Protein 2OA4 (pdb70)

Organism: Ruegeria pomeroyi (strain ATCC 700808 / DSM 15171 / DSS-3) (NCBI:txid246200)

Foldseek 3Di:
DVDDPCPPCVLFDQDPVGDTEDPVLQDQQDDDDPDLVNLLNNLCCALVRPHHVVVCCVRNVVDVVSNVVNQCVCQVPNPVVCRRPSVVVSVVVPPDPDPPD

Radius of gyration: 14.02 Å; Cα contacts (8 Å, |Δi|>4): 76; chains: 1; bounding box: 46×40×24 Å

InterPro domains:
  IPR009534 Protein of unknown function DUF1153 [NF051866] (3-91)
  IPR009534 Protein of unknown function DUF1153 [PF06627] (6-91)
  IPR010921 Trp repressor/replication initiator [SSF48295] (2-92)
  IPR036388 Winged helix-like DNA-binding domain superfamily [G3DSA:1.10.10.10] (11-93)

Secondary structure (DSSP, 8-state):
---SS--SSS-EEEPSSS-EEETTSS--S--S---HHHHHHHHIIIIIII--HHHHHHTT-SSHHHHHHHHHHHH---SSSS--HHHHHHHHTTS------

CATH classification: 1.10.10.10

Structure (mmCIF, N/CA/C/O backbone):
data_2OA4
#
_entry.id   2OA4
#
loop_
_atom_site.group_PDB
_atom_site.id
_atom_site.type_symbol
_atom_site.label_atom_id
_atom_site.label_alt_id
_atom_site.label_comp_id
_atom_site.label_asym_id
_atom_site.label_entity_id
_atom_site.label_seq_id
_atom_site.pdbx_PDB_ins_code
_atom_site.Cartn_x
_atom_site.Cartn_y
_atom_site.Cartn_z
_atom_site.occupancy
_atom_site.B_iso_or_equiv
_atom_site.auth_seq_id
_atom_site.auth_comp_id
_atom_site.auth_asym_id
_atom_site.auth_atom_id
_atom_site.pdbx_PDB_model_num
ATOM 1 N N . MET A 1 1 ? 8.633 22.879 4.381 1.00 0.00 1 MET A N 1
ATOM 2 C CA . MET A 1 1 ? 8.899 21.492 4.816 1.00 0.00 1 MET A CA 1
ATOM 3 C C . MET A 1 1 ? 9.333 20.643 3.629 1.00 0.00 1 MET A C 1
ATOM 4 O O . MET A 1 1 ? 8.509 20.220 2.818 1.00 0.00 1 MET A O 1
ATOM 20 N N . MET A 1 2 ? 10.632 20.411 3.519 1.00 0.00 2 MET A N 1
ATOM 21 C CA . MET A 1 2 ? 11.177 19.636 2.416 1.00 0.00 2 MET A CA 1
ATOM 22 C C . MET A 1 2 ? 11.456 18.202 2.854 1.00 0.00 2 MET A C 1
ATOM 23 O O . MET A 1 2 ? 11.761 17.942 4.021 1.00 0.00 2 MET A O 1
ATOM 37 N N . PHE A 1 3 ? 11.339 17.278 1.915 1.00 0.00 3 PHE A N 1
ATOM 38 C CA . PHE A 1 3 ? 11.570 15.869 2.188 1.00 0.00 3 PHE A CA 1
ATOM 39 C C . PHE A 1 3 ? 12.895 15.426 1.581 1.00 0.00 3 PHE A C 1
ATOM 40 O O . PHE A 1 3 ? 13.513 16.167 0.813 1.00 0.00 3 PHE A O 1
ATOM 57 N N . LEU A 1 4 ? 13.333 14.225 1.929 1.00 0.00 4 LEU A N 1
ATOM 58 C CA . LEU A 1 4 ? 14.571 13.678 1.387 1.00 0.00 4 LEU A CA 1
ATOM 59 C C . LEU A 1 4 ? 14.336 13.124 -0.011 1.00 0.00 4 LEU A C 1
ATOM 60 O O . LEU A 1 4 ? 15.252 13.072 -0.835 1.00 0.00 4 LEU A O 1
ATOM 76 N N . ARG A 1 5 ? 13.102 12.715 -0.272 1.00 0.00 5 ARG A N 1
ATOM 77 C CA . ARG A 1 5 ? 12.717 12.225 -1.584 1.00 0.00 5 ARG A CA 1
ATOM 78 C C . ARG A 1 5 ? 12.219 13.378 -2.443 1.00 0.00 5 ARG A C 1
ATOM 79 O O . ARG A 1 5 ? 11.141 13.924 -2.205 1.00 0.00 5 ARG A O 1
ATOM 100 N N . LYS A 1 6 ? 13.019 13.759 -3.422 1.00 0.00 6 LYS A N 1
ATOM 101 C CA . LYS A 1 6 ? 12.664 14.848 -4.314 1.00 0.00 6 LYS A CA 1
ATOM 102 C C . LYS A 1 6 ? 11.754 14.335 -5.422 1.00 0.00 6 LYS A C 1
ATOM 103 O O . LYS A 1 6 ? 12.212 13.991 -6.514 1.00 0.00 6 LYS A O 1
ATOM 122 N N . VAL A 1 7 ? 10.467 14.242 -5.121 1.00 0.00 7 VAL A N 1
ATOM 123 C CA . VAL A 1 7 ? 9.496 13.750 -6.081 1.00 0.00 7 VAL A CA 1
ATOM 124 C C . VAL A 1 7 ? 8.396 14.764 -6.336 1.00 0.00 7 VAL A C 1
ATOM 125 O O . VAL A 1 7 ? 7.749 15.251 -5.411 1.00 0.00 7 VAL A O 1
ATOM 138 N N . GLU A 1 8 ? 8.220 15.085 -7.602 1.00 0.00 8 GLU A N 1
ATOM 139 C CA . GLU A 1 8 ? 7.149 15.954 -8.053 1.00 0.00 8 GLU A CA 1
ATOM 140 C C . GLU A 1 8 ? 7.074 15.872 -9.567 1.00 0.00 8 GLU A C 1
ATOM 141 O O . GLU A 1 8 ? 6.016 15.638 -10.143 1.00 0.00 8 GLU A O 1
ATOM 153 N N . GLY A 1 9 ? 8.237 16.033 -10.190 1.00 0.00 9 GLY A N 1
ATOM 154 C CA . GLY A 1 9 ? 8.359 15.887 -11.631 1.00 0.00 9 GLY A CA 1
ATOM 155 C C . GLY A 1 9 ? 7.938 14.513 -12.138 1.00 0.00 9 GLY A C 1
ATOM 156 O O . GLY A 1 9 ? 7.137 14.434 -13.067 1.00 0.00 9 GLY A O 1
ATOM 160 N N . PRO A 1 10 ? 8.486 13.408 -11.571 1.00 0.00 10 PRO A N 1
ATOM 161 C CA . PRO A 1 10 ? 8.078 12.043 -11.932 1.00 0.00 10 PRO A CA 1
ATOM 162 C C . PRO A 1 10 ? 6.564 11.875 -11.979 1.00 0.00 10 PRO A C 1
ATOM 163 O O . PRO A 1 10 ? 6.033 11.247 -12.899 1.00 0.00 10 PRO A O 1
ATOM 174 N N . ARG A 1 11 ? 5.891 12.423 -10.963 1.00 0.00 11 ARG A N 1
ATOM 175 C CA . ARG A 1 11 ? 4.425 12.425 -10.868 1.00 0.00 11 ARG A CA 1
ATOM 176 C C . ARG A 1 11 ? 3.854 11.041 -10.546 1.00 0.00 11 ARG A C 1
ATOM 177 O O . ARG A 1 11 ? 2.827 10.926 -9.872 1.00 0.00 11 ARG A O 1
ATOM 198 N N . SER A 1 12 ? 4.519 10.001 -11.016 1.00 0.00 12 SER A N 1
ATOM 199 C CA . SER A 1 12 ? 4.054 8.642 -10.820 1.00 0.00 12 SER A CA 1
ATOM 200 C C . SER A 1 12 ? 5.162 7.745 -10.281 1.00 0.00 12 SER A C 1
ATOM 201 O O . SER A 1 12 ? 6.334 7.910 -10.626 1.00 0.00 12 SER A O 1
ATOM 209 N N . VAL A 1 13 ? 4.778 6.799 -9.434 1.00 0.00 13 VAL A N 1
ATOM 210 C CA . VAL A 1 13 ? 5.706 5.824 -8.880 1.00 0.00 13 VAL A CA 1
ATOM 211 C C . VAL A 1 13 ? 5.550 4.491 -9.594 1.00 0.00 13 VAL A C 1
ATOM 212 O O . VAL A 1 13 ? 4.476 4.185 -10.108 1.00 0.00 13 VAL A O 1
ATOM 225 N N . THR A 1 14 ? 6.616 3.707 -9.641 1.00 0.00 14 THR A N 1
ATOM 226 C CA . THR A 1 14 ? 6.523 2.365 -10.186 1.00 0.00 14 THR A CA 1
ATOM 227 C C . THR A 1 14 ? 6.516 1.352 -9.060 1.00 0.00 14 THR A C 1
ATOM 228 O O . THR A 1 14 ? 7.383 1.374 -8.189 1.00 0.00 14 THR A O 1
ATOM 239 N N . LEU A 1 15 ? 5.523 0.486 -9.073 1.00 0.00 15 LEU A N 1
ATOM 240 C CA . LEU A 1 15 ? 5.444 -0.592 -8.110 1.00 0.00 15 LEU A CA 1
ATOM 241 C C . LEU A 1 15 ? 6.483 -1.653 -8.463 1.00 0.00 15 LEU A C 1
ATOM 242 O O . LEU A 1 15 ? 6.937 -1.698 -9.605 1.00 0.00 15 LEU A O 1
ATOM 258 N N . PRO A 1 16 ? 6.865 -2.524 -7.505 1.00 0.00 16 PRO A N 1
ATOM 259 C CA . PRO A 1 16 ? 7.925 -3.524 -7.717 1.00 0.00 16 PRO A CA 1
ATOM 260 C C . PRO A 1 16 ? 7.722 -4.342 -8.989 1.00 0.00 16 PRO A C 1
ATOM 261 O O . PRO A 1 16 ? 8.682 -4.814 -9.600 1.00 0.00 16 PRO A O 1
ATOM 272 N N . ASP A 1 17 ? 6.467 -4.494 -9.377 1.00 0.00 17 ASP A N 1
ATOM 273 C CA . ASP A 1 17 ? 6.108 -5.241 -10.573 1.00 0.00 17 ASP A CA 1
ATOM 274 C C . ASP A 1 17 ? 4.773 -4.749 -11.108 1.00 0.00 17 ASP A C 1
ATOM 275 O O . ASP A 1 17 ? 4.101 -5.443 -11.874 1.00 0.00 17 ASP A O 1
ATOM 284 N N . GLY A 1 18 ? 4.407 -3.528 -10.738 1.00 0.00 18 GLY A N 1
ATOM 285 C CA . GLY A 1 18 ? 3.063 -3.066 -11.015 1.00 0.00 18 GLY A CA 1
ATOM 286 C C . GLY A 1 18 ? 2.993 -1.764 -11.773 1.00 0.00 18 GLY A C 1
ATOM 287 O O . GLY A 1 18 ? 2.084 -0.971 -11.544 1.00 0.00 18 GLY A O 1
ATOM 291 N N . SER A 1 19 ? 3.945 -1.548 -12.673 1.00 0.00 19 SER A N 1
ATOM 292 C CA . SER A 1 19 ? 3.911 -0.387 -13.565 1.00 0.00 19 SER A CA 1
ATOM 293 C C . SER A 1 19 ? 3.900 0.925 -12.763 1.00 0.00 19 SER A C 1
ATOM 294 O O . SER A 1 19 ? 4.253 0.947 -11.579 1.00 0.00 19 SER A O 1
ATOM 302 N N . ILE A 1 20 ? 3.507 2.008 -13.417 1.00 0.00 20 ILE A N 1
ATOM 303 C CA . ILE A 1 20 ? 3.461 3.317 -12.786 1.00 0.00 20 ILE A CA 1
ATOM 304 C C . ILE A 1 20 ? 2.034 3.699 -12.404 1.00 0.00 20 ILE A C 1
ATOM 305 O O . ILE A 1 20 ? 1.085 3.422 -13.139 1.00 0.00 20 ILE A O 1
ATOM 321 N N . MET A 1 21 ? 1.891 4.324 -11.245 1.00 0.00 21 MET A N 1
ATOM 322 C CA . MET A 1 21 ? 0.612 4.871 -10.820 1.00 0.00 21 MET A CA 1
ATOM 323 C C . MET A 1 21 ? 0.846 6.234 -10.182 1.00 0.00 21 MET A C 1
ATOM 324 O O . MET A 1 21 ? 1.904 6.475 -9.593 1.00 0.00 21 MET A O 1
ATOM 338 N N . THR A 1 22 ? -0.120 7.127 -10.313 1.00 0.00 22 THR A N 1
ATOM 339 C CA . THR A 1 22 ? 0.034 8.491 -9.837 1.00 0.00 22 THR A CA 1
ATOM 340 C C . THR A 1 22 ? -0.611 8.686 -8.471 1.00 0.00 22 THR A C 1
ATOM 341 O O . THR A 1 22 ? -1.219 7.772 -7.916 1.00 0.00 22 THR A O 1
ATOM 352 N N . ARG A 1 23 ? -0.485 9.899 -7.949 1.00 0.00 23 ARG A N 1
ATOM 353 C CA . ARG A 1 23 ? -1.061 10.258 -6.660 1.00 0.00 23 ARG A CA 1
ATOM 354 C C . ARG A 1 23 ? -2.546 10.593 -6.794 1.00 0.00 23 ARG A C 1
ATOM 355 O O . ARG A 1 23 ? -3.200 10.960 -5.818 1.00 0.00 23 ARG A O 1
ATOM 376 N N . ALA A 1 24 ? -3.074 10.455 -8.001 1.00 0.00 24 ALA A N 1
ATOM 377 C CA . ALA A 1 24 ? -4.454 10.824 -8.274 1.00 0.00 24 ALA A CA 1
ATOM 378 C C . ALA A 1 24 ? -5.380 9.613 -8.253 1.00 0.00 24 ALA A C 1
ATOM 379 O O . ALA A 1 24 ? -6.583 9.752 -8.029 1.00 0.00 24 ALA A O 1
ATOM 386 N N . ASP A 1 25 ? -4.824 8.427 -8.478 1.00 0.00 25 ASP A N 1
ATOM 387 C CA . ASP A 1 25 ? -5.632 7.207 -8.556 1.00 0.00 25 ASP A CA 1
ATOM 388 C C . ASP A 1 25 ? -5.731 6.524 -7.192 1.00 0.00 25 ASP A C 1
ATOM 389 O O . ASP A 1 25 ? -6.252 5.419 -7.065 1.00 0.00 25 ASP A O 1
ATOM 398 N N . LEU A 1 26 ? -5.242 7.203 -6.168 1.00 0.00 26 LEU A N 1
ATOM 399 C CA . LEU A 1 26 ? -5.295 6.681 -4.811 1.00 0.00 26 LEU A CA 1
ATOM 400 C C . LEU A 1 26 ? -6.716 6.759 -4.257 1.00 0.00 26 LEU A C 1
ATOM 401 O O . LEU A 1 26 ? -7.316 7.833 -4.238 1.00 0.00 26 LEU A O 1
ATOM 417 N N . PRO A 1 27 ? -7.281 5.616 -3.826 1.00 0.00 27 PRO A N 1
ATOM 418 C CA . PRO A 1 27 ? -8.576 5.584 -3.142 1.00 0.00 27 PRO A CA 1
ATOM 419 C C . PRO A 1 27 ? -8.534 6.401 -1.856 1.00 0.00 27 PRO A C 1
ATOM 420 O O . PRO A 1 27 ? -7.858 6.022 -0.899 1.00 0.00 27 PRO A O 1
ATOM 431 N N . PRO A 1 28 ? -9.253 7.534 -1.816 1.00 0.00 28 PRO A N 1
ATOM 432 C CA . PRO A 1 28 ? -9.223 8.468 -0.684 1.00 0.00 28 PRO A CA 1
ATOM 433 C C . PRO A 1 28 ? -10.015 7.960 0.520 1.00 0.00 28 PRO A C 1
ATOM 434 O O . PRO A 1 28 ? -10.838 8.689 1.075 1.00 0.00 28 PRO A O 1
ATOM 445 N N . ALA A 1 29 ? -9.756 6.708 0.909 1.00 0.00 29 ALA A N 1
ATOM 446 C CA . ALA A 1 29 ? -10.419 6.050 2.041 1.00 0.00 29 ALA A CA 1
ATOM 447 C C . ALA A 1 29 ? -11.877 5.712 1.726 1.00 0.00 29 ALA A C 1
ATOM 448 O O . ALA A 1 29 ? -12.342 4.608 2.010 1.00 0.00 29 ALA A O 1
ATOM 455 N N . ASN A 1 30 ? -12.593 6.666 1.150 1.00 0.00 30 ASN A N 1
ATOM 456 C CA . ASN A 1 30 ? -13.984 6.460 0.775 1.00 0.00 30 ASN A CA 1
ATOM 457 C C . ASN A 1 30 ? -14.078 5.517 -0.416 1.00 0.00 30 ASN A C 1
ATOM 458 O O . ASN A 1 30 ? -14.435 4.349 -0.260 1.00 0.00 30 ASN A O 1
ATOM 469 N N . THR A 1 31 ? -13.727 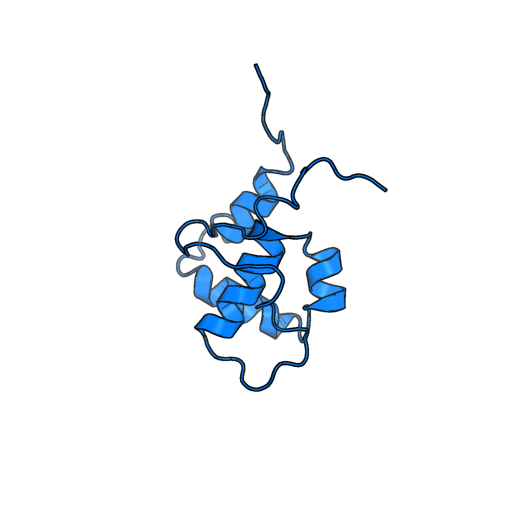6.024 -1.605 1.00 0.00 31 THR A N 1
ATOM 470 C CA . THR A 1 31 ? -13.800 5.237 -2.836 1.00 0.00 31 THR A CA 1
ATOM 471 C C . THR A 1 31 ? -15.252 4.793 -3.082 1.00 0.00 31 THR A C 1
ATOM 472 O O . THR A 1 31 ? -16.173 5.273 -2.413 1.00 0.00 31 THR A O 1
ATOM 483 N N . ARG A 1 32 ? -15.478 3.917 -4.048 1.00 0.00 32 ARG A N 1
ATOM 484 C CA . ARG A 1 32 ? -16.806 3.361 -4.260 1.00 0.00 32 ARG A CA 1
ATOM 485 C C . ARG A 1 32 ? -16.771 1.854 -4.059 1.00 0.00 32 ARG A C 1
ATOM 486 O O . ARG A 1 32 ? -17.233 1.340 -3.041 1.00 0.00 32 ARG A O 1
ATOM 507 N N . ARG A 1 33 ? -16.198 1.153 -5.025 1.00 0.00 33 ARG A N 1
ATOM 508 C CA . ARG A 1 33 ? -16.047 -0.287 -4.930 1.00 0.00 33 ARG A CA 1
ATOM 509 C C . ARG A 1 33 ? -14.583 -0.670 -4.798 1.00 0.00 33 ARG A C 1
ATOM 510 O O . ARG A 1 33 ? -13.756 -0.333 -5.647 1.00 0.00 33 ARG A O 1
ATOM 531 N N . TRP A 1 34 ? -14.277 -1.362 -3.719 1.00 0.00 34 TRP A N 1
ATOM 532 C CA . TRP A 1 34 ? -12.931 -1.842 -3.469 1.00 0.00 34 TRP A CA 1
ATOM 533 C C . TRP A 1 34 ? -12.709 -3.176 -4.170 1.00 0.00 34 TRP A C 1
ATOM 534 O O . TRP A 1 34 ? -13.052 -4.226 -3.634 1.00 0.00 34 TRP A O 1
ATOM 555 N N . VAL A 1 35 ? -12.169 -3.134 -5.374 1.00 0.00 35 VAL A N 1
ATOM 556 C CA . VAL A 1 35 ? -11.832 -4.367 -6.080 1.00 0.00 35 VAL A CA 1
ATOM 557 C C . VAL A 1 35 ? -10.397 -4.766 -5.753 1.00 0.00 35 VAL A C 1
ATOM 558 O O . VAL A 1 35 ? -9.659 -3.973 -5.175 1.00 0.00 35 VAL A O 1
ATOM 571 N N . ALA A 1 36 ? -10.014 -5.991 -6.106 1.00 0.00 36 ALA A N 1
ATOM 572 C CA . ALA A 1 36 ? -8.674 -6.500 -5.806 1.00 0.00 36 ALA A CA 1
ATOM 573 C C . ALA A 1 36 ? -7.591 -5.513 -6.237 1.00 0.00 36 ALA A C 1
ATOM 574 O O . ALA A 1 36 ? -6.793 -5.064 -5.414 1.00 0.00 36 ALA A O 1
ATOM 581 N N . SER A 1 37 ? -7.590 -5.155 -7.516 1.00 0.00 37 SER A N 1
ATOM 582 C CA . SER A 1 37 ? -6.621 -4.204 -8.049 1.00 0.00 37 SER A CA 1
ATOM 583 C C . SER A 1 37 ? -6.687 -2.876 -7.292 1.00 0.00 37 SER A C 1
ATOM 584 O O . SER A 1 37 ? -5.668 -2.227 -7.075 1.00 0.00 37 SER A O 1
ATOM 592 N N . ARG A 1 38 ? -7.885 -2.500 -6.864 1.00 0.00 38 ARG A N 1
ATOM 593 C CA . ARG A 1 38 ? -8.089 -1.243 -6.156 1.00 0.00 38 ARG A CA 1
ATOM 594 C C . ARG A 1 38 ? -7.440 -1.301 -4.777 1.00 0.00 38 ARG A C 1
ATOM 595 O O . ARG A 1 38 ? -6.781 -0.352 -4.355 1.00 0.00 38 ARG A O 1
ATOM 616 N N . LYS A 1 39 ? -7.626 -2.425 -4.095 1.00 0.00 39 LYS A N 1
ATOM 617 C CA . LYS A 1 39 ? -7.079 -2.628 -2.755 1.00 0.00 39 LYS A CA 1
ATOM 618 C C . LYS A 1 39 ? -5.558 -2.733 -2.798 1.00 0.00 39 LYS A C 1
ATOM 619 O O . LYS A 1 39 ? -4.844 -2.046 -2.053 1.00 0.00 39 LYS A O 1
ATOM 638 N N . ILE A 1 40 ? -5.076 -3.596 -3.685 1.00 0.00 40 ILE A N 1
ATOM 639 C CA . ILE A 1 40 ? -3.646 -3.814 -3.865 1.00 0.00 40 ILE A CA 1
ATOM 640 C C . ILE A 1 40 ? -2.946 -2.509 -4.247 1.00 0.00 40 ILE A C 1
ATOM 641 O O . ILE A 1 40 ? -1.811 -2.256 -3.836 1.00 0.00 40 ILE A O 1
ATOM 657 N N . ALA A 1 41 ? -3.643 -1.671 -5.007 1.00 0.00 41 ALA A N 1
ATOM 658 C CA . ALA A 1 41 ? -3.110 -0.377 -5.408 1.00 0.00 41 ALA A CA 1
ATOM 659 C C . ALA A 1 41 ? -2.897 0.536 -4.206 1.00 0.00 41 ALA A C 1
ATOM 660 O O . ALA A 1 41 ? -1.984 1.357 -4.204 1.00 0.00 41 ALA A O 1
ATOM 667 N N . VAL A 1 42 ? -3.736 0.393 -3.182 1.00 0.00 42 VAL A N 1
ATOM 668 C CA . VAL A 1 42 ? -3.608 1.219 -1.988 1.00 0.00 42 VAL A CA 1
ATOM 669 C C . VAL A 1 42 ? -2.323 0.877 -1.256 1.00 0.00 42 VAL A C 1
ATOM 670 O O . VAL A 1 42 ? -1.456 1.732 -1.087 1.00 0.00 42 VAL A O 1
ATOM 683 N N . VAL A 1 43 ? -2.191 -0.384 -0.852 1.00 0.00 43 VAL A N 1
ATOM 684 C CA . VAL A 1 43 ? -1.024 -0.817 -0.081 1.00 0.00 43 VAL A CA 1
ATOM 685 C C . VAL A 1 43 ? 0.280 -0.585 -0.837 1.00 0.00 43 VAL A C 1
ATOM 686 O O . VAL A 1 43 ? 1.259 -0.111 -0.262 1.00 0.00 43 VAL A O 1
ATOM 699 N N . ARG A 1 44 ? 0.294 -0.895 -2.124 1.00 0.00 44 ARG A N 1
ATOM 700 C CA . ARG A 1 44 ? 1.489 -0.683 -2.931 1.00 0.00 44 ARG A CA 1
ATOM 701 C C . ARG A 1 44 ? 1.733 0.808 -3.146 1.00 0.00 44 ARG A C 1
ATOM 702 O O . ARG A 1 44 ? 2.872 1.268 -3.142 1.00 0.00 44 ARG A O 1
ATOM 723 N N . GLY A 1 45 ? 0.653 1.560 -3.314 1.00 0.00 45 GLY A N 1
ATOM 724 C CA . GLY A 1 45 ? 0.767 2.980 -3.564 1.00 0.00 45 GLY A CA 1
ATOM 725 C C . GLY A 1 45 ? 1.262 3.751 -2.358 1.00 0.00 45 GLY A C 1
ATOM 726 O O . GLY A 1 45 ? 2.216 4.519 -2.457 1.00 0.00 45 GLY A O 1
ATOM 730 N N . VAL A 1 46 ? 0.633 3.535 -1.211 1.00 0.00 46 VAL A N 1
ATOM 731 C CA . VAL A 1 46 ? 0.983 4.285 -0.013 1.00 0.00 46 VAL A CA 1
ATOM 732 C C . VAL A 1 46 ? 2.360 3.891 0.519 1.00 0.00 46 VAL A C 1
ATOM 733 O O . VAL A 1 46 ? 3.201 4.758 0.749 1.00 0.00 46 VAL A O 1
ATOM 746 N N . ILE A 1 47 ? 2.594 2.591 0.663 1.00 0.00 47 ILE A N 1
ATOM 747 C CA . ILE A 1 47 ? 3.801 2.078 1.310 1.00 0.00 47 ILE A CA 1
ATOM 748 C C . ILE A 1 47 ? 5.034 2.245 0.427 1.00 0.00 47 ILE A C 1
ATOM 749 O O . ILE A 1 47 ? 6.091 2.674 0.891 1.00 0.00 47 ILE A O 1
ATOM 765 N N . TYR A 1 48 ? 4.896 1.917 -0.847 1.00 0.00 48 TYR A N 1
ATOM 766 C CA . TYR A 1 48 ? 6.038 1.901 -1.748 1.00 0.00 48 TYR A CA 1
ATOM 767 C C . TYR A 1 48 ? 6.210 3.252 -2.431 1.00 0.00 48 TYR A C 1
ATOM 768 O O . TYR A 1 48 ? 7.313 3.625 -2.830 1.00 0.00 48 TYR A O 1
ATOM 786 N N . GLY A 1 49 ? 5.109 3.978 -2.568 1.00 0.00 49 GLY A N 1
ATOM 787 C CA . GLY A 1 49 ? 5.129 5.196 -3.340 1.00 0.00 49 GLY A CA 1
ATOM 788 C C . GLY A 1 49 ? 5.204 6.462 -2.506 1.00 0.00 49 GLY A C 1
ATOM 789 O O . GLY A 1 49 ? 6.085 7.295 -2.726 1.00 0.00 49 GLY A O 1
ATOM 793 N N . LEU A 1 50 ? 4.296 6.620 -1.550 1.00 0.00 50 LEU A N 1
ATOM 794 C CA . LEU A 1 50 ? 4.098 7.923 -0.927 1.00 0.00 50 LEU A CA 1
ATOM 795 C C . LEU A 1 50 ? 4.669 8.027 0.486 1.00 0.00 50 LEU A C 1
ATOM 796 O O . LEU A 1 50 ? 5.730 8.619 0.686 1.00 0.00 50 LEU A O 1
ATOM 812 N N . ILE A 1 51 ? 3.981 7.448 1.462 1.00 0.00 51 ILE A N 1
ATOM 813 C CA . ILE A 1 51 ? 4.257 7.760 2.860 1.00 0.00 51 ILE A CA 1
ATOM 814 C C . ILE A 1 51 ? 4.400 6.506 3.713 1.00 0.00 51 ILE A C 1
ATOM 815 O O . ILE A 1 51 ? 4.414 5.388 3.207 1.00 0.00 51 ILE A O 1
ATOM 831 N N . THR A 1 52 ? 4.504 6.715 5.017 1.00 0.00 52 THR A N 1
ATOM 832 C CA . THR A 1 52 ? 4.622 5.620 5.961 1.00 0.00 52 THR A CA 1
ATOM 833 C C . THR A 1 52 ? 3.242 5.107 6.354 1.00 0.00 52 THR A C 1
ATOM 834 O O . THR A 1 52 ? 2.222 5.724 6.033 1.00 0.00 52 THR A O 1
ATOM 845 N N . LEU A 1 53 ? 3.210 3.992 7.069 1.00 0.00 53 LEU A N 1
ATOM 846 C CA . LEU A 1 53 ? 1.951 3.378 7.468 1.00 0.00 53 LEU A CA 1
ATOM 847 C C . LEU A 1 53 ? 1.266 4.198 8.564 1.00 0.00 53 LEU A C 1
ATOM 848 O O . LEU A 1 53 ? 0.099 3.979 8.877 1.00 0.00 53 LEU A O 1
ATOM 864 N N . ALA A 1 54 ? 1.991 5.143 9.139 1.00 0.00 54 ALA A N 1
ATOM 865 C CA . ALA A 1 54 ? 1.405 6.050 10.116 1.00 0.00 54 ALA A CA 1
ATOM 866 C C . ALA A 1 54 ? 0.351 6.924 9.444 1.00 0.00 54 ALA A C 1
ATOM 867 O O . ALA A 1 54 ? -0.794 6.998 9.890 1.00 0.00 54 ALA A O 1
ATOM 874 N N . GLU A 1 55 ? 0.741 7.561 8.347 1.00 0.00 55 GLU A N 1
ATOM 875 C CA . GLU A 1 55 ? -0.175 8.392 7.578 1.00 0.00 55 GLU A CA 1
ATOM 876 C C . GLU A 1 55 ? -1.155 7.525 6.795 1.00 0.00 55 GLU A C 1
ATOM 877 O O . GLU A 1 55 ? -2.344 7.831 6.708 1.00 0.00 55 GLU A O 1
ATOM 889 N N . ALA A 1 56 ? -0.652 6.426 6.251 1.00 0.00 56 ALA A N 1
ATOM 890 C CA . ALA A 1 56 ? -1.471 5.514 5.463 1.00 0.00 56 ALA A CA 1
ATOM 891 C C . ALA A 1 56 ? -2.529 4.832 6.312 1.00 0.00 56 ALA A C 1
ATOM 892 O O . ALA A 1 56 ? -3.494 4.310 5.783 1.00 0.00 56 ALA A O 1
ATOM 899 N N . LYS A 1 57 ? -2.350 4.832 7.624 1.00 0.00 57 LYS A N 1
ATOM 900 C CA . LYS A 1 57 ? -3.353 4.266 8.512 1.00 0.00 57 LYS A CA 1
ATOM 901 C C . LYS A 1 57 ? -4.367 5.334 8.923 1.00 0.00 57 LYS A C 1
ATOM 902 O O . LYS A 1 57 ? -5.564 5.064 9.009 1.00 0.00 57 LYS A O 1
ATOM 921 N N . GLN A 1 58 ? -3.891 6.548 9.153 1.00 0.00 58 GLN A N 1
ATOM 922 C CA . GLN A 1 58 ? -4.773 7.645 9.537 1.00 0.00 58 GLN A CA 1
ATOM 923 C C . GLN A 1 58 ? -5.631 8.097 8.361 1.00 0.00 58 GLN A C 1
ATOM 924 O O . GLN A 1 58 ? -6.790 8.470 8.537 1.00 0.00 58 GLN A O 1
ATOM 938 N N . THR A 1 59 ? -5.056 8.075 7.167 1.00 0.00 59 THR A N 1
ATOM 939 C CA . THR A 1 59 ? -5.792 8.441 5.970 1.00 0.00 59 THR A CA 1
ATOM 940 C C . THR A 1 59 ? -6.430 7.213 5.316 1.00 0.00 59 THR A C 1
ATOM 941 O O . THR A 1 59 ? -7.645 7.148 5.159 1.00 0.00 59 THR A O 1
ATOM 952 N N . TYR A 1 60 ? -5.612 6.222 4.968 1.00 0.00 60 TYR A N 1
ATOM 953 C CA . TYR A 1 60 ? -6.092 5.091 4.178 1.00 0.00 60 TYR A CA 1
ATOM 954 C C . TYR A 1 60 ? -6.258 3.833 5.030 1.00 0.00 60 TYR A C 1
ATOM 955 O O . TYR A 1 60 ? -6.390 2.736 4.495 1.00 0.00 60 TYR A O 1
ATOM 973 N N . GLY A 1 61 ? -6.263 3.998 6.350 1.00 0.00 61 GLY A N 1
ATOM 974 C CA . GLY A 1 61 ? -6.230 2.849 7.240 1.00 0.00 61 GLY A CA 1
ATOM 975 C C . GLY A 1 61 ? -7.534 2.089 7.306 1.00 0.00 61 GLY A C 1
ATOM 976 O O . GLY A 1 61 ? -7.537 0.927 7.701 1.00 0.00 61 GLY A O 1
ATOM 980 N N . LEU A 1 62 ? -8.630 2.749 6.907 1.00 0.00 62 LEU A N 1
ATOM 981 C CA . LEU A 1 62 ? -9.982 2.164 6.915 1.00 0.00 62 LEU A CA 1
ATOM 982 C C . LEU A 1 62 ? -10.204 1.247 8.120 1.00 0.00 62 LEU A C 1
ATOM 983 O O . LEU A 1 62 ? -10.422 1.724 9.237 1.00 0.00 62 LEU A O 1
ATOM 999 N N . SER A 1 63 ? -10.149 -0.059 7.897 1.00 0.00 63 SER A N 1
ATOM 1000 C CA . SER A 1 63 ? -10.156 -1.013 8.986 1.00 0.00 63 SER A CA 1
ATOM 1001 C C . SER A 1 63 ? -8.802 -1.716 9.032 1.00 0.00 63 SER A C 1
ATOM 1002 O O . SER A 1 63 ? -8.286 -2.135 7.996 1.00 0.00 63 SER A O 1
ATOM 1010 N N . ASP A 1 64 ? -8.223 -1.833 10.222 1.00 0.00 64 ASP A N 1
ATOM 1011 C CA . ASP A 1 64 ? -6.861 -2.350 10.356 1.00 0.00 64 ASP A CA 1
ATOM 1012 C C . ASP A 1 64 ? -6.754 -3.777 9.824 1.00 0.00 64 ASP A C 1
ATOM 1013 O O . ASP A 1 64 ? -5.783 -4.120 9.152 1.00 0.00 64 ASP A O 1
ATOM 1022 N N . GLU A 1 65 ? -7.763 -4.593 10.094 1.00 0.00 65 GLU A N 1
ATOM 1023 C CA . GLU A 1 65 ? -7.768 -5.968 9.621 1.00 0.00 65 GLU A CA 1
ATOM 1024 C C . GLU A 1 65 ? -7.966 -5.986 8.110 1.00 0.00 65 GLU A C 1
ATOM 1025 O O . GLU A 1 65 ? -7.413 -6.830 7.409 1.00 0.00 65 GLU A O 1
ATOM 1037 N N . GLU A 1 66 ? -8.739 -5.025 7.621 1.00 0.00 66 GLU A N 1
ATOM 1038 C CA . GLU A 1 66 ? -8.991 -4.880 6.194 1.00 0.00 66 GLU A CA 1
ATOM 1039 C C . GLU A 1 66 ? -7.682 -4.608 5.460 1.00 0.00 66 GLU A C 1
ATOM 1040 O O . GLU A 1 66 ? -7.366 -5.258 4.461 1.00 0.00 66 GLU A O 1
ATOM 1052 N N . PHE A 1 67 ? -6.921 -3.658 5.987 1.00 0.00 67 PHE A N 1
ATOM 1053 C CA . PHE A 1 67 ? -5.628 -3.296 5.428 1.00 0.00 67 PHE A CA 1
ATOM 1054 C C . PHE A 1 67 ? -4.693 -4.503 5.448 1.00 0.00 67 PHE A C 1
ATOM 1055 O O . PHE A 1 67 ? -3.969 -4.763 4.483 1.00 0.00 67 PHE A O 1
ATOM 1072 N N . ASN A 1 68 ? -4.733 -5.250 6.549 1.00 0.00 68 ASN A N 1
ATOM 1073 C CA . ASN A 1 68 ? -3.919 -6.456 6.698 1.00 0.00 68 ASN A CA 1
ATOM 1074 C C . ASN A 1 68 ? -4.282 -7.495 5.648 1.00 0.00 68 ASN A C 1
ATOM 1075 O O . ASN A 1 68 ? -3.409 -8.175 5.107 1.00 0.00 68 ASN A O 1
ATOM 1086 N N . SER A 1 69 ? -5.572 -7.613 5.355 1.00 0.00 69 SER A N 1
ATOM 1087 C CA . SER A 1 69 ? -6.052 -8.595 4.394 1.00 0.00 69 SER A CA 1
ATOM 1088 C C . SER A 1 69 ? -5.507 -8.320 2.992 1.00 0.00 69 SER A C 1
ATOM 1089 O O . SER A 1 69 ? -5.325 -9.247 2.197 1.00 0.00 69 SER A O 1
ATOM 1097 N N . TRP A 1 70 ? -5.234 -7.055 2.693 1.00 0.00 70 TRP A N 1
ATOM 1098 C CA . TRP A 1 70 ? -4.650 -6.692 1.412 1.00 0.00 70 TRP A CA 1
ATOM 1099 C C . TRP A 1 70 ? -3.212 -7.180 1.350 1.00 0.00 70 TRP A C 1
ATOM 1100 O O . TRP A 1 70 ? -2.792 -7.809 0.378 1.00 0.00 70 TRP A O 1
ATOM 1121 N N . VAL A 1 71 ? -2.468 -6.907 2.416 1.00 0.00 71 VAL A N 1
ATOM 1122 C CA . VAL A 1 71 ? -1.076 -7.325 2.507 1.00 0.00 71 VAL A CA 1
ATOM 1123 C C . VAL A 1 71 ? -0.973 -8.846 2.519 1.00 0.00 71 VAL A C 1
ATOM 1124 O O . VAL A 1 71 ? -0.077 -9.420 1.907 1.00 0.00 71 VAL A O 1
ATOM 1137 N N . SER A 1 72 ? -1.909 -9.491 3.206 1.00 0.00 72 SER A N 1
ATOM 1138 C CA . SER A 1 72 ? -1.939 -10.946 3.291 1.00 0.00 72 SER A CA 1
ATOM 1139 C C . SER A 1 72 ? -2.124 -11.567 1.908 1.00 0.00 72 SER A C 1
ATOM 1140 O O . SER A 1 72 ? -1.549 -12.615 1.609 1.00 0.00 72 SER A O 1
ATOM 1148 N N . ALA A 1 73 ? -2.909 -10.906 1.062 1.00 0.00 73 ALA A N 1
ATOM 1149 C CA . ALA A 1 73 ? -3.143 -11.384 -0.294 1.00 0.00 73 ALA A CA 1
ATOM 1150 C C . ALA A 1 73 ? -1.890 -11.203 -1.140 1.00 0.00 73 ALA A C 1
ATOM 1151 O O . ALA A 1 73 ? -1.620 -11.981 -2.057 1.00 0.00 73 ALA A O 1
ATOM 1158 N N . LEU A 1 74 ? -1.121 -10.176 -0.809 1.00 0.00 74 LEU A N 1
ATOM 1159 C CA . LEU A 1 74 ? 0.124 -9.877 -1.504 1.00 0.00 74 LEU A CA 1
ATOM 1160 C C . LEU A 1 74 ? 1.283 -10.697 -0.950 1.00 0.00 74 LEU A C 1
ATOM 1161 O O . LEU A 1 74 ? 2.363 -10.737 -1.539 1.00 0.00 74 LEU A O 1
ATOM 1177 N N . ALA A 1 75 ? 1.054 -11.341 0.182 1.00 0.00 75 ALA A N 1
ATOM 1178 C CA . ALA A 1 75 ? 2.092 -12.115 0.841 1.00 0.00 75 ALA A CA 1
ATOM 1179 C C . ALA A 1 75 ? 2.296 -13.453 0.150 1.00 0.00 75 ALA A C 1
ATOM 1180 O O . ALA A 1 75 ? 3.408 -13.763 -0.280 1.00 0.00 75 ALA A O 1
ATOM 1187 N N . GLU A 1 76 ? 1.213 -14.232 0.048 1.00 0.00 76 GLU A N 1
ATOM 1188 C CA . GLU A 1 76 ? 1.239 -15.584 -0.530 1.00 0.00 76 GLU A CA 1
ATOM 1189 C C . GLU A 1 76 ? 2.034 -16.541 0.358 1.00 0.00 76 GLU A C 1
ATOM 1190 O O . GLU A 1 76 ? 1.503 -17.534 0.859 1.00 0.00 76 GLU A O 1
ATOM 1202 N N . HIS A 1 77 ? 3.307 -16.238 0.541 1.00 0.00 77 HIS A N 1
ATOM 1203 C CA . HIS A 1 77 ? 4.189 -17.039 1.369 1.00 0.00 77 HIS A CA 1
ATOM 1204 C C . HIS A 1 77 ? 4.376 -16.373 2.729 1.00 0.00 77 HIS A C 1
ATOM 1205 O O . HIS A 1 77 ? 4.970 -15.299 2.834 1.00 0.00 77 HIS A O 1
ATOM 1220 N N . GLY A 1 78 ? 3.855 -17.005 3.766 1.00 0.00 78 GLY A N 1
ATOM 1221 C CA . GLY A 1 78 ? 3.883 -16.402 5.080 1.00 0.00 78 GLY A CA 1
ATOM 1222 C C . GLY A 1 78 ? 4.613 -17.244 6.100 1.00 0.00 78 GLY A C 1
ATOM 1223 O O . GLY A 1 78 ? 4.062 -17.563 7.153 1.00 0.00 78 GLY A O 1
ATOM 1227 N N . LYS A 1 79 ? 5.850 -17.614 5.797 1.00 0.00 79 LYS A N 1
ATOM 1228 C CA . LYS A 1 79 ? 6.673 -18.345 6.751 1.00 0.00 79 LYS A CA 1
ATOM 1229 C C . LYS A 1 79 ? 7.425 -17.360 7.631 1.00 0.00 79 LYS A C 1
ATOM 1230 O O . LYS A 1 79 ? 7.432 -17.471 8.856 1.00 0.00 79 LYS A O 1
ATOM 1249 N N . ASP A 1 80 ? 8.051 -16.391 6.986 1.00 0.00 80 ASP A N 1
ATOM 1250 C CA . ASP A 1 80 ? 8.816 -15.368 7.684 1.00 0.00 80 ASP A CA 1
ATOM 1251 C C . ASP A 1 80 ? 7.910 -14.217 8.086 1.00 0.00 80 ASP A C 1
ATOM 1252 O O . ASP A 1 80 ? 8.112 -13.584 9.122 1.00 0.00 80 ASP A O 1
ATOM 1261 N N . ALA A 1 81 ? 6.927 -13.936 7.220 1.00 0.00 81 ALA A N 1
ATOM 1262 C CA . ALA A 1 81 ? 5.979 -12.825 7.399 1.00 0.00 81 ALA A CA 1
ATOM 1263 C C . ALA A 1 81 ? 6.660 -11.462 7.240 1.00 0.00 81 ALA A C 1
ATOM 1264 O O . ALA A 1 81 ? 5.999 -10.433 7.118 1.00 0.00 81 ALA A O 1
ATOM 1271 N N . LEU A 1 82 ? 7.983 -11.468 7.241 1.00 0.00 82 LEU A N 1
ATOM 1272 C CA . LEU A 1 82 ? 8.761 -10.260 7.022 1.00 0.00 82 LEU A CA 1
ATOM 1273 C C . LEU A 1 82 ? 9.345 -10.270 5.612 1.00 0.00 82 LEU A C 1
ATOM 1274 O O . LEU A 1 82 ? 9.870 -9.271 5.133 1.00 0.00 82 LEU A O 1
ATOM 1290 N N . LYS A 1 83 ? 9.222 -11.413 4.940 1.00 0.00 83 LYS A N 1
ATOM 1291 C CA . LYS A 1 83 ? 9.768 -11.582 3.598 1.00 0.00 83 LYS A CA 1
ATOM 1292 C C . LYS A 1 83 ? 8.759 -11.109 2.548 1.00 0.00 83 LYS A C 1
ATOM 1293 O O . LYS A 1 83 ? 8.958 -11.283 1.344 1.00 0.00 83 LYS A O 1
ATOM 1312 N N . VAL A 1 84 ? 7.671 -10.510 3.016 1.00 0.00 84 VAL A N 1
ATOM 1313 C CA . VAL A 1 84 ? 6.669 -9.944 2.126 1.00 0.00 84 VAL A CA 1
ATOM 1314 C C . VAL A 1 84 ? 7.243 -8.707 1.441 1.00 0.00 84 VAL A C 1
ATOM 1315 O O . VAL A 1 84 ? 7.675 -7.780 2.115 1.00 0.00 84 VAL A O 1
ATOM 1328 N N . THR A 1 85 ? 7.240 -8.709 0.111 1.00 0.00 85 THR A N 1
ATOM 1329 C CA . THR A 1 85 ? 7.940 -7.700 -0.693 1.00 0.00 85 THR A CA 1
ATOM 1330 C C . THR A 1 85 ? 7.738 -6.262 -0.191 1.00 0.00 85 THR A C 1
ATOM 1331 O O . THR A 1 85 ? 8.708 -5.551 0.080 1.00 0.00 85 THR A O 1
ATOM 1342 N N . ALA A 1 86 ? 6.484 -5.844 -0.048 1.00 0.00 86 ALA A N 1
ATOM 1343 C CA . ALA A 1 86 ? 6.175 -4.465 0.335 1.00 0.00 86 ALA A CA 1
ATOM 1344 C C . ALA A 1 86 ? 6.608 -4.164 1.772 1.00 0.00 86 ALA A C 1
ATOM 1345 O O . ALA A 1 86 ? 6.981 -3.039 2.099 1.00 0.00 86 ALA A O 1
ATOM 1352 N N . LEU A 1 87 ? 6.603 -5.186 2.608 1.00 0.00 87 LEU A N 1
ATOM 1353 C CA . LEU A 1 87 ? 6.839 -5.008 4.032 1.00 0.00 87 LEU A CA 1
ATOM 1354 C C . LEU A 1 87 ? 8.329 -5.114 4.309 1.00 0.00 87 LEU A C 1
ATOM 1355 O O . LEU A 1 87 ? 8.881 -4.356 5.101 1.00 0.00 87 LEU A O 1
ATOM 1371 N N . LYS A 1 88 ? 8.970 -6.049 3.621 1.00 0.00 88 LYS A N 1
ATOM 1372 C CA . LYS A 1 88 ? 10.402 -6.255 3.737 1.00 0.00 88 LYS A CA 1
ATOM 1373 C C . LYS A 1 88 ? 11.141 -4.995 3.324 1.00 0.00 88 LYS A C 1
ATOM 1374 O O . LYS A 1 88 ? 12.127 -4.612 3.945 1.00 0.00 88 LYS A O 1
ATOM 1393 N N . LYS A 1 89 ? 10.641 -4.335 2.287 1.00 0.00 89 LYS A N 1
ATOM 1394 C CA . LYS A 1 89 ? 11.264 -3.107 1.813 1.00 0.00 89 LYS A CA 1
ATOM 1395 C C . LYS A 1 89 ? 11.008 -1.966 2.787 1.00 0.00 89 LYS A C 1
ATOM 1396 O O . LYS A 1 89 ? 11.911 -1.195 3.099 1.00 0.00 89 LYS A O 1
ATOM 1415 N N . TYR A 1 90 ? 9.783 -1.886 3.293 1.00 0.00 90 TYR A N 1
ATOM 1416 C CA . TYR A 1 90 ? 9.416 -0.852 4.258 1.00 0.00 90 TYR A CA 1
ATOM 1417 C C . TYR A 1 90 ? 10.104 -1.085 5.601 1.00 0.00 90 TYR A C 1
ATOM 1418 O O . TYR A 1 90 ? 10.148 -0.199 6.448 1.00 0.00 90 TYR A O 1
ATOM 1436 N N . ARG A 1 91 ? 10.642 -2.276 5.800 1.00 0.00 91 ARG A N 1
ATOM 1437 C CA . ARG A 1 91 ? 11.319 -2.594 7.045 1.00 0.00 91 ARG A CA 1
ATOM 1438 C C . ARG A 1 91 ? 12.833 -2.484 6.886 1.00 0.00 91 ARG A C 1
ATOM 1439 O O . ARG A 1 91 ? 13.511 -1.906 7.737 1.00 0.00 91 ARG A O 1
ATOM 1460 N N . GLN A 1 92 ? 13.355 -3.025 5.794 1.00 0.00 92 GLN A N 1
ATOM 1461 C CA . GLN A 1 92 ? 14.796 -3.048 5.554 1.00 0.00 92 GLN A CA 1
ATOM 1462 C C . GLN A 1 92 ? 15.331 -1.651 5.246 1.00 0.00 92 GLN A C 1
ATOM 1463 O O . GLN A 1 92 ? 16.432 -1.298 5.663 1.00 0.00 92 GLN A O 1
ATOM 1477 N N . LEU A 1 93 ? 14.533 -0.859 4.533 1.00 0.00 93 LEU A N 1
ATOM 1478 C CA . LEU A 1 93 ? 14.955 0.469 4.082 1.00 0.00 93 LEU A CA 1
ATOM 1479 C C . LEU A 1 93 ? 15.322 1.377 5.259 1.00 0.00 93 LEU A C 1
ATOM 1480 O O . LEU A 1 93 ? 16.138 2.290 5.120 1.00 0.00 93 LEU A O 1
ATOM 1496 N N . LEU A 1 94 ? 14.717 1.127 6.413 1.00 0.00 94 LEU A N 1
ATOM 1497 C CA . LEU A 1 94 ? 14.971 1.938 7.600 1.00 0.00 94 LEU A CA 1
ATOM 1498 C C . LEU A 1 94 ? 16.384 1.712 8.138 1.00 0.00 94 LEU A C 1
ATOM 1499 O O . LEU A 1 94 ? 16.952 2.581 8.806 1.00 0.00 94 LEU A O 1
ATOM 1515 N N . GLU A 1 95 ? 16.960 0.559 7.827 1.00 0.00 95 GLU A N 1
ATOM 1516 C CA . GLU A 1 95 ? 18.315 0.240 8.251 1.00 0.00 95 GLU A CA 1
ATOM 1517 C C . GLU A 1 95 ? 19.297 0.482 7.110 1.00 0.00 95 GLU A C 1
ATOM 1518 O O . GLU A 1 95 ? 19.613 -0.434 6.353 1.00 0.00 95 GLU A O 1
ATOM 1530 N N . HIS A 1 96 ? 19.767 1.727 7.007 1.00 0.00 96 HIS A N 1
ATOM 1531 C CA . HIS A 1 96 ? 20.658 2.162 5.925 1.00 0.00 96 HIS A CA 1
ATOM 1532 C C . HIS A 1 96 ? 19.921 2.190 4.592 1.00 0.00 96 HIS A C 1
ATOM 1533 O O . HIS A 1 96 ? 19.686 1.154 3.978 1.00 0.00 96 HIS A O 1
ATOM 1548 N N . HIS A 1 97 ? 19.560 3.391 4.153 1.00 0.00 97 HIS A N 1
ATOM 1549 C CA . HIS A 1 97 ? 18.848 3.557 2.890 1.00 0.00 97 HIS A CA 1
ATOM 1550 C C . HIS A 1 97 ? 19.738 3.116 1.738 1.00 0.00 97 HIS A C 1
ATOM 1551 O O . HIS A 1 97 ? 19.469 2.118 1.072 1.00 0.00 97 HIS A O 1
ATOM 1566 N N . HIS A 1 98 ? 20.800 3.878 1.518 1.00 0.00 98 HIS A N 1
ATOM 1567 C CA . HIS A 1 98 ? 21.813 3.574 0.509 1.00 0.00 98 HIS A CA 1
ATOM 1568 C C . HIS A 1 98 ? 23.069 4.368 0.828 1.00 0.00 98 HIS A C 1
ATOM 1569 O O . HIS A 1 98 ? 23.253 4.812 1.962 1.00 0.00 98 HIS A O 1
ATOM 1584 N N . HIS A 1 99 ? 23.936 4.536 -0.157 1.00 0.00 99 HIS A N 1
ATOM 1585 C CA . HIS A 1 99 ? 25.072 5.433 -0.019 1.00 0.00 99 HIS A CA 1
ATOM 1586 C C . HIS A 1 99 ? 25.519 5.919 -1.392 1.00 0.00 99 HIS A C 1
ATOM 1587 O O . HIS A 1 99 ? 26.083 5.161 -2.185 1.00 0.00 99 HIS A O 1
ATOM 1602 N N . HIS A 1 100 ? 25.247 7.184 -1.662 1.00 0.00 100 HIS A N 1
ATOM 1603 C CA . HIS A 1 100 ? 25.543 7.789 -2.952 1.00 0.00 100 HIS A CA 1
ATOM 1604 C C . HIS A 1 100 ? 27.040 8.040 -3.103 1.00 0.00 100 HIS A C 1
ATOM 1605 O O . HIS A 1 100 ? 27.659 8.707 -2.274 1.00 0.00 100 HIS A O 1
ATOM 1620 N N . HIS A 1 101 ? 27.608 7.488 -4.161 1.00 0.00 101 HIS A N 1
ATOM 1621 C CA . HIS A 1 101 ? 29.018 7.656 -4.466 1.00 0.00 101 HIS A CA 1
ATOM 1622 C C . HIS A 1 101 ? 29.186 7.955 -5.949 1.00 0.00 101 HIS A C 1
ATOM 1623 O O . HIS A 1 101 ? 28.555 7.254 -6.770 1.00 0.00 101 HIS A O 1
ATOM 1639 N N . MET A 1 1 ? 4.295 10.867 -28.276 1.00 0.00 1 MET A N 2
ATOM 1640 C CA . MET A 1 1 ? 3.564 11.467 -27.136 1.00 0.00 1 MET A CA 2
ATOM 1641 C C . MET A 1 1 ? 4.019 12.905 -26.918 1.00 0.00 1 MET A C 2
ATOM 1642 O O . MET A 1 1 ? 5.209 13.166 -26.734 1.00 0.00 1 MET A O 2
ATOM 1658 N N . MET A 1 2 ? 3.073 13.833 -26.942 1.00 0.00 2 MET A N 2
ATOM 1659 C CA . MET A 1 2 ? 3.382 15.244 -26.769 1.00 0.00 2 MET A CA 2
ATOM 1660 C C . MET A 1 2 ? 3.382 15.602 -25.290 1.00 0.00 2 MET A C 2
ATOM 1661 O O . MET A 1 2 ? 2.606 15.053 -24.506 1.00 0.00 2 MET A O 2
ATOM 1675 N N . PHE A 1 3 ? 4.256 16.521 -24.910 1.00 0.00 3 PHE A N 2
ATOM 1676 C CA . PHE A 1 3 ? 4.411 16.888 -23.511 1.00 0.00 3 PHE A CA 2
ATOM 1677 C C . PHE A 1 3 ? 3.898 18.298 -23.242 1.00 0.00 3 PHE A C 2
ATOM 1678 O O . PHE A 1 3 ? 4.338 18.962 -22.306 1.00 0.00 3 PHE A O 2
ATOM 1695 N N . LEU A 1 4 ? 2.947 18.745 -24.055 1.00 0.00 4 LEU A N 2
ATOM 1696 C CA . LEU A 1 4 ? 2.265 20.008 -23.800 1.00 0.00 4 LEU A CA 2
ATOM 1697 C C . LEU A 1 4 ? 1.179 19.776 -22.752 1.00 0.00 4 LEU A C 2
ATOM 1698 O O . LEU A 1 4 ? -0.014 19.798 -23.050 1.00 0.00 4 LEU A O 2
ATOM 1714 N N . ARG A 1 5 ? 1.626 19.513 -21.533 1.00 0.00 5 ARG A N 2
ATOM 1715 C CA . ARG A 1 5 ? 0.765 19.079 -20.442 1.00 0.00 5 ARG A CA 2
ATOM 1716 C C . ARG A 1 5 ? 1.595 19.034 -19.163 1.00 0.00 5 ARG A C 2
ATOM 1717 O O . ARG A 1 5 ? 2.807 18.818 -19.230 1.00 0.00 5 ARG A O 2
ATOM 1738 N N . LYS A 1 6 ? 0.974 19.258 -18.010 1.00 0.00 6 LYS A N 2
ATOM 1739 C CA . LYS A 1 6 ? 1.726 19.303 -16.762 1.00 0.00 6 LYS A CA 2
ATOM 1740 C C . LYS A 1 6 ? 2.136 17.897 -16.310 1.00 0.00 6 LYS A C 2
ATOM 1741 O O . LYS A 1 6 ? 1.400 17.199 -15.611 1.00 0.00 6 LYS A O 2
ATOM 1760 N N . VAL A 1 7 ? 3.308 17.471 -16.757 1.00 0.00 7 VAL A N 2
ATOM 1761 C CA . VAL A 1 7 ? 3.855 16.179 -16.364 1.00 0.00 7 VAL A CA 2
ATOM 1762 C C . VAL A 1 7 ? 5.054 16.400 -15.445 1.00 0.00 7 VAL A C 2
ATOM 1763 O O . VAL A 1 7 ? 5.919 15.541 -15.291 1.00 0.00 7 VAL A O 2
ATOM 1776 N N . GLU A 1 8 ? 5.076 17.564 -14.816 1.00 0.00 8 GLU A N 2
ATOM 1777 C CA . GLU A 1 8 ? 6.159 17.930 -13.917 1.00 0.00 8 GLU A CA 2
ATOM 1778 C C . GLU A 1 8 ? 5.895 17.369 -12.526 1.00 0.00 8 GLU A C 2
ATOM 1779 O O . GLU A 1 8 ? 5.228 18.009 -11.709 1.00 0.00 8 GLU A O 2
ATOM 1791 N N . GLY A 1 9 ? 6.399 16.165 -12.279 1.00 0.00 9 GLY A N 2
ATOM 1792 C CA . GLY A 1 9 ? 6.181 15.502 -11.004 1.00 0.00 9 GLY A CA 2
ATOM 1793 C C . GLY A 1 9 ? 4.707 15.323 -10.681 1.00 0.00 9 GLY A C 2
ATOM 1794 O O . GLY A 1 9 ? 4.207 15.913 -9.721 1.00 0.00 9 GLY A O 2
ATOM 1798 N N . PRO A 1 10 ? 3.976 14.507 -11.464 1.00 0.00 10 PRO A N 2
ATOM 1799 C CA . PRO A 1 10 ? 2.540 14.307 -11.281 1.00 0.00 10 PRO A CA 2
ATOM 1800 C C . PRO A 1 10 ? 2.219 13.296 -10.183 1.00 0.00 10 PRO A C 2
ATOM 1801 O O . PRO A 1 10 ? 1.061 12.918 -10.005 1.00 0.00 10 PRO A O 2
ATOM 1812 N N . ARG A 1 11 ? 3.251 12.864 -9.455 1.00 0.00 11 ARG A N 2
ATOM 1813 C CA . ARG A 1 11 ? 3.105 11.868 -8.391 1.00 0.00 11 ARG A CA 2
ATOM 1814 C C . ARG A 1 11 ? 2.733 10.506 -8.962 1.00 0.00 11 ARG A C 2
ATOM 1815 O O . ARG A 1 11 ? 1.956 9.750 -8.373 1.00 0.00 11 ARG A O 2
ATOM 1836 N N . SER A 1 12 ? 3.312 10.207 -10.113 1.00 0.00 12 SER A N 2
ATOM 1837 C CA . SER A 1 12 ? 3.204 8.895 -10.715 1.00 0.00 12 SER A CA 2
ATOM 1838 C C . SER A 1 12 ? 4.389 8.041 -10.270 1.00 0.00 12 SER A C 2
ATOM 1839 O O . SER A 1 12 ? 5.526 8.286 -10.679 1.00 0.00 12 SER A O 2
ATOM 1847 N N . VAL A 1 13 ? 4.131 7.057 -9.421 1.00 0.00 13 VAL A N 2
ATOM 1848 C CA . VAL A 1 13 ? 5.202 6.267 -8.828 1.00 0.00 13 VAL A CA 2
ATOM 1849 C C . VAL A 1 13 ? 5.491 5.014 -9.644 1.00 0.00 13 VAL A C 2
ATOM 1850 O O . VAL A 1 13 ? 4.597 4.444 -10.272 1.00 0.00 13 VAL A O 2
ATOM 1863 N N . THR A 1 14 ? 6.747 4.600 -9.636 1.00 0.00 14 THR A N 2
ATOM 1864 C CA . THR A 1 14 ? 7.162 3.401 -10.334 1.00 0.00 14 THR A CA 2
ATOM 1865 C C . THR A 1 14 ? 7.251 2.234 -9.359 1.00 0.00 14 THR A C 2
ATOM 1866 O O . THR A 1 14 ? 8.053 2.256 -8.424 1.00 0.00 14 THR A O 2
ATOM 1877 N N . LEU A 1 15 ? 6.408 1.238 -9.567 1.00 0.00 15 LEU A N 2
ATOM 1878 C CA . LEU A 1 15 ? 6.368 0.066 -8.708 1.00 0.00 15 LEU A CA 2
ATOM 1879 C C . LEU A 1 15 ? 7.445 -0.936 -9.122 1.00 0.00 15 LEU A C 2
ATOM 1880 O O . LEU A 1 15 ? 7.936 -0.888 -10.251 1.00 0.00 15 LEU A O 2
ATOM 1896 N N . PRO A 1 16 ? 7.814 -1.874 -8.226 1.00 0.00 16 PRO A N 2
ATOM 1897 C CA . PRO A 1 16 ? 8.905 -2.828 -8.479 1.00 0.00 16 PRO A CA 2
ATOM 1898 C C . PRO A 1 16 ? 8.554 -3.859 -9.545 1.00 0.00 16 PRO A C 2
ATOM 1899 O O . PRO A 1 16 ? 9.382 -4.689 -9.922 1.00 0.00 16 PRO A O 2
ATOM 1910 N N . ASP A 1 17 ? 7.324 -3.801 -10.028 1.00 0.00 17 ASP A N 2
ATOM 1911 C CA . ASP A 1 17 ? 6.861 -4.707 -11.067 1.00 0.00 17 ASP A CA 2
ATOM 1912 C C . ASP A 1 17 ? 6.775 -3.992 -12.411 1.00 0.00 17 ASP A C 2
ATOM 1913 O O . ASP A 1 17 ? 6.381 -4.582 -13.418 1.00 0.00 17 ASP A O 2
ATOM 1922 N N . GLY A 1 18 ? 7.150 -2.718 -12.420 1.00 0.00 18 GLY A N 2
ATOM 1923 C CA . GLY A 1 18 ? 7.201 -1.971 -13.659 1.00 0.00 18 GLY A CA 2
ATOM 1924 C C . GLY A 1 18 ? 6.019 -1.043 -13.841 1.00 0.00 18 GLY A C 2
ATOM 1925 O O . GLY A 1 18 ? 6.015 -0.210 -14.749 1.00 0.00 18 GLY A O 2
ATOM 1929 N N . SER A 1 19 ? 5.017 -1.178 -12.988 1.00 0.00 19 SER A N 2
ATOM 1930 C CA . SER A 1 19 ? 3.814 -0.373 -13.102 1.00 0.00 19 SER A CA 2
ATOM 1931 C C . SER A 1 19 ? 4.047 1.056 -12.623 1.00 0.00 19 SER A C 2
ATOM 1932 O O . SER A 1 19 ? 4.578 1.279 -11.535 1.00 0.00 19 SER A O 2
ATOM 1940 N N . ILE A 1 20 ? 3.668 2.020 -13.448 1.00 0.00 20 ILE A N 2
ATOM 1941 C CA . ILE A 1 20 ? 3.694 3.416 -13.045 1.00 0.00 20 ILE A CA 2
ATOM 1942 C C . ILE A 1 20 ? 2.288 3.874 -12.687 1.00 0.00 20 ILE A C 2
ATOM 1943 O O . ILE A 1 20 ? 1.444 4.073 -13.560 1.00 0.00 20 ILE A O 2
ATOM 1959 N N . MET A 1 21 ? 2.036 4.016 -11.398 1.00 0.00 21 MET A N 2
ATOM 1960 C CA . MET A 1 21 ? 0.701 4.332 -10.921 1.00 0.00 21 MET A CA 2
ATOM 1961 C C . MET A 1 21 ? 0.681 5.707 -10.276 1.00 0.00 21 MET A C 2
ATOM 1962 O O . MET A 1 21 ? 1.503 6.015 -9.414 1.00 0.00 21 MET A O 2
ATOM 1976 N N . THR A 1 22 ? -0.250 6.532 -10.706 1.00 0.00 22 THR A N 2
ATOM 1977 C CA . THR A 1 22 ? -0.385 7.876 -10.178 1.00 0.00 22 THR A CA 2
ATOM 1978 C C . THR A 1 22 ? -1.387 7.885 -9.023 1.00 0.00 22 THR A C 2
ATOM 1979 O O . THR A 1 22 ? -2.106 6.905 -8.820 1.00 0.00 22 THR A O 2
ATOM 1990 N N . ARG A 1 23 ? -1.448 8.988 -8.272 1.00 0.00 23 ARG A N 2
ATOM 1991 C CA . ARG A 1 23 ? -2.394 9.105 -7.163 1.00 0.00 23 ARG A CA 2
ATOM 1992 C C . ARG A 1 23 ? -3.843 9.080 -7.663 1.00 0.00 23 ARG A C 2
ATOM 1993 O O . ARG A 1 23 ? -4.780 9.049 -6.870 1.00 0.00 23 ARG A O 2
ATOM 2014 N N . ALA A 1 24 ? -4.021 9.087 -8.979 1.00 0.00 24 ALA A N 2
ATOM 2015 C CA . ALA A 1 24 ? -5.344 8.968 -9.575 1.00 0.00 24 ALA A CA 2
ATOM 2016 C C . ALA A 1 24 ? -5.927 7.581 -9.308 1.00 0.00 24 ALA A C 2
ATOM 2017 O O . ALA A 1 24 ? -7.140 7.376 -9.389 1.00 0.00 24 ALA A O 2
ATOM 2024 N N . ASP A 1 25 ? -5.049 6.631 -8.999 1.00 0.00 25 ASP A N 2
ATOM 2025 C CA . ASP A 1 25 ? -5.468 5.278 -8.647 1.00 0.00 25 ASP A CA 2
ATOM 2026 C C . ASP A 1 25 ? -5.478 5.091 -7.138 1.00 0.00 25 ASP A C 2
ATOM 2027 O O . ASP A 1 25 ? -5.896 4.049 -6.630 1.00 0.00 25 ASP A O 2
ATOM 2036 N N . LEU A 1 26 ? -5.019 6.113 -6.429 1.00 0.00 26 LEU A N 2
ATOM 2037 C CA . LEU A 1 26 ? -4.993 6.093 -4.975 1.00 0.00 26 LEU A CA 2
ATOM 2038 C C . LEU A 1 26 ? -6.337 6.538 -4.421 1.00 0.00 26 LEU A C 2
ATOM 2039 O O . LEU A 1 26 ? -6.746 7.684 -4.610 1.00 0.00 26 LEU A O 2
ATOM 2055 N N . PRO A 1 27 ? -7.046 5.625 -3.745 1.00 0.00 27 PRO A N 2
ATOM 2056 C CA . PRO A 1 27 ? -8.342 5.915 -3.130 1.00 0.00 27 PRO A CA 2
ATOM 2057 C C . PRO A 1 27 ? -8.203 6.856 -1.937 1.00 0.00 27 PRO A C 2
ATOM 2058 O O . PRO A 1 27 ? -7.657 6.473 -0.906 1.00 0.00 27 PRO A O 2
ATOM 2069 N N . PRO A 1 28 ? -8.687 8.103 -2.069 1.00 0.00 28 PRO A N 2
ATOM 2070 C CA . PRO A 1 28 ? -8.604 9.096 -0.992 1.00 0.00 28 PRO A CA 2
ATOM 2071 C C . PRO A 1 28 ? -9.375 8.644 0.242 1.00 0.00 28 PRO A C 2
ATOM 2072 O O . PRO A 1 28 ? -8.879 8.718 1.366 1.00 0.00 28 PRO A O 2
ATOM 2083 N N . ALA A 1 29 ? -10.594 8.178 0.007 1.00 0.00 29 ALA A N 2
ATOM 2084 C CA . ALA A 1 29 ? -11.444 7.624 1.050 1.00 0.00 29 ALA A CA 2
ATOM 2085 C C . ALA A 1 29 ? -12.662 6.978 0.410 1.00 0.00 29 ALA A C 2
ATOM 2086 O O . ALA A 1 29 ? -13.049 5.861 0.750 1.00 0.00 29 ALA A O 2
ATOM 2093 N N . ASN A 1 30 ? -13.249 7.690 -0.542 1.00 0.00 30 ASN A N 2
ATOM 2094 C CA . ASN A 1 30 ? -14.415 7.204 -1.259 1.00 0.00 30 ASN A CA 2
ATOM 2095 C C . ASN A 1 30 ? -14.086 7.025 -2.731 1.00 0.00 30 ASN A C 2
ATOM 2096 O O . ASN A 1 30 ? -14.369 7.889 -3.558 1.00 0.00 30 ASN A O 2
ATOM 2107 N N . THR A 1 31 ? -13.428 5.922 -3.038 1.00 0.00 31 THR A N 2
ATOM 2108 C CA . THR A 1 31 ? -13.129 5.573 -4.419 1.00 0.00 31 THR A CA 2
ATOM 2109 C C . THR A 1 31 ? -14.338 4.880 -5.047 1.00 0.00 31 THR A C 2
ATOM 2110 O O . THR A 1 31 ? -15.354 4.672 -4.381 1.00 0.00 31 THR A O 2
ATOM 2121 N N . ARG A 1 32 ? -14.231 4.517 -6.317 1.00 0.00 32 ARG A N 2
ATOM 2122 C CA . ARG A 1 32 ? -15.329 3.864 -7.012 1.00 0.00 32 ARG A CA 2
ATOM 2123 C C . ARG A 1 32 ? -15.347 2.370 -6.707 1.00 0.00 32 ARG A C 2
ATOM 2124 O O . ARG A 1 32 ? -14.933 1.555 -7.535 1.00 0.00 32 ARG A O 2
ATOM 2145 N N . ARG A 1 33 ? -15.815 2.043 -5.501 1.00 0.00 33 ARG A N 2
ATOM 2146 C CA . ARG A 1 33 ? -15.914 0.668 -5.010 1.00 0.00 33 ARG A CA 2
ATOM 2147 C C . ARG A 1 33 ? -14.536 0.059 -4.741 1.00 0.00 33 ARG A C 2
ATOM 2148 O O . ARG A 1 33 ? -13.609 0.176 -5.547 1.00 0.00 33 ARG A O 2
ATOM 2169 N N . TRP A 1 34 ? -14.414 -0.599 -3.600 1.00 0.00 34 TRP A N 2
ATOM 2170 C CA . TRP A 1 34 ? -13.165 -1.228 -3.210 1.00 0.00 34 TRP A CA 2
ATOM 2171 C C . TRP A 1 34 ? -13.017 -2.594 -3.864 1.00 0.00 34 TRP A C 2
ATOM 2172 O O . TRP A 1 34 ? -13.256 -3.626 -3.237 1.00 0.00 34 TRP A O 2
ATOM 2193 N N . VAL A 1 35 ? -12.645 -2.594 -5.134 1.00 0.00 35 VAL A N 2
ATOM 2194 C CA . VAL A 1 35 ? -12.387 -3.835 -5.850 1.00 0.00 35 VAL A CA 2
ATOM 2195 C C . VAL A 1 35 ? -10.959 -4.305 -5.590 1.00 0.00 35 VAL A C 2
ATOM 2196 O O . VAL A 1 35 ? -10.191 -3.618 -4.910 1.00 0.00 35 VAL A O 2
ATOM 2209 N N . ALA A 1 36 ? -10.606 -5.461 -6.141 1.00 0.00 36 ALA A N 2
ATOM 2210 C CA . ALA A 1 36 ? -9.285 -6.048 -5.928 1.00 0.00 36 ALA A CA 2
ATOM 2211 C C . ALA A 1 36 ? -8.176 -5.093 -6.359 1.00 0.00 36 ALA A C 2
ATOM 2212 O O . ALA A 1 36 ? -7.205 -4.882 -5.629 1.00 0.00 36 ALA A O 2
ATOM 2219 N N . SER A 1 37 ? -8.339 -4.501 -7.537 1.00 0.00 37 SER A N 2
ATOM 2220 C CA . SER A 1 37 ? -7.356 -3.566 -8.071 1.00 0.00 37 SER A CA 2
ATOM 2221 C C . SER A 1 37 ? -7.194 -2.345 -7.166 1.00 0.00 37 SER A C 2
ATOM 2222 O O . SER A 1 37 ? -6.118 -1.766 -7.088 1.00 0.00 37 SER A O 2
ATOM 2230 N N . ARG A 1 38 ? -8.261 -1.961 -6.471 1.00 0.00 38 ARG A N 2
ATOM 2231 C CA . ARG A 1 38 ? -8.207 -0.799 -5.591 1.00 0.00 38 ARG A CA 2
ATOM 2232 C C . ARG A 1 38 ? -7.455 -1.124 -4.308 1.00 0.00 38 ARG A C 2
ATOM 2233 O O . ARG A 1 38 ? -6.614 -0.348 -3.873 1.00 0.00 38 ARG A O 2
ATOM 2254 N N . LYS A 1 39 ? -7.753 -2.280 -3.721 1.00 0.00 39 LYS A N 2
ATOM 2255 C CA . LYS A 1 39 ? -7.099 -2.714 -2.486 1.00 0.00 39 LYS A CA 2
ATOM 2256 C C . LYS A 1 39 ? -5.578 -2.740 -2.645 1.00 0.00 39 LYS A C 2
ATOM 2257 O O . LYS A 1 39 ? -4.841 -2.090 -1.890 1.00 0.00 39 LYS A O 2
ATOM 2276 N N . ILE A 1 40 ? -5.114 -3.473 -3.650 1.00 0.00 40 ILE A N 2
ATOM 2277 C CA . ILE A 1 40 ? -3.688 -3.608 -3.898 1.00 0.00 40 ILE A CA 2
ATOM 2278 C C . ILE A 1 40 ? -3.085 -2.267 -4.320 1.00 0.00 40 ILE A C 2
ATOM 2279 O O . ILE A 1 40 ? -1.913 -1.993 -4.054 1.00 0.00 40 ILE A O 2
ATOM 2295 N N . ALA A 1 41 ? -3.896 -1.426 -4.959 1.00 0.00 41 ALA A N 2
ATOM 2296 C CA . ALA A 1 41 ? -3.451 -0.095 -5.360 1.00 0.00 41 ALA A CA 2
ATOM 2297 C C . ALA A 1 41 ? -3.108 0.754 -4.144 1.00 0.00 41 ALA A C 2
ATOM 2298 O O . ALA A 1 41 ? -2.127 1.497 -4.162 1.00 0.00 41 ALA A O 2
ATOM 2305 N N . VAL A 1 42 ? -3.907 0.635 -3.085 1.00 0.00 42 VAL A N 2
ATOM 2306 C CA . VAL A 1 42 ? -3.663 1.404 -1.873 1.00 0.00 42 VAL A CA 2
ATOM 2307 C C . VAL A 1 42 ? -2.322 1.017 -1.270 1.00 0.00 42 VAL A C 2
ATOM 2308 O O . VAL A 1 42 ? -1.443 1.862 -1.121 1.00 0.00 42 VAL A O 2
ATOM 2321 N N . VAL A 1 43 ? -2.157 -0.268 -0.957 1.00 0.00 43 VAL A N 2
ATOM 2322 C CA . VAL A 1 43 ? -0.930 -0.736 -0.308 1.00 0.00 43 VAL A CA 2
ATOM 2323 C C . VAL A 1 43 ? 0.314 -0.484 -1.166 1.00 0.00 43 VAL A C 2
ATOM 2324 O O . VAL A 1 43 ? 1.364 -0.119 -0.640 1.00 0.00 43 VAL A O 2
ATOM 2337 N N . ARG A 1 44 ? 0.194 -0.662 -2.478 1.00 0.00 44 ARG A N 2
ATOM 2338 C CA . ARG A 1 44 ? 1.290 -0.348 -3.395 1.00 0.00 44 ARG A CA 2
ATOM 2339 C C . ARG A 1 44 ? 1.604 1.142 -3.372 1.00 0.00 44 ARG A C 2
ATOM 2340 O O . ARG A 1 44 ? 2.753 1.543 -3.187 1.00 0.00 44 ARG A O 2
ATOM 2361 N N . GLY A 1 45 ? 0.569 1.950 -3.557 1.00 0.00 45 GLY A N 2
ATOM 2362 C CA . GLY A 1 45 ? 0.744 3.382 -3.646 1.00 0.00 45 GLY A CA 2
ATOM 2363 C C . GLY A 1 45 ? 1.334 3.983 -2.389 1.00 0.00 45 GLY A C 2
ATOM 2364 O O . GLY A 1 45 ? 2.317 4.718 -2.456 1.00 0.00 45 GLY A O 2
ATOM 2368 N N . VAL A 1 46 ? 0.751 3.667 -1.239 1.00 0.00 46 VAL A N 2
ATOM 2369 C CA . VAL A 1 46 ? 1.216 4.243 0.016 1.00 0.00 46 VAL A CA 2
ATOM 2370 C C . VAL A 1 46 ? 2.623 3.754 0.369 1.00 0.00 46 VAL A C 2
ATOM 2371 O O . VAL A 1 46 ? 3.570 4.537 0.354 1.00 0.00 46 VAL A O 2
ATOM 2384 N N . ILE A 1 47 ? 2.758 2.451 0.608 1.00 0.00 47 ILE A N 2
ATOM 2385 C CA . ILE A 1 47 ? 3.970 1.875 1.182 1.00 0.00 47 ILE A CA 2
ATOM 2386 C C . ILE A 1 47 ? 5.183 2.088 0.286 1.00 0.00 47 ILE A C 2
ATOM 2387 O O . ILE A 1 47 ? 6.262 2.450 0.758 1.00 0.00 47 ILE A O 2
ATOM 2403 N N . TYR A 1 48 ? 5.002 1.883 -1.004 1.00 0.00 48 TYR A N 2
ATOM 2404 C CA . TYR A 1 48 ? 6.124 1.918 -1.920 1.00 0.00 48 TYR A CA 2
ATOM 2405 C C . TYR A 1 48 ? 6.377 3.328 -2.438 1.00 0.00 48 TYR A C 2
ATOM 2406 O O . TYR A 1 48 ? 7.525 3.760 -2.554 1.00 0.00 48 TYR A O 2
ATOM 2424 N N . GLY A 1 49 ? 5.306 4.046 -2.733 1.00 0.00 49 GLY A N 2
ATOM 2425 C CA . GLY A 1 49 ? 5.443 5.312 -3.420 1.00 0.00 49 GLY A CA 2
ATOM 2426 C C . GLY A 1 49 ? 5.336 6.532 -2.523 1.00 0.00 49 GLY A C 2
ATOM 2427 O O . GLY A 1 49 ? 6.214 7.396 -2.536 1.00 0.00 49 GLY A O 2
ATOM 2431 N N . LEU A 1 50 ? 4.269 6.612 -1.743 1.00 0.00 50 LEU A N 2
ATOM 2432 C CA . LEU A 1 50 ? 3.918 7.860 -1.079 1.00 0.00 50 LEU A CA 2
ATOM 2433 C C . LEU A 1 50 ? 4.465 7.952 0.344 1.00 0.00 50 LEU A C 2
ATOM 2434 O O . LEU A 1 50 ? 5.451 8.653 0.587 1.00 0.00 50 LEU A O 2
ATOM 2450 N N . ILE A 1 51 ? 3.849 7.235 1.277 1.00 0.00 51 ILE A N 2
ATOM 2451 C CA . ILE A 1 51 ? 4.139 7.431 2.694 1.00 0.00 51 ILE A CA 2
ATOM 2452 C C . ILE A 1 51 ? 4.167 6.120 3.477 1.00 0.00 51 ILE A C 2
ATOM 2453 O O . ILE A 1 51 ? 3.746 5.078 2.986 1.00 0.00 51 ILE A O 2
ATOM 2469 N N . THR A 1 52 ? 4.662 6.189 4.705 1.00 0.00 52 THR A N 2
ATOM 2470 C CA . THR A 1 52 ? 4.738 5.020 5.567 1.00 0.00 52 THR A CA 2
ATOM 2471 C C . THR A 1 52 ? 3.351 4.593 6.037 1.00 0.00 52 THR A C 2
ATOM 2472 O O . THR A 1 52 ? 2.362 5.316 5.866 1.00 0.00 52 THR A O 2
ATOM 2483 N N . LEU A 1 53 ? 3.297 3.419 6.643 1.00 0.00 53 LEU A N 2
ATOM 2484 C CA . LEU A 1 53 ? 2.057 2.860 7.143 1.00 0.00 53 LEU A CA 2
ATOM 2485 C C . LEU A 1 53 ? 1.445 3.759 8.207 1.00 0.00 53 LEU A C 2
ATOM 2486 O O . LEU A 1 53 ? 0.233 3.780 8.375 1.00 0.00 53 LEU A O 2
ATOM 2502 N N . ALA A 1 54 ? 2.284 4.498 8.919 1.00 0.00 54 ALA A N 2
ATOM 2503 C CA . ALA A 1 54 ? 1.800 5.440 9.917 1.00 0.00 54 ALA A CA 2
ATOM 2504 C C . ALA A 1 54 ? 0.837 6.441 9.283 1.00 0.00 54 ALA A C 2
ATOM 2505 O O . ALA A 1 54 ? -0.260 6.678 9.792 1.00 0.00 54 ALA A O 2
ATOM 2512 N N . GLU A 1 55 ? 1.243 7.001 8.152 1.00 0.00 55 GLU A N 2
ATOM 2513 C CA . GLU A 1 55 ? 0.430 7.977 7.437 1.00 0.00 55 GLU A CA 2
ATOM 2514 C C . GLU A 1 55 ? -0.757 7.290 6.766 1.00 0.00 55 GLU A C 2
ATOM 2515 O O . GLU A 1 55 ? -1.890 7.784 6.810 1.00 0.00 55 GLU A O 2
ATOM 2527 N N . ALA A 1 56 ? -0.482 6.151 6.137 1.00 0.00 56 ALA A N 2
ATOM 2528 C CA . ALA A 1 56 ? -1.521 5.325 5.531 1.00 0.00 56 ALA A CA 2
ATOM 2529 C C . ALA A 1 56 ? -2.591 4.958 6.544 1.00 0.00 56 ALA A C 2
ATOM 2530 O O . ALA A 1 56 ? -3.757 5.148 6.280 1.00 0.00 56 ALA A O 2
ATOM 2537 N N . LYS A 1 57 ? -2.194 4.464 7.704 1.00 0.00 57 LYS A N 2
ATOM 2538 C CA . LYS A 1 57 ? -3.149 4.066 8.735 1.00 0.00 57 LYS A CA 2
ATOM 2539 C C . LYS A 1 57 ? -4.078 5.233 9.088 1.00 0.00 57 LYS A C 2
ATOM 2540 O O . LYS A 1 57 ? -5.299 5.075 9.123 1.00 0.00 57 LYS A O 2
ATOM 2559 N N . GLN A 1 58 ? -3.493 6.408 9.305 1.00 0.00 58 GLN A N 2
ATOM 2560 C CA . GLN A 1 58 ? -4.253 7.600 9.688 1.00 0.00 58 GLN A CA 2
ATOM 2561 C C . GLN A 1 58 ? -5.281 7.996 8.626 1.00 0.00 58 GLN A C 2
ATOM 2562 O O . GLN A 1 58 ? -6.410 8.358 8.952 1.00 0.00 58 GLN A O 2
ATOM 2576 N N . THR A 1 59 ? -4.888 7.936 7.360 1.00 0.00 59 THR A N 2
ATOM 2577 C CA . THR A 1 59 ? -5.749 8.405 6.281 1.00 0.00 59 THR A CA 2
ATOM 2578 C C . THR A 1 59 ? -6.464 7.254 5.576 1.00 0.00 59 THR A C 2
ATOM 2579 O O . THR A 1 59 ? -7.687 7.248 5.451 1.00 0.00 59 THR A O 2
ATOM 2590 N N . TYR A 1 60 ? -5.688 6.281 5.135 1.00 0.00 60 TYR A N 2
ATOM 2591 C CA . TYR A 1 60 ? -6.194 5.189 4.321 1.00 0.00 60 TYR A CA 2
ATOM 2592 C C . TYR A 1 60 ? -6.298 3.902 5.134 1.00 0.00 60 TYR A C 2
ATOM 2593 O O . TYR A 1 60 ? -6.415 2.818 4.573 1.00 0.00 60 TYR A O 2
ATOM 2611 N N . GLY A 1 61 ? -6.241 4.027 6.458 1.00 0.00 61 GLY A N 2
ATOM 2612 C CA . GLY A 1 61 ? -6.244 2.860 7.314 1.00 0.00 61 GLY A CA 2
ATOM 2613 C C . GLY A 1 61 ? -7.587 2.174 7.380 1.00 0.00 61 GLY A C 2
ATOM 2614 O O . GLY A 1 61 ? -7.647 0.989 7.686 1.00 0.00 61 GLY A O 2
ATOM 2618 N N . LEU A 1 62 ? -8.653 2.931 7.091 1.00 0.00 62 LEU A N 2
ATOM 2619 C CA . LEU A 1 62 ? -10.037 2.426 7.103 1.00 0.00 62 LEU A CA 2
ATOM 2620 C C . LEU A 1 62 ? -10.298 1.559 8.332 1.00 0.00 62 LEU A C 2
ATOM 2621 O O . LEU A 1 62 ? -10.575 2.069 9.418 1.00 0.00 62 LEU A O 2
ATOM 2637 N N . SER A 1 63 ? -10.210 0.252 8.152 1.00 0.00 63 SER A N 2
ATOM 2638 C CA . SER A 1 63 ? -10.150 -0.667 9.265 1.00 0.00 63 SER A CA 2
ATOM 2639 C C . SER A 1 63 ? -8.796 -1.349 9.203 1.00 0.00 63 SER A C 2
ATOM 2640 O O . SER A 1 63 ? -8.415 -1.859 8.150 1.00 0.00 63 SER A O 2
ATOM 2648 N N . ASP A 1 64 ? -8.060 -1.319 10.305 1.00 0.00 64 ASP A N 2
ATOM 2649 C CA . ASP A 1 64 ? -6.696 -1.844 10.327 1.00 0.00 64 ASP A CA 2
ATOM 2650 C C . ASP A 1 64 ? -6.655 -3.273 9.787 1.00 0.00 64 ASP A C 2
ATOM 2651 O O . ASP A 1 64 ? -5.772 -3.624 9.011 1.00 0.00 64 ASP A O 2
ATOM 2660 N N . GLU A 1 65 ? -7.651 -4.073 10.162 1.00 0.00 65 GLU A N 2
ATOM 2661 C CA . GLU A 1 65 ? -7.749 -5.456 9.699 1.00 0.00 65 GLU A CA 2
ATOM 2662 C C . GLU A 1 65 ? -7.981 -5.520 8.191 1.00 0.00 65 GLU A C 2
ATOM 2663 O O . GLU A 1 65 ? -7.462 -6.407 7.512 1.00 0.00 65 GLU A O 2
ATOM 2675 N N . GLU A 1 66 ? -8.753 -4.570 7.672 1.00 0.00 66 GLU A N 2
ATOM 2676 C CA . GLU A 1 66 ? -8.995 -4.465 6.234 1.00 0.00 66 GLU A CA 2
ATOM 2677 C C . GLU A 1 66 ? -7.671 -4.234 5.512 1.00 0.00 66 GLU A C 2
ATOM 2678 O O . GLU A 1 66 ? -7.314 -4.967 4.593 1.00 0.00 66 GLU A O 2
ATOM 2690 N N . PHE A 1 67 ? -6.931 -3.234 5.977 1.00 0.00 67 PHE A N 2
ATOM 2691 C CA . PHE A 1 67 ? -5.656 -2.864 5.375 1.00 0.00 67 PHE A CA 2
ATOM 2692 C C . PHE A 1 67 ? -4.654 -4.019 5.493 1.00 0.00 67 PHE A C 2
ATOM 2693 O O . PHE A 1 67 ? -3.979 -4.375 4.523 1.00 0.00 67 PHE A O 2
ATOM 2710 N N . ASN A 1 68 ? -4.579 -4.609 6.689 1.00 0.00 68 ASN A N 2
ATOM 2711 C CA . ASN A 1 68 ? -3.697 -5.754 6.945 1.00 0.00 68 ASN A CA 2
ATOM 2712 C C . ASN A 1 68 ? -4.014 -6.897 6.000 1.00 0.00 68 ASN A C 2
ATOM 2713 O O . ASN A 1 68 ? -3.114 -7.598 5.539 1.00 0.00 68 ASN A O 2
ATOM 2724 N N . SER A 1 69 ? -5.291 -7.074 5.709 1.00 0.00 69 SER A N 2
ATOM 2725 C CA . SER A 1 69 ? -5.736 -8.166 4.869 1.00 0.00 69 SER A CA 2
ATOM 2726 C C . SER A 1 69 ? -5.154 -8.048 3.461 1.00 0.00 69 SER A C 2
ATOM 2727 O O . SER A 1 69 ? -4.805 -9.057 2.850 1.00 0.00 69 SER A O 2
ATOM 2735 N N . TRP A 1 70 ? -5.018 -6.820 2.961 1.00 0.00 70 TRP A N 2
ATOM 2736 C CA . TRP A 1 70 ? -4.493 -6.608 1.620 1.00 0.00 70 TRP A CA 2
ATOM 2737 C C . TRP A 1 70 ? -3.039 -7.043 1.564 1.00 0.00 70 TRP A C 2
ATOM 2738 O O . TRP A 1 70 ? -2.627 -7.773 0.663 1.00 0.00 70 TRP A O 2
ATOM 2759 N N . VAL A 1 71 ? -2.273 -6.612 2.557 1.00 0.00 71 VAL A N 2
ATOM 2760 C CA . VAL A 1 71 ? -0.867 -6.970 2.643 1.00 0.00 71 VAL A CA 2
ATOM 2761 C C . VAL A 1 71 ? -0.724 -8.467 2.875 1.00 0.00 71 VAL A C 2
ATOM 2762 O O . VAL A 1 71 ? 0.111 -9.120 2.264 1.00 0.00 71 VAL A O 2
ATOM 2775 N N . SER A 1 72 ? -1.563 -9.002 3.753 1.00 0.00 72 SER A N 2
ATOM 2776 C CA . SER A 1 72 ? -1.530 -10.418 4.095 1.00 0.00 72 SER A CA 2
ATOM 2777 C C . SER A 1 72 ? -1.830 -11.295 2.880 1.00 0.00 72 SER A C 2
ATOM 2778 O O . SER A 1 72 ? -1.246 -12.369 2.723 1.00 0.00 72 SER A O 2
ATOM 2786 N N . ALA A 1 73 ? -2.723 -10.824 2.013 1.00 0.00 73 ALA A N 2
ATOM 2787 C CA . ALA A 1 73 ? -3.064 -11.553 0.795 1.00 0.00 73 ALA A CA 2
ATOM 2788 C C . ALA A 1 73 ? -1.897 -11.523 -0.181 1.00 0.00 73 ALA A C 2
ATOM 2789 O O . ALA A 1 73 ? -1.645 -12.489 -0.902 1.00 0.00 73 ALA A O 2
ATOM 2796 N N . LEU A 1 74 ? -1.175 -10.412 -0.177 1.00 0.00 74 LEU A N 2
ATOM 2797 C CA . LEU A 1 74 ? -0.005 -10.238 -1.027 1.00 0.00 74 LEU A CA 2
ATOM 2798 C C . LEU A 1 74 ? 1.191 -10.992 -0.452 1.00 0.00 74 LEU A C 2
ATOM 2799 O O . LEU A 1 74 ? 2.080 -11.432 -1.180 1.00 0.00 74 LEU A O 2
ATOM 2815 N N . ALA A 1 75 ? 1.185 -11.152 0.861 1.00 0.00 75 ALA A N 2
ATOM 2816 C CA . ALA A 1 75 ? 2.288 -11.770 1.583 1.00 0.00 75 ALA A CA 2
ATOM 2817 C C . ALA A 1 75 ? 2.173 -13.284 1.622 1.00 0.00 75 ALA A C 2
ATOM 2818 O O . ALA A 1 75 ? 2.919 -13.945 2.346 1.00 0.00 75 ALA A O 2
ATOM 2825 N N . GLU A 1 76 ? 1.215 -13.825 0.875 1.00 0.00 76 GLU A N 2
ATOM 2826 C CA . GLU A 1 76 ? 0.971 -15.262 0.850 1.00 0.00 76 GLU A CA 2
ATOM 2827 C C . GLU A 1 76 ? 0.576 -15.719 2.250 1.00 0.00 76 GLU A C 2
ATOM 2828 O O . GLU A 1 76 ? 1.274 -16.506 2.889 1.00 0.00 76 GLU A O 2
ATOM 2840 N N . HIS A 1 77 ? -0.504 -15.115 2.737 1.00 0.00 77 HIS A N 2
ATOM 2841 C CA . HIS A 1 77 ? -1.126 -15.424 4.036 1.00 0.00 77 HIS A CA 2
ATOM 2842 C C . HIS A 1 77 ? -0.156 -15.232 5.207 1.00 0.00 77 HIS A C 2
ATOM 2843 O O . HIS A 1 77 ? -0.416 -15.692 6.317 1.00 0.00 77 HIS A O 2
ATOM 2858 N N . GLY A 1 78 ? 0.939 -14.518 4.963 1.00 0.00 78 GLY A N 2
ATOM 2859 C CA . GLY A 1 78 ? 1.888 -14.228 6.022 1.00 0.00 78 GLY A CA 2
ATOM 2860 C C . GLY A 1 78 ? 3.078 -15.164 6.008 1.00 0.00 78 GLY A C 2
ATOM 2861 O O . GLY A 1 78 ? 3.875 -15.181 6.945 1.00 0.00 78 GLY A O 2
ATOM 2865 N N . LYS A 1 79 ? 3.197 -15.949 4.950 1.00 0.00 79 LYS A N 2
ATOM 2866 C CA . LYS A 1 79 ? 4.309 -16.876 4.814 1.00 0.00 79 LYS A CA 2
ATOM 2867 C C . LYS A 1 79 ? 5.456 -16.227 4.044 1.00 0.00 79 LYS A C 2
ATOM 2868 O O . LYS A 1 79 ? 6.615 -16.301 4.452 1.00 0.00 79 LYS A O 2
ATOM 2887 N N . ASP A 1 80 ? 5.122 -15.574 2.944 1.00 0.00 80 ASP A N 2
ATOM 2888 C CA . ASP A 1 80 ? 6.127 -15.018 2.044 1.00 0.00 80 ASP A CA 2
ATOM 2889 C C . ASP A 1 80 ? 6.269 -13.521 2.258 1.00 0.00 80 ASP A C 2
ATOM 2890 O O . ASP A 1 80 ? 6.715 -12.789 1.373 1.00 0.00 80 ASP A O 2
ATOM 2899 N N . ALA A 1 81 ? 5.918 -13.077 3.459 1.00 0.00 81 ALA A N 2
ATOM 2900 C CA . ALA A 1 81 ? 6.028 -11.671 3.827 1.00 0.00 81 ALA A CA 2
ATOM 2901 C C . ALA A 1 81 ? 7.490 -11.235 3.864 1.00 0.00 81 ALA A C 2
ATOM 2902 O O . ALA A 1 81 ? 7.799 -10.055 4.015 1.00 0.00 81 ALA A O 2
ATOM 2909 N N . LEU A 1 82 ? 8.384 -12.200 3.707 1.00 0.00 82 LEU A N 2
ATOM 2910 C CA . LEU A 1 82 ? 9.812 -11.928 3.722 1.00 0.00 82 LEU A CA 2
ATOM 2911 C C . LEU A 1 82 ? 10.360 -11.853 2.303 1.00 0.00 82 LEU A C 2
ATOM 2912 O O . LEU A 1 82 ? 11.556 -11.647 2.091 1.00 0.00 82 LEU A O 2
ATOM 2928 N N . LYS A 1 83 ? 9.473 -12.021 1.335 1.00 0.00 83 LYS A N 2
ATOM 2929 C CA . LYS A 1 83 ? 9.860 -11.984 -0.063 1.00 0.00 83 LYS A CA 2
ATOM 2930 C C . LYS A 1 83 ? 9.220 -10.780 -0.745 1.00 0.00 83 LYS A C 2
ATOM 2931 O O . LYS A 1 83 ? 9.819 -10.166 -1.625 1.00 0.00 83 LYS A O 2
ATOM 2950 N N . VAL A 1 84 ? 8.004 -10.442 -0.324 1.00 0.00 84 VAL A N 2
ATOM 2951 C CA . VAL A 1 84 ? 7.285 -9.296 -0.874 1.00 0.00 84 VAL A CA 2
ATOM 2952 C C . VAL A 1 84 ? 8.078 -8.011 -0.658 1.00 0.00 84 VAL A C 2
ATOM 2953 O O . VAL A 1 84 ? 8.273 -7.584 0.477 1.00 0.00 84 VAL A O 2
ATOM 2966 N N . THR A 1 85 ? 8.523 -7.404 -1.752 1.00 0.00 85 THR A N 2
ATOM 2967 C CA . THR A 1 85 ? 9.393 -6.234 -1.701 1.00 0.00 85 THR A CA 2
ATOM 2968 C C . THR A 1 85 ? 8.792 -5.095 -0.870 1.00 0.00 85 THR A C 2
ATOM 2969 O O . THR A 1 85 ? 9.492 -4.475 -0.071 1.00 0.00 85 THR A O 2
ATOM 2980 N N . ALA A 1 86 ? 7.501 -4.834 -1.049 1.00 0.00 86 ALA A N 2
ATOM 2981 C CA . ALA A 1 86 ? 6.827 -3.757 -0.318 1.00 0.00 86 ALA A CA 2
ATOM 2982 C C . ALA A 1 86 ? 6.911 -3.967 1.195 1.00 0.00 86 ALA A C 2
ATOM 2983 O O . ALA A 1 86 ? 7.134 -3.025 1.958 1.00 0.00 86 ALA A O 2
ATOM 2990 N N . LEU A 1 87 ? 6.775 -5.212 1.618 1.00 0.00 87 LEU A N 2
ATOM 2991 C CA . LEU A 1 87 ? 6.712 -5.531 3.035 1.00 0.00 87 LEU A CA 2
ATOM 2992 C C . LEU A 1 87 ? 8.125 -5.705 3.572 1.00 0.00 87 LEU A C 2
ATOM 2993 O O . LEU A 1 87 ? 8.453 -5.231 4.660 1.00 0.00 87 LEU A O 2
ATOM 3009 N N . LYS A 1 88 ? 8.957 -6.369 2.784 1.00 0.00 88 LYS A N 2
ATOM 3010 C CA . LYS A 1 88 ? 10.356 -6.562 3.124 1.00 0.00 88 LYS A CA 2
ATOM 3011 C C . LYS A 1 88 ? 11.043 -5.212 3.292 1.00 0.00 88 LYS A C 2
ATOM 3012 O O . LYS A 1 88 ? 11.898 -5.043 4.162 1.00 0.00 88 LYS A O 2
ATOM 3031 N N . LYS A 1 89 ? 10.645 -4.247 2.466 1.00 0.00 89 LYS A N 2
ATOM 3032 C CA . LYS A 1 89 ? 11.181 -2.896 2.570 1.00 0.00 89 LYS A CA 2
ATOM 3033 C C . LYS A 1 89 ? 10.777 -2.290 3.891 1.00 0.00 89 LYS A C 2
ATOM 3034 O O . LYS A 1 89 ? 11.618 -1.814 4.634 1.00 0.00 89 LYS A O 2
ATOM 3053 N N . TYR A 1 90 ? 9.484 -2.329 4.182 1.00 0.00 90 TYR A N 2
ATOM 3054 C CA . TYR A 1 90 ? 8.960 -1.757 5.410 1.00 0.00 90 TYR A CA 2
ATOM 3055 C C . TYR A 1 90 ? 9.625 -2.396 6.630 1.00 0.00 90 TYR A C 2
ATOM 3056 O O . TYR A 1 90 ? 10.062 -1.704 7.545 1.00 0.00 90 TYR A O 2
ATOM 3074 N N . ARG A 1 91 ? 9.732 -3.716 6.620 1.00 0.00 91 ARG A N 2
ATOM 3075 C CA . ARG A 1 91 ? 10.287 -4.443 7.753 1.00 0.00 91 ARG A CA 2
ATOM 3076 C C . ARG A 1 91 ? 11.775 -4.135 7.933 1.00 0.00 91 ARG A C 2
ATOM 3077 O O . ARG A 1 91 ? 12.245 -3.953 9.055 1.00 0.00 91 ARG A O 2
ATOM 3098 N N . GLN A 1 92 ? 12.512 -4.071 6.832 1.00 0.00 92 GLN A N 2
ATOM 3099 C CA . GLN A 1 92 ? 13.941 -3.785 6.888 1.00 0.00 92 GLN A CA 2
ATOM 3100 C C . GLN A 1 92 ? 14.183 -2.292 7.107 1.00 0.00 92 GLN A C 2
ATOM 3101 O O . GLN A 1 92 ? 15.194 -1.891 7.683 1.00 0.00 92 GLN A O 2
ATOM 3115 N N . LEU A 1 93 ? 13.243 -1.479 6.654 1.00 0.00 93 LEU A N 2
ATOM 3116 C CA . LEU A 1 93 ? 13.323 -0.037 6.825 1.00 0.00 93 LEU A CA 2
ATOM 3117 C C . LEU A 1 93 ? 13.282 0.332 8.310 1.00 0.00 93 LEU A C 2
ATOM 3118 O O . LEU A 1 93 ? 13.944 1.276 8.746 1.00 0.00 93 LEU A O 2
ATOM 3134 N N . LEU A 1 94 ? 12.522 -0.431 9.090 1.00 0.00 94 LEU A N 2
ATOM 3135 C CA . LEU A 1 94 ? 12.485 -0.240 10.538 1.00 0.00 94 LEU A CA 2
ATOM 3136 C C . LEU A 1 94 ? 13.558 -1.087 11.220 1.00 0.00 94 LEU A C 2
ATOM 3137 O O . LEU A 1 94 ? 13.959 -0.796 12.349 1.00 0.00 94 LEU A O 2
ATOM 3153 N N . GLU A 1 95 ? 14.009 -2.127 10.511 1.00 0.00 95 GLU A N 2
ATOM 3154 C CA . GLU A 1 95 ? 15.025 -3.064 11.002 1.00 0.00 95 GLU A CA 2
ATOM 3155 C C . GLU A 1 95 ? 14.436 -4.002 12.064 1.00 0.00 95 GLU A C 2
ATOM 3156 O O . GLU A 1 95 ? 13.470 -3.665 12.748 1.00 0.00 95 GLU A O 2
ATOM 3168 N N . HIS A 1 96 ? 15.020 -5.191 12.180 1.00 0.00 96 HIS A N 2
ATOM 3169 C CA . HIS A 1 96 ? 14.528 -6.210 13.107 1.00 0.00 96 HIS A CA 2
ATOM 3170 C C . HIS A 1 96 ? 14.903 -5.855 14.538 1.00 0.00 96 HIS A C 2
ATOM 3171 O O . HIS A 1 96 ? 14.167 -6.147 15.477 1.00 0.00 96 HIS A O 2
ATOM 3186 N N . HIS A 1 97 ? 16.059 -5.233 14.697 1.00 0.00 97 HIS A N 2
ATOM 3187 C CA . HIS A 1 97 ? 16.543 -4.848 16.013 1.00 0.00 97 HIS A CA 2
ATOM 3188 C C . HIS A 1 97 ? 16.353 -3.351 16.196 1.00 0.00 97 HIS A C 2
ATOM 3189 O O . HIS A 1 97 ? 17.197 -2.555 15.787 1.00 0.00 97 HIS A O 2
ATOM 3204 N N . HIS A 1 98 ? 15.236 -2.970 16.788 1.00 0.00 98 HIS A N 2
ATOM 3205 C CA . HIS A 1 98 ? 14.862 -1.565 16.850 1.00 0.00 98 HIS A CA 2
ATOM 3206 C C . HIS A 1 98 ? 15.255 -0.934 18.186 1.00 0.00 98 HIS A C 2
ATOM 3207 O O . HIS A 1 98 ? 15.490 0.271 18.257 1.00 0.00 98 HIS A O 2
ATOM 3222 N N . HIS A 1 99 ? 15.311 -1.737 19.244 1.00 0.00 99 HIS A N 2
ATOM 3223 C CA . HIS A 1 99 ? 15.670 -1.216 20.566 1.00 0.00 99 HIS A CA 2
ATOM 3224 C C . HIS A 1 99 ? 16.435 -2.232 21.409 1.00 0.00 99 HIS A C 2
ATOM 3225 O O . HIS A 1 99 ? 16.557 -2.063 22.623 1.00 0.00 99 HIS A O 2
ATOM 3240 N N . HIS A 1 100 ? 16.980 -3.266 20.783 1.00 0.00 100 HIS A N 2
ATOM 3241 C CA . HIS A 1 100 ? 17.722 -4.274 21.532 1.00 0.00 100 HIS A CA 2
ATOM 3242 C C . HIS A 1 100 ? 18.630 -5.082 20.622 1.00 0.00 100 HIS A C 2
ATOM 3243 O O . HIS A 1 100 ? 18.345 -5.262 19.435 1.00 0.00 100 HIS A O 2
ATOM 3258 N N . HIS A 1 101 ? 19.725 -5.559 21.193 1.00 0.00 101 HIS A N 2
ATOM 3259 C CA . HIS A 1 101 ? 20.592 -6.505 20.511 1.00 0.00 101 HIS A CA 2
ATOM 3260 C C . HIS A 1 101 ? 19.860 -7.824 20.355 1.00 0.00 101 HIS A C 2
ATOM 3261 O O . HIS A 1 101 ? 19.139 -8.209 21.297 1.00 0.00 101 HIS A O 2
ATOM 3277 N N . MET A 1 1 ? 12.231 6.004 -24.213 1.00 0.00 1 MET A N 3
ATOM 3278 C CA . MET A 1 1 ? 12.336 7.012 -23.136 1.00 0.00 1 MET A CA 3
ATOM 3279 C C . MET A 1 1 ? 12.207 6.352 -21.770 1.00 0.00 1 MET A C 3
ATOM 3280 O O . MET A 1 1 ? 11.237 5.642 -21.500 1.00 0.00 1 MET A O 3
ATOM 3296 N N . MET A 1 2 ? 13.197 6.571 -20.917 1.00 0.00 2 MET A N 3
ATOM 3297 C CA . MET A 1 2 ? 13.173 6.034 -19.564 1.00 0.00 2 MET A CA 3
ATOM 3298 C C . MET A 1 2 ? 14.026 6.893 -18.639 1.00 0.00 2 MET A C 3
ATOM 3299 O O . MET A 1 2 ? 15.241 6.991 -18.811 1.00 0.00 2 MET A O 3
ATOM 3313 N N . PHE A 1 3 ? 13.382 7.519 -17.667 1.00 0.00 3 PHE A N 3
ATOM 3314 C CA . PHE A 1 3 ? 14.080 8.360 -16.707 1.00 0.00 3 PHE A CA 3
ATOM 3315 C C . PHE A 1 3 ? 14.430 7.558 -15.460 1.00 0.00 3 PHE A C 3
ATOM 3316 O O . PHE A 1 3 ? 13.662 7.508 -14.502 1.00 0.00 3 PHE A O 3
ATOM 3333 N N . LEU A 1 4 ? 15.579 6.898 -15.503 1.00 0.00 4 LEU A N 3
ATOM 3334 C CA . LEU A 1 4 ? 16.027 6.062 -14.399 1.00 0.00 4 LEU A CA 3
ATOM 3335 C C . LEU A 1 4 ? 17.176 6.733 -13.659 1.00 0.00 4 LEU A C 3
ATOM 3336 O O . LEU A 1 4 ? 17.154 6.859 -12.436 1.00 0.00 4 LEU A O 3
ATOM 3352 N N . ARG A 1 5 ? 18.170 7.179 -14.418 1.00 0.00 5 ARG A N 3
ATOM 3353 C CA . ARG A 1 5 ? 19.358 7.808 -13.844 1.00 0.00 5 ARG A CA 3
ATOM 3354 C C . ARG A 1 5 ? 19.090 9.276 -13.527 1.00 0.00 5 ARG A C 3
ATOM 3355 O O . ARG A 1 5 ? 19.964 9.991 -13.036 1.00 0.00 5 ARG A O 3
ATOM 3376 N N . LYS A 1 6 ? 17.870 9.709 -13.811 1.00 0.00 6 LYS A N 3
ATOM 3377 C CA . LYS A 1 6 ? 17.430 11.061 -13.518 1.00 0.00 6 LYS A CA 3
ATOM 3378 C C . LYS A 1 6 ? 15.912 11.099 -13.564 1.00 0.00 6 LYS A C 3
ATOM 3379 O O . LYS A 1 6 ? 15.318 11.055 -14.637 1.00 0.00 6 LYS A O 3
ATOM 3398 N N . VAL A 1 7 ? 15.291 11.156 -12.403 1.00 0.00 7 VAL A N 3
ATOM 3399 C CA . VAL A 1 7 ? 13.842 11.099 -12.313 1.00 0.00 7 VAL A CA 3
ATOM 3400 C C . VAL A 1 7 ? 13.302 12.399 -11.703 1.00 0.00 7 VAL A C 3
ATOM 3401 O O . VAL A 1 7 ? 12.320 12.419 -10.957 1.00 0.00 7 VAL A O 3
ATOM 3414 N N . GLU A 1 8 ? 13.939 13.501 -12.081 1.00 0.00 8 GLU A N 3
ATOM 3415 C CA . GLU A 1 8 ? 13.602 14.818 -11.548 1.00 0.00 8 GLU A CA 3
ATOM 3416 C C . GLU A 1 8 ? 12.407 15.422 -12.292 1.00 0.00 8 GLU A C 3
ATOM 3417 O O . GLU A 1 8 ? 12.037 16.575 -12.067 1.00 0.00 8 GLU A O 3
ATOM 3429 N N . GLY A 1 9 ? 11.819 14.644 -13.189 1.00 0.00 9 GLY A N 3
ATOM 3430 C CA . GLY A 1 9 ? 10.699 15.125 -13.976 1.00 0.00 9 GLY A CA 3
ATOM 3431 C C . GLY A 1 9 ? 9.366 14.508 -13.570 1.00 0.00 9 GLY A C 3
ATOM 3432 O O . GLY A 1 9 ? 8.454 15.225 -13.155 1.00 0.00 9 GLY A O 3
ATOM 3436 N N . PRO A 1 10 ? 9.213 13.176 -13.689 1.00 0.00 10 PRO A N 3
ATOM 3437 C CA . PRO A 1 10 ? 7.951 12.498 -13.396 1.00 0.00 10 PRO A CA 3
ATOM 3438 C C . PRO A 1 10 ? 7.662 12.401 -11.899 1.00 0.00 10 PRO A C 3
ATOM 3439 O O . PRO A 1 10 ? 8.534 12.040 -11.106 1.00 0.00 10 PRO A O 3
ATOM 3450 N N . ARG A 1 11 ? 6.436 12.736 -11.518 1.00 0.00 11 ARG A N 3
ATOM 3451 C CA . ARG A 1 11 ? 5.987 12.546 -10.145 1.00 0.00 11 ARG A CA 3
ATOM 3452 C C . ARG A 1 11 ? 5.073 11.329 -10.065 1.00 0.00 11 ARG A C 3
ATOM 3453 O O . ARG A 1 11 ? 3.847 11.464 -10.047 1.00 0.00 11 ARG A O 3
ATOM 3474 N N . SER A 1 12 ? 5.672 10.148 -10.070 1.00 0.00 12 SER A N 3
ATOM 3475 C CA . SER A 1 12 ? 4.924 8.903 -9.993 1.00 0.00 12 SER A CA 3
ATOM 3476 C C . SER A 1 12 ? 5.836 7.757 -9.580 1.00 0.00 12 SER A C 3
ATOM 3477 O O . SER A 1 12 ? 7.056 7.826 -9.751 1.00 0.00 12 SER A O 3
ATOM 3485 N N . VAL A 1 13 ? 5.242 6.712 -9.028 1.00 0.00 13 VAL A N 3
ATOM 3486 C CA . VAL A 1 13 ? 5.987 5.534 -8.620 1.00 0.00 13 VAL A CA 3
ATOM 3487 C C . VAL A 1 13 ? 5.611 4.341 -9.485 1.00 0.00 13 VAL A C 3
ATOM 3488 O O . VAL A 1 13 ? 4.451 3.933 -9.524 1.00 0.00 13 VAL A O 3
ATOM 3501 N N . THR A 1 14 ? 6.578 3.798 -10.199 1.00 0.00 14 THR A N 3
ATOM 3502 C CA . THR A 1 14 ? 6.330 2.614 -10.993 1.00 0.00 14 THR A CA 3
ATOM 3503 C C . THR A 1 14 ? 6.306 1.381 -10.110 1.00 0.00 14 THR A C 3
ATOM 3504 O O . THR A 1 14 ? 7.312 1.027 -9.493 1.00 0.00 14 THR A O 3
ATOM 3515 N N . LEU A 1 15 ? 5.150 0.744 -10.041 1.00 0.00 15 LEU A N 3
ATOM 3516 C CA . LEU A 1 15 ? 5.016 -0.505 -9.318 1.00 0.00 15 LEU A CA 3
ATOM 3517 C C . LEU A 1 15 ? 5.836 -1.571 -10.037 1.00 0.00 15 LEU A C 3
ATOM 3518 O O . LEU A 1 15 ? 6.050 -1.457 -11.244 1.00 0.00 15 LEU A O 3
ATOM 3534 N N . PRO A 1 16 ? 6.292 -2.617 -9.323 1.00 0.00 16 PRO A N 3
ATOM 3535 C CA . PRO A 1 16 ? 7.136 -3.679 -9.894 1.00 0.00 16 PRO A CA 3
ATOM 3536 C C . PRO A 1 16 ? 6.606 -4.196 -11.232 1.00 0.00 16 PRO A C 3
ATOM 3537 O O . PRO A 1 16 ? 7.376 -4.605 -12.102 1.00 0.00 16 PRO A O 3
ATOM 3548 N N . ASP A 1 17 ? 5.291 -4.157 -11.390 1.00 0.00 17 ASP A N 3
ATOM 3549 C CA . ASP A 1 17 ? 4.651 -4.579 -12.625 1.00 0.00 17 ASP A CA 3
ATOM 3550 C C . ASP A 1 17 ? 3.467 -3.679 -12.946 1.00 0.00 17 ASP A C 3
ATOM 3551 O O . ASP A 1 17 ? 2.689 -3.967 -13.851 1.00 0.00 17 ASP A O 3
ATOM 3560 N N . GLY A 1 18 ? 3.355 -2.563 -12.236 1.00 0.00 18 GLY A N 3
ATOM 3561 C CA . GLY A 1 18 ? 2.118 -1.817 -12.270 1.00 0.00 18 GLY A CA 3
ATOM 3562 C C . GLY A 1 18 ? 2.244 -0.434 -12.856 1.00 0.00 18 GLY A C 3
ATOM 3563 O O . GLY A 1 18 ? 1.434 0.440 -12.545 1.00 0.00 18 GLY A O 3
ATOM 3567 N N . SER A 1 19 ? 3.249 -0.235 -13.701 1.00 0.00 19 SER A N 3
ATOM 3568 C CA . SER A 1 19 ? 3.399 1.018 -14.431 1.00 0.00 19 SER A CA 3
ATOM 3569 C C . SER A 1 19 ? 3.613 2.199 -13.484 1.00 0.00 19 SER A C 3
ATOM 3570 O O . SER A 1 19 ? 3.784 2.021 -12.277 1.00 0.00 19 SER A O 3
ATOM 3578 N N . ILE A 1 20 ? 3.608 3.403 -14.040 1.00 0.00 20 ILE A N 3
ATOM 3579 C CA . ILE A 1 20 ? 3.759 4.612 -13.247 1.00 0.00 20 ILE A CA 3
ATOM 3580 C C . ILE A 1 20 ? 2.458 4.947 -12.524 1.00 0.00 20 ILE A C 3
ATOM 3581 O O . ILE A 1 20 ? 1.473 5.373 -13.136 1.00 0.00 20 ILE A O 3
ATOM 3597 N N . MET A 1 21 ? 2.444 4.723 -11.224 1.00 0.00 21 MET A N 3
ATOM 3598 C CA . MET A 1 21 ? 1.277 5.027 -10.419 1.00 0.00 21 MET A CA 3
ATOM 3599 C C . MET A 1 21 ? 1.437 6.395 -9.778 1.00 0.00 21 MET A C 3
ATOM 3600 O O . MET A 1 21 ? 2.426 6.664 -9.094 1.00 0.00 21 MET A O 3
ATOM 3614 N N . THR A 1 22 ? 0.476 7.264 -10.018 1.00 0.00 22 THR A N 3
ATOM 3615 C CA . THR A 1 22 ? 0.519 8.604 -9.477 1.00 0.00 22 THR A CA 3
ATOM 3616 C C . THR A 1 22 ? -0.422 8.687 -8.278 1.00 0.00 22 THR A C 3
ATOM 3617 O O . THR A 1 22 ? -1.311 7.849 -8.128 1.00 0.00 22 THR A O 3
ATOM 3628 N N . ARG A 1 23 ? -0.237 9.684 -7.421 1.00 0.00 23 ARG A N 3
ATOM 3629 C CA . ARG A 1 23 ? -1.071 9.812 -6.230 1.00 0.00 23 ARG A CA 3
ATOM 3630 C C . ARG A 1 23 ? -2.484 10.261 -6.605 1.00 0.00 23 ARG A C 3
ATOM 3631 O O . ARG A 1 23 ? -3.373 10.322 -5.761 1.00 0.00 23 ARG A O 3
ATOM 3652 N N . ALA A 1 24 ? -2.681 10.564 -7.884 1.00 0.00 24 ALA A N 3
ATOM 3653 C CA . ALA A 1 24 ? -4.004 10.884 -8.404 1.00 0.00 24 ALA A CA 3
ATOM 3654 C C . ALA A 1 24 ? -4.787 9.601 -8.671 1.00 0.00 24 ALA A C 3
ATOM 3655 O O . ALA A 1 24 ? -6.005 9.627 -8.864 1.00 0.00 24 ALA A O 3
ATOM 3662 N N . ASP A 1 25 ? -4.070 8.477 -8.674 1.00 0.00 25 ASP A N 3
ATOM 3663 C CA . ASP A 1 25 ? -4.679 7.164 -8.863 1.00 0.00 25 ASP A CA 3
ATOM 3664 C C . ASP A 1 25 ? -5.124 6.593 -7.521 1.00 0.00 25 ASP A C 3
ATOM 3665 O O . ASP A 1 25 ? -5.676 5.496 -7.450 1.00 0.00 25 ASP A O 3
ATOM 3674 N N . LEU A 1 26 ? -4.874 7.346 -6.457 1.00 0.00 26 LEU A N 3
ATOM 3675 C CA . LEU A 1 26 ? -5.156 6.879 -5.107 1.00 0.00 26 LEU A CA 3
ATOM 3676 C C . LEU A 1 26 ? -6.624 7.063 -4.741 1.00 0.00 26 LEU A C 3
ATOM 3677 O O . LEU A 1 26 ? -7.191 8.144 -4.916 1.00 0.00 26 LEU A O 3
ATOM 3693 N N . PRO A 1 27 ? -7.249 5.981 -4.248 1.00 0.00 27 PRO A N 3
ATOM 3694 C CA . PRO A 1 27 ? -8.602 6.008 -3.668 1.00 0.00 27 PRO A CA 3
ATOM 3695 C C . PRO A 1 27 ? -8.772 7.127 -2.640 1.00 0.00 27 PRO A C 3
ATOM 3696 O O . PRO A 1 27 ? -8.013 7.218 -1.673 1.00 0.00 27 PRO A O 3
ATOM 3707 N N . PRO A 1 28 ? -9.782 7.988 -2.837 1.00 0.00 28 PRO A N 3
ATOM 3708 C CA . PRO A 1 28 ? -10.028 9.160 -1.981 1.00 0.00 28 PRO A CA 3
ATOM 3709 C C . PRO A 1 28 ? -10.654 8.801 -0.634 1.00 0.00 28 PRO A C 3
ATOM 3710 O O . PRO A 1 28 ? -11.537 9.515 -0.155 1.00 0.00 28 PRO A O 3
ATOM 3721 N N . ALA A 1 29 ? -10.172 7.713 -0.031 1.00 0.00 29 ALA A N 3
ATOM 3722 C CA . ALA A 1 29 ? -10.700 7.194 1.236 1.00 0.00 29 ALA A CA 3
ATOM 3723 C C . ALA A 1 29 ? -12.101 6.610 1.053 1.00 0.00 29 ALA A C 3
ATOM 3724 O O . ALA A 1 29 ? -12.319 5.421 1.280 1.00 0.00 29 ALA A O 3
ATOM 3731 N N . ASN A 1 30 ? -13.043 7.439 0.619 1.00 0.00 30 ASN A N 3
ATOM 3732 C CA . ASN A 1 30 ? -14.413 6.990 0.387 1.00 0.00 30 ASN A CA 3
ATOM 3733 C C . ASN A 1 30 ? -14.592 6.611 -1.072 1.00 0.00 30 ASN A C 3
ATOM 3734 O O . ASN A 1 30 ? -15.546 7.029 -1.729 1.00 0.00 30 ASN A O 3
ATOM 3745 N N . THR A 1 31 ? -13.649 5.825 -1.562 1.00 0.00 31 THR A N 3
ATOM 3746 C CA . THR A 1 31 ? -13.670 5.310 -2.924 1.00 0.00 31 THR A CA 3
ATOM 3747 C C . THR A 1 31 ? -15.014 4.651 -3.239 1.00 0.00 31 THR A C 3
ATOM 3748 O O . THR A 1 31 ? -15.505 3.837 -2.458 1.00 0.00 31 THR A O 3
ATOM 3759 N N . ARG A 1 32 ? -15.606 4.994 -4.373 1.00 0.00 32 ARG A N 3
ATOM 3760 C CA . ARG A 1 32 ? -16.883 4.399 -4.756 1.00 0.00 32 ARG A CA 3
ATOM 3761 C C . ARG A 1 32 ? -16.674 3.059 -5.451 1.00 0.00 32 ARG A C 3
ATOM 3762 O O . ARG A 1 32 ? -17.620 2.302 -5.663 1.00 0.00 32 ARG A O 3
ATOM 3783 N N . ARG A 1 33 ? -15.428 2.767 -5.807 1.00 0.00 33 ARG A N 3
ATOM 3784 C CA . ARG A 1 33 ? -15.093 1.487 -6.417 1.00 0.00 33 ARG A CA 3
ATOM 3785 C C . ARG A 1 33 ? -13.970 0.808 -5.644 1.00 0.00 33 ARG A C 3
ATOM 3786 O O . ARG A 1 33 ? -12.795 0.971 -5.971 1.00 0.00 33 ARG A O 3
ATOM 3807 N N . TRP A 1 34 ? -14.324 0.073 -4.601 1.00 0.00 34 TRP A N 3
ATOM 3808 C CA . TRP A 1 34 ? -13.340 -0.692 -3.853 1.00 0.00 34 TRP A CA 3
ATOM 3809 C C . TRP A 1 34 ? -13.175 -2.081 -4.449 1.00 0.00 34 TRP A C 3
ATOM 3810 O O . TRP A 1 34 ? -13.547 -3.082 -3.836 1.00 0.00 34 TRP A O 3
ATOM 3831 N N . VAL A 1 35 ? -12.641 -2.135 -5.659 1.00 0.00 35 VAL A N 3
ATOM 3832 C CA . VAL A 1 35 ? -12.342 -3.409 -6.288 1.00 0.00 35 VAL A CA 3
ATOM 3833 C C . VAL A 1 35 ? -11.028 -3.945 -5.737 1.00 0.00 35 VAL A C 3
ATOM 3834 O O . VAL A 1 35 ? -10.223 -3.178 -5.196 1.00 0.00 35 VAL A O 3
ATOM 3847 N N . ALA A 1 36 ? -10.818 -5.247 -5.861 1.00 0.00 36 ALA A N 3
ATOM 3848 C CA . ALA A 1 36 ? -9.630 -5.893 -5.314 1.00 0.00 36 ALA A CA 3
ATOM 3849 C C . ALA A 1 36 ? -8.363 -5.236 -5.840 1.00 0.00 36 ALA A C 3
ATOM 3850 O O . ALA A 1 36 ? -7.485 -4.863 -5.066 1.00 0.00 36 ALA A O 3
ATOM 3857 N N . SER A 1 37 ? -8.300 -5.062 -7.153 1.00 0.00 37 SER A N 3
ATOM 3858 C CA . SER A 1 37 ? -7.139 -4.458 -7.798 1.00 0.00 37 SER A CA 3
ATOM 3859 C C . SER A 1 37 ? -6.866 -3.048 -7.265 1.00 0.00 37 SER A C 3
ATOM 3860 O O . SER A 1 37 ? -5.720 -2.595 -7.244 1.00 0.00 37 SER A O 3
ATOM 3868 N N . ARG A 1 38 ? -7.910 -2.363 -6.808 1.00 0.00 38 ARG A N 3
ATOM 3869 C CA . ARG A 1 38 ? -7.769 -0.987 -6.352 1.00 0.00 38 ARG A CA 3
ATOM 3870 C C . ARG A 1 38 ? -7.247 -0.930 -4.923 1.00 0.00 38 ARG A C 3
ATOM 3871 O O . ARG A 1 38 ? -6.348 -0.149 -4.631 1.00 0.00 38 ARG A O 3
ATOM 3892 N N . LYS A 1 39 ? -7.787 -1.756 -4.029 1.00 0.00 39 LYS A N 3
ATOM 3893 C CA . LYS A 1 39 ? -7.273 -1.789 -2.666 1.00 0.00 39 LYS A CA 3
ATOM 3894 C C . LYS A 1 39 ? -5.861 -2.376 -2.630 1.00 0.00 39 LYS A C 3
ATOM 3895 O O . LYS A 1 39 ? -5.027 -1.950 -1.829 1.00 0.00 39 LYS A O 3
ATOM 3914 N N . ILE A 1 40 ? -5.586 -3.326 -3.522 1.00 0.00 40 ILE A N 3
ATOM 3915 C CA . ILE A 1 40 ? -4.233 -3.841 -3.700 1.00 0.00 40 ILE A CA 3
ATOM 3916 C C . ILE A 1 40 ? -3.303 -2.722 -4.181 1.00 0.00 40 ILE A C 3
ATOM 3917 O O . ILE A 1 40 ? -2.133 -2.656 -3.795 1.00 0.00 40 ILE A O 3
ATOM 3933 N N . ALA A 1 41 ? -3.836 -1.833 -5.010 1.00 0.00 41 ALA A N 3
ATOM 3934 C CA . ALA A 1 41 ? -3.077 -0.688 -5.495 1.00 0.00 41 ALA A CA 3
ATOM 3935 C C . ALA A 1 41 ? -2.799 0.296 -4.366 1.00 0.00 41 ALA A C 3
ATOM 3936 O O . ALA A 1 41 ? -1.776 0.972 -4.369 1.00 0.00 41 ALA A O 3
ATOM 3943 N N . VAL A 1 42 ? -3.706 0.365 -3.394 1.00 0.00 42 VAL A N 3
ATOM 3944 C CA . VAL A 1 42 ? -3.522 1.253 -2.249 1.00 0.00 42 VAL A CA 3
ATOM 3945 C C . VAL A 1 42 ? -2.268 0.868 -1.479 1.00 0.00 42 VAL A C 3
ATOM 3946 O O . VAL A 1 42 ? -1.384 1.696 -1.270 1.00 0.00 42 VAL A O 3
ATOM 3959 N N . VAL A 1 43 ? -2.187 -0.398 -1.081 1.00 0.00 43 VAL A N 3
ATOM 3960 C CA . VAL A 1 43 ? -1.019 -0.896 -0.353 1.00 0.00 43 VAL A CA 3
ATOM 3961 C C . VAL A 1 43 ? 0.253 -0.743 -1.182 1.00 0.00 43 VAL A C 3
ATOM 3962 O O . VAL A 1 43 ? 1.297 -0.357 -0.657 1.00 0.00 43 VAL A O 3
ATOM 3975 N N . ARG A 1 44 ? 0.159 -1.036 -2.475 1.00 0.00 44 ARG A N 3
ATOM 3976 C CA . ARG A 1 44 ? 1.296 -0.875 -3.376 1.00 0.00 44 ARG A CA 3
ATOM 3977 C C . ARG A 1 44 ? 1.719 0.591 -3.452 1.00 0.00 44 ARG A C 3
ATOM 3978 O O . ARG A 1 44 ? 2.900 0.911 -3.330 1.00 0.00 44 ARG A O 3
ATOM 3999 N N . GLY A 1 45 ? 0.742 1.469 -3.635 1.00 0.00 45 GLY A N 3
ATOM 4000 C CA . GLY A 1 45 ? 1.018 2.883 -3.796 1.00 0.00 45 GLY A CA 3
ATOM 4001 C C . GLY A 1 45 ? 1.586 3.528 -2.549 1.00 0.00 45 GLY A C 3
ATOM 4002 O O . GLY A 1 45 ? 2.462 4.386 -2.636 1.00 0.00 45 GLY A O 3
ATOM 4006 N N . VAL A 1 46 ? 1.099 3.130 -1.383 1.00 0.00 46 VAL A N 3
ATOM 4007 C CA . VAL A 1 46 ? 1.582 3.725 -0.145 1.00 0.00 46 VAL A CA 3
ATOM 4008 C C . VAL A 1 46 ? 2.935 3.138 0.267 1.00 0.00 46 VAL A C 3
ATOM 4009 O O . VAL A 1 46 ? 3.926 3.863 0.324 1.00 0.00 46 VAL A O 3
ATOM 4022 N N . ILE A 1 47 ? 2.977 1.822 0.474 1.00 0.00 47 ILE A N 3
ATOM 4023 C CA . ILE A 1 47 ? 4.150 1.148 1.033 1.00 0.00 47 ILE A CA 3
ATOM 4024 C C . ILE A 1 47 ? 5.352 1.228 0.096 1.00 0.00 47 ILE A C 3
ATOM 4025 O O . ILE A 1 47 ? 6.458 1.566 0.512 1.00 0.00 47 ILE A O 3
ATOM 4041 N N . TYR A 1 48 ? 5.127 0.920 -1.172 1.00 0.00 48 TYR A N 3
ATOM 4042 C CA . TYR A 1 48 ? 6.203 0.895 -2.150 1.00 0.00 48 TYR A CA 3
ATOM 4043 C C . TYR A 1 48 ? 6.442 2.287 -2.708 1.00 0.00 48 TYR A C 3
ATOM 4044 O O . TYR A 1 48 ? 7.543 2.608 -3.165 1.00 0.00 48 TYR A O 3
ATOM 4062 N N . GLY A 1 49 ? 5.409 3.110 -2.658 1.00 0.00 49 GLY A N 3
ATOM 4063 C CA . GLY A 1 49 ? 5.446 4.372 -3.350 1.00 0.00 49 GLY A CA 3
ATOM 4064 C C . GLY A 1 49 ? 5.736 5.575 -2.475 1.00 0.00 49 GLY A C 3
ATOM 4065 O O . GLY A 1 49 ? 6.845 6.112 -2.503 1.00 0.00 49 GLY A O 3
ATOM 4069 N N . LEU A 1 50 ? 4.745 6.008 -1.701 1.00 0.00 50 LEU A N 3
ATOM 4070 C CA . LEU A 1 50 ? 4.780 7.350 -1.131 1.00 0.00 50 LEU A CA 3
ATOM 4071 C C . LEU A 1 50 ? 5.085 7.379 0.363 1.00 0.00 50 LEU A C 3
ATOM 4072 O O . LEU A 1 50 ? 6.206 7.695 0.768 1.00 0.00 50 LEU A O 3
ATOM 4088 N N . ILE A 1 51 ? 4.094 7.052 1.184 1.00 0.00 51 ILE A N 3
ATOM 4089 C CA . ILE A 1 51 ? 4.180 7.334 2.610 1.00 0.00 51 ILE A CA 3
ATOM 4090 C C . ILE A 1 51 ? 4.084 6.072 3.456 1.00 0.00 51 ILE A C 3
ATOM 4091 O O . ILE A 1 51 ? 3.822 4.982 2.949 1.00 0.00 51 ILE A O 3
ATOM 4107 N N . THR A 1 52 ? 4.282 6.240 4.753 1.00 0.00 52 THR A N 3
ATOM 4108 C CA . THR A 1 52 ? 4.263 5.128 5.681 1.00 0.00 52 THR A CA 3
ATOM 4109 C C . THR A 1 52 ? 2.833 4.720 6.032 1.00 0.00 52 THR A C 3
ATOM 4110 O O . THR A 1 52 ? 1.870 5.415 5.689 1.00 0.00 52 THR A O 3
ATOM 4121 N N . LEU A 1 53 ? 2.706 3.602 6.734 1.00 0.00 53 LEU A N 3
ATOM 4122 C CA . LEU A 1 53 ? 1.404 3.074 7.121 1.00 0.00 53 LEU A CA 3
ATOM 4123 C C . LEU A 1 53 ? 0.689 4.019 8.084 1.00 0.00 53 LEU A C 3
ATOM 4124 O O . LEU A 1 53 ? -0.535 4.035 8.146 1.00 0.00 53 LEU A O 3
ATOM 4140 N N . ALA A 1 54 ? 1.457 4.809 8.823 1.00 0.00 54 ALA A N 3
ATOM 4141 C CA . ALA A 1 54 ? 0.885 5.745 9.783 1.00 0.00 54 ALA A CA 3
ATOM 4142 C C . ALA A 1 54 ? -0.081 6.708 9.097 1.00 0.00 54 ALA A C 3
ATOM 4143 O O . ALA A 1 54 ? -1.245 6.817 9.483 1.00 0.00 54 ALA A O 3
ATOM 4150 N N . GLU A 1 55 ? 0.398 7.373 8.055 1.00 0.00 55 GLU A N 3
ATOM 4151 C CA . GLU A 1 55 ? -0.414 8.334 7.317 1.00 0.00 55 GLU A CA 3
ATOM 4152 C C . GLU A 1 55 ? -1.587 7.616 6.648 1.00 0.00 55 GLU A C 3
ATOM 4153 O O . GLU A 1 55 ? -2.734 8.062 6.709 1.00 0.00 55 GLU A O 3
ATOM 4165 N N . ALA A 1 56 ? -1.292 6.470 6.050 1.00 0.00 56 ALA A N 3
ATOM 4166 C CA . ALA A 1 56 ? -2.301 5.684 5.349 1.00 0.00 56 ALA A CA 3
ATOM 4167 C C . ALA A 1 56 ? -3.291 5.045 6.316 1.00 0.00 56 ALA A C 3
ATOM 4168 O O . ALA A 1 56 ? -4.302 4.506 5.892 1.00 0.00 56 ALA A O 3
ATOM 4175 N N . LYS A 1 57 ? -3.007 5.109 7.609 1.00 0.00 57 LYS A N 3
ATOM 4176 C CA . LYS A 1 57 ? -3.922 4.572 8.607 1.00 0.00 57 LYS A CA 3
ATOM 4177 C C . LYS A 1 57 ? -4.836 5.670 9.133 1.00 0.00 57 LYS A C 3
ATOM 4178 O O . LYS A 1 57 ? -6.045 5.481 9.252 1.00 0.00 57 LYS A O 3
ATOM 4197 N N . GLN A 1 58 ? -4.265 6.827 9.432 1.00 0.00 58 GLN A N 3
ATOM 4198 C CA . GLN A 1 58 ? -5.054 7.952 9.911 1.00 0.00 58 GLN A CA 3
ATOM 4199 C C . GLN A 1 58 ? -5.982 8.470 8.819 1.00 0.00 58 GLN A C 3
ATOM 4200 O O . GLN A 1 58 ? -7.067 8.970 9.104 1.00 0.00 58 GLN A O 3
ATOM 4214 N N . THR A 1 59 ? -5.562 8.341 7.570 1.00 0.00 59 THR A N 3
ATOM 4215 C CA . THR A 1 59 ? -6.383 8.779 6.456 1.00 0.00 59 THR A CA 3
ATOM 4216 C C . THR A 1 59 ? -7.116 7.609 5.786 1.00 0.00 59 THR A C 3
ATOM 4217 O O . THR A 1 59 ? -8.339 7.628 5.665 1.00 0.00 59 THR A O 3
ATOM 4228 N N . TYR A 1 60 ? -6.376 6.583 5.371 1.00 0.00 60 TYR A N 3
ATOM 4229 C CA . TYR A 1 60 ? -6.959 5.492 4.587 1.00 0.00 60 TYR A CA 3
ATOM 4230 C C . TYR A 1 60 ? -7.120 4.225 5.417 1.00 0.00 60 TYR A C 3
ATOM 4231 O O . TYR A 1 60 ? -7.287 3.147 4.862 1.00 0.00 60 TYR A O 3
ATOM 4249 N N . GLY A 1 61 ? -7.064 4.367 6.739 1.00 0.00 61 GLY A N 3
ATOM 4250 C CA . GLY A 1 61 ? -6.988 3.218 7.634 1.00 0.00 61 GLY A CA 3
ATOM 4251 C C . GLY A 1 61 ? -8.086 2.188 7.456 1.00 0.00 61 GLY A C 3
ATOM 4252 O O . GLY A 1 61 ? -7.848 1.007 7.704 1.00 0.00 61 GLY A O 3
ATOM 4256 N N . LEU A 1 62 ? -9.270 2.629 7.017 1.00 0.00 62 LEU A N 3
ATOM 4257 C CA . LEU A 1 62 ? -10.460 1.765 6.879 1.00 0.00 62 LEU A CA 3
ATOM 4258 C C . LEU A 1 62 ? -10.731 1.012 8.184 1.00 0.00 62 LEU A C 3
ATOM 4259 O O . LEU A 1 62 ? -11.450 1.484 9.066 1.00 0.00 62 LEU A O 3
ATOM 4275 N N . SER A 1 63 ? -10.152 -0.175 8.273 1.00 0.00 63 SER A N 3
ATOM 4276 C CA . SER A 1 63 ? -10.113 -0.955 9.488 1.00 0.00 63 SER A CA 3
ATOM 4277 C C . SER A 1 63 ? -8.815 -1.748 9.480 1.00 0.00 63 SER A C 3
ATOM 4278 O O . SER A 1 63 ? -8.355 -2.163 8.412 1.00 0.00 63 SER A O 3
ATOM 4286 N N . ASP A 1 64 ? -8.212 -1.932 10.645 1.00 0.00 64 ASP A N 3
ATOM 4287 C CA . ASP A 1 64 ? -6.919 -2.603 10.736 1.00 0.00 64 ASP A CA 3
ATOM 4288 C C . ASP A 1 64 ? -6.953 -3.973 10.068 1.00 0.00 64 ASP A C 3
ATOM 4289 O O . ASP A 1 64 ? -6.084 -4.291 9.259 1.00 0.00 64 ASP A O 3
ATOM 4298 N N . GLU A 1 65 ? -7.974 -4.766 10.378 1.00 0.00 65 GLU A N 3
ATOM 4299 C CA . GLU A 1 65 ? -8.090 -6.108 9.819 1.00 0.00 65 GLU A CA 3
ATOM 4300 C C . GLU A 1 65 ? -8.240 -6.063 8.296 1.00 0.00 65 GLU A C 3
ATOM 4301 O O . GLU A 1 65 ? -7.718 -6.927 7.585 1.00 0.00 65 GLU A O 3
ATOM 4313 N N . GLU A 1 66 ? -8.947 -5.048 7.801 1.00 0.00 66 GLU A N 3
ATOM 4314 C CA . GLU A 1 66 ? -9.105 -4.846 6.363 1.00 0.00 66 GLU A CA 3
ATOM 4315 C C . GLU A 1 66 ? -7.733 -4.694 5.715 1.00 0.00 66 GLU A C 3
ATOM 4316 O O . GLU A 1 66 ? -7.374 -5.448 4.810 1.00 0.00 66 GLU A O 3
ATOM 4328 N N . PHE A 1 67 ? -6.956 -3.746 6.228 1.00 0.00 67 PHE A N 3
ATOM 4329 C CA . PHE A 1 67 ? -5.637 -3.451 5.684 1.00 0.00 67 PHE A CA 3
ATOM 4330 C C . PHE A 1 67 ? -4.720 -4.669 5.809 1.00 0.00 67 PHE A C 3
ATOM 4331 O O . PHE A 1 67 ? -3.937 -4.963 4.904 1.00 0.00 67 PHE A O 3
ATOM 4348 N N . ASN A 1 68 ? -4.833 -5.379 6.932 1.00 0.00 68 ASN A N 3
ATOM 4349 C CA . ASN A 1 68 ? -4.043 -6.592 7.160 1.00 0.00 68 ASN A CA 3
ATOM 4350 C C . ASN A 1 68 ? -4.296 -7.614 6.065 1.00 0.00 68 ASN A C 3
ATOM 4351 O O . ASN A 1 68 ? -3.371 -8.272 5.587 1.00 0.00 68 ASN A O 3
ATOM 4362 N N . SER A 1 69 ? -5.558 -7.740 5.674 1.00 0.00 69 SER A N 3
ATOM 4363 C CA . SER A 1 69 ? -5.960 -8.713 4.669 1.00 0.00 69 SER A CA 3
ATOM 4364 C C . SER A 1 69 ? -5.278 -8.433 3.332 1.00 0.00 69 SER A C 3
ATOM 4365 O O . SER A 1 69 ? -4.927 -9.359 2.599 1.00 0.00 69 SER A O 3
ATOM 4373 N N . TRP A 1 70 ? -5.071 -7.154 3.031 1.00 0.00 70 TRP A N 3
ATOM 4374 C CA . TRP A 1 70 ? -4.422 -6.755 1.787 1.00 0.00 70 TRP A CA 3
ATOM 4375 C C . TRP A 1 70 ? -2.982 -7.248 1.772 1.00 0.00 70 TRP A C 3
ATOM 4376 O O . TRP A 1 70 ? -2.563 -7.956 0.855 1.00 0.00 70 TRP A O 3
ATOM 4397 N N . VAL A 1 71 ? -2.239 -6.881 2.808 1.00 0.00 71 VAL A N 3
ATOM 4398 C CA . VAL A 1 71 ? -0.829 -7.232 2.906 1.00 0.00 71 VAL A CA 3
ATOM 4399 C C . VAL A 1 71 ? -0.650 -8.743 3.019 1.00 0.00 71 VAL A C 3
ATOM 4400 O O . VAL A 1 71 ? 0.290 -9.305 2.464 1.00 0.00 71 VAL A O 3
ATOM 4413 N N . SER A 1 72 ? -1.563 -9.398 3.724 1.00 0.00 72 SER A N 3
ATOM 4414 C CA . SER A 1 72 ? -1.488 -10.839 3.911 1.00 0.00 72 SER A CA 3
ATOM 4415 C C . SER A 1 72 ? -1.624 -11.565 2.572 1.00 0.00 72 SER A C 3
ATOM 4416 O O . SER A 1 72 ? -0.992 -12.601 2.346 1.00 0.00 72 SER A O 3
ATOM 4424 N N . ALA A 1 73 ? -2.431 -11.007 1.675 1.00 0.00 73 ALA A N 3
ATOM 4425 C CA . ALA A 1 73 ? -2.636 -11.606 0.365 1.00 0.00 73 ALA A CA 3
ATOM 4426 C C . ALA A 1 73 ? -1.463 -11.288 -0.550 1.00 0.00 73 ALA A C 3
ATOM 4427 O O . ALA A 1 73 ? -1.076 -12.098 -1.394 1.00 0.00 73 ALA A O 3
ATOM 4434 N N . LEU A 1 74 ? -0.885 -10.111 -0.356 1.00 0.00 74 LEU A N 3
ATOM 4435 C CA . LEU A 1 74 ? 0.238 -9.652 -1.162 1.00 0.00 74 LEU A CA 3
ATOM 4436 C C . LEU A 1 74 ? 1.539 -10.297 -0.701 1.00 0.00 74 LEU A C 3
ATOM 4437 O O . LEU A 1 74 ? 2.525 -10.344 -1.442 1.00 0.00 74 LEU A O 3
ATOM 4453 N N . ALA A 1 75 ? 1.533 -10.803 0.521 1.00 0.00 75 ALA A N 3
ATOM 4454 C CA . ALA A 1 75 ? 2.669 -11.539 1.049 1.00 0.00 75 ALA A CA 3
ATOM 4455 C C . ALA A 1 75 ? 2.704 -12.947 0.469 1.00 0.00 75 ALA A C 3
ATOM 4456 O O . ALA A 1 75 ? 3.694 -13.667 0.619 1.00 0.00 75 ALA A O 3
ATOM 4463 N N . GLU A 1 76 ? 1.604 -13.316 -0.192 1.00 0.00 76 GLU A N 3
ATOM 4464 C CA . GLU A 1 76 ? 1.431 -14.630 -0.808 1.00 0.00 76 GLU A CA 3
ATOM 4465 C C . GLU A 1 76 ? 1.302 -15.706 0.265 1.00 0.00 76 GLU A C 3
ATOM 4466 O O . GLU A 1 76 ? 0.232 -16.289 0.441 1.00 0.00 76 GLU A O 3
ATOM 4478 N N . HIS A 1 77 ? 2.374 -15.949 0.999 1.00 0.00 77 HIS A N 3
ATOM 4479 C CA . HIS A 1 77 ? 2.331 -16.893 2.109 1.00 0.00 77 HIS A CA 3
ATOM 4480 C C . HIS A 1 77 ? 1.908 -16.191 3.392 1.00 0.00 77 HIS A C 3
ATOM 4481 O O . HIS A 1 77 ? 1.059 -16.686 4.133 1.00 0.00 77 HIS A O 3
ATOM 4496 N N . GLY A 1 78 ? 2.489 -15.026 3.637 1.00 0.00 78 GLY A N 3
ATOM 4497 C CA . GLY A 1 78 ? 2.223 -14.309 4.867 1.00 0.00 78 GLY A CA 3
ATOM 4498 C C . GLY A 1 78 ? 2.864 -14.997 6.050 1.00 0.00 78 GLY A C 3
ATOM 4499 O O . GLY A 1 78 ? 3.972 -15.519 5.924 1.00 0.00 78 GLY A O 3
ATOM 4503 N N . LYS A 1 79 ? 2.162 -14.992 7.187 1.00 0.00 79 LYS A N 3
ATOM 4504 C CA . LYS A 1 79 ? 2.586 -15.690 8.409 1.00 0.00 79 LYS A CA 3
ATOM 4505 C C . LYS A 1 79 ? 3.812 -15.028 9.031 1.00 0.00 79 LYS A C 3
ATOM 4506 O O . LYS A 1 79 ? 3.754 -14.470 10.127 1.00 0.00 79 LYS A O 3
ATOM 4525 N N . ASP A 1 80 ? 4.909 -15.095 8.306 1.00 0.00 80 ASP A N 3
ATOM 4526 C CA . ASP A 1 80 ? 6.188 -14.560 8.749 1.00 0.00 80 ASP A CA 3
ATOM 4527 C C . ASP A 1 80 ? 6.287 -13.078 8.424 1.00 0.00 80 ASP A C 3
ATOM 4528 O O . ASP A 1 80 ? 6.539 -12.257 9.307 1.00 0.00 80 ASP A O 3
ATOM 4537 N N . ALA A 1 81 ? 6.105 -12.764 7.141 1.00 0.00 81 ALA A N 3
ATOM 4538 C CA . ALA A 1 81 ? 6.056 -11.385 6.647 1.00 0.00 81 ALA A CA 3
ATOM 4539 C C . ALA A 1 81 ? 7.405 -10.664 6.748 1.00 0.00 81 ALA A C 3
ATOM 4540 O O . ALA A 1 81 ? 7.516 -9.509 6.356 1.00 0.00 81 ALA A O 3
ATOM 4547 N N . LEU A 1 82 ? 8.433 -11.345 7.232 1.00 0.00 82 LEU A N 3
ATOM 4548 C CA . LEU A 1 82 ? 9.737 -10.717 7.403 1.00 0.00 82 LEU A CA 3
ATOM 4549 C C . LEU A 1 82 ? 10.564 -10.852 6.130 1.00 0.00 82 LEU A C 3
ATOM 4550 O O . LEU A 1 82 ? 11.329 -9.958 5.773 1.00 0.00 82 LEU A O 3
ATOM 4566 N N . LYS A 1 83 ? 10.405 -11.975 5.442 1.00 0.00 83 LYS A N 3
ATOM 4567 C CA . LYS A 1 83 ? 11.144 -12.214 4.209 1.00 0.00 83 LYS A CA 3
ATOM 4568 C C . LYS A 1 83 ? 10.332 -11.786 2.990 1.00 0.00 83 LYS A C 3
ATOM 4569 O O . LYS A 1 83 ? 10.754 -11.985 1.850 1.00 0.00 83 LYS A O 3
ATOM 4588 N N . VAL A 1 84 ? 9.178 -11.180 3.236 1.00 0.00 84 VAL A N 3
ATOM 4589 C CA . VAL A 1 84 ? 8.319 -10.695 2.164 1.00 0.00 84 VAL A CA 3
ATOM 4590 C C . VAL A 1 84 ? 8.805 -9.332 1.691 1.00 0.00 84 VAL A C 3
ATOM 4591 O O . VAL A 1 84 ? 8.927 -8.413 2.493 1.00 0.00 84 VAL A O 3
ATOM 4604 N N . THR A 1 85 ? 9.064 -9.210 0.393 1.00 0.00 85 THR A N 3
ATOM 4605 C CA . THR A 1 85 ? 9.679 -8.012 -0.181 1.00 0.00 85 THR A CA 3
ATOM 4606 C C . THR A 1 85 ? 8.952 -6.723 0.223 1.00 0.00 85 THR A C 3
ATOM 4607 O O . THR A 1 85 ? 9.590 -5.764 0.646 1.00 0.00 85 THR A O 3
ATOM 4618 N N . ALA A 1 86 ? 7.625 -6.707 0.104 1.00 0.00 86 ALA A N 3
ATOM 4619 C CA . ALA A 1 86 ? 6.835 -5.517 0.447 1.00 0.00 86 ALA A CA 3
ATOM 4620 C C . ALA A 1 86 ? 7.106 -5.035 1.876 1.00 0.00 86 ALA A C 3
ATOM 4621 O O . ALA A 1 86 ? 7.252 -3.836 2.125 1.00 0.00 86 ALA A O 3
ATOM 4628 N N . LEU A 1 87 ? 7.225 -5.975 2.798 1.00 0.00 87 LEU A N 3
ATOM 4629 C CA . LEU A 1 87 ? 7.347 -5.650 4.212 1.00 0.00 87 LEU A CA 3
ATOM 4630 C C . LEU A 1 87 ? 8.818 -5.483 4.554 1.00 0.00 87 LEU A C 3
ATOM 4631 O O . LEU A 1 87 ? 9.201 -4.597 5.323 1.00 0.00 87 LEU A O 3
ATOM 4647 N N . LYS A 1 88 ? 9.636 -6.336 3.957 1.00 0.00 88 LYS A N 3
ATOM 4648 C CA . LYS A 1 88 ? 11.075 -6.240 4.084 1.00 0.00 88 LYS A CA 3
ATOM 4649 C C . LYS A 1 88 ? 11.537 -4.856 3.665 1.00 0.00 88 LYS A C 3
ATOM 4650 O O . LYS A 1 88 ? 12.315 -4.225 4.367 1.00 0.00 88 LYS A O 3
ATOM 4669 N N . LYS A 1 89 ? 11.023 -4.374 2.536 1.00 0.00 89 LYS A N 3
ATOM 4670 C CA . LYS A 1 89 ? 11.424 -3.066 2.027 1.00 0.00 89 LYS A CA 3
ATOM 4671 C C . LYS A 1 89 ? 10.946 -1.962 2.948 1.00 0.00 89 LYS A C 3
ATOM 4672 O O . LYS A 1 89 ? 11.683 -1.014 3.209 1.00 0.00 89 LYS A O 3
ATOM 4691 N N . TYR A 1 90 ? 9.720 -2.091 3.439 1.00 0.00 90 TYR A N 3
ATOM 4692 C CA . TYR A 1 90 ? 9.171 -1.123 4.379 1.00 0.00 90 TYR A CA 3
ATOM 4693 C C . TYR A 1 90 ? 10.064 -1.013 5.614 1.00 0.00 90 TYR A C 3
ATOM 4694 O O . TYR A 1 90 ? 10.485 0.077 5.995 1.00 0.00 90 TYR A O 3
ATOM 4712 N N . ARG A 1 91 ? 10.374 -2.152 6.218 1.00 0.00 91 ARG A N 3
ATOM 4713 C CA . ARG A 1 91 ? 11.185 -2.181 7.428 1.00 0.00 91 ARG A CA 3
ATOM 4714 C C . ARG A 1 91 ? 12.632 -1.785 7.132 1.00 0.00 91 ARG A C 3
ATOM 4715 O O . ARG A 1 91 ? 13.231 -0.991 7.858 1.00 0.00 91 ARG A O 3
ATOM 4736 N N . GLN A 1 92 ? 13.184 -2.345 6.061 1.00 0.00 92 GLN A N 3
ATOM 4737 C CA . GLN A 1 92 ? 14.572 -2.100 5.686 1.00 0.00 92 GLN A CA 3
ATOM 4738 C C . GLN A 1 92 ? 14.792 -0.636 5.312 1.00 0.00 92 GLN A C 3
ATOM 4739 O O . GLN A 1 92 ? 15.883 -0.106 5.485 1.00 0.00 92 GLN A O 3
ATOM 4753 N N . LEU A 1 93 ? 13.755 0.014 4.806 1.00 0.00 93 LEU A N 3
ATOM 4754 C CA . LEU A 1 93 ? 13.852 1.422 4.439 1.00 0.00 93 LEU A CA 3
ATOM 4755 C C . LEU A 1 93 ? 13.920 2.303 5.687 1.00 0.00 93 LEU A C 3
ATOM 4756 O O . LEU A 1 93 ? 14.687 3.268 5.732 1.00 0.00 93 LEU A O 3
ATOM 4772 N N . LEU A 1 94 ? 13.131 1.958 6.700 1.00 0.00 94 LEU A N 3
ATOM 4773 C CA . LEU A 1 94 ? 13.134 2.700 7.960 1.00 0.00 94 LEU A CA 3
ATOM 4774 C C . LEU A 1 94 ? 14.427 2.452 8.730 1.00 0.00 94 LEU A C 3
ATOM 4775 O O . LEU A 1 94 ? 15.015 3.382 9.286 1.00 0.00 94 LEU A O 3
ATOM 4791 N N . GLU A 1 95 ? 14.865 1.196 8.766 1.00 0.00 95 GLU A N 3
ATOM 4792 C CA . GLU A 1 95 ? 16.127 0.846 9.406 1.00 0.00 95 GLU A CA 3
ATOM 4793 C C . GLU A 1 95 ? 17.280 1.454 8.612 1.00 0.00 95 GLU A C 3
ATOM 4794 O O . GLU A 1 95 ? 18.073 2.238 9.138 1.00 0.00 95 GLU A O 3
ATOM 4806 N N . HIS A 1 96 ? 17.357 1.065 7.341 1.00 0.00 96 HIS A N 3
ATOM 4807 C CA . HIS A 1 96 ? 18.265 1.661 6.357 1.00 0.00 96 HIS A CA 3
ATOM 4808 C C . HIS A 1 96 ? 19.732 1.318 6.629 1.00 0.00 96 HIS A C 3
ATOM 4809 O O . HIS A 1 96 ? 20.602 1.611 5.815 1.00 0.00 96 HIS A O 3
ATOM 4824 N N . HIS A 1 97 ? 20.004 0.698 7.768 1.00 0.00 97 HIS A N 3
ATOM 4825 C CA . HIS A 1 97 ? 21.363 0.324 8.132 1.00 0.00 97 HIS A CA 3
ATOM 4826 C C . HIS A 1 97 ? 21.386 -1.017 8.852 1.00 0.00 97 HIS A C 3
ATOM 4827 O O . HIS A 1 97 ? 20.772 -1.174 9.906 1.00 0.00 97 HIS A O 3
ATOM 4842 N N . HIS A 1 98 ? 22.095 -1.980 8.275 1.00 0.00 98 HIS A N 3
ATOM 4843 C CA . HIS A 1 98 ? 22.322 -3.261 8.934 1.00 0.00 98 HIS A CA 3
ATOM 4844 C C . HIS A 1 98 ? 23.538 -3.150 9.846 1.00 0.00 98 HIS A C 3
ATOM 4845 O O . HIS A 1 98 ? 23.983 -4.136 10.438 1.00 0.00 98 HIS A O 3
ATOM 4860 N N . HIS A 1 99 ? 24.080 -1.932 9.906 1.00 0.00 99 HIS A N 3
ATOM 4861 C CA . HIS A 1 99 ? 25.157 -1.553 10.820 1.00 0.00 99 HIS A CA 3
ATOM 4862 C C . HIS A 1 99 ? 26.520 -2.054 10.339 1.00 0.00 99 HIS A C 3
ATOM 4863 O O . HIS A 1 99 ? 27.476 -1.283 10.283 1.00 0.00 99 HIS A O 3
ATOM 4878 N N . HIS A 1 100 ? 26.608 -3.333 10.005 1.00 0.00 100 HIS A N 3
ATOM 4879 C CA . HIS A 1 100 ? 27.861 -3.912 9.524 1.00 0.00 100 HIS A CA 3
ATOM 4880 C C . HIS A 1 100 ? 27.599 -5.264 8.857 1.00 0.00 100 HIS A C 3
ATOM 4881 O O . HIS A 1 100 ? 28.428 -6.171 8.905 1.00 0.00 100 HIS A O 3
ATOM 4896 N N . HIS A 1 101 ? 26.451 -5.384 8.210 1.00 0.00 101 HIS A N 3
ATOM 4897 C CA . HIS A 1 101 ? 26.079 -6.627 7.552 1.00 0.00 101 HIS A CA 3
ATOM 4898 C C . HIS A 1 101 ? 25.467 -6.323 6.188 1.00 0.00 101 HIS A C 3
ATOM 4899 O O . HIS A 1 101 ? 26.228 -6.009 5.253 1.00 0.00 101 HIS A O 3
ATOM 4915 N N . MET A 1 1 ? 21.641 17.923 -18.678 1.00 0.00 1 MET A N 4
ATOM 4916 C CA . MET A 1 1 ? 20.630 17.092 -17.992 1.00 0.00 1 MET A CA 4
ATOM 4917 C C . MET A 1 1 ? 21.317 16.041 -17.130 1.00 0.00 1 MET A C 4
ATOM 4918 O O . MET A 1 1 ? 22.281 15.407 -17.559 1.00 0.00 1 MET A O 4
ATOM 4934 N N . MET A 1 2 ? 20.832 15.868 -15.907 1.00 0.00 2 MET A N 4
ATOM 4935 C CA . MET A 1 2 ? 21.465 14.951 -14.966 1.00 0.00 2 MET A CA 4
ATOM 4936 C C . MET A 1 2 ? 20.845 13.555 -15.050 1.00 0.00 2 MET A C 4
ATOM 4937 O O . MET A 1 2 ? 21.412 12.655 -15.671 1.00 0.00 2 MET A O 4
ATOM 4951 N N . PHE A 1 3 ? 19.671 13.388 -14.446 1.00 0.00 3 PHE A N 4
ATOM 4952 C CA . PHE A 1 3 ? 19.040 12.073 -14.346 1.00 0.00 3 PHE A CA 4
ATOM 4953 C C . PHE A 1 3 ? 18.118 11.784 -15.528 1.00 0.00 3 PHE A C 4
ATOM 4954 O O . PHE A 1 3 ? 17.668 10.653 -15.696 1.00 0.00 3 PHE A O 4
ATOM 4971 N N . LEU A 1 4 ? 17.832 12.814 -16.333 1.00 0.00 4 LEU A N 4
ATOM 4972 C CA . LEU A 1 4 ? 16.876 12.701 -17.446 1.00 0.00 4 LEU A CA 4
ATOM 4973 C C . LEU A 1 4 ? 15.462 12.470 -16.912 1.00 0.00 4 LEU A C 4
ATOM 4974 O O . LEU A 1 4 ? 14.555 12.078 -17.647 1.00 0.00 4 LEU A O 4
ATOM 4990 N N . ARG A 1 5 ? 15.298 12.738 -15.626 1.00 0.00 5 ARG A N 4
ATOM 4991 C CA . ARG A 1 5 ? 14.032 12.568 -14.927 1.00 0.00 5 ARG A CA 4
ATOM 4992 C C . ARG A 1 5 ? 14.148 13.226 -13.560 1.00 0.00 5 ARG A C 4
ATOM 4993 O O . ARG A 1 5 ? 15.032 12.877 -12.778 1.00 0.00 5 ARG A O 4
ATOM 5014 N N . LYS A 1 6 ? 13.274 14.182 -13.274 1.00 0.00 6 LYS A N 4
ATOM 5015 C CA . LYS A 1 6 ? 13.405 14.973 -12.058 1.00 0.00 6 LYS A CA 4
ATOM 5016 C C . LYS A 1 6 ? 12.884 14.240 -10.833 1.00 0.00 6 LYS A C 4
ATOM 5017 O O . LYS A 1 6 ? 11.684 13.992 -10.701 1.00 0.00 6 LYS A O 4
ATOM 5036 N N . VAL A 1 7 ? 13.796 13.916 -9.934 1.00 0.00 7 VAL A N 4
ATOM 5037 C CA . VAL A 1 7 ? 13.437 13.315 -8.666 1.00 0.00 7 VAL A CA 4
ATOM 5038 C C . VAL A 1 7 ? 13.335 14.408 -7.609 1.00 0.00 7 VAL A C 4
ATOM 5039 O O . VAL A 1 7 ? 14.183 14.526 -6.719 1.00 0.00 7 VAL A O 4
ATOM 5052 N N . GLU A 1 8 ? 12.323 15.247 -7.759 1.00 0.00 8 GLU A N 4
ATOM 5053 C CA . GLU A 1 8 ? 12.048 16.307 -6.798 1.00 0.00 8 GLU A CA 4
ATOM 5054 C C . GLU A 1 8 ? 10.687 16.070 -6.176 1.00 0.00 8 GLU A C 4
ATOM 5055 O O . GLU A 1 8 ? 10.575 15.738 -4.996 1.00 0.00 8 GLU A O 4
ATOM 5067 N N . GLY A 1 9 ? 9.659 16.226 -6.990 1.00 0.00 9 GLY A N 4
ATOM 5068 C CA . GLY A 1 9 ? 8.313 15.920 -6.561 1.00 0.00 9 GLY A CA 4
ATOM 5069 C C . GLY A 1 9 ? 7.623 14.983 -7.530 1.00 0.00 9 GLY A C 4
ATOM 5070 O O . GLY A 1 9 ? 6.796 15.426 -8.331 1.00 0.00 9 GLY A O 4
ATOM 5074 N N . PRO A 1 10 ? 7.970 13.682 -7.502 1.00 0.00 10 PRO A N 4
ATOM 5075 C CA . PRO A 1 10 ? 7.367 12.682 -8.387 1.00 0.00 10 PRO A CA 4
ATOM 5076 C C . PRO A 1 10 ? 5.865 12.578 -8.177 1.00 0.00 10 PRO A C 4
ATOM 5077 O O . PRO A 1 10 ? 5.398 12.272 -7.079 1.00 0.00 10 PRO A O 4
ATOM 5088 N N . ARG A 1 11 ? 5.114 12.844 -9.232 1.00 0.00 11 ARG A N 4
ATOM 5089 C CA . ARG A 1 11 ? 3.663 12.823 -9.163 1.00 0.00 11 ARG A CA 4
ATOM 5090 C C . ARG A 1 11 ? 3.168 11.406 -9.424 1.00 0.00 11 ARG A C 4
ATOM 5091 O O . ARG A 1 11 ? 2.079 11.024 -9.002 1.00 0.00 11 ARG A O 4
ATOM 5112 N N . SER A 1 12 ? 3.993 10.628 -10.106 1.00 0.00 12 SER A N 4
ATOM 5113 C CA . SER A 1 12 ? 3.650 9.259 -10.429 1.00 0.00 12 SER A CA 4
ATOM 5114 C C . SER A 1 12 ? 4.837 8.336 -10.182 1.00 0.00 12 SER A C 4
ATOM 5115 O O . SER A 1 12 ? 5.993 8.723 -10.369 1.00 0.00 12 SER A O 4
ATOM 5123 N N . VAL A 1 13 ? 4.538 7.128 -9.744 1.00 0.00 13 VAL A N 4
ATOM 5124 C CA . VAL A 1 13 ? 5.545 6.099 -9.563 1.00 0.00 13 VAL A CA 4
ATOM 5125 C C . VAL A 1 13 ? 5.266 4.942 -10.507 1.00 0.00 13 VAL A C 4
ATOM 5126 O O . VAL A 1 13 ? 4.109 4.564 -10.709 1.00 0.00 13 VAL A O 4
ATOM 5139 N N . THR A 1 14 ? 6.308 4.394 -11.103 1.00 0.00 14 THR A N 4
ATOM 5140 C CA . THR A 1 14 ? 6.147 3.242 -11.969 1.00 0.00 14 THR A CA 4
ATOM 5141 C C . THR A 1 14 ? 6.369 1.966 -11.179 1.00 0.00 14 THR A C 4
ATOM 5142 O O . THR A 1 14 ? 7.492 1.653 -10.788 1.00 0.00 14 THR A O 4
ATOM 5153 N N . LEU A 1 15 ? 5.291 1.250 -10.919 1.00 0.00 15 LEU A N 4
ATOM 5154 C CA . LEU A 1 15 ? 5.382 -0.001 -10.195 1.00 0.00 15 LEU A CA 4
ATOM 5155 C C . LEU A 1 15 ? 6.061 -1.048 -11.074 1.00 0.00 15 LEU A C 4
ATOM 5156 O O . LEU A 1 15 ? 5.794 -1.112 -12.275 1.00 0.00 15 LEU A O 4
ATOM 5172 N N . PRO A 1 16 ? 6.945 -1.881 -10.492 1.00 0.00 16 PRO A N 4
ATOM 5173 C CA . PRO A 1 16 ? 7.610 -2.984 -11.214 1.00 0.00 16 PRO A CA 4
ATOM 5174 C C . PRO A 1 16 ? 6.597 -3.980 -11.767 1.00 0.00 16 PRO A C 4
ATOM 5175 O O . PRO A 1 16 ? 6.939 -4.908 -12.503 1.00 0.00 16 PRO A O 4
ATOM 5186 N N . ASP A 1 17 ? 5.349 -3.762 -11.395 1.00 0.00 17 ASP A N 4
ATOM 5187 C CA . ASP A 1 17 ? 4.229 -4.545 -11.877 1.00 0.00 17 ASP A CA 4
ATOM 5188 C C . ASP A 1 17 ? 3.956 -4.209 -13.341 1.00 0.00 17 ASP A C 4
ATOM 5189 O O . ASP A 1 17 ? 3.425 -5.025 -14.093 1.00 0.00 17 ASP A O 4
ATOM 5198 N N . GLY A 1 18 ? 4.360 -3.005 -13.738 1.00 0.00 18 GLY A N 4
ATOM 5199 C CA . GLY A 1 18 ? 4.136 -2.544 -15.093 1.00 0.00 18 GLY A CA 4
ATOM 5200 C C . GLY A 1 18 ? 2.940 -1.623 -15.179 1.00 0.00 18 GLY A C 4
ATOM 5201 O O . GLY A 1 18 ? 2.067 -1.801 -16.030 1.00 0.00 18 GLY A O 4
ATOM 5205 N N . SER A 1 19 ? 2.897 -0.644 -14.289 1.00 0.00 19 SER A N 4
ATOM 5206 C CA . SER A 1 19 ? 1.800 0.309 -14.247 1.00 0.00 19 SER A CA 4
ATOM 5207 C C . SER A 1 19 ? 2.241 1.574 -13.520 1.00 0.00 19 SER A C 4
ATOM 5208 O O . SER A 1 19 ? 2.912 1.506 -12.484 1.00 0.00 19 SER A O 4
ATOM 5216 N N . ILE A 1 20 ? 1.899 2.724 -14.079 1.00 0.00 20 ILE A N 4
ATOM 5217 C CA . ILE A 1 20 ? 2.206 3.991 -13.434 1.00 0.00 20 ILE A CA 4
ATOM 5218 C C . ILE A 1 20 ? 1.053 4.429 -12.540 1.00 0.00 20 ILE A C 4
ATOM 5219 O O . ILE A 1 20 ? -0.103 4.478 -12.964 1.00 0.00 20 ILE A O 4
ATOM 5235 N N . MET A 1 21 ? 1.371 4.732 -11.295 1.00 0.00 21 MET A N 4
ATOM 5236 C CA . MET A 1 21 ? 0.364 5.130 -10.327 1.00 0.00 21 MET A CA 4
ATOM 5237 C C . MET A 1 21 ? 0.684 6.496 -9.752 1.00 0.00 21 MET A C 4
ATOM 5238 O O . MET A 1 21 ? 1.847 6.834 -9.547 1.00 0.00 21 MET A O 4
ATOM 5252 N N . THR A 1 22 ? -0.345 7.286 -9.525 1.00 0.00 22 THR A N 4
ATOM 5253 C CA . THR A 1 22 ? -0.189 8.566 -8.859 1.00 0.00 22 THR A CA 4
ATOM 5254 C C . THR A 1 22 ? -0.913 8.525 -7.523 1.00 0.00 22 THR A C 4
ATOM 5255 O O . THR A 1 22 ? -1.640 7.572 -7.241 1.00 0.00 22 THR A O 4
ATOM 5266 N N . ARG A 1 23 ? -0.728 9.549 -6.705 1.00 0.00 23 ARG A N 4
ATOM 5267 C CA . ARG A 1 23 ? -1.450 9.635 -5.445 1.00 0.00 23 ARG A CA 4
ATOM 5268 C C . ARG A 1 23 ? -2.928 9.880 -5.735 1.00 0.00 23 ARG A C 4
ATOM 5269 O O . ARG A 1 23 ? -3.803 9.418 -5.008 1.00 0.00 23 ARG A O 4
ATOM 5290 N N . ALA A 1 24 ? -3.192 10.579 -6.835 1.00 0.00 24 ALA A N 4
ATOM 5291 C CA . ALA A 1 24 ? -4.555 10.884 -7.248 1.00 0.00 24 ALA A CA 4
ATOM 5292 C C . ALA A 1 24 ? -5.262 9.633 -7.761 1.00 0.00 24 ALA A C 4
ATOM 5293 O O . ALA A 1 24 ? -6.489 9.548 -7.736 1.00 0.00 24 ALA A O 4
ATOM 5300 N N . ASP A 1 25 ? -4.483 8.667 -8.242 1.00 0.00 25 ASP A N 4
ATOM 5301 C CA . ASP A 1 25 ? -5.039 7.391 -8.687 1.00 0.00 25 ASP A CA 4
ATOM 5302 C C . ASP A 1 25 ? -5.383 6.518 -7.493 1.00 0.00 25 ASP A C 4
ATOM 5303 O O . ASP A 1 25 ? -6.216 5.616 -7.591 1.00 0.00 25 ASP A O 4
ATOM 5312 N N . LEU A 1 26 ? -4.727 6.790 -6.377 1.00 0.00 26 LEU A N 4
ATOM 5313 C CA . LEU A 1 26 ? -4.971 6.050 -5.152 1.00 0.00 26 LEU A CA 4
ATOM 5314 C C . LEU A 1 26 ? -6.340 6.394 -4.586 1.00 0.00 26 LEU A C 4
ATOM 5315 O O . LEU A 1 26 ? -6.705 7.569 -4.501 1.00 0.00 26 LEU A O 4
ATOM 5331 N N . PRO A 1 27 ? -7.114 5.355 -4.226 1.00 0.00 27 PRO A N 4
ATOM 5332 C CA . PRO A 1 27 ? -8.429 5.485 -3.587 1.00 0.00 27 PRO A CA 4
ATOM 5333 C C . PRO A 1 27 ? -8.497 6.622 -2.569 1.00 0.00 27 PRO A C 4
ATOM 5334 O O . PRO A 1 27 ? -7.773 6.627 -1.572 1.00 0.00 27 PRO A O 4
ATOM 5345 N N . PRO A 1 28 ? -9.382 7.598 -2.815 1.00 0.00 28 PRO A N 4
ATOM 5346 C CA . PRO A 1 28 ? -9.524 8.792 -1.970 1.00 0.00 28 PRO A CA 4
ATOM 5347 C C . PRO A 1 28 ? -10.268 8.512 -0.664 1.00 0.00 28 PRO A C 4
ATOM 5348 O O . PRO A 1 28 ? -11.180 9.254 -0.292 1.00 0.00 28 PRO A O 4
ATOM 5359 N N . ALA A 1 29 ? -9.860 7.439 0.018 1.00 0.00 29 ALA A N 4
ATOM 5360 C CA . ALA A 1 29 ? -10.461 7.000 1.283 1.00 0.00 29 ALA A CA 4
ATOM 5361 C C . ALA A 1 29 ? -11.858 6.424 1.075 1.00 0.00 29 ALA A C 4
ATOM 5362 O O . ALA A 1 29 ? -12.153 5.317 1.528 1.00 0.00 29 ALA A O 4
ATOM 5369 N N . ASN A 1 30 ? -12.708 7.175 0.388 1.00 0.00 30 ASN A N 4
ATOM 5370 C CA . ASN A 1 30 ? -14.057 6.723 0.069 1.00 0.00 30 ASN A CA 4
ATOM 5371 C C . ASN A 1 30 ? -14.000 5.519 -0.859 1.00 0.00 30 ASN A C 4
ATOM 5372 O O . ASN A 1 30 ? -14.163 4.382 -0.420 1.00 0.00 30 ASN A O 4
ATOM 5383 N N . THR A 1 31 ? -13.731 5.791 -2.137 1.00 0.00 31 THR A N 4
ATOM 5384 C CA . THR A 1 31 ? -13.604 4.756 -3.167 1.00 0.00 31 THR A CA 4
ATOM 5385 C C . THR A 1 31 ? -14.928 4.021 -3.409 1.00 0.00 31 THR A C 4
ATOM 5386 O O . THR A 1 31 ? -15.599 3.588 -2.472 1.00 0.00 31 THR A O 4
ATOM 5397 N N . ARG A 1 32 ? -15.296 3.866 -4.667 1.00 0.00 32 ARG A N 4
ATOM 5398 C CA . ARG A 1 32 ? -16.567 3.247 -5.004 1.00 0.00 32 ARG A CA 4
ATOM 5399 C C . ARG A 1 32 ? -16.450 1.728 -5.078 1.00 0.00 32 ARG A C 4
ATOM 5400 O O . ARG A 1 32 ? -15.802 1.184 -5.974 1.00 0.00 32 ARG A O 4
ATOM 5421 N N . ARG A 1 33 ? -17.048 1.070 -4.083 1.00 0.00 33 ARG A N 4
ATOM 5422 C CA . ARG A 1 33 ? -17.195 -0.393 -4.031 1.00 0.00 33 ARG A CA 4
ATOM 5423 C C . ARG A 1 33 ? -15.898 -1.108 -3.639 1.00 0.00 33 ARG A C 4
ATOM 5424 O O . ARG A 1 33 ? -15.947 -2.129 -2.950 1.00 0.00 33 ARG A O 4
ATOM 5445 N N . TRP A 1 34 ? -14.756 -0.577 -4.080 1.00 0.00 34 TRP A N 4
ATOM 5446 C CA . TRP A 1 34 ? -13.444 -1.175 -3.801 1.00 0.00 34 TRP A CA 4
ATOM 5447 C C . TRP A 1 34 ? -13.259 -2.500 -4.533 1.00 0.00 34 TRP A C 4
ATOM 5448 O O . TRP A 1 34 ? -13.751 -3.539 -4.097 1.00 0.00 34 TRP A O 4
ATOM 5469 N N . VAL A 1 35 ? -12.543 -2.466 -5.645 1.00 0.00 35 VAL A N 4
ATOM 5470 C CA . VAL A 1 35 ? -12.198 -3.695 -6.345 1.00 0.00 35 VAL A CA 4
ATOM 5471 C C . VAL A 1 35 ? -10.861 -4.219 -5.830 1.00 0.00 35 VAL A C 4
ATOM 5472 O O . VAL A 1 35 ? -10.039 -3.443 -5.340 1.00 0.00 35 VAL A O 4
ATOM 5485 N N . ALA A 1 36 ? -10.646 -5.527 -5.944 1.00 0.00 36 ALA A N 4
ATOM 5486 C CA . ALA A 1 36 ? -9.460 -6.170 -5.380 1.00 0.00 36 ALA A CA 4
ATOM 5487 C C . ALA A 1 36 ? -8.185 -5.609 -5.995 1.00 0.00 36 ALA A C 4
ATOM 5488 O O . ALA A 1 36 ? -7.197 -5.377 -5.296 1.00 0.00 36 ALA A O 4
ATOM 5495 N N . SER A 1 37 ? -8.229 -5.378 -7.301 1.00 0.00 37 SER A N 4
ATOM 5496 C CA . SER A 1 37 ? -7.099 -4.807 -8.026 1.00 0.00 37 SER A CA 4
ATOM 5497 C C . SER A 1 37 ? -6.713 -3.443 -7.445 1.00 0.00 37 SER A C 4
ATOM 5498 O O . SER A 1 37 ? -5.534 -3.086 -7.379 1.00 0.00 37 SER A O 4
ATOM 5506 N N . ARG A 1 38 ? -7.716 -2.704 -6.990 1.00 0.00 38 ARG A N 4
ATOM 5507 C CA . ARG A 1 38 ? -7.507 -1.358 -6.486 1.00 0.00 38 ARG A CA 4
ATOM 5508 C C . ARG A 1 38 ? -6.990 -1.394 -5.051 1.00 0.00 38 ARG A C 4
ATOM 5509 O O . ARG A 1 38 ? -6.245 -0.514 -4.637 1.00 0.00 38 ARG A O 4
ATOM 5530 N N . LYS A 1 39 ? -7.376 -2.426 -4.307 1.00 0.00 39 LYS A N 4
ATOM 5531 C CA . LYS A 1 39 ? -6.887 -2.621 -2.941 1.00 0.00 39 LYS A CA 4
ATOM 5532 C C . LYS A 1 39 ? -5.378 -2.881 -2.963 1.00 0.00 39 LYS A C 4
ATOM 5533 O O . LYS A 1 39 ? -4.607 -2.268 -2.212 1.00 0.00 39 LYS A O 4
ATOM 5552 N N . ILE A 1 40 ? -4.969 -3.773 -3.858 1.00 0.00 40 ILE A N 4
ATOM 5553 C CA . ILE A 1 40 ? -3.560 -4.081 -4.069 1.00 0.00 40 ILE A CA 4
ATOM 5554 C C . ILE A 1 40 ? -2.809 -2.843 -4.561 1.00 0.00 40 ILE A C 4
ATOM 5555 O O . ILE A 1 40 ? -1.626 -2.648 -4.266 1.00 0.00 40 ILE A O 4
ATOM 5571 N N . ALA A 1 41 ? -3.508 -2.001 -5.310 1.00 0.00 41 ALA A N 4
ATOM 5572 C CA . ALA A 1 41 ? -2.931 -0.764 -5.810 1.00 0.00 41 ALA A CA 4
ATOM 5573 C C . ALA A 1 41 ? -2.653 0.214 -4.673 1.00 0.00 41 ALA A C 4
ATOM 5574 O O . ALA A 1 41 ? -1.695 0.982 -4.735 1.00 0.00 41 ALA A O 4
ATOM 5581 N N . VAL A 1 42 ? -3.481 0.177 -3.632 1.00 0.00 42 VAL A N 4
ATOM 5582 C CA . VAL A 1 42 ? -3.311 1.078 -2.496 1.00 0.00 42 VAL A CA 4
ATOM 5583 C C . VAL A 1 42 ? -2.039 0.752 -1.734 1.00 0.00 42 VAL A C 4
ATOM 5584 O O . VAL A 1 42 ? -1.182 1.615 -1.556 1.00 0.00 42 VAL A O 4
ATOM 5597 N N . VAL A 1 43 ? -1.911 -0.497 -1.293 1.00 0.00 43 VAL A N 4
ATOM 5598 C CA . VAL A 1 43 ? -0.745 -0.902 -0.505 1.00 0.00 43 VAL A CA 4
ATOM 5599 C C . VAL A 1 43 ? 0.563 -0.671 -1.260 1.00 0.00 43 VAL A C 4
ATOM 5600 O O . VAL A 1 43 ? 1.536 -0.193 -0.682 1.00 0.00 43 VAL A O 4
ATOM 5613 N N . ARG A 1 44 ? 0.580 -0.981 -2.548 1.00 0.00 44 ARG A N 4
ATOM 5614 C CA . ARG A 1 44 ? 1.770 -0.753 -3.362 1.00 0.00 44 ARG A CA 4
ATOM 5615 C C . ARG A 1 44 ? 1.984 0.739 -3.598 1.00 0.00 44 ARG A C 4
ATOM 5616 O O . ARG A 1 44 ? 3.115 1.210 -3.655 1.00 0.00 44 ARG A O 4
ATOM 5637 N N . GLY A 1 45 ? 0.890 1.482 -3.706 1.00 0.00 45 GLY A N 4
ATOM 5638 C CA . GLY A 1 45 ? 0.981 2.911 -3.929 1.00 0.00 45 GLY A CA 4
ATOM 5639 C C . GLY A 1 45 ? 1.486 3.666 -2.712 1.00 0.00 45 GLY A C 4
ATOM 5640 O O . GLY A 1 45 ? 2.385 4.497 -2.821 1.00 0.00 45 GLY A O 4
ATOM 5644 N N . VAL A 1 46 ? 0.914 3.377 -1.549 1.00 0.00 46 VAL A N 4
ATOM 5645 C CA . VAL A 1 46 ? 1.280 4.091 -0.330 1.00 0.00 46 VAL A CA 4
ATOM 5646 C C . VAL A 1 46 ? 2.664 3.679 0.176 1.00 0.00 46 VAL A C 4
ATOM 5647 O O . VAL A 1 46 ? 3.515 4.534 0.402 1.00 0.00 46 VAL A O 4
ATOM 5660 N N . ILE A 1 47 ? 2.892 2.374 0.303 1.00 0.00 47 ILE A N 4
ATOM 5661 C CA . ILE A 1 47 ? 4.108 1.854 0.927 1.00 0.00 47 ILE A CA 4
ATOM 5662 C C . ILE A 1 47 ? 5.331 2.044 0.033 1.00 0.00 47 ILE A C 4
ATOM 5663 O O . ILE A 1 47 ? 6.410 2.402 0.506 1.00 0.00 47 ILE A O 4
ATOM 5679 N N . TYR A 1 48 ? 5.162 1.816 -1.262 1.00 0.00 48 TYR A N 4
ATOM 5680 C CA . TYR A 1 48 ? 6.279 1.891 -2.191 1.00 0.00 48 TYR A CA 4
ATOM 5681 C C . TYR A 1 48 ? 6.453 3.310 -2.727 1.00 0.00 48 TYR A C 4
ATOM 5682 O O . TYR A 1 48 ? 7.557 3.713 -3.100 1.00 0.00 48 TYR A O 4
ATOM 5700 N N . GLY A 1 49 ? 5.363 4.067 -2.757 1.00 0.00 49 GLY A N 4
ATOM 5701 C CA . GLY A 1 49 ? 5.392 5.367 -3.391 1.00 0.00 49 GLY A CA 4
ATOM 5702 C C . GLY A 1 49 ? 5.501 6.539 -2.428 1.00 0.00 49 GLY A C 4
ATOM 5703 O O . GLY A 1 49 ? 6.429 7.344 -2.529 1.00 0.00 49 GLY A O 4
ATOM 5707 N N . LEU A 1 50 ? 4.560 6.648 -1.498 1.00 0.00 50 LEU A N 4
ATOM 5708 C CA . LEU A 1 50 ? 4.384 7.891 -0.753 1.00 0.00 50 LEU A CA 4
ATOM 5709 C C . LEU A 1 50 ? 4.885 7.828 0.694 1.00 0.00 50 LEU A C 4
ATOM 5710 O O . LEU A 1 50 ? 5.940 8.381 1.014 1.00 0.00 50 LEU A O 4
ATOM 5726 N N . ILE A 1 51 ? 4.130 7.169 1.566 1.00 0.00 51 ILE A N 4
ATOM 5727 C CA . ILE A 1 51 ? 4.327 7.324 3.007 1.00 0.00 51 ILE A CA 4
ATOM 5728 C C . ILE A 1 51 ? 4.308 5.988 3.740 1.00 0.00 51 ILE A C 4
ATOM 5729 O O . ILE A 1 51 ? 4.238 4.928 3.125 1.00 0.00 51 ILE A O 4
ATOM 5745 N N . THR A 1 52 ? 4.356 6.052 5.068 1.00 0.00 52 THR A N 4
ATOM 5746 C CA . THR A 1 52 ? 4.309 4.855 5.892 1.00 0.00 52 THR A CA 4
ATOM 5747 C C . THR A 1 52 ? 2.864 4.510 6.239 1.00 0.00 52 THR A C 4
ATOM 5748 O O . THR A 1 52 ? 1.939 5.249 5.888 1.00 0.00 52 THR A O 4
ATOM 5759 N N . LEU A 1 53 ? 2.666 3.406 6.954 1.00 0.00 53 LEU A N 4
ATOM 5760 C CA . LEU A 1 53 ? 1.328 2.977 7.328 1.00 0.00 53 LEU A CA 4
ATOM 5761 C C . LEU A 1 53 ? 0.736 3.909 8.380 1.00 0.00 53 LEU A C 4
ATOM 5762 O O . LEU A 1 53 ? -0.474 3.963 8.554 1.00 0.00 53 LEU A O 4
ATOM 5778 N N . ALA A 1 54 ? 1.586 4.655 9.069 1.00 0.00 54 ALA A N 4
ATOM 5779 C CA . ALA A 1 54 ? 1.111 5.591 10.074 1.00 0.00 54 ALA A CA 4
ATOM 5780 C C . ALA A 1 54 ? 0.267 6.681 9.416 1.00 0.00 54 ALA A C 4
ATOM 5781 O O . ALA A 1 54 ? -0.865 6.944 9.834 1.00 0.00 54 ALA A O 4
ATOM 5788 N N . GLU A 1 55 ? 0.810 7.287 8.363 1.00 0.00 55 GLU A N 4
ATOM 5789 C CA . GLU A 1 55 ? 0.090 8.307 7.607 1.00 0.00 55 GLU A CA 4
ATOM 5790 C C . GLU A 1 55 ? -1.044 7.669 6.814 1.00 0.00 55 GLU A C 4
ATOM 5791 O O . GLU A 1 55 ? -2.145 8.220 6.718 1.00 0.00 55 GLU A O 4
ATOM 5803 N N . ALA A 1 56 ? -0.769 6.488 6.269 1.00 0.00 56 ALA A N 4
ATOM 5804 C CA . ALA A 1 56 ? -1.748 5.750 5.479 1.00 0.00 56 ALA A CA 4
ATOM 5805 C C . ALA A 1 56 ? -2.844 5.169 6.358 1.00 0.00 56 ALA A C 4
ATOM 5806 O O . ALA A 1 56 ? -3.802 4.620 5.854 1.00 0.00 56 ALA A O 4
ATOM 5813 N N . LYS A 1 57 ? -2.697 5.283 7.665 1.00 0.00 57 LYS A N 4
ATOM 5814 C CA . LYS A 1 57 ? -3.751 4.872 8.578 1.00 0.00 57 LYS A CA 4
ATOM 5815 C C . LYS A 1 57 ? -4.634 6.068 8.896 1.00 0.00 57 LYS A C 4
ATOM 5816 O O . LYS A 1 57 ? -5.861 5.961 8.938 1.00 0.00 57 LYS A O 4
ATOM 5835 N N . GLN A 1 58 ? -3.995 7.214 9.094 1.00 0.00 58 GLN A N 4
ATOM 5836 C CA . GLN A 1 58 ? -4.702 8.464 9.330 1.00 0.00 58 GLN A CA 4
ATOM 5837 C C . GLN A 1 58 ? -5.627 8.770 8.158 1.00 0.00 58 GLN A C 4
ATOM 5838 O O . GLN A 1 58 ? -6.787 9.142 8.339 1.00 0.00 58 GLN A O 4
ATOM 5852 N N . THR A 1 59 ? -5.105 8.587 6.955 1.00 0.00 59 THR A N 4
ATOM 5853 C CA . THR A 1 59 ? -5.840 8.914 5.750 1.00 0.00 59 THR A CA 4
ATOM 5854 C C . THR A 1 59 ? -6.533 7.684 5.151 1.00 0.00 59 THR A C 4
ATOM 5855 O O . THR A 1 59 ? -7.740 7.697 4.916 1.00 0.00 59 THR A O 4
ATOM 5866 N N . TYR A 1 60 ? -5.772 6.622 4.918 1.00 0.00 60 TYR A N 4
ATOM 5867 C CA . TYR A 1 60 ? -6.280 5.463 4.192 1.00 0.00 60 TYR A CA 4
ATOM 5868 C C . TYR A 1 60 ? -6.522 4.277 5.122 1.00 0.00 60 TYR A C 4
ATOM 5869 O O . TYR A 1 60 ? -6.633 3.150 4.662 1.00 0.00 60 TYR A O 4
ATOM 5887 N N . GLY A 1 61 ? -6.578 4.544 6.428 1.00 0.00 61 GLY A N 4
ATOM 5888 C CA . GLY A 1 61 ? -6.614 3.477 7.419 1.00 0.00 61 GLY A CA 4
ATOM 5889 C C . GLY A 1 61 ? -7.744 2.484 7.236 1.00 0.00 61 GLY A C 4
ATOM 5890 O O . GLY A 1 61 ? -7.544 1.291 7.453 1.00 0.00 61 GLY A O 4
ATOM 5894 N N . LEU A 1 62 ? -8.914 2.980 6.825 1.00 0.00 62 LEU A N 4
ATOM 5895 C CA . LEU A 1 62 ? -10.138 2.165 6.707 1.00 0.00 62 LEU A CA 4
ATOM 5896 C C . LEU A 1 62 ? -10.391 1.374 7.991 1.00 0.00 62 LEU A C 4
ATOM 5897 O O . LEU A 1 62 ? -11.024 1.856 8.933 1.00 0.00 62 LEU A O 4
ATOM 5913 N N . SER A 1 63 ? -9.878 0.155 8.002 1.00 0.00 63 SER A N 4
ATOM 5914 C CA . SER A 1 63 ? -9.932 -0.718 9.155 1.00 0.00 63 SER A CA 4
ATOM 5915 C C . SER A 1 63 ? -8.626 -1.499 9.220 1.00 0.00 63 SER A C 4
ATOM 5916 O O . SER A 1 63 ? -8.040 -1.808 8.182 1.00 0.00 63 SER A O 4
ATOM 5924 N N . ASP A 1 64 ? -8.164 -1.812 10.423 1.00 0.00 64 ASP A N 4
ATOM 5925 C CA . ASP A 1 64 ? -6.865 -2.456 10.582 1.00 0.00 64 ASP A CA 4
ATOM 5926 C C . ASP A 1 64 ? -6.841 -3.805 9.877 1.00 0.00 64 ASP A C 4
ATOM 5927 O O . ASP A 1 64 ? -5.924 -4.098 9.109 1.00 0.00 64 ASP A O 4
ATOM 5936 N N . GLU A 1 65 ? -7.869 -4.606 10.123 1.00 0.00 65 GLU A N 4
ATOM 5937 C CA . GLU A 1 65 ? -8.003 -5.915 9.493 1.00 0.00 65 GLU A CA 4
ATOM 5938 C C . GLU A 1 65 ? -8.040 -5.779 7.969 1.00 0.00 65 GLU A C 4
ATOM 5939 O O . GLU A 1 65 ? -7.456 -6.589 7.249 1.00 0.00 65 GLU A O 4
ATOM 5951 N N . GLU A 1 66 ? -8.706 -4.728 7.497 1.00 0.00 66 GLU A N 4
ATOM 5952 C CA . GLU A 1 66 ? -8.835 -4.459 6.068 1.00 0.00 66 GLU A CA 4
ATOM 5953 C C . GLU A 1 66 ? -7.462 -4.292 5.418 1.00 0.00 66 GLU A C 4
ATOM 5954 O O . GLU A 1 66 ? -7.078 -5.081 4.561 1.00 0.00 66 GLU A O 4
ATOM 5966 N N . PHE A 1 67 ? -6.721 -3.285 5.864 1.00 0.00 67 PHE A N 4
ATOM 5967 C CA . PHE A 1 67 ? -5.445 -2.931 5.250 1.00 0.00 67 PHE A CA 4
ATOM 5968 C C . PHE A 1 67 ? -4.461 -4.099 5.326 1.00 0.00 67 PHE A C 4
ATOM 5969 O O . PHE A 1 67 ? -3.761 -4.402 4.357 1.00 0.00 67 PHE A O 4
ATOM 5986 N N . ASN A 1 68 ? -4.422 -4.766 6.477 1.00 0.00 68 ASN A N 4
ATOM 5987 C CA . ASN A 1 68 ? -3.510 -5.892 6.675 1.00 0.00 68 ASN A CA 4
ATOM 5988 C C . ASN A 1 68 ? -3.872 -7.053 5.760 1.00 0.00 68 ASN A C 4
ATOM 5989 O O . ASN A 1 68 ? -2.998 -7.807 5.326 1.00 0.00 68 ASN A O 4
ATOM 6000 N N . SER A 1 69 ? -5.156 -7.179 5.449 1.00 0.00 69 SER A N 4
ATOM 6001 C CA . SER A 1 69 ? -5.631 -8.246 4.579 1.00 0.00 69 SER A CA 4
ATOM 6002 C C . SER A 1 69 ? -5.027 -8.115 3.181 1.00 0.00 69 SER A C 4
ATOM 6003 O O . SER A 1 69 ? -4.764 -9.120 2.520 1.00 0.00 69 SER A O 4
ATOM 6011 N N . TRP A 1 70 ? -4.787 -6.882 2.744 1.00 0.00 70 TRP A N 4
ATOM 6012 C CA . TRP A 1 70 ? -4.248 -6.643 1.410 1.00 0.00 70 TRP A CA 4
ATOM 6013 C C . TRP A 1 70 ? -2.810 -7.139 1.333 1.00 0.00 70 TRP A C 4
ATOM 6014 O O . TRP A 1 70 ? -2.439 -7.878 0.419 1.00 0.00 70 TRP A O 4
ATOM 6035 N N . VAL A 1 71 ? -2.010 -6.742 2.313 1.00 0.00 71 VAL A N 4
ATOM 6036 C CA . VAL A 1 71 ? -0.612 -7.144 2.370 1.00 0.00 71 VAL A CA 4
ATOM 6037 C C . VAL A 1 71 ? -0.497 -8.653 2.556 1.00 0.00 71 VAL A C 4
ATOM 6038 O O . VAL A 1 71 ? 0.365 -9.300 1.965 1.00 0.00 71 VAL A O 4
ATOM 6051 N N . SER A 1 72 ? -1.390 -9.209 3.367 1.00 0.00 72 SER A N 4
ATOM 6052 C CA . SER A 1 72 ? -1.390 -10.637 3.648 1.00 0.00 72 SER A CA 4
ATOM 6053 C C . SER A 1 72 ? -1.635 -11.443 2.376 1.00 0.00 72 SER A C 4
ATOM 6054 O O . SER A 1 72 ? -1.086 -12.532 2.207 1.00 0.00 72 SER A O 4
ATOM 6062 N N . ALA A 1 73 ? -2.448 -10.901 1.476 1.00 0.00 73 ALA A N 4
ATOM 6063 C CA . ALA A 1 73 ? -2.738 -11.571 0.216 1.00 0.00 73 ALA A CA 4
ATOM 6064 C C . ALA A 1 73 ? -1.533 -11.494 -0.712 1.00 0.00 73 ALA A C 4
ATOM 6065 O O . ALA A 1 73 ? -1.260 -12.416 -1.479 1.00 0.00 73 ALA A O 4
ATOM 6072 N N . LEU A 1 74 ? -0.800 -10.394 -0.605 1.00 0.00 74 LEU A N 4
ATOM 6073 C CA . LEU A 1 74 ? 0.390 -10.168 -1.413 1.00 0.00 74 LEU A CA 4
ATOM 6074 C C . LEU A 1 74 ? 1.578 -10.933 -0.845 1.00 0.00 74 LEU A C 4
ATOM 6075 O O . LEU A 1 74 ? 2.628 -11.045 -1.479 1.00 0.00 74 LEU A O 4
ATOM 6091 N N . ALA A 1 75 ? 1.392 -11.462 0.356 1.00 0.00 75 ALA A N 4
ATOM 6092 C CA . ALA A 1 75 ? 2.418 -12.241 1.027 1.00 0.00 75 ALA A CA 4
ATOM 6093 C C . ALA A 1 75 ? 2.185 -13.734 0.821 1.00 0.00 75 ALA A C 4
ATOM 6094 O O . ALA A 1 75 ? 2.863 -14.561 1.441 1.00 0.00 75 ALA A O 4
ATOM 6101 N N . GLU A 1 76 ? 1.209 -14.066 -0.030 1.00 0.00 76 GLU A N 4
ATOM 6102 C CA . GLU A 1 76 ? 0.813 -15.453 -0.281 1.00 0.00 76 GLU A CA 4
ATOM 6103 C C . GLU A 1 76 ? 0.109 -16.021 0.951 1.00 0.00 76 GLU A C 4
ATOM 6104 O O . GLU A 1 76 ? -1.119 -16.026 1.025 1.00 0.00 76 GLU A O 4
ATOM 6116 N N . HIS A 1 77 ? 0.887 -16.471 1.925 1.00 0.00 77 HIS A N 4
ATOM 6117 C CA . HIS A 1 77 ? 0.331 -16.970 3.178 1.00 0.00 77 HIS A CA 4
ATOM 6118 C C . HIS A 1 77 ? 1.112 -16.413 4.362 1.00 0.00 77 HIS A C 4
ATOM 6119 O O . HIS A 1 77 ? 0.766 -16.664 5.514 1.00 0.00 77 HIS A O 4
ATOM 6134 N N . GLY A 1 78 ? 2.159 -15.646 4.071 1.00 0.00 78 GLY A N 4
ATOM 6135 C CA . GLY A 1 78 ? 3.024 -15.130 5.113 1.00 0.00 78 GLY A CA 4
ATOM 6136 C C . GLY A 1 78 ? 3.892 -16.211 5.723 1.00 0.00 78 GLY A C 4
ATOM 6137 O O . GLY A 1 78 ? 5.057 -16.359 5.347 1.00 0.00 78 GLY A O 4
ATOM 6141 N N . LYS A 1 79 ? 3.305 -16.953 6.664 1.00 0.00 79 LYS A N 4
ATOM 6142 C CA . LYS A 1 79 ? 3.938 -18.088 7.341 1.00 0.00 79 LYS A CA 4
ATOM 6143 C C . LYS A 1 79 ? 5.051 -17.632 8.277 1.00 0.00 79 LYS A C 4
ATOM 6144 O O . LYS A 1 79 ? 4.940 -17.747 9.500 1.00 0.00 79 LYS A O 4
ATOM 6163 N N . ASP A 1 80 ? 6.103 -17.097 7.693 1.00 0.00 80 ASP A N 4
ATOM 6164 C CA . ASP A 1 80 ? 7.295 -16.718 8.443 1.00 0.00 80 ASP A CA 4
ATOM 6165 C C . ASP A 1 80 ? 7.311 -15.228 8.743 1.00 0.00 80 ASP A C 4
ATOM 6166 O O . ASP A 1 80 ? 7.763 -14.817 9.815 1.00 0.00 80 ASP A O 4
ATOM 6175 N N . ALA A 1 81 ? 6.819 -14.429 7.792 1.00 0.00 81 ALA A N 4
ATOM 6176 C CA . ALA A 1 81 ? 6.800 -12.970 7.915 1.00 0.00 81 ALA A CA 4
ATOM 6177 C C . ALA A 1 81 ? 8.221 -12.407 7.968 1.00 0.00 81 ALA A C 4
ATOM 6178 O O . ALA A 1 81 ? 8.442 -11.278 8.409 1.00 0.00 81 ALA A O 4
ATOM 6185 N N . LEU A 1 82 ? 9.179 -13.194 7.494 1.00 0.00 82 LEU A N 4
ATOM 6186 C CA . LEU A 1 82 ? 10.580 -12.800 7.502 1.00 0.00 82 LEU A CA 4
ATOM 6187 C C . LEU A 1 82 ? 11.058 -12.499 6.089 1.00 0.00 82 LEU A C 4
ATOM 6188 O O . LEU A 1 82 ? 11.913 -11.638 5.879 1.00 0.00 82 LEU A O 4
ATOM 6204 N N . LYS A 1 83 ? 10.510 -13.223 5.121 1.00 0.00 83 LYS A N 4
ATOM 6205 C CA . LYS A 1 83 ? 10.898 -13.051 3.727 1.00 0.00 83 LYS A CA 4
ATOM 6206 C C . LYS A 1 83 ? 9.834 -12.278 2.952 1.00 0.00 83 LYS A C 4
ATOM 6207 O O . LYS A 1 83 ? 9.931 -12.120 1.737 1.00 0.00 83 LYS A O 4
ATOM 6226 N N . VAL A 1 84 ? 8.822 -11.796 3.665 1.00 0.00 84 VAL A N 4
ATOM 6227 C CA . VAL A 1 84 ? 7.735 -11.045 3.041 1.00 0.00 84 VAL A CA 4
ATOM 6228 C C . VAL A 1 84 ? 8.250 -9.714 2.506 1.00 0.00 84 VAL A C 4
ATOM 6229 O O . VAL A 1 84 ? 8.519 -8.797 3.279 1.00 0.00 84 VAL A O 4
ATOM 6242 N N . THR A 1 85 ? 8.383 -9.632 1.185 1.00 0.00 85 THR A N 4
ATOM 6243 C CA . THR A 1 85 ? 8.968 -8.478 0.506 1.00 0.00 85 THR A CA 4
ATOM 6244 C C . THR A 1 85 ? 8.440 -7.143 1.039 1.00 0.00 85 THR A C 4
ATOM 6245 O O . THR A 1 85 ? 9.209 -6.327 1.546 1.00 0.00 85 THR A O 4
ATOM 6256 N N . ALA A 1 86 ? 7.130 -6.941 0.947 1.00 0.00 86 ALA A N 4
ATOM 6257 C CA . ALA A 1 86 ? 6.511 -5.666 1.314 1.00 0.00 86 ALA A CA 4
ATOM 6258 C C . ALA A 1 86 ? 6.804 -5.274 2.764 1.00 0.00 86 ALA A C 4
ATOM 6259 O O . ALA A 1 86 ? 6.971 -4.096 3.075 1.00 0.00 86 ALA A O 4
ATOM 6266 N N . LEU A 1 87 ? 6.906 -6.265 3.637 1.00 0.00 87 LEU A N 4
ATOM 6267 C CA . LEU A 1 87 ? 7.059 -6.008 5.062 1.00 0.00 87 LEU A CA 4
ATOM 6268 C C . LEU A 1 87 ? 8.537 -5.905 5.402 1.00 0.00 87 LEU A C 4
ATOM 6269 O O . LEU A 1 87 ? 8.958 -5.023 6.152 1.00 0.00 87 LEU A O 4
ATOM 6285 N N . LYS A 1 88 ? 9.318 -6.803 4.823 1.00 0.00 88 LYS A N 4
ATOM 6286 C CA . LYS A 1 88 ? 10.754 -6.822 5.026 1.00 0.00 88 LYS A CA 4
ATOM 6287 C C . LYS A 1 88 ? 11.360 -5.513 4.548 1.00 0.00 88 LYS A C 4
ATOM 6288 O O . LYS A 1 88 ? 12.265 -4.975 5.176 1.00 0.00 88 LYS A O 4
ATOM 6307 N N . LYS A 1 89 ? 10.833 -4.991 3.445 1.00 0.00 89 LYS A N 4
ATOM 6308 C CA . LYS A 1 89 ? 11.312 -3.723 2.909 1.00 0.00 89 LYS A CA 4
ATOM 6309 C C . LYS A 1 89 ? 10.815 -2.564 3.760 1.00 0.00 89 LYS A C 4
ATOM 6310 O O . LYS A 1 89 ? 11.548 -1.613 4.000 1.00 0.00 89 LYS A O 4
ATOM 6329 N N . TYR A 1 90 ? 9.577 -2.660 4.233 1.00 0.00 90 TYR A N 4
ATOM 6330 C CA . TYR A 1 90 ? 9.003 -1.638 5.102 1.00 0.00 90 TYR A CA 4
ATOM 6331 C C . TYR A 1 90 ? 9.801 -1.521 6.397 1.00 0.00 90 TYR A C 4
ATOM 6332 O O . TYR A 1 90 ? 9.898 -0.449 6.985 1.00 0.00 90 TYR A O 4
ATOM 6350 N N . ARG A 1 91 ? 10.376 -2.629 6.834 1.00 0.00 91 ARG A N 4
ATOM 6351 C CA . ARG A 1 91 ? 11.142 -2.643 8.066 1.00 0.00 91 ARG A CA 4
ATOM 6352 C C . ARG A 1 91 ? 12.611 -2.318 7.801 1.00 0.00 91 ARG A C 4
ATOM 6353 O O . ARG A 1 91 ? 13.231 -1.575 8.557 1.00 0.00 91 ARG A O 4
ATOM 6374 N N . GLN A 1 92 ? 13.161 -2.861 6.715 1.00 0.00 92 GLN A N 4
ATOM 6375 C CA . GLN A 1 92 ? 14.558 -2.615 6.356 1.00 0.00 92 GLN A CA 4
ATOM 6376 C C . GLN A 1 92 ? 14.770 -1.173 5.887 1.00 0.00 92 GLN A C 4
ATOM 6377 O O . GLN A 1 92 ? 15.867 -0.630 5.997 1.00 0.00 92 GLN A O 4
ATOM 6391 N N . LEU A 1 93 ? 13.718 -0.557 5.362 1.00 0.00 93 LEU A N 4
ATOM 6392 C CA . LEU A 1 93 ? 13.786 0.841 4.940 1.00 0.00 93 LEU A CA 4
ATOM 6393 C C . LEU A 1 93 ? 13.822 1.761 6.160 1.00 0.00 93 LEU A C 4
ATOM 6394 O O . LEU A 1 93 ? 14.181 2.936 6.067 1.00 0.00 93 LEU A O 4
ATOM 6410 N N . LEU A 1 94 ? 13.450 1.209 7.306 1.00 0.00 94 LEU A N 4
ATOM 6411 C CA . LEU A 1 94 ? 13.501 1.933 8.570 1.00 0.00 94 LEU A CA 4
ATOM 6412 C C . LEU A 1 94 ? 14.682 1.438 9.402 1.00 0.00 94 LEU A C 4
ATOM 6413 O O . LEU A 1 94 ? 14.592 1.318 10.627 1.00 0.00 94 LEU A O 4
ATOM 6429 N N . GLU A 1 95 ? 15.788 1.160 8.718 1.00 0.00 95 GLU A N 4
ATOM 6430 C CA . GLU A 1 95 ? 17.005 0.669 9.354 1.00 0.00 95 GLU A CA 4
ATOM 6431 C C . GLU A 1 95 ? 17.544 1.639 10.399 1.00 0.00 95 GLU A C 4
ATOM 6432 O O . GLU A 1 95 ? 17.235 2.833 10.388 1.00 0.00 95 GLU A O 4
ATOM 6444 N N . HIS A 1 96 ? 18.379 1.120 11.289 1.00 0.00 96 HIS A N 4
ATOM 6445 C CA . HIS A 1 96 ? 18.935 1.930 12.360 1.00 0.00 96 HIS A CA 4
ATOM 6446 C C . HIS A 1 96 ? 20.367 2.345 12.032 1.00 0.00 96 HIS A C 4
ATOM 6447 O O . HIS A 1 96 ? 20.952 3.182 12.716 1.00 0.00 96 HIS A O 4
ATOM 6462 N N . HIS A 1 97 ? 20.942 1.746 10.999 1.00 0.00 97 HIS A N 4
ATOM 6463 C CA . HIS A 1 97 ? 22.193 2.255 10.456 1.00 0.00 97 HIS A CA 4
ATOM 6464 C C . HIS A 1 97 ? 21.882 3.145 9.260 1.00 0.00 97 HIS A C 4
ATOM 6465 O O . HIS A 1 97 ? 21.863 2.709 8.112 1.00 0.00 97 HIS A O 4
ATOM 6480 N N . HIS A 1 98 ? 21.603 4.406 9.558 1.00 0.00 98 HIS A N 4
ATOM 6481 C CA . HIS A 1 98 ? 21.061 5.337 8.578 1.00 0.00 98 HIS A CA 4
ATOM 6482 C C . HIS A 1 98 ? 22.125 5.788 7.575 1.00 0.00 98 HIS A C 4
ATOM 6483 O O . HIS A 1 98 ? 21.816 6.445 6.581 1.00 0.00 98 HIS A O 4
ATOM 6498 N N . HIS A 1 99 ? 23.372 5.422 7.828 1.00 0.00 99 HIS A N 4
ATOM 6499 C CA . HIS A 1 99 ? 24.476 5.822 6.967 1.00 0.00 99 HIS A CA 4
ATOM 6500 C C . HIS A 1 99 ? 25.038 4.596 6.243 1.00 0.00 99 HIS A C 4
ATOM 6501 O O . HIS A 1 99 ? 26.219 4.552 5.899 1.00 0.00 99 HIS A O 4
ATOM 6516 N N . HIS A 1 100 ? 24.161 3.615 6.007 1.00 0.00 100 HIS A N 4
ATOM 6517 C CA . HIS A 1 100 ? 24.532 2.326 5.401 1.00 0.00 100 HIS A CA 4
ATOM 6518 C C . HIS A 1 100 ? 25.354 1.490 6.370 1.00 0.00 100 HIS A C 4
ATOM 6519 O O . HIS A 1 100 ? 24.900 0.453 6.850 1.00 0.00 100 HIS A O 4
ATOM 6534 N N . HIS A 1 101 ? 26.554 1.952 6.661 1.00 0.00 101 HIS A N 4
ATOM 6535 C CA . HIS A 1 101 ? 27.449 1.251 7.558 1.00 0.00 101 HIS A CA 4
ATOM 6536 C C . HIS A 1 101 ? 28.166 2.256 8.449 1.00 0.00 101 HIS A C 4
ATOM 6537 O O . HIS A 1 101 ? 29.248 2.741 8.060 1.00 0.00 101 HIS A O 4
ATOM 6553 N N . MET A 1 1 ? 19.644 18.360 -13.514 1.00 0.00 1 MET A N 5
ATOM 6554 C CA . MET A 1 1 ? 20.813 18.485 -12.616 1.00 0.00 1 MET A CA 5
ATOM 6555 C C . MET A 1 1 ? 21.247 17.102 -12.146 1.00 0.00 1 MET A C 5
ATOM 6556 O O . MET A 1 1 ? 20.503 16.136 -12.300 1.00 0.00 1 MET A O 5
ATOM 6572 N N . MET A 1 2 ? 22.454 17.007 -11.595 1.00 0.00 2 MET A N 5
ATOM 6573 C CA . MET A 1 2 ? 22.989 15.737 -11.112 1.00 0.00 2 MET A CA 5
ATOM 6574 C C . MET A 1 2 ? 22.110 15.149 -10.010 1.00 0.00 2 MET A C 5
ATOM 6575 O O . MET A 1 2 ? 22.143 15.606 -8.868 1.00 0.00 2 MET A O 5
ATOM 6589 N N . PHE A 1 3 ? 21.311 14.155 -10.364 1.00 0.00 3 PHE A N 5
ATOM 6590 C CA . PHE A 1 3 ? 20.500 13.442 -9.389 1.00 0.00 3 PHE A CA 5
ATOM 6591 C C . PHE A 1 3 ? 21.085 12.063 -9.144 1.00 0.00 3 PHE A C 5
ATOM 6592 O O . PHE A 1 3 ? 22.092 11.691 -9.744 1.00 0.00 3 PHE A O 5
ATOM 6609 N N . LEU A 1 4 ? 20.446 11.302 -8.272 1.00 0.00 4 LEU A N 5
ATOM 6610 C CA . LEU A 1 4 ? 20.847 9.927 -8.017 1.00 0.00 4 LEU A CA 5
ATOM 6611 C C . LEU A 1 4 ? 20.007 8.997 -8.892 1.00 0.00 4 LEU A C 5
ATOM 6612 O O . LEU A 1 4 ? 19.483 9.424 -9.922 1.00 0.00 4 LEU A O 5
ATOM 6628 N N . ARG A 1 5 ? 19.873 7.737 -8.492 1.00 0.00 5 ARG A N 5
ATOM 6629 C CA . ARG A 1 5 ? 18.991 6.799 -9.188 1.00 0.00 5 ARG A CA 5
ATOM 6630 C C . ARG A 1 5 ? 17.540 7.008 -8.757 1.00 0.00 5 ARG A C 5
ATOM 6631 O O . ARG A 1 5 ? 16.708 6.109 -8.861 1.00 0.00 5 ARG A O 5
ATOM 6652 N N . LYS A 1 6 ? 17.248 8.211 -8.284 1.00 0.00 6 LYS A N 5
ATOM 6653 C CA . LYS A 1 6 ? 15.914 8.579 -7.842 1.00 0.00 6 LYS A CA 5
ATOM 6654 C C . LYS A 1 6 ? 15.623 10.012 -8.257 1.00 0.00 6 LYS A C 5
ATOM 6655 O O . LYS A 1 6 ? 16.482 10.884 -8.126 1.00 0.00 6 LYS A O 5
ATOM 6674 N N . VAL A 1 7 ? 14.421 10.250 -8.764 1.00 0.00 7 VAL A N 5
ATOM 6675 C CA . VAL A 1 7 ? 14.008 11.591 -9.152 1.00 0.00 7 VAL A CA 5
ATOM 6676 C C . VAL A 1 7 ? 13.876 12.474 -7.914 1.00 0.00 7 VAL A C 5
ATOM 6677 O O . VAL A 1 7 ? 13.680 11.966 -6.809 1.00 0.00 7 VAL A O 5
ATOM 6690 N N . GLU A 1 8 ? 14.007 13.784 -8.099 1.00 0.00 8 GLU A N 5
ATOM 6691 C CA . GLU A 1 8 ? 13.942 14.732 -6.993 1.00 0.00 8 GLU A CA 5
ATOM 6692 C C . GLU A 1 8 ? 12.615 14.627 -6.236 1.00 0.00 8 GLU A C 5
ATOM 6693 O O . GLU A 1 8 ? 12.589 14.677 -5.006 1.00 0.00 8 GLU A O 5
ATOM 6705 N N . GLY A 1 9 ? 11.527 14.465 -6.968 1.00 0.00 9 GLY A N 5
ATOM 6706 C CA . GLY A 1 9 ? 10.237 14.271 -6.340 1.00 0.00 9 GLY A CA 5
ATOM 6707 C C . GLY A 1 9 ? 9.243 13.596 -7.263 1.00 0.00 9 GLY A C 5
ATOM 6708 O O . GLY A 1 9 ? 8.273 14.226 -7.679 1.00 0.00 9 GLY A O 5
ATOM 6712 N N . PRO A 1 10 ? 9.471 12.313 -7.621 1.00 0.00 10 PRO A N 5
ATOM 6713 C CA . PRO A 1 10 ? 8.556 11.540 -8.466 1.00 0.00 10 PRO A CA 5
ATOM 6714 C C . PRO A 1 10 ? 7.100 11.659 -8.024 1.00 0.00 10 PRO A C 5
ATOM 6715 O O . PRO A 1 10 ? 6.714 11.194 -6.952 1.00 0.00 10 PRO A O 5
ATOM 6726 N N . ARG A 1 11 ? 6.302 12.294 -8.869 1.00 0.00 11 ARG A N 5
ATOM 6727 C CA . ARG A 1 11 ? 4.884 12.475 -8.597 1.00 0.00 11 ARG A CA 5
ATOM 6728 C C . ARG A 1 11 ? 4.088 11.330 -9.210 1.00 0.00 11 ARG A C 5
ATOM 6729 O O . ARG A 1 11 ? 2.863 11.258 -9.077 1.00 0.00 11 ARG A O 5
ATOM 6750 N N . SER A 1 12 ? 4.805 10.440 -9.879 1.00 0.00 12 SER A N 5
ATOM 6751 C CA . SER A 1 12 ? 4.228 9.233 -10.430 1.00 0.00 12 SER A CA 5
ATOM 6752 C C . SER A 1 12 ? 5.203 8.083 -10.226 1.00 0.00 12 SER A C 5
ATOM 6753 O O . SER A 1 12 ? 6.410 8.235 -10.430 1.00 0.00 12 SER A O 5
ATOM 6761 N N . VAL A 1 13 ? 4.678 6.947 -9.811 1.00 0.00 13 VAL A N 5
ATOM 6762 C CA . VAL A 1 13 ? 5.499 5.793 -9.495 1.00 0.00 13 VAL A CA 5
ATOM 6763 C C . VAL A 1 13 ? 5.371 4.721 -10.569 1.00 0.00 13 VAL A C 5
ATOM 6764 O O . VAL A 1 13 ? 4.276 4.436 -11.056 1.00 0.00 13 VAL A O 5
ATOM 6777 N N . THR A 1 14 ? 6.500 4.150 -10.949 1.00 0.00 14 THR A N 5
ATOM 6778 C CA . THR A 1 14 ? 6.515 3.060 -11.905 1.00 0.00 14 THR A CA 5
ATOM 6779 C C . THR A 1 14 ? 6.659 1.733 -11.172 1.00 0.00 14 THR A C 5
ATOM 6780 O O . THR A 1 14 ? 7.705 1.442 -10.593 1.00 0.00 14 THR A O 5
ATOM 6791 N N . LEU A 1 15 ? 5.599 0.947 -11.172 1.00 0.00 15 LEU A N 5
ATOM 6792 C CA . LEU A 1 15 ? 5.613 -0.348 -10.518 1.00 0.00 15 LEU A CA 5
ATOM 6793 C C . LEU A 1 15 ? 6.261 -1.388 -11.431 1.00 0.00 15 LEU A C 5
ATOM 6794 O O . LEU A 1 15 ? 6.120 -1.314 -12.654 1.00 0.00 15 LEU A O 5
ATOM 6810 N N . PRO A 1 16 ? 6.965 -2.377 -10.847 1.00 0.00 16 PRO A N 5
ATOM 6811 C CA . PRO A 1 16 ? 7.735 -3.384 -11.607 1.00 0.00 16 PRO A CA 5
ATOM 6812 C C . PRO A 1 16 ? 6.867 -4.265 -12.511 1.00 0.00 16 PRO A C 5
ATOM 6813 O O . PRO A 1 16 ? 7.378 -5.098 -13.262 1.00 0.00 16 PRO A O 5
ATOM 6824 N N . ASP A 1 17 ? 5.560 -4.068 -12.444 1.00 0.00 17 ASP A N 5
ATOM 6825 C CA . ASP A 1 17 ? 4.624 -4.810 -13.278 1.00 0.00 17 ASP A CA 5
ATOM 6826 C C . ASP A 1 17 ? 4.426 -4.091 -14.602 1.00 0.00 17 ASP A C 5
ATOM 6827 O O . ASP A 1 17 ? 3.688 -4.556 -15.469 1.00 0.00 17 ASP A O 5
ATOM 6836 N N . GLY A 1 18 ? 5.088 -2.949 -14.751 1.00 0.00 18 GLY A N 5
ATOM 6837 C CA . GLY A 1 18 ? 4.924 -2.151 -15.946 1.00 0.00 18 GLY A CA 5
ATOM 6838 C C . GLY A 1 18 ? 3.697 -1.276 -15.850 1.00 0.00 18 GLY A C 5
ATOM 6839 O O . GLY A 1 18 ? 2.966 -1.100 -16.824 1.00 0.00 18 GLY A O 5
ATOM 6843 N N . SER A 1 19 ? 3.472 -0.729 -14.666 1.00 0.00 19 SER A N 5
ATOM 6844 C CA . SER A 1 19 ? 2.278 0.050 -14.400 1.00 0.00 19 SER A CA 5
ATOM 6845 C C . SER A 1 19 ? 2.655 1.352 -13.704 1.00 0.00 19 SER A C 5
ATOM 6846 O O . SER A 1 19 ? 3.372 1.340 -12.703 1.00 0.00 19 SER A O 5
ATOM 6854 N N . ILE A 1 20 ? 2.187 2.469 -14.238 1.00 0.00 20 ILE A N 5
ATOM 6855 C CA . ILE A 1 20 ? 2.504 3.772 -13.672 1.00 0.00 20 ILE A CA 5
ATOM 6856 C C . ILE A 1 20 ? 1.293 4.374 -12.970 1.00 0.00 20 ILE A C 5
ATOM 6857 O O . ILE A 1 20 ? 0.208 4.476 -13.544 1.00 0.00 20 ILE A O 5
ATOM 6873 N N . MET A 1 21 ? 1.488 4.756 -11.721 1.00 0.00 21 MET A N 5
ATOM 6874 C CA . MET A 1 21 ? 0.427 5.345 -10.921 1.00 0.00 21 MET A CA 5
ATOM 6875 C C . MET A 1 21 ? 0.839 6.734 -10.467 1.00 0.00 21 MET A C 5
ATOM 6876 O O . MET A 1 21 ? 2.012 6.982 -10.195 1.00 0.00 21 MET A O 5
ATOM 6890 N N . THR A 1 22 ? -0.112 7.644 -10.410 1.00 0.00 22 THR A N 5
ATOM 6891 C CA . THR A 1 22 ? 0.164 8.997 -9.966 1.00 0.00 22 THR A CA 5
ATOM 6892 C C . THR A 1 22 ? -0.288 9.183 -8.524 1.00 0.00 22 THR A C 5
ATOM 6893 O O . THR A 1 22 ? -0.856 8.273 -7.917 1.00 0.00 22 THR A O 5
ATOM 6904 N N . ARG A 1 23 ? -0.052 10.369 -7.979 1.00 0.00 23 ARG A N 5
ATOM 6905 C CA . ARG A 1 23 ? -0.419 10.664 -6.599 1.00 0.00 23 ARG A CA 5
ATOM 6906 C C . ARG A 1 23 ? -1.938 10.845 -6.464 1.00 0.00 23 ARG A C 5
ATOM 6907 O O . ARG A 1 23 ? -2.456 11.057 -5.368 1.00 0.00 23 ARG A O 5
ATOM 6928 N N . ALA A 1 24 ? -2.646 10.749 -7.587 1.00 0.00 24 ALA A N 5
ATOM 6929 C CA . ALA A 1 24 ? -4.096 10.884 -7.592 1.00 0.00 24 ALA A CA 5
ATOM 6930 C C . ALA A 1 24 ? -4.774 9.540 -7.850 1.00 0.00 24 ALA A C 5
ATOM 6931 O O . ALA A 1 24 ? -6.001 9.448 -7.888 1.00 0.00 24 ALA A O 5
ATOM 6938 N N . ASP A 1 25 ? -3.972 8.491 -8.015 1.00 0.00 25 ASP A N 5
ATOM 6939 C CA . ASP A 1 25 ? -4.504 7.161 -8.317 1.00 0.00 25 ASP A CA 5
ATOM 6940 C C . ASP A 1 25 ? -4.845 6.395 -7.047 1.00 0.00 25 ASP A C 5
ATOM 6941 O O . ASP A 1 25 ? -5.299 5.249 -7.104 1.00 0.00 25 ASP A O 5
ATOM 6950 N N . LEU A 1 26 ? -4.626 7.023 -5.903 1.00 0.00 26 LEU A N 5
ATOM 6951 C CA . LEU A 1 26 ? -4.949 6.407 -4.626 1.00 0.00 26 LEU A CA 5
ATOM 6952 C C . LEU A 1 26 ? -6.420 6.615 -4.307 1.00 0.00 26 LEU A C 5
ATOM 6953 O O . LEU A 1 26 ? -6.943 7.712 -4.486 1.00 0.00 26 LEU A O 5
ATOM 6969 N N . PRO A 1 27 ? -7.111 5.551 -3.868 1.00 0.00 27 PRO A N 5
ATOM 6970 C CA . PRO A 1 27 ? -8.509 5.634 -3.421 1.00 0.00 27 PRO A CA 5
ATOM 6971 C C . PRO A 1 27 ? -8.717 6.736 -2.382 1.00 0.00 27 PRO A C 5
ATOM 6972 O O . PRO A 1 27 ? -8.220 6.640 -1.262 1.00 0.00 27 PRO A O 5
ATOM 6983 N N . PRO A 1 28 ? -9.444 7.803 -2.755 1.00 0.00 28 PRO A N 5
ATOM 6984 C CA . PRO A 1 28 ? -9.656 8.970 -1.889 1.00 0.00 28 PRO A CA 5
ATOM 6985 C C . PRO A 1 28 ? -10.374 8.619 -0.594 1.00 0.00 28 PRO A C 5
ATOM 6986 O O . PRO A 1 28 ? -9.948 9.014 0.492 1.00 0.00 28 PRO A O 5
ATOM 6997 N N . ALA A 1 29 ? -11.467 7.879 -0.727 1.00 0.00 29 ALA A N 5
ATOM 6998 C CA . ALA A 1 29 ? -12.290 7.488 0.409 1.00 0.00 29 ALA A CA 5
ATOM 6999 C C . ALA A 1 29 ? -13.350 6.503 -0.038 1.00 0.00 29 ALA A C 5
ATOM 7000 O O . ALA A 1 29 ? -13.429 5.372 0.444 1.00 0.00 29 ALA A O 5
ATOM 7007 N N . ASN A 1 30 ? -14.166 6.951 -0.982 1.00 0.00 30 ASN A N 5
ATOM 7008 C CA . ASN A 1 30 ? -15.265 6.150 -1.485 1.00 0.00 30 ASN A CA 5
ATOM 7009 C C . ASN A 1 30 ? -14.751 5.205 -2.557 1.00 0.00 30 ASN A C 5
ATOM 7010 O O . ASN A 1 30 ? -15.068 4.018 -2.543 1.00 0.00 30 ASN A O 5
ATOM 7021 N N . THR A 1 31 ? -13.947 5.750 -3.468 1.00 0.00 31 THR A N 5
ATOM 7022 C CA . THR A 1 31 ? -13.388 4.988 -4.581 1.00 0.00 31 THR A CA 5
ATOM 7023 C C . THR A 1 31 ? -14.474 4.610 -5.586 1.00 0.00 31 THR A C 5
ATOM 7024 O O . THR A 1 31 ? -15.449 3.936 -5.248 1.00 0.00 31 THR A O 5
ATOM 7035 N N . ARG A 1 32 ? -14.296 5.055 -6.825 1.00 0.00 32 ARG A N 5
ATOM 7036 C CA . ARG A 1 32 ? -15.291 4.859 -7.870 1.00 0.00 32 ARG A CA 5
ATOM 7037 C C . ARG A 1 32 ? -15.630 3.380 -8.055 1.00 0.00 32 ARG A C 5
ATOM 7038 O O . ARG A 1 32 ? -16.782 3.028 -8.311 1.00 0.00 32 ARG A O 5
ATOM 7059 N N . ARG A 1 33 ? -14.628 2.518 -7.911 1.00 0.00 33 ARG A N 5
ATOM 7060 C CA . ARG A 1 33 ? -14.853 1.080 -7.940 1.00 0.00 33 ARG A CA 5
ATOM 7061 C C . ARG A 1 33 ? -13.726 0.340 -7.224 1.00 0.00 33 ARG A C 5
ATOM 7062 O O . ARG A 1 33 ? -12.566 0.401 -7.633 1.00 0.00 33 ARG A O 5
ATOM 7083 N N . TRP A 1 34 ? -14.067 -0.326 -6.127 1.00 0.00 34 TRP A N 5
ATOM 7084 C CA . TRP A 1 34 ? -13.105 -1.154 -5.411 1.00 0.00 34 TRP A CA 5
ATOM 7085 C C . TRP A 1 34 ? -12.922 -2.492 -6.112 1.00 0.00 34 TRP A C 5
ATOM 7086 O O . TRP A 1 34 ? -13.870 -3.274 -6.236 1.00 0.00 34 TRP A O 5
ATOM 7107 N N . VAL A 1 35 ? -11.717 -2.746 -6.585 1.00 0.00 35 VAL A N 5
ATOM 7108 C CA . VAL A 1 35 ? -11.351 -4.076 -7.048 1.00 0.00 35 VAL A CA 5
ATOM 7109 C C . VAL A 1 35 ? -10.177 -4.582 -6.218 1.00 0.00 35 VAL A C 5
ATOM 7110 O O . VAL A 1 35 ? -9.636 -3.838 -5.395 1.00 0.00 35 VAL A O 5
ATOM 7123 N N . ALA A 1 36 ? -9.785 -5.832 -6.415 1.00 0.00 36 ALA A N 5
ATOM 7124 C CA . ALA A 1 36 ? -8.695 -6.412 -5.635 1.00 0.00 36 ALA A CA 5
ATOM 7125 C C . ALA A 1 36 ? -7.390 -5.671 -5.900 1.00 0.00 36 ALA A C 5
ATOM 7126 O O . ALA A 1 36 ? -6.640 -5.362 -4.974 1.00 0.00 36 ALA A O 5
ATOM 7133 N N . SER A 1 37 ? -7.149 -5.358 -7.166 1.00 0.00 37 SER A N 5
ATOM 7134 C CA . SER A 1 37 ? -5.957 -4.624 -7.563 1.00 0.00 37 SER A CA 5
ATOM 7135 C C . SER A 1 37 ? -6.003 -3.201 -7.004 1.00 0.00 37 SER A C 5
ATOM 7136 O O . SER A 1 37 ? -4.971 -2.574 -6.795 1.00 0.00 37 SER A O 5
ATOM 7144 N N . ARG A 1 38 ? -7.209 -2.714 -6.731 1.00 0.00 38 ARG A N 5
ATOM 7145 C CA . ARG A 1 38 ? -7.398 -1.368 -6.211 1.00 0.00 38 ARG A CA 5
ATOM 7146 C C . ARG A 1 38 ? -6.951 -1.300 -4.756 1.00 0.00 38 ARG A C 5
ATOM 7147 O O . ARG A 1 38 ? -6.328 -0.328 -4.339 1.00 0.00 38 ARG A O 5
ATOM 7168 N N . LYS A 1 39 ? -7.274 -2.339 -3.992 1.00 0.00 39 LYS A N 5
ATOM 7169 C CA . LYS A 1 39 ? -6.811 -2.446 -2.613 1.00 0.00 39 LYS A CA 5
ATOM 7170 C C . LYS A 1 39 ? -5.289 -2.609 -2.570 1.00 0.00 39 LYS A C 5
ATOM 7171 O O . LYS A 1 39 ? -4.595 -1.945 -1.789 1.00 0.00 39 LYS A O 5
ATOM 7190 N N . ILE A 1 40 ? -4.776 -3.481 -3.433 1.00 0.00 40 ILE A N 5
ATOM 7191 C CA . ILE A 1 40 ? -3.338 -3.685 -3.559 1.00 0.00 40 ILE A CA 5
ATOM 7192 C C . ILE A 1 40 ? -2.652 -2.379 -3.965 1.00 0.00 40 ILE A C 5
ATOM 7193 O O . ILE A 1 40 ? -1.541 -2.082 -3.524 1.00 0.00 40 ILE A O 5
ATOM 7209 N N . ALA A 1 41 ? -3.334 -1.599 -4.795 1.00 0.00 41 ALA A N 5
ATOM 7210 C CA . ALA A 1 41 ? -2.825 -0.304 -5.233 1.00 0.00 41 ALA A CA 5
ATOM 7211 C C . ALA A 1 41 ? -2.675 0.658 -4.060 1.00 0.00 41 ALA A C 5
ATOM 7212 O O . ALA A 1 41 ? -1.796 1.517 -4.066 1.00 0.00 41 ALA A O 5
ATOM 7219 N N . VAL A 1 42 ? -3.529 0.510 -3.048 1.00 0.00 42 VAL A N 5
ATOM 7220 C CA . VAL A 1 42 ? -3.451 1.358 -1.866 1.00 0.00 42 VAL A CA 5
ATOM 7221 C C . VAL A 1 42 ? -2.155 1.083 -1.115 1.00 0.00 42 VAL A C 5
ATOM 7222 O O . VAL A 1 42 ? -1.367 1.996 -0.873 1.00 0.00 42 VAL A O 5
ATOM 7235 N N . VAL A 1 43 ? -1.928 -0.182 -0.763 1.00 0.00 43 VAL A N 5
ATOM 7236 C CA . VAL A 1 43 ? -0.707 -0.558 -0.048 1.00 0.00 43 VAL A CA 5
ATOM 7237 C C . VAL A 1 43 ? 0.540 -0.287 -0.887 1.00 0.00 43 VAL A C 5
ATOM 7238 O O . VAL A 1 43 ? 1.578 0.106 -0.354 1.00 0.00 43 VAL A O 5
ATOM 7251 N N . ARG A 1 44 ? 0.436 -0.481 -2.197 1.00 0.00 44 ARG A N 5
ATOM 7252 C CA . ARG A 1 44 ? 1.549 -0.192 -3.098 1.00 0.00 44 ARG A CA 5
ATOM 7253 C C . ARG A 1 44 ? 1.844 1.300 -3.143 1.00 0.00 44 ARG A C 5
ATOM 7254 O O . ARG A 1 44 ? 2.992 1.721 -2.996 1.00 0.00 44 ARG A O 5
ATOM 7275 N N . GLY A 1 45 ? 0.799 2.092 -3.335 1.00 0.00 45 GLY A N 5
ATOM 7276 C CA . GLY A 1 45 ? 0.961 3.521 -3.513 1.00 0.00 45 GLY A CA 5
ATOM 7277 C C . GLY A 1 45 ? 1.459 4.233 -2.271 1.00 0.00 45 GLY A C 5
ATOM 7278 O O . GLY A 1 45 ? 2.140 5.252 -2.367 1.00 0.00 45 GLY A O 5
ATOM 7282 N N . VAL A 1 46 ? 1.119 3.717 -1.099 1.00 0.00 46 VAL A N 5
ATOM 7283 C CA . VAL A 1 46 ? 1.563 4.343 0.135 1.00 0.00 46 VAL A CA 5
ATOM 7284 C C . VAL A 1 46 ? 2.969 3.879 0.518 1.00 0.00 46 VAL A C 5
ATOM 7285 O O . VAL A 1 46 ? 3.883 4.694 0.603 1.00 0.00 46 VAL A O 5
ATOM 7298 N N . ILE A 1 47 ? 3.144 2.569 0.679 1.00 0.00 47 ILE A N 5
ATOM 7299 C CA . ILE A 1 47 ? 4.388 1.999 1.189 1.00 0.00 47 ILE A CA 5
ATOM 7300 C C . ILE A 1 47 ? 5.549 2.193 0.212 1.00 0.00 47 ILE A C 5
ATOM 7301 O O . ILE A 1 47 ? 6.635 2.623 0.597 1.00 0.00 47 ILE A O 5
ATOM 7317 N N . TYR A 1 48 ? 5.310 1.873 -1.049 1.00 0.00 48 TYR A N 5
ATOM 7318 C CA . TYR A 1 48 ? 6.351 1.945 -2.062 1.00 0.00 48 TYR A CA 5
ATOM 7319 C C . TYR A 1 48 ? 6.353 3.321 -2.718 1.00 0.00 48 TYR A C 5
ATOM 7320 O O . TYR A 1 48 ? 7.322 3.710 -3.370 1.00 0.00 48 TYR A O 5
ATOM 7338 N N . GLY A 1 49 ? 5.268 4.059 -2.529 1.00 0.00 49 GLY A N 5
ATOM 7339 C CA . GLY A 1 49 ? 5.117 5.321 -3.215 1.00 0.00 49 GLY A CA 5
ATOM 7340 C C . GLY A 1 49 ? 5.409 6.543 -2.361 1.00 0.00 49 GLY A C 5
ATOM 7341 O O . GLY A 1 49 ? 6.456 7.174 -2.502 1.00 0.00 49 GLY A O 5
ATOM 7345 N N . LEU A 1 50 ? 4.478 6.880 -1.475 1.00 0.00 50 LEU A N 5
ATOM 7346 C CA . LEU A 1 50 ? 4.465 8.205 -0.871 1.00 0.00 50 LEU A CA 5
ATOM 7347 C C . LEU A 1 50 ? 4.896 8.228 0.598 1.00 0.00 50 LEU A C 5
ATOM 7348 O O . LEU A 1 50 ? 6.020 8.623 0.916 1.00 0.00 50 LEU A O 5
ATOM 7364 N N . ILE A 1 51 ? 4.003 7.802 1.486 1.00 0.00 51 ILE A N 5
ATOM 7365 C CA . ILE A 1 51 ? 4.170 8.066 2.916 1.00 0.00 51 ILE A CA 5
ATOM 7366 C C . ILE A 1 51 ? 4.265 6.784 3.733 1.00 0.00 51 ILE A C 5
ATOM 7367 O O . ILE A 1 51 ? 4.285 5.685 3.188 1.00 0.00 51 ILE A O 5
ATOM 7383 N N . THR A 1 52 ? 4.308 6.944 5.048 1.00 0.00 52 THR A N 5
ATOM 7384 C CA . THR A 1 52 ? 4.449 5.819 5.953 1.00 0.00 52 THR A CA 5
ATOM 7385 C C . THR A 1 52 ? 3.090 5.209 6.289 1.00 0.00 52 THR A C 5
ATOM 7386 O O . THR A 1 52 ? 2.042 5.765 5.944 1.00 0.00 52 THR A O 5
ATOM 7397 N N . LEU A 1 53 ? 3.116 4.071 6.976 1.00 0.00 53 LEU A N 5
ATOM 7398 C CA . LEU A 1 53 ? 1.898 3.365 7.350 1.00 0.00 53 LEU A CA 5
ATOM 7399 C C . LEU A 1 53 ? 1.051 4.190 8.319 1.00 0.00 53 LEU A C 5
ATOM 7400 O O . LEU A 1 53 ? -0.154 3.987 8.423 1.00 0.00 53 LEU A O 5
ATOM 7416 N N . ALA A 1 54 ? 1.684 5.127 9.016 1.00 0.00 54 ALA A N 5
ATOM 7417 C CA . ALA A 1 54 ? 0.986 5.973 9.980 1.00 0.00 54 ALA A CA 5
ATOM 7418 C C . ALA A 1 54 ? -0.145 6.746 9.307 1.00 0.00 54 ALA A C 5
ATOM 7419 O O . ALA A 1 54 ? -1.312 6.613 9.680 1.00 0.00 54 ALA A O 5
ATOM 7426 N N . GLU A 1 55 ? 0.203 7.530 8.298 1.00 0.00 55 GLU A N 5
ATOM 7427 C CA . GLU A 1 55 ? -0.774 8.341 7.582 1.00 0.00 55 GLU A CA 5
ATOM 7428 C C . GLU A 1 55 ? -1.724 7.453 6.784 1.00 0.00 55 GLU A C 5
ATOM 7429 O O . GLU A 1 55 ? -2.926 7.715 6.706 1.00 0.00 55 GLU A O 5
ATOM 7441 N N . ALA A 1 56 ? -1.177 6.391 6.211 1.00 0.00 56 ALA A N 5
ATOM 7442 C CA . ALA A 1 56 ? -1.961 5.454 5.417 1.00 0.00 56 ALA A CA 5
ATOM 7443 C C . ALA A 1 56 ? -2.983 4.728 6.270 1.00 0.00 56 ALA A C 5
ATOM 7444 O O . ALA A 1 56 ? -4.022 4.337 5.776 1.00 0.00 56 ALA A O 5
ATOM 7451 N N . LYS A 1 57 ? -2.697 4.552 7.550 1.00 0.00 57 LYS A N 5
ATOM 7452 C CA . LYS A 1 57 ? -3.649 3.911 8.444 1.00 0.00 57 LYS A CA 5
ATOM 7453 C C . LYS A 1 57 ? -4.671 4.926 8.942 1.00 0.00 57 LYS A C 5
ATOM 7454 O O . LYS A 1 57 ? -5.869 4.646 8.996 1.00 0.00 57 LYS A O 5
ATOM 7473 N N . GLN A 1 58 ? -4.205 6.119 9.277 1.00 0.00 58 GLN A N 5
ATOM 7474 C CA . GLN A 1 58 ? -5.086 7.161 9.786 1.00 0.00 58 GLN A CA 5
ATOM 7475 C C . GLN A 1 58 ? -6.071 7.632 8.720 1.00 0.00 58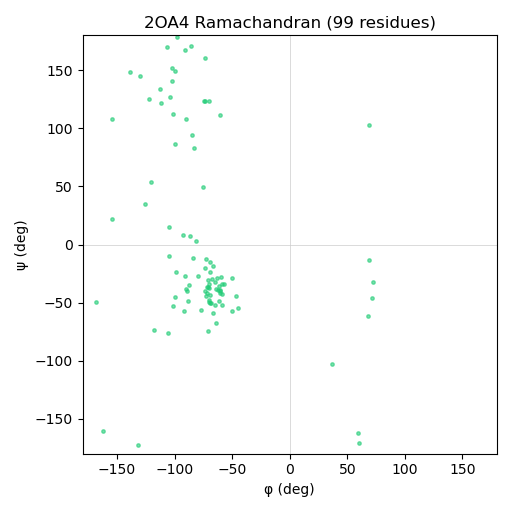 GLN A C 5
ATOM 7476 O O . GLN A 1 58 ? -7.234 7.901 9.020 1.00 0.00 58 GLN A O 5
ATOM 7490 N N . THR A 1 59 ? -5.617 7.724 7.480 1.00 0.00 59 THR A N 5
ATOM 7491 C CA . THR A 1 59 ? -6.489 8.156 6.398 1.00 0.00 59 THR A CA 5
ATOM 7492 C C . THR A 1 59 ? -7.060 6.968 5.623 1.00 0.00 59 THR A C 5
ATOM 7493 O O . THR A 1 59 ? -8.276 6.802 5.543 1.00 0.00 59 THR A O 5
ATOM 7504 N N . TYR A 1 60 ? -6.187 6.124 5.081 1.00 0.00 60 TYR A N 5
ATOM 7505 C CA . TYR A 1 60 ? -6.631 5.036 4.212 1.00 0.00 60 TYR A CA 5
ATOM 7506 C C . TYR A 1 60 ? -6.720 3.715 4.973 1.00 0.00 60 TYR A C 5
ATOM 7507 O O . TYR A 1 60 ? -6.810 2.652 4.367 1.00 0.00 60 TYR A O 5
ATOM 7525 N N . GLY A 1 61 ? -6.699 3.787 6.300 1.00 0.00 61 GLY A N 5
ATOM 7526 C CA . GLY A 1 61 ? -6.630 2.583 7.104 1.00 0.00 61 GLY A CA 5
ATOM 7527 C C . GLY A 1 61 ? -7.939 1.839 7.189 1.00 0.00 61 GLY A C 5
ATOM 7528 O O . GLY A 1 61 ? -7.958 0.711 7.671 1.00 0.00 61 GLY A O 5
ATOM 7532 N N . LEU A 1 62 ? -9.023 2.475 6.720 1.00 0.00 62 LEU A N 5
ATOM 7533 C CA . LEU A 1 62 ? -10.371 1.879 6.700 1.00 0.00 62 LEU A CA 5
ATOM 7534 C C . LEU A 1 62 ? -10.672 1.116 7.994 1.00 0.00 62 LEU A C 5
ATOM 7535 O O . LEU A 1 62 ? -11.068 1.713 8.997 1.00 0.00 62 LEU A O 5
ATOM 7551 N N . SER A 1 63 ? -10.486 -0.196 7.969 1.00 0.00 63 SER A N 5
ATOM 7552 C CA . SER A 1 63 ? -10.515 -0.992 9.178 1.00 0.00 63 SER A CA 5
ATOM 7553 C C . SER A 1 63 ? -9.173 -1.700 9.330 1.00 0.00 63 SER A C 5
ATOM 7554 O O . SER A 1 63 ? -8.568 -2.107 8.333 1.00 0.00 63 SER A O 5
ATOM 7562 N N . ASP A 1 64 ? -8.702 -1.834 10.564 1.00 0.00 64 ASP A N 5
ATOM 7563 C CA . ASP A 1 64 ? -7.359 -2.354 10.830 1.00 0.00 64 ASP A CA 5
ATOM 7564 C C . ASP A 1 64 ? -7.170 -3.738 10.211 1.00 0.00 64 ASP A C 5
ATOM 7565 O O . ASP A 1 64 ? -6.103 -4.053 9.678 1.00 0.00 64 ASP A O 5
ATOM 7574 N N . GLU A 1 65 ? -8.220 -4.547 10.246 1.00 0.00 65 GLU A N 5
ATOM 7575 C CA . GLU A 1 65 ? -8.158 -5.892 9.691 1.00 0.00 65 GLU A CA 5
ATOM 7576 C C . GLU A 1 65 ? -8.155 -5.870 8.166 1.00 0.00 65 GLU A C 5
ATOM 7577 O O . GLU A 1 65 ? -7.502 -6.697 7.535 1.00 0.00 65 GLU A O 5
ATOM 7589 N N . GLU A 1 66 ? -8.871 -4.919 7.575 1.00 0.00 66 GLU A N 5
ATOM 7590 C CA . GLU A 1 66 ? -8.932 -4.799 6.118 1.00 0.00 66 GLU A CA 5
ATOM 7591 C C . GLU A 1 66 ? -7.554 -4.467 5.555 1.00 0.00 66 GLU A C 5
ATOM 7592 O O . GLU A 1 66 ? -7.100 -5.086 4.596 1.00 0.00 66 GLU A O 5
ATOM 7604 N N . PHE A 1 67 ? -6.883 -3.502 6.173 1.00 0.00 67 PHE A N 5
ATOM 7605 C CA . PHE A 1 67 ? -5.564 -3.087 5.719 1.00 0.00 67 PHE A CA 5
ATOM 7606 C C . PHE A 1 67 ? -4.574 -4.246 5.854 1.00 0.00 67 PHE A C 5
ATOM 7607 O O . PHE A 1 67 ? -3.760 -4.492 4.962 1.00 0.00 67 PHE A O 5
ATOM 7624 N N . ASN A 1 68 ? -4.663 -4.970 6.968 1.00 0.00 68 ASN A N 5
ATOM 7625 C CA . ASN A 1 68 ? -3.809 -6.132 7.201 1.00 0.00 68 ASN A CA 5
ATOM 7626 C C . ASN A 1 68 ? -4.168 -7.270 6.260 1.00 0.00 68 ASN A C 5
ATOM 7627 O O . ASN A 1 68 ? -3.318 -8.096 5.927 1.00 0.00 68 ASN A O 5
ATOM 7638 N N . SER A 1 69 ? -5.419 -7.304 5.827 1.00 0.00 69 SER A N 5
ATOM 7639 C CA . SER A 1 69 ? -5.889 -8.325 4.904 1.00 0.00 69 SER A CA 5
ATOM 7640 C C . SER A 1 69 ? -5.128 -8.238 3.586 1.00 0.00 69 SER A C 5
ATOM 7641 O O . SER A 1 69 ? -4.742 -9.259 3.013 1.00 0.00 69 SER A O 5
ATOM 7649 N N . TRP A 1 70 ? -4.875 -7.013 3.124 1.00 0.00 70 TRP A N 5
ATOM 7650 C CA . TRP A 1 70 ? -4.161 -6.808 1.871 1.00 0.00 70 TRP A CA 5
ATOM 7651 C C . TRP A 1 70 ? -2.752 -7.368 1.979 1.00 0.00 70 TRP A C 5
ATOM 7652 O O . TRP A 1 70 ? -2.326 -8.168 1.151 1.00 0.00 70 TRP A O 5
ATOM 7673 N N . VAL A 1 71 ? -2.045 -6.955 3.025 1.00 0.00 71 VAL A N 5
ATOM 7674 C CA . VAL A 1 71 ? -0.678 -7.403 3.257 1.00 0.00 71 VAL A CA 5
ATOM 7675 C C . VAL A 1 71 ? -0.634 -8.916 3.471 1.00 0.00 71 VAL A C 5
ATOM 7676 O O . VAL A 1 71 ? 0.286 -9.590 3.015 1.00 0.00 71 VAL A O 5
ATOM 7689 N N . SER A 1 72 ? -1.647 -9.443 4.150 1.00 0.00 72 SER A N 5
ATOM 7690 C CA . SER A 1 72 ? -1.750 -10.877 4.393 1.00 0.00 72 SER A CA 5
ATOM 7691 C C . SER A 1 72 ? -1.946 -11.646 3.087 1.00 0.00 72 SER A C 5
ATOM 7692 O O . SER A 1 72 ? -1.411 -12.743 2.911 1.00 0.00 72 SER A O 5
ATOM 7700 N N . ALA A 1 73 ? -2.700 -11.063 2.164 1.00 0.00 73 ALA A N 5
ATOM 7701 C CA . ALA A 1 73 ? -2.930 -11.682 0.865 1.00 0.00 73 ALA A CA 5
ATOM 7702 C C . ALA A 1 73 ? -1.700 -11.530 -0.020 1.00 0.00 73 ALA A C 5
ATOM 7703 O O . ALA A 1 73 ? -1.409 -12.384 -0.853 1.00 0.00 73 ALA A O 5
ATOM 7710 N N . LEU A 1 74 ? -0.969 -10.441 0.190 1.00 0.00 74 LEU A N 5
ATOM 7711 C CA . LEU A 1 74 ? 0.246 -10.165 -0.570 1.00 0.00 74 LEU A CA 5
ATOM 7712 C C . LEU A 1 74 ? 1.421 -10.953 -0.006 1.00 0.00 74 LEU A C 5
ATOM 7713 O O . LEU A 1 74 ? 2.511 -10.975 -0.582 1.00 0.00 74 LEU A O 5
ATOM 7729 N N . ALA A 1 75 ? 1.193 -11.576 1.141 1.00 0.00 75 ALA A N 5
ATOM 7730 C CA . ALA A 1 75 ? 2.167 -12.469 1.739 1.00 0.00 75 ALA A CA 5
ATOM 7731 C C . ALA A 1 75 ? 1.817 -13.915 1.423 1.00 0.00 75 ALA A C 5
ATOM 7732 O O . ALA A 1 75 ? 2.625 -14.821 1.641 1.00 0.00 75 ALA A O 5
ATOM 7739 N N . GLU A 1 76 ? 0.595 -14.106 0.920 1.00 0.00 76 GLU A N 5
ATOM 7740 C CA . GLU A 1 76 ? 0.030 -15.424 0.619 1.00 0.00 76 GLU A CA 5
ATOM 7741 C C . GLU A 1 76 ? -0.208 -16.232 1.896 1.00 0.00 76 GLU A C 5
ATOM 7742 O O . GLU A 1 76 ? -1.329 -16.648 2.175 1.00 0.00 76 GLU A O 5
ATOM 7754 N N . HIS A 1 77 ? 0.845 -16.443 2.669 1.00 0.00 77 HIS A N 5
ATOM 7755 C CA . HIS A 1 77 ? 0.752 -17.235 3.889 1.00 0.00 77 HIS A CA 5
ATOM 7756 C C . HIS A 1 77 ? 0.239 -16.376 5.034 1.00 0.00 77 HIS A C 5
ATOM 7757 O O . HIS A 1 77 ? -0.774 -16.685 5.662 1.00 0.00 77 HIS A O 5
ATOM 7772 N N . GLY A 1 78 ? 0.954 -15.289 5.304 1.00 0.00 78 GLY A N 5
ATOM 7773 C CA . GLY A 1 78 ? 0.609 -14.432 6.424 1.00 0.00 78 GLY A CA 5
ATOM 7774 C C . GLY A 1 78 ? 1.036 -15.041 7.745 1.00 0.00 78 GLY A C 5
ATOM 7775 O O . GLY A 1 78 ? 0.656 -14.567 8.816 1.00 0.00 78 GLY A O 5
ATOM 7779 N N . LYS A 1 79 ? 1.827 -16.104 7.662 1.00 0.00 79 LYS A N 5
ATOM 7780 C CA . LYS A 1 79 ? 2.297 -16.812 8.843 1.00 0.00 79 LYS A CA 5
ATOM 7781 C C . LYS A 1 79 ? 3.808 -16.694 8.967 1.00 0.00 79 LYS A C 5
ATOM 7782 O O . LYS A 1 79 ? 4.339 -16.543 10.066 1.00 0.00 79 LYS A O 5
ATOM 7801 N N . ASP A 1 80 ? 4.496 -16.767 7.835 1.00 0.00 80 ASP A N 5
ATOM 7802 C CA . ASP A 1 80 ? 5.954 -16.713 7.824 1.00 0.00 80 ASP A CA 5
ATOM 7803 C C . ASP A 1 80 ? 6.445 -15.326 8.216 1.00 0.00 80 ASP A C 5
ATOM 7804 O O . ASP A 1 80 ? 7.335 -15.194 9.059 1.00 0.00 80 ASP A O 5
ATOM 7813 N N . ALA A 1 81 ? 5.855 -14.300 7.597 1.00 0.00 81 ALA A N 5
ATOM 7814 C CA . ALA A 1 81 ? 6.212 -12.908 7.857 1.00 0.00 81 ALA A CA 5
ATOM 7815 C C . ALA A 1 81 ? 7.695 -12.657 7.588 1.00 0.00 81 ALA A C 5
ATOM 7816 O O . ALA A 1 81 ? 8.266 -11.673 8.061 1.00 0.00 81 ALA A O 5
ATOM 7823 N N . LEU A 1 82 ? 8.301 -13.528 6.791 1.00 0.00 82 LEU A N 5
ATOM 7824 C CA . LEU A 1 82 ? 9.736 -13.492 6.576 1.00 0.00 82 LEU A CA 5
ATOM 7825 C C . LEU A 1 82 ? 10.065 -13.083 5.148 1.00 0.00 82 LEU A C 5
ATOM 7826 O O . LEU A 1 82 ? 10.985 -12.298 4.915 1.00 0.00 82 LEU A O 5
ATOM 7842 N N . LYS A 1 83 ? 9.312 -13.598 4.192 1.00 0.00 83 LYS A N 5
ATOM 7843 C CA . LYS A 1 83 ? 9.583 -13.303 2.793 1.00 0.00 83 LYS A CA 5
ATOM 7844 C C . LYS A 1 83 ? 8.492 -12.402 2.214 1.00 0.00 83 LYS A C 5
ATOM 7845 O O . LYS A 1 83 ? 8.261 -12.364 1.004 1.00 0.00 83 LYS A O 5
ATOM 7864 N N . VAL A 1 84 ? 7.832 -11.657 3.084 1.00 0.00 84 VAL A N 5
ATOM 7865 C CA . VAL A 1 84 ? 6.857 -10.675 2.643 1.00 0.00 84 VAL A CA 5
ATOM 7866 C C . VAL A 1 84 ? 7.585 -9.456 2.095 1.00 0.00 84 VAL A C 5
ATOM 7867 O O . VAL A 1 84 ? 8.020 -8.598 2.860 1.00 0.00 84 VAL A O 5
ATOM 7880 N N . THR A 1 85 ? 7.730 -9.404 0.780 1.00 0.00 85 THR A N 5
ATOM 7881 C CA . THR A 1 85 ? 8.509 -8.366 0.119 1.00 0.00 85 THR A CA 5
ATOM 7882 C C . THR A 1 85 ? 8.047 -6.965 0.513 1.00 0.00 85 THR A C 5
ATOM 7883 O O . THR A 1 85 ? 8.860 -6.129 0.893 1.00 0.00 85 THR A O 5
ATOM 7894 N N . ALA A 1 86 ? 6.744 -6.723 0.443 1.00 0.00 86 ALA A N 5
ATOM 7895 C CA . ALA A 1 86 ? 6.194 -5.398 0.722 1.00 0.00 86 ALA A CA 5
ATOM 7896 C C . ALA A 1 86 ? 6.523 -4.935 2.144 1.00 0.00 86 ALA A C 5
ATOM 7897 O O . ALA A 1 86 ? 6.844 -3.769 2.373 1.00 0.00 86 ALA A O 5
ATOM 7904 N N . LEU A 1 87 ? 6.487 -5.866 3.087 1.00 0.00 87 LEU A N 5
ATOM 7905 C CA . LEU A 1 87 ? 6.652 -5.525 4.494 1.00 0.00 87 LEU A CA 5
ATOM 7906 C C . LEU A 1 87 ? 8.133 -5.503 4.844 1.00 0.00 87 LEU A C 5
ATOM 7907 O O . LEU A 1 87 ? 8.613 -4.572 5.488 1.00 0.00 87 LEU A O 5
ATOM 7923 N N . LYS A 1 88 ? 8.850 -6.524 4.395 1.00 0.00 88 LYS A N 5
ATOM 7924 C CA . LYS A 1 88 ? 10.281 -6.617 4.635 1.00 0.00 88 LYS A CA 5
ATOM 7925 C C . LYS A 1 88 ? 11.014 -5.470 3.953 1.00 0.00 88 LYS A C 5
ATOM 7926 O O . LYS A 1 88 ? 12.017 -4.973 4.467 1.00 0.00 88 LYS A O 5
ATOM 7945 N N . LYS A 1 89 ? 10.502 -5.025 2.809 1.00 0.00 89 LYS A N 5
ATOM 7946 C CA . LYS A 1 89 ? 11.107 -3.894 2.128 1.00 0.00 89 LYS A CA 5
ATOM 7947 C C . LYS A 1 89 ? 10.898 -2.644 2.955 1.00 0.00 89 LYS A C 5
ATOM 7948 O O . LYS A 1 89 ? 11.848 -1.923 3.217 1.00 0.00 89 LYS A O 5
ATOM 7967 N N . TYR A 1 90 ? 9.656 -2.410 3.360 1.00 0.00 90 TYR A N 5
ATOM 7968 C CA . TYR A 1 90 ? 9.314 -1.266 4.203 1.00 0.00 90 TYR A CA 5
ATOM 7969 C C . TYR A 1 90 ? 10.176 -1.255 5.461 1.00 0.00 90 TYR A C 5
ATOM 7970 O O . TYR A 1 90 ? 10.830 -0.262 5.771 1.00 0.00 90 TYR A O 5
ATOM 7988 N N . ARG A 1 91 ? 10.193 -2.383 6.153 1.00 0.00 91 ARG A N 5
ATOM 7989 C CA . ARG A 1 91 ? 10.932 -2.521 7.401 1.00 0.00 91 ARG A CA 5
ATOM 7990 C C . ARG A 1 91 ? 12.428 -2.273 7.197 1.00 0.00 91 ARG A C 5
ATOM 7991 O O . ARG A 1 91 ? 13.028 -1.457 7.895 1.00 0.00 91 ARG A O 5
ATOM 8012 N N . GLN A 1 92 ? 13.018 -2.954 6.221 1.00 0.00 92 GLN A N 5
ATOM 8013 C CA . GLN A 1 92 ? 14.462 -2.892 6.008 1.00 0.00 92 GLN A CA 5
ATOM 8014 C C . GLN A 1 92 ? 14.856 -1.697 5.133 1.00 0.00 92 GLN A C 5
ATOM 8015 O O . GLN A 1 92 ? 16.031 -1.492 4.833 1.00 0.00 92 GLN A O 5
ATOM 8029 N N . LEU A 1 93 ? 13.879 -0.912 4.714 1.00 0.00 93 LEU A N 5
ATOM 8030 C CA . LEU A 1 93 ? 14.165 0.327 4.002 1.00 0.00 93 LEU A CA 5
ATOM 8031 C C . LEU A 1 93 ? 14.220 1.477 5.000 1.00 0.00 93 LEU A C 5
ATOM 8032 O O . LEU A 1 93 ? 14.899 2.481 4.782 1.00 0.00 93 LEU A O 5
ATOM 8048 N N . LEU A 1 94 ? 13.502 1.306 6.106 1.00 0.00 94 LEU A N 5
ATOM 8049 C CA . LEU A 1 94 ? 13.529 2.265 7.199 1.00 0.00 94 LEU A CA 5
ATOM 8050 C C . LEU A 1 94 ? 14.790 2.062 8.032 1.00 0.00 94 LEU A C 5
ATOM 8051 O O . LEU A 1 94 ? 15.308 3.001 8.639 1.00 0.00 94 LEU A O 5
ATOM 8067 N N . GLU A 1 95 ? 15.268 0.822 8.057 1.00 0.00 95 GLU A N 5
ATOM 8068 C CA . GLU A 1 95 ? 16.511 0.488 8.738 1.00 0.00 95 GLU A CA 5
ATOM 8069 C C . GLU A 1 95 ? 17.689 0.641 7.782 1.00 0.00 95 GLU A C 5
ATOM 8070 O O . GLU A 1 95 ? 17.894 -0.179 6.883 1.00 0.00 95 GLU A O 5
ATOM 8082 N N . HIS A 1 96 ? 18.457 1.699 7.974 1.00 0.00 96 HIS A N 5
ATOM 8083 C CA . HIS A 1 96 ? 19.536 2.033 7.058 1.00 0.00 96 HIS A CA 5
ATOM 8084 C C . HIS A 1 96 ? 20.814 1.304 7.433 1.00 0.00 96 HIS A C 5
ATOM 8085 O O . HIS A 1 96 ? 21.559 1.737 8.311 1.00 0.00 96 HIS A O 5
ATOM 8100 N N . HIS A 1 97 ? 21.056 0.189 6.768 1.00 0.00 97 HIS A N 5
ATOM 8101 C CA . HIS A 1 97 ? 22.243 -0.606 7.028 1.00 0.00 97 HIS A CA 5
ATOM 8102 C C . HIS A 1 97 ? 23.400 -0.155 6.140 1.00 0.00 97 HIS A C 5
ATOM 8103 O O . HIS A 1 97 ? 23.233 0.046 4.937 1.00 0.00 97 HIS A O 5
ATOM 8118 N N . HIS A 1 98 ? 24.564 0.041 6.745 1.00 0.00 98 HIS A N 5
ATOM 8119 C CA . HIS A 1 98 ? 25.773 0.360 5.993 1.00 0.00 98 HIS A CA 5
ATOM 8120 C C . HIS A 1 98 ? 26.805 -0.743 6.154 1.00 0.00 98 HIS A C 5
ATOM 8121 O O . HIS A 1 98 ? 27.991 -0.542 5.895 1.00 0.00 98 HIS A O 5
ATOM 8136 N N . HIS A 1 99 ? 26.340 -1.903 6.592 1.00 0.00 99 HIS A N 5
ATOM 8137 C CA . HIS A 1 99 ? 27.175 -3.095 6.649 1.00 0.00 99 HIS A CA 5
ATOM 8138 C C . HIS A 1 99 ? 27.603 -3.463 5.230 1.00 0.00 99 HIS A C 5
ATOM 8139 O O . HIS A 1 99 ? 28.785 -3.661 4.948 1.00 0.00 99 HIS A O 5
ATOM 8154 N N . HIS A 1 100 ? 26.613 -3.512 4.351 1.00 0.00 100 HIS A N 5
ATOM 8155 C CA . HIS A 1 100 ? 26.800 -3.763 2.928 1.00 0.00 100 HIS A CA 5
ATOM 8156 C C . HIS A 1 100 ? 25.445 -3.568 2.262 1.00 0.00 100 HIS A C 5
ATOM 8157 O O . HIS A 1 100 ? 24.432 -3.772 2.915 1.00 0.00 100 HIS A O 5
ATOM 8172 N N . HIS A 1 101 ? 25.421 -3.143 1.003 1.00 0.00 101 HIS A N 5
ATOM 8173 C CA . HIS A 1 101 ? 24.154 -2.958 0.295 1.00 0.00 101 HIS A CA 5
ATOM 8174 C C . HIS A 1 101 ? 23.330 -4.244 0.324 1.00 0.00 101 HIS A C 5
ATOM 8175 O O . HIS A 1 101 ? 23.695 -5.202 -0.389 1.00 0.00 101 HIS A O 5
ATOM 8191 N N . MET A 1 1 ? 21.976 6.632 -7.963 1.00 0.00 1 MET A N 6
ATOM 8192 C CA . MET A 1 1 ? 21.586 7.266 -9.246 1.00 0.00 1 MET A CA 6
ATOM 8193 C C . MET A 1 1 ? 21.896 8.759 -9.233 1.00 0.00 1 MET A C 6
ATOM 8194 O O . MET A 1 1 ? 21.482 9.486 -10.135 1.00 0.00 1 MET A O 6
ATOM 8210 N N . MET A 1 2 ? 22.635 9.204 -8.214 1.00 0.00 2 MET A N 6
ATOM 8211 C CA . MET A 1 2 ? 22.949 10.621 -8.027 1.00 0.00 2 MET A CA 6
ATOM 8212 C C . MET A 1 2 ? 21.680 11.443 -7.881 1.00 0.00 2 MET A C 6
ATOM 8213 O O . MET A 1 2 ? 21.188 12.028 -8.846 1.00 0.00 2 MET A O 6
ATOM 8227 N N . PHE A 1 3 ? 21.141 11.472 -6.675 1.00 0.00 3 PHE A N 6
ATOM 8228 C CA . PHE A 1 3 ? 19.905 12.189 -6.425 1.00 0.00 3 PHE A CA 6
ATOM 8229 C C . PHE A 1 3 ? 20.162 13.462 -5.628 1.00 0.00 3 PHE A C 6
ATOM 8230 O O . PHE A 1 3 ? 20.580 13.421 -4.469 1.00 0.00 3 PHE A O 6
ATOM 8247 N N . LEU A 1 4 ? 19.945 14.593 -6.277 1.00 0.00 4 LEU A N 6
ATOM 8248 C CA . LEU A 1 4 ? 20.044 15.885 -5.619 1.00 0.00 4 LEU A CA 6
ATOM 8249 C C . LEU A 1 4 ? 18.657 16.306 -5.168 1.00 0.00 4 LEU A C 6
ATOM 8250 O O . LEU A 1 4 ? 18.493 17.111 -4.252 1.00 0.00 4 LEU A O 6
ATOM 8266 N N . ARG A 1 5 ? 17.663 15.746 -5.837 1.00 0.00 5 ARG A N 6
ATOM 8267 C CA . ARG A 1 5 ? 16.275 15.919 -5.456 1.00 0.00 5 ARG A CA 6
ATOM 8268 C C . ARG A 1 5 ? 15.870 14.805 -4.500 1.00 0.00 5 ARG A C 6
ATOM 8269 O O . ARG A 1 5 ? 16.722 14.046 -4.033 1.00 0.00 5 ARG A O 6
ATOM 8290 N N . LYS A 1 6 ? 14.586 14.696 -4.208 1.00 0.00 6 LYS A N 6
ATOM 8291 C CA . LYS A 1 6 ? 14.128 13.691 -3.266 1.00 0.00 6 LYS A CA 6
ATOM 8292 C C . LYS A 1 6 ? 13.406 12.547 -3.969 1.00 0.00 6 LYS A C 6
ATOM 8293 O O . LYS A 1 6 ? 12.295 12.700 -4.478 1.00 0.00 6 LYS A O 6
ATOM 8312 N N . VAL A 1 7 ? 14.060 11.397 -4.000 1.00 0.00 7 VAL A N 6
ATOM 8313 C CA . VAL A 1 7 ? 13.463 10.192 -4.553 1.00 0.00 7 VAL A CA 6
ATOM 8314 C C . VAL A 1 7 ? 13.006 9.309 -3.405 1.00 0.00 7 VAL A C 6
ATOM 8315 O O . VAL A 1 7 ? 12.562 8.174 -3.581 1.00 0.00 7 VAL A O 6
ATOM 8328 N N . GLU A 1 8 ? 13.099 9.875 -2.220 1.00 0.00 8 GLU A N 6
ATOM 8329 C CA . GLU A 1 8 ? 12.744 9.177 -1.003 1.00 0.00 8 GLU A CA 6
ATOM 8330 C C . GLU A 1 8 ? 11.258 9.372 -0.728 1.00 0.00 8 GLU A C 6
ATOM 8331 O O . GLU A 1 8 ? 10.857 10.308 -0.029 1.00 0.00 8 GLU A O 6
ATOM 8343 N N . GLY A 1 9 ? 10.446 8.505 -1.313 1.00 0.00 9 GLY A N 6
ATOM 8344 C CA . GLY A 1 9 ? 9.007 8.654 -1.226 1.00 0.00 9 GLY A CA 6
ATOM 8345 C C . GLY A 1 9 ? 8.507 9.812 -2.076 1.00 0.00 9 GLY A C 6
ATOM 8346 O O . GLY A 1 9 ? 8.033 10.817 -1.539 1.00 0.00 9 GLY A O 6
ATOM 8350 N N . PRO A 1 10 ? 8.617 9.707 -3.413 1.00 0.00 10 PRO A N 6
ATOM 8351 C CA . PRO A 1 10 ? 8.176 10.761 -4.330 1.00 0.00 10 PRO A CA 6
ATOM 8352 C C . PRO A 1 10 ? 6.660 10.769 -4.521 1.00 0.00 10 PRO A C 6
ATOM 8353 O O . PRO A 1 10 ? 5.910 10.334 -3.648 1.00 0.00 10 PRO A O 6
ATOM 8364 N N . ARG A 1 11 ? 6.202 11.302 -5.649 1.00 0.00 11 ARG A N 6
ATOM 8365 C CA . ARG A 1 11 ? 4.777 11.328 -5.946 1.00 0.00 11 ARG A CA 6
ATOM 8366 C C . ARG A 1 11 ? 4.389 10.138 -6.800 1.00 0.00 11 ARG A C 6
ATOM 8367 O O . ARG A 1 11 ? 3.406 9.456 -6.524 1.00 0.00 11 ARG A O 6
ATOM 8388 N N . SER A 1 12 ? 5.161 9.894 -7.844 1.00 0.00 12 SER A N 6
ATOM 8389 C CA . SER A 1 12 ? 4.950 8.729 -8.682 1.00 0.00 12 SER A CA 6
ATOM 8390 C C . SER A 1 12 ? 6.119 7.769 -8.547 1.00 0.00 12 SER A C 6
ATOM 8391 O O . SER A 1 12 ? 7.277 8.186 -8.489 1.00 0.00 12 SER A O 6
ATOM 8399 N N . VAL A 1 13 ? 5.803 6.489 -8.509 1.00 0.00 13 VAL A N 6
ATOM 8400 C CA . VAL A 1 13 ? 6.801 5.446 -8.344 1.00 0.00 13 VAL A CA 6
ATOM 8401 C C . VAL A 1 13 ? 6.615 4.359 -9.388 1.00 0.00 13 VAL A C 6
ATOM 8402 O O . VAL A 1 13 ? 5.500 4.130 -9.860 1.00 0.00 13 VAL A O 6
ATOM 8415 N N . THR A 1 14 ? 7.702 3.712 -9.769 1.00 0.00 14 THR A N 6
ATOM 8416 C CA . THR A 1 14 ? 7.615 2.558 -10.639 1.00 0.00 14 THR A CA 6
ATOM 8417 C C . THR A 1 14 ? 7.646 1.288 -9.808 1.00 0.00 14 THR A C 6
ATOM 8418 O O . THR A 1 14 ? 8.693 0.893 -9.294 1.00 0.00 14 THR A O 6
ATOM 8429 N N . LEU A 1 15 ? 6.487 0.678 -9.648 1.00 0.00 15 LEU A N 6
ATOM 8430 C CA . LEU A 1 15 ? 6.370 -0.559 -8.902 1.00 0.00 15 LEU A CA 6
ATOM 8431 C C . LEU A 1 15 ? 7.110 -1.667 -9.642 1.00 0.00 15 LEU A C 6
ATOM 8432 O O . LEU A 1 15 ? 7.062 -1.725 -10.873 1.00 0.00 15 LEU A O 6
ATOM 8448 N N . PRO A 1 16 ? 7.798 -2.563 -8.912 1.00 0.00 16 PRO A N 6
ATOM 8449 C CA . PRO A 1 16 ? 8.531 -3.693 -9.509 1.00 0.00 16 PRO A CA 6
ATOM 8450 C C . PRO A 1 16 ? 7.596 -4.653 -10.237 1.00 0.00 16 PRO A C 6
ATOM 8451 O O . PRO A 1 16 ? 8.034 -5.598 -10.893 1.00 0.00 16 PRO A O 6
ATOM 8462 N N . ASP A 1 17 ? 6.305 -4.388 -10.104 1.00 0.00 17 ASP A N 6
ATOM 8463 C CA . ASP A 1 17 ? 5.269 -5.158 -10.776 1.00 0.00 17 ASP A CA 6
ATOM 8464 C C . ASP A 1 17 ? 5.166 -4.733 -12.236 1.00 0.00 17 ASP A C 6
ATOM 8465 O O . ASP A 1 17 ? 4.678 -5.479 -13.085 1.00 0.00 17 ASP A O 6
ATOM 8474 N N . GLY A 1 18 ? 5.667 -3.536 -12.524 1.00 0.00 18 GLY A N 6
ATOM 8475 C CA . GLY A 1 18 ? 5.610 -2.997 -13.868 1.00 0.00 18 GLY A CA 6
ATOM 8476 C C . GLY A 1 18 ? 4.509 -1.969 -14.018 1.00 0.00 18 GLY A C 6
ATOM 8477 O O . GLY A 1 18 ? 3.821 -1.924 -15.038 1.00 0.00 18 GLY A O 6
ATOM 8481 N N . SER A 1 19 ? 4.347 -1.141 -13.002 1.00 0.00 19 SER A N 6
ATOM 8482 C CA . SER A 1 19 ? 3.285 -0.154 -12.988 1.00 0.00 19 SER A CA 6
ATOM 8483 C C . SER A 1 19 ? 3.790 1.169 -12.426 1.00 0.00 19 SER A C 6
ATOM 8484 O O . SER A 1 19 ? 4.473 1.197 -11.401 1.00 0.00 19 SER A O 6
ATOM 8492 N N . ILE A 1 20 ? 3.474 2.259 -13.110 1.00 0.00 20 ILE A N 6
ATOM 8493 C CA . ILE A 1 20 ? 3.795 3.580 -12.602 1.00 0.00 20 ILE A CA 6
ATOM 8494 C C . ILE A 1 20 ? 2.616 4.118 -11.804 1.00 0.00 20 ILE A C 6
ATOM 8495 O O . ILE A 1 20 ? 1.547 4.391 -12.349 1.00 0.00 20 ILE A O 6
ATOM 8511 N N . MET A 1 21 ? 2.811 4.251 -10.506 1.00 0.00 21 MET A N 6
ATOM 8512 C CA . MET A 1 21 ? 1.723 4.595 -9.611 1.00 0.00 21 MET A CA 6
ATOM 8513 C C . MET A 1 21 ? 1.824 6.058 -9.224 1.00 0.00 21 MET A C 6
ATOM 8514 O O . MET A 1 21 ? 2.906 6.538 -8.881 1.00 0.00 21 MET A O 6
ATOM 8528 N N . THR A 1 22 ? 0.717 6.769 -9.313 1.00 0.00 22 THR A N 6
ATOM 8529 C CA . THR A 1 22 ? 0.698 8.179 -8.977 1.00 0.00 22 THR A CA 6
ATOM 8530 C C . THR A 1 22 ? -0.307 8.443 -7.863 1.00 0.00 22 THR A C 6
ATOM 8531 O O . THR A 1 22 ? -1.037 7.542 -7.445 1.00 0.00 22 THR A O 6
ATOM 8542 N N . ARG A 1 23 ? -0.349 9.682 -7.399 1.00 0.00 23 ARG A N 6
ATOM 8543 C CA . ARG A 1 23 ? -1.278 10.090 -6.352 1.00 0.00 23 ARG A CA 6
ATOM 8544 C C . ARG A 1 23 ? -2.714 10.040 -6.882 1.00 0.00 23 ARG A C 6
ATOM 8545 O O . ARG A 1 23 ? -3.672 9.899 -6.120 1.00 0.00 23 ARG A O 6
ATOM 8566 N N . ALA A 1 24 ? -2.848 10.128 -8.200 1.00 0.00 24 ALA A N 6
ATOM 8567 C CA . ALA A 1 24 ? -4.157 10.181 -8.843 1.00 0.00 24 ALA A CA 6
ATOM 8568 C C . ALA A 1 24 ? -4.746 8.786 -9.044 1.00 0.00 24 ALA A C 6
ATOM 8569 O O . ALA A 1 24 ? -5.905 8.645 -9.428 1.00 0.00 24 ALA A O 6
ATOM 8576 N N . ASP A 1 25 ? -3.951 7.759 -8.783 1.00 0.00 25 ASP A N 6
ATOM 8577 C CA . ASP A 1 25 ? -4.413 6.386 -8.956 1.00 0.00 25 ASP A CA 6
ATOM 8578 C C . ASP A 1 25 ? -4.898 5.815 -7.634 1.00 0.00 25 ASP A C 6
ATOM 8579 O O . ASP A 1 25 ? -5.304 4.657 -7.553 1.00 0.00 25 ASP A O 6
ATOM 8588 N N . LEU A 1 26 ? -4.844 6.633 -6.597 1.00 0.00 26 LEU A N 6
ATOM 8589 C CA . LEU A 1 26 ? -5.199 6.191 -5.260 1.00 0.00 26 LEU A CA 6
ATOM 8590 C C . LEU A 1 26 ? -6.615 6.622 -4.892 1.00 0.00 26 LEU A C 6
ATOM 8591 O O . LEU A 1 26 ? -7.015 7.754 -5.160 1.00 0.00 26 LEU A O 6
ATOM 8607 N N . PRO A 1 27 ? -7.397 5.703 -4.303 1.00 0.00 27 PRO A N 6
ATOM 8608 C CA . PRO A 1 27 ? -8.707 6.017 -3.720 1.00 0.00 27 PRO A CA 6
ATOM 8609 C C . PRO A 1 27 ? -8.550 6.959 -2.525 1.00 0.00 27 PRO A C 6
ATOM 8610 O O . PRO A 1 27 ? -8.054 6.545 -1.477 1.00 0.00 27 PRO A O 6
ATOM 8621 N N . PRO A 1 28 ? -8.950 8.240 -2.669 1.00 0.00 28 PRO A N 6
ATOM 8622 C CA . PRO A 1 28 ? -8.772 9.257 -1.620 1.00 0.00 28 PRO A CA 6
ATOM 8623 C C . PRO A 1 28 ? -9.732 9.060 -0.452 1.00 0.00 28 PRO A C 6
ATOM 8624 O O . PRO A 1 28 ? -10.563 9.924 -0.163 1.00 0.00 28 PRO A O 6
ATOM 8635 N N . ALA A 1 29 ? -9.611 7.904 0.199 1.00 0.00 29 ALA A N 6
ATOM 8636 C CA . ALA A 1 29 ? -10.485 7.506 1.300 1.00 0.00 29 ALA A CA 6
ATOM 8637 C C . ALA A 1 29 ? -11.915 7.303 0.816 1.00 0.00 29 ALA A C 6
ATOM 8638 O O . ALA A 1 29 ? -12.831 7.115 1.613 1.00 0.00 29 ALA A O 6
ATOM 8645 N N . ASN A 1 30 ? -12.091 7.321 -0.499 1.00 0.00 30 ASN A N 6
ATOM 8646 C CA . ASN A 1 30 ? -13.384 7.103 -1.105 1.00 0.00 30 ASN A CA 6
ATOM 8647 C C . ASN A 1 30 ? -13.216 6.845 -2.594 1.00 0.00 30 ASN A C 6
ATOM 8648 O O . ASN A 1 30 ? -12.717 7.677 -3.352 1.00 0.00 30 ASN A O 6
ATOM 8659 N N . THR A 1 31 ? -13.540 5.642 -2.971 1.00 0.00 31 THR A N 6
ATOM 8660 C CA . THR A 1 31 ? -13.679 5.280 -4.369 1.00 0.00 31 THR A CA 6
ATOM 8661 C C . THR A 1 31 ? -15.118 4.828 -4.608 1.00 0.00 31 THR A C 6
ATOM 8662 O O . THR A 1 31 ? -15.818 4.469 -3.659 1.00 0.00 31 THR A O 6
ATOM 8673 N N . ARG A 1 32 ? -15.562 4.856 -5.857 1.00 0.00 32 ARG A N 6
ATOM 8674 C CA . ARG A 1 32 ? -16.939 4.496 -6.182 1.00 0.00 32 ARG A CA 6
ATOM 8675 C C . ARG A 1 32 ? -17.197 3.008 -5.964 1.00 0.00 32 ARG A C 6
ATOM 8676 O O . ARG A 1 32 ? -18.337 2.601 -5.741 1.00 0.00 32 ARG A O 6
ATOM 8697 N N . ARG A 1 33 ? -16.142 2.205 -6.028 1.00 0.00 33 ARG A N 6
ATOM 8698 C CA . ARG A 1 33 ? -16.251 0.777 -5.759 1.00 0.00 33 ARG A CA 6
ATOM 8699 C C . ARG A 1 33 ? -14.891 0.180 -5.433 1.00 0.00 33 ARG A C 6
ATOM 8700 O O . ARG A 1 33 ? -13.899 0.446 -6.114 1.00 0.00 33 ARG A O 6
ATOM 8721 N N . TRP A 1 34 ? -14.853 -0.624 -4.384 1.00 0.00 34 TRP A N 6
ATOM 8722 C CA . TRP A 1 34 ? -13.611 -1.229 -3.927 1.00 0.00 34 TRP A CA 6
ATOM 8723 C C . TRP A 1 34 ? -13.375 -2.577 -4.595 1.00 0.00 34 TRP A C 6
ATOM 8724 O O . TRP A 1 34 ? -13.654 -3.626 -4.011 1.00 0.00 34 TRP A O 6
ATOM 8745 N N . VAL A 1 35 ? -12.876 -2.553 -5.819 1.00 0.00 35 VAL A N 6
ATOM 8746 C CA . VAL A 1 35 ? -12.537 -3.787 -6.519 1.00 0.00 35 VAL A CA 6
ATOM 8747 C C . VAL A 1 35 ? -11.202 -4.322 -6.012 1.00 0.00 35 VAL A C 6
ATOM 8748 O O . VAL A 1 35 ? -10.381 -3.553 -5.506 1.00 0.00 35 VAL A O 6
ATOM 8761 N N . ALA A 1 36 ? -10.984 -5.628 -6.152 1.00 0.00 36 ALA A N 6
ATOM 8762 C CA . ALA A 1 36 ? -9.796 -6.283 -5.598 1.00 0.00 36 ALA A CA 6
ATOM 8763 C C . ALA A 1 36 ? -8.509 -5.602 -6.061 1.00 0.00 36 ALA A C 6
ATOM 8764 O O . ALA A 1 36 ? -7.612 -5.341 -5.257 1.00 0.00 36 ALA A O 6
ATOM 8771 N N . SER A 1 37 ? -8.438 -5.304 -7.350 1.00 0.00 37 SER A N 6
ATOM 8772 C CA . SER A 1 37 ? -7.278 -4.645 -7.933 1.00 0.00 37 SER A CA 6
ATOM 8773 C C . SER A 1 37 ? -7.026 -3.290 -7.272 1.00 0.00 37 SER A C 6
ATOM 8774 O O . SER A 1 37 ? -5.884 -2.926 -6.989 1.00 0.00 37 SER A O 6
ATOM 8782 N N . ARG A 1 38 ? -8.098 -2.565 -6.984 1.00 0.00 38 ARG A N 6
ATOM 8783 C CA . ARG A 1 38 ? -7.976 -1.221 -6.438 1.00 0.00 38 ARG A CA 6
ATOM 8784 C C . ARG A 1 38 ? -7.581 -1.277 -4.969 1.00 0.00 38 ARG A C 6
ATOM 8785 O O . ARG A 1 38 ? -6.969 -0.347 -4.458 1.00 0.00 38 ARG A O 6
ATOM 8806 N N . LYS A 1 39 ? -7.922 -2.376 -4.298 1.00 0.00 39 LYS A N 6
ATOM 8807 C CA . LYS A 1 39 ? -7.501 -2.585 -2.913 1.00 0.00 39 LYS A CA 6
ATOM 8808 C C . LYS A 1 39 ? -5.982 -2.716 -2.878 1.00 0.00 39 LYS A C 6
ATOM 8809 O O . LYS A 1 39 ? -5.292 -2.017 -2.124 1.00 0.00 39 LYS A O 6
ATOM 8828 N N . ILE A 1 40 ? -5.476 -3.602 -3.735 1.00 0.00 40 ILE A N 6
ATOM 8829 C CA . ILE A 1 40 ? -4.044 -3.846 -3.860 1.00 0.00 40 ILE A CA 6
ATOM 8830 C C . ILE A 1 40 ? -3.316 -2.575 -4.290 1.00 0.00 40 ILE A C 6
ATOM 8831 O O . ILE A 1 40 ? -2.200 -2.298 -3.839 1.00 0.00 40 ILE A O 6
ATOM 8847 N N . ALA A 1 41 ? -3.962 -1.805 -5.162 1.00 0.00 41 ALA A N 6
ATOM 8848 C CA . ALA A 1 41 ? -3.405 -0.547 -5.635 1.00 0.00 41 ALA A CA 6
ATOM 8849 C C . ALA A 1 41 ? -3.178 0.428 -4.486 1.00 0.00 41 ALA A C 6
ATOM 8850 O O . ALA A 1 41 ? -2.187 1.158 -4.480 1.00 0.00 41 ALA A O 6
ATOM 8857 N N . VAL A 1 42 ? -4.087 0.434 -3.508 1.00 0.00 42 VAL A N 6
ATOM 8858 C CA . VAL A 1 42 ? -3.941 1.315 -2.356 1.00 0.00 42 VAL A CA 6
ATOM 8859 C C . VAL A 1 42 ? -2.680 0.958 -1.588 1.00 0.00 42 VAL A C 6
ATOM 8860 O O . VAL A 1 42 ? -1.816 1.804 -1.380 1.00 0.00 42 VAL A O 6
ATOM 8873 N N . VAL A 1 43 ? -2.562 -0.312 -1.200 1.00 0.00 43 VAL A N 6
ATOM 8874 C CA . VAL A 1 43 ? -1.419 -0.763 -0.398 1.00 0.00 43 VAL A CA 6
ATOM 8875 C C . VAL A 1 43 ? -0.093 -0.502 -1.109 1.00 0.00 43 VAL A C 6
ATOM 8876 O O . VAL A 1 43 ? 0.811 0.103 -0.538 1.00 0.00 43 VAL A O 6
ATOM 8889 N N . ARG A 1 44 ? 0.019 -0.952 -2.356 1.00 0.00 44 ARG A N 6
ATOM 8890 C CA . ARG A 1 44 ? 1.251 -0.769 -3.121 1.00 0.00 44 ARG A CA 6
ATOM 8891 C C . ARG A 1 44 ? 1.543 0.712 -3.337 1.00 0.00 44 ARG A C 6
ATOM 8892 O O . ARG A 1 44 ? 2.696 1.138 -3.277 1.00 0.00 44 ARG A O 6
ATOM 8913 N N . GLY A 1 45 ? 0.495 1.492 -3.559 1.00 0.00 45 GLY A N 6
ATOM 8914 C CA . GLY A 1 45 ? 0.656 2.908 -3.809 1.00 0.00 45 GLY A CA 6
ATOM 8915 C C . GLY A 1 45 ? 1.084 3.684 -2.574 1.00 0.00 45 GLY A C 6
ATOM 8916 O O . GLY A 1 45 ? 1.961 4.540 -2.650 1.00 0.00 45 GLY A O 6
ATOM 8920 N N . VAL A 1 46 ? 0.473 3.390 -1.432 1.00 0.00 46 VAL A N 6
ATOM 8921 C CA . VAL A 1 46 ? 0.789 4.121 -0.210 1.00 0.00 46 VAL A CA 6
ATOM 8922 C C . VAL A 1 46 ? 2.092 3.637 0.420 1.00 0.00 46 VAL A C 6
ATOM 8923 O O . VAL A 1 46 ? 2.945 4.448 0.761 1.00 0.00 46 VAL A O 6
ATOM 8936 N N . ILE A 1 47 ? 2.253 2.320 0.527 1.00 0.00 47 ILE A N 6
ATOM 8937 C CA . ILE A 1 47 ? 3.395 1.726 1.216 1.00 0.00 47 ILE A CA 6
ATOM 8938 C C . ILE A 1 47 ? 4.677 1.876 0.407 1.00 0.00 47 ILE A C 6
ATOM 8939 O O . ILE A 1 47 ? 5.677 2.398 0.897 1.00 0.00 47 ILE A O 6
ATOM 8955 N N . TYR A 1 48 ? 4.637 1.427 -0.836 1.00 0.00 48 TYR A N 6
ATOM 8956 C CA . TYR A 1 48 ? 5.832 1.386 -1.663 1.00 0.00 48 TYR A CA 6
ATOM 8957 C C . TYR A 1 48 ? 6.025 2.713 -2.390 1.00 0.00 48 TYR A C 6
ATOM 8958 O O . TYR A 1 48 ? 7.116 3.019 -2.871 1.00 0.00 48 TYR A O 6
ATOM 8976 N N . GLY A 1 49 ? 4.961 3.499 -2.457 1.00 0.00 49 GLY A N 6
ATOM 8977 C CA . GLY A 1 49 ? 4.999 4.721 -3.227 1.00 0.00 49 GLY A CA 6
ATOM 8978 C C . GLY A 1 49 ? 5.198 5.973 -2.393 1.00 0.00 49 GLY A C 6
ATOM 8979 O O . GLY A 1 49 ? 6.137 6.735 -2.625 1.00 0.00 49 GLY A O 6
ATOM 8983 N N . LEU A 1 50 ? 4.325 6.192 -1.421 1.00 0.00 50 LEU A N 6
ATOM 8984 C CA . LEU A 1 50 ? 4.280 7.475 -0.738 1.00 0.00 50 LEU A CA 6
ATOM 8985 C C . LEU A 1 50 ? 4.918 7.433 0.647 1.00 0.00 50 LEU A C 6
ATOM 8986 O O . LEU A 1 50 ? 5.997 7.988 0.856 1.00 0.00 50 LEU A O 6
ATOM 9002 N N . ILE A 1 51 ? 4.257 6.771 1.584 1.00 0.00 51 ILE A N 6
ATOM 9003 C CA . ILE A 1 51 ? 4.613 6.902 2.994 1.00 0.00 51 ILE A CA 6
ATOM 9004 C C . ILE A 1 51 ? 4.481 5.589 3.762 1.00 0.00 51 ILE A C 6
ATOM 9005 O O . ILE A 1 51 ? 4.238 4.533 3.185 1.00 0.00 51 ILE A O 6
ATOM 9021 N N . THR A 1 52 ? 4.636 5.682 5.073 1.00 0.00 52 THR A N 6
ATOM 9022 C CA . THR A 1 52 ? 4.509 4.539 5.955 1.00 0.00 52 THR A CA 6
ATOM 9023 C C . THR A 1 52 ? 3.042 4.173 6.170 1.00 0.00 52 THR A C 6
ATOM 9024 O O . THR A 1 52 ? 2.154 5.013 6.002 1.00 0.00 52 THR A O 6
ATOM 9035 N N . LEU A 1 53 ? 2.798 2.924 6.556 1.00 0.00 53 LEU A N 6
ATOM 9036 C CA . LEU A 1 53 ? 1.440 2.426 6.749 1.00 0.00 53 LEU A CA 6
ATOM 9037 C C . LEU A 1 53 ? 0.689 3.257 7.784 1.00 0.00 53 LEU A C 6
ATOM 9038 O O . LEU A 1 53 ? -0.523 3.385 7.706 1.00 0.00 53 LEU A O 6
ATOM 9054 N N . ALA A 1 54 ? 1.414 3.828 8.739 1.00 0.00 54 ALA A N 6
ATOM 9055 C CA . ALA A 1 54 ? 0.796 4.657 9.769 1.00 0.00 54 ALA A CA 6
ATOM 9056 C C . ALA A 1 54 ? 0.008 5.811 9.154 1.00 0.00 54 ALA A C 6
ATOM 9057 O O . ALA A 1 54 ? -1.147 6.039 9.508 1.00 0.00 54 ALA A O 6
ATOM 9064 N N . GLU A 1 55 ? 0.628 6.517 8.215 1.00 0.00 55 GLU A N 6
ATOM 9065 C CA . GLU A 1 55 ? -0.001 7.671 7.579 1.00 0.00 55 GLU A CA 6
ATOM 9066 C C . GLU A 1 55 ? -1.202 7.241 6.736 1.00 0.00 55 GLU A C 6
ATOM 9067 O O . GLU A 1 55 ? -2.279 7.836 6.816 1.00 0.00 55 GLU A O 6
ATOM 9079 N N . ALA A 1 56 ? -1.012 6.197 5.937 1.00 0.00 56 ALA A N 6
ATOM 9080 C CA . ALA A 1 56 ? -2.093 5.625 5.131 1.00 0.00 56 ALA A CA 6
ATOM 9081 C C . ALA A 1 56 ? -3.113 4.898 5.992 1.00 0.00 56 ALA A C 6
ATOM 9082 O O . ALA A 1 56 ? -4.158 4.515 5.501 1.00 0.00 56 ALA A O 6
ATOM 9089 N N . LYS A 1 57 ? -2.811 4.704 7.263 1.00 0.00 57 LYS A N 6
ATOM 9090 C CA . LYS A 1 57 ? -3.770 4.116 8.182 1.00 0.00 57 LYS A CA 6
ATOM 9091 C C . LYS A 1 57 ? -4.625 5.219 8.791 1.00 0.00 57 LYS A C 6
ATOM 9092 O O . LYS A 1 57 ? -5.838 5.080 8.925 1.00 0.00 57 LYS A O 6
ATOM 9111 N N . GLN A 1 58 ? -3.982 6.332 9.126 1.00 0.00 58 GLN A N 6
ATOM 9112 C CA . GLN A 1 58 ? -4.692 7.498 9.635 1.00 0.00 58 GLN A CA 6
ATOM 9113 C C . GLN A 1 58 ? -5.572 8.098 8.544 1.00 0.00 58 GLN A C 6
ATOM 9114 O O . GLN A 1 58 ? -6.593 8.726 8.823 1.00 0.00 58 GLN A O 6
ATOM 9128 N N . THR A 1 59 ? -5.166 7.898 7.299 1.00 0.00 59 THR A N 6
ATOM 9129 C CA . THR A 1 59 ? -5.898 8.435 6.162 1.00 0.00 59 THR A CA 6
ATOM 9130 C C . THR A 1 59 ? -6.775 7.372 5.498 1.00 0.00 59 THR A C 6
ATOM 9131 O O . THR A 1 59 ? -7.998 7.504 5.455 1.00 0.00 59 THR A O 6
ATOM 9142 N N . TYR A 1 60 ? -6.148 6.320 4.976 1.00 0.00 60 TYR A N 6
ATOM 9143 C CA . TYR A 1 60 ? -6.871 5.311 4.209 1.00 0.00 60 TYR A CA 6
ATOM 9144 C C . TYR A 1 60 ? -7.047 4.019 5.001 1.00 0.00 60 TYR A C 6
ATOM 9145 O O . TYR A 1 60 ? -7.388 2.988 4.429 1.00 0.00 60 TYR A O 6
ATOM 9163 N N . GLY A 1 61 ? -6.827 4.086 6.307 1.00 0.00 61 GLY A N 6
ATOM 9164 C CA . GLY A 1 61 ? -6.693 2.885 7.115 1.00 0.00 61 GLY A CA 6
ATOM 9165 C C . GLY A 1 61 ? -7.928 2.015 7.172 1.00 0.00 61 GLY A C 6
ATOM 9166 O O . GLY A 1 61 ? -7.815 0.826 7.460 1.00 0.00 61 GLY A O 6
ATOM 9170 N N . LEU A 1 62 ? -9.098 2.597 6.894 1.00 0.00 62 LEU A N 6
ATOM 9171 C CA . LEU A 1 62 ? -10.377 1.884 6.996 1.00 0.00 62 LEU A CA 6
ATOM 9172 C C . LEU A 1 62 ? -10.518 1.299 8.400 1.00 0.00 62 LEU A C 6
ATOM 9173 O O . LEU A 1 62 ? -10.902 1.991 9.341 1.00 0.00 62 LEU A O 6
ATOM 9189 N N . SER A 1 63 ? -10.175 0.028 8.528 1.00 0.00 63 SER A N 6
ATOM 9190 C CA . SER A 1 63 ? -9.982 -0.601 9.818 1.00 0.00 63 SER A CA 6
ATOM 9191 C C . SER A 1 63 ? -8.637 -1.310 9.795 1.00 0.00 63 SER A C 6
ATOM 9192 O O . SER A 1 63 ? -8.266 -1.868 8.763 1.00 0.00 63 SER A O 6
ATOM 9200 N N . ASP A 1 64 ? -7.909 -1.272 10.907 1.00 0.00 64 ASP A N 6
ATOM 9201 C CA . ASP A 1 64 ? -6.564 -1.851 10.967 1.00 0.00 64 ASP A CA 6
ATOM 9202 C C . ASP A 1 64 ? -6.556 -3.268 10.413 1.00 0.00 64 ASP A C 6
ATOM 9203 O O . ASP A 1 64 ? -5.748 -3.594 9.544 1.00 0.00 64 ASP A O 6
ATOM 9212 N N . GLU A 1 65 ? -7.488 -4.085 10.891 1.00 0.00 65 GLU A N 6
ATOM 9213 C CA . GLU A 1 65 ? -7.597 -5.475 10.459 1.00 0.00 65 GLU A CA 6
ATOM 9214 C C . GLU A 1 65 ? -7.810 -5.564 8.951 1.00 0.00 65 GLU A C 6
ATOM 9215 O O . GLU A 1 65 ? -7.247 -6.427 8.285 1.00 0.00 65 GLU A O 6
ATOM 9227 N N . GLU A 1 66 ? -8.616 -4.656 8.418 1.00 0.00 66 GLU A N 6
ATOM 9228 C CA . GLU A 1 66 ? -8.958 -4.679 7.004 1.00 0.00 66 GLU A CA 6
ATOM 9229 C C . GLU A 1 66 ? -7.749 -4.316 6.151 1.00 0.00 66 GLU A C 6
ATOM 9230 O O . GLU A 1 66 ? -7.407 -5.033 5.209 1.00 0.00 66 GLU A O 6
ATOM 9242 N N . PHE A 1 67 ? -7.088 -3.220 6.503 1.00 0.00 67 PHE A N 6
ATOM 9243 C CA . PHE A 1 67 ? -5.951 -2.738 5.734 1.00 0.00 67 PHE A CA 6
ATOM 9244 C C . PHE A 1 67 ? -4.797 -3.732 5.821 1.00 0.00 67 PHE A C 6
ATOM 9245 O O . PHE A 1 67 ? -4.138 -4.028 4.821 1.00 0.00 67 PHE A O 6
ATOM 9262 N N . ASN A 1 68 ? -4.563 -4.275 7.014 1.00 0.00 68 ASN A N 6
ATOM 9263 C CA . ASN A 1 68 ? -3.461 -5.211 7.207 1.00 0.00 68 ASN A CA 6
ATOM 9264 C C . ASN A 1 68 ? -3.765 -6.547 6.531 1.00 0.00 68 ASN A C 6
ATOM 9265 O O . ASN A 1 68 ? -2.861 -7.338 6.267 1.00 0.00 68 ASN A O 6
ATOM 9276 N N . SER A 1 69 ? -5.044 -6.788 6.240 1.00 0.00 69 SER A N 6
ATOM 9277 C CA . SER A 1 69 ? -5.445 -7.978 5.498 1.00 0.00 69 SER A CA 6
ATOM 9278 C C . SER A 1 69 ? -4.994 -7.887 4.045 1.00 0.00 69 SER A C 6
ATOM 9279 O O . SER A 1 69 ? -4.727 -8.908 3.406 1.00 0.00 69 SER A O 6
ATOM 9287 N N . TRP A 1 70 ? -4.904 -6.666 3.525 1.00 0.00 70 TRP A N 6
ATOM 9288 C CA . TRP A 1 70 ? -4.372 -6.461 2.185 1.00 0.00 70 TRP A CA 6
ATOM 9289 C C . TRP A 1 70 ? -2.899 -6.835 2.171 1.00 0.00 70 TRP A C 6
ATOM 9290 O O . TRP A 1 70 ? -2.431 -7.548 1.286 1.00 0.00 70 TRP A O 6
ATOM 9311 N N . VAL A 1 71 ? -2.184 -6.360 3.184 1.00 0.00 71 VAL A N 6
ATOM 9312 C CA . VAL A 1 71 ? -0.766 -6.657 3.337 1.00 0.00 71 VAL A CA 6
ATOM 9313 C C . VAL A 1 71 ? -0.567 -8.143 3.613 1.00 0.00 71 VAL A C 6
ATOM 9314 O O . VAL A 1 71 ? 0.442 -8.722 3.234 1.00 0.00 71 VAL A O 6
ATOM 9327 N N . SER A 1 72 ? -1.543 -8.753 4.271 1.00 0.00 72 SER A N 6
ATOM 9328 C CA . SER A 1 72 ? -1.503 -10.181 4.559 1.00 0.00 72 SER A CA 6
ATOM 9329 C C . SER A 1 72 ? -1.615 -10.993 3.267 1.00 0.00 72 SER A C 6
ATOM 9330 O O . SER A 1 72 ? -1.013 -12.059 3.134 1.00 0.00 72 SER A O 6
ATOM 9338 N N . ALA A 1 73 ? -2.374 -10.477 2.306 1.00 0.00 73 ALA A N 6
ATOM 9339 C CA . ALA A 1 73 ? -2.531 -11.142 1.018 1.00 0.00 73 ALA A CA 6
ATOM 9340 C C . ALA A 1 73 ? -1.327 -10.857 0.126 1.00 0.00 73 ALA A C 6
ATOM 9341 O O . ALA A 1 73 ? -0.956 -11.666 -0.726 1.00 0.00 73 ALA A O 6
ATOM 9348 N N . LEU A 1 74 ? -0.716 -9.703 0.343 1.00 0.00 74 LEU A N 6
ATOM 9349 C CA . LEU A 1 74 ? 0.456 -9.289 -0.418 1.00 0.00 74 LEU A CA 6
ATOM 9350 C C . LEU A 1 74 ? 1.735 -9.749 0.265 1.00 0.00 74 LEU A C 6
ATOM 9351 O O . LEU A 1 74 ? 2.835 -9.522 -0.234 1.00 0.00 74 LEU A O 6
ATOM 9367 N N . ALA A 1 75 ? 1.571 -10.377 1.422 1.00 0.00 75 ALA A N 6
ATOM 9368 C CA . ALA A 1 75 ? 2.689 -10.924 2.175 1.00 0.00 75 ALA A CA 6
ATOM 9369 C C . ALA A 1 75 ? 3.432 -11.938 1.339 1.00 0.00 75 ALA A C 6
ATOM 9370 O O . ALA A 1 75 ? 4.661 -11.922 1.264 1.00 0.00 75 ALA A O 6
ATOM 9377 N N . GLU A 1 76 ? 2.658 -12.834 0.733 1.00 0.00 76 GLU A N 6
ATOM 9378 C CA . GLU A 1 76 ? 3.186 -13.888 -0.120 1.00 0.00 76 GLU A CA 6
ATOM 9379 C C . GLU A 1 76 ? 4.230 -14.727 0.621 1.00 0.00 76 GLU A C 6
ATOM 9380 O O . GLU A 1 76 ? 5.069 -15.393 0.014 1.00 0.00 76 GLU A O 6
ATOM 9392 N N . HIS A 1 77 ? 4.128 -14.728 1.955 1.00 0.00 77 HIS A N 6
ATOM 9393 C CA . HIS A 1 77 ? 4.967 -15.578 2.793 1.00 0.00 77 HIS A CA 6
ATOM 9394 C C . HIS A 1 77 ? 4.554 -17.021 2.589 1.00 0.00 77 HIS A C 6
ATOM 9395 O O . HIS A 1 77 ? 5.330 -17.950 2.807 1.00 0.00 77 HIS A O 6
ATOM 9410 N N . GLY A 1 78 ? 3.313 -17.186 2.153 1.00 0.00 78 GLY A N 6
ATOM 9411 C CA . GLY A 1 78 ? 2.787 -18.496 1.852 1.00 0.00 78 GLY A CA 6
ATOM 9412 C C . GLY A 1 78 ? 3.416 -19.097 0.605 1.00 0.00 78 GLY A C 6
ATOM 9413 O O . GLY A 1 78 ? 3.262 -20.288 0.331 1.00 0.00 78 GLY A O 6
ATOM 9417 N N . LYS A 1 79 ? 4.119 -18.267 -0.159 1.00 0.00 79 LYS A N 6
ATOM 9418 C CA . LYS A 1 79 ? 4.800 -18.719 -1.364 1.00 0.00 79 LYS A CA 6
ATOM 9419 C C . LYS A 1 79 ? 6.266 -19.000 -1.070 1.00 0.00 79 LYS A C 6
ATOM 9420 O O . LYS A 1 79 ? 6.693 -20.153 -0.997 1.00 0.00 79 LYS A O 6
ATOM 9439 N N . ASP A 1 80 ? 7.023 -17.927 -0.898 1.00 0.00 80 ASP A N 6
ATOM 9440 C CA . ASP A 1 80 ? 8.460 -18.014 -0.669 1.00 0.00 80 ASP A CA 6
ATOM 9441 C C . ASP A 1 80 ? 8.884 -17.134 0.506 1.00 0.00 80 ASP A C 6
ATOM 9442 O O . ASP A 1 80 ? 9.860 -17.440 1.195 1.00 0.00 80 ASP A O 6
ATOM 9451 N N . ALA A 1 81 ? 8.153 -16.033 0.706 1.00 0.00 81 ALA A N 6
ATOM 9452 C CA . ALA A 1 81 ? 8.336 -15.136 1.856 1.00 0.00 81 ALA A CA 6
ATOM 9453 C C . ALA A 1 81 ? 9.584 -14.267 1.719 1.00 0.00 81 ALA A C 6
ATOM 9454 O O . ALA A 1 81 ? 9.871 -13.445 2.588 1.00 0.00 81 ALA A O 6
ATOM 9461 N N . LEU A 1 82 ? 10.307 -14.429 0.624 1.00 0.00 82 LEU A N 6
ATOM 9462 C CA . LEU A 1 82 ? 11.526 -13.667 0.393 1.00 0.00 82 LEU A CA 6
ATOM 9463 C C . LEU A 1 82 ? 11.372 -12.810 -0.850 1.00 0.00 82 LEU A C 6
ATOM 9464 O O . LEU A 1 82 ? 10.534 -13.103 -1.698 1.00 0.00 82 LEU A O 6
ATOM 9480 N N . LYS A 1 83 ? 12.157 -11.738 -0.937 1.00 0.00 83 LYS A N 6
ATOM 9481 C CA . LYS A 1 83 ? 12.176 -10.863 -2.117 1.00 0.00 83 LYS A CA 6
ATOM 9482 C C . LYS A 1 83 ? 10.859 -10.084 -2.287 1.00 0.00 83 LYS A C 6
ATOM 9483 O O . LYS A 1 83 ? 10.748 -9.235 -3.173 1.00 0.00 83 LYS A O 6
ATOM 9502 N N . VAL A 1 84 ? 9.878 -10.356 -1.431 1.00 0.00 84 VAL A N 6
ATOM 9503 C CA . VAL A 1 84 ? 8.600 -9.653 -1.482 1.00 0.00 84 VAL A CA 6
ATOM 9504 C C . VAL A 1 84 ? 8.821 -8.156 -1.315 1.00 0.00 84 VAL A C 6
ATOM 9505 O O . VAL A 1 84 ? 9.115 -7.680 -0.217 1.00 0.00 84 VAL A O 6
ATOM 9518 N N . THR A 1 85 ? 8.680 -7.432 -2.417 1.00 0.00 85 THR A N 6
ATOM 9519 C CA . THR A 1 85 ? 9.031 -6.020 -2.487 1.00 0.00 85 THR A CA 6
ATOM 9520 C C . THR A 1 85 ? 8.326 -5.181 -1.420 1.00 0.00 85 THR A C 6
ATOM 9521 O O . THR A 1 85 ? 8.979 -4.615 -0.546 1.00 0.00 85 THR A O 6
ATOM 9532 N N . ALA A 1 86 ? 7.002 -5.120 -1.486 1.00 0.00 86 ALA A N 6
ATOM 9533 C CA . ALA A 1 86 ? 6.212 -4.295 -0.570 1.00 0.00 86 ALA A CA 6
ATOM 9534 C C . ALA A 1 86 ? 6.518 -4.605 0.893 1.00 0.00 86 ALA A C 6
ATOM 9535 O O . ALA A 1 86 ? 6.539 -3.706 1.737 1.00 0.00 86 ALA A O 6
ATOM 9542 N N . LEU A 1 87 ? 6.795 -5.865 1.186 1.00 0.00 87 LEU A N 6
ATOM 9543 C CA . LEU A 1 87 ? 6.968 -6.298 2.561 1.00 0.00 87 LEU A CA 6
ATOM 9544 C C . LEU A 1 87 ? 8.390 -6.011 3.015 1.00 0.00 87 LEU A C 6
ATOM 9545 O O . LEU A 1 87 ? 8.610 -5.369 4.043 1.00 0.00 87 LEU A O 6
ATOM 9561 N N . LYS A 1 88 ? 9.351 -6.465 2.229 1.00 0.00 88 LYS A N 6
ATOM 9562 C CA . LYS A 1 88 ? 10.751 -6.294 2.563 1.00 0.00 88 LYS A CA 6
ATOM 9563 C C . LYS A 1 88 ? 11.108 -4.817 2.591 1.00 0.00 88 LYS A C 6
ATOM 9564 O O . LYS A 1 88 ? 11.890 -4.383 3.427 1.00 0.00 88 LYS A O 6
ATOM 9583 N N . LYS A 1 89 ? 10.509 -4.045 1.692 1.00 0.00 89 LYS A N 6
ATOM 9584 C CA . LYS A 1 89 ? 10.794 -2.616 1.613 1.00 0.00 89 LYS A CA 6
ATOM 9585 C C . LYS A 1 89 ? 10.159 -1.862 2.767 1.00 0.00 89 LYS A C 6
ATOM 9586 O O . LYS A 1 89 ? 10.741 -0.908 3.271 1.00 0.00 89 LYS A O 6
ATOM 9605 N N . TYR A 1 90 ? 8.980 -2.294 3.203 1.00 0.00 90 TYR A N 6
ATOM 9606 C CA . TYR A 1 90 ? 8.333 -1.645 4.332 1.00 0.00 90 TYR A CA 6
ATOM 9607 C C . TYR A 1 90 ? 9.135 -1.883 5.602 1.00 0.00 90 TYR A C 6
ATOM 9608 O O . TYR A 1 90 ? 9.239 -1.001 6.445 1.00 0.00 90 TYR A O 6
ATOM 9626 N N . ARG A 1 91 ? 9.714 -3.071 5.731 1.00 0.00 91 ARG A N 6
ATOM 9627 C CA . ARG A 1 91 ? 10.526 -3.387 6.900 1.00 0.00 91 ARG A CA 6
ATOM 9628 C C . ARG A 1 91 ? 11.929 -2.809 6.746 1.00 0.00 91 ARG A C 6
ATOM 9629 O O . ARG A 1 91 ? 12.573 -2.451 7.732 1.00 0.00 91 ARG A O 6
ATOM 9650 N N . GLN A 1 92 ? 12.393 -2.721 5.505 1.00 0.00 92 GLN A N 6
ATOM 9651 C CA . GLN A 1 92 ? 13.691 -2.127 5.203 1.00 0.00 92 GLN A CA 6
ATOM 9652 C C . GLN A 1 92 ? 13.663 -0.632 5.495 1.00 0.00 92 GLN A C 6
ATOM 9653 O O . GLN A 1 92 ? 14.666 -0.046 5.894 1.00 0.00 92 GLN A O 6
ATOM 9667 N N . LEU A 1 93 ? 12.505 -0.029 5.268 1.00 0.00 93 LEU A N 6
ATOM 9668 C CA . LEU A 1 93 ? 12.304 1.388 5.530 1.00 0.00 93 LEU A CA 6
ATOM 9669 C C . LEU A 1 93 ? 11.797 1.603 6.956 1.00 0.00 93 LEU A C 6
ATOM 9670 O O . LEU A 1 93 ? 11.873 2.709 7.497 1.00 0.00 93 LEU A O 6
ATOM 9686 N N . LEU A 1 94 ? 11.278 0.535 7.557 1.00 0.00 94 LEU A N 6
ATOM 9687 C CA . LEU A 1 94 ? 10.813 0.577 8.939 1.00 0.00 94 LEU A CA 6
ATOM 9688 C C . LEU A 1 94 ? 11.993 0.886 9.845 1.00 0.00 94 LEU A C 6
ATOM 9689 O O . LEU A 1 94 ? 11.885 1.659 10.799 1.00 0.00 94 LEU A O 6
ATOM 9705 N N . GLU A 1 95 ? 13.117 0.262 9.529 1.00 0.00 95 GLU A N 6
ATOM 9706 C CA . GLU A 1 95 ? 14.389 0.640 10.104 1.00 0.00 95 GLU A CA 6
ATOM 9707 C C . GLU A 1 95 ? 14.977 1.721 9.211 1.00 0.00 95 GLU A C 6
ATOM 9708 O O . GLU A 1 95 ? 14.783 1.691 8.000 1.00 0.00 95 GLU A O 6
ATOM 9720 N N . HIS A 1 96 ? 15.679 2.677 9.778 1.00 0.00 96 HIS A N 6
ATOM 9721 C CA . HIS A 1 96 ? 16.125 3.818 8.991 1.00 0.00 96 HIS A CA 6
ATOM 9722 C C . HIS A 1 96 ? 17.369 3.491 8.178 1.00 0.00 96 HIS A C 6
ATOM 9723 O O . HIS A 1 96 ? 18.483 3.871 8.530 1.00 0.00 96 HIS A O 6
ATOM 9738 N N . HIS A 1 97 ? 17.159 2.741 7.101 1.00 0.00 97 HIS A N 6
ATOM 9739 C CA . HIS A 1 97 ? 18.202 2.437 6.130 1.00 0.00 97 HIS A CA 6
ATOM 9740 C C . HIS A 1 97 ? 17.644 2.566 4.720 1.00 0.00 97 HIS A C 6
ATOM 9741 O O . HIS A 1 97 ? 17.186 1.590 4.128 1.00 0.00 97 HIS A O 6
ATOM 9756 N N . HIS A 1 98 ? 17.679 3.776 4.183 1.00 0.00 98 HIS A N 6
ATOM 9757 C CA . HIS A 1 98 ? 17.100 4.040 2.870 1.00 0.00 98 HIS A CA 6
ATOM 9758 C C . HIS A 1 98 ? 18.177 3.960 1.788 1.00 0.00 98 HIS A C 6
ATOM 9759 O O . HIS A 1 98 ? 18.206 4.754 0.848 1.00 0.00 98 HIS A O 6
ATOM 9774 N N . HIS A 1 99 ? 19.047 2.964 1.918 1.00 0.00 99 HIS A N 6
ATOM 9775 C CA . HIS A 1 99 ? 20.152 2.779 0.993 1.00 0.00 99 HIS A CA 6
ATOM 9776 C C . HIS A 1 99 ? 19.675 2.107 -0.294 1.00 0.00 99 HIS A C 6
ATOM 9777 O O . HIS A 1 99 ? 19.788 0.893 -0.457 1.00 0.00 99 HIS A O 6
ATOM 9792 N N . HIS A 1 100 ? 19.115 2.903 -1.189 1.00 0.00 100 HIS A N 6
ATOM 9793 C CA . HIS A 1 100 ? 18.715 2.411 -2.500 1.00 0.00 100 HIS A CA 6
ATOM 9794 C C . HIS A 1 100 ? 19.811 2.695 -3.513 1.00 0.00 100 HIS A C 6
ATOM 9795 O O . HIS A 1 100 ? 20.809 3.336 -3.189 1.00 0.00 100 HIS A O 6
ATOM 9810 N N . HIS A 1 101 ? 19.626 2.217 -4.730 1.00 0.00 101 HIS A N 6
ATOM 9811 C CA . HIS A 1 101 ? 20.595 2.453 -5.786 1.00 0.00 101 HIS A CA 6
ATOM 9812 C C . HIS A 1 101 ? 20.241 3.733 -6.534 1.00 0.00 101 HIS A C 6
ATOM 9813 O O . HIS A 1 101 ? 19.072 4.165 -6.436 1.00 0.00 101 HIS A O 6
ATOM 9829 N N . MET A 1 1 ? 10.036 18.909 -4.345 1.00 0.00 1 MET A N 7
ATOM 9830 C CA . MET A 1 1 ? 11.426 19.416 -4.296 1.00 0.00 1 MET A CA 7
ATOM 9831 C C . MET A 1 1 ? 12.075 18.961 -2.993 1.00 0.00 1 MET A C 7
ATOM 9832 O O . MET A 1 1 ? 11.388 18.410 -2.132 1.00 0.00 1 MET A O 7
ATOM 9848 N N . MET A 1 2 ? 13.385 19.191 -2.858 1.00 0.00 2 MET A N 7
ATOM 9849 C CA . MET A 1 2 ? 14.150 18.778 -1.677 1.00 0.00 2 MET A CA 7
ATOM 9850 C C . MET A 1 2 ? 14.327 17.263 -1.654 1.00 0.00 2 MET A C 7
ATOM 9851 O O . MET A 1 2 ? 13.415 16.521 -1.296 1.00 0.00 2 MET A O 7
ATOM 9865 N N . PHE A 1 3 ? 15.506 16.807 -2.054 1.00 0.00 3 PHE A N 7
ATOM 9866 C CA . PHE A 1 3 ? 15.787 15.383 -2.125 1.00 0.00 3 PHE A CA 7
ATOM 9867 C C . PHE A 1 3 ? 17.171 15.068 -1.579 1.00 0.00 3 PHE A C 7
ATOM 9868 O O . PHE A 1 3 ? 18.151 15.734 -1.907 1.00 0.00 3 PHE A O 7
ATOM 9885 N N . LEU A 1 4 ? 17.238 14.056 -0.725 1.00 0.00 4 LEU A N 7
ATOM 9886 C CA . LEU A 1 4 ? 18.505 13.603 -0.171 1.00 0.00 4 LEU A CA 7
ATOM 9887 C C . LEU A 1 4 ? 18.934 12.301 -0.838 1.00 0.00 4 LEU A C 7
ATOM 9888 O O . LEU A 1 4 ? 19.893 11.658 -0.411 1.00 0.00 4 LEU A O 7
ATOM 9904 N N . ARG A 1 5 ? 18.216 11.917 -1.886 1.00 0.00 5 ARG A N 7
ATOM 9905 C CA . ARG A 1 5 ? 18.539 10.706 -2.626 1.00 0.00 5 ARG A CA 7
ATOM 9906 C C . ARG A 1 5 ? 18.072 10.810 -4.080 1.00 0.00 5 ARG A C 7
ATOM 9907 O O . ARG A 1 5 ? 18.892 10.843 -4.995 1.00 0.00 5 ARG A O 7
ATOM 9928 N N . LYS A 1 6 ? 16.761 10.889 -4.286 1.00 0.00 6 LYS A N 7
ATOM 9929 C CA . LYS A 1 6 ? 16.188 10.996 -5.623 1.00 0.00 6 LYS A CA 7
ATOM 9930 C C . LYS A 1 6 ? 14.680 11.161 -5.505 1.00 0.00 6 LYS A C 7
ATOM 9931 O O . LYS A 1 6 ? 13.953 10.179 -5.376 1.00 0.00 6 LYS A O 7
ATOM 9950 N N . VAL A 1 7 ? 14.224 12.402 -5.508 1.00 0.00 7 VAL A N 7
ATOM 9951 C CA . VAL A 1 7 ? 12.802 12.690 -5.405 1.00 0.00 7 VAL A CA 7
ATOM 9952 C C . VAL A 1 7 ? 12.526 14.174 -5.674 1.00 0.00 7 VAL A C 7
ATOM 9953 O O . VAL A 1 7 ? 12.543 15.015 -4.774 1.00 0.00 7 VAL A O 7
ATOM 9966 N N . GLU A 1 8 ? 12.316 14.488 -6.943 1.00 0.00 8 GLU A N 7
ATOM 9967 C CA . GLU A 1 8 ? 12.023 15.851 -7.369 1.00 0.00 8 GLU A CA 7
ATOM 9968 C C . GLU A 1 8 ? 10.575 16.194 -7.035 1.00 0.00 8 GLU A C 7
ATOM 9969 O O . GLU A 1 8 ? 10.225 17.351 -6.801 1.00 0.00 8 GLU A O 7
ATOM 9981 N N . GLY A 1 9 ? 9.746 15.163 -7.020 1.00 0.00 9 GLY A N 7
ATOM 9982 C CA . GLY A 1 9 ? 8.332 15.321 -6.744 1.00 0.00 9 GLY A CA 7
ATOM 9983 C C . GLY A 1 9 ? 7.497 14.465 -7.674 1.00 0.00 9 GLY A C 7
ATOM 9984 O O . GLY A 1 9 ? 6.701 14.987 -8.450 1.00 0.00 9 GLY A O 7
ATOM 9988 N N . PRO A 1 10 ? 7.658 13.132 -7.616 1.00 0.00 10 PRO A N 7
ATOM 9989 C CA . PRO A 1 10 ? 7.004 12.226 -8.554 1.00 0.00 10 PRO A CA 7
ATOM 9990 C C . PRO A 1 10 ? 5.526 12.027 -8.249 1.00 0.00 10 PRO A C 7
ATOM 9991 O O . PRO A 1 10 ? 5.159 11.454 -7.223 1.00 0.00 10 PRO A O 7
ATOM 10002 N N . ARG A 1 11 ? 4.680 12.526 -9.137 1.00 0.00 11 ARG A N 7
ATOM 10003 C CA . ARG A 1 11 ? 3.245 12.307 -9.023 1.00 0.00 11 ARG A CA 7
ATOM 10004 C C . ARG A 1 11 ? 2.931 10.850 -9.322 1.00 0.00 11 ARG A C 7
ATOM 10005 O O . ARG A 1 11 ? 2.024 10.258 -8.734 1.00 0.00 11 ARG A O 7
ATOM 10026 N N . SER A 1 12 ? 3.692 10.285 -10.244 1.00 0.00 12 SER A N 7
ATOM 10027 C CA . SER A 1 12 ? 3.569 8.886 -10.593 1.00 0.00 12 SER A CA 7
ATOM 10028 C C . SER A 1 12 ? 4.810 8.117 -10.148 1.00 0.00 12 SER A C 7
ATOM 10029 O O . SER A 1 12 ? 5.936 8.451 -10.522 1.00 0.00 12 SER A O 7
ATOM 10037 N N . VAL A 1 13 ? 4.598 7.092 -9.338 1.00 0.00 13 VAL A N 7
ATOM 10038 C CA . VAL A 1 13 ? 5.688 6.287 -8.814 1.00 0.00 13 VAL A CA 7
ATOM 10039 C C . VAL A 1 13 ? 5.878 5.034 -9.655 1.00 0.00 13 VAL A C 7
ATOM 10040 O O . VAL A 1 13 ? 4.944 4.559 -10.297 1.00 0.00 13 VAL A O 7
ATOM 10053 N N . THR A 1 14 ? 7.088 4.507 -9.657 1.00 0.00 14 THR A N 7
ATOM 10054 C CA . THR A 1 14 ? 7.390 3.308 -10.416 1.00 0.00 14 THR A CA 7
ATOM 10055 C C . THR A 1 14 ? 7.455 2.094 -9.496 1.00 0.00 14 THR A C 7
ATOM 10056 O O . THR A 1 14 ? 8.383 1.957 -8.690 1.00 0.00 14 THR A O 7
ATOM 10067 N N . LEU A 1 15 ? 6.453 1.232 -9.606 1.00 0.00 15 LEU A N 7
ATOM 10068 C CA . LEU A 1 15 ? 6.386 0.021 -8.803 1.00 0.00 15 LEU A CA 7
ATOM 10069 C C . LEU A 1 15 ? 7.424 -0.988 -9.288 1.00 0.00 15 LEU A C 7
ATOM 10070 O O . LEU A 1 15 ? 7.908 -0.885 -10.417 1.00 0.00 15 LEU A O 7
ATOM 10086 N N . PRO A 1 16 ? 7.770 -1.986 -8.450 1.00 0.00 16 PRO A N 7
ATOM 10087 C CA . PRO A 1 16 ? 8.773 -3.013 -8.790 1.00 0.00 16 PRO A CA 7
ATOM 10088 C C . PRO A 1 16 ? 8.325 -3.940 -9.926 1.00 0.00 16 PRO A C 7
ATOM 10089 O O . PRO A 1 16 ? 8.944 -4.974 -10.174 1.00 0.00 16 PRO A O 7
ATOM 10100 N N . ASP A 1 17 ? 7.243 -3.576 -10.601 1.00 0.00 17 ASP A N 7
ATOM 10101 C CA . ASP A 1 17 ? 6.788 -4.305 -11.777 1.00 0.00 17 ASP A CA 7
ATOM 10102 C C . ASP A 1 17 ? 7.244 -3.577 -13.033 1.00 0.00 17 ASP A C 7
ATOM 10103 O O . ASP A 1 17 ? 7.089 -4.071 -14.152 1.00 0.00 17 ASP A O 7
ATOM 10112 N N . GLY A 1 18 ? 7.797 -2.387 -12.838 1.00 0.00 18 GLY A N 7
ATOM 10113 C CA . GLY A 1 18 ? 8.164 -1.546 -13.957 1.00 0.00 18 GLY A CA 7
ATOM 10114 C C . GLY A 1 18 ? 6.980 -0.734 -14.443 1.00 0.00 18 GLY A C 7
ATOM 10115 O O . GLY A 1 18 ? 6.996 -0.180 -15.544 1.00 0.00 18 GLY A O 7
ATOM 10119 N N . SER A 1 19 ? 5.949 -0.674 -13.611 1.00 0.00 19 SER A N 7
ATOM 10120 C CA . SER A 1 19 ? 4.718 0.017 -13.947 1.00 0.00 19 SER A CA 7
ATOM 10121 C C . SER A 1 19 ? 4.629 1.349 -13.213 1.00 0.00 19 SER A C 7
ATOM 10122 O O . SER A 1 19 ? 5.177 1.506 -12.119 1.00 0.00 19 SER A O 7
ATOM 10130 N N . ILE A 1 20 ? 3.950 2.305 -13.821 1.00 0.00 20 ILE A N 7
ATOM 10131 C CA . ILE A 1 20 ? 3.771 3.613 -13.213 1.00 0.00 20 ILE A CA 7
ATOM 10132 C C . ILE A 1 20 ? 2.395 3.735 -12.571 1.00 0.00 20 ILE A C 7
ATOM 10133 O O . ILE A 1 20 ? 1.374 3.406 -13.181 1.00 0.00 20 ILE A O 7
ATOM 10149 N N . MET A 1 21 ? 2.384 4.179 -11.328 1.00 0.00 21 MET A N 7
ATOM 10150 C CA . MET A 1 21 ? 1.147 4.444 -10.613 1.00 0.00 21 MET A CA 7
ATOM 10151 C C . MET A 1 21 ? 1.156 5.862 -10.072 1.00 0.00 21 MET A C 7
ATOM 10152 O O . MET A 1 21 ? 2.027 6.232 -9.292 1.00 0.00 21 MET A O 7
ATOM 10166 N N . THR A 1 22 ? 0.201 6.655 -10.504 1.00 0.00 22 THR A N 7
ATOM 10167 C CA . THR A 1 22 ? 0.109 8.029 -10.066 1.00 0.00 22 THR A CA 7
ATOM 10168 C C . THR A 1 22 ? -0.752 8.105 -8.815 1.00 0.00 22 THR A C 7
ATOM 10169 O O . THR A 1 22 ? -1.604 7.243 -8.591 1.00 0.00 22 THR A O 7
ATOM 10180 N N . ARG A 1 23 ? -0.544 9.131 -8.003 1.00 0.00 23 ARG A N 7
ATOM 10181 C CA . ARG A 1 23 ? -1.320 9.294 -6.780 1.00 0.00 23 ARG A CA 7
ATOM 10182 C C . ARG A 1 23 ? -2.771 9.648 -7.109 1.00 0.00 23 ARG A C 7
ATOM 10183 O O . ARG A 1 23 ? -3.632 9.664 -6.236 1.00 0.00 23 ARG A O 7
ATOM 10204 N N . ALA A 1 24 ? -3.028 9.911 -8.386 1.00 0.00 24 ALA A N 7
ATOM 10205 C CA . ALA A 1 24 ? -4.372 10.194 -8.862 1.00 0.00 24 ALA A CA 7
ATOM 10206 C C . ALA A 1 24 ? -5.082 8.908 -9.275 1.00 0.00 24 ALA A C 7
ATOM 10207 O O . ALA A 1 24 ? -6.287 8.908 -9.528 1.00 0.00 24 ALA A O 7
ATOM 10214 N N . ASP A 1 25 ? -4.329 7.809 -9.347 1.00 0.00 25 ASP A N 7
ATOM 10215 C CA . ASP A 1 25 ? -4.898 6.509 -9.693 1.00 0.00 25 ASP A CA 7
ATOM 10216 C C . ASP A 1 25 ? -5.389 5.812 -8.437 1.00 0.00 25 ASP A C 7
ATOM 10217 O O . ASP A 1 25 ? -6.130 4.827 -8.498 1.00 0.00 25 ASP A O 7
ATOM 10226 N N . LEU A 1 26 ? -4.975 6.343 -7.299 1.00 0.00 26 LEU A N 7
ATOM 10227 C CA . LEU A 1 26 ? -5.277 5.749 -6.009 1.00 0.00 26 LEU A CA 7
ATOM 10228 C C . LEU A 1 26 ? -6.631 6.209 -5.487 1.00 0.00 26 LEU A C 7
ATOM 10229 O O . LEU A 1 26 ? -7.079 7.314 -5.797 1.00 0.00 26 LEU A O 7
ATOM 10245 N N . PRO A 1 27 ? -7.316 5.332 -4.734 1.00 0.00 27 PRO A N 7
ATOM 10246 C CA . PRO A 1 27 ? -8.480 5.707 -3.918 1.00 0.00 27 PRO A CA 7
ATOM 10247 C C . PRO A 1 27 ? -8.191 6.961 -3.091 1.00 0.00 27 PRO A C 7
ATOM 10248 O O . PRO A 1 27 ? -7.387 6.915 -2.161 1.00 0.00 27 PRO A O 7
ATOM 10259 N N . PRO A 1 28 ? -8.819 8.100 -3.430 1.00 0.00 28 PRO A N 7
ATOM 10260 C CA . PRO A 1 28 ? -8.531 9.388 -2.781 1.00 0.00 28 PRO A CA 7
ATOM 10261 C C . PRO A 1 28 ? -8.770 9.347 -1.276 1.00 0.00 28 PRO A C 7
ATOM 10262 O O . PRO A 1 28 ? -8.028 9.944 -0.494 1.00 0.00 28 PRO A O 7
ATOM 10273 N N . ALA A 1 29 ? -9.821 8.639 -0.895 1.00 0.00 29 ALA A N 7
ATOM 10274 C CA . ALA A 1 29 ? -10.182 8.439 0.500 1.00 0.00 29 ALA A CA 7
ATOM 10275 C C . ALA A 1 29 ? -11.384 7.524 0.573 1.00 0.00 29 ALA A C 7
ATOM 10276 O O . ALA A 1 29 ? -11.430 6.581 1.366 1.00 0.00 29 ALA A O 7
ATOM 10283 N N . ASN A 1 30 ? -12.351 7.801 -0.283 1.00 0.00 30 ASN A N 7
ATOM 10284 C CA . ASN A 1 30 ? -13.574 7.033 -0.320 1.00 0.00 30 ASN A CA 7
ATOM 10285 C C . ASN A 1 30 ? -13.871 6.587 -1.738 1.00 0.00 30 ASN A C 7
ATOM 10286 O O . ASN A 1 30 ? -14.527 7.294 -2.504 1.00 0.00 30 ASN A O 7
ATOM 10297 N N . THR A 1 31 ? -13.319 5.448 -2.105 1.00 0.00 31 THR A N 7
ATOM 10298 C CA . THR A 1 31 ? -13.692 4.793 -3.343 1.00 0.00 31 THR A CA 7
ATOM 10299 C C . THR A 1 31 ? -15.140 4.323 -3.214 1.00 0.00 31 THR A C 7
ATOM 10300 O O . THR A 1 31 ? -15.470 3.624 -2.257 1.00 0.00 31 THR A O 7
ATOM 10311 N N . ARG A 1 32 ? -16.009 4.707 -4.140 1.00 0.00 32 ARG A N 7
ATOM 10312 C CA . ARG A 1 32 ? -17.426 4.385 -4.000 1.00 0.00 32 ARG A CA 7
ATOM 10313 C C . ARG A 1 32 ? -17.668 2.904 -4.271 1.00 0.00 32 ARG A C 7
ATOM 10314 O O . ARG A 1 32 ? -18.630 2.321 -3.769 1.00 0.00 32 ARG A O 7
ATOM 10335 N N . ARG A 1 33 ? -16.785 2.311 -5.063 1.00 0.00 33 ARG A N 7
ATOM 10336 C CA . ARG A 1 33 ? -16.833 0.884 -5.341 1.00 0.00 33 ARG A CA 7
ATOM 10337 C C . ARG A 1 33 ? -15.432 0.287 -5.245 1.00 0.00 33 ARG A C 7
ATOM 10338 O O . ARG A 1 33 ? -14.584 0.520 -6.111 1.00 0.00 33 ARG A O 7
ATOM 10359 N N . TRP A 1 34 ? -15.189 -0.458 -4.182 1.00 0.00 34 TRP A N 7
ATOM 10360 C CA . TRP A 1 34 ? -13.884 -1.058 -3.950 1.00 0.00 34 TRP A CA 7
ATOM 10361 C C . TRP A 1 34 ? -13.778 -2.421 -4.625 1.00 0.00 34 TRP A C 7
ATOM 10362 O O . TRP A 1 34 ? -14.678 -3.253 -4.521 1.00 0.00 34 TRP A O 7
ATOM 10383 N N . VAL A 1 35 ? -12.679 -2.637 -5.328 1.00 0.00 35 VAL A N 7
ATOM 10384 C CA . VAL A 1 35 ? -12.350 -3.956 -5.851 1.00 0.00 35 VAL A CA 7
ATOM 10385 C C . VAL A 1 35 ? -11.017 -4.396 -5.257 1.00 0.00 35 VAL A C 7
ATOM 10386 O O . VAL A 1 35 ? -10.232 -3.552 -4.813 1.00 0.00 35 VAL A O 7
ATOM 10399 N N . ALA A 1 36 ? -10.768 -5.702 -5.226 1.00 0.00 36 ALA A N 7
ATOM 10400 C CA . ALA A 1 36 ? -9.555 -6.240 -4.608 1.00 0.00 36 ALA A CA 7
ATOM 10401 C C . ALA A 1 36 ? -8.294 -5.637 -5.220 1.00 0.00 36 ALA A C 7
ATOM 10402 O O . ALA A 1 36 ? -7.385 -5.226 -4.498 1.00 0.00 36 ALA A O 7
ATOM 10409 N N . SER A 1 37 ? -8.255 -5.562 -6.546 1.00 0.00 37 SER A N 7
ATOM 10410 C CA . SER A 1 37 ? -7.102 -5.005 -7.253 1.00 0.00 37 SER A CA 7
ATOM 10411 C C . SER A 1 37 ? -6.837 -3.555 -6.840 1.00 0.00 37 SER A C 7
ATOM 10412 O O . SER A 1 37 ? -5.689 -3.109 -6.800 1.00 0.00 37 SER A O 7
ATOM 10420 N N . ARG A 1 38 ? -7.898 -2.830 -6.507 1.00 0.00 38 ARG A N 7
ATOM 10421 C CA . ARG A 1 38 ? -7.777 -1.422 -6.151 1.00 0.00 38 ARG A CA 7
ATOM 10422 C C . ARG A 1 38 ? -7.254 -1.280 -4.733 1.00 0.00 38 ARG A C 7
ATOM 10423 O O . ARG A 1 38 ? -6.586 -0.304 -4.409 1.00 0.00 38 ARG A O 7
ATOM 10444 N N . LYS A 1 39 ? -7.545 -2.268 -3.893 1.00 0.00 39 LYS A N 7
ATOM 10445 C CA . LYS A 1 39 ? -7.052 -2.276 -2.521 1.00 0.00 39 LYS A CA 7
ATOM 10446 C C . LYS A 1 39 ? -5.571 -2.627 -2.506 1.00 0.00 39 LYS A C 7
ATOM 10447 O O . LYS A 1 39 ? -4.784 -2.042 -1.755 1.00 0.00 39 LYS A O 7
ATOM 10466 N N . ILE A 1 40 ? -5.200 -3.573 -3.361 1.00 0.00 40 ILE A N 7
ATOM 10467 C CA . ILE A 1 40 ? -3.802 -3.917 -3.574 1.00 0.00 40 ILE A CA 7
ATOM 10468 C C . ILE A 1 40 ? -3.025 -2.690 -4.040 1.00 0.00 40 ILE A C 7
ATOM 10469 O O . ILE A 1 40 ? -1.884 -2.466 -3.632 1.00 0.00 40 ILE A O 7
ATOM 10485 N N . ALA A 1 41 ? -3.665 -1.889 -4.885 1.00 0.00 41 ALA A N 7
ATOM 10486 C CA . ALA A 1 41 ? -3.072 -0.655 -5.372 1.00 0.00 41 ALA A CA 7
ATOM 10487 C C . ALA A 1 41 ? -2.831 0.323 -4.230 1.00 0.00 41 ALA A C 7
ATOM 10488 O O . ALA A 1 41 ? -1.833 1.036 -4.226 1.00 0.00 41 ALA A O 7
ATOM 10495 N N . VAL A 1 42 ? -3.739 0.344 -3.254 1.00 0.00 42 VAL A N 7
ATOM 10496 C CA . VAL A 1 42 ? -3.623 1.271 -2.132 1.00 0.00 42 VAL A CA 7
ATOM 10497 C C . VAL A 1 42 ? -2.341 1.017 -1.346 1.00 0.00 42 VAL A C 7
ATOM 10498 O O . VAL A 1 42 ? -1.516 1.912 -1.203 1.00 0.00 42 VAL A O 7
ATOM 10511 N N . VAL A 1 43 ? -2.164 -0.214 -0.865 1.00 0.00 43 VAL A N 7
ATOM 10512 C CA . VAL A 1 43 ? -0.992 -0.544 -0.049 1.00 0.00 43 VAL A CA 7
ATOM 10513 C C . VAL A 1 43 ? 0.318 -0.323 -0.804 1.00 0.00 43 VAL A C 7
ATOM 10514 O O . VAL A 1 43 ? 1.283 0.183 -0.238 1.00 0.00 43 VAL A O 7
ATOM 10527 N N . ARG A 1 44 ? 0.352 -0.684 -2.079 1.00 0.00 44 ARG A N 7
ATOM 10528 C CA . ARG A 1 44 ? 1.560 -0.498 -2.873 1.00 0.00 44 ARG A CA 7
ATOM 10529 C C . ARG A 1 44 ? 1.773 0.985 -3.175 1.00 0.00 44 ARG A C 7
ATOM 10530 O O . ARG A 1 44 ? 2.901 1.472 -3.158 1.00 0.00 44 ARG A O 7
ATOM 10551 N N . GLY A 1 45 ? 0.680 1.696 -3.423 1.00 0.00 45 GLY A N 7
ATOM 10552 C CA . GLY A 1 45 ? 0.756 3.117 -3.701 1.00 0.00 45 GLY A CA 7
ATOM 10553 C C . GLY A 1 45 ? 1.217 3.919 -2.496 1.00 0.00 45 GLY A C 7
ATOM 10554 O O . GLY A 1 45 ? 2.126 4.743 -2.602 1.00 0.00 45 GLY A O 7
ATOM 10558 N N . VAL A 1 46 ? 0.600 3.671 -1.340 1.00 0.00 46 VAL A N 7
ATOM 10559 C CA . VAL A 1 46 ? 0.932 4.423 -0.132 1.00 0.00 46 VAL A CA 7
ATOM 10560 C C . VAL A 1 46 ? 2.337 4.090 0.372 1.00 0.00 46 VAL A C 7
ATOM 10561 O O . VAL A 1 46 ? 3.179 4.976 0.478 1.00 0.00 46 VAL A O 7
ATOM 10574 N N . ILE A 1 47 ? 2.588 2.810 0.626 1.00 0.00 47 ILE A N 7
ATOM 10575 C CA . ILE A 1 47 ? 3.805 2.365 1.296 1.00 0.00 47 ILE A CA 7
ATOM 10576 C C . ILE A 1 47 ? 5.036 2.535 0.412 1.00 0.00 47 ILE A C 7
ATOM 10577 O O . ILE A 1 47 ? 6.078 3.013 0.865 1.00 0.00 47 ILE A O 7
ATOM 10593 N N . TYR A 1 48 ? 4.915 2.155 -0.850 1.00 0.00 48 TYR A N 7
ATOM 10594 C CA . TYR A 1 48 ? 6.056 2.167 -1.749 1.00 0.00 48 TYR A CA 7
ATOM 10595 C C . TYR A 1 48 ? 6.248 3.542 -2.373 1.00 0.00 48 TYR A C 7
ATOM 10596 O O . TYR A 1 48 ? 7.369 3.945 -2.690 1.00 0.00 48 TYR A O 7
ATOM 10614 N N . GLY A 1 49 ? 5.153 4.266 -2.544 1.00 0.00 49 GLY A N 7
ATOM 10615 C CA . GLY A 1 49 ? 5.209 5.510 -3.274 1.00 0.00 49 GLY A CA 7
ATOM 10616 C C . GLY A 1 49 ? 5.243 6.746 -2.399 1.00 0.00 49 GLY A C 7
ATOM 10617 O O . GLY A 1 49 ? 6.202 7.516 -2.444 1.00 0.00 49 GLY A O 7
ATOM 10621 N N . LEU A 1 50 ? 4.206 6.938 -1.596 1.00 0.00 50 LEU A N 7
ATOM 10622 C CA . LEU A 1 50 ? 3.990 8.222 -0.948 1.00 0.00 50 LEU A CA 7
ATOM 10623 C C . LEU A 1 50 ? 4.522 8.263 0.480 1.00 0.00 50 LEU A C 7
ATOM 10624 O O . LEU A 1 50 ? 5.592 8.820 0.735 1.00 0.00 50 LEU A O 7
ATOM 10640 N N . ILE A 1 51 ? 3.804 7.647 1.406 1.00 0.00 51 ILE A N 7
ATOM 10641 C CA . ILE A 1 51 ? 4.058 7.875 2.823 1.00 0.00 51 ILE A CA 7
ATOM 10642 C C . ILE A 1 51 ? 4.195 6.575 3.603 1.00 0.00 51 ILE A C 7
ATOM 10643 O O . ILE A 1 51 ? 3.945 5.489 3.081 1.00 0.00 51 ILE A O 7
ATOM 10659 N N . THR A 1 52 ? 4.591 6.701 4.862 1.00 0.00 52 THR A N 7
ATOM 10660 C CA . THR A 1 52 ? 4.695 5.561 5.752 1.00 0.00 52 THR A CA 7
ATOM 10661 C C . THR A 1 52 ? 3.320 5.018 6.092 1.00 0.00 52 THR A C 7
ATOM 10662 O O . THR A 1 52 ? 2.297 5.681 5.888 1.00 0.00 52 THR A O 7
ATOM 10673 N N . LEU A 1 53 ? 3.310 3.819 6.631 1.00 0.00 53 LEU A N 7
ATOM 10674 C CA . LEU A 1 53 ? 2.081 3.167 7.019 1.00 0.00 53 LEU A CA 7
ATOM 10675 C C . LEU A 1 53 ? 1.347 3.978 8.078 1.00 0.00 53 LEU A C 7
ATOM 10676 O O . LEU A 1 53 ? 0.126 4.007 8.098 1.00 0.00 53 LEU A O 7
ATOM 10692 N N . ALA A 1 54 ? 2.095 4.649 8.942 1.00 0.00 54 ALA A N 7
ATOM 10693 C CA . ALA A 1 54 ? 1.492 5.463 9.991 1.00 0.00 54 ALA A CA 7
ATOM 10694 C C . ALA A 1 54 ? 0.553 6.509 9.395 1.00 0.00 54 ALA A C 7
ATOM 10695 O O . ALA A 1 54 ? -0.580 6.676 9.852 1.00 0.00 54 ALA A O 7
ATOM 10702 N N . GLU A 1 55 ? 1.014 7.178 8.346 1.00 0.00 55 GLU A N 7
ATOM 10703 C CA . GLU A 1 55 ? 0.236 8.239 7.717 1.00 0.00 55 GLU A CA 7
ATOM 10704 C C . GLU A 1 55 ? -0.879 7.652 6.850 1.00 0.00 55 GLU A C 7
ATOM 10705 O O . GLU A 1 55 ? -1.998 8.168 6.826 1.00 0.00 55 GLU A O 7
ATOM 10717 N N . ALA A 1 56 ? -0.580 6.546 6.174 1.00 0.00 56 ALA A N 7
ATOM 10718 C CA . ALA A 1 56 ? -1.574 5.839 5.363 1.00 0.00 56 ALA A CA 7
ATOM 10719 C C . ALA A 1 56 ? -2.559 5.092 6.245 1.00 0.00 56 ALA A C 7
ATOM 10720 O O . ALA A 1 56 ? -3.556 4.584 5.767 1.00 0.00 56 ALA A O 7
ATOM 10727 N N . LYS A 1 57 ? -2.272 5.022 7.532 1.00 0.00 57 LYS A N 7
ATOM 10728 C CA . LYS A 1 57 ? -3.194 4.428 8.482 1.00 0.00 57 LYS A CA 7
ATOM 10729 C C . LYS A 1 57 ? -4.142 5.494 9.012 1.00 0.00 57 LYS A C 7
ATOM 10730 O O . LYS A 1 57 ? -5.327 5.238 9.224 1.00 0.00 57 LYS A O 7
ATOM 10749 N N . GLN A 1 58 ? -3.624 6.703 9.195 1.00 0.00 58 GLN A N 7
ATOM 10750 C CA . GLN A 1 58 ? -4.445 7.818 9.649 1.00 0.00 58 GLN A CA 7
ATOM 10751 C C . GLN A 1 58 ? -5.486 8.163 8.592 1.00 0.00 58 GLN A C 7
ATOM 10752 O O . GLN A 1 58 ? -6.654 8.403 8.900 1.00 0.00 58 GLN A O 7
ATOM 10766 N N . THR A 1 59 ? -5.050 8.177 7.342 1.00 0.00 59 THR A N 7
ATOM 10767 C CA . THR A 1 59 ? -5.920 8.522 6.236 1.00 0.00 59 THR A CA 7
ATOM 10768 C C . THR A 1 59 ? -6.578 7.278 5.632 1.00 0.00 59 THR A C 7
ATOM 10769 O O . THR A 1 59 ? -7.802 7.197 5.542 1.00 0.00 59 THR A O 7
ATOM 10780 N N . TYR A 1 60 ? -5.767 6.302 5.248 1.00 0.00 60 TYR A N 7
ATOM 10781 C CA . TYR A 1 60 ? -6.265 5.150 4.501 1.00 0.00 60 TYR A CA 7
ATOM 10782 C C . TYR A 1 60 ? -6.345 3.890 5.365 1.00 0.00 60 TYR A C 7
ATOM 10783 O O . TYR A 1 60 ? -6.444 2.788 4.837 1.00 0.00 60 TYR A O 7
ATOM 10801 N N . GLY A 1 61 ? -6.298 4.054 6.686 1.00 0.00 61 GLY A N 7
ATOM 10802 C CA . GLY A 1 61 ? -6.237 2.904 7.579 1.00 0.00 61 GLY A CA 7
ATOM 10803 C C . GLY A 1 61 ? -7.488 2.039 7.566 1.00 0.00 61 GLY A C 7
ATOM 10804 O O . GLY A 1 61 ? -7.418 0.867 7.938 1.00 0.00 61 GLY A O 7
ATOM 10808 N N . LEU A 1 62 ? -8.616 2.617 7.126 1.00 0.00 62 LEU A N 7
ATOM 10809 C CA . LEU A 1 62 ? -9.923 1.933 7.099 1.00 0.00 62 LEU A CA 7
ATOM 10810 C C . LEU A 1 62 ? -10.188 1.188 8.407 1.00 0.00 62 LEU A C 7
ATOM 10811 O O . LEU A 1 62 ? -10.649 1.775 9.389 1.00 0.00 62 LEU A O 7
ATOM 10827 N N . SER A 1 63 ? -9.893 -0.106 8.415 1.00 0.00 63 SER A N 7
ATOM 10828 C CA . SER A 1 63 ? -9.960 -0.902 9.623 1.00 0.00 63 SER A CA 7
ATOM 10829 C C . SER A 1 63 ? -8.786 -1.876 9.656 1.00 0.00 63 SER A C 7
ATOM 10830 O O . SER A 1 63 ? -8.370 -2.376 8.611 1.00 0.00 63 SER A O 7
ATOM 10838 N N . ASP A 1 64 ? -8.258 -2.129 10.852 1.00 0.00 64 ASP A N 7
ATOM 10839 C CA . ASP A 1 64 ? -7.094 -3.001 11.029 1.00 0.00 64 ASP A CA 7
ATOM 10840 C C . ASP A 1 64 ? -7.266 -4.324 10.288 1.00 0.00 64 ASP A C 7
ATOM 10841 O O . ASP A 1 64 ? -6.380 -4.754 9.545 1.00 0.00 64 ASP A O 7
ATOM 10850 N N . GLU A 1 65 ? -8.422 -4.944 10.478 1.00 0.00 65 GLU A N 7
ATOM 10851 C CA . GLU A 1 65 ? -8.746 -6.208 9.824 1.00 0.00 65 GLU A CA 7
ATOM 10852 C C . GLU A 1 65 ? -8.551 -6.127 8.312 1.00 0.00 65 GLU A C 7
ATOM 10853 O O . GLU A 1 65 ? -7.913 -6.998 7.716 1.00 0.00 65 GLU A O 7
ATOM 10865 N N . GLU A 1 66 ? -9.074 -5.070 7.708 1.00 0.00 66 GLU A N 7
ATOM 10866 C CA . GLU A 1 66 ? -9.032 -4.936 6.262 1.00 0.00 66 GLU A CA 7
ATOM 10867 C C . GLU A 1 66 ? -7.615 -4.674 5.768 1.00 0.00 66 GLU A C 7
ATOM 10868 O O . GLU A 1 66 ? -7.173 -5.281 4.797 1.00 0.00 66 GLU A O 7
ATOM 10880 N N . PHE A 1 67 ? -6.905 -3.774 6.440 1.00 0.00 67 PHE A N 7
ATOM 10881 C CA . PHE A 1 67 ? -5.580 -3.371 5.985 1.00 0.00 67 PHE A CA 7
ATOM 10882 C C . PHE A 1 67 ? -4.616 -4.560 6.008 1.00 0.00 67 PHE A C 7
ATOM 10883 O O . PHE A 1 67 ? -3.841 -4.762 5.073 1.00 0.00 67 PHE A O 7
ATOM 10900 N N . ASN A 1 68 ? -4.677 -5.356 7.073 1.00 0.00 68 ASN A N 7
ATOM 10901 C CA . ASN A 1 68 ? -3.844 -6.553 7.177 1.00 0.00 68 ASN A CA 7
ATOM 10902 C C . ASN A 1 68 ? -4.245 -7.572 6.123 1.00 0.00 68 ASN A C 7
ATOM 10903 O O . ASN A 1 68 ? -3.404 -8.307 5.611 1.00 0.00 68 ASN A O 7
ATOM 10914 N N . SER A 1 69 ? -5.530 -7.589 5.796 1.00 0.00 69 SER A N 7
ATOM 10915 C CA . SER A 1 69 ? -6.065 -8.524 4.819 1.00 0.00 69 SER A CA 7
ATOM 10916 C C . SER A 1 69 ? -5.399 -8.328 3.456 1.00 0.00 69 SER A C 7
ATOM 10917 O O . SER A 1 69 ? -5.066 -9.302 2.777 1.00 0.00 69 SER A O 7
ATOM 10925 N N . TRP A 1 70 ? -5.171 -7.066 3.075 1.00 0.00 70 TRP A N 7
ATOM 10926 C CA . TRP A 1 70 ? -4.548 -6.761 1.791 1.00 0.00 70 TRP A CA 7
ATOM 10927 C C . TRP A 1 70 ? -3.126 -7.308 1.754 1.00 0.00 70 TRP A C 7
ATOM 10928 O O . TRP A 1 70 ? -2.744 -8.024 0.830 1.00 0.00 70 TRP A O 7
ATOM 10949 N N . VAL A 1 71 ? -2.354 -6.968 2.785 1.00 0.00 71 VAL A N 7
ATOM 10950 C CA . VAL A 1 71 ? -0.953 -7.357 2.866 1.00 0.00 71 VAL A CA 7
ATOM 10951 C C . VAL A 1 71 ? -0.810 -8.873 2.930 1.00 0.00 71 VAL A C 7
ATOM 10952 O O . VAL A 1 71 ? 0.042 -9.453 2.258 1.00 0.00 71 VAL A O 7
ATOM 10965 N N . SER A 1 72 ? -1.655 -9.509 3.730 1.00 0.00 72 SER A N 7
ATOM 10966 C CA . SER A 1 72 ? -1.631 -10.957 3.882 1.00 0.00 72 SER A CA 7
ATOM 10967 C C . SER A 1 72 ? -2.019 -11.655 2.578 1.00 0.00 72 SER A C 7
ATOM 10968 O O . SER A 1 72 ? -1.536 -12.750 2.283 1.00 0.00 72 SER A O 7
ATOM 10976 N N . ALA A 1 73 ? -2.867 -11.005 1.786 1.00 0.00 73 ALA A N 7
ATOM 10977 C CA . ALA A 1 73 ? -3.261 -11.541 0.490 1.00 0.00 73 ALA A CA 7
ATOM 10978 C C . ALA A 1 73 ? -2.126 -11.369 -0.509 1.00 0.00 73 ALA A C 7
ATOM 10979 O O . ALA A 1 73 ? -1.958 -12.169 -1.433 1.00 0.00 73 ALA A O 7
ATOM 10986 N N . LEU A 1 74 ? -1.349 -10.316 -0.310 1.00 0.00 74 LEU A N 7
ATOM 10987 C CA . LEU A 1 74 ? -0.189 -10.039 -1.142 1.00 0.00 74 LEU A CA 7
ATOM 10988 C C . LEU A 1 74 ? 0.992 -10.902 -0.727 1.00 0.00 74 LEU A C 7
ATOM 10989 O O . LEU A 1 74 ? 1.925 -11.105 -1.498 1.00 0.00 74 LEU A O 7
ATOM 11005 N N . ALA A 1 75 ? 0.929 -11.414 0.495 1.00 0.00 75 ALA A N 7
ATOM 11006 C CA . ALA A 1 75 ? 2.000 -12.228 1.049 1.00 0.00 75 ALA A CA 7
ATOM 11007 C C . ALA A 1 75 ? 2.005 -13.623 0.451 1.00 0.00 75 ALA A C 7
ATOM 11008 O O . ALA A 1 75 ? 2.940 -14.390 0.685 1.00 0.00 75 ALA A O 7
ATOM 11015 N N . GLU A 1 76 ? 0.945 -13.946 -0.299 1.00 0.00 76 GLU A N 7
ATOM 11016 C CA . GLU A 1 76 ? 0.791 -15.252 -0.952 1.00 0.00 76 GLU A CA 7
ATOM 11017 C C . GLU A 1 76 ? 0.417 -16.318 0.080 1.00 0.00 76 GLU A C 7
ATOM 11018 O O . GLU A 1 76 ? -0.397 -17.203 -0.184 1.00 0.00 76 GLU A O 7
ATOM 11030 N N . HIS A 1 77 ? 1.017 -16.218 1.256 1.00 0.00 77 HIS A N 7
ATOM 11031 C CA . HIS A 1 77 ? 0.644 -17.039 2.395 1.00 0.00 77 HIS A CA 7
ATOM 11032 C C . HIS A 1 77 ? 0.425 -16.124 3.592 1.00 0.00 77 HIS A C 7
ATOM 11033 O O . HIS A 1 77 ? 1.329 -15.380 3.977 1.00 0.00 77 HIS A O 7
ATOM 11048 N N . GLY A 1 78 ? -0.766 -16.175 4.175 1.00 0.00 78 GLY A N 7
ATOM 11049 C CA . GLY A 1 78 ? -1.109 -15.259 5.249 1.00 0.00 78 GLY A CA 7
ATOM 11050 C C . GLY A 1 78 ? -0.499 -15.652 6.582 1.00 0.00 78 GLY A C 7
ATOM 11051 O O . GLY A 1 78 ? -1.213 -15.828 7.573 1.00 0.00 78 GLY A O 7
ATOM 11055 N N . LYS A 1 79 ? 0.820 -15.795 6.604 1.00 0.00 79 LYS A N 7
ATOM 11056 C CA . LYS A 1 79 ? 1.548 -16.129 7.822 1.00 0.00 79 LYS A CA 7
ATOM 11057 C C . LYS A 1 79 ? 2.854 -15.344 7.885 1.00 0.00 79 LYS A C 7
ATOM 11058 O O . LYS A 1 79 ? 3.147 -14.679 8.877 1.00 0.00 79 LYS A O 7
ATOM 11077 N N . ASP A 1 80 ? 3.621 -15.418 6.806 1.00 0.00 80 ASP A N 7
ATOM 11078 C CA . ASP A 1 80 ? 4.951 -14.823 6.757 1.00 0.00 80 ASP A CA 7
ATOM 11079 C C . ASP A 1 80 ? 4.884 -13.318 6.553 1.00 0.00 80 ASP A C 7
ATOM 11080 O O . ASP A 1 80 ? 5.369 -12.551 7.386 1.00 0.00 80 ASP A O 7
ATOM 11089 N N . ALA A 1 81 ? 4.316 -12.917 5.417 1.00 0.00 81 ALA A N 7
ATOM 11090 C CA . ALA A 1 81 ? 4.166 -11.504 5.046 1.00 0.00 81 ALA A CA 7
ATOM 11091 C C . ALA A 1 81 ? 5.506 -10.844 4.707 1.00 0.00 81 ALA A C 7
ATOM 11092 O O . ALA A 1 81 ? 5.538 -9.735 4.184 1.00 0.00 81 ALA A O 7
ATOM 11099 N N . LEU A 1 82 ? 6.606 -11.534 4.980 1.00 0.00 82 LEU A N 7
ATOM 11100 C CA . LEU A 1 82 ? 7.935 -11.004 4.689 1.00 0.00 82 LEU A CA 7
ATOM 11101 C C . LEU A 1 82 ? 8.230 -11.104 3.195 1.00 0.00 82 LEU A C 7
ATOM 11102 O O . LEU A 1 82 ? 9.166 -10.490 2.684 1.00 0.00 82 LEU A O 7
ATOM 11118 N N . LYS A 1 83 ? 7.410 -11.877 2.502 1.00 0.00 83 LYS A N 7
ATOM 11119 C CA . LYS A 1 83 ? 7.558 -12.087 1.067 1.00 0.00 83 LYS A CA 7
ATOM 11120 C C . LYS A 1 83 ? 7.044 -10.872 0.286 1.00 0.00 83 LYS A C 7
ATOM 11121 O O . LYS A 1 83 ? 7.411 -10.658 -0.870 1.00 0.00 83 LYS A O 7
ATOM 11140 N N . VAL A 1 84 ? 6.212 -10.068 0.938 1.00 0.00 84 VAL A N 7
ATOM 11141 C CA . VAL A 1 84 ? 5.649 -8.881 0.309 1.00 0.00 84 VAL A CA 7
ATOM 11142 C C . VAL A 1 84 ? 6.737 -7.841 0.080 1.00 0.00 84 VAL A C 7
ATOM 11143 O O . VAL A 1 84 ? 7.360 -7.376 1.028 1.00 0.00 84 VAL A O 7
ATOM 11156 N N . THR A 1 85 ? 6.953 -7.475 -1.176 1.00 0.00 85 THR A N 7
ATOM 11157 C CA . THR A 1 85 ? 7.999 -6.521 -1.536 1.00 0.00 85 THR A CA 7
ATOM 11158 C C . THR A 1 85 ? 7.879 -5.213 -0.743 1.00 0.00 85 THR A C 7
ATOM 11159 O O . THR A 1 85 ? 8.880 -4.637 -0.318 1.00 0.00 85 THR A O 7
ATOM 11170 N N . ALA A 1 86 ? 6.646 -4.768 -0.520 1.00 0.00 86 ALA A N 7
ATOM 11171 C CA . ALA A 1 86 ? 6.395 -3.516 0.188 1.00 0.00 86 ALA A CA 7
ATOM 11172 C C . ALA A 1 86 ? 6.591 -3.673 1.695 1.00 0.00 86 ALA A C 7
ATOM 11173 O O . ALA A 1 86 ? 6.948 -2.723 2.389 1.00 0.00 86 ALA A O 7
ATOM 11180 N N . LEU A 1 87 ? 6.390 -4.884 2.191 1.00 0.00 87 LEU A N 7
ATOM 11181 C CA . LEU A 1 87 ? 6.468 -5.147 3.622 1.00 0.00 87 LEU A CA 7
ATOM 11182 C C . LEU A 1 87 ? 7.911 -5.469 3.983 1.00 0.00 87 LEU A C 7
ATOM 11183 O O . LEU A 1 87 ? 8.428 -5.029 5.012 1.00 0.00 87 LEU A O 7
ATOM 11199 N N . LYS A 1 88 ? 8.554 -6.225 3.106 1.00 0.00 88 LYS A N 7
ATOM 11200 C CA . LYS A 1 88 ? 9.960 -6.550 3.244 1.00 0.00 88 LYS A CA 7
ATOM 11201 C C . LYS A 1 88 ? 10.787 -5.271 3.235 1.00 0.00 88 LYS A C 7
ATOM 11202 O O . LYS A 1 88 ? 11.750 -5.135 3.990 1.00 0.00 88 LYS A O 7
ATOM 11221 N N . LYS A 1 89 ? 10.385 -4.320 2.396 1.00 0.00 89 LYS A N 7
ATOM 11222 C CA . LYS A 1 89 ? 11.046 -3.023 2.356 1.00 0.00 89 LYS A CA 7
ATOM 11223 C C . LYS A 1 89 ? 10.721 -2.213 3.598 1.00 0.00 89 LYS A C 7
ATOM 11224 O O . LYS A 1 89 ? 11.562 -1.477 4.095 1.00 0.00 89 LYS A O 7
ATOM 11243 N N . TYR A 1 90 ? 9.509 -2.367 4.110 1.00 0.00 90 TYR A N 7
ATOM 11244 C CA . TYR A 1 90 ? 9.093 -1.657 5.313 1.00 0.00 90 TYR A CA 7
ATOM 11245 C C . TYR A 1 90 ? 9.889 -2.150 6.525 1.00 0.00 90 TYR A C 7
ATOM 11246 O O . TYR A 1 90 ? 9.915 -1.508 7.570 1.00 0.00 90 TYR A O 7
ATOM 11264 N N . ARG A 1 91 ? 10.525 -3.305 6.377 1.00 0.00 91 ARG A N 7
ATOM 11265 C CA . ARG A 1 91 ? 11.453 -3.801 7.385 1.00 0.00 91 ARG A CA 7
ATOM 11266 C C . ARG A 1 91 ? 12.891 -3.409 7.037 1.00 0.00 91 ARG A C 7
ATOM 11267 O O . ARG A 1 91 ? 13.621 -2.875 7.874 1.00 0.00 91 ARG A O 7
ATOM 11288 N N . GLN A 1 92 ? 13.281 -3.674 5.793 1.00 0.00 92 GLN A N 7
ATOM 11289 C CA . GLN A 1 92 ? 14.646 -3.429 5.323 1.00 0.00 92 GLN A CA 7
ATOM 11290 C C . GLN A 1 92 ? 15.016 -1.939 5.336 1.00 0.00 92 GLN A C 7
ATOM 11291 O O . GLN A 1 92 ? 16.172 -1.582 5.577 1.00 0.00 92 GLN A O 7
ATOM 11305 N N . LEU A 1 93 ? 14.041 -1.076 5.072 1.00 0.00 93 LEU A N 7
ATOM 11306 C CA . LEU A 1 93 ? 14.284 0.366 5.010 1.00 0.00 93 LEU A CA 7
ATOM 11307 C C . LEU A 1 93 ? 14.711 0.911 6.372 1.00 0.00 93 LEU A C 7
ATOM 11308 O O . LEU A 1 93 ? 15.487 1.867 6.456 1.00 0.00 93 LEU A O 7
ATOM 11324 N N . LEU A 1 94 ? 14.218 0.285 7.434 1.00 0.00 94 LEU A N 7
ATOM 11325 C CA . LEU A 1 94 ? 14.530 0.709 8.793 1.00 0.00 94 LEU A CA 7
ATOM 11326 C C . LEU A 1 94 ? 15.873 0.139 9.233 1.00 0.00 94 LEU A C 7
ATOM 11327 O O . LEU A 1 94 ? 15.966 -0.635 10.191 1.00 0.00 94 LEU A O 7
ATOM 11343 N N . GLU A 1 95 ? 16.906 0.522 8.506 1.00 0.00 95 GLU A N 7
ATOM 11344 C CA . GLU A 1 95 ? 18.258 0.072 8.780 1.00 0.00 95 GLU A CA 7
ATOM 11345 C C . GLU A 1 95 ? 18.987 1.124 9.616 1.00 0.00 95 GLU A C 7
ATOM 11346 O O . GLU A 1 95 ? 19.039 2.295 9.242 1.00 0.00 95 GLU A O 7
ATOM 11358 N N . HIS A 1 96 ? 19.531 0.703 10.749 1.00 0.00 96 HIS A N 7
ATOM 11359 C CA . HIS A 1 96 ? 20.274 1.600 11.626 1.00 0.00 96 HIS A CA 7
ATOM 11360 C C . HIS A 1 96 ? 21.736 1.617 11.209 1.00 0.00 96 HIS A C 7
ATOM 11361 O O . HIS A 1 96 ? 22.471 0.657 11.443 1.00 0.00 96 HIS A O 7
ATOM 11376 N N . HIS A 1 97 ? 22.154 2.717 10.601 1.00 0.00 97 HIS A N 7
ATOM 11377 C CA . HIS A 1 97 ? 23.439 2.772 9.918 1.00 0.00 97 HIS A CA 7
ATOM 11378 C C . HIS A 1 97 ? 24.577 3.077 10.882 1.00 0.00 97 HIS A C 7
ATOM 11379 O O . HIS A 1 97 ? 24.961 4.232 11.067 1.00 0.00 97 HIS A O 7
ATOM 11394 N N . HIS A 1 98 ? 25.111 2.034 11.503 1.00 0.00 98 HIS A N 7
ATOM 11395 C CA . HIS A 1 98 ? 26.261 2.180 12.385 1.00 0.00 98 HIS A CA 7
ATOM 11396 C C . HIS A 1 98 ? 27.524 2.410 11.567 1.00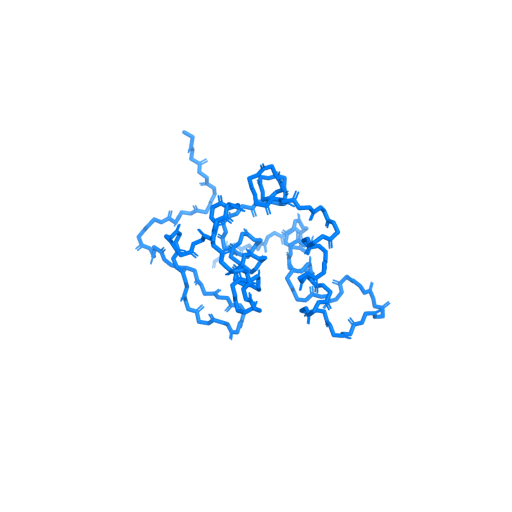 0.00 98 HIS A C 7
ATOM 11397 O O . HIS A 1 98 ? 27.741 1.754 10.548 1.00 0.00 98 HIS A O 7
ATOM 11412 N N . HIS A 1 99 ? 28.344 3.358 12.000 1.00 0.00 99 HIS A N 7
ATOM 11413 C CA . HIS A 1 99 ? 29.567 3.701 11.279 1.00 0.00 99 HIS A CA 7
ATOM 11414 C C . HIS A 1 99 ? 30.763 3.735 12.221 1.00 0.00 99 HIS A C 7
ATOM 11415 O O . HIS A 1 99 ? 31.661 2.900 12.123 1.00 0.00 99 HIS A O 7
ATOM 11430 N N . HIS A 1 100 ? 30.764 4.694 13.136 1.00 0.00 100 HIS A N 7
ATOM 11431 C CA . HIS A 1 100 ? 31.867 4.845 14.080 1.00 0.00 100 HIS A CA 7
ATOM 11432 C C . HIS A 1 100 ? 31.829 3.733 15.117 1.00 0.00 100 HIS A C 7
ATOM 11433 O O . HIS A 1 100 ? 32.861 3.345 15.664 1.00 0.00 100 HIS A O 7
ATOM 11448 N N . HIS A 1 101 ? 30.634 3.229 15.387 1.00 0.00 101 HIS A N 7
ATOM 11449 C CA . HIS A 1 101 ? 30.454 2.127 16.310 1.00 0.00 101 HIS A CA 7
ATOM 11450 C C . HIS A 1 101 ? 29.039 1.591 16.165 1.00 0.00 101 HIS A C 7
ATOM 11451 O O . HIS A 1 101 ? 28.758 0.485 16.672 1.00 0.00 101 HIS A O 7
ATOM 11467 N N . MET A 1 1 ? 18.841 10.032 -17.226 1.00 0.00 1 MET A N 8
ATOM 11468 C CA . MET A 1 1 ? 19.623 11.139 -16.631 1.00 0.00 1 MET A CA 8
ATOM 11469 C C . MET A 1 1 ? 19.233 11.325 -15.175 1.00 0.00 1 MET A C 8
ATOM 11470 O O . MET A 1 1 ? 18.095 11.698 -14.882 1.00 0.00 1 MET A O 8
ATOM 11486 N N . MET A 1 2 ? 20.184 11.053 -14.273 1.00 0.00 2 MET A N 8
ATOM 11487 C CA . MET A 1 2 ? 19.966 11.100 -12.817 1.00 0.00 2 MET A CA 8
ATOM 11488 C C . MET A 1 2 ? 19.034 9.981 -12.360 1.00 0.00 2 MET A C 8
ATOM 11489 O O . MET A 1 2 ? 19.418 9.127 -11.559 1.00 0.00 2 MET A O 8
ATOM 11503 N N . PHE A 1 3 ? 17.811 9.995 -12.862 1.00 0.00 3 PHE A N 8
ATOM 11504 C CA . PHE A 1 3 ? 16.851 8.946 -12.572 1.00 0.00 3 PHE A CA 8
ATOM 11505 C C . PHE A 1 3 ? 17.025 7.803 -13.564 1.00 0.00 3 PHE A C 8
ATOM 11506 O O . PHE A 1 3 ? 17.506 8.013 -14.679 1.00 0.00 3 PHE A O 8
ATOM 11523 N N . LEU A 1 4 ? 16.628 6.602 -13.159 1.00 0.00 4 LEU A N 8
ATOM 11524 C CA . LEU A 1 4 ? 16.822 5.411 -13.981 1.00 0.00 4 LEU A CA 8
ATOM 11525 C C . LEU A 1 4 ? 15.943 5.444 -15.229 1.00 0.00 4 LEU A C 8
ATOM 11526 O O . LEU A 1 4 ? 16.249 4.797 -16.230 1.00 0.00 4 LEU A O 8
ATOM 11542 N N . ARG A 1 5 ? 14.852 6.196 -15.168 1.00 0.00 5 ARG A N 8
ATOM 11543 C CA . ARG A 1 5 ? 13.970 6.336 -16.317 1.00 0.00 5 ARG A CA 8
ATOM 11544 C C . ARG A 1 5 ? 13.648 7.806 -16.554 1.00 0.00 5 ARG A C 8
ATOM 11545 O O . ARG A 1 5 ? 14.199 8.426 -17.461 1.00 0.00 5 ARG A O 8
ATOM 11566 N N . LYS A 1 6 ? 12.776 8.370 -15.728 1.00 0.00 6 LYS A N 8
ATOM 11567 C CA . LYS A 1 6 ? 12.463 9.788 -15.822 1.00 0.00 6 LYS A CA 8
ATOM 11568 C C . LYS A 1 6 ? 11.869 10.306 -14.514 1.00 0.00 6 LYS A C 8
ATOM 11569 O O . LYS A 1 6 ? 12.608 10.720 -13.629 1.00 0.00 6 LYS A O 8
ATOM 11588 N N . VAL A 1 7 ? 10.538 10.233 -14.385 1.00 0.00 7 VAL A N 8
ATOM 11589 C CA . VAL A 1 7 ? 9.824 10.823 -13.241 1.00 0.00 7 VAL A CA 8
ATOM 11590 C C . VAL A 1 7 ? 10.311 12.255 -13.007 1.00 0.00 7 VAL A C 8
ATOM 11591 O O . VAL A 1 7 ? 10.751 12.624 -11.920 1.00 0.00 7 VAL A O 8
ATOM 11604 N N . GLU A 1 8 ? 10.242 13.049 -14.066 1.00 0.00 8 GLU A N 8
ATOM 11605 C CA . GLU A 1 8 ? 10.761 14.409 -14.060 1.00 0.00 8 GLU A CA 8
ATOM 11606 C C . GLU A 1 8 ? 9.671 15.398 -13.663 1.00 0.00 8 GLU A C 8
ATOM 11607 O O . GLU A 1 8 ? 9.813 16.149 -12.698 1.00 0.00 8 GLU A O 8
ATOM 11619 N N . GLY A 1 9 ? 8.585 15.392 -14.419 1.00 0.00 9 GLY A N 8
ATOM 11620 C CA . GLY A 1 9 ? 7.457 16.248 -14.108 1.00 0.00 9 GLY A CA 8
ATOM 11621 C C . GLY A 1 9 ? 6.509 15.599 -13.114 1.00 0.00 9 GLY A C 8
ATOM 11622 O O . GLY A 1 9 ? 6.353 16.088 -11.996 1.00 0.00 9 GLY A O 8
ATOM 11626 N N . PRO A 1 10 ? 5.860 14.484 -13.496 1.00 0.00 10 PRO A N 8
ATOM 11627 C CA . PRO A 1 10 ? 4.941 13.757 -12.622 1.00 0.00 10 PRO A CA 8
ATOM 11628 C C . PRO A 1 10 ? 5.675 12.888 -11.614 1.00 0.00 10 PRO A C 8
ATOM 11629 O O . PRO A 1 10 ? 6.523 12.074 -11.988 1.00 0.00 10 PRO A O 8
ATOM 11640 N N . ARG A 1 11 ? 5.357 13.058 -10.339 1.00 0.00 11 ARG A N 8
ATOM 11641 C CA . ARG A 1 11 ? 5.898 12.181 -9.322 1.00 0.00 11 ARG A CA 8
ATOM 11642 C C . ARG A 1 11 ? 5.055 10.918 -9.245 1.00 0.00 11 ARG A C 8
ATOM 11643 O O . ARG A 1 11 ? 4.114 10.818 -8.454 1.00 0.00 11 ARG A O 8
ATOM 11664 N N . SER A 1 12 ? 5.382 9.980 -10.104 1.00 0.00 12 SER A N 8
ATOM 11665 C CA . SER A 1 12 ? 4.679 8.715 -10.179 1.00 0.00 12 SER A CA 8
ATOM 11666 C C . SER A 1 12 ? 5.648 7.566 -9.935 1.00 0.00 12 SER A C 8
ATOM 11667 O O . SER A 1 12 ? 6.809 7.628 -10.343 1.00 0.00 12 SER A O 8
ATOM 11675 N N . VAL A 1 13 ? 5.178 6.527 -9.268 1.00 0.00 13 VAL A N 8
ATOM 11676 C CA . VAL A 1 13 ? 6.023 5.386 -8.952 1.00 0.00 13 VAL A CA 8
ATOM 11677 C C . VAL A 1 13 ? 5.688 4.195 -9.841 1.00 0.00 13 VAL A C 8
ATOM 11678 O O . VAL A 1 13 ? 4.520 3.837 -10.012 1.00 0.00 13 VAL A O 8
ATOM 11691 N N . THR A 1 14 ? 6.716 3.597 -10.426 1.00 0.00 14 THR A N 8
ATOM 11692 C CA . THR A 1 14 ? 6.533 2.441 -11.290 1.00 0.00 14 THR A CA 8
ATOM 11693 C C . THR A 1 14 ? 6.667 1.153 -10.488 1.00 0.00 14 THR A C 8
ATOM 11694 O O . THR A 1 14 ? 7.752 0.812 -10.007 1.00 0.00 14 THR A O 8
ATOM 11705 N N . LEU A 1 15 ? 5.559 0.451 -10.335 1.00 0.00 15 LEU A N 8
ATOM 11706 C CA . LEU A 1 15 ? 5.545 -0.789 -9.578 1.00 0.00 15 LEU A CA 8
ATOM 11707 C C . LEU A 1 15 ? 5.976 -1.950 -10.469 1.00 0.00 15 LEU A C 8
ATOM 11708 O O . LEU A 1 15 ? 5.847 -1.873 -11.691 1.00 0.00 15 LEU A O 8
ATOM 11724 N N . PRO A 1 16 ? 6.481 -3.048 -9.873 1.00 0.00 16 PRO A N 8
ATOM 11725 C CA . PRO A 1 16 ? 6.905 -4.243 -10.624 1.00 0.00 16 PRO A CA 8
ATOM 11726 C C . PRO A 1 16 ? 5.742 -4.919 -11.354 1.00 0.00 16 PRO A C 8
ATOM 11727 O O . PRO A 1 16 ? 5.931 -5.878 -12.101 1.00 0.00 16 PRO A O 8
ATOM 11738 N N . ASP A 1 17 ? 4.541 -4.402 -11.137 1.00 0.00 17 ASP A N 8
ATOM 11739 C CA . ASP A 1 17 ? 3.344 -4.916 -11.794 1.00 0.00 17 ASP A CA 8
ATOM 11740 C C . ASP A 1 17 ? 3.235 -4.347 -13.204 1.00 0.00 17 ASP A C 8
ATOM 11741 O O . ASP A 1 17 ? 2.563 -4.911 -14.067 1.00 0.00 17 ASP A O 8
ATOM 11750 N N . GLY A 1 18 ? 3.925 -3.239 -13.437 1.00 0.00 18 GLY A N 8
ATOM 11751 C CA . GLY A 1 18 ? 3.841 -2.561 -14.717 1.00 0.00 18 GLY A CA 8
ATOM 11752 C C . GLY A 1 18 ? 2.938 -1.353 -14.632 1.00 0.00 18 GLY A C 8
ATOM 11753 O O . GLY A 1 18 ? 3.027 -0.428 -15.443 1.00 0.00 18 GLY A O 8
ATOM 11757 N N . SER A 1 19 ? 2.067 -1.364 -13.636 1.00 0.00 19 SER A N 8
ATOM 11758 C CA . SER A 1 19 ? 1.165 -0.259 -13.393 1.00 0.00 19 SER A CA 8
ATOM 11759 C C . SER A 1 19 ? 1.885 0.857 -12.641 1.00 0.00 19 SER A C 8
ATOM 11760 O O . SER A 1 19 ? 2.617 0.604 -11.681 1.00 0.00 19 SER A O 8
ATOM 11768 N N . ILE A 1 20 ? 1.694 2.085 -13.094 1.00 0.00 20 ILE A N 8
ATOM 11769 C CA . ILE A 1 20 ? 2.286 3.237 -12.436 1.00 0.00 20 ILE A CA 8
ATOM 11770 C C . ILE A 1 20 ? 1.286 3.866 -11.475 1.00 0.00 20 ILE A C 8
ATOM 11771 O O . ILE A 1 20 ? 0.114 4.050 -11.814 1.00 0.00 20 ILE A O 8
ATOM 11787 N N . MET A 1 21 ? 1.741 4.174 -10.273 1.00 0.00 21 MET A N 8
ATOM 11788 C CA . MET A 1 21 ? 0.873 4.754 -9.264 1.00 0.00 21 MET A CA 8
ATOM 11789 C C . MET A 1 21 ? 1.175 6.228 -9.070 1.00 0.00 21 MET A C 8
ATOM 11790 O O . MET A 1 21 ? 2.337 6.636 -8.998 1.00 0.00 21 MET A O 8
ATOM 11804 N N . THR A 1 22 ? 0.119 7.011 -9.002 1.00 0.00 22 THR A N 8
ATOM 11805 C CA . THR A 1 22 ? 0.224 8.439 -8.785 1.00 0.00 22 THR A CA 8
ATOM 11806 C C . THR A 1 22 ? -0.683 8.829 -7.623 1.00 0.00 22 THR A C 8
ATOM 11807 O O . THR A 1 22 ? -1.578 8.063 -7.254 1.00 0.00 22 THR A O 8
ATOM 11818 N N . ARG A 1 23 ? -0.470 10.008 -7.050 1.00 0.00 23 ARG A N 8
ATOM 11819 C CA . ARG A 1 23 ? -1.300 10.482 -5.943 1.00 0.00 23 ARG A CA 8
ATOM 11820 C C . ARG A 1 23 ? -2.743 10.714 -6.404 1.00 0.00 23 ARG A C 8
ATOM 11821 O O . ARG A 1 23 ? -3.655 10.886 -5.596 1.00 0.00 23 ARG A O 8
ATOM 11842 N N . ALA A 1 24 ? -2.944 10.698 -7.716 1.00 0.00 24 ALA A N 8
ATOM 11843 C CA . ALA A 1 24 ? -4.272 10.866 -8.293 1.00 0.00 24 ALA A CA 8
ATOM 11844 C C . ALA A 1 24 ? -4.941 9.512 -8.555 1.00 0.00 24 ALA A C 8
ATOM 11845 O O . ALA A 1 24 ? -6.133 9.446 -8.864 1.00 0.00 24 ALA A O 8
ATOM 11852 N N . ASP A 1 25 ? -4.172 8.436 -8.424 1.00 0.00 25 ASP A N 8
ATOM 11853 C CA . ASP A 1 25 ? -4.684 7.089 -8.684 1.00 0.00 25 ASP A CA 8
ATOM 11854 C C . ASP A 1 25 ? -5.165 6.431 -7.402 1.00 0.00 25 ASP A C 8
ATOM 11855 O O . ASP A 1 25 ? -5.815 5.387 -7.430 1.00 0.00 25 ASP A O 8
ATOM 11864 N N . LEU A 1 26 ? -4.839 7.050 -6.281 1.00 0.00 26 LEU A N 8
ATOM 11865 C CA . LEU A 1 26 ? -5.194 6.515 -4.976 1.00 0.00 26 LEU A CA 8
ATOM 11866 C C . LEU A 1 26 ? -6.700 6.580 -4.752 1.00 0.00 26 LEU A C 8
ATOM 11867 O O . LEU A 1 26 ? -7.349 7.548 -5.155 1.00 0.00 26 LEU A O 8
ATOM 11883 N N . PRO A 1 27 ? -7.284 5.535 -4.143 1.00 0.00 27 PRO A N 8
ATOM 11884 C CA . PRO A 1 27 ? -8.679 5.561 -3.697 1.00 0.00 27 PRO A CA 8
ATOM 11885 C C . PRO A 1 27 ? -8.898 6.603 -2.597 1.00 0.00 27 PRO A C 8
ATOM 11886 O O . PRO A 1 27 ? -8.339 6.487 -1.505 1.00 0.00 27 PRO A O 8
ATOM 11897 N N . PRO A 1 28 ? -9.704 7.641 -2.874 1.00 0.00 28 PRO A N 8
ATOM 11898 C CA . PRO A 1 28 ? -9.967 8.728 -1.925 1.00 0.00 28 PRO A CA 8
ATOM 11899 C C . PRO A 1 28 ? -10.891 8.291 -0.792 1.00 0.00 28 PRO A C 8
ATOM 11900 O O . PRO A 1 28 ? -12.017 8.781 -0.676 1.00 0.00 28 PRO A O 8
ATOM 11911 N N . ALA A 1 29 ? -10.407 7.346 0.016 1.00 0.00 29 ALA A N 8
ATOM 11912 C CA . ALA A 1 29 ? -11.131 6.817 1.177 1.00 0.00 29 ALA A CA 8
ATOM 11913 C C . ALA A 1 29 ? -12.317 5.945 0.761 1.00 0.00 29 ALA A C 8
ATOM 11914 O O . ALA A 1 29 ? -12.432 4.801 1.192 1.00 0.00 29 ALA A O 8
ATOM 11921 N N . ASN A 1 30 ? -13.194 6.486 -0.071 1.00 0.00 30 ASN A N 8
ATOM 11922 C CA . ASN A 1 30 ? -14.364 5.751 -0.527 1.00 0.00 30 ASN A CA 8
ATOM 11923 C C . ASN A 1 30 ? -14.137 5.134 -1.909 1.00 0.00 30 ASN A C 8
ATOM 11924 O O . ASN A 1 30 ? -14.543 4.003 -2.144 1.00 0.00 30 ASN A O 8
ATOM 11935 N N . THR A 1 31 ? -13.522 5.903 -2.816 1.00 0.00 31 THR A N 8
ATOM 11936 C CA . THR A 1 31 ? -13.171 5.458 -4.181 1.00 0.00 31 THR A CA 8
ATOM 11937 C C . THR A 1 31 ? -14.407 5.081 -5.015 1.00 0.00 31 THR A C 8
ATOM 11938 O O . THR A 1 31 ? -14.291 4.749 -6.197 1.00 0.00 31 THR A O 8
ATOM 11949 N N . ARG A 1 32 ? -15.581 5.162 -4.385 1.00 0.00 32 ARG A N 8
ATOM 11950 C CA . ARG A 1 32 ? -16.882 4.920 -5.019 1.00 0.00 32 ARG A CA 8
ATOM 11951 C C . ARG A 1 32 ? -17.128 3.431 -5.301 1.00 0.00 32 ARG A C 8
ATOM 11952 O O . ARG A 1 32 ? -18.266 2.962 -5.217 1.00 0.00 32 ARG A O 8
ATOM 11973 N N . ARG A 1 33 ? -16.075 2.693 -5.634 1.00 0.00 33 ARG A N 8
ATOM 11974 C CA . ARG A 1 33 ? -16.177 1.249 -5.818 1.00 0.00 33 ARG A CA 8
ATOM 11975 C C . ARG A 1 33 ? -14.835 0.573 -5.562 1.00 0.00 33 ARG A C 8
ATOM 11976 O O . ARG A 1 33 ? -13.874 0.770 -6.309 1.00 0.00 33 ARG A O 8
ATOM 11997 N N . TRP A 1 34 ? -14.779 -0.222 -4.505 1.00 0.00 34 TRP A N 8
ATOM 11998 C CA . TRP A 1 34 ? -13.570 -0.955 -4.153 1.00 0.00 34 TRP A CA 8
ATOM 11999 C C . TRP A 1 34 ? -13.510 -2.285 -4.894 1.00 0.00 34 TRP A C 8
ATOM 12000 O O . TRP A 1 34 ? -14.453 -3.076 -4.853 1.00 0.00 34 TRP A O 8
ATOM 12021 N N . VAL A 1 35 ? -12.406 -2.510 -5.584 1.00 0.00 35 VAL A N 8
ATOM 12022 C CA . VAL A 1 35 ? -12.117 -3.808 -6.174 1.00 0.00 35 VAL A CA 8
ATOM 12023 C C . VAL A 1 35 ? -10.786 -4.313 -5.626 1.00 0.00 35 VAL A C 8
ATOM 12024 O O . VAL A 1 35 ? -10.090 -3.573 -4.923 1.00 0.00 35 VAL A O 8
ATOM 12037 N N . ALA A 1 36 ? -10.433 -5.554 -5.934 1.00 0.00 36 ALA A N 8
ATOM 12038 C CA . ALA A 1 36 ? -9.210 -6.151 -5.406 1.00 0.00 36 ALA A CA 8
ATOM 12039 C C . ALA A 1 36 ? -7.982 -5.320 -5.767 1.00 0.00 36 ALA A C 8
ATOM 12040 O O . ALA A 1 36 ? -7.165 -4.999 -4.901 1.00 0.00 36 ALA A O 8
ATOM 12047 N N . SER A 1 37 ? -7.870 -4.946 -7.037 1.00 0.00 37 SER A N 8
ATOM 12048 C CA . SER A 1 37 ? -6.721 -4.180 -7.505 1.00 0.00 37 SER A CA 8
ATOM 12049 C C . SER A 1 37 ? -6.676 -2.790 -6.872 1.00 0.00 37 SER A C 8
ATOM 12050 O O . SER A 1 37 ? -5.599 -2.229 -6.684 1.00 0.00 37 SER A O 8
ATOM 12058 N N . ARG A 1 38 ? -7.845 -2.245 -6.531 1.00 0.00 38 ARG A N 8
ATOM 12059 C CA . ARG A 1 38 ? -7.915 -0.964 -5.831 1.00 0.00 38 ARG A CA 8
ATOM 12060 C C . ARG A 1 38 ? -7.220 -1.069 -4.486 1.00 0.00 38 ARG A C 8
ATOM 12061 O O . ARG A 1 38 ? -6.449 -0.194 -4.110 1.00 0.00 38 ARG A O 8
ATOM 12082 N N . LYS A 1 39 ? -7.484 -2.162 -3.783 1.00 0.00 39 LYS A N 8
ATOM 12083 C CA . LYS A 1 39 ? -6.913 -2.389 -2.464 1.00 0.00 39 LYS A CA 8
ATOM 12084 C C . LYS A 1 39 ? -5.400 -2.595 -2.549 1.00 0.00 39 LYS A C 8
ATOM 12085 O O . LYS A 1 39 ? -4.628 -1.969 -1.813 1.00 0.00 39 LYS A O 8
ATOM 12104 N N . ILE A 1 40 ? -4.985 -3.456 -3.471 1.00 0.00 40 ILE A N 8
ATOM 12105 C CA . ILE A 1 40 ? -3.571 -3.733 -3.694 1.00 0.00 40 ILE A CA 8
ATOM 12106 C C . ILE A 1 40 ? -2.836 -2.467 -4.149 1.00 0.00 40 ILE A C 8
ATOM 12107 O O . ILE A 1 40 ? -1.637 -2.295 -3.900 1.00 0.00 40 ILE A O 8
ATOM 12123 N N . ALA A 1 41 ? -3.567 -1.575 -4.802 1.00 0.00 41 ALA A N 8
ATOM 12124 C CA . ALA A 1 41 ? -3.011 -0.303 -5.239 1.00 0.00 41 ALA A CA 8
ATOM 12125 C C . ALA A 1 41 ? -2.761 0.625 -4.055 1.00 0.00 41 ALA A C 8
ATOM 12126 O O . ALA A 1 41 ? -1.854 1.451 -4.093 1.00 0.00 41 ALA A O 8
ATOM 12133 N N . VAL A 1 42 ? -3.558 0.480 -3.001 1.00 0.00 42 VAL A N 8
ATOM 12134 C CA . VAL A 1 42 ? -3.412 1.333 -1.824 1.00 0.00 42 VAL A CA 8
ATOM 12135 C C . VAL A 1 42 ? -2.123 0.994 -1.088 1.00 0.00 42 VAL A C 8
ATOM 12136 O O . VAL A 1 42 ? -1.308 1.877 -0.824 1.00 0.00 42 VAL A O 8
ATOM 12149 N N . VAL A 1 43 ? -1.937 -0.291 -0.777 1.00 0.00 43 VAL A N 8
ATOM 12150 C CA . VAL A 1 43 ? -0.732 -0.738 -0.070 1.00 0.00 43 VAL A CA 8
ATOM 12151 C C . VAL A 1 43 ? 0.538 -0.339 -0.818 1.00 0.00 43 VAL A C 8
ATOM 12152 O O . VAL A 1 43 ? 1.417 0.311 -0.258 1.00 0.00 43 VAL A O 8
ATOM 12165 N N . ARG A 1 44 ? 0.625 -0.712 -2.090 1.00 0.00 44 ARG A N 8
ATOM 12166 C CA . ARG A 1 44 ? 1.807 -0.407 -2.891 1.00 0.00 44 ARG A CA 8
ATOM 12167 C C . ARG A 1 44 ? 1.940 1.094 -3.119 1.00 0.00 44 ARG A C 8
ATOM 12168 O O . ARG A 1 44 ? 3.046 1.616 -3.228 1.00 0.00 44 ARG A O 8
ATOM 12189 N N . GLY A 1 45 ? 0.810 1.784 -3.179 1.00 0.00 45 GLY A N 8
ATOM 12190 C CA . GLY A 1 45 ? 0.825 3.216 -3.397 1.00 0.00 45 GLY A CA 8
ATOM 12191 C C . GLY A 1 45 ? 1.442 3.975 -2.237 1.00 0.00 45 GLY A C 8
ATOM 12192 O O . GLY A 1 45 ? 2.248 4.880 -2.442 1.00 0.00 45 GLY A O 8
ATOM 12196 N N . VAL A 1 46 ? 1.074 3.603 -1.018 1.00 0.00 46 VAL A N 8
ATOM 12197 C CA . VAL A 1 46 ? 1.580 4.292 0.161 1.00 0.00 46 VAL A CA 8
ATOM 12198 C C . VAL A 1 46 ? 2.979 3.806 0.542 1.00 0.00 46 VAL A C 8
ATOM 12199 O O . VAL A 1 46 ? 3.880 4.616 0.739 1.00 0.00 46 VAL A O 8
ATOM 12212 N N . ILE A 1 47 ? 3.161 2.489 0.588 1.00 0.00 47 ILE A N 8
ATOM 12213 C CA . ILE A 1 47 ? 4.400 1.885 1.072 1.00 0.00 47 ILE A CA 8
ATOM 12214 C C . ILE A 1 47 ? 5.576 2.153 0.132 1.00 0.00 47 ILE A C 8
ATOM 12215 O O . ILE A 1 47 ? 6.704 2.367 0.576 1.00 0.00 47 ILE A O 8
ATOM 12231 N N . TYR A 1 48 ? 5.312 2.143 -1.166 1.00 0.00 48 TYR A N 8
ATOM 12232 C CA . TYR A 1 48 ? 6.371 2.318 -2.152 1.00 0.00 48 TYR A CA 8
ATOM 12233 C C . TYR A 1 48 ? 6.502 3.784 -2.553 1.00 0.00 48 TYR A C 8
ATOM 12234 O O . TYR A 1 48 ? 7.594 4.261 -2.850 1.00 0.00 48 TYR A O 8
ATOM 12252 N N . GLY A 1 49 ? 5.383 4.493 -2.549 1.00 0.00 49 GLY A N 8
ATOM 12253 C CA . GLY A 1 49 ? 5.364 5.831 -3.099 1.00 0.00 49 GLY A CA 8
ATOM 12254 C C . GLY A 1 49 ? 5.412 6.947 -2.070 1.00 0.00 49 GLY A C 8
ATOM 12255 O O . GLY A 1 49 ? 6.294 7.807 -2.126 1.00 0.00 49 GLY A O 8
ATOM 12259 N N . LEU A 1 50 ? 4.472 6.947 -1.129 1.00 0.00 50 LEU A N 8
ATOM 12260 C CA . LEU A 1 50 ? 4.233 8.139 -0.320 1.00 0.00 50 LEU A CA 8
ATOM 12261 C C . LEU A 1 50 ? 4.763 8.049 1.110 1.00 0.00 50 LEU A C 8
ATOM 12262 O O . LEU A 1 50 ? 5.794 8.637 1.429 1.00 0.00 50 LEU A O 8
ATOM 12278 N N . ILE A 1 51 ? 4.058 7.320 1.968 1.00 0.00 51 ILE A N 8
ATOM 12279 C CA . ILE A 1 51 ? 4.284 7.424 3.410 1.00 0.00 51 ILE A CA 8
ATOM 12280 C C . ILE A 1 51 ? 4.143 6.087 4.129 1.00 0.00 51 ILE A C 8
ATOM 12281 O O . ILE A 1 51 ? 3.920 5.052 3.508 1.00 0.00 51 ILE A O 8
ATOM 12297 N N . THR A 1 52 ? 4.252 6.133 5.452 1.00 0.00 52 THR A N 8
ATOM 12298 C CA . THR A 1 52 ? 4.180 4.936 6.272 1.00 0.00 52 THR A CA 8
ATOM 12299 C C . THR A 1 52 ? 2.731 4.551 6.563 1.00 0.00 52 THR A C 8
ATOM 12300 O O . THR A 1 52 ? 1.796 5.257 6.171 1.00 0.00 52 THR A O 8
ATOM 12311 N N . LEU A 1 53 ? 2.552 3.442 7.272 1.00 0.00 53 LEU A N 8
ATOM 12312 C CA . LEU A 1 53 ? 1.230 2.929 7.594 1.00 0.00 53 LEU A CA 8
ATOM 12313 C C . LEU A 1 53 ? 0.431 3.922 8.438 1.00 0.00 53 LEU A C 8
ATOM 12314 O O . LEU A 1 53 ? -0.794 3.968 8.356 1.00 0.00 53 LEU A O 8
ATOM 12330 N N . ALA A 1 54 ? 1.127 4.720 9.237 1.00 0.00 54 ALA A N 8
ATOM 12331 C CA . ALA A 1 54 ? 0.470 5.673 10.126 1.00 0.00 54 ALA A CA 8
ATOM 12332 C C . ALA A 1 54 ? -0.370 6.677 9.343 1.00 0.00 54 ALA A C 8
ATOM 12333 O O . ALA A 1 54 ? -1.572 6.811 9.577 1.00 0.00 54 ALA A O 8
ATOM 12340 N N . GLU A 1 55 ? 0.265 7.360 8.400 1.00 0.00 55 GLU A N 8
ATOM 12341 C CA . GLU A 1 55 ? -0.409 8.366 7.592 1.00 0.00 55 GLU A CA 8
ATOM 12342 C C . GLU A 1 55 ? -1.483 7.710 6.720 1.00 0.00 55 GLU A C 8
ATOM 12343 O O . GLU A 1 55 ? -2.598 8.222 6.588 1.00 0.00 55 GLU A O 8
ATOM 12355 N N . ALA A 1 56 ? -1.136 6.563 6.144 1.00 0.00 56 ALA A N 8
ATOM 12356 C CA . ALA A 1 56 ? -2.071 5.779 5.339 1.00 0.00 56 ALA A CA 8
ATOM 12357 C C . ALA A 1 56 ? -3.278 5.338 6.142 1.00 0.00 56 ALA A C 8
ATOM 12358 O O . ALA A 1 56 ? -4.332 5.147 5.577 1.00 0.00 56 ALA A O 8
ATOM 12365 N N . LYS A 1 57 ? -3.145 5.180 7.447 1.00 0.00 57 LYS A N 8
ATOM 12366 C CA . LYS A 1 57 ? -4.300 4.806 8.248 1.00 0.00 57 LYS A CA 8
ATOM 12367 C C . LYS A 1 57 ? -5.137 6.025 8.619 1.00 0.00 57 LYS A C 8
ATOM 12368 O O . LYS A 1 57 ? -6.361 5.943 8.699 1.00 0.00 57 LYS A O 8
ATOM 12387 N N . GLN A 1 58 ? -4.486 7.160 8.810 1.00 0.00 58 GLN A N 8
ATOM 12388 C CA . GLN A 1 58 ? -5.200 8.393 9.115 1.00 0.00 58 GLN A CA 8
ATOM 12389 C C . GLN A 1 58 ? -6.069 8.822 7.936 1.00 0.00 58 GLN A C 8
ATOM 12390 O O . GLN A 1 58 ? -7.198 9.277 8.116 1.00 0.00 58 GLN A O 8
ATOM 12404 N N . THR A 1 59 ? -5.546 8.663 6.728 1.00 0.00 59 THR A N 8
ATOM 12405 C CA . THR A 1 59 ? -6.283 9.042 5.534 1.00 0.00 59 THR A CA 8
ATOM 12406 C C . THR A 1 59 ? -6.993 7.839 4.904 1.00 0.00 59 THR A C 8
ATOM 12407 O O . THR A 1 59 ? -8.205 7.865 4.686 1.00 0.00 59 THR A O 8
ATOM 12418 N N . TYR A 1 60 ? -6.235 6.782 4.638 1.00 0.00 60 TYR A N 8
ATOM 12419 C CA . TYR A 1 60 ? -6.734 5.635 3.884 1.00 0.00 60 TYR A CA 8
ATOM 12420 C C . TYR A 1 60 ? -6.983 4.434 4.797 1.00 0.00 60 TYR A C 8
ATOM 12421 O O . TYR A 1 60 ? -7.104 3.309 4.324 1.00 0.00 60 TYR A O 8
ATOM 12439 N N . GLY A 1 61 ? -7.054 4.690 6.101 1.00 0.00 61 GLY A N 8
ATOM 12440 C CA . GLY A 1 61 ? -6.996 3.626 7.086 1.00 0.00 61 GLY A CA 8
ATOM 12441 C C . GLY A 1 61 ? -8.109 2.609 7.025 1.00 0.00 61 GLY A C 8
ATOM 12442 O O . GLY A 1 61 ? -7.910 1.495 7.498 1.00 0.00 61 GLY A O 8
ATOM 12446 N N . LEU A 1 62 ? -9.263 2.995 6.463 1.00 0.00 62 LEU A N 8
ATOM 12447 C CA . LEU A 1 62 ? -10.467 2.139 6.407 1.00 0.00 62 LEU A CA 8
ATOM 12448 C C . LEU A 1 62 ? -10.577 1.206 7.619 1.00 0.00 62 LEU A C 8
ATOM 12449 O O . LEU A 1 62 ? -11.070 1.605 8.677 1.00 0.00 62 LEU A O 8
ATOM 12465 N N . SER A 1 63 ? -10.105 -0.024 7.466 1.00 0.00 63 SER A N 8
ATOM 12466 C CA . SER A 1 63 ? -9.994 -0.950 8.576 1.00 0.00 63 SER A CA 8
ATOM 12467 C C . SER A 1 63 ? -8.569 -1.497 8.633 1.00 0.00 63 SER A C 8
ATOM 12468 O O . SER A 1 63 ? -8.021 -1.904 7.610 1.00 0.00 63 SER A O 8
ATOM 12476 N N . ASP A 1 64 ? -7.962 -1.480 9.816 1.00 0.00 64 ASP A N 8
ATOM 12477 C CA . ASP A 1 64 ? -6.604 -2.008 9.989 1.00 0.00 64 ASP A CA 8
ATOM 12478 C C . ASP A 1 64 ? -6.560 -3.474 9.578 1.00 0.00 64 ASP A C 8
ATOM 12479 O O . ASP A 1 64 ? -5.638 -3.915 8.893 1.00 0.00 64 ASP A O 8
ATOM 12488 N N . GLU A 1 65 ? -7.591 -4.212 9.987 1.00 0.00 65 GLU A N 8
ATOM 12489 C CA . GLU A 1 65 ? -7.768 -5.606 9.592 1.00 0.00 65 GLU A CA 8
ATOM 12490 C C . GLU A 1 65 ? -7.716 -5.735 8.067 1.00 0.00 65 GLU A C 8
ATOM 12491 O O . GLU A 1 65 ? -7.062 -6.629 7.522 1.00 0.00 65 GLU A O 8
ATOM 12503 N N . GLU A 1 66 ? -8.405 -4.817 7.394 1.00 0.00 66 GLU A N 8
ATOM 12504 C CA . GLU A 1 66 ? -8.474 -4.795 5.937 1.00 0.00 66 GLU A CA 8
ATOM 12505 C C . GLU A 1 66 ? -7.082 -4.601 5.340 1.00 0.00 66 GLU A C 8
ATOM 12506 O O . GLU A 1 66 ? -6.647 -5.376 4.492 1.00 0.00 66 GLU A O 8
ATOM 12518 N N . PHE A 1 67 ? -6.378 -3.579 5.818 1.00 0.00 67 PHE A N 8
ATOM 12519 C CA . PHE A 1 67 ? -5.052 -3.246 5.302 1.00 0.00 67 PHE A CA 8
ATOM 12520 C C . PHE A 1 67 ? -4.100 -4.437 5.444 1.00 0.00 67 PHE A C 8
ATOM 12521 O O . PHE A 1 67 ? -3.364 -4.774 4.510 1.00 0.00 67 PHE A O 8
ATOM 12538 N N . ASN A 1 68 ? -4.131 -5.080 6.611 1.00 0.00 68 ASN A N 8
ATOM 12539 C CA . ASN A 1 68 ? -3.274 -6.238 6.879 1.00 0.00 68 ASN A CA 8
ATOM 12540 C C . ASN A 1 68 ? -3.643 -7.406 5.980 1.00 0.00 68 ASN A C 8
ATOM 12541 O O . ASN A 1 68 ? -2.790 -8.223 5.631 1.00 0.00 68 ASN A O 8
ATOM 12552 N N . SER A 1 69 ? -4.909 -7.479 5.597 1.00 0.00 69 SER A N 8
ATOM 12553 C CA . SER A 1 69 ? -5.376 -8.529 4.706 1.00 0.00 69 SER A CA 8
ATOM 12554 C C . SER A 1 69 ? -4.727 -8.395 3.331 1.00 0.00 69 SER A C 8
ATOM 12555 O O . SER A 1 69 ? -4.379 -9.395 2.704 1.00 0.00 69 SER A O 8
ATOM 12563 N N . TRP A 1 70 ? -4.536 -7.157 2.883 1.00 0.00 70 TRP A N 8
ATOM 12564 C CA . TRP A 1 70 ? -3.927 -6.901 1.584 1.00 0.00 70 TRP A CA 8
ATOM 12565 C C . TRP A 1 70 ? -2.491 -7.396 1.579 1.00 0.00 70 TRP A C 8
ATOM 12566 O O . TRP A 1 70 ? -2.084 -8.146 0.695 1.00 0.00 70 TRP A O 8
ATOM 12587 N N . VAL A 1 71 ? -1.735 -6.979 2.587 1.00 0.00 71 VAL A N 8
ATOM 12588 C CA . VAL A 1 71 ? -0.342 -7.386 2.724 1.00 0.00 71 VAL A CA 8
ATOM 12589 C C . VAL A 1 71 ? -0.242 -8.902 2.846 1.00 0.00 71 VAL A C 8
ATOM 12590 O O . VAL A 1 71 ? 0.649 -9.527 2.273 1.00 0.00 71 VAL A O 8
ATOM 12603 N N . SER A 1 72 ? -1.181 -9.485 3.579 1.00 0.00 72 SER A N 8
ATOM 12604 C CA . SER A 1 72 ? -1.233 -10.928 3.765 1.00 0.00 72 SER A CA 8
ATOM 12605 C C . SER A 1 72 ? -1.464 -11.653 2.436 1.00 0.00 72 SER A C 8
ATOM 12606 O O . SER A 1 72 ? -0.898 -12.718 2.194 1.00 0.00 72 SER A O 8
ATOM 12614 N N . ALA A 1 73 ? -2.280 -11.064 1.569 1.00 0.00 73 ALA A N 8
ATOM 12615 C CA . ALA A 1 73 ? -2.536 -11.642 0.258 1.00 0.00 73 ALA A CA 8
ATOM 12616 C C . ALA A 1 73 ? -1.347 -11.412 -0.669 1.00 0.00 73 ALA A C 8
ATOM 12617 O O . ALA A 1 73 ? -1.069 -12.213 -1.561 1.00 0.00 73 ALA A O 8
ATOM 12624 N N . LEU A 1 74 ? -0.637 -10.318 -0.434 1.00 0.00 74 LEU A N 8
ATOM 12625 C CA . LEU A 1 74 ? 0.529 -9.968 -1.234 1.00 0.00 74 LEU A CA 8
ATOM 12626 C C . LEU A 1 74 ? 1.759 -10.728 -0.757 1.00 0.00 74 LEU A C 8
ATOM 12627 O O . LEU A 1 74 ? 2.824 -10.666 -1.374 1.00 0.00 74 LEU A O 8
ATOM 12643 N N . ALA A 1 75 ? 1.600 -11.444 0.349 1.00 0.00 75 ALA A N 8
ATOM 12644 C CA . ALA A 1 75 ? 2.639 -12.339 0.838 1.00 0.00 75 ALA A CA 8
ATOM 12645 C C . ALA A 1 75 ? 2.666 -13.614 0.003 1.00 0.00 75 ALA A C 8
ATOM 12646 O O . ALA A 1 75 ? 3.564 -14.447 0.154 1.00 0.00 75 ALA A O 8
ATOM 12653 N N . GLU A 1 76 ? 1.653 -13.751 -0.864 1.00 0.00 76 GLU A N 8
ATOM 12654 C CA . GLU A 1 76 ? 1.535 -14.859 -1.814 1.00 0.00 76 GLU A CA 8
ATOM 12655 C C . GLU A 1 76 ? 1.135 -16.157 -1.113 1.00 0.00 76 GLU A C 8
ATOM 12656 O O . GLU A 1 76 ? 0.099 -16.748 -1.421 1.00 0.00 76 GLU A O 8
ATOM 12668 N N . HIS A 1 77 ? 1.951 -16.581 -0.163 1.00 0.00 77 HIS A N 8
ATOM 12669 C CA . HIS A 1 77 ? 1.730 -17.834 0.545 1.00 0.00 77 HIS A CA 8
ATOM 12670 C C . HIS A 1 77 ? 2.377 -17.787 1.924 1.00 0.00 77 HIS A C 8
ATOM 12671 O O . HIS A 1 77 ? 3.539 -17.396 2.062 1.00 0.00 77 HIS A O 8
ATOM 12686 N N . GLY A 1 78 ? 1.617 -18.171 2.943 1.00 0.00 78 GLY A N 8
ATOM 12687 C CA . GLY A 1 78 ? 2.146 -18.208 4.290 1.00 0.00 78 GLY A CA 8
ATOM 12688 C C . GLY A 1 78 ? 3.172 -19.310 4.460 1.00 0.00 78 GLY A C 8
ATOM 12689 O O . GLY A 1 78 ? 2.926 -20.454 4.071 1.00 0.00 78 GLY A O 8
ATOM 12693 N N . LYS A 1 79 ? 4.318 -18.969 5.037 1.00 0.00 79 LYS A N 8
ATOM 12694 C CA . LYS A 1 79 ? 5.430 -19.906 5.157 1.00 0.00 79 LYS A CA 8
ATOM 12695 C C . LYS A 1 79 ? 6.610 -19.247 5.856 1.00 0.00 79 LYS A C 8
ATOM 12696 O O . LYS A 1 79 ? 7.262 -19.855 6.703 1.00 0.00 79 LYS A O 8
ATOM 12715 N N . ASP A 1 80 ? 6.867 -17.998 5.498 1.00 0.00 80 ASP A N 8
ATOM 12716 C CA . ASP A 1 80 ? 8.050 -17.293 5.972 1.00 0.00 80 ASP A CA 8
ATOM 12717 C C . ASP A 1 80 ? 7.679 -15.910 6.498 1.00 0.00 80 ASP A C 8
ATOM 12718 O O . ASP A 1 80 ? 7.970 -15.577 7.648 1.00 0.00 80 ASP A O 8
ATOM 12727 N N . ALA A 1 81 ? 7.063 -15.109 5.621 1.00 0.00 81 ALA A N 8
ATOM 12728 C CA . ALA A 1 81 ? 6.530 -13.782 5.964 1.00 0.00 81 ALA A CA 8
ATOM 12729 C C . ALA A 1 81 ? 7.625 -12.719 6.081 1.00 0.00 81 ALA A C 8
ATOM 12730 O O . ALA A 1 81 ? 7.345 -11.521 6.005 1.00 0.00 81 ALA A O 8
ATOM 12737 N N . LEU A 1 82 ? 8.865 -13.145 6.245 1.00 0.00 82 LEU A N 8
ATOM 12738 C CA . LEU A 1 82 ? 9.975 -12.211 6.372 1.00 0.00 82 LEU A CA 8
ATOM 12739 C C . LEU A 1 82 ? 10.567 -11.897 5.006 1.00 0.00 82 LEU A C 8
ATOM 12740 O O . LEU A 1 82 ? 11.013 -10.780 4.750 1.00 0.00 82 LEU A O 8
ATOM 12756 N N . LYS A 1 83 ? 10.554 -12.893 4.134 1.00 0.00 83 LYS A N 8
ATOM 12757 C CA . LYS A 1 83 ? 11.074 -12.741 2.782 1.00 0.00 83 LYS A CA 8
ATOM 12758 C C . LYS A 1 83 ? 10.034 -12.126 1.850 1.00 0.00 83 LYS A C 8
ATOM 12759 O O . LYS A 1 83 ? 10.227 -12.085 0.636 1.00 0.00 83 LYS A O 8
ATOM 12778 N N . VAL A 1 84 ? 8.933 -11.650 2.414 1.00 0.00 84 VAL A N 8
ATOM 12779 C CA . VAL A 1 84 ? 7.931 -10.943 1.630 1.00 0.00 84 VAL A CA 8
ATOM 12780 C C . VAL A 1 84 ? 8.502 -9.611 1.165 1.00 0.00 84 VAL A C 8
ATOM 12781 O O . VAL A 1 84 ? 8.834 -8.757 1.986 1.00 0.00 84 VAL A O 8
ATOM 12794 N N . THR A 1 85 ? 8.612 -9.445 -0.149 1.00 0.00 85 THR A N 8
ATOM 12795 C CA . THR A 1 85 ? 9.285 -8.290 -0.730 1.00 0.00 85 THR A CA 8
ATOM 12796 C C . THR A 1 85 ? 8.713 -6.968 -0.211 1.00 0.00 85 THR A C 8
ATOM 12797 O O . THR A 1 85 ? 9.459 -6.067 0.166 1.00 0.00 85 THR A O 8
ATOM 12808 N N . ALA A 1 86 ? 7.393 -6.867 -0.164 1.00 0.00 86 ALA A N 8
ATOM 12809 C CA . ALA A 1 86 ? 6.736 -5.634 0.252 1.00 0.00 86 ALA A CA 8
ATOM 12810 C C . ALA A 1 86 ? 6.884 -5.386 1.753 1.00 0.00 86 ALA A C 8
ATOM 12811 O O . ALA A 1 86 ? 6.980 -4.244 2.197 1.00 0.00 86 ALA A O 8
ATOM 12818 N N . LEU A 1 87 ? 6.940 -6.464 2.526 1.00 0.00 87 LEU A N 8
ATOM 12819 C CA . LEU A 1 87 ? 6.952 -6.360 3.983 1.00 0.00 87 LEU A CA 8
ATOM 12820 C C . LEU A 1 87 ? 8.373 -6.093 4.456 1.00 0.00 87 LEU A C 8
ATOM 12821 O O . LEU A 1 87 ? 8.614 -5.197 5.272 1.00 0.00 87 LEU A O 8
ATOM 12837 N N . LYS A 1 88 ? 9.309 -6.867 3.924 1.00 0.00 88 LYS A N 8
ATOM 12838 C CA . LYS A 1 88 ? 10.715 -6.680 4.234 1.00 0.00 88 LYS A CA 8
ATOM 12839 C C . LYS A 1 88 ? 11.149 -5.279 3.853 1.00 0.00 88 LYS A C 8
ATOM 12840 O O . LYS A 1 88 ? 11.893 -4.631 4.584 1.00 0.00 88 LYS A O 8
ATOM 12859 N N . LYS A 1 89 ? 10.657 -4.805 2.710 1.00 0.00 89 LYS A N 8
ATOM 12860 C CA . LYS A 1 89 ? 11.040 -3.492 2.216 1.00 0.00 89 LYS A CA 8
ATOM 12861 C C . LYS A 1 89 ? 10.583 -2.414 3.178 1.00 0.00 89 LYS A C 8
ATOM 12862 O O . LYS A 1 89 ? 11.354 -1.535 3.529 1.00 0.00 89 LYS A O 8
ATOM 12881 N N . TYR A 1 90 ? 9.332 -2.497 3.616 1.00 0.00 90 TYR A N 8
ATOM 12882 C CA . TYR A 1 90 ? 8.786 -1.516 4.547 1.00 0.00 90 TYR A CA 8
ATOM 12883 C C . TYR A 1 90 ? 9.648 -1.435 5.807 1.00 0.00 90 TYR A C 8
ATOM 12884 O O . TYR A 1 90 ? 9.970 -0.349 6.279 1.00 0.00 90 TYR A O 8
ATOM 12902 N N . ARG A 1 91 ? 10.047 -2.588 6.330 1.00 0.00 91 ARG A N 8
ATOM 12903 C CA . ARG A 1 91 ? 10.851 -2.632 7.548 1.00 0.00 91 ARG A CA 8
ATOM 12904 C C . ARG A 1 91 ? 12.292 -2.187 7.286 1.00 0.00 91 ARG A C 8
ATOM 12905 O O . ARG A 1 91 ? 12.868 -1.429 8.066 1.00 0.00 91 ARG A O 8
ATOM 12926 N N . GLN A 1 92 ? 12.869 -2.664 6.188 1.00 0.00 92 GLN A N 8
ATOM 12927 C CA . GLN A 1 92 ? 14.267 -2.384 5.871 1.00 0.00 92 GLN A CA 8
ATOM 12928 C C . GLN A 1 92 ? 14.445 -0.938 5.408 1.00 0.00 92 GLN A C 8
ATOM 12929 O O . GLN A 1 92 ? 15.475 -0.317 5.662 1.00 0.00 92 GLN A O 8
ATOM 12943 N N . LEU A 1 93 ? 13.428 -0.405 4.740 1.00 0.00 93 LEU A N 8
ATOM 12944 C CA . LEU A 1 93 ? 13.468 0.962 4.234 1.00 0.00 93 LEU A CA 8
ATOM 12945 C C . LEU A 1 93 ? 13.415 1.964 5.387 1.00 0.00 93 LEU A C 8
ATOM 12946 O O . LEU A 1 93 ? 14.000 3.047 5.314 1.00 0.00 93 LEU A O 8
ATOM 12962 N N . LEU A 1 94 ? 12.723 1.590 6.457 1.00 0.00 94 LEU A N 8
ATOM 12963 C CA . LEU A 1 94 ? 12.627 2.433 7.644 1.00 0.00 94 LEU A CA 8
ATOM 12964 C C . LEU A 1 94 ? 13.840 2.230 8.542 1.00 0.00 94 LEU A C 8
ATOM 12965 O O . LEU A 1 94 ? 14.055 2.975 9.498 1.00 0.00 94 LEU A O 8
ATOM 12981 N N . GLU A 1 95 ? 14.626 1.214 8.230 1.00 0.00 95 GLU A N 8
ATOM 12982 C CA . GLU A 1 95 ? 15.785 0.868 9.030 1.00 0.00 95 GLU A CA 8
ATOM 12983 C C . GLU A 1 95 ? 16.985 1.718 8.639 1.00 0.00 95 GLU A C 8
ATOM 12984 O O . GLU A 1 95 ? 17.396 1.743 7.478 1.00 0.00 95 GLU A O 8
ATOM 12996 N N . HIS A 1 96 ? 17.533 2.428 9.611 1.00 0.00 96 HIS A N 8
ATOM 12997 C CA . HIS A 1 96 ? 18.766 3.170 9.411 1.00 0.00 96 HIS A CA 8
ATOM 12998 C C . HIS A 1 96 ? 19.937 2.201 9.557 1.00 0.00 96 HIS A C 8
ATOM 12999 O O . HIS A 1 96 ? 20.727 2.284 10.494 1.00 0.00 96 HIS A O 8
ATOM 13014 N N . HIS A 1 97 ? 20.014 1.265 8.615 1.00 0.00 97 HIS A N 8
ATOM 13015 C CA . HIS A 1 97 ? 20.909 0.116 8.720 1.00 0.00 97 HIS A CA 8
ATOM 13016 C C . HIS A 1 97 ? 22.378 0.524 8.622 1.00 0.00 97 HIS A C 8
ATOM 13017 O O . HIS A 1 97 ? 23.245 -0.169 9.153 1.00 0.00 97 HIS A O 8
ATOM 13032 N N . HIS A 1 98 ? 22.643 1.650 7.954 1.00 0.00 98 HIS A N 8
ATOM 13033 C CA . HIS A 1 98 ? 24.007 2.161 7.764 1.00 0.00 98 HIS A CA 8
ATOM 13034 C C . HIS A 1 98 ? 24.793 1.288 6.779 1.00 0.00 98 HIS A C 8
ATOM 13035 O O . HIS A 1 98 ? 24.911 0.076 6.954 1.00 0.00 98 HIS A O 8
ATOM 13050 N N . HIS A 1 99 ? 25.318 1.919 5.736 1.00 0.00 99 HIS A N 8
ATOM 13051 C CA . HIS A 1 99 ? 26.110 1.214 4.727 1.00 0.00 99 HIS A CA 8
ATOM 13052 C C . HIS A 1 99 ? 27.565 1.107 5.164 1.00 0.00 99 HIS A C 8
ATOM 13053 O O . HIS A 1 99 ? 28.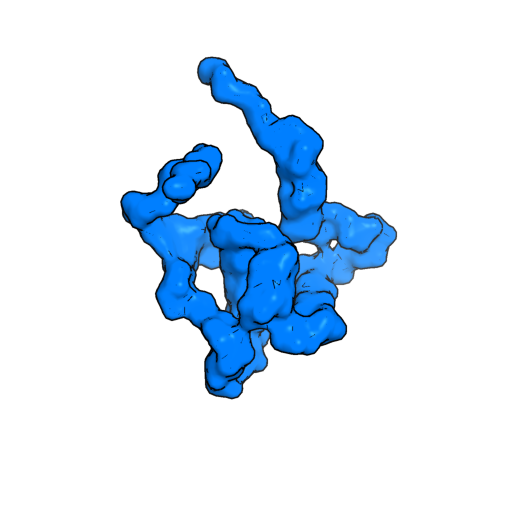032 1.888 5.990 1.00 0.00 99 HIS A O 8
ATOM 13068 N N . HIS A 1 100 ? 28.282 0.144 4.600 1.00 0.00 100 HIS A N 8
ATOM 13069 C CA . HIS A 1 100 ? 29.683 -0.069 4.945 1.00 0.00 100 HIS A CA 8
ATOM 13070 C C . HIS A 1 100 ? 30.454 -0.591 3.741 1.00 0.00 100 HIS A C 8
ATOM 13071 O O . HIS A 1 100 ? 29.871 -0.875 2.694 1.00 0.00 100 HIS A O 8
ATOM 13086 N N . HIS A 1 101 ? 31.760 -0.724 3.900 1.00 0.00 101 HIS A N 8
ATOM 13087 C CA . HIS A 1 101 ? 32.595 -1.302 2.860 1.00 0.00 101 HIS A CA 8
ATOM 13088 C C . HIS A 1 101 ? 32.495 -2.815 2.920 1.00 0.00 101 HIS A C 8
ATOM 13089 O O . HIS A 1 101 ? 32.294 -3.448 1.866 1.00 0.00 101 HIS A O 8
ATOM 13105 N N . MET A 1 1 ? 17.152 5.831 -20.063 1.00 0.00 1 MET A N 9
ATOM 13106 C CA . MET A 1 1 ? 16.416 7.052 -20.456 1.00 0.00 1 MET A CA 9
ATOM 13107 C C . MET A 1 1 ? 15.025 6.705 -20.960 1.00 0.00 1 MET A C 9
ATOM 13108 O O . MET A 1 1 ? 14.836 5.729 -21.688 1.00 0.00 1 MET A O 9
ATOM 13124 N N . MET A 1 2 ? 14.046 7.502 -20.555 1.00 0.00 2 MET A N 9
ATOM 13125 C CA . MET A 1 2 ? 12.675 7.315 -20.997 1.00 0.00 2 MET A CA 9
ATOM 13126 C C . MET A 1 2 ? 12.268 8.438 -21.940 1.00 0.00 2 MET A C 9
ATOM 13127 O O . MET A 1 2 ? 12.335 8.284 -23.158 1.00 0.00 2 MET A O 9
ATOM 13141 N N . PHE A 1 3 ? 11.877 9.577 -21.361 1.00 0.00 3 PHE A N 9
ATOM 13142 C CA . PHE A 1 3 ? 11.455 10.753 -22.130 1.00 0.00 3 PHE A CA 9
ATOM 13143 C C . PHE A 1 3 ? 10.389 10.395 -23.165 1.00 0.00 3 PHE A C 9
ATOM 13144 O O . PHE A 1 3 ? 10.521 10.703 -24.350 1.00 0.00 3 PHE A O 9
ATOM 13161 N N . LEU A 1 4 ? 9.325 9.747 -22.698 1.00 0.00 4 LEU A N 9
ATOM 13162 C CA . LEU A 1 4 ? 8.225 9.352 -23.567 1.00 0.00 4 LEU A CA 9
ATOM 13163 C C . LEU A 1 4 ? 7.556 10.597 -24.152 1.00 0.00 4 LEU A C 9
ATOM 13164 O O . LEU A 1 4 ? 7.347 10.698 -25.362 1.00 0.00 4 LEU A O 9
ATOM 13180 N N . ARG A 1 5 ? 7.236 11.544 -23.283 1.00 0.00 5 ARG A N 9
ATOM 13181 C CA . ARG A 1 5 ? 6.626 12.795 -23.710 1.00 0.00 5 ARG A CA 9
ATOM 13182 C C . ARG A 1 5 ? 7.420 13.977 -23.168 1.00 0.00 5 ARG A C 9
ATOM 13183 O O . ARG A 1 5 ? 8.189 14.603 -23.893 1.00 0.00 5 ARG A O 9
ATOM 13204 N N . LYS A 1 6 ? 7.255 14.256 -21.882 1.00 0.00 6 LYS A N 9
ATOM 13205 C CA . LYS A 1 6 ? 7.973 15.345 -21.239 1.00 0.00 6 LYS A CA 9
ATOM 13206 C C . LYS A 1 6 ? 8.000 15.156 -19.726 1.00 0.00 6 LYS A C 9
ATOM 13207 O O . LYS A 1 6 ? 7.216 14.377 -19.174 1.00 0.00 6 LYS A O 9
ATOM 13226 N N . VAL A 1 7 ? 8.903 15.863 -19.061 1.00 0.00 7 VAL A N 9
ATOM 13227 C CA . VAL A 1 7 ? 9.027 15.779 -17.614 1.00 0.00 7 VAL A CA 9
ATOM 13228 C C . VAL A 1 7 ? 7.991 16.678 -16.947 1.00 0.00 7 VAL A C 9
ATOM 13229 O O . VAL A 1 7 ? 8.308 17.734 -16.394 1.00 0.00 7 VAL A O 9
ATOM 13242 N N . GLU A 1 8 ? 6.741 16.263 -17.051 1.00 0.00 8 GLU A N 9
ATOM 13243 C CA . GLU A 1 8 ? 5.628 16.984 -16.461 1.00 0.00 8 GLU A CA 9
ATOM 13244 C C . GLU A 1 8 ? 4.529 15.995 -16.112 1.00 0.00 8 GLU A C 9
ATOM 13245 O O . GLU A 1 8 ? 3.774 15.553 -16.980 1.00 0.00 8 GLU A O 9
ATOM 13257 N N . GLY A 1 9 ? 4.473 15.616 -14.848 1.00 0.00 9 GLY A N 9
ATOM 13258 C CA . GLY A 1 9 ? 3.566 14.568 -14.442 1.00 0.00 9 GLY A CA 9
ATOM 13259 C C . GLY A 1 9 ? 4.226 13.492 -13.585 1.00 0.00 9 GLY A C 9
ATOM 13260 O O . GLY A 1 9 ? 3.638 13.084 -12.586 1.00 0.00 9 GLY A O 9
ATOM 13264 N N . PRO A 1 10 ? 5.438 12.989 -13.958 1.00 0.00 10 PRO A N 9
ATOM 13265 C CA . PRO A 1 10 ? 6.132 11.925 -13.210 1.00 0.00 10 PRO A CA 9
ATOM 13266 C C . PRO A 1 10 ? 6.443 12.270 -11.749 1.00 0.00 10 PRO A C 9
ATOM 13267 O O . PRO A 1 10 ? 7.563 12.646 -11.397 1.00 0.00 10 PRO A O 9
ATOM 13278 N N . ARG A 1 11 ? 5.421 12.169 -10.920 1.00 0.00 11 ARG A N 9
ATOM 13279 C CA . ARG A 1 11 ? 5.567 12.148 -9.473 1.00 0.00 11 ARG A CA 9
ATOM 13280 C C . ARG A 1 11 ? 5.080 10.799 -8.992 1.00 0.00 11 ARG A C 9
ATOM 13281 O O . ARG A 1 11 ? 4.596 10.633 -7.874 1.00 0.00 11 ARG A O 9
ATOM 13302 N N . SER A 1 12 ? 5.240 9.841 -9.880 1.00 0.00 12 SER A N 9
ATOM 13303 C CA . SER A 1 12 ? 4.700 8.511 -9.716 1.00 0.00 12 SER A CA 9
ATOM 13304 C C . SER A 1 12 ? 5.753 7.534 -9.222 1.00 0.00 12 SER A C 9
ATOM 13305 O O . SER A 1 12 ? 6.937 7.863 -9.113 1.00 0.00 12 SER A O 9
ATOM 13313 N N . VAL A 1 13 ? 5.301 6.327 -8.934 1.00 0.00 13 VAL A N 9
ATOM 13314 C CA . VAL A 1 13 ? 6.165 5.257 -8.481 1.00 0.00 13 VAL A CA 9
ATOM 13315 C C . VAL A 1 13 ? 5.930 4.003 -9.316 1.00 0.00 13 VAL A C 9
ATOM 13316 O O . VAL A 1 13 ? 4.818 3.473 -9.362 1.00 0.00 13 VAL A O 9
ATOM 13329 N N . THR A 1 14 ? 6.973 3.553 -9.992 1.00 0.00 14 THR A N 9
ATOM 13330 C CA . THR A 1 14 ? 6.879 2.413 -10.893 1.00 0.00 14 THR A CA 9
ATOM 13331 C C . THR A 1 14 ? 7.017 1.091 -10.138 1.00 0.00 14 THR A C 9
ATOM 13332 O O . THR A 1 14 ? 7.861 0.955 -9.255 1.00 0.00 14 THR A O 9
ATOM 13343 N N . LEU A 1 15 ? 6.174 0.127 -10.485 1.00 0.00 15 LEU A N 9
ATOM 13344 C CA . LEU A 1 15 ? 6.252 -1.208 -9.908 1.00 0.00 15 LEU A CA 9
ATOM 13345 C C . LEU A 1 15 ? 7.069 -2.123 -10.812 1.00 0.00 15 LEU A C 9
ATOM 13346 O O . LEU A 1 15 ? 7.129 -1.899 -12.019 1.00 0.00 15 LEU A O 9
ATOM 13362 N N . PRO A 1 16 ? 7.707 -3.165 -10.242 1.00 0.00 16 PRO A N 9
ATOM 13363 C CA . PRO A 1 16 ? 8.476 -4.157 -11.015 1.00 0.00 16 PRO A CA 9
ATOM 13364 C C . PRO A 1 16 ? 7.643 -4.805 -12.120 1.00 0.00 16 PRO A C 9
ATOM 13365 O O . PRO A 1 16 ? 8.181 -5.328 -13.096 1.00 0.00 16 PRO A O 9
ATOM 13376 N N . ASP A 1 17 ? 6.323 -4.754 -11.947 1.00 0.00 17 ASP A N 9
ATOM 13377 C CA . ASP A 1 17 ? 5.375 -5.253 -12.943 1.00 0.00 17 ASP A CA 9
ATOM 13378 C C . ASP A 1 17 ? 5.559 -4.529 -14.274 1.00 0.00 17 ASP A C 9
ATOM 13379 O O . ASP A 1 17 ? 5.331 -5.101 -15.338 1.00 0.00 17 ASP A O 9
ATOM 13388 N N . GLY A 1 18 ? 5.989 -3.277 -14.204 1.00 0.00 18 GLY A N 9
ATOM 13389 C CA . GLY A 1 18 ? 6.135 -2.478 -15.401 1.00 0.00 18 GLY A CA 9
ATOM 13390 C C . GLY A 1 18 ? 5.126 -1.352 -15.439 1.00 0.00 18 GLY A C 9
ATOM 13391 O O . GLY A 1 18 ? 5.241 -0.424 -16.240 1.00 0.00 18 GLY A O 9
ATOM 13395 N N . SER A 1 19 ? 4.136 -1.442 -14.566 1.00 0.00 19 SER A N 9
ATOM 13396 C CA . SER A 1 19 ? 3.088 -0.441 -14.488 1.00 0.00 19 SER A CA 9
ATOM 13397 C C . SER A 1 19 ? 3.466 0.660 -13.497 1.00 0.00 19 SER A C 9
ATOM 13398 O O . SER A 1 19 ? 4.040 0.390 -12.437 1.00 0.00 19 SER A O 9
ATOM 13406 N N . ILE A 1 20 ? 3.159 1.902 -13.855 1.00 0.00 20 ILE A N 9
ATOM 13407 C CA . ILE A 1 20 ? 3.421 3.041 -12.987 1.00 0.00 20 ILE A CA 9
ATOM 13408 C C . ILE A 1 20 ? 2.148 3.444 -12.256 1.00 0.00 20 ILE A C 9
ATOM 13409 O O . ILE A 1 20 ? 1.047 3.187 -12.737 1.00 0.00 20 ILE A O 9
ATOM 13425 N N . MET A 1 21 ? 2.292 4.058 -11.097 1.00 0.00 21 MET A N 9
ATOM 13426 C CA . MET A 1 21 ? 1.135 4.511 -10.344 1.00 0.00 21 MET A CA 9
ATOM 13427 C C . MET A 1 21 ? 1.351 5.913 -9.801 1.00 0.00 21 MET A C 9
ATOM 13428 O O . MET A 1 21 ? 2.392 6.211 -9.213 1.00 0.00 21 MET A O 9
ATOM 13442 N N . THR A 1 22 ? 0.363 6.767 -10.015 1.00 0.00 22 THR A N 9
ATOM 13443 C CA . THR A 1 22 ? 0.408 8.143 -9.555 1.00 0.00 22 THR A CA 9
ATOM 13444 C C . THR A 1 22 ? -0.467 8.315 -8.316 1.00 0.00 22 THR A C 9
ATOM 13445 O O . THR A 1 22 ? -1.091 7.363 -7.849 1.00 0.00 22 THR A O 9
ATOM 13456 N N . ARG A 1 23 ? -0.514 9.534 -7.797 1.00 0.00 23 ARG A N 9
ATOM 13457 C CA . ARG A 1 23 ? -1.414 9.871 -6.707 1.00 0.00 23 ARG A CA 9
ATOM 13458 C C . ARG A 1 23 ? -2.861 9.868 -7.209 1.00 0.00 23 ARG A C 9
ATOM 13459 O O . ARG A 1 23 ? -3.804 9.768 -6.424 1.00 0.00 23 ARG A O 9
ATOM 13480 N N . ALA A 1 24 ? -3.025 9.960 -8.528 1.00 0.00 24 ALA A N 9
ATOM 13481 C CA . ALA A 1 24 ? -4.350 9.996 -9.139 1.00 0.00 24 ALA A CA 9
ATOM 13482 C C . ALA A 1 24 ? -4.953 8.596 -9.227 1.00 0.00 24 ALA A C 9
ATOM 13483 O O . ALA A 1 24 ? -6.170 8.435 -9.201 1.00 0.00 24 ALA A O 9
ATOM 13490 N N . ASP A 1 25 ? -4.094 7.583 -9.319 1.00 0.00 25 ASP A N 9
ATOM 13491 C CA . ASP A 1 25 ? -4.550 6.196 -9.377 1.00 0.00 25 ASP A CA 9
ATOM 13492 C C . ASP A 1 25 ? -4.966 5.730 -7.993 1.00 0.00 25 ASP A C 9
ATOM 13493 O O . ASP A 1 25 ? -5.691 4.745 -7.840 1.00 0.00 25 ASP A O 9
ATOM 13502 N N . LEU A 1 26 ? -4.495 6.454 -6.993 1.00 0.00 26 LEU A N 9
ATOM 13503 C CA . LEU A 1 26 ? -4.766 6.124 -5.611 1.00 0.00 26 LEU A CA 9
ATOM 13504 C C . LEU A 1 26 ? -6.103 6.694 -5.157 1.00 0.00 26 LEU A C 9
ATOM 13505 O O . LEU A 1 26 ? -6.453 7.829 -5.489 1.00 0.00 26 LEU A O 9
ATOM 13521 N N . PRO A 1 27 ? -6.868 5.887 -4.404 1.00 0.00 27 PRO A N 9
ATOM 13522 C CA . PRO A 1 27 ? -8.104 6.322 -3.729 1.00 0.00 27 PRO A CA 9
ATOM 13523 C C . PRO A 1 27 ? -7.935 7.679 -3.043 1.00 0.00 27 PRO A C 9
ATOM 13524 O O . PRO A 1 27 ? -7.048 7.846 -2.206 1.00 0.00 27 PRO A O 9
ATOM 13535 N N . PRO A 1 28 ? -8.775 8.667 -3.402 1.00 0.00 28 PRO A N 9
ATOM 13536 C CA . PRO A 1 28 ? -8.665 10.039 -2.883 1.00 0.00 28 PRO A CA 9
ATOM 13537 C C . PRO A 1 28 ? -8.789 10.097 -1.365 1.00 0.00 28 PRO A C 9
ATOM 13538 O O . PRO A 1 28 ? -7.921 10.641 -0.680 1.00 0.00 28 PRO A O 9
ATOM 13549 N N . ALA A 1 29 ? -9.869 9.526 -0.850 1.00 0.00 29 ALA A N 9
ATOM 13550 C CA . ALA A 1 29 ? -10.111 9.476 0.583 1.00 0.00 29 ALA A CA 9
ATOM 13551 C C . ALA A 1 29 ? -11.245 8.513 0.886 1.00 0.00 29 ALA A C 9
ATOM 13552 O O . ALA A 1 29 ? -11.094 7.581 1.673 1.00 0.00 29 ALA A O 9
ATOM 13559 N N . ASN A 1 30 ? -12.380 8.730 0.231 1.00 0.00 30 ASN A N 9
ATOM 13560 C CA . ASN A 1 30 ? -13.553 7.885 0.442 1.00 0.00 30 ASN A CA 9
ATOM 13561 C C . ASN A 1 30 ? -13.456 6.614 -0.388 1.00 0.00 30 ASN A C 9
ATOM 13562 O O . ASN A 1 30 ? -13.497 5.514 0.158 1.00 0.00 30 ASN A O 9
ATOM 13573 N N . THR A 1 31 ? -13.300 6.782 -1.703 1.00 0.00 31 THR A N 9
ATOM 13574 C CA . THR A 1 31 ? -13.235 5.662 -2.636 1.00 0.00 31 THR A CA 9
ATOM 13575 C C . THR A 1 31 ? -14.552 4.884 -2.628 1.00 0.00 31 THR A C 9
ATOM 13576 O O . THR A 1 31 ? -14.720 3.929 -1.871 1.00 0.00 31 THR A O 9
ATOM 13587 N N . ARG A 1 32 ? -15.481 5.295 -3.476 1.00 0.00 32 ARG A N 9
ATOM 13588 C CA . ARG A 1 32 ? -16.836 4.757 -3.434 1.00 0.00 32 ARG A CA 9
ATOM 13589 C C . ARG A 1 32 ? -16.955 3.448 -4.215 1.00 0.00 32 ARG A C 9
ATOM 13590 O O . ARG A 1 32 ? -18.050 3.044 -4.609 1.00 0.00 32 ARG A O 9
ATOM 13611 N N . ARG A 1 33 ? -15.827 2.780 -4.413 1.00 0.00 33 ARG A N 9
ATOM 13612 C CA . ARG A 1 33 ? -15.801 1.497 -5.096 1.00 0.00 33 ARG A CA 9
ATOM 13613 C C . ARG A 1 33 ? -14.476 0.789 -4.820 1.00 0.00 33 ARG A C 9
ATOM 13614 O O . ARG A 1 33 ? -13.493 0.986 -5.536 1.00 0.00 33 ARG A O 9
ATOM 13635 N N . TRP A 1 34 ? -14.441 -0.000 -3.758 1.00 0.00 34 TRP A N 9
ATOM 13636 C CA . TRP A 1 34 ? -13.233 -0.725 -3.390 1.00 0.00 34 TRP A CA 9
ATOM 13637 C C . TRP A 1 34 ? -13.122 -2.029 -4.171 1.00 0.00 34 TRP A C 9
ATOM 13638 O O . TRP A 1 34 ? -13.637 -3.069 -3.757 1.00 0.00 34 TRP A O 9
ATOM 13659 N N . VAL A 1 35 ? -12.479 -1.952 -5.323 1.00 0.00 35 VAL A N 9
ATOM 13660 C CA . VAL A 1 35 ? -12.244 -3.127 -6.148 1.00 0.00 35 VAL A CA 9
ATOM 13661 C C . VAL A 1 35 ? -10.873 -3.718 -5.840 1.00 0.00 35 VAL A C 9
ATOM 13662 O O . VAL A 1 35 ? -10.049 -3.065 -5.192 1.00 0.00 35 VAL A O 9
ATOM 13675 N N . ALA A 1 36 ? -10.631 -4.936 -6.320 1.00 0.00 36 ALA A N 9
ATOM 13676 C CA . ALA A 1 36 ? -9.382 -5.648 -6.045 1.00 0.00 36 ALA A CA 9
ATOM 13677 C C . ALA A 1 36 ? -8.166 -4.821 -6.461 1.00 0.00 36 ALA A C 9
ATOM 13678 O O . ALA A 1 36 ? -7.195 -4.711 -5.711 1.00 0.00 36 ALA A O 9
ATOM 13685 N N . SER A 1 37 ? -8.239 -4.231 -7.651 1.00 0.00 37 SER A N 9
ATOM 13686 C CA . SER A 1 37 ? -7.151 -3.417 -8.178 1.00 0.00 37 SER A CA 9
ATOM 13687 C C . SER A 1 37 ? -6.830 -2.248 -7.244 1.00 0.00 37 SER A C 9
ATOM 13688 O O . SER A 1 37 ? -5.666 -1.951 -6.993 1.00 0.00 37 SER A O 9
ATOM 13696 N N . ARG A 1 38 ? -7.867 -1.610 -6.708 1.00 0.00 38 ARG A N 9
ATOM 13697 C CA . ARG A 1 38 ? -7.678 -0.447 -5.847 1.00 0.00 38 ARG A CA 9
ATOM 13698 C C . ARG A 1 38 ? -7.140 -0.846 -4.481 1.00 0.00 38 ARG A C 9
ATOM 13699 O O . ARG A 1 38 ? -6.361 -0.109 -3.890 1.00 0.00 38 ARG A O 9
ATOM 13720 N N . LYS A 1 39 ? -7.545 -2.011 -3.996 1.00 0.00 39 LYS A N 9
ATOM 13721 C CA . LYS A 1 39 ? -7.050 -2.522 -2.721 1.00 0.00 39 LYS A CA 9
ATOM 13722 C C . LYS A 1 39 ? -5.528 -2.656 -2.766 1.00 0.00 39 LYS A C 9
ATOM 13723 O O . LYS A 1 39 ? -4.809 -2.075 -1.943 1.00 0.00 39 LYS A O 9
ATOM 13742 N N . ILE A 1 40 ? -5.048 -3.394 -3.760 1.00 0.00 40 ILE A N 9
ATOM 13743 C CA . ILE A 1 40 ? -3.617 -3.574 -3.955 1.00 0.00 40 ILE A CA 9
ATOM 13744 C C . ILE A 1 40 ? -2.950 -2.233 -4.256 1.00 0.00 40 ILE A C 9
ATOM 13745 O O . ILE A 1 40 ? -1.840 -1.962 -3.797 1.00 0.00 40 ILE A O 9
ATOM 13761 N N . ALA A 1 41 ? -3.652 -1.391 -5.010 1.00 0.00 41 ALA A N 9
ATOM 13762 C CA . ALA A 1 41 ? -3.154 -0.068 -5.364 1.00 0.00 41 ALA A CA 9
ATOM 13763 C C . ALA A 1 41 ? -2.805 0.743 -4.124 1.00 0.00 41 ALA A C 9
ATOM 13764 O O . ALA A 1 41 ? -1.756 1.379 -4.075 1.00 0.00 41 ALA A O 9
ATOM 13771 N N . VAL A 1 42 ? -3.673 0.707 -3.119 1.00 0.00 42 VAL A N 9
ATOM 13772 C CA . VAL A 1 42 ? -3.448 1.471 -1.899 1.00 0.00 42 VAL A CA 9
ATOM 13773 C C . VAL A 1 42 ? -2.202 0.985 -1.179 1.00 0.00 42 VAL A C 9
ATOM 13774 O O . VAL A 1 42 ? -1.298 1.772 -0.905 1.00 0.00 42 VAL A O 9
ATOM 13787 N N . VAL A 1 43 ? -2.141 -0.312 -0.896 1.00 0.00 43 VAL A N 9
ATOM 13788 C CA . VAL A 1 43 ? -1.022 -0.864 -0.134 1.00 0.00 43 VAL A CA 9
ATOM 13789 C C . VAL A 1 43 ? 0.321 -0.637 -0.826 1.00 0.00 43 VAL A C 9
ATOM 13790 O O . VAL A 1 43 ? 1.278 -0.212 -0.184 1.00 0.00 43 VAL A O 9
ATOM 13803 N N . ARG A 1 44 ? 0.407 -0.887 -2.129 1.00 0.00 44 ARG A N 9
ATOM 13804 C CA . ARG A 1 44 ? 1.657 -0.631 -2.839 1.00 0.00 44 ARG A CA 9
ATOM 13805 C C . ARG A 1 44 ? 1.866 0.867 -3.028 1.00 0.00 44 ARG A C 9
ATOM 13806 O O . ARG A 1 44 ? 2.995 1.342 -3.096 1.00 0.00 44 ARG A O 9
ATOM 13827 N N . GLY A 1 45 ? 0.768 1.603 -3.098 1.00 0.00 45 GLY A N 9
ATOM 13828 C CA . GLY A 1 45 ? 0.842 3.025 -3.345 1.00 0.00 45 GLY A CA 9
ATOM 13829 C C . GLY A 1 45 ? 1.356 3.788 -2.153 1.00 0.00 45 GLY A C 9
ATOM 13830 O O . GLY A 1 45 ? 2.135 4.721 -2.301 1.00 0.00 45 GLY A O 9
ATOM 13834 N N . VAL A 1 46 ? 0.933 3.391 -0.969 1.00 0.00 46 VAL A N 9
ATOM 13835 C CA . VAL A 1 46 ? 1.390 4.049 0.237 1.00 0.00 46 VAL A CA 9
ATOM 13836 C C . VAL A 1 46 ? 2.740 3.484 0.682 1.00 0.00 46 VAL A C 9
ATOM 13837 O O . VAL A 1 46 ? 3.711 4.225 0.787 1.00 0.00 46 VAL A O 9
ATOM 13850 N N . ILE A 1 47 ? 2.807 2.165 0.855 1.00 0.00 47 ILE A N 9
ATOM 13851 C CA . ILE A 1 47 ? 3.989 1.507 1.402 1.00 0.00 47 ILE A CA 9
ATOM 13852 C C . ILE A 1 47 ? 5.201 1.653 0.485 1.00 0.00 47 ILE A C 9
ATOM 13853 O O . ILE A 1 47 ? 6.274 2.064 0.924 1.00 0.00 47 ILE A O 9
ATOM 13869 N N . TYR A 1 48 ? 5.029 1.317 -0.786 1.00 0.00 48 TYR A N 9
ATOM 13870 C CA . TYR A 1 48 ? 6.133 1.367 -1.734 1.00 0.00 48 TYR A CA 9
ATOM 13871 C C . TYR A 1 48 ? 6.233 2.759 -2.351 1.00 0.00 48 TYR A C 9
ATOM 13872 O O . TYR A 1 48 ? 7.275 3.144 -2.883 1.00 0.00 48 TYR A O 9
ATOM 13890 N N . GLY A 1 49 ? 5.143 3.512 -2.269 1.00 0.00 49 GLY A N 9
ATOM 13891 C CA . GLY A 1 49 ? 5.067 4.778 -2.961 1.00 0.00 49 GLY A CA 9
ATOM 13892 C C . GLY A 1 49 ? 5.274 6.000 -2.079 1.00 0.00 49 GLY A C 9
ATOM 13893 O O . GLY A 1 49 ? 6.337 6.623 -2.108 1.00 0.00 49 GLY A O 9
ATOM 13897 N N . LEU A 1 50 ? 4.259 6.337 -1.288 1.00 0.00 50 LEU A N 9
ATOM 13898 C CA . LEU A 1 50 ? 4.164 7.668 -0.699 1.00 0.00 50 LEU A CA 9
ATOM 13899 C C . LEU A 1 50 ? 4.555 7.715 0.780 1.00 0.00 50 LEU A C 9
ATOM 13900 O O . LEU A 1 50 ? 5.640 8.186 1.121 1.00 0.00 50 LEU A O 9
ATOM 13916 N N . ILE A 1 51 ? 3.676 7.241 1.659 1.00 0.00 51 ILE A N 9
ATOM 13917 C CA . ILE A 1 51 ? 3.844 7.487 3.090 1.00 0.00 51 ILE A CA 9
ATOM 13918 C C . ILE A 1 51 ? 3.891 6.194 3.895 1.00 0.00 51 ILE A C 9
ATOM 13919 O O . ILE A 1 51 ? 3.687 5.108 3.362 1.00 0.00 51 ILE A O 9
ATOM 13935 N N . THR A 1 52 ? 4.146 6.326 5.190 1.00 0.00 52 THR A N 9
ATOM 13936 C CA . THR A 1 52 ? 4.272 5.174 6.064 1.00 0.00 52 THR A CA 9
ATOM 13937 C C . THR A 1 52 ? 2.898 4.613 6.426 1.00 0.00 52 THR A C 9
ATOM 13938 O O . THR A 1 52 ? 1.869 5.259 6.203 1.00 0.00 52 THR A O 9
ATOM 13949 N N . LEU A 1 53 ? 2.888 3.422 7.005 1.00 0.00 53 LEU A N 9
ATOM 13950 C CA . LEU A 1 53 ? 1.643 2.747 7.340 1.00 0.00 53 LEU A CA 9
ATOM 13951 C C . LEU A 1 53 ? 0.899 3.503 8.429 1.00 0.00 53 LEU A C 9
ATOM 13952 O O . LEU A 1 53 ? -0.322 3.510 8.454 1.00 0.00 53 LEU A O 9
ATOM 13968 N N . ALA A 1 54 ? 1.643 4.146 9.325 1.00 0.00 54 ALA A N 9
ATOM 13969 C CA . ALA A 1 54 ? 1.033 4.936 10.386 1.00 0.00 54 ALA A CA 9
ATOM 13970 C C . ALA A 1 54 ? 0.139 6.019 9.794 1.00 0.00 54 ALA A C 9
ATOM 13971 O O . ALA A 1 54 ? -1.010 6.200 10.203 1.00 0.00 54 ALA A O 9
ATOM 13978 N N . GLU A 1 55 ? 0.669 6.704 8.792 1.00 0.00 55 GLU A N 9
ATOM 13979 C CA . GLU A 1 55 ? -0.041 7.791 8.137 1.00 0.00 55 GLU A CA 9
ATOM 13980 C C . GLU A 1 55 ? -1.217 7.250 7.322 1.00 0.00 55 GLU A C 9
ATOM 13981 O O . GLU A 1 55 ? -2.311 7.813 7.333 1.00 0.00 55 GLU A O 9
ATOM 13993 N N . ALA A 1 56 ? -0.993 6.132 6.646 1.00 0.00 56 ALA A N 9
ATOM 13994 C CA . ALA A 1 56 ? -1.995 5.558 5.751 1.00 0.00 56 ALA A CA 9
ATOM 13995 C C . ALA A 1 56 ? -2.993 4.671 6.480 1.00 0.00 56 ALA A C 9
ATOM 13996 O O . ALA A 1 56 ? -3.972 4.259 5.888 1.00 0.00 56 ALA A O 9
ATOM 14003 N N . LYS A 1 57 ? -2.753 4.371 7.750 1.00 0.00 57 LYS A N 9
ATOM 14004 C CA . LYS A 1 57 ? -3.709 3.579 8.518 1.00 0.00 57 LYS A CA 9
ATOM 14005 C C . LYS A 1 57 ? -4.642 4.492 9.302 1.00 0.00 57 LYS A C 9
ATOM 14006 O O . LYS A 1 57 ? -5.843 4.241 9.401 1.00 0.00 57 LYS A O 9
ATOM 14025 N N . GLN A 1 58 ? -4.097 5.564 9.845 1.00 0.00 58 GLN A N 9
ATOM 14026 C CA . GLN A 1 58 ? -4.915 6.535 10.547 1.00 0.00 58 GLN A CA 9
ATOM 14027 C C . GLN A 1 58 ? -5.683 7.405 9.550 1.00 0.00 58 GLN A C 9
ATOM 14028 O O . GLN A 1 58 ? -6.689 8.023 9.899 1.00 0.00 58 GLN A O 9
ATOM 14042 N N . THR A 1 59 ? -5.214 7.439 8.304 1.00 0.00 59 THR A N 9
ATOM 14043 C CA . THR A 1 59 ? -5.925 8.147 7.248 1.00 0.00 59 THR A CA 9
ATOM 14044 C C . THR A 1 59 ? -6.727 7.174 6.373 1.00 0.00 59 THR A C 9
ATOM 14045 O O . THR A 1 59 ? -7.956 7.200 6.382 1.00 0.00 59 THR A O 9
ATOM 14056 N N . TYR A 1 60 ? -6.036 6.305 5.633 1.00 0.00 60 TYR A N 9
ATOM 14057 C CA . TYR A 1 60 ? -6.711 5.386 4.712 1.00 0.00 60 TYR A CA 9
ATOM 14058 C C . TYR A 1 60 ? -6.817 3.983 5.295 1.00 0.00 60 TYR A C 9
ATOM 14059 O O . TYR A 1 60 ? -7.085 3.030 4.570 1.00 0.00 60 TYR A O 9
ATOM 14077 N N . GLY A 1 61 ? -6.608 3.856 6.600 1.00 0.00 61 GLY A N 9
ATOM 14078 C CA . GLY A 1 61 ? -6.486 2.542 7.201 1.00 0.00 61 GLY A CA 9
ATOM 14079 C C . GLY A 1 61 ? -7.789 1.789 7.273 1.00 0.00 61 GLY A C 9
ATOM 14080 O O . GLY A 1 61 ? -7.778 0.584 7.491 1.00 0.00 61 GLY A O 9
ATOM 14084 N N . LEU A 1 62 ? -8.902 2.504 7.076 1.00 0.00 62 LEU A N 9
ATOM 14085 C CA . LEU A 1 62 ? -10.241 1.909 7.096 1.00 0.00 62 LEU A CA 9
ATOM 14086 C C . LEU A 1 62 ? -10.459 1.159 8.410 1.00 0.00 62 LEU A C 9
ATOM 14087 O O . LEU A 1 62 ? -10.872 1.747 9.412 1.00 0.00 62 LEU A O 9
ATOM 14103 N N . SER A 1 63 ? -10.158 -0.130 8.398 1.00 0.00 63 SER A N 9
ATOM 14104 C CA . SER A 1 63 ? -10.098 -0.925 9.604 1.00 0.00 63 SER A CA 9
ATOM 14105 C C . SER A 1 63 ? -8.746 -1.635 9.636 1.00 0.00 63 SER A C 9
ATOM 14106 O O . SER A 1 63 ? -8.254 -2.051 8.590 1.00 0.00 63 SER A O 9
ATOM 14114 N N . ASP A 1 64 ? -8.151 -1.753 10.819 1.00 0.00 64 ASP A N 9
ATOM 14115 C CA . ASP A 1 64 ? -6.802 -2.315 10.969 1.00 0.00 64 ASP A CA 9
ATOM 14116 C C . ASP A 1 64 ? -6.628 -3.612 10.185 1.00 0.00 64 ASP A C 9
ATOM 14117 O O . ASP A 1 64 ? -5.807 -3.684 9.272 1.00 0.00 64 ASP A O 9
ATOM 14126 N N . GLU A 1 65 ? -7.415 -4.624 10.523 1.00 0.00 65 GLU A N 9
ATOM 14127 C CA . GLU A 1 65 ? -7.293 -5.928 9.879 1.00 0.00 65 GLU A CA 9
ATOM 14128 C C . GLU A 1 65 ? -7.772 -5.876 8.433 1.00 0.00 65 GLU A C 9
ATOM 14129 O O . GLU A 1 65 ? -7.304 -6.635 7.590 1.00 0.00 65 GLU A O 9
ATOM 14141 N N . GLU A 1 66 ? -8.713 -4.984 8.164 1.00 0.00 66 GLU A N 9
ATOM 14142 C CA . GLU A 1 66 ? -9.201 -4.752 6.806 1.00 0.00 66 GLU A CA 9
ATOM 14143 C C . GLU A 1 66 ? -8.051 -4.340 5.886 1.00 0.00 66 GLU A C 9
ATOM 14144 O O . GLU A 1 66 ? -7.892 -4.885 4.796 1.00 0.00 66 GLU A O 9
ATOM 14156 N N . PHE A 1 67 ? -7.237 -3.400 6.349 1.00 0.00 67 PHE A N 9
ATOM 14157 C CA . PHE A 1 67 ? -6.087 -2.933 5.586 1.00 0.00 67 PHE A CA 9
ATOM 14158 C C . PHE A 1 67 ? -4.993 -4.002 5.594 1.00 0.00 67 PHE A C 9
ATOM 14159 O O . PHE A 1 67 ? -4.362 -4.276 4.570 1.00 0.00 67 PHE A O 9
ATOM 14176 N N . ASN A 1 68 ? -4.784 -4.613 6.762 1.00 0.00 68 ASN A N 9
ATOM 14177 C CA . ASN A 1 68 ? -3.794 -5.684 6.916 1.00 0.00 68 ASN A CA 9
ATOM 14178 C C . ASN A 1 68 ? -4.128 -6.872 6.021 1.00 0.00 68 ASN A C 9
ATOM 14179 O O . ASN A 1 68 ? -3.243 -7.633 5.627 1.00 0.00 68 ASN A O 9
ATOM 14190 N N . SER A 1 69 ? -5.407 -7.028 5.706 1.00 0.00 69 SER A N 9
ATOM 14191 C CA . SER A 1 69 ? -5.861 -8.093 4.823 1.00 0.00 69 SER A CA 9
ATOM 14192 C C . SER A 1 69 ? -5.280 -7.906 3.426 1.00 0.00 69 SER A C 9
ATOM 14193 O O . SER A 1 69 ? -4.987 -8.879 2.727 1.00 0.00 69 SER A O 9
ATOM 14201 N N . TRP A 1 70 ? -5.092 -6.655 3.026 1.00 0.00 70 TRP A N 9
ATOM 14202 C CA . TRP A 1 70 ? -4.544 -6.360 1.711 1.00 0.00 70 TRP A CA 9
ATOM 14203 C C . TRP A 1 70 ? -3.065 -6.726 1.683 1.00 0.00 70 TRP A C 9
ATOM 14204 O O . TRP A 1 70 ? -2.579 -7.346 0.733 1.00 0.00 70 TRP A O 9
ATOM 14225 N N . VAL A 1 71 ? -2.368 -6.368 2.752 1.00 0.00 71 VAL A N 9
ATOM 14226 C CA . VAL A 1 71 ? -0.942 -6.639 2.871 1.00 0.00 71 VAL A CA 9
ATOM 14227 C C . VAL A 1 71 ? -0.686 -8.137 2.973 1.00 0.00 71 VAL A C 9
ATOM 14228 O O . VAL A 1 71 ? 0.233 -8.659 2.349 1.00 0.00 71 VAL A O 9
ATOM 14241 N N . SER A 1 72 ? -1.513 -8.832 3.746 1.00 0.00 72 SER A N 9
ATOM 14242 C CA . SER A 1 72 ? -1.338 -10.263 3.956 1.00 0.00 72 SER A CA 9
ATOM 14243 C C . SER A 1 72 ? -1.644 -11.049 2.680 1.00 0.00 72 SER A C 9
ATOM 14244 O O . SER A 1 72 ? -1.131 -12.153 2.484 1.00 0.00 72 SER A O 9
ATOM 14252 N N . ALA A 1 73 ? -2.462 -10.471 1.804 1.00 0.00 73 ALA A N 9
ATOM 14253 C CA . ALA A 1 73 ? -2.736 -11.080 0.511 1.00 0.00 73 ALA A CA 9
ATOM 14254 C C . ALA A 1 73 ? -1.521 -10.919 -0.391 1.00 0.00 73 ALA A C 9
ATOM 14255 O O . ALA A 1 73 ? -1.207 -11.790 -1.205 1.00 0.00 73 ALA A O 9
ATOM 14262 N N . LEU A 1 74 ? -0.826 -9.806 -0.213 1.00 0.00 74 LEU A N 9
ATOM 14263 C CA . LEU A 1 74 ? 0.388 -9.513 -0.960 1.00 0.00 74 LEU A CA 9
ATOM 14264 C C . LEU A 1 74 ? 1.597 -10.192 -0.321 1.00 0.00 74 LEU A C 9
ATOM 14265 O O . LEU A 1 74 ? 2.667 -10.283 -0.924 1.00 0.00 74 LEU A O 9
ATOM 14281 N N . ALA A 1 75 ? 1.417 -10.656 0.908 1.00 0.00 75 ALA A N 9
ATOM 14282 C CA . ALA A 1 75 ? 2.465 -11.367 1.625 1.00 0.00 75 ALA A CA 9
ATOM 14283 C C . ALA A 1 75 ? 2.553 -12.804 1.149 1.00 0.00 75 ALA A C 9
ATOM 14284 O O . ALA A 1 75 ? 3.589 -13.453 1.306 1.00 0.00 75 ALA A O 9
ATOM 14291 N N . GLU A 1 76 ? 1.446 -13.286 0.583 1.00 0.00 76 GLU A N 9
ATOM 14292 C CA . GLU A 1 76 ? 1.336 -14.653 0.074 1.00 0.00 76 GLU A CA 9
ATOM 14293 C C . GLU A 1 76 ? 1.322 -15.661 1.219 1.00 0.00 76 GLU A C 9
ATOM 14294 O O . GLU A 1 76 ? 0.308 -16.308 1.479 1.00 0.00 76 GLU A O 9
ATOM 14306 N N . HIS A 1 77 ? 2.442 -15.769 1.915 1.00 0.00 77 HIS A N 9
ATOM 14307 C CA . HIS A 1 77 ? 2.588 -16.743 2.985 1.00 0.00 77 HIS A CA 9
ATOM 14308 C C . HIS A 1 77 ? 2.238 -16.123 4.338 1.00 0.00 77 HIS A C 9
ATOM 14309 O O . HIS A 1 77 ? 1.959 -16.834 5.303 1.00 0.00 77 HIS A O 9
ATOM 14324 N N . GLY A 1 78 ? 2.278 -14.798 4.406 1.00 0.00 78 GLY A N 9
ATOM 14325 C CA . GLY A 1 78 ? 1.820 -14.098 5.596 1.00 0.00 78 GLY A CA 9
ATOM 14326 C C . GLY A 1 78 ? 2.908 -13.881 6.633 1.00 0.00 78 GLY A C 9
ATOM 14327 O O . GLY A 1 78 ? 3.473 -12.794 6.730 1.00 0.00 78 GLY A O 9
ATOM 14331 N N . LYS A 1 79 ? 3.204 -14.923 7.404 1.00 0.00 79 LYS A N 9
ATOM 14332 C CA . LYS A 1 79 ? 4.132 -14.817 8.531 1.00 0.00 79 LYS A CA 9
ATOM 14333 C C . LYS A 1 79 ? 5.562 -14.592 8.046 1.00 0.00 79 LYS A C 9
ATOM 14334 O O . LYS A 1 79 ? 6.394 -14.023 8.757 1.00 0.00 79 LYS A O 9
ATOM 14353 N N . ASP A 1 80 ? 5.828 -15.015 6.821 1.00 0.00 80 ASP A N 9
ATOM 14354 C CA . ASP A 1 80 ? 7.136 -14.832 6.190 1.00 0.00 80 ASP A CA 9
ATOM 14355 C C . ASP A 1 80 ? 7.284 -13.402 5.678 1.00 0.00 80 ASP A C 9
ATOM 14356 O O . ASP A 1 80 ? 7.970 -13.155 4.684 1.00 0.00 80 ASP A O 9
ATOM 14365 N N . ALA A 1 81 ? 6.665 -12.464 6.389 1.00 0.00 81 ALA A N 9
ATOM 14366 C CA . ALA A 1 81 ? 6.626 -11.059 5.992 1.00 0.00 81 ALA A CA 9
ATOM 14367 C C . ALA A 1 81 ? 8.023 -10.457 5.906 1.00 0.00 81 ALA A C 9
ATOM 14368 O O . ALA A 1 81 ? 8.221 -9.421 5.278 1.00 0.00 81 ALA A O 9
ATOM 14375 N N . LEU A 1 82 ? 8.990 -11.123 6.518 1.00 0.00 82 LEU A N 9
ATOM 14376 C CA . LEU A 1 82 ? 10.372 -10.663 6.504 1.00 0.00 82 LEU A CA 9
ATOM 14377 C C . LEU A 1 82 ? 10.988 -10.858 5.119 1.00 0.00 82 LEU A C 9
ATOM 14378 O O . LEU A 1 82 ? 11.950 -10.185 4.749 1.00 0.00 82 LEU A O 9
ATOM 14394 N N . LYS A 1 83 ? 10.417 -11.787 4.362 1.00 0.00 83 LYS A N 9
ATOM 14395 C CA . LYS A 1 83 ? 10.892 -12.096 3.021 1.00 0.00 83 LYS A CA 9
ATOM 14396 C C . LYS A 1 83 ? 9.908 -11.563 1.974 1.00 0.00 83 LYS A C 9
ATOM 14397 O O . LYS A 1 83 ? 10.142 -11.652 0.767 1.00 0.00 83 LYS A O 9
ATOM 14416 N N . VAL A 1 84 ? 8.807 -10.999 2.446 1.00 0.00 84 VAL A N 9
ATOM 14417 C CA . VAL A 1 84 ? 7.794 -10.439 1.563 1.00 0.00 84 VAL A CA 9
ATOM 14418 C C . VAL A 1 84 ? 8.256 -9.101 1.013 1.00 0.00 84 VAL A C 9
ATOM 14419 O O . VAL A 1 84 ? 8.580 -8.200 1.777 1.00 0.00 84 VAL A O 9
ATOM 14432 N N . THR A 1 85 ? 8.266 -8.983 -0.309 1.00 0.00 85 THR A N 9
ATOM 14433 C CA . THR A 1 85 ? 8.768 -7.798 -0.991 1.00 0.00 85 THR A CA 9
ATOM 14434 C C . THR A 1 85 ? 8.181 -6.506 -0.415 1.00 0.00 85 THR A C 9
ATOM 14435 O O . THR A 1 85 ? 8.921 -5.642 0.046 1.00 0.00 85 THR A O 9
ATOM 14446 N N . ALA A 1 86 ? 6.854 -6.395 -0.419 1.00 0.00 86 ALA A N 9
ATOM 14447 C CA . ALA A 1 86 ? 6.177 -5.168 0.012 1.00 0.00 86 ALA A CA 9
ATOM 14448 C C . ALA A 1 86 ? 6.494 -4.804 1.464 1.00 0.00 86 ALA A C 9
ATOM 14449 O O . ALA A 1 86 ? 6.630 -3.627 1.803 1.00 0.00 86 ALA A O 9
ATOM 14456 N N . LEU A 1 87 ? 6.646 -5.811 2.308 1.00 0.00 87 LEU A N 9
ATOM 14457 C CA . LEU A 1 87 ? 6.839 -5.582 3.734 1.00 0.00 87 LEU A CA 9
ATOM 14458 C C . LEU A 1 87 ? 8.315 -5.328 4.002 1.00 0.00 87 LEU A C 9
ATOM 14459 O O . LEU A 1 87 ? 8.680 -4.459 4.794 1.00 0.00 87 LEU A O 9
ATOM 14475 N N . LYS A 1 88 ? 9.152 -6.087 3.316 1.00 0.00 88 LYS A N 9
ATOM 14476 C CA . LYS A 1 88 ? 10.591 -5.911 3.380 1.00 0.00 88 LYS A CA 9
ATOM 14477 C C . LYS A 1 88 ? 10.969 -4.502 2.929 1.00 0.00 88 LYS A C 9
ATOM 14478 O O . LYS A 1 88 ? 11.873 -3.884 3.490 1.00 0.00 88 LYS A O 9
ATOM 14497 N N . LYS A 1 89 ? 10.253 -3.993 1.930 1.00 0.00 89 LYS A N 9
ATOM 14498 C CA . LYS A 1 89 ? 10.466 -2.624 1.459 1.00 0.00 89 LYS A CA 9
ATOM 14499 C C . LYS A 1 89 ? 10.107 -1.631 2.548 1.00 0.00 89 LYS A C 9
ATOM 14500 O O . LYS A 1 89 ? 10.870 -0.711 2.838 1.00 0.00 89 LYS A O 9
ATOM 14519 N N . TYR A 1 90 ? 8.950 -1.838 3.163 1.00 0.00 90 TYR A N 9
ATOM 14520 C CA . TYR A 1 90 ? 8.463 -0.932 4.191 1.00 0.00 90 TYR A CA 9
ATOM 14521 C C . TYR A 1 90 ? 9.419 -0.869 5.377 1.00 0.00 90 TYR A C 9
ATOM 14522 O O . TYR A 1 90 ? 9.786 0.215 5.824 1.00 0.00 90 TYR A O 9
ATOM 14540 N N . ARG A 1 91 ? 9.825 -2.028 5.884 1.00 0.00 91 ARG A N 9
ATOM 14541 C CA . ARG A 1 91 ? 10.672 -2.066 7.068 1.00 0.00 91 ARG A CA 9
ATOM 14542 C C . ARG A 1 91 ? 12.082 -1.571 6.754 1.00 0.00 91 ARG A C 9
ATOM 14543 O O . ARG A 1 91 ? 12.706 -0.905 7.579 1.00 0.00 91 ARG A O 9
ATOM 14564 N N . GLN A 1 92 ? 12.579 -1.883 5.560 1.00 0.00 92 GLN A N 9
ATOM 14565 C CA . GLN A 1 92 ? 13.899 -1.417 5.138 1.00 0.00 92 GLN A CA 9
ATOM 14566 C C . GLN A 1 92 ? 13.895 0.105 5.020 1.00 0.00 92 GLN A C 9
ATOM 14567 O O . GLN A 1 92 ? 14.854 0.778 5.399 1.00 0.00 92 GLN A O 9
ATOM 14581 N N . LEU A 1 93 ? 12.793 0.634 4.506 1.00 0.00 93 LEU A N 9
ATOM 14582 C CA . LEU A 1 93 ? 12.625 2.070 4.350 1.00 0.00 93 LEU A CA 9
ATOM 14583 C C . LEU A 1 93 ? 12.371 2.740 5.704 1.00 0.00 93 LEU A C 9
ATOM 14584 O O . LEU A 1 93 ? 12.583 3.941 5.864 1.00 0.00 93 LEU A O 9
ATOM 14600 N N . LEU A 1 94 ? 11.921 1.952 6.678 1.00 0.00 94 LEU A N 9
ATOM 14601 C CA . LEU A 1 94 ? 11.700 2.447 8.032 1.00 0.00 94 LEU A CA 9
ATOM 14602 C C . LEU A 1 94 ? 13.025 2.585 8.773 1.00 0.00 94 LEU A C 9
ATOM 14603 O O . LEU A 1 94 ? 13.147 3.371 9.717 1.00 0.00 94 LEU A O 9
ATOM 14619 N N . GLU A 1 95 ? 14.004 1.800 8.345 1.00 0.00 95 GLU A N 9
ATOM 14620 C CA . GLU A 1 95 ? 15.353 1.891 8.874 1.00 0.00 95 GLU A CA 9
ATOM 14621 C C . GLU A 1 95 ? 16.051 3.078 8.202 1.00 0.00 95 GLU A C 9
ATOM 14622 O O . GLU A 1 95 ? 15.570 4.210 8.295 1.00 0.00 95 GLU A O 9
ATOM 14634 N N . HIS A 1 96 ? 17.173 2.830 7.542 1.00 0.00 96 HIS A N 9
ATOM 14635 C CA . HIS A 1 96 ? 17.802 3.835 6.697 1.00 0.00 96 HIS A CA 9
ATOM 14636 C C . HIS A 1 96 ? 18.944 3.215 5.894 1.00 0.00 96 HIS A C 9
ATOM 14637 O O . HIS A 1 96 ? 18.847 3.088 4.678 1.00 0.00 96 HIS A O 9
ATOM 14652 N N . HIS A 1 97 ? 19.986 2.768 6.587 1.00 0.00 97 HIS A N 9
ATOM 14653 C CA . HIS A 1 97 ? 21.204 2.265 5.955 1.00 0.00 97 HIS A CA 9
ATOM 14654 C C . HIS A 1 97 ? 22.064 1.572 7.004 1.00 0.00 97 HIS A C 9
ATOM 14655 O O . HIS A 1 97 ? 22.937 2.194 7.611 1.00 0.00 97 HIS A O 9
ATOM 14670 N N . HIS A 1 98 ? 21.788 0.296 7.240 1.00 0.00 98 HIS A N 9
ATOM 14671 C CA . HIS A 1 98 ? 22.497 -0.469 8.262 1.00 0.00 98 HIS A CA 9
ATOM 14672 C C . HIS A 1 98 ? 22.677 -1.914 7.805 1.00 0.00 98 HIS A C 9
ATOM 14673 O O . HIS A 1 98 ? 21.747 -2.523 7.277 1.00 0.00 98 HIS A O 9
ATOM 14688 N N . HIS A 1 99 ? 23.869 -2.464 8.004 1.00 0.00 99 HIS A N 9
ATOM 14689 C CA . HIS A 1 99 ? 24.130 -3.843 7.602 1.00 0.00 99 HIS A CA 9
ATOM 14690 C C . HIS A 1 99 ? 24.333 -4.737 8.822 1.00 0.00 99 HIS A C 9
ATOM 14691 O O . HIS A 1 99 ? 24.415 -4.253 9.948 1.00 0.00 99 HIS A O 9
ATOM 14706 N N . HIS A 1 100 ? 24.404 -6.039 8.590 1.00 0.00 100 HIS A N 9
ATOM 14707 C CA . HIS A 1 100 ? 24.708 -6.990 9.651 1.00 0.00 100 HIS A CA 9
ATOM 14708 C C . HIS A 1 100 ? 25.421 -8.208 9.075 1.00 0.00 100 HIS A C 9
ATOM 14709 O O . HIS A 1 100 ? 24.794 -9.199 8.709 1.00 0.00 100 HIS A O 9
ATOM 14724 N N . HIS A 1 101 ? 26.737 -8.100 8.955 1.00 0.00 101 HIS A N 9
ATOM 14725 C CA . HIS A 1 101 ? 27.555 -9.167 8.396 1.00 0.00 101 HIS A CA 9
ATOM 14726 C C . HIS A 1 101 ? 29.028 -8.854 8.612 1.00 0.00 101 HIS A C 9
ATOM 14727 O O . HIS A 1 101 ? 29.612 -9.377 9.582 1.00 0.00 101 HIS A O 9
ATOM 14743 N N . MET A 1 1 ? -0.807 16.132 -23.798 1.00 0.00 1 MET A N 10
ATOM 14744 C CA . MET A 1 1 ? 0.459 16.900 -23.775 1.00 0.00 1 MET A CA 10
ATOM 14745 C C . MET A 1 1 ? 1.335 16.438 -22.622 1.00 0.00 1 MET A C 10
ATOM 14746 O O . MET A 1 1 ? 0.842 15.883 -21.640 1.00 0.00 1 MET A O 10
ATOM 14762 N N . MET A 1 2 ? 2.633 16.684 -22.742 1.00 0.00 2 MET A N 10
ATOM 14763 C CA . MET A 1 2 ? 3.576 16.378 -21.673 1.00 0.00 2 MET A CA 10
ATOM 14764 C C . MET A 1 2 ? 3.807 17.616 -20.816 1.00 0.00 2 MET A C 10
ATOM 14765 O O . MET A 1 2 ? 4.724 17.655 -19.989 1.00 0.00 2 MET A O 10
ATOM 14779 N N . PHE A 1 3 ? 2.947 18.613 -21.023 1.00 0.00 3 PHE A N 10
ATOM 14780 C CA . PHE A 1 3 ? 3.067 19.922 -20.386 1.00 0.00 3 PHE A CA 10
ATOM 14781 C C . PHE A 1 3 ? 4.309 20.646 -20.894 1.00 0.00 3 PHE A C 10
ATOM 14782 O O . PHE A 1 3 ? 4.223 21.497 -21.779 1.00 0.00 3 PHE A O 10
ATOM 14799 N N . LEU A 1 4 ? 5.457 20.275 -20.345 1.00 0.00 4 LEU A N 10
ATOM 14800 C CA . LEU A 1 4 ? 6.740 20.854 -20.720 1.00 0.00 4 LEU A CA 10
ATOM 14801 C C . LEU A 1 4 ? 7.841 20.216 -19.881 1.00 0.00 4 LEU A C 10
ATOM 14802 O O . LEU A 1 4 ? 8.918 19.887 -20.381 1.00 0.00 4 LEU A O 10
ATOM 14818 N N . ARG A 1 5 ? 7.536 20.036 -18.604 1.00 0.00 5 ARG A N 10
ATOM 14819 C CA . ARG A 1 5 ? 8.472 19.469 -17.644 1.00 0.00 5 ARG A CA 10
ATOM 14820 C C . ARG A 1 5 ? 8.423 17.939 -17.671 1.00 0.00 5 ARG A C 10
ATOM 14821 O O . ARG A 1 5 ? 9.380 17.273 -17.269 1.00 0.00 5 ARG A O 10
ATOM 14842 N N . LYS A 1 6 ? 7.305 17.404 -18.172 1.00 0.00 6 LYS A N 10
ATOM 14843 C CA . LYS A 1 6 ? 7.052 15.957 -18.218 1.00 0.00 6 LYS A CA 10
ATOM 14844 C C . LYS A 1 6 ? 6.801 15.387 -16.825 1.00 0.00 6 LYS A C 10
ATOM 14845 O O . LYS A 1 6 ? 7.553 15.642 -15.883 1.00 0.00 6 LYS A O 10
ATOM 14864 N N . VAL A 1 7 ? 5.742 14.601 -16.701 1.00 0.00 7 VAL A N 10
ATOM 14865 C CA . VAL A 1 7 ? 5.435 13.938 -15.445 1.00 0.00 7 VAL A CA 10
ATOM 14866 C C . VAL A 1 7 ? 5.959 12.506 -15.479 1.00 0.00 7 VAL A C 10
ATOM 14867 O O . VAL A 1 7 ? 5.259 11.582 -15.891 1.00 0.00 7 VAL A O 10
ATOM 14880 N N . GLU A 1 8 ? 7.220 12.347 -15.103 1.00 0.00 8 GLU A N 10
ATOM 14881 C CA . GLU A 1 8 ? 7.863 11.036 -15.088 1.00 0.00 8 GLU A CA 10
ATOM 14882 C C . GLU A 1 8 ? 8.479 10.768 -13.718 1.00 0.00 8 GLU A C 10
ATOM 14883 O O . GLU A 1 8 ? 9.178 9.774 -13.510 1.00 0.00 8 GLU A O 10
ATOM 14895 N N . GLY A 1 9 ? 8.185 11.658 -12.785 1.00 0.00 9 GLY A N 10
ATOM 14896 C CA . GLY A 1 9 ? 8.760 11.583 -11.457 1.00 0.00 9 GLY A CA 10
ATOM 14897 C C . GLY A 1 9 ? 7.878 12.257 -10.421 1.00 0.00 9 GLY A C 10
ATOM 14898 O O . GLY A 1 9 ? 7.412 11.600 -9.489 1.00 0.00 9 GLY A O 10
ATOM 14902 N N . PRO A 1 10 ? 7.636 13.578 -10.562 1.00 0.00 10 PRO A N 10
ATOM 14903 C CA . PRO A 1 10 ? 6.780 14.352 -9.654 1.00 0.00 10 PRO A CA 10
ATOM 14904 C C . PRO A 1 10 ? 5.435 13.698 -9.361 1.00 0.00 10 PRO A C 10
ATOM 14905 O O . PRO A 1 10 ? 4.536 13.703 -10.203 1.00 0.00 10 PRO A O 10
ATOM 14916 N N . ARG A 1 11 ? 5.321 13.139 -8.156 1.00 0.00 11 ARG A N 10
ATOM 14917 C CA . ARG A 1 11 ? 4.091 12.505 -7.673 1.00 0.00 11 ARG A CA 10
ATOM 14918 C C . ARG A 1 11 ? 3.707 11.309 -8.538 1.00 0.00 11 ARG A C 10
ATOM 14919 O O . ARG A 1 11 ? 2.633 10.728 -8.373 1.00 0.00 11 ARG A O 10
ATOM 14940 N N . SER A 1 12 ? 4.589 10.944 -9.452 1.00 0.00 12 SER A N 10
ATOM 14941 C CA . SER A 1 12 ? 4.343 9.816 -10.332 1.00 0.00 12 SER A CA 10
ATOM 14942 C C . SER A 1 12 ? 5.398 8.729 -10.143 1.00 0.00 12 SER A C 10
ATOM 14943 O O . SER A 1 12 ? 6.573 8.928 -10.462 1.00 0.00 12 SER A O 10
ATOM 14951 N N . VAL A 1 13 ? 4.981 7.583 -9.626 1.00 0.00 13 VAL A N 10
ATOM 14952 C CA . VAL A 1 13 ? 5.891 6.463 -9.431 1.00 0.00 13 VAL A CA 10
ATOM 14953 C C . VAL A 1 13 ? 5.666 5.402 -10.500 1.00 0.00 13 VAL A C 10
ATOM 14954 O O . VAL A 1 13 ? 4.525 5.089 -10.851 1.00 0.00 13 VAL A O 10
ATOM 14967 N N . THR A 1 14 ? 6.750 4.876 -11.039 1.00 0.00 14 THR A N 10
ATOM 14968 C CA . THR A 1 14 ? 6.657 3.774 -11.976 1.00 0.00 14 THR A CA 10
ATOM 14969 C C . THR A 1 14 ? 6.910 2.459 -11.247 1.00 0.00 14 THR A C 10
ATOM 14970 O O . THR A 1 14 ? 8.036 2.164 -10.846 1.00 0.00 14 THR A O 10
ATOM 14981 N N . LEU A 1 15 ? 5.852 1.691 -11.059 1.00 0.00 15 LEU A N 10
ATOM 14982 C CA . LEU A 1 15 ? 5.938 0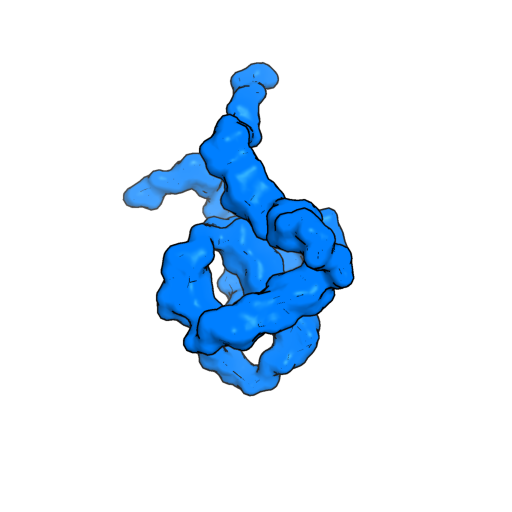.431 -10.339 1.00 0.00 15 LEU A CA 10
ATOM 14983 C C . LEU A 1 15 ? 6.683 -0.608 -11.171 1.00 0.00 15 LEU A C 10
ATOM 14984 O O . LEU A 1 15 ? 6.765 -0.484 -12.394 1.00 0.00 15 LEU A O 10
ATOM 15000 N N . PRO A 1 16 ? 7.233 -1.653 -10.523 1.00 0.00 16 PRO A N 10
ATOM 15001 C CA . PRO A 1 16 ? 7.819 -2.805 -11.223 1.00 0.00 16 PRO A CA 10
ATOM 15002 C C . PRO A 1 16 ? 6.737 -3.601 -11.947 1.00 0.00 16 PRO A C 10
ATOM 15003 O O . PRO A 1 16 ? 7.003 -4.591 -12.628 1.00 0.00 16 PRO A O 10
ATOM 15014 N N . ASP A 1 17 ? 5.507 -3.156 -11.756 1.00 0.00 17 ASP A N 10
ATOM 15015 C CA . ASP A 1 17 ? 4.348 -3.701 -12.440 1.00 0.00 17 ASP A CA 10
ATOM 15016 C C . ASP A 1 17 ? 4.387 -3.326 -13.916 1.00 0.00 17 ASP A C 10
ATOM 15017 O O . ASP A 1 17 ? 4.108 -4.143 -14.795 1.00 0.00 17 ASP A O 10
ATOM 15026 N N . GLY A 1 18 ? 4.771 -2.086 -14.172 1.00 0.00 18 GLY A N 10
ATOM 15027 C CA . GLY A 1 18 ? 4.695 -1.539 -15.508 1.00 0.00 18 GLY A CA 10
ATOM 15028 C C . GLY A 1 18 ? 3.723 -0.386 -15.554 1.00 0.00 18 GLY A C 10
ATOM 15029 O O . GLY A 1 18 ? 3.873 0.547 -16.344 1.00 0.00 18 GLY A O 10
ATOM 15033 N N . SER A 1 19 ? 2.717 -0.456 -14.694 1.00 0.00 19 SER A N 10
ATOM 15034 C CA . SER A 1 19 ? 1.750 0.614 -14.560 1.00 0.00 19 SER A CA 10
ATOM 15035 C C . SER A 1 19 ? 2.325 1.737 -13.701 1.00 0.00 19 SER A C 10
ATOM 15036 O O . SER A 1 19 ? 3.097 1.489 -12.770 1.00 0.00 19 SER A O 10
ATOM 15044 N N . ILE A 1 20 ? 1.962 2.969 -14.020 1.00 0.00 20 ILE A N 10
ATOM 15045 C CA . ILE A 1 20 ? 2.394 4.113 -13.234 1.00 0.00 20 ILE A CA 10
ATOM 15046 C C . ILE A 1 20 ? 1.281 4.556 -12.299 1.00 0.00 20 ILE A C 10
ATOM 15047 O O . ILE A 1 20 ? 0.100 4.402 -12.612 1.00 0.00 20 ILE A O 10
ATOM 15063 N N . MET A 1 21 ? 1.652 5.078 -11.145 1.00 0.00 21 MET A N 10
ATOM 15064 C CA . MET A 1 21 ? 0.669 5.564 -10.193 1.00 0.00 21 MET A CA 10
ATOM 15065 C C . MET A 1 21 ? 0.989 6.983 -9.771 1.00 0.00 21 MET A C 10
ATOM 15066 O O . MET A 1 21 ? 2.075 7.265 -9.268 1.00 0.00 21 MET A O 10
ATOM 15080 N N . THR A 1 22 ? 0.047 7.874 -10.011 1.00 0.00 22 THR A N 10
ATOM 15081 C CA . THR A 1 22 ? 0.158 9.243 -9.558 1.00 0.00 22 THR A CA 10
ATOM 15082 C C . THR A 1 22 ? -0.739 9.461 -8.345 1.00 0.00 22 THR A C 10
ATOM 15083 O O . THR A 1 22 ? -1.401 8.528 -7.880 1.00 0.00 22 THR A O 10
ATOM 15094 N N . ARG A 1 23 ? -0.764 10.686 -7.845 1.00 0.00 23 ARG A N 10
ATOM 15095 C CA . ARG A 1 23 ? -1.574 11.035 -6.681 1.00 0.00 23 ARG A CA 10
ATOM 15096 C C . ARG A 1 23 ? -3.063 10.785 -6.963 1.00 0.00 23 ARG A C 10
ATOM 15097 O O . ARG A 1 23 ? -3.848 10.561 -6.044 1.00 0.00 23 ARG A O 10
ATOM 15118 N N . ALA A 1 24 ? -3.438 10.814 -8.240 1.00 0.00 24 ALA A N 10
ATOM 15119 C CA . ALA A 1 24 ? -4.835 10.638 -8.631 1.00 0.00 24 ALA A CA 10
ATOM 15120 C C . ALA A 1 24 ? -5.148 9.201 -9.059 1.00 0.00 24 ALA A C 10
ATOM 15121 O O . ALA A 1 24 ? -6.313 8.837 -9.222 1.00 0.00 24 ALA A O 10
ATOM 15128 N N . ASP A 1 25 ? -4.116 8.383 -9.230 1.00 0.00 25 ASP A N 10
ATOM 15129 C CA . ASP A 1 25 ? -4.309 6.999 -9.674 1.00 0.00 25 ASP A CA 10
ATOM 15130 C C . ASP A 1 25 ? -4.839 6.128 -8.547 1.00 0.00 25 ASP A C 10
ATOM 15131 O O . ASP A 1 25 ? -5.610 5.198 -8.782 1.00 0.00 25 ASP A O 10
ATOM 15140 N N . LEU A 1 26 ? -4.434 6.434 -7.326 1.00 0.00 26 LEU A N 10
ATOM 15141 C CA . LEU A 1 26 ? -4.856 5.654 -6.175 1.00 0.00 26 LEU A CA 10
ATOM 15142 C C . LEU A 1 26 ? -6.194 6.162 -5.642 1.00 0.00 26 LEU A C 10
ATOM 15143 O O . LEU A 1 26 ? -6.582 7.300 -5.906 1.00 0.00 26 LEU A O 10
ATOM 15159 N N . PRO A 1 27 ? -6.924 5.311 -4.907 1.00 0.00 27 PRO A N 10
ATOM 15160 C CA . PRO A 1 27 ? -8.202 5.675 -4.313 1.00 0.00 27 PRO A CA 10
ATOM 15161 C C . PRO A 1 27 ? -8.024 6.406 -2.982 1.00 0.00 27 PRO A C 10
ATOM 15162 O O . PRO A 1 27 ? -7.657 5.802 -1.974 1.00 0.00 27 PRO A O 10
ATOM 15173 N N . PRO A 1 28 ? -8.272 7.725 -2.966 1.00 0.00 28 PRO A N 10
ATOM 15174 C CA . PRO A 1 28 ? -8.087 8.566 -1.785 1.00 0.00 28 PRO A CA 10
ATOM 15175 C C . PRO A 1 28 ? -9.235 8.420 -0.793 1.00 0.00 28 PRO A C 10
ATOM 15176 O O . PRO A 1 28 ? -9.970 9.379 -0.537 1.00 0.00 28 PRO A O 10
ATOM 15187 N N . ALA A 1 29 ? -9.383 7.206 -0.260 1.00 0.00 29 ALA A N 10
ATOM 15188 C CA . ALA A 1 29 ? -10.437 6.861 0.701 1.00 0.00 29 ALA A CA 10
ATOM 15189 C C . ALA A 1 29 ? -11.812 6.817 0.034 1.00 0.00 29 ALA A C 10
ATOM 15190 O O . ALA A 1 29 ? -12.511 5.808 0.102 1.00 0.00 29 ALA A O 10
ATOM 15197 N N . ASN A 1 30 ? -12.187 7.900 -0.630 1.00 0.00 30 ASN A N 10
ATOM 15198 C CA . ASN A 1 30 ? -13.473 7.973 -1.298 1.00 0.00 30 ASN A CA 10
ATOM 15199 C C . ASN A 1 30 ? -13.317 7.603 -2.765 1.00 0.00 30 ASN A C 10
ATOM 15200 O O . ASN A 1 30 ? -13.268 8.461 -3.643 1.00 0.00 30 ASN A O 10
ATOM 15211 N N . THR A 1 31 ? -13.155 6.321 -3.009 1.00 0.00 31 THR A N 10
ATOM 15212 C CA . THR A 1 31 ? -13.172 5.799 -4.363 1.00 0.00 31 THR A CA 10
ATOM 15213 C C . THR A 1 31 ? -14.602 5.381 -4.718 1.00 0.00 31 THR A C 10
ATOM 15214 O O . THR A 1 31 ? -15.504 5.483 -3.882 1.00 0.00 31 THR A O 10
ATOM 15225 N N . ARG A 1 32 ? -14.817 4.916 -5.941 1.00 0.00 32 ARG A N 10
ATOM 15226 C CA . ARG A 1 32 ? -16.141 4.467 -6.353 1.00 0.00 32 ARG A CA 10
ATOM 15227 C C . ARG A 1 32 ? -16.434 3.078 -5.787 1.00 0.00 32 ARG A C 10
ATOM 15228 O O . ARG A 1 32 ? -17.501 2.840 -5.217 1.00 0.00 32 ARG A O 10
ATOM 15249 N N . ARG A 1 33 ? -15.481 2.170 -5.926 1.00 0.00 33 ARG A N 10
ATOM 15250 C CA . ARG A 1 33 ? -15.664 0.811 -5.447 1.00 0.00 33 ARG A CA 10
ATOM 15251 C C . ARG A 1 33 ? -14.339 0.220 -4.989 1.00 0.00 33 ARG A C 10
ATOM 15252 O O . ARG A 1 33 ? -13.345 0.257 -5.720 1.00 0.00 33 ARG A O 10
ATOM 15273 N N . TRP A 1 34 ? -14.325 -0.316 -3.777 1.00 0.00 34 TRP A N 10
ATOM 15274 C CA . TRP A 1 34 ? -13.130 -0.938 -3.229 1.00 0.00 34 TRP A CA 10
ATOM 15275 C C . TRP A 1 34 ? -12.964 -2.370 -3.725 1.00 0.00 34 TRP A C 10
ATOM 15276 O O . TRP A 1 34 ? -13.168 -3.323 -2.973 1.00 0.00 34 TRP A O 10
ATOM 15297 N N . VAL A 1 35 ? -12.613 -2.516 -4.991 1.00 0.00 35 VAL A N 10
ATOM 15298 C CA . VAL A 1 35 ? -12.328 -3.831 -5.551 1.00 0.00 35 VAL A CA 10
ATOM 15299 C C . VAL A 1 35 ? -10.937 -4.291 -5.125 1.00 0.00 35 VAL A C 10
ATOM 15300 O O . VAL A 1 35 ? -10.125 -3.479 -4.672 1.00 0.00 35 VAL A O 10
ATOM 15313 N N . ALA A 1 36 ? -10.664 -5.582 -5.271 1.00 0.00 36 ALA A N 10
ATOM 15314 C CA . ALA A 1 36 ? -9.382 -6.151 -4.868 1.00 0.00 36 ALA A CA 10
ATOM 15315 C C . ALA A 1 36 ? -8.222 -5.436 -5.551 1.00 0.00 36 ALA A C 10
ATOM 15316 O O . ALA A 1 36 ? -7.196 -5.160 -4.927 1.00 0.00 36 ALA A O 10
ATOM 15323 N N . SER A 1 37 ? -8.407 -5.117 -6.827 1.00 0.00 37 SER A N 10
ATOM 15324 C CA . SER A 1 37 ? -7.389 -4.433 -7.610 1.00 0.00 37 SER A CA 10
ATOM 15325 C C . SER A 1 37 ? -7.014 -3.087 -6.986 1.00 0.00 37 SER A C 10
ATOM 15326 O O . SER A 1 37 ? -5.843 -2.711 -6.954 1.00 0.00 37 SER A O 10
ATOM 15334 N N . ARG A 1 38 ? -8.008 -2.371 -6.465 1.00 0.00 38 ARG A N 10
ATOM 15335 C CA . ARG A 1 38 ? -7.756 -1.071 -5.854 1.00 0.00 38 ARG A CA 10
ATOM 15336 C C . ARG A 1 38 ? -7.138 -1.231 -4.476 1.00 0.00 38 ARG A C 10
ATOM 15337 O O . ARG A 1 38 ? -6.313 -0.421 -4.075 1.00 0.00 38 ARG A O 10
ATOM 15358 N N . LYS A 1 39 ? -7.531 -2.279 -3.764 1.00 0.00 39 LYS A N 10
ATOM 15359 C CA . LYS A 1 39 ? -6.944 -2.584 -2.461 1.00 0.00 39 LYS A CA 10
ATOM 15360 C C . LYS A 1 39 ? -5.432 -2.765 -2.598 1.00 0.00 39 LYS A C 10
ATOM 15361 O O . LYS A 1 39 ? -4.641 -2.144 -1.877 1.00 0.00 39 LYS A O 10
ATOM 15380 N N . ILE A 1 40 ? -5.044 -3.597 -3.558 1.00 0.00 40 ILE A N 10
ATOM 15381 C CA . ILE A 1 40 ? -3.639 -3.846 -3.846 1.00 0.00 40 ILE A CA 10
ATOM 15382 C C . ILE A 1 40 ? -2.945 -2.561 -4.297 1.00 0.00 40 ILE A C 10
ATOM 15383 O O . ILE A 1 40 ? -1.785 -2.318 -3.964 1.00 0.00 40 ILE A O 10
ATOM 15399 N N . ALA A 1 41 ? -3.667 -1.733 -5.045 1.00 0.00 41 ALA A N 10
ATOM 15400 C CA . ALA A 1 41 ? -3.127 -0.464 -5.510 1.00 0.00 41 ALA A CA 10
ATOM 15401 C C . ALA A 1 41 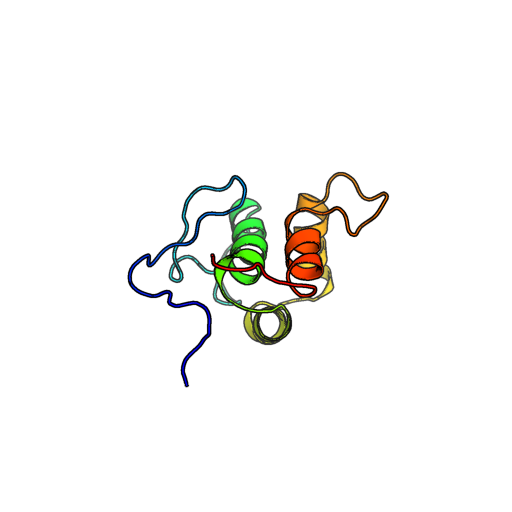? -2.833 0.473 -4.344 1.00 0.00 41 ALA A C 10
ATOM 15402 O O . ALA A 1 41 ? -1.861 1.222 -4.379 1.00 0.00 41 ALA A O 10
ATOM 15409 N N . VAL A 1 42 ? -3.668 0.425 -3.306 1.00 0.00 42 VAL A N 10
ATOM 15410 C CA . VAL A 1 42 ? -3.461 1.270 -2.139 1.00 0.00 42 VAL A CA 10
ATOM 15411 C C . VAL A 1 42 ? -2.133 0.936 -1.480 1.00 0.00 42 VAL A C 10
ATOM 15412 O O . VAL A 1 42 ? -1.283 1.807 -1.328 1.00 0.00 42 VAL A O 10
ATOM 15425 N N . VAL A 1 43 ? -1.942 -0.332 -1.121 1.00 0.00 43 VAL A N 10
ATOM 15426 C CA . VAL A 1 43 ? -0.713 -0.738 -0.441 1.00 0.00 43 VAL A CA 10
ATOM 15427 C C . VAL A 1 43 ? 0.522 -0.526 -1.319 1.00 0.00 43 VAL A C 10
ATOM 15428 O O . VAL A 1 43 ? 1.594 -0.207 -0.809 1.00 0.00 43 VAL A O 10
ATOM 15441 N N . ARG A 1 44 ? 0.372 -0.677 -2.635 1.00 0.00 44 ARG A N 10
ATOM 15442 C CA . ARG A 1 44 ? 1.460 -0.355 -3.559 1.00 0.00 44 ARG A CA 10
ATOM 15443 C C . ARG A 1 44 ? 1.775 1.136 -3.499 1.00 0.00 44 ARG A C 10
ATOM 15444 O O . ARG A 1 44 ? 2.921 1.533 -3.280 1.00 0.00 44 ARG A O 10
ATOM 15465 N N . GLY A 1 45 ? 0.741 1.949 -3.680 1.00 0.00 45 GLY A N 10
ATOM 15466 C CA . GLY A 1 45 ? 0.913 3.385 -3.773 1.00 0.00 45 GLY A CA 10
ATOM 15467 C C . GLY A 1 45 ? 1.394 4.020 -2.486 1.00 0.00 45 GLY A C 10
ATOM 15468 O O . GLY A 1 45 ? 2.248 4.904 -2.516 1.00 0.00 45 GLY A O 10
ATOM 15472 N N . VAL A 1 46 ? 0.852 3.590 -1.355 1.00 0.00 46 VAL A N 10
ATOM 15473 C CA . VAL A 1 46 ? 1.231 4.188 -0.084 1.00 0.00 46 VAL A CA 10
ATOM 15474 C C . VAL A 1 46 ? 2.651 3.783 0.317 1.00 0.00 46 VAL A C 10
ATOM 15475 O O . VAL A 1 46 ? 3.518 4.642 0.469 1.00 0.00 46 VAL A O 10
ATOM 15488 N N . ILE A 1 47 ? 2.894 2.477 0.415 1.00 0.00 47 ILE A N 10
ATOM 15489 C CA . ILE A 1 47 ? 4.149 1.957 0.947 1.00 0.00 47 ILE A CA 10
ATOM 15490 C C . ILE A 1 47 ? 5.320 2.260 0.020 1.00 0.00 47 ILE A C 10
ATOM 15491 O O . ILE A 1 47 ? 6.293 2.898 0.420 1.00 0.00 47 ILE A O 10
ATOM 15507 N N . TYR A 1 48 ? 5.210 1.818 -1.222 1.00 0.00 48 TYR A N 10
ATOM 15508 C CA . TYR A 1 48 ? 6.306 1.942 -2.172 1.00 0.00 48 TYR A CA 10
ATOM 15509 C C . TYR A 1 48 ? 6.404 3.361 -2.724 1.00 0.00 48 TYR A C 10
ATOM 15510 O O . TYR A 1 48 ? 7.481 3.813 -3.116 1.00 0.00 48 TYR A O 10
ATOM 15528 N N . GLY A 1 49 ? 5.283 4.062 -2.739 1.00 0.00 49 GLY A N 10
ATOM 15529 C CA . GLY A 1 49 ? 5.227 5.333 -3.424 1.00 0.00 49 GLY A CA 10
ATOM 15530 C C . GLY A 1 49 ? 5.347 6.549 -2.524 1.00 0.00 49 GLY A C 10
ATOM 15531 O O . GLY A 1 49 ? 6.322 7.294 -2.618 1.00 0.00 49 GLY A O 10
ATOM 15535 N N . LEU A 1 50 ? 4.370 6.755 -1.651 1.00 0.00 50 LEU A N 10
ATOM 15536 C CA . LEU A 1 50 ? 4.202 8.058 -1.018 1.00 0.00 50 LEU A CA 10
ATOM 15537 C C . LEU A 1 50 ? 4.646 8.099 0.440 1.00 0.00 50 LEU A C 10
ATOM 15538 O O . LEU A 1 50 ? 5.690 8.667 0.762 1.00 0.00 50 LEU A O 10
ATOM 15554 N N . ILE A 1 51 ? 3.855 7.510 1.325 1.00 0.00 51 ILE A N 10
ATOM 15555 C CA . ILE A 1 51 ? 3.990 7.788 2.749 1.00 0.00 51 ILE A CA 10
ATOM 15556 C C . ILE A 1 51 ? 4.181 6.523 3.578 1.00 0.00 51 ILE A C 10
ATOM 15557 O O . ILE A 1 51 ? 4.157 5.409 3.061 1.00 0.00 51 ILE A O 10
ATOM 15573 N N . THR A 1 52 ? 4.366 6.720 4.874 1.00 0.00 52 THR A N 10
ATOM 15574 C CA . THR A 1 52 ? 4.479 5.619 5.810 1.00 0.00 52 THR A CA 10
ATOM 15575 C C . THR A 1 52 ? 3.095 5.124 6.212 1.00 0.00 52 THR A C 10
ATOM 15576 O O . THR A 1 52 ? 2.078 5.735 5.866 1.00 0.00 52 THR A O 10
ATOM 15587 N N . LEU A 1 53 ? 3.057 4.028 6.957 1.00 0.00 53 LEU A N 10
ATOM 15588 C CA . LEU A 1 53 ? 1.795 3.448 7.392 1.00 0.00 53 LEU A CA 10
ATOM 15589 C C . LEU A 1 53 ? 1.045 4.389 8.337 1.00 0.00 53 LEU A C 10
ATOM 15590 O O . LEU A 1 53 ? -0.175 4.347 8.416 1.00 0.00 53 LEU A O 10
ATOM 15606 N N . ALA A 1 54 ? 1.777 5.248 9.041 1.00 0.00 54 ALA A N 10
ATOM 15607 C CA . ALA A 1 54 ? 1.158 6.202 9.961 1.00 0.00 54 ALA A CA 10
ATOM 15608 C C . ALA A 1 54 ? 0.170 7.106 9.224 1.00 0.00 54 ALA A C 10
ATOM 15609 O O . ALA A 1 54 ? -0.978 7.280 9.647 1.00 0.00 54 ALA A O 10
ATOM 15616 N N . GLU A 1 55 ? 0.618 7.661 8.107 1.00 0.00 55 GLU A N 10
ATOM 15617 C CA . GLU A 1 55 ? -0.218 8.518 7.278 1.00 0.00 55 GLU A CA 10
ATOM 15618 C C . GLU A 1 55 ? -1.334 7.701 6.626 1.00 0.00 55 GLU A C 10
ATOM 15619 O O . GLU A 1 55 ? -2.506 8.086 6.647 1.00 0.00 55 GLU A O 10
ATOM 15631 N N . ALA A 1 56 ? -0.955 6.549 6.079 1.00 0.00 56 ALA A N 10
ATOM 15632 C CA . ALA A 1 56 ? -1.886 5.683 5.366 1.00 0.00 56 ALA A CA 10
ATOM 15633 C C . ALA A 1 56 ? -2.882 5.023 6.302 1.00 0.00 56 ALA A C 10
ATOM 15634 O O . ALA A 1 56 ? -3.856 4.451 5.846 1.00 0.00 56 ALA A O 10
ATOM 15641 N N . LYS A 1 57 ? -2.650 5.092 7.601 1.00 0.00 57 LYS A N 10
ATOM 15642 C CA . LYS A 1 57 ? -3.598 4.542 8.556 1.00 0.00 57 LYS A CA 10
ATOM 15643 C C . LYS A 1 57 ? -4.631 5.601 8.927 1.00 0.00 57 LYS A C 10
ATOM 15644 O O . LYS A 1 57 ? -5.825 5.313 9.043 1.00 0.00 57 LYS A O 10
ATOM 15663 N N . GLN A 1 58 ? -4.168 6.831 9.091 1.00 0.00 58 GLN A N 10
ATOM 15664 C CA . GLN A 1 58 ? -5.055 7.941 9.410 1.00 0.00 58 GLN A CA 10
ATOM 15665 C C . GLN A 1 58 ? -6.059 8.168 8.284 1.00 0.00 58 GLN A C 10
ATOM 15666 O O . GLN A 1 58 ? -7.261 8.311 8.523 1.00 0.00 58 GLN A O 10
ATOM 15680 N N . THR A 1 59 ? -5.566 8.177 7.056 1.00 0.00 59 THR A N 10
ATOM 15681 C CA . THR A 1 59 ? -6.415 8.436 5.906 1.00 0.00 59 THR A CA 10
ATOM 15682 C C . THR A 1 59 ? -6.958 7.140 5.298 1.00 0.00 59 THR A C 10
ATOM 15683 O O . THR A 1 59 ? -8.166 6.996 5.106 1.00 0.00 59 THR A O 10
ATOM 15694 N N . TYR A 1 60 ? -6.074 6.189 5.023 1.00 0.00 60 TYR A N 10
ATOM 15695 C CA . TYR A 1 60 ? -6.459 4.979 4.300 1.00 0.00 60 TYR A CA 10
ATOM 15696 C C . TYR A 1 60 ? -6.538 3.765 5.224 1.00 0.00 60 TYR A C 10
ATOM 15697 O O . TYR A 1 60 ? -6.542 2.633 4.752 1.00 0.00 60 TYR A O 10
ATOM 15715 N N . GLY A 1 61 ? -6.586 4.002 6.533 1.00 0.00 61 GLY A N 10
ATOM 15716 C CA . GLY A 1 61 ? -6.499 2.916 7.493 1.00 0.00 61 GLY A CA 10
ATOM 15717 C C . GLY A 1 61 ? -7.676 1.964 7.453 1.00 0.00 61 GLY A C 10
ATOM 15718 O O . GLY A 1 61 ? -7.508 0.781 7.737 1.00 0.00 61 GLY A O 10
ATOM 15722 N N . LEU A 1 62 ? -8.855 2.485 7.089 1.00 0.00 62 LEU A N 10
ATOM 15723 C CA . LEU A 1 62 ? -10.107 1.707 7.059 1.00 0.00 62 LEU A CA 10
ATOM 15724 C C . LEU A 1 62 ? -10.256 0.844 8.314 1.00 0.00 62 LEU A C 10
ATOM 15725 O O . LEU A 1 62 ? -10.716 1.310 9.358 1.00 0.00 62 LEU A O 10
ATOM 15741 N N . SER A 1 63 ? -9.858 -0.410 8.203 1.00 0.00 63 SER A N 10
ATOM 15742 C CA . SER A 1 63 ? -9.790 -1.308 9.338 1.00 0.00 63 SER A CA 10
ATOM 15743 C C . SER A 1 63 ? -8.458 -2.044 9.287 1.00 0.00 63 SER A C 10
ATOM 15744 O O . SER A 1 63 ? -7.971 -2.355 8.199 1.00 0.00 63 SER A O 10
ATOM 15752 N N . ASP A 1 64 ? -7.862 -2.318 10.440 1.00 0.00 64 ASP A N 10
ATOM 15753 C CA . ASP A 1 64 ? -6.576 -3.005 10.462 1.00 0.00 64 ASP A CA 10
ATOM 15754 C C . ASP A 1 64 ? -6.725 -4.398 9.858 1.00 0.00 64 ASP A C 10
ATOM 15755 O O . ASP A 1 64 ? -5.828 -4.885 9.177 1.00 0.00 64 ASP A O 10
ATOM 15764 N N . GLU A 1 65 ? -7.889 -5.006 10.078 1.00 0.00 65 GLU A N 10
ATOM 15765 C CA . GLU A 1 65 ? -8.218 -6.301 9.491 1.00 0.00 65 GLU A CA 10
ATOM 15766 C C . GLU A 1 65 ? -8.197 -6.188 7.965 1.00 0.00 65 GLU A C 10
ATOM 15767 O O . GLU A 1 65 ? -7.566 -6.991 7.272 1.00 0.00 65 GLU A O 10
ATOM 15779 N N . GLU A 1 66 ? -8.863 -5.156 7.460 1.00 0.00 66 GLU A N 10
ATOM 15780 C CA . GLU A 1 66 ? -8.932 -4.888 6.028 1.00 0.00 66 GLU A CA 10
ATOM 15781 C C . GLU A 1 66 ? -7.534 -4.665 5.451 1.00 0.00 66 GLU A C 10
ATOM 15782 O O . GLU A 1 66 ? -7.145 -5.306 4.485 1.00 0.00 66 GLU A O 10
ATOM 15794 N N . PHE A 1 67 ? -6.776 -3.769 6.065 1.00 0.00 67 PHE A N 10
ATOM 15795 C CA . PHE A 1 67 ? -5.470 -3.388 5.548 1.00 0.00 67 PHE A CA 10
ATOM 15796 C C . PHE A 1 67 ? -4.509 -4.575 5.572 1.00 0.00 67 PHE A C 10
ATOM 15797 O O . PHE A 1 67 ? -3.764 -4.804 4.617 1.00 0.00 67 PHE A O 10
ATOM 15814 N N . ASN A 1 68 ? -4.536 -5.338 6.664 1.00 0.00 68 ASN A N 10
ATOM 15815 C CA . ASN A 1 68 ? -3.663 -6.501 6.802 1.00 0.00 68 ASN A CA 10
ATOM 15816 C C . ASN A 1 68 ? -3.993 -7.555 5.761 1.00 0.00 68 ASN A C 10
ATOM 15817 O O . ASN A 1 68 ? -3.102 -8.266 5.289 1.00 0.00 68 ASN A O 10
ATOM 15828 N N . SER A 1 69 ? -5.269 -7.657 5.404 1.00 0.00 69 SER A N 10
ATOM 15829 C CA . SER A 1 69 ? -5.705 -8.667 4.456 1.00 0.00 69 SER A CA 10
ATOM 15830 C C . SER A 1 69 ? -5.036 -8.446 3.101 1.00 0.00 69 SER A C 10
ATOM 15831 O O . SER A 1 69 ? -4.694 -9.403 2.406 1.00 0.00 69 SER A O 10
ATOM 15839 N N . TRP A 1 70 ? -4.815 -7.181 2.745 1.00 0.00 70 TRP A N 10
ATOM 15840 C CA . TRP A 1 70 ? -4.196 -6.851 1.470 1.00 0.00 70 TRP A CA 10
ATOM 15841 C C . TRP A 1 70 ? -2.746 -7.309 1.464 1.00 0.00 70 TRP A C 10
ATOM 15842 O O . TRP A 1 70 ? -2.320 -8.055 0.583 1.00 0.00 70 TRP A O 10
ATOM 15863 N N . VAL A 1 71 ? -2.005 -6.875 2.477 1.00 0.00 71 VAL A N 10
ATOM 15864 C CA . VAL A 1 71 ? -0.572 -7.135 2.560 1.00 0.00 71 VAL A CA 10
ATOM 15865 C C . VAL A 1 71 ? -0.281 -8.627 2.696 1.00 0.00 71 VAL A C 10
ATOM 15866 O O . VAL A 1 71 ? 0.604 -9.153 2.026 1.00 0.00 71 VAL A O 10
ATOM 15879 N N . SER A 1 72 ? -1.033 -9.308 3.553 1.00 0.00 72 SER A N 10
ATOM 15880 C CA . SER A 1 72 ? -0.786 -10.720 3.818 1.00 0.00 72 SER A CA 10
ATOM 15881 C C . SER A 1 72 ? -1.131 -11.581 2.603 1.00 0.00 72 SER A C 10
ATOM 15882 O O . SER A 1 72 ? -0.496 -12.606 2.366 1.00 0.00 72 SER A O 10
ATOM 15890 N N . ALA A 1 73 ? -2.114 -11.147 1.818 1.00 0.00 73 ALA A N 10
ATOM 15891 C CA . ALA A 1 73 ? -2.481 -11.859 0.599 1.00 0.00 73 ALA A CA 10
ATOM 15892 C C . ALA A 1 73 ? -1.416 -11.657 -0.467 1.00 0.00 73 ALA A C 10
ATOM 15893 O O . ALA A 1 73 ? -1.221 -12.504 -1.340 1.00 0.00 73 ALA A O 10
ATOM 15900 N N . LEU A 1 74 ? -0.730 -10.529 -0.372 1.00 0.00 74 LEU A N 10
ATOM 15901 C CA . LEU A 1 74 ? 0.342 -10.191 -1.297 1.00 0.00 74 LEU A CA 10
ATOM 15902 C C . LEU A 1 74 ? 1.646 -10.868 -0.890 1.00 0.00 74 LEU A C 10
ATOM 15903 O O . LEU A 1 74 ? 2.501 -11.153 -1.728 1.00 0.00 74 LEU A O 10
ATOM 15919 N N . ALA A 1 75 ? 1.788 -11.123 0.401 1.00 0.00 75 ALA A N 10
ATOM 15920 C CA . ALA A 1 75 ? 3.005 -11.708 0.937 1.00 0.00 75 ALA A CA 10
ATOM 15921 C C . ALA A 1 75 ? 2.928 -13.223 0.932 1.00 0.00 75 ALA A C 10
ATOM 15922 O O . ALA A 1 75 ? 3.957 -13.901 0.933 1.00 0.00 75 ALA A O 10
ATOM 15929 N N . GLU A 1 76 ? 1.696 -13.742 0.977 1.00 0.00 76 GLU A N 10
ATOM 15930 C CA . GLU A 1 76 ? 1.433 -15.185 0.941 1.00 0.00 76 GLU A CA 10
ATOM 15931 C C . GLU A 1 76 ? 1.839 -15.855 2.257 1.00 0.00 76 GLU A C 10
ATOM 15932 O O . GLU A 1 76 ? 1.520 -17.017 2.500 1.00 0.00 76 GLU A O 10
ATOM 15944 N N . HIS A 1 77 ? 2.556 -15.113 3.094 1.00 0.00 77 HIS A N 10
ATOM 15945 C CA . HIS A 1 77 ? 3.003 -15.594 4.393 1.00 0.00 77 HIS A CA 10
ATOM 15946 C C . HIS A 1 77 ? 2.774 -14.513 5.436 1.00 0.00 77 HIS A C 10
ATOM 15947 O O . HIS A 1 77 ? 3.350 -13.430 5.351 1.00 0.00 77 HIS A O 10
ATOM 15962 N N . GLY A 1 78 ? 1.925 -14.800 6.410 1.00 0.00 78 GLY A N 10
ATOM 15963 C CA . GLY A 1 78 ? 1.622 -13.821 7.431 1.00 0.00 78 GLY A CA 10
ATOM 15964 C C . GLY A 1 78 ? 1.737 -14.385 8.831 1.00 0.00 78 GLY A C 10
ATOM 15965 O O . GLY A 1 78 ? 0.761 -14.399 9.576 1.00 0.00 78 GLY A O 10
ATOM 15969 N N . LYS A 1 79 ? 2.925 -14.856 9.188 1.00 0.00 79 LYS A N 10
ATOM 15970 C CA . LYS A 1 79 ? 3.162 -15.400 10.522 1.00 0.00 79 LYS A CA 10
ATOM 15971 C C . LYS A 1 79 ? 4.364 -14.720 11.156 1.00 0.00 79 LYS A C 10
ATOM 15972 O O . LYS A 1 79 ? 4.246 -13.985 12.137 1.00 0.00 79 LYS A O 10
ATOM 15991 N N . ASP A 1 80 ? 5.519 -14.988 10.561 1.00 0.00 80 ASP A N 10
ATOM 15992 C CA . ASP A 1 80 ? 6.808 -14.524 11.063 1.00 0.00 80 ASP A CA 10
ATOM 15993 C C . ASP A 1 80 ? 6.888 -13.003 11.080 1.00 0.00 80 ASP A C 10
ATOM 15994 O O . ASP A 1 80 ? 7.626 -12.423 11.878 1.00 0.00 80 ASP A O 10
ATOM 16003 N N . ALA A 1 81 ? 6.156 -12.379 10.153 1.00 0.00 81 ALA A N 10
ATOM 16004 C CA . ALA A 1 81 ? 6.119 -10.923 9.976 1.00 0.00 81 ALA A CA 10
ATOM 16005 C C . ALA A 1 81 ? 7.371 -10.441 9.262 1.00 0.00 81 ALA A C 10
ATOM 16006 O O . ALA A 1 81 ? 7.334 -9.488 8.487 1.00 0.00 81 ALA A O 10
ATOM 16013 N N . LEU A 1 82 ? 8.469 -11.140 9.493 1.00 0.00 82 LEU A N 10
ATOM 16014 C CA . LEU A 1 82 ? 9.730 -10.836 8.836 1.00 0.00 82 LEU A CA 10
ATOM 16015 C C . LEU A 1 82 ? 9.796 -11.545 7.491 1.00 0.00 82 LEU A C 10
ATOM 16016 O O . LEU A 1 82 ? 10.670 -11.277 6.672 1.00 0.00 82 LEU A O 10
ATOM 16032 N N . LYS A 1 83 ? 8.863 -12.464 7.285 1.00 0.00 83 LYS A N 10
ATOM 16033 C CA . LYS A 1 83 ? 8.751 -13.182 6.025 1.00 0.00 83 LYS A CA 10
ATOM 16034 C C . LYS A 1 83 ? 7.625 -12.597 5.187 1.00 0.00 83 LYS A C 10
ATOM 16035 O O . LYS A 1 83 ? 7.223 -13.170 4.176 1.00 0.00 83 LYS A O 10
ATOM 16054 N N . VAL A 1 84 ? 7.110 -11.456 5.628 1.00 0.00 84 VAL A N 10
ATOM 16055 C CA . VAL A 1 84 ? 6.099 -10.735 4.876 1.00 0.00 84 VAL A CA 10
ATOM 16056 C C . VAL A 1 84 ? 6.783 -9.819 3.872 1.00 0.00 84 VAL A C 10
ATOM 16057 O O . VAL A 1 84 ? 7.468 -8.877 4.263 1.00 0.00 84 VAL A O 10
ATOM 16070 N N . THR A 1 85 ? 6.599 -10.116 2.591 1.00 0.00 85 THR A N 10
ATOM 16071 C CA . THR A 1 85 ? 7.274 -9.415 1.502 1.00 0.00 85 THR A CA 10
ATOM 16072 C C . THR A 1 85 ? 7.295 -7.895 1.697 1.00 0.00 85 THR A C 10
ATOM 16073 O O . THR A 1 85 ? 8.363 -7.281 1.766 1.00 0.00 85 THR A O 10
ATOM 16084 N N . ALA A 1 86 ? 6.114 -7.295 1.817 1.00 0.00 86 ALA A N 10
ATOM 16085 C CA . ALA A 1 86 ? 5.997 -5.843 1.887 1.00 0.00 86 ALA A CA 10
ATOM 16086 C C . ALA A 1 86 ? 6.444 -5.298 3.243 1.00 0.00 86 ALA A C 10
ATOM 16087 O O . ALA A 1 86 ? 6.800 -4.128 3.359 1.00 0.00 86 ALA A O 10
ATOM 16094 N N . LEU A 1 87 ? 6.464 -6.153 4.253 1.00 0.00 87 LEU A N 10
ATOM 16095 C CA . LEU A 1 87 ? 6.769 -5.714 5.609 1.00 0.00 87 LEU A CA 10
ATOM 16096 C C . LEU A 1 87 ? 8.270 -5.791 5.838 1.00 0.00 87 LEU A C 10
ATOM 16097 O O . LEU A 1 87 ? 8.871 -4.879 6.407 1.00 0.00 87 LEU A O 10
ATOM 16113 N N . LYS A 1 88 ? 8.872 -6.871 5.360 1.00 0.00 88 LYS A N 10
ATOM 16114 C CA . LYS A 1 88 ? 10.311 -7.050 5.450 1.00 0.00 88 LYS A CA 10
ATOM 16115 C C . LYS A 1 88 ? 11.013 -5.921 4.714 1.00 0.00 88 LYS A C 10
ATOM 16116 O O . LYS A 1 88 ? 12.022 -5.394 5.178 1.00 0.00 88 LYS A O 10
ATOM 16135 N N . LYS A 1 89 ? 10.452 -5.534 3.573 1.00 0.00 89 LYS A N 10
ATOM 16136 C CA . LYS A 1 89 ? 11.017 -4.443 2.791 1.00 0.00 89 LYS A CA 10
ATOM 16137 C C . LYS A 1 89 ? 10.775 -3.107 3.480 1.00 0.00 89 LYS A C 10
ATOM 16138 O O . LYS A 1 89 ? 11.636 -2.234 3.468 1.00 0.00 89 LYS A O 10
ATOM 16157 N N . TYR A 1 90 ? 9.615 -2.973 4.113 1.00 0.00 90 TYR A N 10
ATOM 16158 C CA . TYR A 1 90 ? 9.270 -1.765 4.859 1.00 0.00 90 TYR A CA 10
ATOM 16159 C C . TYR A 1 90 ? 10.166 -1.629 6.097 1.00 0.00 90 TYR A C 10
ATOM 16160 O O . TYR A 1 90 ? 10.225 -0.577 6.735 1.00 0.00 90 TYR A O 10
ATOM 16178 N N . ARG A 1 91 ? 10.858 -2.708 6.434 1.00 0.00 91 ARG A N 10
ATOM 16179 C CA . ARG A 1 91 ? 11.815 -2.701 7.531 1.00 0.00 91 ARG A CA 10
ATOM 16180 C C . ARG A 1 91 ? 13.237 -2.497 7.011 1.00 0.00 91 ARG A C 10
ATOM 16181 O O . ARG A 1 91 ? 13.960 -1.616 7.474 1.00 0.00 91 ARG A O 10
ATOM 16202 N N . GLN A 1 92 ? 13.619 -3.306 6.027 1.00 0.00 92 GLN A N 10
ATOM 16203 C CA . GLN A 1 92 ? 14.985 -3.314 5.507 1.00 0.00 92 GLN A CA 10
ATOM 16204 C C . GLN A 1 92 ? 15.315 -2.027 4.746 1.00 0.00 92 GLN A C 10
ATOM 16205 O O . GLN A 1 92 ? 16.456 -1.563 4.759 1.00 0.00 92 GLN A O 10
ATOM 16219 N N . LEU A 1 93 ? 14.312 -1.450 4.099 1.00 0.00 93 LEU A N 10
ATOM 16220 C CA . LEU A 1 93 ? 14.505 -0.236 3.307 1.00 0.00 93 LEU A CA 10
ATOM 16221 C C . LEU A 1 93 ? 14.900 0.943 4.194 1.00 0.00 93 LEU A C 10
ATOM 16222 O O . LEU A 1 93 ? 15.585 1.865 3.747 1.00 0.00 93 LEU A O 10
ATOM 16238 N N . LEU A 1 94 ? 14.485 0.895 5.453 1.00 0.00 94 LEU A N 10
ATOM 16239 C CA . LEU A 1 94 ? 14.674 2.016 6.363 1.00 0.00 94 LEU A CA 10
ATOM 16240 C C . LEU A 1 94 ? 16.011 1.939 7.090 1.00 0.00 94 LEU A C 10
ATOM 16241 O O . LEU A 1 94 ? 16.231 2.656 8.068 1.00 0.00 94 LEU A O 10
ATOM 16257 N N . GLU A 1 95 ? 16.905 1.074 6.623 1.00 0.00 95 GLU A N 10
ATOM 16258 C CA . GLU A 1 95 ? 18.252 1.027 7.168 1.00 0.00 95 GLU A CA 10
ATOM 16259 C C . GLU A 1 95 ? 18.964 2.341 6.863 1.00 0.00 95 GLU A C 10
ATOM 16260 O O . GLU A 1 95 ? 19.358 2.598 5.729 1.00 0.00 95 GLU A O 10
ATOM 16272 N N . HIS A 1 96 ? 19.097 3.187 7.876 1.00 0.00 96 HIS A N 10
ATOM 16273 C CA . HIS A 1 96 ? 19.687 4.507 7.695 1.00 0.00 96 HIS A CA 10
ATOM 16274 C C . HIS A 1 96 ? 21.189 4.394 7.478 1.00 0.00 96 HIS A C 10
ATOM 16275 O O . HIS A 1 96 ? 21.798 5.236 6.816 1.00 0.00 96 HIS A O 10
ATOM 16290 N N . HIS A 1 97 ? 21.781 3.340 8.017 1.00 0.00 97 HIS A N 10
ATOM 16291 C CA . HIS A 1 97 ? 23.208 3.104 7.851 1.00 0.00 97 HIS A CA 10
ATOM 16292 C C . HIS A 1 97 ? 23.466 2.276 6.599 1.00 0.00 97 HIS A C 10
ATOM 16293 O O . HIS A 1 97 ? 23.785 1.089 6.681 1.00 0.00 97 HIS A O 10
ATOM 16308 N N . HIS A 1 98 ? 23.321 2.906 5.438 1.00 0.00 98 HIS A N 10
ATOM 16309 C CA . HIS A 1 98 ? 23.487 2.212 4.166 1.00 0.00 98 HIS A CA 10
ATOM 16310 C C . HIS A 1 98 ? 24.956 2.066 3.792 1.00 0.00 98 HIS A C 10
ATOM 16311 O O . HIS A 1 98 ? 25.282 1.480 2.760 1.00 0.00 98 HIS A O 10
ATOM 16326 N N . HIS A 1 99 ? 25.846 2.605 4.615 1.00 0.00 99 HIS A N 10
ATOM 16327 C CA . HIS A 1 99 ? 27.269 2.384 4.412 1.00 0.00 99 HIS A CA 10
ATOM 16328 C C . HIS A 1 99 ? 27.576 0.921 4.700 1.00 0.00 99 HIS A C 10
ATOM 16329 O O . HIS A 1 99 ? 28.350 0.291 3.985 1.00 0.00 99 HIS A O 10
ATOM 16344 N N . HIS A 1 100 ? 26.929 0.409 5.753 1.00 0.00 100 HIS A N 10
ATOM 16345 C CA . HIS A 1 100 ? 26.971 -1.005 6.137 1.00 0.00 100 HIS A CA 10
ATOM 16346 C C . HIS A 1 100 ? 28.406 -1.539 6.199 1.00 0.00 100 HIS A C 10
ATOM 16347 O O . HIS A 1 100 ? 29.074 -1.423 7.226 1.00 0.00 100 HIS A O 10
ATOM 16362 N N . HIS A 1 101 ? 28.880 -2.111 5.103 1.00 0.00 101 HIS A N 10
ATOM 16363 C CA . HIS A 1 101 ? 30.262 -2.550 4.999 1.00 0.00 101 HIS A CA 10
ATOM 16364 C C . HIS A 1 101 ? 30.662 -2.691 3.537 1.00 0.00 101 HIS A C 10
ATOM 16365 O O . HIS A 1 101 ? 30.169 -3.613 2.861 1.00 0.00 101 HIS A O 10
ATOM 16381 N N . MET A 1 1 ? 9.408 22.805 -27.627 1.00 0.00 1 MET A N 11
ATOM 16382 C CA . MET A 1 1 ? 8.528 21.702 -28.078 1.00 0.00 1 MET A CA 11
ATOM 16383 C C . MET A 1 1 ? 7.306 21.615 -27.178 1.00 0.00 1 MET A C 11
ATOM 16384 O O . MET A 1 1 ? 7.243 22.284 -26.146 1.00 0.00 1 MET A O 11
ATOM 16400 N N . MET A 1 2 ? 6.335 20.801 -27.565 1.00 0.00 2 MET A N 11
ATOM 16401 C CA . MET A 1 2 ? 5.171 20.572 -26.723 1.00 0.00 2 MET A CA 11
ATOM 16402 C C . MET A 1 2 ? 5.448 19.419 -25.771 1.00 0.00 2 MET A C 11
ATOM 16403 O O . MET A 1 2 ? 6.312 18.579 -26.040 1.00 0.00 2 MET A O 11
ATOM 16417 N N . PHE A 1 3 ? 4.736 19.380 -24.659 1.00 0.00 3 PHE A N 11
ATOM 16418 C CA . PHE A 1 3 ? 4.855 18.268 -23.735 1.00 0.00 3 PHE A CA 11
ATOM 16419 C C . PHE A 1 3 ? 4.147 17.054 -24.316 1.00 0.00 3 PHE A C 11
ATOM 16420 O O . PHE A 1 3 ? 3.009 17.154 -24.782 1.00 0.00 3 PHE A O 11
ATOM 16437 N N . LEU A 1 4 ? 4.838 15.920 -24.309 1.00 0.00 4 LEU A N 11
ATOM 16438 C CA . LEU A 1 4 ? 4.319 14.693 -24.904 1.00 0.00 4 LEU A CA 11
ATOM 16439 C C . LEU A 1 4 ? 3.114 14.170 -24.126 1.00 0.00 4 LEU A C 11
ATOM 16440 O O . LEU A 1 4 ? 2.784 14.679 -23.051 1.00 0.00 4 LEU A O 11
ATOM 16456 N N . ARG A 1 5 ? 2.485 13.131 -24.656 1.00 0.00 5 ARG A N 11
ATOM 16457 C CA . ARG A 1 5 ? 1.252 12.602 -24.088 1.00 0.00 5 ARG A CA 11
ATOM 16458 C C . ARG A 1 5 ? 1.547 11.641 -22.941 1.00 0.00 5 ARG A C 11
ATOM 16459 O O . ARG A 1 5 ? 1.112 10.487 -22.925 1.00 0.00 5 ARG A O 11
ATOM 16480 N N . LYS A 1 6 ? 2.301 12.157 -21.984 1.00 0.00 6 LYS A N 11
ATOM 16481 C CA . LYS A 1 6 ? 2.663 11.438 -20.776 1.00 0.00 6 LYS A CA 11
ATOM 16482 C C . LYS A 1 6 ? 2.302 12.311 -19.577 1.00 0.00 6 LYS A C 11
ATOM 16483 O O . LYS A 1 6 ? 2.632 12.012 -18.430 1.00 0.00 6 LYS A O 11
ATOM 16502 N N . VAL A 1 7 ? 1.576 13.390 -19.867 1.00 0.00 7 VAL A N 11
ATOM 16503 C CA . VAL A 1 7 ? 1.267 14.415 -18.880 1.00 0.00 7 VAL A CA 11
ATOM 16504 C C . VAL A 1 7 ? 0.011 14.052 -18.077 1.00 0.00 7 VAL A C 11
ATOM 16505 O O . VAL A 1 7 ? -0.642 14.905 -17.475 1.00 0.00 7 VAL A O 11
ATOM 16518 N N . GLU A 1 8 ? -0.291 12.763 -18.041 1.00 0.00 8 GLU A N 11
ATOM 16519 C CA . GLU A 1 8 ? -1.410 12.253 -17.256 1.00 0.00 8 GLU A CA 11
ATOM 16520 C C . GLU A 1 8 ? -1.163 12.544 -15.780 1.00 0.00 8 GLU A C 11
ATOM 16521 O O . GLU A 1 8 ? -2.092 12.756 -14.997 1.00 0.00 8 GLU A O 11
ATOM 16533 N N . GLY A 1 9 ? 0.113 12.562 -15.427 1.00 0.00 9 GLY A N 11
ATOM 16534 C CA . GLY A 1 9 ? 0.533 12.835 -14.071 1.00 0.00 9 GLY A CA 11
ATOM 16535 C C . GLY A 1 9 ? 1.967 12.403 -13.864 1.00 0.00 9 GLY A C 11
ATOM 16536 O O . GLY A 1 9 ? 2.220 11.407 -13.198 1.00 0.00 9 GLY A O 11
ATOM 16540 N N . PRO A 1 10 ? 2.937 13.144 -14.434 1.00 0.00 10 PRO A N 11
ATOM 16541 C CA . PRO A 1 10 ? 4.353 12.738 -14.466 1.00 0.00 10 PRO A CA 11
ATOM 16542 C C . PRO A 1 10 ? 4.951 12.451 -13.094 1.00 0.00 10 PRO A C 11
ATOM 16543 O O . PRO A 1 10 ? 5.980 11.783 -12.994 1.00 0.00 10 PRO A O 11
ATOM 16554 N N . ARG A 1 11 ? 4.321 12.949 -12.038 1.00 0.00 11 ARG A N 11
ATOM 16555 C CA . ARG A 1 11 ? 4.765 12.629 -10.691 1.00 0.00 11 ARG A CA 11
ATOM 16556 C C . ARG A 1 11 ? 4.252 11.240 -10.318 1.00 0.00 11 ARG A C 11
ATOM 16557 O O . ARG A 1 11 ? 3.438 11.078 -9.407 1.00 0.00 11 ARG A O 11
ATOM 16578 N N . SER A 1 12 ? 4.717 10.252 -11.067 1.00 0.00 12 SER A N 11
ATOM 16579 C CA . SER A 1 12 ? 4.261 8.878 -10.921 1.00 0.00 12 SER A CA 11
ATOM 16580 C C . SER A 1 12 ? 5.367 7.966 -10.403 1.00 0.00 12 SER A C 11
ATOM 16581 O O . SER A 1 12 ? 6.556 8.223 -10.607 1.00 0.00 12 SER A O 11
ATOM 16589 N N . VAL A 1 13 ? 4.960 6.903 -9.726 1.00 0.00 13 VAL A N 11
ATOM 16590 C CA . VAL A 1 13 ? 5.873 5.862 -9.289 1.00 0.00 13 VAL A CA 11
ATOM 16591 C C . VAL A 1 13 ? 5.762 4.660 -10.219 1.00 0.00 13 VAL A C 11
ATOM 16592 O O . VAL A 1 13 ? 4.665 4.288 -10.638 1.00 0.00 13 VAL A O 11
ATOM 16605 N N . THR A 1 14 ? 6.894 4.076 -10.565 1.00 0.00 14 THR A N 11
ATOM 16606 C CA . THR A 1 14 ? 6.907 2.915 -11.435 1.00 0.00 14 THR A CA 11
ATOM 16607 C C . THR A 1 14 ? 7.104 1.645 -10.616 1.00 0.00 14 THR A C 11
ATOM 16608 O O . THR A 1 14 ? 8.123 1.477 -9.947 1.00 0.00 14 THR A O 11
ATOM 16619 N N . LEU A 1 15 ? 6.114 0.770 -10.662 1.00 0.00 15 LEU A N 11
ATOM 16620 C CA . LEU A 1 15 ? 6.170 -0.497 -9.952 1.00 0.00 15 LEU A CA 11
ATOM 16621 C C . LEU A 1 15 ? 6.999 -1.499 -10.747 1.00 0.00 15 LEU A C 11
ATOM 16622 O O . LEU A 1 15 ? 6.953 -1.500 -11.980 1.00 0.00 15 LEU A O 11
ATOM 16638 N N . PRO A 1 16 ? 7.752 -2.375 -10.056 1.00 0.00 16 PRO A N 11
ATOM 16639 C CA . PRO A 1 16 ? 8.622 -3.374 -10.705 1.00 0.00 16 PRO A CA 11
ATOM 16640 C C . PRO A 1 16 ? 7.837 -4.384 -11.543 1.00 0.00 16 PRO A C 11
ATOM 16641 O O . PRO A 1 16 ? 8.413 -5.208 -12.253 1.00 0.00 16 PRO A O 11
ATOM 16652 N N . ASP A 1 17 ? 6.518 -4.309 -11.445 1.00 0.00 17 ASP A N 11
ATOM 16653 C CA . ASP A 1 17 ? 5.628 -5.169 -12.214 1.00 0.00 17 ASP A CA 11
ATOM 16654 C C . ASP A 1 17 ? 5.506 -4.657 -13.643 1.00 0.00 17 ASP A C 11
ATOM 16655 O O . ASP A 1 17 ? 5.138 -5.400 -14.554 1.00 0.00 17 ASP A O 11
ATOM 16664 N N . GLY A 1 18 ? 5.830 -3.387 -13.838 1.00 0.00 18 GLY A N 11
ATOM 16665 C CA . GLY A 1 18 ? 5.666 -2.768 -15.139 1.00 0.00 18 GLY A CA 11
ATOM 16666 C C . GLY A 1 18 ? 4.374 -1.986 -15.226 1.00 0.00 18 GLY A C 11
ATOM 16667 O O . GLY A 1 18 ? 3.560 -2.201 -16.124 1.00 0.00 18 GLY A O 11
ATOM 16671 N N . SER A 1 19 ? 4.185 -1.084 -14.277 1.00 0.00 19 SER A N 11
ATOM 16672 C CA . SER A 1 19 ? 2.981 -0.274 -14.215 1.00 0.00 19 SER A CA 11
ATOM 16673 C C . SER A 1 19 ? 3.267 0.999 -13.428 1.00 0.00 19 SER A C 11
ATOM 16674 O O . SER A 1 19 ? 4.089 0.990 -12.509 1.00 0.00 19 SER A O 11
ATOM 16682 N N . ILE A 1 20 ? 2.610 2.087 -13.795 1.00 0.00 20 ILE A N 11
ATOM 16683 C CA . ILE A 1 20 ? 2.820 3.358 -13.122 1.00 0.00 20 ILE A CA 11
ATOM 16684 C C . ILE A 1 20 ? 1.585 3.769 -12.332 1.00 0.00 20 ILE A C 11
ATOM 16685 O O . ILE A 1 20 ? 0.452 3.521 -12.753 1.00 0.00 20 ILE A O 11
ATOM 16701 N N . MET A 1 21 ? 1.816 4.371 -11.178 1.00 0.00 21 MET A N 11
ATOM 16702 C CA . MET A 1 21 ? 0.742 4.872 -10.331 1.00 0.00 21 MET A CA 11
ATOM 16703 C C . MET A 1 21 ? 1.086 6.263 -9.825 1.00 0.00 21 MET A C 11
ATOM 16704 O O . MET A 1 21 ? 2.247 6.565 -9.555 1.00 0.00 21 MET A O 11
ATOM 16718 N N . THR A 1 22 ? 0.085 7.112 -9.718 1.00 0.00 22 THR A N 11
ATOM 16719 C CA . THR A 1 22 ? 0.270 8.435 -9.165 1.00 0.00 22 THR A CA 11
ATOM 16720 C C . THR A 1 22 ? -0.948 8.826 -8.326 1.00 0.00 22 THR A C 11
ATOM 16721 O O . THR A 1 22 ? -1.870 8.031 -8.149 1.00 0.00 22 THR A O 11
ATOM 16732 N N . ARG A 1 23 ? -0.932 10.046 -7.803 1.00 0.00 23 ARG A N 11
ATOM 16733 C CA . ARG A 1 23 ? -1.976 10.544 -6.906 1.00 0.00 23 ARG A CA 11
ATOM 16734 C C . ARG A 1 23 ? -3.353 10.607 -7.578 1.00 0.00 23 ARG A C 11
ATOM 16735 O O . ARG A 1 23 ? -4.354 10.910 -6.931 1.00 0.00 23 ARG A O 11
ATOM 16756 N N . ALA A 1 24 ? -3.400 10.323 -8.871 1.00 0.00 24 ALA A N 11
ATOM 16757 C CA . ALA A 1 24 ? -4.659 10.297 -9.607 1.00 0.00 24 ALA A CA 11
ATOM 16758 C C . ALA A 1 24 ? -5.229 8.882 -9.661 1.00 0.00 24 ALA A C 11
ATOM 16759 O O . ALA A 1 24 ? -6.391 8.680 -10.012 1.00 0.00 24 ALA A O 11
ATOM 16766 N N . ASP A 1 25 ? -4.404 7.905 -9.302 1.00 0.00 25 ASP A N 11
ATOM 16767 C CA . ASP A 1 25 ? -4.802 6.500 -9.363 1.00 0.00 25 ASP A CA 11
ATOM 16768 C C . ASP A 1 25 ? -5.224 5.998 -7.995 1.00 0.00 25 ASP A C 11
ATOM 16769 O O . ASP A 1 25 ? -5.596 4.835 -7.833 1.00 0.00 25 ASP A O 11
ATOM 16778 N N . LEU A 1 26 ? -5.162 6.884 -7.015 1.00 0.00 26 LEU A N 11
ATOM 16779 C CA . LEU A 1 26 ? -5.458 6.523 -5.639 1.00 0.00 26 LEU A CA 11
ATOM 16780 C C . LEU A 1 26 ? -6.957 6.546 -5.374 1.00 0.00 26 LEU A C 11
ATOM 16781 O O . LEU A 1 26 ? -7.667 7.421 -5.869 1.00 0.00 26 LEU A O 11
ATOM 16797 N N . PRO A 1 27 ? -7.456 5.558 -4.612 1.00 0.00 27 PRO A N 11
ATOM 16798 C CA . PRO A 1 27 ? -8.844 5.539 -4.133 1.00 0.00 27 PRO A CA 11
ATOM 16799 C C . PRO A 1 27 ? -9.226 6.849 -3.449 1.00 0.00 27 PRO A C 11
ATOM 16800 O O . PRO A 1 27 ? -8.640 7.218 -2.428 1.00 0.00 27 PRO A O 11
ATOM 16811 N N . PRO A 1 28 ? -10.197 7.579 -4.029 1.00 0.00 28 PRO A N 11
ATOM 16812 C CA . PRO A 1 28 ? -10.647 8.881 -3.516 1.00 0.00 28 PRO A CA 11
ATOM 16813 C C . PRO A 1 28 ? -11.327 8.787 -2.155 1.00 0.00 28 PRO A C 11
ATOM 16814 O O . PRO A 1 28 ? -12.555 8.900 -2.062 1.00 0.00 28 PRO A O 11
ATOM 16825 N N . ALA A 1 29 ? -10.521 8.561 -1.118 1.00 0.00 29 ALA A N 11
ATOM 16826 C CA . ALA A 1 29 ? -10.987 8.504 0.269 1.00 0.00 29 ALA A CA 11
ATOM 16827 C C . ALA A 1 29 ? -11.934 7.326 0.503 1.00 0.00 29 ALA A C 11
ATOM 16828 O O . ALA A 1 29 ? -11.563 6.335 1.133 1.00 0.00 29 ALA A O 11
ATOM 16835 N N . ASN A 1 30 ? -13.147 7.434 -0.023 1.00 0.00 30 ASN A N 11
ATOM 16836 C CA . ASN A 1 30 ? -14.160 6.403 0.158 1.00 0.00 30 ASN A CA 11
ATOM 16837 C C . ASN A 1 30 ? -14.208 5.481 -1.047 1.00 0.00 30 ASN A C 11
ATOM 16838 O O . ASN A 1 30 ? -14.552 4.305 -0.919 1.00 0.00 30 ASN A O 11
ATOM 16849 N N . THR A 1 31 ? -13.845 6.016 -2.216 1.00 0.00 31 THR A N 11
ATOM 16850 C CA . THR A 1 31 ? -13.899 5.261 -3.464 1.00 0.00 31 THR A CA 11
ATOM 16851 C C . THR A 1 31 ? -15.355 4.859 -3.770 1.00 0.00 31 THR A C 11
ATOM 16852 O O . THR A 1 31 ? -16.288 5.401 -3.175 1.00 0.00 31 THR A O 11
ATOM 16863 N N . ARG A 1 32 ? -15.551 3.949 -4.711 1.00 0.00 32 ARG A N 11
ATOM 16864 C CA . ARG A 1 32 ? -16.877 3.414 -4.992 1.00 0.00 32 ARG A CA 11
ATOM 16865 C C . ARG A 1 32 ? -16.879 1.914 -4.745 1.00 0.00 32 ARG A C 11
ATOM 16866 O O . ARG A 1 32 ? -17.588 1.415 -3.873 1.00 0.00 32 ARG A O 11
ATOM 16887 N N . ARG A 1 33 ? -16.061 1.206 -5.508 1.00 0.00 33 ARG A N 11
ATOM 16888 C CA . ARG A 1 33 ? -15.883 -0.222 -5.317 1.00 0.00 33 ARG A CA 11
ATOM 16889 C C . ARG A 1 33 ? -14.413 -0.535 -5.089 1.00 0.00 33 ARG A C 11
ATOM 16890 O O . ARG A 1 33 ? -13.544 -0.072 -5.833 1.00 0.00 33 ARG A O 11
ATOM 16911 N N . TRP A 1 34 ? -14.144 -1.305 -4.051 1.00 0.00 34 TRP A N 11
ATOM 16912 C CA . TRP A 1 34 ? -12.787 -1.683 -3.703 1.00 0.00 34 TRP A CA 11
ATOM 16913 C C . TRP A 1 34 ? -12.428 -3.004 -4.364 1.00 0.00 34 TRP A C 11
ATOM 16914 O O . TRP A 1 34 ? -12.571 -4.070 -3.766 1.00 0.00 34 TRP A O 11
ATOM 16935 N N . VAL A 1 35 ? -12.007 -2.931 -5.617 1.00 0.00 35 VAL A N 11
ATOM 16936 C CA . VAL A 1 35 ? -11.562 -4.117 -6.334 1.00 0.00 35 VAL A CA 11
ATOM 16937 C C . VAL A 1 35 ? -10.204 -4.561 -5.805 1.00 0.00 35 VAL A C 11
ATOM 16938 O O . VAL A 1 35 ? -9.467 -3.752 -5.234 1.00 0.00 35 VAL A O 11
ATOM 16951 N N . ALA A 1 36 ? -9.878 -5.836 -5.998 1.00 0.00 36 ALA A N 11
ATOM 16952 C CA . ALA A 1 36 ? -8.652 -6.418 -5.453 1.00 0.00 36 ALA A CA 11
ATOM 16953 C C . ALA A 1 36 ? -7.426 -5.604 -5.847 1.00 0.00 36 ALA A C 11
ATOM 16954 O O . ALA A 1 36 ? -6.587 -5.286 -5.004 1.00 0.00 36 ALA A O 11
ATOM 16961 N N . SER A 1 37 ? -7.352 -5.241 -7.121 1.00 0.00 37 SER A N 11
ATOM 16962 C CA . SER A 1 37 ? -6.230 -4.476 -7.643 1.00 0.00 37 SER A CA 11
ATOM 16963 C C . SER A 1 37 ? -6.127 -3.112 -6.956 1.00 0.00 37 SER A C 11
ATOM 16964 O O . SER A 1 37 ? -5.029 -2.609 -6.727 1.00 0.00 37 SER A O 11
ATOM 16972 N N . ARG A 1 38 ? -7.270 -2.535 -6.597 1.00 0.00 38 ARG A N 11
ATOM 16973 C CA . ARG A 1 38 ? -7.296 -1.212 -5.973 1.00 0.00 38 ARG A CA 11
ATOM 16974 C C . ARG A 1 38 ? -6.939 -1.301 -4.492 1.00 0.00 38 ARG A C 11
ATOM 16975 O O . ARG A 1 38 ? -6.329 -0.389 -3.945 1.00 0.00 38 ARG A O 11
ATOM 16996 N N . LYS A 1 39 ? -7.298 -2.409 -3.857 1.00 0.00 39 LYS A N 11
ATOM 16997 C CA . LYS A 1 39 ? -6.898 -2.668 -2.473 1.00 0.00 39 LYS A CA 11
ATOM 16998 C C . LYS A 1 39 ? -5.375 -2.779 -2.408 1.00 0.00 39 LYS A C 11
ATOM 16999 O O . LYS A 1 39 ? -4.709 -2.113 -1.603 1.00 0.00 39 LYS A O 11
ATOM 17018 N N . ILE A 1 40 ? -4.834 -3.607 -3.294 1.00 0.00 40 ILE A N 11
ATOM 17019 C CA . ILE A 1 40 ? -3.395 -3.766 -3.428 1.00 0.00 40 ILE A CA 11
ATOM 17020 C C . ILE A 1 40 ? -2.751 -2.440 -3.832 1.00 0.00 40 ILE A C 11
ATOM 17021 O O . ILE A 1 40 ? -1.632 -2.130 -3.429 1.00 0.00 40 ILE A O 11
ATOM 17037 N N . ALA A 1 41 ? -3.479 -1.654 -4.613 1.00 0.00 41 ALA A N 11
ATOM 17038 C CA . ALA A 1 41 ? -2.999 -0.355 -5.056 1.00 0.00 41 ALA A CA 11
ATOM 17039 C C . ALA A 1 41 ? -2.819 0.594 -3.878 1.00 0.00 41 ALA A C 11
ATOM 17040 O O . ALA A 1 41 ? -1.963 1.473 -3.917 1.00 0.00 41 ALA A O 11
ATOM 17047 N N . VAL A 1 42 ? -3.621 0.420 -2.832 1.00 0.00 42 VAL A N 11
ATOM 17048 C CA . VAL A 1 42 ? -3.483 1.250 -1.646 1.00 0.00 42 VAL A CA 11
ATOM 17049 C C . VAL A 1 42 ? -2.187 0.908 -0.930 1.00 0.00 42 VAL A C 11
ATOM 17050 O O . VAL A 1 42 ? -1.381 1.792 -0.647 1.00 0.00 42 VAL A O 11
ATOM 17063 N N . VAL A 1 43 ? -1.965 -0.381 -0.666 1.00 0.00 43 VAL A N 11
ATOM 17064 C CA . VAL A 1 43 ? -0.727 -0.807 -0.007 1.00 0.00 43 VAL A CA 11
ATOM 17065 C C . VAL A 1 43 ? 0.499 -0.507 -0.872 1.00 0.00 43 VAL A C 11
ATOM 17066 O O . VAL A 1 43 ? 1.549 -0.129 -0.354 1.00 0.00 43 VAL A O 11
ATOM 17079 N N . ARG A 1 44 ? 0.364 -0.660 -2.185 1.00 0.00 44 ARG A N 11
ATOM 17080 C CA . ARG A 1 44 ? 1.444 -0.312 -3.105 1.00 0.00 44 ARG A CA 11
ATOM 17081 C C . ARG A 1 44 ? 1.697 1.195 -3.092 1.00 0.00 44 ARG A C 11
ATOM 17082 O O . ARG A 1 44 ? 2.840 1.643 -2.977 1.00 0.00 44 ARG A O 11
ATOM 17103 N N . GLY A 1 45 ? 0.615 1.960 -3.190 1.00 0.00 45 GLY A N 11
ATOM 17104 C CA . GLY A 1 45 ? 0.711 3.406 -3.306 1.00 0.00 45 GLY A CA 11
ATOM 17105 C C . GLY A 1 45 ? 1.309 4.075 -2.085 1.00 0.00 45 GLY A C 11
ATOM 17106 O O . GLY A 1 45 ? 2.051 5.046 -2.211 1.00 0.00 45 GLY A O 11
ATOM 17110 N N . VAL A 1 46 ? 0.994 3.574 -0.900 1.00 0.00 46 VAL A N 11
ATOM 17111 C CA . VAL A 1 46 ? 1.520 4.173 0.319 1.00 0.00 46 VAL A CA 11
ATOM 17112 C C . VAL A 1 46 ? 2.947 3.697 0.596 1.00 0.00 46 VAL A C 11
ATOM 17113 O O . VAL A 1 46 ? 3.880 4.501 0.575 1.00 0.00 46 VAL A O 11
ATOM 17126 N N . ILE A 1 47 ? 3.114 2.390 0.786 1.00 0.00 47 ILE A N 11
ATOM 17127 C CA . ILE A 1 47 ? 4.380 1.809 1.228 1.00 0.00 47 ILE A CA 11
ATOM 17128 C C . ILE A 1 47 ? 5.517 2.081 0.245 1.00 0.00 47 ILE A C 11
ATOM 17129 O O . ILE A 1 47 ? 6.582 2.566 0.630 1.00 0.00 47 ILE A O 11
ATOM 17145 N N . TYR A 1 48 ? 5.288 1.775 -1.020 1.00 0.00 48 TYR A N 11
ATOM 17146 C CA . TYR A 1 48 ? 6.323 1.905 -2.032 1.00 0.00 48 TYR A CA 11
ATOM 17147 C C . TYR A 1 48 ? 6.289 3.295 -2.653 1.00 0.00 48 TYR A C 11
ATOM 17148 O O . TYR A 1 48 ? 7.275 3.756 -3.229 1.00 0.00 48 TYR A O 11
ATOM 17166 N N . GLY A 1 49 ? 5.156 3.966 -2.518 1.00 0.00 49 GLY A N 11
ATOM 17167 C CA . GLY A 1 49 ? 4.963 5.222 -3.201 1.00 0.00 49 GLY A CA 11
ATOM 17168 C C . GLY A 1 49 ? 5.160 6.446 -2.325 1.00 0.00 49 GLY A C 11
ATOM 17169 O O . GLY A 1 49 ? 6.184 7.129 -2.422 1.00 0.00 49 GLY A O 11
ATOM 17173 N N . LEU A 1 50 ? 4.199 6.721 -1.454 1.00 0.00 50 LEU A N 11
ATOM 17174 C CA . LEU A 1 50 ? 4.116 8.031 -0.824 1.00 0.00 50 LEU A CA 11
ATOM 17175 C C . LEU A 1 50 ? 4.568 8.036 0.635 1.00 0.00 50 LEU A C 11
ATOM 17176 O O . LEU A 1 50 ? 5.677 8.477 0.944 1.00 0.00 50 LEU A O 11
ATOM 17192 N N . ILE A 1 51 ? 3.723 7.537 1.530 1.00 0.00 51 ILE A N 11
ATOM 17193 C CA . ILE A 1 51 ? 3.928 7.750 2.959 1.00 0.00 51 ILE A CA 11
ATOM 17194 C C . ILE A 1 51 ? 3.856 6.451 3.749 1.00 0.00 51 ILE A C 11
ATOM 17195 O O . ILE A 1 51 ? 3.527 5.396 3.212 1.00 0.00 51 ILE A O 11
ATOM 17211 N N . THR A 1 52 ? 4.147 6.554 5.037 1.00 0.00 52 THR A N 11
ATOM 17212 C CA . THR A 1 52 ? 4.129 5.411 5.927 1.00 0.00 52 THR A CA 11
ATOM 17213 C C . THR A 1 52 ? 2.707 5.067 6.357 1.00 0.00 52 THR A C 11
ATOM 17214 O O . THR A 1 52 ? 1.776 5.854 6.159 1.00 0.00 52 THR A O 11
ATOM 17225 N N . LEU A 1 53 ? 2.550 3.894 6.955 1.00 0.00 53 LEU A N 11
ATOM 17226 C CA . LEU A 1 53 ? 1.246 3.418 7.389 1.00 0.00 53 LEU A CA 11
ATOM 17227 C C . LEU A 1 53 ? 0.642 4.342 8.444 1.00 0.00 53 LEU A C 11
ATOM 17228 O O . LEU A 1 53 ? -0.574 4.438 8.559 1.00 0.00 53 LEU A O 11
ATOM 17244 N N . ALA A 1 54 ? 1.495 5.030 9.198 1.00 0.00 54 ALA A N 11
ATOM 17245 C CA . ALA A 1 54 ? 1.028 5.951 10.230 1.00 0.00 54 ALA A CA 11
ATOM 17246 C C . ALA A 1 54 ? 0.084 6.994 9.643 1.00 0.00 54 ALA A C 11
ATOM 17247 O O . ALA A 1 54 ? -1.069 7.103 10.056 1.00 0.00 54 ALA A O 11
ATOM 17254 N N . GLU A 1 55 ? 0.576 7.739 8.659 1.00 0.00 55 GLU A N 11
ATOM 17255 C CA . GLU A 1 55 ? -0.214 8.781 8.020 1.00 0.00 55 GLU A CA 11
ATOM 17256 C C . GLU A 1 55 ? -1.456 8.180 7.363 1.00 0.00 55 GLU A C 11
ATOM 17257 O O . GLU A 1 55 ? -2.545 8.765 7.399 1.00 0.00 55 GLU A O 11
ATOM 17269 N N . ALA A 1 56 ? -1.283 7.000 6.779 1.00 0.00 56 ALA A N 11
ATOM 17270 C CA . ALA A 1 56 ? -2.386 6.283 6.158 1.00 0.00 56 ALA A CA 11
ATOM 17271 C C . ALA A 1 56 ? -3.450 5.922 7.181 1.00 0.00 56 ALA A C 11
ATOM 17272 O O . ALA A 1 56 ? -4.614 6.035 6.886 1.00 0.00 56 ALA A O 11
ATOM 17279 N N . LYS A 1 57 ? -3.058 5.511 8.380 1.00 0.00 57 LYS A N 11
ATOM 17280 C CA . LYS A 1 57 ? -4.042 5.193 9.419 1.00 0.00 57 LYS A CA 11
ATOM 17281 C C . LYS A 1 57 ? -4.937 6.393 9.710 1.00 0.00 57 LYS A C 11
ATOM 17282 O O . LYS A 1 57 ? -6.164 6.286 9.709 1.00 0.00 57 LYS A O 11
ATOM 17301 N N . GLN A 1 58 ? -4.306 7.537 9.936 1.00 0.00 58 GLN A N 11
ATOM 17302 C CA . GLN A 1 58 ? -5.014 8.754 10.321 1.00 0.00 58 GLN A CA 11
ATOM 17303 C C . GLN A 1 58 ? -6.066 9.165 9.288 1.00 0.00 58 GLN A C 11
ATOM 17304 O O . GLN A 1 58 ? -7.175 9.566 9.649 1.00 0.00 58 GLN A O 11
ATOM 17318 N N . THR A 1 59 ? -5.725 9.082 8.011 1.00 0.00 59 THR A N 11
ATOM 17319 C CA . THR A 1 59 ? -6.652 9.486 6.960 1.00 0.00 59 THR A CA 11
ATOM 17320 C C . THR A 1 59 ? -7.341 8.284 6.294 1.00 0.00 59 THR A C 11
ATOM 17321 O O . THR A 1 59 ? -8.568 8.235 6.198 1.00 0.00 59 THR A O 11
ATOM 17332 N N . TYR A 1 60 ? -6.546 7.318 5.853 1.00 0.00 60 TYR A N 11
ATOM 17333 C CA . TYR A 1 60 ? -7.037 6.199 5.046 1.00 0.00 60 TYR A CA 11
ATOM 17334 C C . TYR A 1 60 ? -7.109 4.897 5.849 1.00 0.00 60 TYR A C 11
ATOM 17335 O O . TYR A 1 60 ? -7.181 3.822 5.264 1.00 0.00 60 TYR A O 11
ATOM 17353 N N . GLY A 1 61 ? -7.081 5.005 7.175 1.00 0.00 61 GLY A N 11
ATOM 17354 C CA . GLY A 1 61 ? -6.907 3.842 8.039 1.00 0.00 61 GLY A CA 11
ATOM 17355 C C . GLY A 1 61 ? -7.934 2.737 7.864 1.00 0.00 61 GLY A C 11
ATOM 17356 O O . GLY A 1 61 ? -7.636 1.591 8.185 1.00 0.00 61 GLY A O 11
ATOM 17360 N N . LEU A 1 62 ? -9.119 3.082 7.347 1.00 0.00 62 LEU A N 11
ATOM 17361 C CA . LEU A 1 62 ? -10.255 2.149 7.211 1.00 0.00 62 LEU A CA 11
ATOM 17362 C C . LEU A 1 62 ? -10.401 1.231 8.428 1.00 0.00 62 LEU A C 11
ATOM 17363 O O . LEU A 1 62 ? -11.068 1.584 9.404 1.00 0.00 62 LEU A O 11
ATOM 17379 N N . SER A 1 63 ? -9.782 0.058 8.365 1.00 0.00 63 SER A N 11
ATOM 17380 C CA . SER A 1 63 ? -9.764 -0.868 9.486 1.00 0.00 63 SER A CA 11
ATOM 17381 C C . SER A 1 63 ? -8.451 -1.649 9.497 1.00 0.00 63 SER A C 11
ATOM 17382 O O . SER A 1 63 ? -7.885 -1.935 8.438 1.00 0.00 63 SER A O 11
ATOM 17390 N N . ASP A 1 64 ? -7.976 -1.985 10.694 1.00 0.00 64 ASP A N 11
ATOM 17391 C CA . ASP A 1 64 ? -6.715 -2.706 10.865 1.00 0.00 64 ASP A CA 11
ATOM 17392 C C . ASP A 1 64 ? -6.735 -4.022 10.090 1.00 0.00 64 ASP A C 11
ATOM 17393 O O . ASP A 1 64 ? -5.819 -4.315 9.319 1.00 0.00 64 ASP A O 11
ATOM 17402 N N . GLU A 1 65 ? -7.802 -4.793 10.279 1.00 0.00 65 GLU A N 11
ATOM 17403 C CA . GLU A 1 65 ? -7.972 -6.068 9.593 1.00 0.00 65 GLU A CA 11
ATOM 17404 C C . GLU A 1 65 ? -8.103 -5.884 8.091 1.00 0.00 65 GLU A C 11
ATOM 17405 O O . GLU A 1 65 ? -7.635 -6.717 7.316 1.00 0.00 65 GLU A O 11
ATOM 17417 N N . GLU A 1 66 ? -8.747 -4.800 7.688 1.00 0.00 66 GLU A N 11
ATOM 17418 C CA . GLU A 1 66 ? -8.879 -4.475 6.273 1.00 0.00 66 GLU A CA 11
ATOM 17419 C C . GLU A 1 66 ? -7.498 -4.339 5.637 1.00 0.00 66 GLU A C 11
ATOM 17420 O O . GLU A 1 66 ? -7.207 -4.966 4.624 1.00 0.00 66 GLU A O 11
ATOM 17432 N N . PHE A 1 67 ? -6.639 -3.546 6.259 1.00 0.00 67 PHE A N 11
ATOM 17433 C CA . PHE A 1 67 ? -5.286 -3.354 5.760 1.00 0.00 67 PHE A CA 11
ATOM 17434 C C . PHE A 1 67 ? -4.527 -4.681 5.802 1.00 0.00 67 PHE A C 11
ATOM 17435 O O . PHE A 1 67 ? -3.781 -5.017 4.878 1.00 0.00 67 PHE A O 11
ATOM 17452 N N . ASN A 1 68 ? -4.743 -5.444 6.872 1.00 0.00 68 ASN A N 11
ATOM 17453 C CA . ASN A 1 68 ? -4.125 -6.760 7.022 1.00 0.00 68 ASN A CA 11
ATOM 17454 C C . ASN A 1 68 ? -4.541 -7.697 5.905 1.00 0.00 68 ASN A C 11
ATOM 17455 O O . ASN A 1 68 ? -3.729 -8.477 5.412 1.00 0.00 68 ASN A O 11
ATOM 17466 N N . SER A 1 69 ? -5.804 -7.621 5.499 1.00 0.00 69 SER A N 11
ATOM 17467 C CA . SER A 1 69 ? -6.332 -8.523 4.489 1.00 0.00 69 SER A CA 11
ATOM 17468 C C . SER A 1 69 ? -5.622 -8.318 3.150 1.00 0.00 69 SER A C 11
ATOM 17469 O O . SER A 1 69 ? -5.426 -9.269 2.394 1.00 0.00 69 SER A O 11
ATOM 17477 N N . TRP A 1 70 ? -5.204 -7.083 2.874 1.00 0.00 70 TRP A N 11
ATOM 17478 C CA . TRP A 1 70 ? -4.520 -6.781 1.626 1.00 0.00 70 TRP A CA 11
ATOM 17479 C C . TRP A 1 70 ? -3.133 -7.408 1.640 1.00 0.00 70 TRP A C 11
ATOM 17480 O O . TRP A 1 70 ? -2.743 -8.105 0.705 1.00 0.00 70 TRP A O 11
ATOM 17501 N N . VAL A 1 71 ? -2.404 -7.174 2.724 1.00 0.00 71 VAL A N 11
ATOM 17502 C CA . VAL A 1 71 ? -1.058 -7.711 2.870 1.00 0.00 71 VAL A CA 11
ATOM 17503 C C . VAL A 1 71 ? -1.093 -9.235 2.962 1.00 0.00 71 VAL A C 11
ATOM 17504 O O . VAL A 1 71 ? -0.213 -9.914 2.449 1.00 0.00 71 VAL A O 11
ATOM 17517 N N . SER A 1 72 ? -2.127 -9.763 3.608 1.00 0.00 72 SER A N 11
ATOM 17518 C CA . SER A 1 72 ? -2.284 -11.206 3.752 1.00 0.00 72 SER A CA 11
ATOM 17519 C C . SER A 1 72 ? -2.451 -11.881 2.393 1.00 0.00 72 SER A C 11
ATOM 17520 O O . SER A 1 72 ? -1.967 -12.993 2.183 1.00 0.00 72 SER A O 11
ATOM 17528 N N . ALA A 1 73 ? -3.118 -11.199 1.472 1.00 0.00 73 ALA A N 11
ATOM 17529 C CA . ALA A 1 73 ? -3.306 -11.728 0.128 1.00 0.00 73 ALA A CA 11
ATOM 17530 C C . ALA A 1 73 ? -2.001 -11.660 -0.656 1.00 0.00 73 ALA A C 11
ATOM 17531 O O . ALA A 1 73 ? -1.674 -12.562 -1.424 1.00 0.00 73 ALA A O 11
ATOM 17538 N N . LEU A 1 74 ? -1.244 -10.596 -0.422 1.00 0.00 74 LEU A N 11
ATOM 17539 C CA . LEU A 1 74 ? 0.018 -10.377 -1.111 1.00 0.00 74 LEU A CA 11
ATOM 17540 C C . LEU A 1 74 ? 1.101 -11.288 -0.557 1.00 0.00 74 LEU A C 11
ATOM 17541 O O . LEU A 1 74 ? 1.996 -11.724 -1.278 1.00 0.00 74 LEU A O 11
ATOM 17557 N N . ALA A 1 75 ? 1.008 -11.576 0.732 1.00 0.00 75 ALA A N 11
ATOM 17558 C CA . ALA A 1 75 ? 1.971 -12.439 1.392 1.00 0.00 75 ALA A CA 11
ATOM 17559 C C . ALA A 1 75 ? 1.551 -13.900 1.308 1.00 0.00 75 ALA A C 11
ATOM 17560 O O . ALA A 1 75 ? 2.193 -14.767 1.905 1.00 0.00 75 ALA A O 11
ATOM 17567 N N . GLU A 1 76 ? 0.470 -14.154 0.572 1.00 0.00 76 GLU A N 11
ATOM 17568 C CA . GLU A 1 76 ? -0.052 -15.504 0.378 1.00 0.00 76 GLU A CA 11
ATOM 17569 C C . GLU A 1 76 ? -0.278 -16.190 1.724 1.00 0.00 76 GLU A C 11
ATOM 17570 O O . GLU A 1 76 ? 0.261 -17.267 1.993 1.00 0.00 76 GLU A O 11
ATOM 17582 N N . HIS A 1 77 ? -1.052 -15.516 2.580 1.00 0.00 77 HIS A N 11
ATOM 17583 C CA . HIS A 1 77 ? -1.414 -16.024 3.911 1.00 0.00 77 HIS A CA 11
ATOM 17584 C C . HIS A 1 77 ? -0.219 -15.991 4.858 1.00 0.00 77 HIS A C 11
ATOM 17585 O O . HIS A 1 77 ? -0.274 -16.541 5.958 1.00 0.00 77 HIS A O 11
ATOM 17600 N N . GLY A 1 78 ? 0.850 -15.332 4.435 1.00 0.00 78 GLY A N 11
ATOM 17601 C CA . GLY A 1 78 ? 2.045 -15.256 5.255 1.00 0.00 78 GLY A CA 11
ATOM 17602 C C . GLY A 1 78 ? 2.951 -16.445 5.027 1.00 0.00 78 GLY A C 11
ATOM 17603 O O . GLY A 1 78 ? 3.326 -17.138 5.971 1.00 0.00 78 GLY A O 11
ATOM 17607 N N . LYS A 1 79 ? 3.293 -16.675 3.764 1.00 0.00 79 LYS A N 11
ATOM 17608 C CA . LYS A 1 79 ? 4.128 -17.810 3.382 1.00 0.00 79 LYS A CA 11
ATOM 17609 C C . LYS A 1 79 ? 5.531 -17.696 3.976 1.00 0.00 79 LYS A C 11
ATOM 17610 O O . LYS A 1 79 ? 6.208 -18.701 4.186 1.00 0.00 79 LYS A O 11
ATOM 17629 N N . ASP A 1 80 ? 5.961 -16.469 4.241 1.00 0.00 80 ASP A N 11
ATOM 17630 C CA . ASP A 1 80 ? 7.258 -16.226 4.867 1.00 0.00 80 ASP A CA 11
ATOM 17631 C C . ASP A 1 80 ? 7.310 -14.825 5.462 1.00 0.00 80 ASP A C 11
ATOM 17632 O O . ASP A 1 80 ? 7.829 -14.632 6.559 1.00 0.00 80 ASP A O 11
ATOM 17641 N N . ALA A 1 81 ? 6.767 -13.856 4.721 1.00 0.00 81 ALA A N 11
ATOM 17642 C CA . ALA A 1 81 ? 6.690 -12.459 5.160 1.00 0.00 81 ALA A CA 11
ATOM 17643 C C . ALA A 1 81 ? 8.078 -11.835 5.297 1.00 0.00 81 ALA A C 11
ATOM 17644 O O . ALA A 1 81 ? 8.227 -10.747 5.848 1.00 0.00 81 ALA A O 11
ATOM 17651 N N . LEU A 1 82 ? 9.083 -12.521 4.766 1.00 0.00 82 LEU A N 11
ATOM 17652 C CA . LEU A 1 82 ? 10.464 -12.062 4.863 1.00 0.00 82 LEU A CA 11
ATOM 17653 C C . LEU A 1 82 ? 11.061 -11.848 3.480 1.00 0.00 82 LEU A C 11
ATOM 17654 O O . LEU A 1 82 ? 11.957 -11.022 3.300 1.00 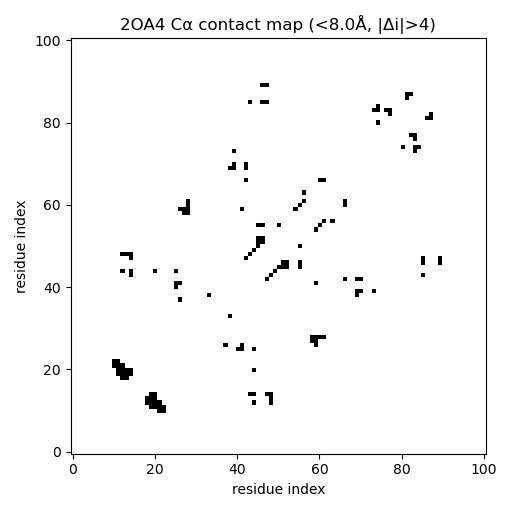0.00 82 LEU A O 11
ATOM 17670 N N . LYS A 1 83 ? 10.567 -12.596 2.505 1.00 0.00 83 LYS A N 11
ATOM 17671 C CA . LYS A 1 83 ? 11.055 -12.495 1.136 1.00 0.00 83 LYS A CA 11
ATOM 17672 C C . LYS A 1 83 ? 10.145 -11.591 0.317 1.00 0.00 83 LYS A C 11
ATOM 17673 O O . LYS A 1 83 ? 10.502 -11.159 -0.780 1.00 0.00 83 LYS A O 11
ATOM 17692 N N . VAL A 1 84 ? 8.966 -11.311 0.861 1.00 0.00 84 VAL A N 11
ATOM 17693 C CA . VAL A 1 84 ? 7.995 -10.450 0.199 1.00 0.00 84 VAL A CA 11
ATOM 17694 C C . VAL A 1 84 ? 8.561 -9.042 0.032 1.00 0.00 84 VAL A C 11
ATOM 17695 O O . VAL A 1 84 ? 8.844 -8.368 1.019 1.00 0.00 84 VAL A O 11
ATOM 17708 N N . THR A 1 85 ? 8.713 -8.616 -1.219 1.00 0.00 85 THR A N 11
ATOM 17709 C CA . THR A 1 85 ? 9.369 -7.352 -1.562 1.00 0.00 85 THR A CA 11
ATOM 17710 C C . THR A 1 85 ? 8.860 -6.169 -0.732 1.00 0.00 85 THR A C 11
ATOM 17711 O O . THR A 1 85 ? 9.641 -5.493 -0.060 1.00 0.00 85 THR A O 11
ATOM 17722 N N . ALA A 1 86 ? 7.553 -5.936 -0.767 1.00 0.00 86 ALA A N 11
ATOM 17723 C CA . ALA A 1 86 ? 6.957 -4.778 -0.104 1.00 0.00 86 ALA A CA 11
ATOM 17724 C C . ALA A 1 86 ? 7.141 -4.831 1.414 1.00 0.00 86 ALA A C 11
ATOM 17725 O O . ALA A 1 86 ? 7.247 -3.797 2.072 1.00 0.00 86 ALA A O 11
ATOM 17732 N N . LEU A 1 87 ? 7.219 -6.035 1.957 1.00 0.00 87 LEU A N 11
ATOM 17733 C CA . LEU A 1 87 ? 7.270 -6.212 3.398 1.00 0.00 87 LEU A CA 11
ATOM 17734 C C . LEU A 1 87 ? 8.718 -6.155 3.857 1.00 0.00 87 LEU A C 11
ATOM 17735 O O . LEU A 1 87 ? 9.049 -5.481 4.833 1.00 0.00 87 LEU A O 11
ATOM 17751 N N . LYS A 1 88 ? 9.577 -6.850 3.123 1.00 0.00 88 LYS A N 11
ATOM 17752 C CA . LYS A 1 88 ? 11.003 -6.849 3.394 1.00 0.00 88 LYS A CA 11
ATOM 17753 C C . LYS A 1 88 ? 11.534 -5.426 3.383 1.00 0.00 88 LYS A C 11
ATOM 17754 O O . LYS A 1 88 ? 12.312 -5.039 4.250 1.00 0.00 88 LYS A O 11
ATOM 17773 N N . LYS A 1 89 ? 11.079 -4.639 2.417 1.00 0.00 89 LYS A N 11
ATOM 17774 C CA . LYS A 1 89 ? 11.550 -3.268 2.287 1.00 0.00 89 LYS A CA 11
ATOM 17775 C C . LYS A 1 89 ? 11.023 -2.393 3.412 1.00 0.00 89 LYS A C 11
ATOM 17776 O O . LYS A 1 89 ? 11.790 -1.679 4.050 1.00 0.00 89 LYS A O 11
ATOM 17795 N N . TYR A 1 90 ? 9.727 -2.470 3.677 1.00 0.00 90 TYR A N 11
ATOM 17796 C CA . TYR A 1 90 ? 9.103 -1.612 4.682 1.00 0.00 90 TYR A CA 11
ATOM 17797 C C . TYR A 1 90 ? 9.625 -1.933 6.082 1.00 0.00 90 TYR A C 11
ATOM 17798 O O . TYR A 1 90 ? 9.537 -1.114 6.991 1.00 0.00 90 TYR A O 11
ATOM 17816 N N . ARG A 1 91 ? 10.165 -3.131 6.250 1.00 0.00 91 ARG A N 11
ATOM 17817 C CA . ARG A 1 91 ? 10.700 -3.548 7.536 1.00 0.00 91 ARG A CA 11
ATOM 17818 C C . ARG A 1 91 ? 12.191 -3.226 7.627 1.00 0.00 91 ARG A C 11
ATOM 17819 O O . ARG A 1 91 ? 12.660 -2.686 8.627 1.00 0.00 91 ARG A O 11
ATOM 17840 N N . GLN A 1 92 ? 12.925 -3.537 6.560 1.00 0.00 92 GLN A N 11
ATOM 17841 C CA . GLN A 1 92 ? 14.381 -3.385 6.545 1.00 0.00 92 GLN A CA 11
ATOM 17842 C C . GLN A 1 92 ? 14.791 -1.919 6.404 1.00 0.00 92 GLN A C 11
ATOM 17843 O O . GLN A 1 92 ? 15.797 -1.490 6.972 1.00 0.00 92 GLN A O 11
ATOM 17857 N N . LEU A 1 93 ? 14.003 -1.150 5.657 1.00 0.00 93 LEU A N 11
ATOM 17858 C CA . LEU A 1 93 ? 14.320 0.250 5.379 1.00 0.00 93 LEU A CA 11
ATOM 17859 C C . LEU A 1 93 ? 14.338 1.081 6.660 1.00 0.00 93 LEU A C 11
ATOM 17860 O O . LEU A 1 93 ? 15.010 2.110 6.739 1.00 0.00 93 LEU A O 11
ATOM 17876 N N . LEU A 1 94 ? 13.615 0.622 7.669 1.00 0.00 94 LEU A N 11
ATOM 17877 C CA . LEU A 1 94 ? 13.524 1.349 8.927 1.00 0.00 94 LEU A CA 11
ATOM 17878 C C . LEU A 1 94 ? 14.771 1.133 9.778 1.00 0.00 94 LEU A C 11
ATOM 17879 O O . LEU A 1 94 ? 14.929 1.756 10.828 1.00 0.00 94 LEU A O 11
ATOM 17895 N N . GLU A 1 95 ? 15.665 0.262 9.317 1.00 0.00 95 GLU A N 11
ATOM 17896 C CA . GLU A 1 95 ? 16.940 0.050 9.987 1.00 0.00 95 GLU A CA 11
ATOM 17897 C C . GLU A 1 95 ? 18.062 0.741 9.217 1.00 0.00 95 GLU A C 11
ATOM 17898 O O . GLU A 1 95 ? 19.193 0.258 9.173 1.00 0.00 95 GLU A O 11
ATOM 17910 N N . HIS A 1 96 ? 17.732 1.888 8.627 1.00 0.00 96 HIS A N 11
ATOM 17911 C CA . HIS A 1 96 ? 18.709 2.713 7.910 1.00 0.00 96 HIS A CA 11
ATOM 17912 C C . HIS A 1 96 ? 19.907 3.066 8.793 1.00 0.00 96 HIS A C 11
ATOM 17913 O O . HIS A 1 96 ? 21.008 3.291 8.296 1.00 0.00 96 HIS A O 11
ATOM 17928 N N . HIS A 1 97 ? 19.689 3.124 10.099 1.00 0.00 97 HIS A N 11
ATOM 17929 C CA . HIS A 1 97 ? 20.786 3.252 11.043 1.00 0.00 97 HIS A CA 11
ATOM 17930 C C . HIS A 1 97 ? 20.865 2.008 11.910 1.00 0.00 97 HIS A C 11
ATOM 17931 O O . HIS A 1 97 ? 20.468 2.016 13.077 1.00 0.00 97 HIS A O 11
ATOM 17946 N N . HIS A 1 98 ? 21.333 0.924 11.311 1.00 0.00 98 HIS A N 11
ATOM 17947 C CA . HIS A 1 98 ? 21.508 -0.326 12.026 1.00 0.00 98 HIS A CA 11
ATOM 17948 C C . HIS A 1 98 ? 22.764 -0.230 12.879 1.00 0.00 98 HIS A C 11
ATOM 17949 O O . HIS A 1 98 ? 22.688 -0.238 14.110 1.00 0.00 98 HIS A O 11
ATOM 17964 N N . HIS A 1 99 ? 23.911 -0.122 12.203 1.00 0.00 99 HIS A N 11
ATOM 17965 C CA . HIS A 1 99 ? 25.218 0.100 12.837 1.00 0.00 99 HIS A CA 11
ATOM 17966 C C . HIS A 1 99 ? 25.698 -1.123 13.619 1.00 0.00 99 HIS A C 11
ATOM 17967 O O . HIS A 1 99 ? 26.813 -1.596 13.409 1.00 0.00 99 HIS A O 11
ATOM 17982 N N . HIS A 1 100 ? 24.863 -1.615 14.525 1.00 0.00 100 HIS A N 11
ATOM 17983 C CA . HIS A 1 100 ? 25.192 -2.774 15.345 1.00 0.00 100 HIS A CA 11
ATOM 17984 C C . HIS A 1 100 ? 25.580 -3.952 14.460 1.00 0.00 100 HIS A C 11
ATOM 17985 O O . HIS A 1 100 ? 24.885 -4.261 13.492 1.00 0.00 100 HIS A O 11
ATOM 18000 N N . HIS A 1 101 ? 26.687 -4.596 14.785 1.00 0.00 101 HIS A N 11
ATOM 18001 C CA . HIS A 1 101 ? 27.151 -5.736 14.013 1.00 0.00 101 HIS A CA 11
ATOM 18002 C C . HIS A 1 101 ? 26.806 -7.027 14.740 1.00 0.00 101 HIS A C 11
ATOM 18003 O O . HIS A 1 101 ? 27.572 -7.425 15.642 1.00 0.00 101 HIS A O 11
ATOM 18019 N N . MET A 1 1 ? 20.577 7.948 -11.104 1.00 0.00 1 MET A N 12
ATOM 18020 C CA . MET A 1 1 ? 21.160 7.344 -9.883 1.00 0.00 1 MET A CA 12
ATOM 18021 C C . MET A 1 1 ? 20.705 8.077 -8.621 1.00 0.00 1 MET A C 12
ATOM 18022 O O . MET A 1 1 ? 20.171 7.465 -7.699 1.00 0.00 1 MET A O 12
ATOM 18038 N N . MET A 1 2 ? 20.911 9.387 -8.585 1.00 0.00 2 MET A N 12
ATOM 18039 C CA . MET A 1 2 ? 20.640 10.175 -7.386 1.00 0.00 2 MET A CA 12
ATOM 18040 C C . MET A 1 2 ? 19.202 10.686 -7.370 1.00 0.00 2 MET A C 12
ATOM 18041 O O . MET A 1 2 ? 18.768 11.378 -8.293 1.00 0.00 2 MET A O 12
ATOM 18055 N N . PHE A 1 3 ? 18.471 10.345 -6.317 1.00 0.00 3 PHE A N 12
ATOM 18056 C CA . PHE A 1 3 ? 17.080 10.763 -6.175 1.00 0.00 3 PHE A CA 12
ATOM 18057 C C . PHE A 1 3 ? 16.881 11.520 -4.867 1.00 0.00 3 PHE A C 12
ATOM 18058 O O . PHE A 1 3 ? 16.624 12.724 -4.866 1.00 0.00 3 PHE A O 12
ATOM 18075 N N . LEU A 1 4 ? 16.980 10.784 -3.758 1.00 0.00 4 LEU A N 12
ATOM 18076 C CA . LEU A 1 4 ? 16.834 11.339 -2.404 1.00 0.00 4 LEU A CA 12
ATOM 18077 C C . LEU A 1 4 ? 15.413 11.845 -2.131 1.00 0.00 4 LEU A C 12
ATOM 18078 O O . LEU A 1 4 ? 15.140 12.367 -1.050 1.00 0.00 4 LEU A O 12
ATOM 18094 N N . ARG A 1 5 ? 14.517 11.671 -3.106 1.00 0.00 5 ARG A N 12
ATOM 18095 C CA . ARG A 1 5 ? 13.117 12.083 -2.975 1.00 0.00 5 ARG A CA 12
ATOM 18096 C C . ARG A 1 5 ? 12.983 13.591 -2.757 1.00 0.00 5 ARG A C 12
ATOM 18097 O O . ARG A 1 5 ? 12.007 14.057 -2.173 1.00 0.00 5 ARG A O 12
ATOM 18118 N N . LYS A 1 6 ? 13.955 14.350 -3.245 1.00 0.00 6 LYS A N 12
ATOM 18119 C CA . LYS A 1 6 ? 13.889 15.804 -3.172 1.00 0.00 6 LYS A CA 12
ATOM 18120 C C . LYS A 1 6 ? 13.883 16.414 -4.566 1.00 0.00 6 LYS A C 12
ATOM 18121 O O . LYS A 1 6 ? 14.093 17.618 -4.734 1.00 0.00 6 LYS A O 12
ATOM 18140 N N . VAL A 1 7 ? 13.631 15.581 -5.563 1.00 0.00 7 VAL A N 12
ATOM 18141 C CA . VAL A 1 7 ? 13.547 16.046 -6.937 1.00 0.00 7 VAL A CA 12
ATOM 18142 C C . VAL A 1 7 ? 12.107 16.408 -7.271 1.00 0.00 7 VAL A C 12
ATOM 18143 O O . VAL A 1 7 ? 11.224 15.549 -7.259 1.00 0.00 7 VAL A O 12
ATOM 18156 N N . GLU A 1 8 ? 11.867 17.683 -7.539 1.00 0.00 8 GLU A N 12
ATOM 18157 C CA . GLU A 1 8 ? 10.538 18.142 -7.901 1.00 0.00 8 GLU A CA 12
ATOM 18158 C C . GLU A 1 8 ? 10.249 17.804 -9.358 1.00 0.00 8 GLU A C 12
ATOM 18159 O O . GLU A 1 8 ? 10.624 18.542 -10.270 1.00 0.00 8 GLU A O 12
ATOM 18171 N N . GLY A 1 9 ? 9.608 16.667 -9.564 1.00 0.00 9 GLY A N 12
ATOM 18172 C CA . GLY A 1 9 ? 9.335 16.186 -10.903 1.00 0.00 9 GLY A CA 12
ATOM 18173 C C . GLY A 1 9 ? 8.815 14.761 -10.890 1.00 0.00 9 GLY A C 12
ATOM 18174 O O . GLY A 1 9 ? 7.708 14.498 -11.361 1.00 0.00 9 GLY A O 12
ATOM 18178 N N . PRO A 1 10 ? 9.602 13.804 -10.363 1.00 0.00 10 PRO A N 12
ATOM 18179 C CA . PRO A 1 10 ? 9.167 12.416 -10.199 1.00 0.00 10 PRO A CA 12
ATOM 18180 C C . PRO A 1 10 ? 8.160 12.268 -9.059 1.00 0.00 10 PRO A C 12
ATOM 18181 O O . PRO A 1 10 ? 8.470 11.729 -7.998 1.00 0.00 10 PRO A O 12
ATOM 18192 N N . ARG A 1 11 ? 6.951 12.763 -9.287 1.00 0.00 11 ARG A N 12
ATOM 18193 C CA . ARG A 1 11 ? 5.890 12.693 -8.291 1.00 0.00 11 ARG A CA 12
ATOM 18194 C C . ARG A 1 11 ? 5.041 11.441 -8.522 1.00 0.00 11 ARG A C 12
ATOM 18195 O O . ARG A 1 11 ? 3.936 11.305 -7.999 1.00 0.00 11 ARG A O 12
ATOM 18216 N N . SER A 1 12 ? 5.583 10.522 -9.307 1.00 0.00 12 SER A N 12
ATOM 18217 C CA . SER A 1 12 ? 4.921 9.266 -9.603 1.00 0.00 12 SER A CA 12
ATOM 18218 C C . SER A 1 12 ? 5.922 8.129 -9.465 1.00 0.00 12 SER A C 12
ATOM 18219 O O . SER A 1 12 ? 7.108 8.304 -9.753 1.00 0.00 12 SER A O 12
ATOM 18227 N N . VAL A 1 13 ? 5.457 6.974 -9.022 1.00 0.00 13 VAL A N 12
ATOM 18228 C CA . VAL A 1 13 ? 6.339 5.833 -8.821 1.00 0.00 13 VAL A CA 12
ATOM 18229 C C . VAL A 1 13 ? 6.047 4.726 -9.822 1.00 0.00 13 VAL A C 12
ATOM 18230 O O . VAL A 1 13 ? 4.920 4.592 -10.304 1.00 0.00 13 VAL A O 12
ATOM 18243 N N . THR A 1 14 ? 7.067 3.948 -10.141 1.00 0.00 14 THR A N 12
ATOM 18244 C CA . THR A 1 14 ? 6.908 2.800 -11.018 1.00 0.00 14 THR A CA 12
ATOM 18245 C C . THR A 1 14 ? 7.062 1.514 -10.218 1.00 0.00 14 THR A C 12
ATOM 18246 O O . THR A 1 14 ? 8.114 1.266 -9.625 1.00 0.00 14 THR A O 12
ATOM 18257 N N . LEU A 1 15 ? 6.010 0.713 -10.185 1.00 0.00 15 LEU A N 12
ATOM 18258 C CA . LEU A 1 15 ? 6.029 -0.539 -9.446 1.00 0.00 15 LEU A CA 12
ATOM 18259 C C . LEU A 1 15 ? 6.701 -1.626 -10.277 1.00 0.00 15 LEU A C 12
ATOM 18260 O O . LEU A 1 15 ? 6.655 -1.582 -11.506 1.00 0.00 15 LEU A O 12
ATOM 18276 N N . PRO A 1 16 ? 7.320 -2.627 -9.621 1.00 0.00 16 PRO A N 12
ATOM 18277 C CA . PRO A 1 16 ? 7.900 -3.796 -10.311 1.00 0.00 16 PRO A CA 12
ATOM 18278 C C . PRO A 1 16 ? 6.821 -4.646 -10.979 1.00 0.00 16 PRO A C 12
ATOM 18279 O O . PRO A 1 16 ? 7.097 -5.677 -11.593 1.00 0.00 16 PRO A O 12
ATOM 18290 N N . ASP A 1 17 ? 5.584 -4.202 -10.818 1.00 0.00 17 ASP A N 12
ATOM 18291 C CA . ASP A 1 17 ? 4.429 -4.805 -11.463 1.00 0.00 17 ASP A CA 12
ATOM 18292 C C . ASP A 1 17 ? 4.381 -4.399 -12.933 1.00 0.00 17 ASP A C 12
ATOM 18293 O O . ASP A 1 17 ? 3.781 -5.079 -13.766 1.00 0.00 17 ASP A O 12
ATOM 18302 N N . GLY A 1 18 ? 5.034 -3.286 -13.243 1.00 0.00 18 GLY A N 12
ATOM 18303 C CA . GLY A 1 18 ? 4.993 -2.751 -14.587 1.00 0.00 18 GLY A CA 12
ATOM 18304 C C . GLY A 1 18 ? 3.984 -1.634 -14.708 1.00 0.00 18 GLY A C 12
ATOM 18305 O O . GLY A 1 18 ? 3.893 -0.972 -15.742 1.00 0.00 18 GLY A O 12
ATOM 18309 N N . SER A 1 19 ? 3.213 -1.442 -13.651 1.00 0.00 19 SER A N 12
ATOM 18310 C CA . SER A 1 19 ? 2.252 -0.356 -13.590 1.00 0.00 19 SER A CA 12
ATOM 18311 C C . SER A 1 19 ? 2.790 0.764 -12.708 1.00 0.00 19 SER A C 12
ATOM 18312 O O . SER A 1 19 ? 3.581 0.518 -11.797 1.00 0.00 19 SER A O 12
ATOM 18320 N N . ILE A 1 20 ? 2.370 1.987 -12.981 1.00 0.00 20 ILE A N 12
ATOM 18321 C CA . ILE A 1 20 ? 2.785 3.119 -12.171 1.00 0.00 20 ILE A CA 12
ATOM 18322 C C . ILE A 1 20 ? 1.701 3.473 -11.167 1.00 0.00 20 ILE A C 12
ATOM 18323 O O . ILE A 1 20 ? 0.565 3.022 -11.292 1.00 0.00 20 ILE A O 12
ATOM 18339 N N . MET A 1 21 ? 2.059 4.271 -10.173 1.00 0.00 21 MET A N 12
ATOM 18340 C CA . MET A 1 21 ? 1.092 4.775 -9.212 1.00 0.00 21 MET A CA 12
ATOM 18341 C C . MET A 1 21 ? 1.307 6.257 -8.991 1.00 0.00 21 MET A C 12
ATOM 18342 O O . MET A 1 21 ? 2.428 6.712 -8.748 1.00 0.00 21 MET A O 12
ATOM 18356 N N . THR A 1 22 ? 0.227 7.004 -9.099 1.00 0.00 22 THR A N 12
ATOM 18357 C CA . THR A 1 22 ? 0.272 8.449 -8.980 1.00 0.00 22 THR A CA 12
ATOM 18358 C C . THR A 1 22 ? -0.902 8.917 -8.121 1.00 0.00 22 THR A C 12
ATOM 18359 O O . THR A 1 22 ? -1.752 8.106 -7.739 1.00 0.00 22 THR A O 12
ATOM 18370 N N . ARG A 1 23 ? -0.959 10.211 -7.822 1.00 0.00 23 ARG A N 12
ATOM 18371 C CA . ARG A 1 23 ? -2.055 10.774 -7.035 1.00 0.00 23 ARG A CA 12
ATOM 18372 C C . ARG A 1 23 ? -3.334 10.871 -7.867 1.00 0.00 23 ARG A C 12
ATOM 18373 O O . ARG A 1 23 ? -3.901 11.949 -8.033 1.00 0.00 23 ARG A O 12
ATOM 18394 N N . ALA A 1 24 ? -3.771 9.734 -8.388 1.00 0.00 24 ALA A N 12
ATOM 18395 C CA . ALA A 1 24 ? -4.977 9.659 -9.201 1.00 0.00 24 ALA A CA 12
ATOM 18396 C C . ALA A 1 24 ? -5.656 8.308 -9.019 1.00 0.00 24 ALA A C 12
ATOM 18397 O O . ALA A 1 24 ? -6.880 8.213 -8.971 1.00 0.00 24 ALA A O 12
ATOM 18404 N N . ASP A 1 25 ? -4.848 7.259 -8.910 1.00 0.00 25 ASP A N 12
ATOM 18405 C CA . ASP A 1 25 ? -5.365 5.912 -8.688 1.00 0.00 25 ASP A CA 12
ATOM 18406 C C . ASP A 1 25 ? -5.420 5.590 -7.207 1.00 0.00 25 ASP A C 12
ATOM 18407 O O . ASP A 1 25 ? -5.592 4.437 -6.814 1.00 0.00 25 ASP A O 12
ATOM 18416 N N . LEU A 1 26 ? -5.274 6.617 -6.392 1.00 0.00 26 LEU A N 12
ATOM 18417 C CA . LEU A 1 26 ? -5.367 6.466 -4.953 1.00 0.00 26 LEU A CA 12
ATOM 18418 C C . LEU A 1 26 ? -6.806 6.684 -4.502 1.00 0.00 26 LEU A C 12
ATOM 18419 O O . LEU A 1 26 ? -7.342 7.782 -4.656 1.00 0.00 26 LEU A O 12
ATOM 18435 N N . PRO A 1 27 ? -7.453 5.628 -3.972 1.00 0.00 27 PRO A N 12
ATOM 18436 C CA . PRO A 1 27 ? -8.823 5.695 -3.435 1.00 0.00 27 PRO A CA 12
ATOM 18437 C C . PRO A 1 27 ? -9.043 6.905 -2.527 1.00 0.00 27 PRO A C 12
ATOM 18438 O O . PRO A 1 27 ? -8.458 6.999 -1.445 1.00 0.00 27 PRO A O 12
ATOM 18449 N N . PRO A 1 28 ? -9.888 7.852 -2.970 1.00 0.00 28 PRO A N 12
ATOM 18450 C CA . PRO A 1 28 ? -10.142 9.109 -2.257 1.00 0.00 28 PRO A CA 12
ATOM 18451 C C . PRO A 1 28 ? -11.045 8.926 -1.037 1.00 0.00 28 PRO A C 12
ATOM 18452 O O . PRO A 1 28 ? -12.095 9.572 -0.933 1.00 0.00 28 PRO A O 12
ATOM 18463 N N . ALA A 1 29 ? -10.618 8.050 -0.126 1.00 0.00 29 ALA A N 12
ATOM 18464 C CA . ALA A 1 29 ? -11.320 7.776 1.131 1.00 0.00 29 ALA A CA 12
ATOM 18465 C C . ALA A 1 29 ? -12.597 6.968 0.912 1.00 0.00 29 ALA A C 12
ATOM 18466 O O . ALA A 1 29 ? -12.742 5.874 1.457 1.00 0.00 29 ALA A O 12
ATOM 18473 N N . ASN A 1 30 ? -13.521 7.496 0.119 1.00 0.00 30 ASN A N 12
ATOM 18474 C CA . ASN A 1 30 ? -14.777 6.801 -0.130 1.00 0.00 30 ASN A CA 12
ATOM 18475 C C . ASN A 1 30 ? -14.568 5.663 -1.114 1.00 0.00 30 ASN A C 12
ATOM 18476 O O . ASN A 1 30 ? -14.697 4.500 -0.739 1.00 0.00 30 ASN A O 12
ATOM 18487 N N . THR A 1 31 ? -14.221 6.008 -2.356 1.00 0.00 31 THR A N 12
ATOM 18488 C CA . THR A 1 31 ? -13.952 5.021 -3.404 1.00 0.00 31 THR A CA 12
ATOM 18489 C C . THR A 1 31 ? -15.176 4.145 -3.683 1.00 0.00 31 THR A C 12
ATOM 18490 O O . THR A 1 31 ? -15.457 3.210 -2.934 1.00 0.00 31 THR A O 12
ATOM 18501 N N . ARG A 1 32 ? -15.917 4.448 -4.742 1.00 0.00 32 ARG A N 12
ATOM 18502 C CA . ARG A 1 32 ? -17.101 3.659 -5.059 1.00 0.00 32 ARG A CA 12
ATOM 18503 C C . ARG A 1 32 ? -16.719 2.240 -5.471 1.00 0.00 32 ARG A C 12
ATOM 18504 O O . ARG A 1 32 ? -16.126 2.020 -6.529 1.00 0.00 32 ARG A O 12
ATOM 18525 N N . ARG A 1 33 ? -17.053 1.296 -4.597 1.00 0.00 33 ARG A N 12
ATOM 18526 C CA . ARG A 1 33 ? -16.810 -0.127 -4.813 1.00 0.00 33 ARG A CA 12
ATOM 18527 C C . ARG A 1 33 ? -15.314 -0.451 -4.777 1.00 0.00 33 ARG A C 12
ATOM 18528 O O . ARG A 1 33 ? -14.614 -0.385 -5.792 1.00 0.00 33 ARG A O 12
ATOM 18549 N N . TRP A 1 34 ? -14.828 -0.785 -3.586 1.00 0.00 34 TRP A N 12
ATOM 18550 C CA . TRP A 1 34 ? -13.434 -1.170 -3.397 1.00 0.00 34 TRP A CA 12
ATOM 18551 C C . TRP A 1 34 ? -13.165 -2.533 -4.021 1.00 0.00 34 TRP A C 12
ATOM 18552 O O . TRP A 1 34 ? -13.363 -3.569 -3.385 1.00 0.00 34 TRP A O 12
ATOM 18573 N N . VAL A 1 35 ? -12.735 -2.535 -5.271 1.00 0.00 35 VAL A N 12
ATOM 18574 C CA . VAL A 1 35 ? -12.399 -3.781 -5.940 1.00 0.00 35 VAL A CA 12
ATOM 18575 C C . VAL A 1 35 ? -10.978 -4.198 -5.582 1.00 0.00 35 VAL A C 12
ATOM 18576 O O . VAL A 1 35 ? -10.212 -3.396 -5.040 1.00 0.00 35 VAL A O 12
ATOM 18589 N N . ALA A 1 36 ? -10.638 -5.448 -5.875 1.00 0.00 36 ALA A N 12
ATOM 18590 C CA . ALA A 1 36 ? -9.305 -5.974 -5.589 1.00 0.00 36 ALA A CA 12
ATOM 18591 C C . ALA A 1 36 ? -8.223 -5.091 -6.201 1.00 0.00 36 ALA A C 12
ATOM 18592 O O . ALA A 1 36 ? -7.198 -4.828 -5.575 1.00 0.00 36 ALA A O 12
ATOM 18599 N N . SER A 1 37 ? -8.480 -4.612 -7.414 1.00 0.00 37 SER A N 12
ATOM 18600 C CA . SER A 1 37 ? -7.546 -3.745 -8.119 1.00 0.00 37 SER A CA 12
ATOM 18601 C C . SER A 1 37 ? -7.283 -2.466 -7.320 1.00 0.00 37 SER A C 12
ATOM 18602 O O . SER A 1 37 ? -6.164 -1.958 -7.294 1.00 0.00 37 SER A O 12
ATOM 18610 N N . ARG A 1 38 ? -8.314 -1.958 -6.648 1.00 0.00 38 ARG A N 12
ATOM 18611 C CA . ARG A 1 38 ? -8.171 -0.756 -5.835 1.00 0.00 38 ARG A CA 12
ATOM 18612 C C . ARG A 1 38 ? -7.377 -1.063 -4.574 1.00 0.00 38 ARG A C 12
ATOM 18613 O O . ARG A 1 38 ? -6.450 -0.340 -4.234 1.00 0.00 38 ARG A O 12
ATOM 18634 N N . LYS A 1 39 ? -7.742 -2.151 -3.903 1.00 0.00 39 LYS A N 12
ATOM 18635 C CA . LYS A 1 39 ? -7.107 -2.545 -2.647 1.00 0.00 39 LYS A CA 12
ATOM 18636 C C . LYS A 1 39 ? -5.601 -2.744 -2.824 1.00 0.00 39 LYS A C 12
ATOM 18637 O O . LYS A 1 39 ? -4.790 -2.172 -2.082 1.00 0.00 39 LYS A O 12
ATOM 18656 N N . ILE A 1 40 ? -5.232 -3.537 -3.825 1.00 0.00 40 ILE A N 12
ATOM 18657 C CA . ILE A 1 40 ? -3.831 -3.818 -4.108 1.00 0.00 40 ILE A CA 12
ATOM 18658 C C . ILE A 1 40 ? -3.096 -2.542 -4.524 1.00 0.00 40 ILE A C 12
ATOM 18659 O O . ILE A 1 40 ? -1.924 -2.347 -4.192 1.00 0.00 40 ILE A O 12
ATOM 18675 N N . ALA A 1 41 ? -3.799 -1.664 -5.230 1.00 0.00 41 ALA A N 12
ATOM 18676 C CA . ALA A 1 41 ? -3.226 -0.394 -5.654 1.00 0.00 41 ALA A CA 12
ATOM 18677 C C . ALA A 1 41 ? -2.887 0.482 -4.453 1.00 0.00 41 ALA A C 12
ATOM 18678 O O . ALA A 1 41 ? -1.911 1.228 -4.482 1.00 0.00 41 ALA A O 12
ATOM 18685 N N . VAL A 1 42 ? -3.692 0.389 -3.396 1.00 0.00 42 VAL A N 12
ATOM 18686 C CA . VAL A 1 42 ? -3.462 1.188 -2.198 1.00 0.00 42 VAL A CA 12
ATOM 18687 C C . VAL A 1 42 ? -2.153 0.791 -1.531 1.00 0.00 42 VAL A C 12
ATOM 18688 O O . VAL A 1 42 ? -1.262 1.622 -1.373 1.00 0.00 42 VAL A O 12
ATOM 18701 N N . VAL A 1 43 ? -2.032 -0.485 -1.161 1.00 0.00 43 VAL A N 12
ATOM 18702 C CA . VAL A 1 43 ? -0.835 -0.962 -0.460 1.00 0.00 43 VAL A CA 12
ATOM 18703 C C . VAL A 1 43 ? 0.438 -0.706 -1.264 1.00 0.00 43 VAL A C 12
ATOM 18704 O O . VAL A 1 43 ? 1.450 -0.279 -0.713 1.00 0.00 43 VAL A O 12
ATOM 18717 N N . ARG A 1 44 ? 0.383 -0.945 -2.565 1.00 0.00 44 ARG A N 12
ATOM 18718 C CA . ARG A 1 44 ? 1.534 -0.695 -3.427 1.00 0.00 44 ARG A CA 12
ATOM 18719 C C . ARG A 1 44 ? 1.800 0.803 -3.551 1.00 0.00 44 ARG A C 12
ATOM 18720 O O . ARG A 1 44 ? 2.949 1.248 -3.474 1.00 0.00 44 ARG A O 12
ATOM 18741 N N . GLY A 1 45 ? 0.728 1.567 -3.715 1.00 0.00 45 GLY A N 12
ATOM 18742 C CA . GLY A 1 45 ? 0.838 2.993 -3.949 1.00 0.00 45 GLY A CA 12
ATOM 18743 C C . GLY A 1 45 ? 1.329 3.769 -2.747 1.00 0.00 45 GLY A C 12
ATOM 18744 O O . GLY A 1 45 ? 2.052 4.750 -2.899 1.00 0.00 45 GLY A O 12
ATOM 18748 N N . VAL A 1 46 ? 0.940 3.357 -1.550 1.00 0.00 46 VAL A N 12
ATOM 18749 C CA . VAL A 1 46 ? 1.373 4.066 -0.354 1.00 0.00 46 VAL A CA 12
ATOM 18750 C C . VAL A 1 46 ? 2.744 3.580 0.117 1.00 0.00 46 VAL A C 12
ATOM 18751 O O . VAL A 1 46 ? 3.683 4.372 0.194 1.00 0.00 46 VAL A O 12
ATOM 18764 N N . ILE A 1 47 ? 2.865 2.274 0.357 1.00 0.00 47 ILE A N 12
ATOM 18765 C CA . ILE A 1 47 ? 4.061 1.689 0.962 1.00 0.00 47 ILE A CA 12
ATOM 18766 C C . ILE A 1 47 ? 5.294 1.886 0.088 1.00 0.00 47 ILE A C 12
ATOM 18767 O O . ILE A 1 47 ? 6.340 2.325 0.566 1.00 0.00 47 ILE A O 12
ATOM 18783 N N . TYR A 1 48 ? 5.169 1.568 -1.191 1.00 0.00 48 TYR A N 12
ATOM 18784 C CA . TYR A 1 48 ? 6.301 1.649 -2.100 1.00 0.00 48 TYR A CA 12
ATOM 18785 C C . TYR A 1 48 ? 6.268 2.966 -2.867 1.00 0.00 48 TYR A C 12
ATOM 18786 O O . TYR A 1 48 ? 7.222 3.329 -3.558 1.00 0.00 48 TYR A O 12
ATOM 18804 N N . GLY A 1 49 ? 5.169 3.684 -2.728 1.00 0.00 49 GLY A N 12
ATOM 18805 C CA . GLY A 1 49 ? 4.969 4.875 -3.517 1.00 0.00 49 GLY A CA 12
ATOM 18806 C C . GLY A 1 49 ? 5.244 6.169 -2.776 1.00 0.00 49 GLY A C 12
ATOM 18807 O O . GLY A 1 49 ? 6.283 6.803 -2.979 1.00 0.00 49 GLY A O 12
ATOM 18811 N N . LEU A 1 50 ? 4.321 6.562 -1.908 1.00 0.00 50 LEU A N 12
ATOM 18812 C CA . LEU A 1 50 ? 4.322 7.919 -1.373 1.00 0.00 50 LEU A CA 12
ATOM 18813 C C . LEU A 1 50 ? 4.787 7.994 0.077 1.00 0.00 50 LEU A C 12
ATOM 18814 O O . LEU A 1 50 ? 5.911 8.410 0.355 1.00 0.00 50 LEU A O 12
ATOM 18830 N N . ILE A 1 51 ? 3.921 7.590 0.995 1.00 0.00 51 ILE A N 12
ATOM 18831 C CA . ILE A 1 51 ? 4.121 7.880 2.410 1.00 0.00 51 ILE A CA 12
ATOM 18832 C C . ILE A 1 51 ? 4.200 6.606 3.242 1.00 0.00 51 ILE A C 12
ATOM 18833 O O . ILE A 1 51 ? 4.105 5.502 2.716 1.00 0.00 51 ILE A O 12
ATOM 18849 N N . THR A 1 52 ? 4.366 6.773 4.544 1.00 0.00 52 THR A N 12
ATOM 18850 C CA . THR A 1 52 ? 4.423 5.645 5.455 1.00 0.00 52 THR A CA 12
ATOM 18851 C C . THR A 1 52 ? 3.025 5.100 5.722 1.00 0.00 52 THR A C 12
ATOM 18852 O O . THR A 1 52 ? 2.021 5.733 5.380 1.00 0.00 52 THR A O 12
ATOM 18863 N N . LEU A 1 53 ? 2.963 3.931 6.347 1.00 0.00 53 LEU A N 12
ATOM 18864 C CA . LEU A 1 53 ? 1.690 3.338 6.711 1.00 0.00 53 LEU A CA 12
ATOM 18865 C C . LEU A 1 53 ? 1.011 4.188 7.775 1.00 0.00 53 LEU A C 12
ATOM 18866 O O . LEU A 1 53 ? -0.204 4.340 7.770 1.00 0.00 53 LEU A O 12
ATOM 18882 N N . ALA A 1 54 ? 1.808 4.760 8.672 1.00 0.00 54 ALA A N 12
ATOM 18883 C CA . ALA A 1 54 ? 1.278 5.609 9.734 1.00 0.00 54 ALA A CA 12
ATOM 18884 C C . ALA A 1 54 ? 0.544 6.810 9.147 1.00 0.00 54 ALA A C 12
ATOM 18885 O O . ALA A 1 54 ? -0.518 7.197 9.632 1.00 0.00 54 ALA A O 12
ATOM 18892 N N . GLU A 1 55 ? 1.106 7.378 8.088 1.00 0.00 55 GLU A N 12
ATOM 18893 C CA . GLU A 1 55 ? 0.500 8.514 7.404 1.00 0.00 55 GLU A CA 12
ATOM 18894 C C . GLU A 1 55 ? -0.830 8.098 6.770 1.00 0.00 55 GLU A C 12
ATOM 18895 O O . GLU A 1 55 ? -1.850 8.779 6.913 1.00 0.00 55 GLU A O 12
ATOM 18907 N N . ALA A 1 56 ? -0.809 6.953 6.094 1.00 0.00 56 ALA A N 12
ATOM 18908 C CA . ALA A 1 56 ? -2.004 6.405 5.457 1.00 0.00 56 ALA A CA 12
ATOM 18909 C C . ALA A 1 56 ? -2.954 5.817 6.485 1.00 0.00 56 ALA A C 12
ATOM 18910 O O . ALA A 1 56 ? -4.020 5.357 6.134 1.00 0.00 56 ALA A O 12
ATOM 18917 N N . LYS A 1 57 ? -2.569 5.831 7.748 1.00 0.00 57 LYS A N 12
ATOM 18918 C CA . LYS A 1 57 ? -3.479 5.434 8.809 1.00 0.00 57 LYS A CA 12
ATOM 18919 C C . LYS A 1 57 ? -4.182 6.657 9.376 1.00 0.00 57 LYS A C 12
ATOM 18920 O O . LYS A 1 57 ? -5.368 6.606 9.699 1.00 0.00 57 LYS A O 12
ATOM 18939 N N . GLN A 1 58 ? -3.452 7.762 9.458 1.00 0.00 58 GLN A N 12
ATOM 18940 C CA . GLN A 1 58 ? -4.014 9.027 9.922 1.00 0.00 58 GLN A CA 12
ATOM 18941 C C . GLN A 1 58 ? -5.164 9.465 9.024 1.00 0.00 58 GLN A C 12
ATOM 18942 O O . GLN A 1 58 ? -6.194 9.949 9.497 1.00 0.00 58 GLN A O 12
ATOM 18956 N N . THR A 1 59 ? -4.982 9.296 7.725 1.00 0.00 59 THR A N 12
ATOM 18957 C CA . THR A 1 59 ? -6.006 9.672 6.769 1.00 0.00 59 THR A CA 12
ATOM 18958 C C . THR A 1 59 ? -6.811 8.458 6.295 1.00 0.00 59 THR A C 12
ATOM 18959 O O . THR A 1 59 ? -8.039 8.453 6.363 1.00 0.00 59 THR A O 12
ATOM 18970 N N . TYR A 1 60 ? -6.112 7.424 5.841 1.00 0.00 60 TYR A N 12
ATOM 18971 C CA . TYR A 1 60 ? -6.748 6.309 5.153 1.00 0.00 60 TYR A CA 12
ATOM 18972 C C . TYR A 1 60 ? -6.783 5.054 6.017 1.00 0.00 60 TYR A C 12
ATOM 18973 O O . TYR A 1 60 ? -6.918 3.970 5.485 1.00 0.00 60 TYR A O 12
ATOM 18991 N N . GLY A 1 61 ? -6.623 5.225 7.335 1.00 0.00 61 GLY A N 12
ATOM 18992 C CA . GLY A 1 61 ? -6.445 4.114 8.279 1.00 0.00 61 GLY A CA 12
ATOM 18993 C C . GLY A 1 61 ? -7.221 2.839 7.986 1.00 0.00 61 GLY A C 12
ATOM 18994 O O . GLY A 1 61 ? -6.721 1.747 8.262 1.00 0.00 61 GLY A O 12
ATOM 18998 N N . LEU A 1 62 ? -8.430 2.970 7.443 1.00 0.00 62 LEU A N 12
ATOM 18999 C CA . LEU A 1 62 ? -9.266 1.806 7.125 1.00 0.00 62 LEU A CA 12
ATOM 19000 C C . LEU A 1 62 ? -9.539 0.986 8.383 1.00 0.00 62 LEU A C 12
ATOM 19001 O O . LEU A 1 62 ? -9.611 1.524 9.491 1.00 0.00 62 LEU A O 12
ATOM 19017 N N . SER A 1 63 ? -9.705 -0.312 8.193 1.00 0.00 63 SER A N 12
ATOM 19018 C CA . SER A 1 63 ? -9.815 -1.247 9.295 1.00 0.00 63 SER A CA 12
ATOM 19019 C C . SER A 1 63 ? -8.574 -2.136 9.325 1.00 0.00 63 SER A C 12
ATOM 19020 O O . SER A 1 63 ? -7.991 -2.418 8.273 1.00 0.00 63 SER A O 12
ATOM 19028 N N . ASP A 1 64 ? -8.174 -2.571 10.520 1.00 0.00 64 ASP A N 12
ATOM 19029 C CA . ASP A 1 64 ? -6.993 -3.424 10.682 1.00 0.00 64 ASP A CA 12
ATOM 19030 C C . ASP A 1 64 ? -7.093 -4.650 9.784 1.00 0.00 64 ASP A C 12
ATOM 19031 O O . ASP A 1 64 ? -6.185 -4.940 9.005 1.00 0.00 64 ASP A O 12
ATOM 19040 N N . GLU A 1 65 ? -8.223 -5.343 9.880 1.00 0.00 65 GLU A N 12
ATOM 19041 C CA . GLU A 1 65 ? -8.450 -6.573 9.127 1.00 0.00 65 GLU A CA 12
ATOM 19042 C C . GLU A 1 65 ? -8.368 -6.326 7.623 1.00 0.00 65 GLU A C 12
ATOM 19043 O O . GLU A 1 65 ? -7.815 -7.136 6.879 1.00 0.00 65 GLU A O 12
ATOM 19055 N N . GLU A 1 66 ? -8.914 -5.197 7.190 1.00 0.00 66 GLU A N 12
ATOM 19056 C CA . GLU A 1 66 ? -8.926 -4.850 5.776 1.00 0.00 66 GLU A CA 12
ATOM 19057 C C . GLU A 1 66 ? -7.504 -4.719 5.246 1.00 0.00 66 GLU A C 12
ATOM 19058 O O . GLU A 1 66 ? -7.132 -5.378 4.280 1.00 0.00 66 GLU A O 12
ATOM 19070 N N . PHE A 1 67 ? -6.701 -3.891 5.901 1.00 0.00 67 PHE A N 12
ATOM 19071 C CA . PHE A 1 67 ? -5.330 -3.670 5.465 1.00 0.00 67 PHE A CA 12
ATOM 19072 C C . PHE A 1 67 ? -4.525 -4.962 5.587 1.00 0.00 67 PHE A C 12
ATOM 19073 O O . PHE A 1 67 ? -3.679 -5.264 4.743 1.00 0.00 67 PHE A O 12
ATOM 19090 N N . ASN A 1 68 ? -4.811 -5.731 6.638 1.00 0.00 68 ASN A N 12
ATOM 19091 C CA . ASN A 1 68 ? -4.160 -7.023 6.856 1.00 0.00 68 ASN A CA 12
ATOM 19092 C C . ASN A 1 68 ? -4.410 -7.963 5.685 1.00 0.00 68 ASN A C 12
ATOM 19093 O O . ASN A 1 68 ? -3.497 -8.652 5.229 1.00 0.00 68 ASN A O 12
ATOM 19104 N N . SER A 1 69 ? -5.644 -7.978 5.194 1.00 0.00 69 SER A N 12
ATOM 19105 C CA . SER A 1 69 ? -6.036 -8.902 4.142 1.00 0.00 69 SER A CA 12
ATOM 19106 C C . SER A 1 69 ? -5.251 -8.642 2.854 1.00 0.00 69 SER A C 12
ATOM 19107 O O . SER A 1 69 ? -4.859 -9.582 2.162 1.00 0.00 69 SER A O 12
ATOM 19115 N N . TRP A 1 70 ? -4.997 -7.369 2.552 1.00 0.00 70 TRP A N 12
ATOM 19116 C CA . TRP A 1 70 ? -4.327 -7.005 1.309 1.00 0.00 70 TRP A CA 12
ATOM 19117 C C . TRP A 1 70 ? -2.913 -7.563 1.281 1.00 0.00 70 TRP A C 12
ATOM 19118 O O . TRP A 1 70 ? -2.537 -8.296 0.368 1.00 0.00 70 TRP A O 12
ATOM 19139 N N . VAL A 1 71 ? -2.142 -7.235 2.308 1.00 0.00 71 VAL A N 12
ATOM 19140 C CA . VAL A 1 71 ? -0.742 -7.632 2.365 1.00 0.00 71 VAL A CA 12
ATOM 19141 C C . VAL A 1 71 ? -0.604 -9.148 2.485 1.00 0.00 71 VAL A C 12
ATOM 19142 O O . VAL A 1 71 ? 0.270 -9.744 1.868 1.00 0.00 71 VAL A O 12
ATOM 19155 N N . SER A 1 72 ? -1.481 -9.771 3.261 1.00 0.00 72 SER A N 12
ATOM 19156 C CA . SER A 1 72 ? -1.413 -11.211 3.477 1.00 0.00 72 SER A CA 12
ATOM 19157 C C . SER A 1 72 ? -1.724 -11.980 2.192 1.00 0.00 72 SER A C 12
ATOM 19158 O O . SER A 1 72 ? -1.178 -13.062 1.959 1.00 0.00 72 SER A O 12
ATOM 19166 N N . ALA A 1 73 ? -2.581 -11.414 1.349 1.00 0.00 73 ALA A N 12
ATOM 19167 C CA . ALA A 1 73 ? -2.919 -12.040 0.077 1.00 0.00 73 ALA A CA 12
ATOM 19168 C C . ALA A 1 73 ? -1.776 -11.857 -0.911 1.00 0.00 73 ALA A C 12
ATOM 19169 O O . ALA A 1 73 ? -1.484 -12.735 -1.724 1.00 0.00 73 ALA A O 12
ATOM 19176 N N . LEU A 1 74 ? -1.118 -10.713 -0.808 1.00 0.00 74 LEU A N 12
ATOM 19177 C CA . LEU A 1 74 ? 0.013 -10.387 -1.663 1.00 0.00 74 LEU A CA 12
ATOM 19178 C C . LEU A 1 74 ? 1.265 -11.128 -1.206 1.00 0.00 74 LEU A C 12
ATOM 19179 O O . LEU A 1 74 ? 2.193 -11.349 -1.982 1.00 0.00 74 LEU A O 12
ATOM 19195 N N . ALA A 1 75 ? 1.273 -11.512 0.062 1.00 0.00 75 ALA A N 12
ATOM 19196 C CA . ALA A 1 75 ? 2.405 -12.206 0.652 1.00 0.00 75 ALA A CA 12
ATOM 19197 C C . ALA A 1 75 ? 2.468 -13.658 0.198 1.00 0.00 75 ALA A C 12
ATOM 19198 O O . ALA A 1 75 ? 3.541 -14.267 0.212 1.00 0.00 75 ALA A O 12
ATOM 19205 N N . GLU A 1 76 ? 1.306 -14.205 -0.186 1.00 0.00 76 GLU A N 12
ATOM 19206 C CA . GLU A 1 76 ? 1.171 -15.610 -0.604 1.00 0.00 76 GLU A CA 12
ATOM 19207 C C . GLU A 1 76 ? 1.264 -16.543 0.607 1.00 0.00 76 GLU A C 12
ATOM 19208 O O . GLU A 1 76 ? 0.482 -17.483 0.742 1.00 0.00 76 GLU A O 12
ATOM 19220 N N . HIS A 1 77 ? 2.211 -16.261 1.483 1.00 0.00 77 HIS A N 12
ATOM 19221 C CA . HIS A 1 77 ? 2.407 -17.037 2.697 1.00 0.00 77 HIS A CA 12
ATOM 19222 C C . HIS A 1 77 ? 2.491 -16.116 3.912 1.00 0.00 77 HIS A C 12
ATOM 19223 O O . HIS A 1 77 ? 3.377 -15.267 3.998 1.00 0.00 77 HIS A O 12
ATOM 19238 N N . GLY A 1 78 ? 1.554 -16.285 4.838 1.00 0.00 78 GLY A N 12
ATOM 19239 C CA . GLY A 1 78 ? 1.526 -15.469 6.041 1.00 0.00 78 GLY A CA 12
ATOM 19240 C C . GLY A 1 78 ? 2.619 -15.847 7.020 1.00 0.00 78 GLY A C 12
ATOM 19241 O O . GLY A 1 78 ? 2.859 -15.148 8.007 1.00 0.00 78 GLY A O 12
ATOM 19245 N N . LYS A 1 79 ? 3.270 -16.971 6.749 1.00 0.00 79 LYS A N 12
ATOM 19246 C CA . LYS A 1 79 ? 4.407 -17.423 7.542 1.00 0.00 79 LYS A CA 12
ATOM 19247 C C . LYS A 1 79 ? 5.552 -16.425 7.459 1.00 0.00 79 LYS A C 12
ATOM 19248 O O . LYS A 1 79 ? 5.859 -15.718 8.418 1.00 0.00 79 LYS A O 12
ATOM 19267 N N . ASP A 1 80 ? 6.162 -16.366 6.286 1.00 0.00 80 ASP A N 12
ATOM 19268 C CA . ASP A 1 80 ? 7.340 -15.546 6.059 1.00 0.00 80 ASP A CA 12
ATOM 19269 C C . ASP A 1 80 ? 6.939 -14.120 5.715 1.00 0.00 80 ASP A C 12
ATOM 19270 O O . ASP A 1 80 ? 7.267 -13.613 4.643 1.00 0.00 80 ASP A O 12
ATOM 19279 N N . ALA A 1 81 ? 6.237 -13.476 6.631 1.00 0.00 81 ALA A N 12
ATOM 19280 C CA . ALA A 1 81 ? 5.773 -12.113 6.427 1.00 0.00 81 ALA A CA 12
ATOM 19281 C C . ALA A 1 81 ? 6.941 -11.130 6.366 1.00 0.00 81 ALA A C 12
ATOM 19282 O O . ALA A 1 81 ? 6.828 -10.055 5.785 1.00 0.00 81 ALA A O 12
ATOM 19289 N N . LEU A 1 82 ? 8.070 -11.518 6.956 1.00 0.00 82 LEU A N 12
ATOM 19290 C CA . LEU A 1 82 ? 9.272 -10.685 6.944 1.00 0.00 82 LEU A CA 12
ATOM 19291 C C . LEU A 1 82 ? 10.100 -10.972 5.693 1.00 0.00 82 LEU A C 12
ATOM 19292 O O . LEU A 1 82 ? 11.087 -10.293 5.406 1.00 0.00 82 LEU A O 12
ATOM 19308 N N . LYS A 1 83 ? 9.682 -11.982 4.949 1.00 0.00 83 LYS A N 12
ATOM 19309 C CA . LYS A 1 83 ? 10.374 -12.383 3.735 1.00 0.00 83 LYS A CA 12
ATOM 19310 C C . LYS A 1 83 ? 9.644 -11.817 2.519 1.00 0.00 83 LYS A C 12
ATOM 19311 O O . LYS A 1 83 ? 10.042 -12.021 1.373 1.00 0.00 83 LYS A O 12
ATOM 19330 N N . VAL A 1 84 ? 8.564 -11.094 2.784 1.00 0.00 84 VAL A N 12
ATOM 19331 C CA . VAL A 1 84 ? 7.799 -10.446 1.730 1.00 0.00 84 VAL A CA 12
ATOM 19332 C C . VAL A 1 84 ? 8.452 -9.121 1.365 1.00 0.00 84 VAL A C 12
ATOM 19333 O O . VAL A 1 84 ? 8.634 -8.267 2.224 1.00 0.00 84 VAL A O 12
ATOM 19346 N N . THR A 1 85 ? 8.792 -8.959 0.094 1.00 0.00 85 THR A N 12
ATOM 19347 C CA . THR A 1 85 ? 9.541 -7.798 -0.380 1.00 0.00 85 THR A CA 12
ATOM 19348 C C . THR A 1 85 ? 8.932 -6.465 0.071 1.00 0.00 85 THR A C 12
ATOM 19349 O O . THR A 1 85 ? 9.645 -5.589 0.550 1.00 0.00 85 THR A O 12
ATOM 19360 N N . ALA A 1 86 ? 7.615 -6.331 -0.061 1.00 0.00 86 ALA A N 12
ATOM 19361 C CA . ALA A 1 86 ? 6.922 -5.093 0.302 1.00 0.00 86 ALA A CA 12
ATOM 19362 C C . ALA A 1 86 ? 7.064 -4.777 1.793 1.00 0.00 86 ALA A C 12
ATOM 19363 O O . ALA A 1 86 ? 7.223 -3.621 2.183 1.00 0.00 86 ALA A O 12
ATOM 19370 N N . LEU A 1 87 ? 7.041 -5.813 2.615 1.00 0.00 87 LEU A N 12
ATOM 19371 C CA . LEU A 1 87 ? 7.059 -5.638 4.059 1.00 0.00 87 LEU A CA 12
ATOM 19372 C C . LEU A 1 87 ? 8.498 -5.554 4.534 1.00 0.00 87 LEU A C 12
ATOM 19373 O O . LEU A 1 87 ? 8.833 -4.750 5.401 1.00 0.00 87 LEU A O 12
ATOM 19389 N N . LYS A 1 88 ? 9.344 -6.385 3.944 1.00 0.00 88 LYS A N 12
ATOM 19390 C CA . LYS A 1 88 ? 10.768 -6.362 4.225 1.00 0.00 88 LYS A CA 12
ATOM 19391 C C . LYS A 1 88 ? 11.327 -4.981 3.913 1.00 0.00 88 LYS A C 12
ATOM 19392 O O . LYS A 1 88 ? 12.184 -4.475 4.634 1.00 0.00 88 LYS A O 12
ATOM 19411 N N . LYS A 1 89 ? 10.815 -4.363 2.852 1.00 0.00 89 LYS A N 12
ATOM 19412 C CA . LYS A 1 89 ? 11.214 -3.005 2.506 1.00 0.00 89 LYS A CA 12
ATOM 19413 C C . LYS A 1 89 ? 10.772 -2.029 3.582 1.00 0.00 89 LYS A C 12
ATOM 19414 O O . LYS A 1 89 ? 11.575 -1.247 4.069 1.00 0.00 89 LYS A O 12
ATOM 19433 N N . TYR A 1 90 ? 9.505 -2.096 3.968 1.00 0.00 90 TYR A N 12
ATOM 19434 C CA . TYR A 1 90 ? 8.976 -1.185 4.975 1.00 0.00 90 TYR A CA 12
ATOM 19435 C C . TYR A 1 90 ? 9.716 -1.358 6.301 1.00 0.00 90 TYR A C 12
ATOM 19436 O O . TYR A 1 90 ? 10.106 -0.383 6.939 1.00 0.00 90 TYR A O 12
ATOM 19454 N N . ARG A 1 91 ? 9.923 -2.608 6.696 1.00 0.00 91 ARG A N 12
ATOM 19455 C CA . ARG A 1 91 ? 10.582 -2.922 7.959 1.00 0.00 91 ARG A CA 12
ATOM 19456 C C . ARG A 1 91 ? 12.046 -2.478 7.945 1.00 0.00 91 ARG A C 12
ATOM 19457 O O . ARG A 1 91 ? 12.560 -1.978 8.949 1.00 0.00 91 ARG A O 12
ATOM 19478 N N . GLN A 1 92 ? 12.707 -2.657 6.809 1.00 0.00 92 GLN A N 12
ATOM 19479 C CA . GLN A 1 92 ? 14.123 -2.333 6.698 1.00 0.00 92 GLN A CA 12
ATOM 19480 C C . GLN A 1 92 ? 14.327 -0.838 6.479 1.00 0.00 92 GLN A C 12
ATOM 19481 O O . GLN A 1 92 ? 15.305 -0.263 6.952 1.00 0.00 92 GLN A O 12
ATOM 19495 N N . LEU A 1 93 ? 13.396 -0.213 5.762 1.00 0.00 93 LEU A N 12
ATOM 19496 C CA . LEU A 1 93 ? 13.494 1.208 5.438 1.00 0.00 93 LEU A CA 12
ATOM 19497 C C . LEU A 1 93 ? 13.438 2.070 6.697 1.00 0.00 93 LEU A C 12
ATOM 19498 O O . LEU A 1 93 ? 13.976 3.180 6.727 1.00 0.00 93 LEU A O 12
ATOM 19514 N N . LEU A 1 94 ? 12.775 1.565 7.730 1.00 0.00 94 LEU A N 12
ATOM 19515 C CA . LEU A 1 94 ? 12.748 2.248 9.016 1.00 0.00 94 LEU A CA 12
ATOM 19516 C C . LEU A 1 94 ? 14.147 2.296 9.616 1.00 0.00 94 LEU A C 12
ATOM 19517 O O . LEU A 1 94 ? 14.541 3.308 10.196 1.00 0.00 94 LEU A O 12
ATOM 19533 N N . GLU A 1 95 ? 14.884 1.188 9.461 1.00 0.00 95 GLU A N 12
ATOM 19534 C CA . GLU A 1 95 ? 16.287 1.071 9.885 1.00 0.00 95 GLU A CA 12
ATOM 19535 C C . GLU A 1 95 ? 16.440 1.040 11.411 1.00 0.00 95 GLU A C 12
ATOM 19536 O O . GLU A 1 95 ? 17.187 0.218 11.946 1.00 0.00 95 GLU A O 12
ATOM 19548 N N . HIS A 1 96 ? 15.736 1.940 12.094 1.00 0.00 96 HIS A N 12
ATOM 19549 C CA . HIS A 1 96 ? 15.821 2.081 13.547 1.00 0.00 96 HIS A CA 12
ATOM 19550 C C . HIS A 1 96 ? 15.709 0.739 14.256 1.00 0.00 96 HIS A C 12
ATOM 19551 O O . HIS A 1 96 ? 14.661 0.090 14.224 1.00 0.00 96 HIS A O 12
ATOM 19566 N N . HIS A 1 97 ? 16.810 0.331 14.876 1.00 0.00 97 HIS A N 12
ATOM 19567 C CA . HIS A 1 97 ? 16.848 -0.889 15.667 1.00 0.00 97 HIS A CA 12
ATOM 19568 C C . HIS A 1 97 ? 15.823 -0.785 16.788 1.00 0.00 97 HIS A C 12
ATOM 19569 O O . HIS A 1 97 ? 15.810 0.204 17.526 1.00 0.00 97 HIS A O 12
ATOM 19584 N N . HIS A 1 98 ? 14.954 -1.786 16.900 1.00 0.00 98 HIS A N 12
ATOM 19585 C CA . HIS A 1 98 ? 13.863 -1.741 17.863 1.00 0.00 98 HIS A CA 12
ATOM 19586 C C . HIS A 1 98 ? 14.360 -1.829 19.294 1.00 0.00 98 HIS A C 12
ATOM 19587 O O . HIS A 1 98 ? 14.484 -2.910 19.872 1.00 0.00 98 HIS A O 12
ATOM 19602 N N . HIS A 1 99 ? 14.676 -0.665 19.826 1.00 0.00 99 HIS A N 12
ATOM 19603 C CA . HIS A 1 99 ? 15.093 -0.494 21.204 1.00 0.00 99 HIS A CA 12
ATOM 19604 C C . HIS A 1 99 ? 15.150 1.005 21.460 1.00 0.00 99 HIS A C 12
ATOM 19605 O O . HIS A 1 99 ? 16.027 1.505 22.160 1.00 0.00 99 HIS A O 12
ATOM 19620 N N . HIS A 1 100 ? 14.175 1.697 20.865 1.00 0.00 100 HIS A N 12
ATOM 19621 C CA . HIS A 1 100 ? 14.114 3.159 20.843 1.00 0.00 100 HIS A CA 12
ATOM 19622 C C . HIS A 1 100 ? 14.252 3.747 22.244 1.00 0.00 100 HIS A C 12
ATOM 19623 O O . HIS A 1 100 ? 14.929 4.752 22.445 1.00 0.00 100 HIS A O 12
ATOM 19638 N N . HIS A 1 101 ? 13.602 3.115 23.206 1.00 0.00 101 HIS A N 12
ATOM 19639 C CA . HIS A 1 101 ? 13.644 3.579 24.578 1.00 0.00 101 HIS A CA 12
ATOM 19640 C C . HIS A 1 101 ? 14.121 2.451 25.481 1.00 0.00 101 HIS A C 12
ATOM 19641 O O . HIS A 1 101 ? 15.331 2.405 25.786 1.00 0.00 101 HIS A O 12
ATOM 19657 N N . MET A 1 1 ? -3.433 19.430 -15.417 1.00 0.00 1 MET A N 13
ATOM 19658 C CA . MET A 1 1 ? -3.819 18.000 -15.425 1.00 0.00 1 MET A CA 13
ATOM 19659 C C . MET A 1 1 ? -4.979 17.769 -16.381 1.00 0.00 1 MET A C 13
ATOM 19660 O O . MET A 1 1 ? -6.044 18.370 -16.231 1.00 0.00 1 MET A O 13
ATOM 19676 N N . MET A 1 2 ? -4.762 16.899 -17.357 1.00 0.00 2 MET A N 13
ATOM 19677 C CA . MET A 1 2 ? -5.777 16.563 -18.347 1.00 0.00 2 MET A CA 13
ATOM 19678 C C . MET A 1 2 ? -5.272 15.427 -19.223 1.00 0.00 2 MET A C 13
ATOM 19679 O O . MET A 1 2 ? -6.023 14.527 -19.596 1.00 0.00 2 MET A O 13
ATOM 19693 N N . PHE A 1 3 ? -3.985 15.473 -19.525 1.00 0.00 3 PHE A N 13
ATOM 19694 C CA . PHE A 1 3 ? -3.346 14.464 -20.349 1.00 0.00 3 PHE A CA 13
ATOM 19695 C C . PHE A 1 3 ? -2.398 13.623 -19.507 1.00 0.00 3 PHE A C 13
ATOM 19696 O O . PHE A 1 3 ? -1.393 14.128 -19.009 1.00 0.00 3 PHE A O 13
ATOM 19713 N N . LEU A 1 4 ? -2.710 12.344 -19.352 1.00 0.00 4 LEU A N 13
ATOM 19714 C CA . LEU A 1 4 ? -1.828 11.435 -18.625 1.00 0.00 4 LEU A CA 13
ATOM 19715 C C . LEU A 1 4 ? -0.667 11.002 -19.517 1.00 0.00 4 LEU A C 13
ATOM 19716 O O . LEU A 1 4 ? 0.175 10.194 -19.125 1.00 0.00 4 LEU A O 13
ATOM 19732 N N . ARG A 1 5 ? -0.636 11.557 -20.720 1.00 0.00 5 ARG A N 13
ATOM 19733 C CA . ARG A 1 5 ? 0.418 11.271 -21.675 1.00 0.00 5 ARG A CA 13
ATOM 19734 C C . ARG A 1 5 ? 1.640 12.146 -21.400 1.00 0.00 5 ARG A C 13
ATOM 19735 O O . ARG A 1 5 ? 2.774 11.750 -21.674 1.00 0.00 5 ARG A O 13
ATOM 19756 N N . LYS A 1 6 ? 1.405 13.331 -20.840 1.00 0.00 6 LYS A N 13
ATOM 19757 C CA . LYS A 1 6 ? 2.485 14.271 -20.572 1.00 0.00 6 LYS A CA 13
ATOM 19758 C C . LYS A 1 6 ? 2.084 15.299 -19.516 1.00 0.00 6 LYS A C 13
ATOM 19759 O O . LYS A 1 6 ? 1.193 16.121 -19.739 1.00 0.00 6 LYS A O 13
ATOM 19778 N N . VAL A 1 7 ? 2.742 15.232 -18.367 1.00 0.00 7 VAL A N 13
ATOM 19779 C CA . VAL A 1 7 ? 2.579 16.227 -17.316 1.00 0.00 7 VAL A CA 13
ATOM 19780 C C . VAL A 1 7 ? 3.955 16.787 -16.958 1.00 0.00 7 VAL A C 13
ATOM 19781 O O . VAL A 1 7 ? 4.962 16.101 -17.129 1.00 0.00 7 VAL A O 13
ATOM 19794 N N . GLU A 1 8 ? 4.005 18.029 -16.486 1.00 0.00 8 GLU A N 13
ATOM 19795 C CA . GLU A 1 8 ? 5.278 18.690 -16.214 1.00 0.00 8 GLU A CA 13
ATOM 19796 C C . GLU A 1 8 ? 6.039 18.014 -15.080 1.00 0.00 8 GLU A C 13
ATOM 19797 O O . GLU A 1 8 ? 7.250 17.814 -15.173 1.00 0.00 8 GLU A O 13
ATOM 19809 N N . GLY A 1 9 ? 5.346 17.670 -14.009 1.00 0.00 9 GLY A N 13
ATOM 19810 C CA . GLY A 1 9 ? 6.007 16.990 -12.912 1.00 0.00 9 GLY A CA 13
ATOM 19811 C C . GLY A 1 9 ? 5.096 16.060 -12.124 1.00 0.00 9 GLY A C 13
ATOM 19812 O O . GLY A 1 9 ? 4.905 16.264 -10.924 1.00 0.00 9 GLY A O 13
ATOM 19816 N N . PRO A 1 10 ? 4.505 15.034 -12.763 1.00 0.00 10 PRO A N 13
ATOM 19817 C CA . PRO A 1 10 ? 3.719 14.016 -12.054 1.00 0.00 10 PRO A CA 13
ATOM 19818 C C . PRO A 1 10 ? 4.586 13.132 -11.167 1.00 0.00 10 PRO A C 13
ATOM 19819 O O . PRO A 1 10 ? 5.565 12.548 -11.634 1.00 0.00 10 PRO A O 13
ATOM 19830 N N . ARG A 1 11 ? 4.240 13.035 -9.894 1.00 0.00 11 ARG A N 13
ATOM 19831 C CA . ARG A 1 11 ? 4.868 12.051 -9.039 1.00 0.00 11 ARG A CA 13
ATOM 19832 C C . ARG A 1 11 ? 4.163 10.720 -9.214 1.00 0.00 11 ARG A C 13
ATOM 19833 O O . ARG A 1 11 ? 3.205 10.395 -8.510 1.00 0.00 11 ARG A O 13
ATOM 19854 N N . SER A 1 12 ? 4.605 9.992 -10.210 1.00 0.00 12 SER A N 13
ATOM 19855 C CA . SER A 1 12 ? 4.097 8.661 -10.468 1.00 0.00 12 SER A CA 13
ATOM 19856 C C . SER A 1 12 ? 5.208 7.651 -10.253 1.00 0.00 12 SER A C 13
ATOM 19857 O O . SER A 1 12 ? 6.322 7.817 -10.753 1.00 0.00 12 SER A O 13
ATOM 19865 N N . VAL A 1 13 ? 4.907 6.615 -9.505 1.00 0.00 13 VAL A N 13
ATOM 19866 C CA . VAL A 1 13 ? 5.900 5.614 -9.172 1.00 0.00 13 VAL A CA 13
ATOM 19867 C C . VAL A 1 13 ? 5.792 4.415 -10.098 1.00 0.00 13 VAL A C 13
ATOM 19868 O O . VAL A 1 13 ? 4.722 3.821 -10.265 1.00 0.00 13 VAL A O 13
ATOM 19881 N N . THR A 1 14 ? 6.906 4.089 -10.722 1.00 0.00 14 THR A N 13
ATOM 19882 C CA . THR A 1 14 ? 6.976 2.962 -11.621 1.00 0.00 14 THR A CA 13
ATOM 19883 C C . THR A 1 14 ? 7.290 1.697 -10.833 1.00 0.00 14 THR A C 13
ATOM 19884 O O . THR A 1 14 ? 8.419 1.497 -10.379 1.00 0.00 14 THR A O 13
ATOM 19895 N N . LEU A 1 15 ? 6.271 0.874 -10.644 1.00 0.00 15 LEU A N 13
ATOM 19896 C CA . LEU A 1 15 ? 6.401 -0.354 -9.875 1.00 0.00 15 LEU A CA 13
ATOM 19897 C C . LEU A 1 15 ? 7.326 -1.335 -10.579 1.00 0.00 15 LEU A C 13
ATOM 19898 O O . LEU A 1 15 ? 7.457 -1.297 -11.805 1.00 0.00 15 LEU A O 13
ATOM 19914 N N . PRO A 1 16 ? 7.974 -2.239 -9.816 1.00 0.00 16 PRO A N 13
ATOM 19915 C CA . PRO A 1 16 ? 8.764 -3.350 -10.375 1.00 0.00 16 PRO A CA 13
ATOM 19916 C C . PRO A 1 16 ? 7.859 -4.387 -11.048 1.00 0.00 16 PRO A C 13
ATOM 19917 O O . PRO A 1 16 ? 8.052 -5.598 -10.919 1.00 0.00 16 PRO A O 13
ATOM 19928 N N . ASP A 1 17 ? 6.880 -3.881 -11.774 1.00 0.00 17 ASP A N 13
ATOM 19929 C CA . ASP A 1 17 ? 5.876 -4.692 -12.432 1.00 0.00 17 ASP A CA 13
ATOM 19930 C C . ASP A 1 17 ? 5.656 -4.191 -13.853 1.00 0.00 17 ASP A C 13
ATOM 19931 O O . ASP A 1 17 ? 5.587 -4.970 -14.800 1.00 0.00 17 ASP A O 13
ATOM 19940 N N . GLY A 1 18 ? 5.578 -2.875 -13.987 1.00 0.00 18 GLY A N 13
ATOM 19941 C CA . GLY A 1 18 ? 5.315 -2.264 -15.273 1.00 0.00 18 GLY A CA 13
ATOM 19942 C C . GLY A 1 18 ? 4.208 -1.244 -15.170 1.00 0.00 18 GLY A C 13
ATOM 19943 O O . GLY A 1 18 ? 4.136 -0.299 -15.955 1.00 0.00 18 GLY A O 13
ATOM 19947 N N . SER A 1 19 ? 3.345 -1.441 -14.186 1.00 0.00 19 SER A N 13
ATOM 19948 C CA . SER A 1 19 ? 2.263 -0.519 -13.914 1.00 0.00 19 SER A CA 13
ATOM 19949 C C . SER A 1 19 ? 2.772 0.678 -13.109 1.00 0.00 19 SER A C 13
ATOM 19950 O O . SER A 1 19 ? 3.741 0.567 -12.353 1.00 0.00 19 SER A O 13
ATOM 19958 N N . ILE A 1 20 ? 2.134 1.824 -13.292 1.00 0.00 20 ILE A N 13
ATOM 19959 C CA . ILE A 1 20 ? 2.529 3.038 -12.590 1.00 0.00 20 ILE A CA 13
ATOM 19960 C C . ILE A 1 20 ? 1.409 3.511 -11.670 1.00 0.00 20 ILE A C 13
ATOM 19961 O O . ILE A 1 20 ? 0.231 3.435 -12.017 1.00 0.00 20 ILE A O 13
ATOM 19977 N N . MET A 1 21 ? 1.782 3.982 -10.491 1.00 0.00 21 MET A N 13
ATOM 19978 C CA . MET A 1 21 ? 0.806 4.450 -9.514 1.00 0.00 21 MET A CA 13
ATOM 19979 C C . MET A 1 21 ? 1.109 5.875 -9.084 1.00 0.00 21 MET A C 13
ATOM 19980 O O . MET A 1 21 ? 2.261 6.300 -9.079 1.00 0.00 21 MET A O 13
ATOM 19994 N N . THR A 1 22 ? 0.074 6.610 -8.720 1.00 0.00 22 THR A N 13
ATOM 19995 C CA . THR A 1 22 ? 0.229 7.984 -8.288 1.00 0.00 22 THR A CA 13
ATOM 19996 C C . THR A 1 22 ? -0.966 8.402 -7.438 1.00 0.00 22 THR A C 13
ATOM 19997 O O . THR A 1 22 ? -1.895 7.614 -7.235 1.00 0.00 22 THR A O 13
ATOM 20008 N N . ARG A 1 23 ? -0.946 9.639 -6.963 1.00 0.00 23 ARG A N 13
ATOM 20009 C CA . ARG A 1 23 ? -1.985 10.147 -6.076 1.00 0.00 23 ARG A CA 13
ATOM 20010 C C . ARG A 1 23 ? -3.323 10.219 -6.806 1.00 0.00 23 ARG A C 13
ATOM 20011 O O . ARG A 1 23 ? -4.386 10.138 -6.192 1.00 0.00 23 ARG A O 13
ATOM 20032 N N . ALA A 1 24 ? -3.260 10.346 -8.126 1.00 0.00 24 ALA A N 13
ATOM 20033 C CA . ALA A 1 24 ? -4.457 10.462 -8.950 1.00 0.00 24 ALA A CA 13
ATOM 20034 C C . ALA A 1 24 ? -5.237 9.149 -8.996 1.00 0.00 24 ALA A C 13
ATOM 20035 O O . ALA A 1 24 ? -6.416 9.131 -9.352 1.00 0.00 24 ALA A O 13
ATOM 20042 N N . ASP A 1 25 ? -4.577 8.053 -8.639 1.00 0.00 25 ASP A N 13
ATOM 20043 C CA . ASP A 1 25 ? -5.217 6.742 -8.643 1.00 0.00 25 ASP A CA 13
ATOM 20044 C C . ASP A 1 25 ? -5.589 6.308 -7.234 1.00 0.00 25 ASP A C 13
ATOM 20045 O O . ASP A 1 25 ? -6.338 5.351 -7.050 1.00 0.00 25 ASP A O 13
ATOM 20054 N N . LEU A 1 26 ? -5.066 7.020 -6.245 1.00 0.00 26 LEU A N 13
ATOM 20055 C CA . LEU A 1 26 ? -5.295 6.672 -4.852 1.00 0.00 26 LEU A CA 13
ATOM 20056 C C . LEU A 1 26 ? -6.740 6.936 -4.450 1.00 0.00 26 LEU A C 13
ATOM 20057 O O . LEU A 1 26 ? -7.239 8.053 -4.600 1.00 0.00 26 LEU A O 13
ATOM 20073 N N . PRO A 1 27 ? -7.436 5.895 -3.970 1.00 0.00 27 PRO A N 13
ATOM 20074 C CA . PRO A 1 27 ? -8.781 6.033 -3.412 1.00 0.00 27 PRO A CA 13
ATOM 20075 C C . PRO A 1 27 ? -8.811 7.025 -2.252 1.00 0.00 27 PRO A C 13
ATOM 20076 O O . PRO A 1 27 ? -8.152 6.812 -1.235 1.00 0.00 27 PRO A O 13
ATOM 20087 N N . PRO A 1 28 ? -9.579 8.117 -2.387 1.00 0.00 28 PRO A N 13
ATOM 20088 C CA . PRO A 1 28 ? -9.673 9.163 -1.358 1.00 0.00 28 PRO A CA 13
ATOM 20089 C C . PRO A 1 28 ? -10.522 8.726 -0.167 1.00 0.00 28 PRO A C 13
ATOM 20090 O O . PRO A 1 28 ? -11.438 9.442 0.243 1.00 0.00 28 PRO A O 13
ATOM 20101 N N . ALA A 1 29 ? -10.200 7.548 0.371 1.00 0.00 29 ALA A N 13
ATOM 20102 C CA . ALA A 1 29 ? -10.939 6.927 1.474 1.00 0.00 29 ALA A CA 13
ATOM 20103 C C . ALA A 1 29 ? -12.317 6.451 1.012 1.00 0.00 29 ALA A C 13
ATOM 20104 O O . ALA A 1 29 ? -12.650 5.272 1.130 1.00 0.00 29 ALA A O 13
ATOM 20111 N N . ASN A 1 30 ? -13.099 7.365 0.462 1.00 0.00 30 ASN A N 13
ATOM 20112 C CA . ASN A 1 30 ? -14.447 7.062 -0.009 1.00 0.00 30 ASN A CA 13
ATOM 20113 C C . ASN A 1 30 ? -14.476 6.976 -1.532 1.00 0.00 30 ASN A C 13
ATOM 20114 O O . ASN A 1 30 ? -15.276 7.638 -2.196 1.00 0.00 30 ASN A O 13
ATOM 20125 N N . THR A 1 31 ? -13.604 6.142 -2.078 1.00 0.00 31 THR A N 13
ATOM 20126 C CA . THR A 1 31 ? -13.523 5.962 -3.521 1.00 0.00 31 THR A CA 13
ATOM 20127 C C . THR A 1 31 ? -14.769 5.250 -4.048 1.00 0.00 31 THR A C 13
ATOM 20128 O O . THR A 1 31 ? -15.540 4.661 -3.283 1.00 0.00 31 THR A O 13
ATOM 20139 N N . ARG A 1 32 ? -14.951 5.305 -5.357 1.00 0.00 32 ARG A N 13
ATOM 20140 C CA . ARG A 1 32 ? -16.094 4.683 -6.000 1.00 0.00 32 ARG A CA 13
ATOM 20141 C C . ARG A 1 32 ? -15.746 3.268 -6.456 1.00 0.00 32 ARG A C 13
ATOM 20142 O O . ARG A 1 32 ? -14.768 3.065 -7.178 1.00 0.00 32 ARG A O 13
ATOM 20163 N N . ARG A 1 33 ? -16.543 2.301 -5.998 1.00 0.00 33 ARG A N 13
ATOM 20164 C CA . ARG A 1 33 ? -16.396 0.897 -6.391 1.00 0.00 33 ARG A CA 13
ATOM 20165 C C . ARG A 1 33 ? -15.043 0.317 -5.976 1.00 0.00 33 ARG A C 13
ATOM 20166 O O . ARG A 1 33 ? -14.076 0.339 -6.745 1.00 0.00 33 ARG A O 13
ATOM 20187 N N . TRP A 1 34 ? -14.970 -0.193 -4.754 1.00 0.00 34 TRP A N 13
ATOM 20188 C CA . TRP A 1 34 ? -13.774 -0.887 -4.293 1.00 0.00 34 TRP A CA 13
ATOM 20189 C C . TRP A 1 34 ? -13.618 -2.210 -5.035 1.00 0.00 34 TRP A C 13
ATOM 20190 O O . TRP A 1 34 ? -14.510 -3.059 -5.001 1.00 0.00 34 TRP A O 13
ATOM 20211 N N . VAL A 1 35 ? -12.501 -2.366 -5.726 1.00 0.00 35 VAL A N 13
ATOM 20212 C CA . VAL A 1 35 ? -12.182 -3.620 -6.388 1.00 0.00 35 VAL A CA 13
ATOM 20213 C C . VAL A 1 35 ? -10.861 -4.152 -5.852 1.00 0.00 35 VAL A C 13
ATOM 20214 O O . VAL A 1 35 ? -10.075 -3.393 -5.278 1.00 0.00 35 VAL A O 13
ATOM 20227 N N . ALA A 1 36 ? -10.623 -5.445 -6.034 1.00 0.00 36 ALA A N 13
ATOM 20228 C CA . ALA A 1 36 ? -9.432 -6.104 -5.502 1.00 0.00 36 ALA A CA 13
ATOM 20229 C C . ALA A 1 36 ? -8.155 -5.393 -5.934 1.00 0.00 36 ALA A C 13
ATOM 20230 O O . ALA A 1 36 ? -7.268 -5.132 -5.117 1.00 0.00 36 ALA A O 13
ATOM 20237 N N . SER A 1 37 ? -8.076 -5.061 -7.215 1.00 0.00 37 SER A N 13
ATOM 20238 C CA . SER A 1 37 ? -6.909 -4.383 -7.760 1.00 0.00 37 SER A CA 13
ATOM 20239 C C . SER A 1 37 ? -6.788 -2.953 -7.230 1.00 0.00 37 SER A C 13
ATOM 20240 O O . SER A 1 37 ? -5.688 -2.407 -7.164 1.00 0.00 37 SER A O 13
ATOM 20248 N N . ARG A 1 38 ? -7.907 -2.358 -6.825 1.00 0.00 38 ARG A N 13
ATOM 20249 C CA . ARG A 1 38 ? -7.888 -1.001 -6.291 1.00 0.00 38 ARG A CA 13
ATOM 20250 C C . ARG A 1 38 ? -7.329 -1.018 -4.874 1.00 0.00 38 ARG A C 13
ATOM 20251 O O . ARG A 1 38 ? -6.594 -0.120 -4.479 1.00 0.00 38 ARG A O 13
ATOM 20272 N N . LYS A 1 39 ? -7.686 -2.054 -4.121 1.00 0.00 39 LYS A N 13
ATOM 20273 C CA . LYS A 1 39 ? -7.151 -2.259 -2.776 1.00 0.00 39 LYS A CA 13
ATOM 20274 C C . LYS A 1 39 ? -5.632 -2.392 -2.844 1.00 0.00 39 LYS A C 13
ATOM 20275 O O . LYS A 1 39 ? -4.889 -1.739 -2.103 1.00 0.00 39 LYS A O 13
ATOM 20294 N N . ILE A 1 40 ? -5.187 -3.231 -3.770 1.00 0.00 40 ILE A N 13
ATOM 20295 C CA . ILE A 1 40 ? -3.768 -3.434 -4.018 1.00 0.00 40 ILE A CA 13
ATOM 20296 C C . ILE A 1 40 ? -3.103 -2.135 -4.473 1.00 0.00 40 ILE A C 13
ATOM 20297 O O . ILE A 1 40 ? -1.966 -1.838 -4.097 1.00 0.00 40 ILE A O 13
ATOM 20313 N N . ALA A 1 41 ? -3.825 -1.356 -5.273 1.00 0.00 41 ALA A N 13
ATOM 20314 C CA . ALA A 1 41 ? -3.327 -0.072 -5.746 1.00 0.00 41 ALA A CA 13
ATOM 20315 C C . ALA A 1 41 ? -3.069 0.877 -4.579 1.00 0.00 41 ALA A C 13
ATOM 20316 O O . ALA A 1 41 ? -2.115 1.655 -4.606 1.00 0.00 41 ALA A O 13
ATOM 20323 N N . VAL A 1 42 ? -3.910 0.797 -3.548 1.00 0.00 42 VAL A N 13
ATOM 20324 C CA . VAL A 1 42 ? -3.742 1.638 -2.367 1.00 0.00 42 VAL A CA 13
ATOM 20325 C C . VAL A 1 42 ? -2.410 1.344 -1.689 1.00 0.00 42 VAL A C 13
ATOM 20326 O O . VAL A 1 42 ? -1.567 2.230 -1.559 1.00 0.00 42 VAL A O 13
ATOM 20339 N N . VAL A 1 43 ? -2.206 0.090 -1.287 1.00 0.00 43 VAL A N 13
ATOM 20340 C CA . VAL A 1 43 ? -0.974 -0.295 -0.593 1.00 0.00 43 VAL A CA 13
ATOM 20341 C C . VAL A 1 43 ? 0.264 -0.079 -1.466 1.00 0.00 43 VAL A C 13
ATOM 20342 O O . VAL A 1 43 ? 1.340 0.225 -0.958 1.00 0.00 43 VAL A O 13
ATOM 20355 N N . ARG A 1 44 ? 0.108 -0.233 -2.775 1.00 0.00 44 ARG A N 13
ATOM 20356 C CA . ARG A 1 44 ? 1.189 0.077 -3.709 1.00 0.00 44 ARG A CA 13
ATOM 20357 C C . ARG A 1 44 ? 1.500 1.567 -3.681 1.00 0.00 44 ARG A C 13
ATOM 20358 O O . ARG A 1 44 ? 2.654 1.972 -3.526 1.00 0.00 44 ARG A O 13
ATOM 20379 N N . GLY A 1 45 ? 0.452 2.373 -3.811 1.00 0.00 45 GLY A N 13
ATOM 20380 C CA . GLY A 1 45 ? 0.609 3.809 -3.930 1.00 0.00 45 GLY A CA 13
ATOM 20381 C C . GLY A 1 45 ? 1.032 4.489 -2.641 1.00 0.00 45 GLY A C 13
ATOM 20382 O O . GLY A 1 45 ? 1.647 5.552 -2.678 1.00 0.00 45 GLY A O 13
ATOM 20386 N N . VAL A 1 46 ? 0.698 3.908 -1.498 1.00 0.00 46 VAL A N 13
ATOM 20387 C CA . VAL A 1 46 ? 1.127 4.487 -0.235 1.00 0.00 46 VAL A CA 13
ATOM 20388 C C . VAL A 1 46 ? 2.562 4.075 0.094 1.00 0.00 46 VAL A C 13
ATOM 20389 O O . VAL A 1 46 ? 3.457 4.918 0.099 1.00 0.00 46 VAL A O 13
ATOM 20402 N N . ILE A 1 47 ? 2.772 2.775 0.290 1.00 0.00 47 ILE A N 13
ATOM 20403 C CA . ILE A 1 47 ? 4.040 2.239 0.778 1.00 0.00 47 ILE A CA 13
ATOM 20404 C C . ILE A 1 47 ? 5.196 2.554 -0.167 1.00 0.00 47 ILE A C 13
ATOM 20405 O O . ILE A 1 47 ? 6.237 3.064 0.252 1.00 0.00 47 ILE A O 13
ATOM 20421 N N . TYR A 1 48 ? 5.008 2.258 -1.443 1.00 0.00 48 TYR A N 13
ATOM 20422 C CA . TYR A 1 48 ? 6.065 2.438 -2.427 1.00 0.00 48 TYR A CA 13
ATOM 20423 C C . TYR A 1 48 ? 5.890 3.770 -3.152 1.00 0.00 48 TYR A C 13
ATOM 20424 O O . TYR A 1 48 ? 6.764 4.204 -3.903 1.00 0.00 48 TYR A O 13
ATOM 20442 N N . GLY A 1 49 ? 4.766 4.424 -2.903 1.00 0.00 49 GLY A N 13
ATOM 20443 C CA . GLY A 1 49 ? 4.444 5.634 -3.626 1.00 0.00 49 GLY A CA 13
ATOM 20444 C C . GLY A 1 49 ? 4.720 6.907 -2.850 1.00 0.00 49 GLY A C 13
ATOM 20445 O O . GLY A 1 49 ? 5.700 7.607 -3.119 1.00 0.00 49 GLY A O 13
ATOM 20449 N N . LEU A 1 50 ? 3.855 7.218 -1.895 1.00 0.00 50 LEU A N 13
ATOM 20450 C CA . LEU A 1 50 ? 3.898 8.519 -1.239 1.00 0.00 50 LEU A CA 13
ATOM 20451 C C . LEU A 1 50 ? 4.442 8.454 0.187 1.00 0.00 50 LEU A C 13
ATOM 20452 O O . LEU A 1 50 ? 5.598 8.798 0.434 1.00 0.00 50 LEU A O 13
ATOM 20468 N N . ILE A 1 51 ? 3.617 7.984 1.116 1.00 0.00 51 ILE A N 13
ATOM 20469 C CA . ILE A 1 51 ? 3.893 8.162 2.535 1.00 0.00 51 ILE A CA 13
ATOM 20470 C C . ILE A 1 51 ? 4.072 6.849 3.282 1.00 0.00 51 ILE A C 13
ATOM 20471 O O . ILE A 1 51 ? 4.043 5.770 2.698 1.00 0.00 51 ILE A O 13
ATOM 20487 N N . THR A 1 52 ? 4.253 6.963 4.587 1.00 0.00 52 THR A N 13
ATOM 20488 C CA . THR A 1 52 ? 4.476 5.810 5.437 1.00 0.00 52 THR A CA 13
ATOM 20489 C C . THR A 1 52 ? 3.166 5.224 5.961 1.00 0.00 52 THR A C 13
ATOM 20490 O O . THR A 1 52 ? 2.098 5.826 5.808 1.00 0.00 52 THR A O 13
ATOM 20501 N N . LEU A 1 53 ? 3.255 4.049 6.579 1.00 0.00 53 LEU A N 13
ATOM 20502 C CA . LEU A 1 53 ? 2.079 3.332 7.062 1.00 0.00 53 LEU A CA 13
ATOM 20503 C C . LEU A 1 53 ? 1.296 4.151 8.082 1.00 0.00 53 LEU A C 13
ATOM 20504 O O . LEU A 1 53 ? 0.079 4.033 8.166 1.00 0.00 53 LEU A O 13
ATOM 20520 N N . ALA A 1 54 ? 1.987 4.981 8.849 1.00 0.00 54 ALA A N 13
ATOM 20521 C CA . ALA A 1 54 ? 1.331 5.809 9.851 1.00 0.00 54 ALA A CA 13
ATOM 20522 C C . ALA A 1 54 ? 0.301 6.730 9.199 1.00 0.00 54 ALA A C 13
ATOM 20523 O O . ALA A 1 54 ? -0.851 6.798 9.625 1.00 0.00 54 ALA A O 13
ATOM 20530 N N . GLU A 1 55 ? 0.730 7.419 8.153 1.00 0.00 55 GLU A N 13
ATOM 20531 C CA . GLU A 1 55 ? -0.136 8.319 7.401 1.00 0.00 55 GLU A CA 13
ATOM 20532 C C . GLU A 1 55 ? -1.255 7.545 6.713 1.00 0.00 55 GLU A C 13
ATOM 20533 O O . GLU A 1 55 ? -2.429 7.911 6.802 1.00 0.00 55 GLU A O 13
ATOM 20545 N N . ALA A 1 56 ? -0.880 6.470 6.033 1.00 0.00 56 ALA A N 13
ATOM 20546 C CA . ALA A 1 56 ? -1.839 5.615 5.343 1.00 0.00 56 ALA A CA 13
ATOM 20547 C C . ALA A 1 56 ? -2.817 4.959 6.303 1.00 0.00 56 ALA A C 13
ATOM 20548 O O . ALA A 1 56 ? -3.916 4.620 5.907 1.00 0.00 56 ALA A O 13
ATOM 20555 N N . LYS A 1 57 ? -2.436 4.784 7.555 1.00 0.00 57 LYS A N 13
ATOM 20556 C CA . LYS A 1 57 ? -3.331 4.164 8.521 1.00 0.00 57 LYS A CA 13
ATOM 20557 C C . LYS A 1 57 ? -4.262 5.203 9.134 1.00 0.00 57 LYS A C 13
ATOM 20558 O O . LYS A 1 57 ? -5.463 4.970 9.272 1.00 0.00 57 LYS A O 13
ATOM 20577 N N . GLN A 1 58 ? -3.719 6.363 9.475 1.00 0.00 58 GLN A N 13
ATOM 20578 C CA . GLN A 1 58 ? -4.523 7.430 10.058 1.00 0.00 58 GLN A CA 13
ATOM 20579 C C . GLN A 1 58 ? -5.498 8.010 9.030 1.00 0.00 58 GLN A C 13
ATOM 20580 O O . GLN A 1 58 ? -6.584 8.471 9.385 1.00 0.00 58 GLN A O 13
ATOM 20594 N N . THR A 1 59 ? -5.119 7.969 7.761 1.00 0.00 59 THR A N 13
ATOM 20595 C CA . THR A 1 59 ? -5.973 8.485 6.701 1.00 0.00 59 THR A CA 13
ATOM 20596 C C . THR A 1 59 ? -6.728 7.363 5.982 1.00 0.00 59 THR A C 13
ATOM 20597 O O . THR A 1 59 ? -7.956 7.366 5.935 1.00 0.00 59 THR A O 13
ATOM 20608 N N . TYR A 1 60 ? -5.994 6.394 5.443 1.00 0.00 60 TYR A N 13
ATOM 20609 C CA . TYR A 1 60 ? -6.593 5.351 4.612 1.00 0.00 60 TYR A CA 13
ATOM 20610 C C . TYR A 1 60 ? -6.680 4.022 5.360 1.00 0.00 60 TYR A C 13
ATOM 20611 O O . TYR A 1 60 ? -6.860 2.981 4.743 1.00 0.00 60 TYR A O 13
ATOM 20629 N N . GLY A 1 61 ? -6.546 4.070 6.683 1.00 0.00 61 GLY A N 13
ATOM 20630 C CA . GLY A 1 61 ? -6.405 2.856 7.474 1.00 0.00 61 GLY A CA 13
ATOM 20631 C C . GLY A 1 61 ? -7.575 1.897 7.390 1.00 0.00 61 GLY A C 13
ATOM 20632 O O . GLY A 1 61 ? -7.383 0.698 7.571 1.00 0.00 61 GLY A O 13
ATOM 20636 N N . LEU A 1 62 ? -8.771 2.424 7.111 1.00 0.00 62 LEU A N 13
ATOM 20637 C CA . LEU A 1 62 ? -10.017 1.637 7.073 1.00 0.00 62 LEU A CA 13
ATOM 20638 C C . LEU A 1 62 ? -10.163 0.783 8.332 1.00 0.00 62 LEU A C 13
ATOM 20639 O O . LEU A 1 62 ? -10.716 1.220 9.342 1.00 0.00 62 LEU A O 13
ATOM 20655 N N . SER A 1 63 ? -9.648 -0.431 8.255 1.00 0.00 63 SER A N 13
ATOM 20656 C CA . SER A 1 63 ? -9.588 -1.333 9.385 1.00 0.00 63 SER A CA 13
ATOM 20657 C C . SER A 1 63 ? -8.227 -2.013 9.392 1.00 0.00 63 SER A C 13
ATOM 20658 O O . SER A 1 63 ? -7.675 -2.303 8.327 1.00 0.00 63 SER A O 13
ATOM 20666 N N . ASP A 1 64 ? -7.687 -2.257 10.580 1.00 0.00 64 ASP A N 13
ATOM 20667 C CA . ASP A 1 64 ? -6.390 -2.916 10.711 1.00 0.00 64 ASP A CA 13
ATOM 20668 C C . ASP A 1 64 ? -6.422 -4.264 10.001 1.00 0.00 64 ASP A C 13
ATOM 20669 O O . ASP A 1 64 ? -5.494 -4.625 9.277 1.00 0.00 64 ASP A O 13
ATOM 20678 N N . GLU A 1 65 ? -7.526 -4.982 10.186 1.00 0.00 65 GLU A N 13
ATOM 20679 C CA . GLU A 1 65 ? -7.734 -6.265 9.531 1.00 0.00 65 GLU A CA 13
ATOM 20680 C C . GLU A 1 65 ? -7.788 -6.099 8.018 1.00 0.00 65 GLU A C 13
ATOM 20681 O O . GLU A 1 65 ? -7.164 -6.857 7.277 1.00 0.00 65 GLU A O 13
ATOM 20693 N N . GLU A 1 66 ? -8.551 -5.109 7.571 1.00 0.00 66 GLU A N 13
ATOM 20694 C CA . GLU A 1 66 ? -8.710 -4.834 6.149 1.00 0.00 66 GLU A CA 13
ATOM 20695 C C . GLU A 1 66 ? -7.356 -4.585 5.495 1.00 0.00 66 GLU A C 13
ATOM 20696 O O . GLU A 1 66 ? -6.976 -5.269 4.545 1.00 0.00 66 GLU A O 13
ATOM 20708 N N . PHE A 1 67 ? -6.618 -3.634 6.047 1.00 0.00 67 PHE A N 13
ATOM 20709 C CA . PHE A 1 67 ? -5.362 -3.193 5.464 1.00 0.00 67 PHE A CA 13
ATOM 20710 C C . PHE A 1 67 ? -4.334 -4.328 5.442 1.00 0.00 67 PHE A C 13
ATOM 20711 O O . PHE A 1 67 ? -3.629 -4.517 4.448 1.00 0.00 67 PHE A O 13
ATOM 20728 N N . ASN A 1 68 ? -4.261 -5.099 6.529 1.00 0.00 68 ASN A N 13
ATOM 20729 C CA . ASN A 1 68 ? -3.268 -6.170 6.622 1.00 0.00 68 ASN A CA 13
ATOM 20730 C C . ASN A 1 68 ? -3.611 -7.315 5.673 1.00 0.00 68 ASN A C 13
ATOM 20731 O O . ASN A 1 68 ? -2.739 -8.101 5.298 1.00 0.00 68 ASN A O 13
ATOM 20742 N N . SER A 1 69 ? -4.874 -7.389 5.265 1.00 0.00 69 SER A N 13
ATOM 20743 C CA . SER A 1 69 ? -5.305 -8.402 4.312 1.00 0.00 69 SER A CA 13
ATOM 20744 C C . SER A 1 69 ? -4.765 -8.086 2.919 1.00 0.00 69 SER A C 13
ATOM 20745 O O . SER A 1 69 ? -4.495 -8.990 2.126 1.00 0.00 69 SER A O 13
ATOM 20753 N N . TRP A 1 70 ? -4.586 -6.800 2.630 1.00 0.00 70 TRP A N 13
ATOM 20754 C CA . TRP A 1 70 ? -4.033 -6.387 1.347 1.00 0.00 70 TRP A CA 13
ATOM 20755 C C . TRP A 1 70 ? -2.566 -6.791 1.274 1.00 0.00 70 TRP A C 13
ATOM 20756 O O . TRP A 1 70 ? -2.109 -7.360 0.285 1.00 0.00 70 TRP A O 13
ATOM 20777 N N . VAL A 1 71 ? -1.842 -6.518 2.356 1.00 0.00 71 VAL A N 13
ATOM 20778 C CA . VAL A 1 71 ? -0.426 -6.844 2.439 1.00 0.00 71 VAL A CA 13
ATOM 20779 C C . VAL A 1 71 ? -0.220 -8.358 2.433 1.00 0.00 71 VAL A C 13
ATOM 20780 O O . VAL A 1 71 ? 0.706 -8.862 1.800 1.00 0.00 71 VAL A O 13
ATOM 20793 N N . SER A 1 72 ? -1.096 -9.074 3.131 1.00 0.00 72 SER A N 13
ATOM 20794 C CA . SER A 1 72 ? -1.017 -10.529 3.203 1.00 0.00 72 SER A CA 13
ATOM 20795 C C . SER A 1 72 ? -1.164 -11.140 1.809 1.00 0.00 72 SER A C 13
ATOM 20796 O O . SER A 1 72 ? -0.429 -12.059 1.443 1.00 0.00 72 SER A O 13
ATOM 20804 N N . ALA A 1 73 ? -2.091 -10.601 1.021 1.00 0.00 73 ALA A N 13
ATOM 20805 C CA . ALA A 1 73 ? -2.323 -11.097 -0.328 1.00 0.00 73 ALA A CA 13
ATOM 20806 C C . ALA A 1 73 ? -1.131 -10.780 -1.222 1.00 0.00 73 ALA A C 13
ATOM 20807 O O . ALA A 1 73 ? -0.831 -11.510 -2.165 1.00 0.00 73 ALA A O 13
ATOM 20814 N N . LEU A 1 74 ? -0.445 -9.697 -0.896 1.00 0.00 74 LEU A N 13
ATOM 20815 C CA . LEU A 1 74 ? 0.708 -9.247 -1.664 1.00 0.00 74 LEU A CA 13
ATOM 20816 C C . LEU A 1 74 ? 1.991 -9.910 -1.181 1.00 0.00 74 LEU A C 13
ATOM 20817 O O . LEU A 1 74 ? 3.055 -9.738 -1.775 1.00 0.00 74 LEU A O 13
ATOM 20833 N N . ALA A 1 75 ? 1.886 -10.643 -0.086 1.00 0.00 75 ALA A N 13
ATOM 20834 C CA . ALA A 1 75 ? 3.005 -11.418 0.425 1.00 0.00 75 ALA A CA 13
ATOM 20835 C C . ALA A 1 75 ? 2.859 -12.873 0.018 1.00 0.00 75 ALA A C 13
ATOM 20836 O O . ALA A 1 75 ? 3.822 -13.639 0.078 1.00 0.00 75 ALA A O 13
ATOM 20843 N N . GLU A 1 76 ? 1.637 -13.233 -0.380 1.00 0.00 76 GLU A N 13
ATOM 20844 C CA . GLU A 1 76 ? 1.283 -14.591 -0.801 1.00 0.00 76 GLU A CA 13
ATOM 20845 C C . GLU A 1 76 ? 1.219 -15.540 0.392 1.00 0.00 76 GLU A C 13
ATOM 20846 O O . GLU A 1 76 ? 0.248 -16.274 0.563 1.00 0.00 76 GLU A O 13
ATOM 20858 N N . HIS A 1 77 ? 2.255 -15.523 1.209 1.00 0.00 77 HIS A N 13
ATOM 20859 C CA . HIS A 1 77 ? 2.325 -16.382 2.379 1.00 0.00 77 HIS A CA 13
ATOM 20860 C C . HIS A 1 77 ? 2.619 -15.575 3.635 1.00 0.00 77 HIS A C 13
ATOM 20861 O O . HIS A 1 77 ? 3.710 -15.026 3.792 1.00 0.00 77 HIS A O 13
ATOM 20876 N N . GLY A 1 78 ? 1.631 -15.487 4.513 1.00 0.00 78 GLY A N 13
ATOM 20877 C CA . GLY A 1 78 ? 1.846 -14.886 5.813 1.00 0.00 78 GLY A CA 13
ATOM 20878 C C . GLY A 1 78 ? 2.375 -15.904 6.795 1.00 0.00 78 GLY A C 13
ATOM 20879 O O . GLY A 1 78 ? 3.558 -16.249 6.750 1.00 0.00 78 GLY A O 13
ATOM 20883 N N . LYS A 1 79 ? 1.492 -16.373 7.682 1.00 0.00 79 LYS A N 13
ATOM 20884 C CA . LYS A 1 79 ? 1.779 -17.478 8.604 1.00 0.00 79 LYS A CA 13
ATOM 20885 C C . LYS A 1 79 ? 2.768 -17.068 9.694 1.00 0.00 79 LYS A C 13
ATOM 20886 O O . LYS A 1 79 ? 2.452 -17.098 10.884 1.00 0.00 79 LYS A O 13
ATOM 20905 N N . ASP A 1 80 ? 3.951 -16.668 9.271 1.00 0.00 80 ASP A N 13
ATOM 20906 C CA . ASP A 1 80 ? 5.015 -16.267 10.179 1.00 0.00 80 ASP A CA 13
ATOM 20907 C C . ASP A 1 80 ? 4.859 -14.796 10.558 1.00 0.00 80 ASP A C 13
ATOM 20908 O O . ASP A 1 80 ? 5.139 -14.400 11.689 1.00 0.00 80 ASP A O 13
ATOM 20917 N N . ALA A 1 81 ? 4.430 -14.001 9.571 1.00 0.00 81 ALA A N 13
ATOM 20918 C CA . ALA A 1 81 ? 4.110 -12.577 9.752 1.00 0.00 81 ALA A CA 13
ATOM 20919 C C . ALA A 1 81 ? 5.353 -11.685 9.827 1.00 0.00 81 ALA A C 13
ATOM 20920 O O . ALA A 1 81 ? 5.236 -10.461 9.781 1.00 0.00 81 ALA A O 13
ATOM 20927 N N . LEU A 1 82 ? 6.536 -12.279 9.935 1.00 0.00 82 LEU A N 13
ATOM 20928 C CA . LEU A 1 82 ? 7.770 -11.497 9.970 1.00 0.00 82 LEU A CA 13
ATOM 20929 C C . LEU A 1 82 ? 8.440 -11.506 8.595 1.00 0.00 82 LEU A C 13
ATOM 20930 O O . LEU A 1 82 ? 8.986 -10.497 8.151 1.00 0.00 82 LEU A O 13
ATOM 20946 N N . LYS A 1 83 ? 8.375 -12.643 7.912 1.00 0.00 83 LYS A N 13
ATOM 20947 C CA . LYS A 1 83 ? 9.006 -12.783 6.599 1.00 0.00 83 LYS A CA 13
ATOM 20948 C C . LYS A 1 83 ? 8.068 -12.320 5.484 1.00 0.00 83 LYS A C 13
ATOM 20949 O O . LYS A 1 83 ? 8.244 -12.684 4.319 1.00 0.00 83 LYS A O 13
ATOM 20968 N N . VAL A 1 84 ? 7.082 -11.511 5.848 1.00 0.00 84 VAL A N 13
ATOM 20969 C CA . VAL A 1 84 ? 6.153 -10.938 4.880 1.00 0.00 84 VAL A CA 13
ATOM 20970 C C . VAL A 1 84 ? 6.907 -10.075 3.875 1.00 0.00 84 VAL A C 13
ATOM 20971 O O . VAL A 1 84 ? 7.564 -9.110 4.255 1.00 0.00 84 VAL A O 13
ATOM 20984 N N . THR A 1 85 ? 6.802 -10.430 2.600 1.00 0.00 85 THR A N 13
ATOM 20985 C CA . THR A 1 85 ? 7.538 -9.764 1.528 1.00 0.00 85 THR A CA 13
ATOM 20986 C C . THR A 1 85 ? 7.435 -8.235 1.609 1.00 0.00 85 THR A C 13
ATOM 20987 O O . THR A 1 85 ? 8.450 -7.536 1.638 1.00 0.00 85 THR A O 13
ATOM 20998 N N . ALA A 1 86 ? 6.211 -7.726 1.674 1.00 0.00 86 ALA A N 13
ATOM 20999 C CA . ALA A 1 86 ? 5.984 -6.283 1.655 1.00 0.00 86 ALA A CA 13
ATOM 21000 C C . ALA A 1 86 ? 6.340 -5.630 2.988 1.00 0.00 86 ALA A C 13
ATOM 21001 O O . ALA A 1 86 ? 6.581 -4.429 3.050 1.00 0.00 86 ALA A O 13
ATOM 21008 N N . LEU A 1 87 ? 6.401 -6.427 4.045 1.00 0.00 87 LEU A N 13
ATOM 21009 C CA . LEU A 1 87 ? 6.646 -5.899 5.382 1.00 0.00 87 LEU A CA 13
ATOM 21010 C C . LEU A 1 87 ? 8.143 -5.895 5.663 1.00 0.00 87 LEU A C 13
ATOM 21011 O O . LEU A 1 87 ? 8.684 -4.934 6.199 1.00 0.00 87 LEU A O 13
ATOM 21027 N N . LYS A 1 88 ? 8.799 -6.977 5.277 1.00 0.00 88 LYS A N 13
ATOM 21028 C CA . LYS A 1 88 ? 10.244 -7.106 5.409 1.00 0.00 88 LYS A CA 13
ATOM 21029 C C . LYS A 1 88 ? 10.947 -6.038 4.576 1.00 0.00 88 LYS A C 13
ATOM 21030 O O . LYS A 1 88 ? 11.957 -5.468 4.995 1.00 0.00 88 LYS A O 13
ATOM 21049 N N . LYS A 1 89 ? 10.393 -5.756 3.405 1.00 0.00 89 LYS A N 13
ATOM 21050 C CA . LYS A 1 89 ? 10.921 -4.700 2.554 1.00 0.00 89 LYS A CA 13
ATOM 21051 C C . LYS A 1 89 ? 10.587 -3.331 3.126 1.00 0.00 89 LYS A C 13
ATOM 21052 O O . LYS A 1 89 ? 11.402 -2.416 3.050 1.00 0.00 89 LYS A O 13
ATOM 21071 N N . TYR A 1 90 ? 9.401 -3.202 3.718 1.00 0.00 90 TYR A N 13
ATOM 21072 C CA . TYR A 1 90 ? 9.016 -1.969 4.396 1.00 0.00 90 TYR A CA 13
ATOM 21073 C C . TYR A 1 90 ? 9.981 -1.687 5.544 1.00 0.00 90 TYR A C 13
ATOM 21074 O O . TYR A 1 90 ? 10.452 -0.564 5.704 1.00 0.00 90 TYR A O 13
ATOM 21092 N N . ARG A 1 91 ? 10.290 -2.721 6.323 1.00 0.00 91 ARG A N 13
ATOM 21093 C CA . ARG A 1 91 ? 11.226 -2.596 7.438 1.00 0.00 91 ARG A CA 13
ATOM 21094 C C . ARG A 1 91 ? 12.590 -2.116 6.956 1.00 0.00 91 ARG A C 13
ATOM 21095 O O . ARG A 1 91 ? 13.129 -1.131 7.463 1.00 0.00 91 ARG A O 13
ATOM 21116 N N . GLN A 1 92 ? 13.140 -2.825 5.975 1.00 0.00 92 GLN A N 13
ATOM 21117 C CA . GLN A 1 92 ? 14.443 -2.478 5.413 1.00 0.00 92 GLN A CA 13
ATOM 21118 C C . GLN A 1 92 ? 14.428 -1.072 4.816 1.00 0.00 92 GLN A C 13
ATOM 21119 O O . GLN A 1 92 ? 15.367 -0.299 4.999 1.00 0.00 92 GLN A O 13
ATOM 21133 N N . LEU A 1 93 ? 13.355 -0.750 4.109 1.00 0.00 93 LEU A N 13
ATOM 21134 C CA . LEU A 1 93 ? 13.223 0.539 3.445 1.00 0.00 93 LEU A CA 13
ATOM 21135 C C . LEU A 1 93 ? 13.124 1.676 4.461 1.00 0.00 93 LEU A C 13
ATOM 21136 O O . LEU A 1 93 ? 13.581 2.793 4.203 1.00 0.00 93 LEU A O 13
ATOM 21152 N N . LEU A 1 94 ? 12.531 1.392 5.613 1.00 0.00 94 LEU A N 13
ATOM 21153 C CA . LEU A 1 94 ? 12.413 2.383 6.672 1.00 0.00 94 LEU A CA 13
ATOM 21154 C C . LEU A 1 94 ? 13.776 2.749 7.237 1.00 0.00 94 LEU A C 13
ATOM 21155 O O . LEU A 1 94 ? 14.232 3.885 7.077 1.00 0.00 94 LEU A O 13
ATOM 21171 N N . GLU A 1 95 ? 14.423 1.776 7.885 1.00 0.00 95 GLU A N 13
ATOM 21172 C CA . GLU A 1 95 ? 15.657 2.027 8.628 1.00 0.00 95 GLU A CA 13
ATOM 21173 C C . GLU A 1 95 ? 15.372 3.059 9.729 1.00 0.00 95 GLU A C 13
ATOM 21174 O O . GLU A 1 95 ? 14.212 3.405 9.955 1.00 0.00 95 GLU A O 13
ATOM 21186 N N . HIS A 1 96 ? 16.411 3.515 10.427 1.00 0.00 96 HIS A N 13
ATOM 21187 C CA . HIS A 1 96 ? 16.266 4.545 11.463 1.00 0.00 96 HIS A CA 13
ATOM 21188 C C . HIS A 1 96 ? 15.369 4.058 12.596 1.00 0.00 96 HIS A C 13
ATOM 21189 O O . HIS A 1 96 ? 14.145 4.147 12.511 1.00 0.00 96 HIS A O 13
ATOM 21204 N N . HIS A 1 97 ? 15.972 3.549 13.660 1.00 0.00 97 HIS A N 13
ATOM 21205 C CA . HIS A 1 97 ? 15.193 3.042 14.781 1.00 0.00 97 HIS A CA 13
ATOM 21206 C C . HIS A 1 97 ? 14.390 4.182 15.393 1.00 0.00 97 HIS A C 13
ATOM 21207 O O . HIS A 1 97 ? 13.212 4.020 15.694 1.00 0.00 97 HIS A O 13
ATOM 21222 N N . HIS A 1 98 ? 15.049 5.333 15.554 1.00 0.00 98 HIS A N 13
ATOM 21223 C CA . HIS A 1 98 ? 14.402 6.570 16.004 1.00 0.00 98 HIS A CA 13
ATOM 21224 C C . HIS A 1 98 ? 13.653 6.350 17.325 1.00 0.00 98 HIS A C 13
ATOM 21225 O O . HIS A 1 98 ? 14.256 6.376 18.395 1.00 0.00 98 HIS A O 13
ATOM 21240 N N . HIS A 1 99 ? 12.345 6.123 17.241 1.00 0.00 99 HIS A N 13
ATOM 21241 C CA . HIS A 1 99 ? 11.535 5.785 18.410 1.00 0.00 99 HIS A CA 13
ATOM 21242 C C . HIS A 1 99 ? 10.526 4.715 18.029 1.00 0.00 99 HIS A C 13
ATOM 21243 O O . HIS A 1 99 ? 9.534 4.495 18.728 1.00 0.00 99 HIS A O 13
ATOM 21258 N N . HIS A 1 100 ? 10.799 4.043 16.925 1.00 0.00 100 HIS A N 13
ATOM 21259 C CA . HIS A 1 100 ? 9.864 3.088 16.358 1.00 0.00 100 HIS A CA 13
ATOM 21260 C C . HIS A 1 100 ? 10.303 1.659 16.634 1.00 0.00 100 HIS A C 13
ATOM 21261 O O . HIS A 1 100 ? 11.485 1.334 16.549 1.00 0.00 100 HIS A O 13
ATOM 21276 N N . HIS A 1 101 ? 9.336 0.820 16.969 1.00 0.00 101 HIS A N 13
ATOM 21277 C CA . HIS A 1 101 ? 9.573 -0.603 17.116 1.00 0.00 101 HIS A CA 13
ATOM 21278 C C . HIS A 1 101 ? 9.020 -1.335 15.901 1.00 0.00 101 HIS A C 13
ATOM 21279 O O . HIS A 1 101 ? 9.815 -1.705 15.024 1.00 0.00 101 HIS A O 13
ATOM 21295 N N . MET A 1 1 ? 13.986 6.263 -26.856 1.00 0.00 1 MET A N 14
ATOM 21296 C CA . MET A 1 1 ? 14.146 7.691 -26.494 1.00 0.00 1 MET A CA 14
ATOM 21297 C C . MET A 1 1 ? 12.792 8.406 -26.517 1.00 0.00 1 MET A C 14
ATOM 21298 O O . MET A 1 1 ? 12.724 9.630 -26.593 1.00 0.00 1 MET A O 14
ATOM 21314 N N . MET A 1 2 ? 11.708 7.644 -26.422 1.00 0.00 2 MET A N 14
ATOM 21315 C CA . MET A 1 2 ? 10.373 8.229 -26.478 1.00 0.00 2 MET A CA 14
ATOM 21316 C C . MET A 1 2 ? 9.881 8.613 -25.085 1.00 0.00 2 MET A C 14
ATOM 21317 O O . MET A 1 2 ? 8.685 8.810 -24.871 1.00 0.00 2 MET A O 14
ATOM 21331 N N . PHE A 1 3 ? 10.808 8.719 -24.141 1.00 0.00 3 PHE A N 14
ATOM 21332 C CA . PHE A 1 3 ? 10.468 9.126 -22.786 1.00 0.00 3 PHE A CA 14
ATOM 21333 C C . PHE A 1 3 ? 10.022 10.586 -22.785 1.00 0.00 3 PHE A C 14
ATOM 21334 O O . PHE A 1 3 ? 10.685 11.449 -23.363 1.00 0.00 3 PHE A O 14
ATOM 21351 N N . LEU A 1 4 ? 8.892 10.851 -22.147 1.00 0.00 4 LEU A N 14
ATOM 21352 C CA . LEU A 1 4 ? 8.309 12.185 -22.148 1.00 0.00 4 LEU A CA 14
ATOM 21353 C C . LEU A 1 4 ? 9.081 13.130 -21.237 1.00 0.00 4 LEU A C 14
ATOM 21354 O O . LEU A 1 4 ? 9.259 12.856 -20.050 1.00 0.00 4 LEU A O 14
ATOM 21370 N N . ARG A 1 5 ? 9.543 14.236 -21.820 1.00 0.00 5 ARG A N 14
ATOM 21371 C CA . ARG A 1 5 ? 10.251 15.284 -21.094 1.00 0.00 5 ARG A CA 14
ATOM 21372 C C . ARG A 1 5 ? 11.607 14.796 -20.601 1.00 0.00 5 ARG A C 14
ATOM 21373 O O . ARG A 1 5 ? 12.524 14.586 -21.397 1.00 0.00 5 ARG A O 14
ATOM 21394 N N . LYS A 1 6 ? 11.725 14.606 -19.293 1.00 0.00 6 LYS A N 14
ATOM 21395 C CA . LYS A 1 6 ? 12.974 14.194 -18.672 1.00 0.00 6 LYS A CA 14
ATOM 21396 C C . LYS A 1 6 ? 12.675 13.427 -17.394 1.00 0.00 6 LYS A C 14
ATOM 21397 O O . LYS A 1 6 ? 11.530 13.386 -16.944 1.00 0.00 6 LYS A O 14
ATOM 21416 N N . VAL A 1 7 ? 13.705 12.844 -16.801 1.00 0.00 7 VAL A N 14
ATOM 21417 C CA . VAL A 1 7 ? 13.544 12.068 -15.576 1.00 0.00 7 VAL A CA 14
ATOM 21418 C C . VAL A 1 7 ? 13.721 12.976 -14.359 1.00 0.00 7 VAL A C 14
ATOM 21419 O O . VAL A 1 7 ? 14.128 12.538 -13.281 1.00 0.00 7 VAL A O 14
ATOM 21432 N N . GLU A 1 8 ? 13.400 14.250 -14.543 1.00 0.00 8 GLU A N 14
ATOM 21433 C CA . GLU A 1 8 ? 13.457 15.223 -13.464 1.00 0.00 8 GLU A CA 14
ATOM 21434 C C . GLU A 1 8 ? 12.101 15.341 -12.784 1.00 0.00 8 GLU A C 14
ATOM 21435 O O . GLU A 1 8 ? 11.211 16.056 -13.255 1.00 0.00 8 GLU A O 14
ATOM 21447 N N . GLY A 1 9 ? 11.954 14.632 -11.684 1.00 0.00 9 GLY A N 14
ATOM 21448 C CA . GLY A 1 9 ? 10.715 14.637 -10.936 1.00 0.00 9 GLY A CA 14
ATOM 21449 C C . GLY A 1 9 ? 9.643 13.725 -11.519 1.00 0.00 9 GLY A C 14
ATOM 21450 O O . GLY A 1 9 ? 8.522 14.180 -11.771 1.00 0.00 9 GLY A O 14
ATOM 21454 N N . PRO A 1 10 ? 9.940 12.433 -11.753 1.00 0.00 10 PRO A N 14
ATOM 21455 C CA . PRO A 1 10 ? 8.932 11.476 -12.192 1.00 0.00 10 PRO A CA 14
ATOM 21456 C C . PRO A 1 10 ? 8.106 10.966 -11.015 1.00 0.00 10 PRO A C 14
ATOM 21457 O O . PRO A 1 10 ? 8.342 9.874 -10.495 1.00 0.00 10 PRO A O 14
ATOM 21468 N N . ARG A 1 11 ? 7.148 11.779 -10.592 1.00 0.00 11 ARG A N 14
ATOM 21469 C CA . ARG A 1 11 ? 6.367 11.497 -9.392 1.00 0.00 11 ARG A CA 14
ATOM 21470 C C . ARG A 1 11 ? 5.454 10.290 -9.580 1.00 0.00 11 ARG A C 14
ATOM 21471 O O . ARG A 1 11 ? 4.977 9.708 -8.605 1.00 0.00 11 ARG A O 14
ATOM 21492 N N . SER A 1 12 ? 5.206 9.924 -10.827 1.00 0.00 12 SER A N 14
ATOM 21493 C CA . SER A 1 12 ? 4.496 8.697 -11.129 1.00 0.00 12 SER A CA 14
ATOM 21494 C C . SER A 1 12 ? 5.402 7.508 -10.831 1.00 0.00 12 SER A C 14
ATOM 21495 O O . SER A 1 12 ? 6.393 7.285 -11.531 1.00 0.00 12 SER A O 14
ATOM 21503 N N . VAL A 1 13 ? 5.074 6.759 -9.786 1.00 0.00 13 VAL A N 14
ATOM 21504 C CA . VAL A 1 13 ? 5.942 5.689 -9.317 1.00 0.00 13 VAL A CA 14
ATOM 21505 C C . VAL A 1 13 ? 5.918 4.500 -10.264 1.00 0.00 13 VAL A C 14
ATOM 21506 O O . VAL A 1 13 ? 4.855 4.025 -10.673 1.00 0.00 13 VAL A O 14
ATOM 21519 N N . THR A 1 14 ? 7.101 4.050 -10.637 1.00 0.00 14 THR A N 14
ATOM 21520 C CA . THR A 1 14 ? 7.239 2.909 -11.513 1.00 0.00 14 THR A CA 14
ATOM 21521 C C . THR A 1 14 ? 7.525 1.654 -10.698 1.00 0.00 14 THR A C 14
ATOM 21522 O O . THR A 1 14 ? 8.607 1.501 -10.131 1.00 0.00 14 THR A O 14
ATOM 21533 N N . LEU A 1 15 ? 6.540 0.774 -10.615 1.00 0.00 15 LEU A N 14
ATOM 21534 C CA . LEU A 1 15 ? 6.699 -0.471 -9.885 1.00 0.00 15 LEU A CA 14
ATOM 21535 C C . LEU A 1 15 ? 7.580 -1.432 -10.676 1.00 0.00 15 LEU A C 14
ATOM 21536 O O . LEU A 1 15 ? 7.648 -1.342 -11.903 1.00 0.00 15 LEU A O 14
ATOM 21552 N N . PRO A 1 16 ? 8.257 -2.376 -9.990 1.00 0.00 16 PRO A N 14
ATOM 21553 C CA . PRO A 1 16 ? 9.083 -3.405 -10.649 1.00 0.00 16 PRO A CA 14
ATOM 21554 C C . PRO A 1 16 ? 8.253 -4.309 -11.561 1.00 0.00 16 PRO A C 14
ATOM 21555 O O . PRO A 1 16 ? 8.787 -5.166 -12.269 1.00 0.00 16 PRO A O 14
ATOM 21566 N N . ASP A 1 17 ? 6.944 -4.108 -11.517 1.00 0.00 17 ASP A N 14
ATOM 21567 C CA . ASP A 1 17 ? 6.012 -4.801 -12.389 1.00 0.00 17 ASP A CA 14
ATOM 21568 C C . ASP A 1 17 ? 6.051 -4.211 -13.796 1.00 0.00 17 ASP A C 14
ATOM 21569 O O . ASP A 1 17 ? 6.098 -4.940 -14.789 1.00 0.00 17 ASP A O 14
ATOM 21578 N N . GLY A 1 18 ? 6.052 -2.885 -13.869 1.00 0.00 18 GLY A N 14
ATOM 21579 C CA . GLY A 1 18 ? 6.009 -2.211 -15.149 1.00 0.00 18 GLY A CA 14
ATOM 21580 C C . GLY A 1 18 ? 4.901 -1.180 -15.212 1.00 0.00 18 GLY A C 14
ATOM 21581 O O . GLY A 1 18 ? 4.957 -0.238 -16.005 1.00 0.00 18 GLY A O 14
ATOM 21585 N N . SER A 1 19 ? 3.881 -1.363 -14.387 1.00 0.00 19 SER A N 14
ATOM 21586 C CA . SER A 1 19 ? 2.779 -0.418 -14.321 1.00 0.00 19 SER A CA 14
ATOM 21587 C C . SER A 1 19 ? 3.165 0.789 -13.466 1.00 0.00 19 SER A C 14
ATOM 21588 O O . SER A 1 19 ? 3.795 0.644 -12.414 1.00 0.00 19 SER A O 14
ATOM 21596 N N . ILE A 1 20 ? 2.808 1.975 -13.937 1.00 0.00 20 ILE A N 14
ATOM 21597 C CA . ILE A 1 20 ? 3.061 3.200 -13.194 1.00 0.00 20 ILE A CA 14
ATOM 21598 C C . ILE A 1 20 ? 1.812 3.644 -12.445 1.00 0.00 20 ILE A C 14
ATOM 21599 O O . ILE A 1 20 ? 0.687 3.469 -12.923 1.00 0.00 20 ILE A O 14
ATOM 21615 N N . MET A 1 21 ? 2.008 4.197 -11.260 1.00 0.00 21 MET A N 14
ATOM 21616 C CA . MET A 1 21 ? 0.895 4.655 -10.451 1.00 0.00 21 MET A CA 14
ATOM 21617 C C . MET A 1 21 ? 1.059 6.120 -10.079 1.00 0.00 21 MET A C 14
ATOM 21618 O O . MET A 1 21 ? 2.138 6.554 -9.668 1.00 0.00 21 MET A O 14
ATOM 21632 N N . THR A 1 22 ? -0.008 6.878 -10.242 1.00 0.00 22 THR A N 14
ATOM 21633 C CA . THR A 1 22 ? -0.035 8.268 -9.828 1.00 0.00 22 THR A CA 14
ATOM 21634 C C . THR A 1 22 ? -0.979 8.428 -8.646 1.00 0.00 22 THR A C 14
ATOM 21635 O O . THR A 1 22 ? -1.587 7.454 -8.193 1.00 0.00 22 THR A O 14
ATOM 21646 N N . ARG A 1 23 ? -1.129 9.648 -8.152 1.00 0.00 23 ARG A N 14
ATOM 21647 C CA . ARG A 1 23 ? -2.060 9.897 -7.064 1.00 0.00 23 ARG A CA 14
ATOM 21648 C C . ARG A 1 23 ? -3.481 10.043 -7.630 1.00 0.00 23 ARG A C 14
ATOM 21649 O O . ARG A 1 23 ? -4.421 10.407 -6.930 1.00 0.00 23 ARG A O 14
ATOM 21670 N N . ALA A 1 24 ? -3.624 9.754 -8.918 1.00 0.00 24 ALA A N 14
ATOM 21671 C CA . ALA A 1 24 ? -4.937 9.665 -9.542 1.00 0.00 24 ALA A CA 14
ATOM 21672 C C . ALA A 1 24 ? -5.430 8.222 -9.504 1.00 0.00 24 ALA A C 14
ATOM 21673 O O . ALA A 1 24 ? -6.633 7.957 -9.478 1.00 0.00 24 ALA A O 14
ATOM 21680 N N . ASP A 1 25 ? -4.477 7.291 -9.489 1.00 0.00 25 ASP A N 14
ATOM 21681 C CA . ASP A 1 25 ? -4.778 5.864 -9.406 1.00 0.00 25 ASP A CA 14
ATOM 21682 C C . ASP A 1 25 ? -5.122 5.491 -7.971 1.00 0.00 25 ASP A C 14
ATOM 21683 O O . ASP A 1 25 ? -5.989 4.652 -7.721 1.00 0.00 25 ASP A O 14
ATOM 21692 N N . LEU A 1 26 ? -4.425 6.130 -7.039 1.00 0.00 26 LEU A N 14
ATOM 21693 C CA . LEU A 1 26 ? -4.617 5.892 -5.615 1.00 0.00 26 LEU A CA 14
ATOM 21694 C C . LEU A 1 26 ? -6.024 6.339 -5.203 1.00 0.00 26 LEU A C 14
ATOM 21695 O O . LEU A 1 26 ? -6.414 7.477 -5.458 1.00 0.00 26 LEU A O 14
ATOM 21711 N N . PRO A 1 27 ? -6.807 5.429 -4.597 1.00 0.00 27 PRO A N 14
ATOM 21712 C CA . PRO A 1 27 ? -8.166 5.728 -4.119 1.00 0.00 27 PRO A CA 14
ATOM 21713 C C . PRO A 1 27 ? -8.238 6.992 -3.258 1.00 0.00 27 PRO A C 14
ATOM 21714 O O . PRO A 1 27 ? -7.417 7.192 -2.359 1.00 0.00 27 PRO A O 14
ATOM 21725 N N . PRO A 1 28 ? -9.219 7.870 -3.545 1.00 0.00 28 PRO A N 14
ATOM 21726 C CA . PRO A 1 28 ? -9.446 9.101 -2.773 1.00 0.00 28 PRO A CA 14
ATOM 21727 C C . PRO A 1 28 ? -9.566 8.837 -1.280 1.00 0.00 28 PRO A C 14
ATOM 21728 O O . PRO A 1 28 ? -8.861 9.433 -0.466 1.00 0.00 28 PRO A O 14
ATOM 21739 N N . ALA A 1 29 ? -10.473 7.934 -0.938 1.00 0.00 29 ALA A N 14
ATOM 21740 C CA . ALA A 1 29 ? -10.703 7.549 0.443 1.00 0.00 29 ALA A CA 14
ATOM 21741 C C . ALA A 1 29 ? -11.301 6.153 0.496 1.00 0.00 29 ALA A C 14
ATOM 21742 O O . ALA A 1 29 ? -10.849 5.301 1.252 1.00 0.00 29 ALA A O 14
ATOM 21749 N N . ASN A 1 30 ? -12.329 5.931 -0.318 1.00 0.00 30 ASN A N 14
ATOM 21750 C CA . ASN A 1 30 ? -12.985 4.624 -0.388 1.00 0.00 30 ASN A CA 14
ATOM 21751 C C . ASN A 1 30 ? -13.092 4.147 -1.834 1.00 0.00 30 ASN A C 14
ATOM 21752 O O . ASN A 1 30 ? -13.617 3.068 -2.091 1.00 0.00 30 ASN A O 14
ATOM 21763 N N . THR A 1 31 ? -12.572 4.972 -2.752 1.00 0.00 31 THR A N 14
ATOM 21764 C CA . THR A 1 31 ? -12.660 4.783 -4.212 1.00 0.00 31 THR A CA 14
ATOM 21765 C C . THR A 1 31 ? -14.117 4.753 -4.718 1.00 0.00 31 THR A C 14
ATOM 21766 O O . THR A 1 31 ? -14.479 5.541 -5.594 1.00 0.00 31 THR A O 14
ATOM 21777 N N . ARG A 1 32 ? -14.948 3.885 -4.145 1.00 0.00 32 ARG A N 14
ATOM 21778 C CA . ARG A 1 32 ? -16.356 3.773 -4.511 1.00 0.00 32 ARG A CA 14
ATOM 21779 C C . ARG A 1 32 ? -16.985 2.622 -3.740 1.00 0.00 32 ARG A C 14
ATOM 21780 O O . ARG A 1 32 ? -17.913 2.816 -2.957 1.00 0.00 32 ARG A O 14
ATOM 21801 N N . ARG A 1 33 ? -16.478 1.421 -3.976 1.00 0.00 33 ARG A N 14
ATOM 21802 C CA . ARG A 1 33 ? -16.957 0.235 -3.277 1.00 0.00 33 ARG A CA 14
ATOM 21803 C C . ARG A 1 33 ? -15.787 -0.679 -2.911 1.00 0.00 33 ARG A C 14
ATOM 21804 O O . ARG A 1 33 ? -15.975 -1.753 -2.336 1.00 0.00 33 ARG A O 14
ATOM 21825 N N . TRP A 1 34 ? -14.578 -0.218 -3.231 1.00 0.00 34 TRP A N 14
ATOM 21826 C CA . TRP A 1 34 ? -13.350 -0.981 -3.000 1.00 0.00 34 TRP A CA 14
ATOM 21827 C C . TRP A 1 34 ? -13.297 -2.254 -3.836 1.00 0.00 34 TRP A C 14
ATOM 21828 O O . TRP A 1 34 ? -13.848 -3.287 -3.453 1.00 0.00 34 TRP A O 14
ATOM 21849 N N . VAL A 1 35 ? -12.639 -2.178 -4.982 1.00 0.00 35 VAL A N 14
ATOM 21850 C CA . VAL A 1 35 ? -12.350 -3.371 -5.762 1.00 0.00 35 VAL A CA 14
ATOM 21851 C C . VAL A 1 35 ? -11.024 -3.964 -5.296 1.00 0.00 35 VAL A C 14
ATOM 21852 O O . VAL A 1 35 ? -10.118 -3.224 -4.895 1.00 0.00 35 VAL A O 14
ATOM 21865 N N . ALA A 1 36 ? -10.924 -5.287 -5.329 1.00 0.00 36 ALA A N 14
ATOM 21866 C CA . ALA A 1 36 ? -9.754 -5.997 -4.817 1.00 0.00 36 ALA A CA 14
ATOM 21867 C C . ALA A 1 36 ? -8.463 -5.467 -5.423 1.00 0.00 36 ALA A C 14
ATOM 21868 O O . ALA A 1 36 ? -7.509 -5.171 -4.702 1.00 0.00 36 ALA A O 14
ATOM 21875 N N . SER A 1 37 ? -8.447 -5.322 -6.739 1.00 0.00 37 SER A N 14
ATOM 21876 C CA . SER A 1 37 ? -7.266 -4.851 -7.447 1.00 0.00 37 SER A CA 14
ATOM 21877 C C . SER A 1 37 ? -6.810 -3.479 -6.945 1.00 0.00 37 SER A C 14
ATOM 21878 O O . SER A 1 37 ? -5.615 -3.192 -6.901 1.00 0.00 37 SER A O 14
ATOM 21886 N N . ARG A 1 38 ? -7.759 -2.638 -6.539 1.00 0.00 38 ARG A N 14
ATOM 21887 C CA . ARG A 1 38 ? -7.419 -1.287 -6.120 1.00 0.00 38 ARG A CA 14
ATOM 21888 C C . ARG A 1 38 ? -7.011 -1.259 -4.653 1.00 0.00 38 ARG A C 14
ATOM 21889 O O . ARG A 1 38 ? -6.286 -0.367 -4.235 1.00 0.00 38 ARG A O 14
ATOM 21910 N N . LYS A 1 39 ? -7.474 -2.238 -3.875 1.00 0.00 39 LYS A N 14
ATOM 21911 C CA . LYS A 1 39 ? -6.983 -2.410 -2.504 1.00 0.00 39 LYS A CA 14
ATOM 21912 C C . LYS A 1 39 ? -5.479 -2.671 -2.537 1.00 0.00 39 LYS A C 14
ATOM 21913 O O . LYS A 1 39 ? -4.694 -2.025 -1.834 1.00 0.00 39 LYS A O 14
ATOM 21932 N N . ILE A 1 40 ? -5.096 -3.610 -3.392 1.00 0.00 40 ILE A N 14
ATOM 21933 C CA . ILE A 1 40 ? -3.701 -3.941 -3.624 1.00 0.00 40 ILE A CA 14
ATOM 21934 C C . ILE A 1 40 ? -2.932 -2.717 -4.130 1.00 0.00 40 ILE A C 14
ATOM 21935 O O . ILE A 1 40 ? -1.759 -2.522 -3.800 1.00 0.00 40 ILE A O 14
ATOM 21951 N N . ALA A 1 41 ? -3.605 -1.887 -4.916 1.00 0.00 41 ALA A N 14
ATOM 21952 C CA . ALA A 1 41 ? -2.999 -0.668 -5.428 1.00 0.00 41 ALA A CA 14
ATOM 21953 C C . ALA A 1 41 ? -2.728 0.327 -4.301 1.00 0.00 41 ALA A C 14
ATOM 21954 O O . ALA A 1 41 ? -1.756 1.076 -4.353 1.00 0.00 41 ALA A O 14
ATOM 21961 N N . VAL A 1 42 ? -3.578 0.324 -3.274 1.00 0.00 42 VAL A N 14
ATOM 21962 C CA . VAL A 1 42 ? -3.408 1.245 -2.153 1.00 0.00 42 VAL A CA 14
ATOM 21963 C C . VAL A 1 42 ? -2.120 0.942 -1.403 1.00 0.00 42 VAL A C 14
ATOM 21964 O O . VAL A 1 42 ? -1.277 1.821 -1.236 1.00 0.00 42 VAL A O 14
ATOM 21977 N N . VAL A 1 43 ? -1.964 -0.310 -0.963 1.00 0.00 43 VAL A N 14
ATOM 21978 C CA . VAL A 1 43 ? -0.776 -0.702 -0.198 1.00 0.00 43 VAL A CA 14
ATOM 21979 C C . VAL A 1 43 ? 0.507 -0.465 -0.985 1.00 0.00 43 VAL A C 14
ATOM 21980 O O . VAL A 1 43 ? 1.518 -0.040 -0.422 1.00 0.00 43 VAL A O 14
ATOM 21993 N N . ARG A 1 44 ? 0.469 -0.724 -2.284 1.00 0.00 44 ARG A N 14
ATOM 21994 C CA . ARG A 1 44 ? 1.625 -0.466 -3.132 1.00 0.00 44 ARG A CA 14
ATOM 21995 C C . ARG A 1 44 ? 1.849 1.035 -3.284 1.00 0.00 44 ARG A C 14
ATOM 21996 O O . ARG A 1 44 ? 2.980 1.516 -3.201 1.00 0.00 44 ARG A O 14
ATOM 22017 N N . GLY A 1 45 ? 0.760 1.767 -3.480 1.00 0.00 45 GLY A N 14
ATOM 22018 C CA . GLY A 1 45 ? 0.842 3.200 -3.686 1.00 0.00 45 GLY A CA 14
ATOM 22019 C C . GLY A 1 45 ? 1.392 3.946 -2.487 1.00 0.00 45 GLY A C 14
ATOM 22020 O O . GLY A 1 45 ? 2.157 4.894 -2.644 1.00 0.00 45 GLY A O 14
ATOM 22024 N N . VAL A 1 46 ? 1.007 3.537 -1.287 1.00 0.00 46 VAL A N 14
ATOM 22025 C CA . VAL A 1 46 ? 1.481 4.214 -0.088 1.00 0.00 46 VAL A CA 14
ATOM 22026 C C . VAL A 1 46 ? 2.865 3.712 0.335 1.00 0.00 46 VAL A C 14
ATOM 22027 O O . VAL A 1 46 ? 3.832 4.470 0.295 1.00 0.00 46 VAL A O 14
ATOM 22040 N N . ILE A 1 47 ? 2.961 2.427 0.670 1.00 0.00 47 ILE A N 14
ATOM 22041 C CA . ILE A 1 47 ? 4.163 1.862 1.283 1.00 0.00 47 ILE A CA 14
ATOM 22042 C C . ILE A 1 47 ? 5.375 1.956 0.358 1.00 0.00 47 ILE A C 14
ATOM 22043 O O . ILE A 1 47 ? 6.504 2.175 0.811 1.00 0.00 47 ILE A O 14
ATOM 22059 N N . TYR A 1 48 ? 5.144 1.799 -0.933 1.00 0.00 48 TYR A N 14
ATOM 22060 C CA . TYR A 1 48 ? 6.227 1.838 -1.903 1.00 0.00 48 TYR A CA 14
ATOM 22061 C C . TYR A 1 48 ? 6.325 3.225 -2.533 1.00 0.00 48 TYR A C 14
ATOM 22062 O O . TYR A 1 48 ? 7.401 3.648 -2.958 1.00 0.00 48 TYR A O 14
ATOM 22080 N N . GLY A 1 49 ? 5.204 3.935 -2.567 1.00 0.00 49 GLY A N 14
ATOM 22081 C CA . GLY A 1 49 ? 5.141 5.189 -3.289 1.00 0.00 49 GLY A CA 14
ATOM 22082 C C . GLY A 1 49 ? 5.256 6.427 -2.414 1.00 0.00 49 GLY A C 14
ATOM 22083 O O . GLY A 1 49 ? 6.272 7.122 -2.453 1.00 0.00 49 GLY A O 14
ATOM 22087 N N . LEU A 1 50 ? 4.220 6.710 -1.628 1.00 0.00 50 LEU A N 14
ATOM 22088 C CA . LEU A 1 50 ? 4.106 8.011 -0.974 1.00 0.00 50 LEU A CA 14
ATOM 22089 C C . LEU A 1 50 ? 4.414 7.965 0.522 1.00 0.00 50 LEU A C 14
ATOM 22090 O O . LEU A 1 50 ? 5.483 8.395 0.958 1.00 0.00 50 LEU A O 14
ATOM 22106 N N . ILE A 1 51 ? 3.476 7.447 1.304 1.00 0.00 51 ILE A N 14
ATOM 22107 C CA . ILE A 1 51 ? 3.522 7.613 2.754 1.00 0.00 51 ILE A CA 14
ATOM 22108 C C . ILE A 1 51 ? 3.556 6.281 3.496 1.00 0.00 51 ILE A C 14
ATOM 22109 O O . ILE A 1 51 ? 3.245 5.233 2.937 1.00 0.00 51 ILE A O 14
ATOM 22125 N N . THR A 1 52 ? 3.923 6.343 4.767 1.00 0.00 52 THR A N 14
ATOM 22126 C CA . THR A 1 52 ? 3.947 5.164 5.618 1.00 0.00 52 THR A CA 14
ATOM 22127 C C . THR A 1 52 ? 2.545 4.846 6.131 1.00 0.00 52 THR A C 14
ATOM 22128 O O . THR A 1 52 ? 1.584 5.560 5.822 1.00 0.00 52 THR A O 14
ATOM 22139 N N . LEU A 1 53 ? 2.432 3.801 6.943 1.00 0.00 53 LEU A N 14
ATOM 22140 C CA . LEU A 1 53 ? 1.148 3.412 7.507 1.00 0.00 53 LEU A CA 14
ATOM 22141 C C . LEU A 1 53 ? 0.752 4.366 8.629 1.00 0.00 53 LEU A C 14
ATOM 22142 O O . LEU A 1 53 ? -0.357 4.309 9.143 1.00 0.00 53 LEU A O 14
ATOM 22158 N N . ALA A 1 54 ? 1.664 5.247 9.009 1.00 0.00 54 ALA A N 14
ATOM 22159 C CA . ALA A 1 54 ? 1.359 6.266 10.000 1.00 0.00 54 ALA A CA 14
ATOM 22160 C C . ALA A 1 54 ? 0.333 7.248 9.446 1.00 0.00 54 ALA A C 14
ATOM 22161 O O . ALA A 1 54 ? -0.775 7.363 9.966 1.00 0.00 54 ALA A O 14
ATOM 22168 N N . GLU A 1 55 ? 0.693 7.923 8.360 1.00 0.00 55 GLU A N 14
ATOM 22169 C CA . GLU A 1 55 ? -0.208 8.872 7.718 1.00 0.00 55 GLU A CA 14
ATOM 22170 C C . GLU A 1 55 ? -1.402 8.132 7.114 1.00 0.00 55 GLU A C 14
ATOM 22171 O O . GLU A 1 55 ? -2.542 8.598 7.176 1.00 0.00 55 GLU A O 14
ATOM 22183 N N . ALA A 1 56 ? -1.133 6.956 6.551 1.00 0.00 56 ALA A N 14
ATOM 22184 C CA . ALA A 1 56 ? -2.178 6.123 5.969 1.00 0.00 56 ALA A CA 14
ATOM 22185 C C . ALA A 1 56 ? -3.105 5.564 7.037 1.00 0.00 56 ALA A C 14
ATOM 22186 O O . ALA A 1 56 ? -4.158 5.056 6.718 1.00 0.00 56 ALA A O 14
ATOM 22193 N N . LYS A 1 57 ? -2.718 5.661 8.301 1.00 0.00 57 LYS A N 14
ATOM 22194 C CA . LYS A 1 57 ? -3.597 5.246 9.388 1.00 0.00 57 LYS A CA 14
ATOM 22195 C C . LYS A 1 57 ? -4.484 6.409 9.800 1.00 0.00 57 LYS A C 14
ATOM 22196 O O . LYS A 1 57 ? -5.683 6.252 10.010 1.00 0.00 57 LYS A O 14
ATOM 22215 N N . GLN A 1 58 ? -3.873 7.580 9.895 1.00 0.00 58 GLN A N 14
ATOM 22216 C CA . GLN A 1 58 ? -4.574 8.785 10.309 1.00 0.00 58 GLN A CA 14
ATOM 22217 C C . GLN A 1 58 ? -5.678 9.142 9.317 1.00 0.00 58 GLN A C 14
ATOM 22218 O O . GLN A 1 58 ? -6.766 9.570 9.706 1.00 0.00 58 GLN A O 14
ATOM 22232 N N . THR A 1 59 ? -5.401 8.949 8.037 1.00 0.00 59 THR A N 14
ATOM 22233 C CA . THR A 1 59 ? -6.372 9.262 7.001 1.00 0.00 59 THR A CA 14
ATOM 22234 C C . THR A 1 59 ? -7.090 8.004 6.483 1.00 0.00 59 THR A C 14
ATOM 22235 O O . THR A 1 59 ? -8.318 7.963 6.422 1.00 0.00 59 THR A O 14
ATOM 22246 N N . TYR A 1 60 ? -6.323 6.982 6.117 1.00 0.00 60 TYR A N 14
ATOM 22247 C CA . TYR A 1 60 ? -6.870 5.806 5.444 1.00 0.00 60 TYR A CA 14
ATOM 22248 C C . TYR A 1 60 ? -6.887 4.589 6.357 1.00 0.00 60 TYR A C 14
ATOM 22249 O O . TYR A 1 60 ? -6.964 3.475 5.870 1.00 0.00 60 TYR A O 14
ATOM 22267 N N . GLY A 1 61 ? -6.781 4.816 7.667 1.00 0.00 61 GLY A N 14
ATOM 22268 C CA . GLY A 1 61 ? -6.546 3.736 8.623 1.00 0.00 61 GLY A CA 14
ATOM 22269 C C . GLY A 1 61 ? -7.389 2.490 8.413 1.00 0.00 61 GLY A C 14
ATOM 22270 O O . GLY A 1 61 ? -6.882 1.378 8.561 1.00 0.00 61 GLY A O 14
ATOM 22274 N N . LEU A 1 62 ? -8.655 2.677 8.045 1.00 0.00 62 LEU A N 14
ATOM 22275 C CA . LEU A 1 62 ? -9.617 1.570 7.933 1.00 0.00 62 LEU A CA 14
ATOM 22276 C C . LEU A 1 62 ? -9.604 0.751 9.224 1.00 0.00 62 LEU A C 14
ATOM 22277 O O . LEU A 1 62 ? -10.210 1.123 10.230 1.00 0.00 62 LEU A O 14
ATOM 22293 N N . SER A 1 63 ? -8.892 -0.363 9.162 1.00 0.00 63 SER A N 14
ATOM 22294 C CA . SER A 1 63 ? -8.560 -1.173 10.315 1.00 0.00 63 SER A CA 14
ATOM 22295 C C . SER A 1 63 ? -7.308 -1.966 9.962 1.00 0.00 63 SER A C 14
ATOM 22296 O O . SER A 1 63 ? -7.132 -2.330 8.798 1.00 0.00 63 SER A O 14
ATOM 22304 N N . ASP A 1 64 ? -6.437 -2.217 10.934 1.00 0.00 64 ASP A N 14
ATOM 22305 C CA . ASP A 1 64 ? -5.184 -2.927 10.665 1.00 0.00 64 ASP A CA 14
ATOM 22306 C C . ASP A 1 64 ? -5.456 -4.270 9.993 1.00 0.00 64 ASP A C 14
ATOM 22307 O O . ASP A 1 64 ? -4.713 -4.682 9.108 1.00 0.00 64 ASP A O 14
ATOM 22316 N N . GLU A 1 65 ? -6.544 -4.924 10.393 1.00 0.00 65 GLU A N 14
ATOM 22317 C CA . GLU A 1 65 ? -6.938 -6.200 9.809 1.00 0.00 65 GLU A CA 14
ATOM 22318 C C . GLU A 1 65 ? -7.295 -6.033 8.331 1.00 0.00 65 GLU A C 14
ATOM 22319 O O . GLU A 1 65 ? -6.907 -6.847 7.498 1.00 0.00 65 GLU A O 14
ATOM 22331 N N . GLU A 1 66 ? -8.025 -4.969 8.012 1.00 0.00 66 GLU A N 14
ATOM 22332 C CA . GLU A 1 66 ? -8.377 -4.660 6.628 1.00 0.00 66 GLU A CA 14
ATOM 22333 C C . GLU A 1 66 ? -7.108 -4.448 5.805 1.00 0.00 66 GLU A C 14
ATOM 22334 O O . GLU A 1 66 ? -6.908 -5.084 4.775 1.00 0.00 66 GLU A O 14
ATOM 22346 N N . PHE A 1 67 ? -6.237 -3.586 6.312 1.00 0.00 67 PHE A N 14
ATOM 22347 C CA . PHE A 1 67 ? -5.036 -3.177 5.604 1.00 0.00 67 PHE A CA 14
ATOM 22348 C C . PHE A 1 67 ? -4.086 -4.356 5.394 1.00 0.00 67 PHE A C 14
ATOM 22349 O O . PHE A 1 67 ? -3.576 -4.564 4.290 1.00 0.00 67 PHE A O 14
ATOM 22366 N N . ASN A 1 68 ? -3.856 -5.138 6.449 1.00 0.00 68 ASN A N 14
ATOM 22367 C CA . ASN A 1 68 ? -2.90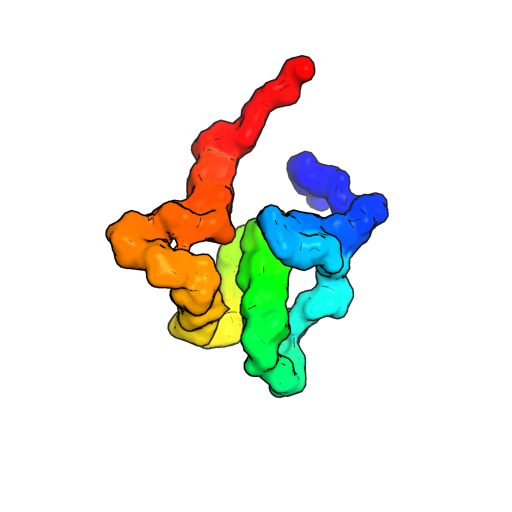0 -6.239 6.369 1.00 0.00 68 ASN A CA 14
ATOM 22368 C C . ASN A 1 68 ? -3.428 -7.364 5.490 1.00 0.00 68 ASN A C 14
ATOM 22369 O O . ASN A 1 68 ? -2.651 -8.133 4.936 1.00 0.00 68 ASN A O 14
ATOM 22380 N N . SER A 1 69 ? -4.746 -7.438 5.328 1.00 0.00 69 SER A N 14
ATOM 22381 C CA . SER A 1 69 ? -5.343 -8.443 4.461 1.00 0.00 69 SER A CA 14
ATOM 22382 C C . SER A 1 69 ? -4.954 -8.194 3.009 1.00 0.00 69 SER A C 14
ATOM 22383 O O . SER A 1 69 ? -4.826 -9.132 2.223 1.00 0.00 69 SER A O 14
ATOM 22391 N N . TRP A 1 70 ? -4.743 -6.929 2.663 1.00 0.00 70 TRP A N 14
ATOM 22392 C CA . TRP A 1 70 ? -4.325 -6.581 1.309 1.00 0.00 70 TRP A CA 14
ATOM 22393 C C . TRP A 1 70 ? -2.902 -7.077 1.070 1.00 0.00 70 TRP A C 14
ATOM 22394 O O . TRP A 1 70 ? -2.604 -7.696 0.047 1.00 0.00 70 TRP A O 14
ATOM 22415 N N . VAL A 1 71 ? -2.036 -6.829 2.046 1.00 0.00 71 VAL A N 14
ATOM 22416 C CA . VAL A 1 71 ? -0.646 -7.255 1.972 1.00 0.00 71 VAL A CA 14
ATOM 22417 C C . VAL A 1 71 ? -0.547 -8.778 2.046 1.00 0.00 71 VAL A C 14
ATOM 22418 O O . VAL A 1 71 ? 0.217 -9.395 1.309 1.00 0.00 71 VAL A O 14
ATOM 22431 N N . SER A 1 72 ? -1.335 -9.374 2.934 1.00 0.00 72 SER A N 14
ATOM 22432 C CA . SER A 1 72 ? -1.370 -10.823 3.089 1.00 0.00 72 SER A CA 14
ATOM 22433 C C . SER A 1 72 ? -1.882 -11.511 1.825 1.00 0.00 72 SER A C 14
ATOM 22434 O O . SER A 1 72 ? -1.499 -12.645 1.528 1.00 0.00 72 SER A O 14
ATOM 22442 N N . ALA A 1 73 ? -2.737 -10.826 1.075 1.00 0.00 73 ALA A N 14
ATOM 22443 C CA . ALA A 1 73 ? -3.233 -11.360 -0.187 1.00 0.00 73 ALA A CA 14
ATOM 22444 C C . ALA A 1 73 ? -2.130 -11.326 -1.232 1.00 0.00 73 ALA A C 14
ATOM 22445 O O . ALA A 1 73 ? -2.050 -12.188 -2.105 1.00 0.00 73 ALA A O 14
ATOM 22452 N N . LEU A 1 74 ? -1.269 -10.325 -1.118 1.00 0.00 74 LEU A N 14
ATOM 22453 C CA . LEU A 1 74 ? -0.122 -10.183 -1.998 1.00 0.00 74 LEU A CA 14
ATOM 22454 C C . LEU A 1 74 ? 0.976 -11.156 -1.604 1.00 0.00 74 LEU A C 14
ATOM 22455 O O . LEU A 1 74 ? 1.765 -11.597 -2.439 1.00 0.00 74 LEU A O 14
ATOM 22471 N N . ALA A 1 75 ? 1.022 -11.479 -0.322 1.00 0.00 75 ALA A N 14
ATOM 22472 C CA . ALA A 1 75 ? 1.977 -12.442 0.191 1.00 0.00 75 ALA A CA 14
ATOM 22473 C C . ALA A 1 75 ? 1.572 -13.856 -0.199 1.00 0.00 75 ALA A C 14
ATOM 22474 O O . ALA A 1 75 ? 2.427 -14.730 -0.349 1.00 0.00 75 ALA A O 14
ATOM 22481 N N . GLU A 1 76 ? 0.258 -14.054 -0.357 1.00 0.00 76 GLU A N 14
ATOM 22482 C CA . GLU A 1 76 ? -0.323 -15.355 -0.688 1.00 0.00 76 GLU A CA 14
ATOM 22483 C C . GLU A 1 76 ? -0.200 -16.314 0.490 1.00 0.00 76 GLU A C 14
ATOM 22484 O O . GLU A 1 76 ? -1.190 -16.669 1.127 1.00 0.00 76 GLU A O 14
ATOM 22496 N N . HIS A 1 77 ? 1.024 -16.700 0.787 1.00 0.00 77 HIS A N 14
ATOM 22497 C CA . HIS A 1 77 ? 1.299 -17.657 1.840 1.00 0.00 77 HIS A CA 14
ATOM 22498 C C . HIS A 1 77 ? 1.856 -16.961 3.076 1.00 0.00 77 HIS A C 14
ATOM 22499 O O . HIS A 1 77 ? 2.802 -16.173 2.990 1.00 0.00 77 HIS A O 14
ATOM 22514 N N . GLY A 1 78 ? 1.261 -17.253 4.220 1.00 0.00 78 GLY A N 14
ATOM 22515 C CA . GLY A 1 78 ? 1.722 -16.687 5.472 1.00 0.00 78 GLY A CA 14
ATOM 22516 C C . GLY A 1 78 ? 2.939 -17.418 5.995 1.00 0.00 78 GLY A C 14
ATOM 22517 O O . GLY A 1 78 ? 2.867 -18.137 6.993 1.00 0.00 78 GLY A O 14
ATOM 22521 N N . LYS A 1 79 ? 4.055 -17.242 5.307 1.00 0.00 79 LYS A N 14
ATOM 22522 C CA . LYS A 1 79 ? 5.287 -17.943 5.635 1.00 0.00 79 LYS A CA 14
ATOM 22523 C C . LYS A 1 79 ? 6.486 -17.020 5.450 1.00 0.00 79 LYS A C 14
ATOM 22524 O O . LYS A 1 79 ? 6.981 -16.430 6.408 1.00 0.00 79 LYS A O 14
ATOM 22543 N N . ASP A 1 80 ? 6.926 -16.871 4.214 1.00 0.00 80 ASP A N 14
ATOM 22544 C CA . ASP A 1 80 ? 8.064 -16.024 3.903 1.00 0.00 80 ASP A CA 14
ATOM 22545 C C . ASP A 1 80 ? 7.614 -14.600 3.625 1.00 0.00 80 ASP A C 14
ATOM 22546 O O . ASP A 1 80 ? 7.738 -14.090 2.514 1.00 0.00 80 ASP A O 14
ATOM 22555 N N . ALA A 1 81 ? 7.084 -13.960 4.659 1.00 0.00 81 ALA A N 14
ATOM 22556 C CA . ALA A 1 81 ? 6.663 -12.566 4.569 1.00 0.00 81 ALA A CA 14
ATOM 22557 C C . ALA A 1 81 ? 7.872 -11.654 4.389 1.00 0.00 81 ALA A C 14
ATOM 22558 O O . ALA A 1 81 ? 7.741 -10.485 4.034 1.00 0.00 81 ALA A O 14
ATOM 22565 N N . LEU A 1 82 ? 9.051 -12.213 4.627 1.00 0.00 82 LEU A N 14
ATOM 22566 C CA . LEU A 1 82 ? 10.303 -11.487 4.476 1.00 0.00 82 LEU A CA 14
ATOM 22567 C C . LEU A 1 82 ? 10.705 -11.412 3.008 1.00 0.00 82 LEU A C 14
ATOM 22568 O O . LEU A 1 82 ? 11.686 -10.762 2.655 1.00 0.00 82 LEU A O 14
ATOM 22584 N N . LYS A 1 83 ? 9.956 -12.099 2.160 1.00 0.00 83 LYS A N 14
ATOM 22585 C CA . LYS A 1 83 ? 10.212 -12.079 0.728 1.00 0.00 83 LYS A CA 14
ATOM 22586 C C . LYS A 1 83 ? 9.216 -11.151 0.029 1.00 0.00 83 LYS A C 14
ATOM 22587 O O . LYS A 1 83 ? 9.363 -10.827 -1.151 1.00 0.00 83 LYS A O 14
ATOM 22606 N N . VAL A 1 84 ? 8.201 -10.727 0.766 1.00 0.00 84 VAL A N 14
ATOM 22607 C CA . VAL A 1 84 ? 7.210 -9.808 0.230 1.00 0.00 84 VAL A CA 14
ATOM 22608 C C . VAL A 1 84 ? 7.803 -8.410 0.130 1.00 0.00 84 VAL A C 14
ATOM 22609 O O . VAL A 1 84 ? 8.116 -7.794 1.143 1.00 0.00 84 VAL A O 14
ATOM 22622 N N . THR A 1 85 ? 7.948 -7.929 -1.099 1.00 0.00 85 THR A N 14
ATOM 22623 C CA . THR A 1 85 ? 8.595 -6.648 -1.378 1.00 0.00 85 THR A CA 14
ATOM 22624 C C . THR A 1 85 ? 8.051 -5.512 -0.504 1.00 0.00 85 THR A C 14
ATOM 22625 O O . THR A 1 85 ? 8.816 -4.773 0.114 1.00 0.00 85 THR A O 14
ATOM 22636 N N . ALA A 1 86 ? 6.731 -5.387 -0.439 1.00 0.00 86 ALA A N 14
ATOM 22637 C CA . ALA A 1 86 ? 6.101 -4.296 0.305 1.00 0.00 86 ALA A CA 14
ATOM 22638 C C . ALA A 1 86 ? 6.248 -4.486 1.815 1.00 0.00 86 ALA A C 14
ATOM 22639 O O . ALA A 1 86 ? 6.349 -3.516 2.565 1.00 0.00 86 ALA A O 14
ATOM 22646 N N . LEU A 1 87 ? 6.294 -5.736 2.246 1.00 0.00 87 LEU A N 14
ATOM 22647 C CA . LEU A 1 87 ? 6.328 -6.048 3.667 1.00 0.00 87 LEU A CA 14
ATOM 22648 C C . LEU A 1 87 ? 7.758 -5.941 4.168 1.00 0.00 87 LEU A C 14
ATOM 22649 O O . LEU A 1 87 ? 8.018 -5.343 5.212 1.00 0.00 87 LEU A O 14
ATOM 22665 N N . LYS A 1 88 ? 8.685 -6.503 3.402 1.00 0.00 88 LYS A N 14
ATOM 22666 C CA . LYS A 1 88 ? 10.096 -6.427 3.736 1.00 0.00 88 LYS A CA 14
ATOM 22667 C C . LYS A 1 88 ? 10.544 -4.972 3.724 1.00 0.00 88 LYS A C 14
ATOM 22668 O O . LYS A 1 88 ? 11.386 -4.568 4.522 1.00 0.00 88 LYS A O 14
ATOM 22687 N N . LYS A 1 89 ? 9.953 -4.188 2.822 1.00 0.00 89 LYS A N 14
ATOM 22688 C CA . LYS A 1 89 ? 10.230 -2.760 2.748 1.00 0.00 89 LYS A CA 14
ATOM 22689 C C . LYS A 1 89 ? 9.908 -2.111 4.071 1.00 0.00 89 LYS A C 14
ATOM 22690 O O . LYS A 1 89 ? 10.780 -1.537 4.704 1.00 0.00 89 LYS A O 14
ATOM 22709 N N . TYR A 1 90 ? 8.659 -2.245 4.493 1.00 0.00 90 TYR A N 14
ATOM 22710 C CA . TYR A 1 90 ? 8.186 -1.593 5.701 1.00 0.00 90 TYR A CA 14
ATOM 22711 C C . TYR A 1 90 ? 8.893 -2.139 6.935 1.00 0.00 90 TYR A C 14
ATOM 22712 O O . TYR A 1 90 ? 9.264 -1.385 7.830 1.00 0.00 90 TYR A O 14
ATOM 22730 N N . ARG A 1 91 ? 9.093 -3.449 6.972 1.00 0.00 91 ARG A N 14
ATOM 22731 C CA . ARG A 1 91 ? 9.708 -4.094 8.125 1.00 0.00 91 ARG A CA 14
ATOM 22732 C C . ARG A 1 91 ? 11.175 -3.680 8.266 1.00 0.00 91 ARG A C 14
ATOM 22733 O O . ARG A 1 91 ? 11.656 -3.437 9.373 1.00 0.00 91 ARG A O 14
ATOM 22754 N N . GLN A 1 92 ? 11.878 -3.583 7.142 1.00 0.00 92 GLN A N 14
ATOM 22755 C CA . GLN A 1 92 ? 13.277 -3.162 7.150 1.00 0.00 92 GLN A CA 14
ATOM 22756 C C . GLN A 1 92 ? 13.370 -1.639 7.199 1.00 0.00 92 GLN A C 14
ATOM 22757 O O . GLN A 1 92 ? 14.415 -1.071 7.492 1.00 0.00 92 GLN A O 14
ATOM 22771 N N . LEU A 1 93 ? 12.258 -0.979 6.917 1.00 0.00 93 LEU A N 14
ATOM 22772 C CA . LEU A 1 93 ? 12.207 0.475 6.920 1.00 0.00 93 LEU A CA 14
ATOM 22773 C C . LEU A 1 93 ? 12.117 1.006 8.356 1.00 0.00 93 LEU A C 14
ATOM 22774 O O . LEU A 1 93 ? 12.284 2.199 8.607 1.00 0.00 93 LEU A O 14
ATOM 22790 N N . LEU A 1 94 ? 11.886 0.101 9.297 1.00 0.00 94 LEU A N 14
ATOM 22791 C CA . LEU A 1 94 ? 11.832 0.452 10.713 1.00 0.00 94 LEU A CA 14
ATOM 22792 C C . LEU A 1 94 ? 13.178 0.199 11.397 1.00 0.00 94 LEU A C 14
ATOM 22793 O O . LEU A 1 94 ? 13.228 -0.334 12.505 1.00 0.00 94 LEU A O 14
ATOM 22809 N N . GLU A 1 95 ? 14.268 0.601 10.742 1.00 0.00 95 GLU A N 14
ATOM 22810 C CA . GLU A 1 95 ? 15.607 0.446 11.318 1.00 0.00 95 GLU A CA 14
ATOM 22811 C C . GLU A 1 95 ? 15.793 1.356 12.531 1.00 0.00 95 GLU A C 14
ATOM 22812 O O . GLU A 1 95 ? 16.701 1.158 13.340 1.00 0.00 95 GLU A O 14
ATOM 22824 N N . HIS A 1 96 ? 14.921 2.347 12.662 1.00 0.00 96 HIS A N 14
ATOM 22825 C CA . HIS A 1 96 ? 14.963 3.260 13.800 1.00 0.00 96 HIS A CA 14
ATOM 22826 C C . HIS A 1 96 ? 14.276 2.638 15.022 1.00 0.00 96 HIS A C 14
ATOM 22827 O O . HIS A 1 96 ? 13.419 3.249 15.654 1.00 0.00 96 HIS A O 14
ATOM 22842 N N . HIS A 1 97 ? 14.677 1.415 15.344 1.00 0.00 97 HIS A N 14
ATOM 22843 C CA . HIS A 1 97 ? 14.102 0.670 16.458 1.00 0.00 97 HIS A CA 14
ATOM 22844 C C . HIS A 1 97 ? 15.143 -0.309 16.994 1.00 0.00 97 HIS A C 14
ATOM 22845 O O . HIS A 1 97 ? 15.895 -0.899 16.218 1.00 0.00 97 HIS A O 14
ATOM 22860 N N . HIS A 1 98 ? 15.199 -0.474 18.313 1.00 0.00 98 HIS A N 14
ATOM 22861 C CA . HIS A 1 98 ? 16.175 -1.370 18.925 1.00 0.00 98 HIS A CA 14
ATOM 22862 C C . HIS A 1 98 ? 15.619 -2.783 19.028 1.00 0.00 98 HIS A C 14
ATOM 22863 O O . HIS A 1 98 ? 14.407 -2.979 19.088 1.00 0.00 98 HIS A O 14
ATOM 22878 N N . HIS A 1 99 ? 16.512 -3.761 19.031 1.00 0.00 99 HIS A N 14
ATOM 22879 C CA . HIS A 1 99 ? 16.113 -5.164 19.064 1.00 0.00 99 HIS A CA 14
ATOM 22880 C C . HIS A 1 99 ? 15.697 -5.576 20.475 1.00 0.00 99 HIS A C 14
ATOM 22881 O O . HIS A 1 99 ? 15.939 -4.851 21.443 1.00 0.00 99 HIS A O 14
ATOM 22896 N N . HIS A 1 100 ? 15.092 -6.747 20.586 1.00 0.00 100 HIS A N 14
ATOM 22897 C CA . HIS A 1 100 ? 14.687 -7.281 21.877 1.00 0.00 100 HIS A CA 14
ATOM 22898 C C . HIS A 1 100 ? 15.870 -7.943 22.574 1.00 0.00 100 HIS A C 14
ATOM 22899 O O . HIS A 1 100 ? 16.486 -8.862 22.030 1.00 0.00 100 HIS A O 14
ATOM 22914 N N . HIS A 1 101 ? 16.187 -7.474 23.769 1.00 0.00 101 HIS A N 14
ATOM 22915 C CA . HIS A 1 101 ? 17.277 -8.040 24.544 1.00 0.00 101 HIS A CA 14
ATOM 22916 C C . HIS A 1 101 ? 16.723 -8.860 25.702 1.00 0.00 101 HIS A C 14
ATOM 22917 O O . HIS A 1 101 ? 16.713 -10.101 25.599 1.00 0.00 101 HIS A O 14
ATOM 22933 N N . MET A 1 1 ? 15.750 18.360 -22.808 1.00 0.00 1 MET A N 15
ATOM 22934 C CA . MET A 1 1 ? 15.842 17.083 -23.550 1.00 0.00 1 MET A CA 15
ATOM 22935 C C . MET A 1 1 ? 15.554 15.893 -22.634 1.00 0.00 1 MET A C 15
ATOM 22936 O O . MET A 1 1 ? 14.473 15.307 -22.688 1.00 0.00 1 MET A O 15
ATOM 22952 N N . MET A 1 2 ? 16.511 15.547 -21.781 1.00 0.00 2 MET A N 15
ATOM 22953 C CA . MET A 1 2 ? 16.381 14.362 -20.936 1.00 0.00 2 MET A CA 15
ATOM 22954 C C . MET A 1 2 ? 16.428 14.725 -19.453 1.00 0.00 2 MET A C 15
ATOM 22955 O O . MET A 1 2 ? 16.122 13.895 -18.595 1.00 0.00 2 MET A O 15
ATOM 22969 N N . PHE A 1 3 ? 16.819 15.967 -19.168 1.00 0.00 3 PHE A N 15
ATOM 22970 C CA . PHE A 1 3 ? 16.906 16.476 -17.801 1.00 0.00 3 PHE A CA 15
ATOM 22971 C C . PHE A 1 3 ? 17.993 15.725 -17.020 1.00 0.00 3 PHE A C 15
ATOM 22972 O O . PHE A 1 3 ? 18.752 14.944 -17.591 1.00 0.00 3 PHE A O 15
ATOM 22989 N N . LEU A 1 4 ? 18.073 15.968 -15.721 1.00 0.00 4 LEU A N 15
ATOM 22990 C CA . LEU A 1 4 ? 19.099 15.355 -14.883 1.00 0.00 4 LEU A CA 15
ATOM 22991 C C . LEU A 1 4 ? 18.618 14.025 -14.307 1.00 0.00 4 LEU A C 15
ATOM 22992 O O . LEU A 1 4 ? 19.256 13.468 -13.412 1.00 0.00 4 LEU A O 15
ATOM 23008 N N . ARG A 1 5 ? 17.491 13.529 -14.825 1.00 0.00 5 ARG A N 15
ATOM 23009 C CA . ARG A 1 5 ? 16.889 12.275 -14.357 1.00 0.00 5 ARG A CA 15
ATOM 23010 C C . ARG A 1 5 ? 16.471 12.352 -12.891 1.00 0.00 5 ARG A C 15
ATOM 23011 O O . ARG A 1 5 ? 16.262 11.331 -12.235 1.00 0.00 5 ARG A O 15
ATOM 23032 N N . LYS A 1 6 ? 16.331 13.569 -12.393 1.00 0.00 6 LYS A N 15
ATOM 23033 C CA . LYS A 1 6 ? 15.867 13.799 -11.037 1.00 0.00 6 LYS A CA 15
ATOM 23034 C C . LYS A 1 6 ? 14.682 14.750 -11.047 1.00 0.00 6 LYS A C 15
ATOM 23035 O O . LYS A 1 6 ? 14.834 15.953 -10.851 1.00 0.00 6 LYS A O 15
ATOM 23054 N N . VAL A 1 7 ? 13.504 14.211 -11.324 1.00 0.00 7 VAL A N 15
ATOM 23055 C CA . VAL A 1 7 ? 12.297 15.022 -11.377 1.00 0.00 7 VAL A CA 15
ATOM 23056 C C . VAL A 1 7 ? 11.384 14.654 -10.214 1.00 0.00 7 VAL A C 15
ATOM 23057 O O . VAL A 1 7 ? 10.860 13.543 -10.156 1.00 0.00 7 VAL A O 15
ATOM 23070 N N . GLU A 1 8 ? 11.203 15.583 -9.286 1.00 0.00 8 GLU A N 15
ATOM 23071 C CA . GLU A 1 8 ? 10.452 15.313 -8.064 1.00 0.00 8 GLU A CA 15
ATOM 23072 C C . GLU A 1 8 ? 8.956 15.530 -8.271 1.00 0.00 8 GLU A C 15
ATOM 23073 O O . GLU A 1 8 ? 8.150 15.274 -7.376 1.00 0.00 8 GLU A O 15
ATOM 23085 N N . GLY A 1 9 ? 8.598 16.022 -9.446 1.00 0.00 9 GLY A N 15
ATOM 23086 C CA . GLY A 1 9 ? 7.197 16.169 -9.798 1.00 0.00 9 GLY A CA 15
ATOM 23087 C C . GLY A 1 9 ? 6.512 14.823 -9.970 1.00 0.00 9 GLY A C 15
ATOM 23088 O O . GLY A 1 9 ? 5.557 14.512 -9.254 1.00 0.00 9 GLY A O 15
ATOM 23092 N N . PRO A 1 10 ? 6.978 14.002 -10.926 1.00 0.00 10 PRO A N 15
ATOM 23093 C CA . PRO A 1 10 ? 6.449 12.660 -11.135 1.00 0.00 10 PRO A CA 15
ATOM 23094 C C . PRO A 1 10 ? 6.739 11.742 -9.954 1.00 0.00 10 PRO A C 15
ATOM 23095 O O . PRO A 1 10 ? 7.873 11.304 -9.751 1.00 0.00 10 PRO A O 15
ATOM 23106 N N . ARG A 1 11 ? 5.713 11.481 -9.163 1.00 0.00 11 ARG A N 15
ATOM 23107 C CA . ARG A 1 11 ? 5.813 10.535 -8.061 1.00 0.00 11 ARG A CA 15
ATOM 23108 C C . ARG A 1 11 ? 5.213 9.207 -8.486 1.00 0.00 11 ARG A C 15
ATOM 23109 O O . ARG A 1 11 ? 4.870 8.364 -7.661 1.00 0.00 11 ARG A O 15
ATOM 23130 N N . SER A 1 12 ? 5.099 9.042 -9.792 1.00 0.00 12 SER A N 15
ATOM 23131 C CA . SER A 1 12 ? 4.517 7.855 -10.380 1.00 0.00 12 SER A CA 15
ATOM 23132 C C . SER A 1 12 ? 5.433 6.651 -10.183 1.00 0.00 12 SER A C 15
ATOM 23133 O O . SER A 1 12 ? 6.463 6.520 -10.848 1.00 0.00 12 SER A O 15
ATOM 23141 N N . VAL A 1 13 ? 5.063 5.791 -9.254 1.00 0.00 13 VAL A N 15
ATOM 23142 C CA . VAL A 1 13 ? 5.844 4.598 -8.969 1.00 0.00 13 VAL A CA 15
ATOM 23143 C C . VAL A 1 13 ? 5.368 3.432 -9.825 1.00 0.00 13 VAL A C 15
ATOM 23144 O O . VAL A 1 13 ? 4.180 3.095 -9.838 1.00 0.00 13 VAL A O 15
ATOM 23157 N N . THR A 1 14 ? 6.289 2.847 -10.577 1.00 0.00 14 THR A N 15
ATOM 23158 C CA . THR A 1 14 ? 5.968 1.704 -11.412 1.00 0.00 14 THR A CA 15
ATOM 23159 C C . THR A 1 14 ? 5.836 0.444 -10.568 1.00 0.00 14 THR A C 15
ATOM 23160 O O . THR A 1 14 ? 6.823 -0.083 -10.054 1.00 0.00 14 THR A O 15
ATOM 23171 N N . LEU A 1 15 ? 4.609 -0.018 -10.412 1.00 0.00 15 LEU A N 15
ATOM 23172 C CA . LEU A 1 15 ? 4.354 -1.262 -9.723 1.00 0.00 15 LEU A CA 15
ATOM 23173 C C . LEU A 1 15 ? 4.694 -2.415 -10.648 1.00 0.00 15 LEU A C 15
ATOM 23174 O O . LEU A 1 15 ? 4.430 -2.345 -11.850 1.00 0.00 15 LEU A O 15
ATOM 23190 N N . PRO A 1 16 ? 5.285 -3.487 -10.108 1.00 0.00 16 PRO A N 15
ATOM 23191 C CA . PRO A 1 16 ? 5.662 -4.669 -10.892 1.00 0.00 16 PRO A CA 15
ATOM 23192 C C . PRO A 1 16 ? 4.458 -5.346 -11.548 1.00 0.00 16 PRO A C 15
ATOM 23193 O O . PRO A 1 16 ? 4.611 -6.247 -12.371 1.00 0.00 16 PRO A O 15
ATOM 23204 N N . ASP A 1 17 ? 3.261 -4.901 -11.176 1.00 0.00 17 ASP A N 15
ATOM 23205 C CA . ASP A 1 17 ? 2.028 -5.408 -11.767 1.00 0.00 17 ASP A CA 15
ATOM 23206 C C . ASP A 1 17 ? 1.834 -4.809 -13.156 1.00 0.00 17 ASP A C 15
ATOM 23207 O O . ASP A 1 17 ? 1.067 -5.323 -13.969 1.00 0.00 17 ASP A O 15
ATOM 23216 N N . GLY A 1 18 ? 2.555 -3.726 -13.419 1.00 0.00 18 GLY A N 15
ATOM 23217 C CA . GLY A 1 18 ? 2.462 -3.057 -14.699 1.00 0.00 18 GLY A CA 15
ATOM 23218 C C . GLY A 1 18 ? 1.544 -1.854 -14.653 1.00 0.00 18 GLY A C 15
ATOM 23219 O O . GLY A 1 18 ? 0.685 -1.679 -15.518 1.00 0.00 18 GLY A O 15
ATOM 23223 N N . SER A 1 19 ? 1.718 -1.029 -13.635 1.00 0.00 19 SER A N 15
ATOM 23224 C CA . SER A 1 19 ? 0.930 0.185 -13.479 1.00 0.00 19 SER A CA 15
ATOM 23225 C C . SER A 1 19 ? 1.729 1.228 -12.711 1.00 0.00 19 SER A C 15
ATOM 23226 O O . SER A 1 19 ? 2.511 0.886 -11.826 1.00 0.00 19 SER A O 15
ATOM 23234 N N . ILE A 1 20 ? 1.545 2.492 -13.050 1.00 0.00 20 ILE A N 15
ATOM 23235 C CA . ILE A 1 20 ? 2.229 3.562 -12.349 1.00 0.00 20 ILE A CA 15
ATOM 23236 C C . ILE A 1 20 ? 1.252 4.320 -11.456 1.00 0.00 20 ILE A C 15
ATOM 23237 O O . ILE A 1 20 ? 0.282 4.914 -11.931 1.00 0.00 20 ILE A O 15
ATOM 23253 N N . MET A 1 21 ? 1.501 4.278 -10.160 1.00 0.00 21 MET A N 15
ATOM 23254 C CA . MET A 1 21 ? 0.626 4.937 -9.208 1.00 0.00 21 MET A CA 15
ATOM 23255 C C . MET A 1 21 ? 1.128 6.328 -8.894 1.00 0.00 21 MET A C 15
ATOM 23256 O O . MET A 1 21 ? 2.319 6.538 -8.669 1.00 0.00 21 MET A O 15
ATOM 23270 N N . THR A 1 22 ? 0.210 7.270 -8.891 1.00 0.00 22 THR A N 15
ATOM 23271 C CA . THR A 1 22 ? 0.526 8.647 -8.584 1.00 0.00 22 THR A CA 15
ATOM 23272 C C . THR A 1 22 ? -0.187 9.051 -7.305 1.00 0.00 22 THR A C 15
ATOM 23273 O O . THR A 1 22 ? -1.007 8.295 -6.782 1.00 0.00 22 THR A O 15
ATOM 23284 N N . ARG A 1 23 ? 0.100 10.248 -6.814 1.00 0.00 23 ARG A N 15
ATOM 23285 C CA . ARG A 1 23 ? -0.552 10.745 -5.613 1.00 0.00 23 ARG A CA 15
ATOM 23286 C C . ARG A 1 23 ? -2.038 10.989 -5.881 1.00 0.00 23 ARG A C 15
ATOM 23287 O O . ARG A 1 23 ? -2.874 10.871 -4.986 1.00 0.00 23 ARG A O 15
ATOM 23308 N N . ALA A 1 24 ? -2.358 11.298 -7.131 1.00 0.00 24 ALA A N 15
ATOM 23309 C CA . ALA A 1 24 ? -3.731 11.564 -7.528 1.00 0.00 24 ALA A CA 15
ATOM 23310 C C . ALA A 1 24 ? -4.496 10.269 -7.790 1.00 0.00 24 ALA A C 15
ATOM 23311 O O . ALA A 1 24 ? -5.703 10.198 -7.567 1.00 0.00 24 ALA A O 15
ATOM 23318 N N . ASP A 1 25 ? -3.787 9.245 -8.259 1.00 0.00 25 ASP A N 15
ATOM 23319 C CA . ASP A 1 25 ? -4.421 7.970 -8.590 1.00 0.00 25 ASP A CA 15
ATOM 23320 C C . ASP A 1 25 ? -4.823 7.222 -7.323 1.00 0.00 25 ASP A C 15
ATOM 23321 O O . ASP A 1 25 ? -5.802 6.474 -7.319 1.00 0.00 25 ASP A O 15
ATOM 23330 N N . LEU A 1 26 ? -4.057 7.430 -6.255 1.00 0.00 26 LEU A N 15
ATOM 23331 C CA . LEU A 1 26 ? -4.321 6.787 -4.972 1.00 0.00 26 LEU A CA 15
ATOM 23332 C C . LEU A 1 26 ? -5.732 7.095 -4.477 1.00 0.00 26 LEU A C 15
ATOM 23333 O O . LEU A 1 26 ? -6.140 8.259 -4.446 1.00 0.00 26 LEU A O 15
ATOM 23349 N N . PRO A 1 27 ? -6.498 6.045 -4.115 1.00 0.00 27 PRO A N 15
ATOM 23350 C CA . PRO A 1 27 ? -7.817 6.191 -3.482 1.00 0.00 27 PRO A CA 15
ATOM 23351 C C . PRO A 1 27 ? -7.773 7.173 -2.317 1.00 0.00 27 PRO A C 15
ATOM 23352 O O . PRO A 1 27 ? -7.163 6.887 -1.292 1.00 0.00 27 PRO A O 15
ATOM 23363 N N . PRO A 1 28 ? -8.407 8.348 -2.471 1.00 0.00 28 PRO A N 15
ATOM 23364 C CA . PRO A 1 28 ? -8.320 9.441 -1.491 1.00 0.00 28 PRO A CA 15
ATOM 23365 C C . PRO A 1 28 ? -8.677 9.000 -0.075 1.00 0.00 28 PRO A C 15
ATOM 23366 O O . PRO A 1 28 ? -7.951 9.295 0.878 1.00 0.00 28 PRO A O 15
ATOM 23377 N N . ALA A 1 29 ? -9.794 8.293 0.045 1.00 0.00 29 ALA A N 15
ATOM 23378 C CA . ALA A 1 29 ? -10.277 7.799 1.331 1.00 0.00 29 ALA A CA 15
ATOM 23379 C C . ALA A 1 29 ? -11.557 7.001 1.138 1.00 0.00 29 ALA A C 15
ATOM 23380 O O . ALA A 1 29 ? -11.745 5.942 1.733 1.00 0.00 29 ALA A O 15
ATOM 23387 N N . ASN A 1 30 ? -12.428 7.521 0.284 1.00 0.00 30 ASN A N 15
ATOM 23388 C CA . ASN A 1 30 ? -13.724 6.911 0.045 1.00 0.00 30 ASN A CA 15
ATOM 23389 C C . ASN A 1 30 ? -13.635 5.975 -1.149 1.00 0.00 30 ASN A C 15
ATOM 23390 O O . ASN A 1 30 ? -13.919 4.783 -1.029 1.00 0.00 30 ASN A O 15
ATOM 23401 N N . THR A 1 31 ? -13.216 6.532 -2.291 1.00 0.00 31 THR A N 15
ATOM 23402 C CA . THR A 1 31 ? -13.062 5.776 -3.536 1.00 0.00 31 THR A CA 15
ATOM 23403 C C . THR A 1 31 ? -14.422 5.344 -4.088 1.00 0.00 31 THR A C 15
ATOM 23404 O O . THR A 1 31 ? -15.305 4.921 -3.344 1.00 0.00 31 THR A O 15
ATOM 23415 N N . ARG A 1 32 ? -14.597 5.466 -5.393 1.00 0.00 32 ARG A N 15
ATOM 23416 C CA . ARG A 1 32 ? -15.883 5.176 -6.009 1.00 0.00 32 ARG A CA 15
ATOM 23417 C C . ARG A 1 32 ? -15.995 3.699 -6.370 1.00 0.00 32 ARG A C 15
ATOM 23418 O O . ARG A 1 32 ? -17.079 3.119 -6.330 1.00 0.00 32 ARG A O 15
ATOM 23439 N N . ARG A 1 33 ? -14.869 3.091 -6.717 1.00 0.00 33 ARG A N 15
ATOM 23440 C CA . ARG A 1 33 ? -14.863 1.682 -7.070 1.00 0.00 33 ARG A CA 15
ATOM 23441 C C . ARG A 1 33 ? -13.648 0.972 -6.476 1.00 0.00 33 ARG A C 15
ATOM 23442 O O . ARG A 1 33 ? -12.501 1.239 -6.842 1.00 0.00 33 ARG A O 15
ATOM 23463 N N . TRP A 1 34 ? -13.907 0.087 -5.529 1.00 0.00 34 TRP A N 15
ATOM 23464 C CA . TRP A 1 34 ? -12.860 -0.721 -4.925 1.00 0.00 34 TRP A CA 15
ATOM 23465 C C . TRP A 1 34 ? -12.766 -2.073 -5.621 1.00 0.00 34 TRP A C 15
ATOM 23466 O O . TRP A 1 34 ? -13.436 -3.030 -5.236 1.00 0.00 34 TRP A O 15
ATOM 23487 N N . VAL A 1 35 ? -11.964 -2.135 -6.671 1.00 0.00 35 VAL A N 15
ATOM 23488 C CA . VAL A 1 35 ? -11.724 -3.392 -7.366 1.00 0.00 35 VAL A CA 15
ATOM 23489 C C . VAL A 1 35 ? -10.464 -4.056 -6.818 1.00 0.00 35 VAL A C 15
ATOM 23490 O O . VAL A 1 35 ? -9.732 -3.450 -6.032 1.00 0.00 35 VAL A O 15
ATOM 23503 N N . ALA A 1 36 ? -10.209 -5.290 -7.229 1.00 0.00 36 ALA A N 15
ATOM 23504 C CA . ALA A 1 36 ? -9.058 -6.039 -6.729 1.00 0.00 36 ALA A CA 15
ATOM 23505 C C . ALA A 1 36 ? -7.752 -5.319 -7.054 1.00 0.00 36 ALA A C 15
ATOM 23506 O O . ALA A 1 36 ? -6.874 -5.189 -6.201 1.00 0.00 36 ALA A O 15
ATOM 23513 N N . SER A 1 37 ? -7.640 -4.827 -8.281 1.00 0.00 37 SER A N 15
ATOM 23514 C CA . SER A 1 37 ? -6.457 -4.090 -8.705 1.00 0.00 37 SER A CA 15
ATOM 23515 C C . SER A 1 37 ? -6.345 -2.763 -7.951 1.00 0.00 37 SER A C 15
ATOM 23516 O O . SER A 1 37 ? -5.259 -2.204 -7.813 1.00 0.00 37 SER A O 15
ATOM 23524 N N . ARG A 1 38 ? -7.473 -2.274 -7.444 1.00 0.00 38 ARG A N 15
ATOM 23525 C CA . ARG A 1 38 ? -7.493 -1.040 -6.669 1.00 0.00 38 ARG A CA 15
ATOM 23526 C C . ARG A 1 38 ? -6.900 -1.299 -5.291 1.00 0.00 38 ARG A C 15
ATOM 23527 O O . ARG A 1 38 ? -6.130 -0.492 -4.780 1.00 0.00 38 ARG A O 15
ATOM 23548 N N . LYS A 1 39 ? -7.272 -2.437 -4.708 1.00 0.00 39 LYS A N 15
ATOM 23549 C CA . LYS A 1 39 ? -6.734 -2.876 -3.420 1.00 0.00 39 LYS A CA 15
ATOM 23550 C C . LYS A 1 39 ? -5.208 -2.875 -3.439 1.00 0.00 39 LYS A C 15
ATOM 23551 O O . LYS A 1 39 ? -4.564 -2.183 -2.651 1.00 0.00 39 LYS A O 15
ATOM 23570 N N . ILE A 1 40 ? -4.649 -3.648 -4.364 1.00 0.00 40 ILE A N 15
ATOM 23571 C CA . ILE A 1 40 ? -3.203 -3.794 -4.489 1.00 0.00 40 ILE A CA 15
ATOM 23572 C C . ILE A 1 40 ? -2.534 -2.446 -4.738 1.00 0.00 40 ILE A C 15
ATOM 23573 O O . ILE A 1 40 ? -1.454 -2.166 -4.209 1.00 0.00 40 ILE A O 15
ATOM 23589 N N . ALA A 1 41 ? -3.198 -1.606 -5.524 1.00 0.00 41 ALA A N 15
ATOM 23590 C CA . ALA A 1 41 ? -2.684 -0.282 -5.852 1.00 0.00 41 ALA A CA 15
ATOM 23591 C C . ALA A 1 41 ? -2.557 0.593 -4.608 1.00 0.00 41 ALA A C 15
ATOM 23592 O O . ALA A 1 41 ? -1.681 1.451 -4.539 1.00 0.00 41 ALA A O 15
ATOM 23599 N N . VAL A 1 42 ? -3.428 0.374 -3.626 1.00 0.00 42 VAL A N 15
ATOM 23600 C CA . VAL A 1 42 ? -3.366 1.133 -2.383 1.00 0.00 42 VAL A CA 15
ATOM 23601 C C . VAL A 1 42 ? -2.147 0.720 -1.574 1.00 0.00 42 VAL A C 15
ATOM 23602 O O . VAL A 1 42 ? -1.329 1.561 -1.197 1.00 0.00 42 VAL A O 15
ATOM 23615 N N . VAL A 1 43 ? -2.016 -0.580 -1.333 1.00 0.00 43 VAL A N 15
ATOM 23616 C CA . VAL A 1 43 ? -0.930 -1.096 -0.511 1.00 0.00 43 VAL A CA 15
ATOM 23617 C C . VAL A 1 43 ? 0.415 -0.755 -1.132 1.00 0.00 43 VAL A C 15
ATOM 23618 O O . VAL A 1 43 ? 1.311 -0.254 -0.458 1.00 0.00 43 VAL A O 15
ATOM 23631 N N . ARG A 1 44 ? 0.550 -1.017 -2.428 1.00 0.00 44 ARG A N 15
ATOM 23632 C CA . ARG A 1 44 ? 1.795 -0.736 -3.123 1.00 0.00 44 ARG A CA 15
ATOM 23633 C C . ARG A 1 44 ? 2.011 0.767 -3.253 1.00 0.00 44 ARG A C 15
ATOM 23634 O O . ARG A 1 44 ? 3.140 1.244 -3.217 1.00 0.00 44 ARG A O 15
ATOM 23655 N N . GLY A 1 45 ? 0.918 1.507 -3.395 1.00 0.00 45 GLY A N 15
ATOM 23656 C CA . GLY A 1 45 ? 1.004 2.943 -3.559 1.00 0.00 45 GLY A CA 15
ATOM 23657 C C . GLY A 1 45 ? 1.544 3.640 -2.326 1.00 0.00 45 GLY A C 15
ATOM 23658 O O . GLY A 1 45 ? 2.368 4.544 -2.429 1.00 0.00 45 GLY A O 15
ATOM 23662 N N . VAL A 1 46 ? 1.089 3.220 -1.152 1.00 0.00 46 VAL A N 15
ATOM 23663 C CA . VAL A 1 46 ? 1.537 3.843 0.084 1.00 0.00 46 VAL A CA 15
ATOM 23664 C C . VAL A 1 46 ? 2.837 3.214 0.589 1.00 0.00 46 VAL A C 15
ATOM 23665 O O . VAL A 1 46 ? 3.806 3.924 0.843 1.00 0.00 46 VAL A O 15
ATOM 23678 N N . ILE A 1 47 ? 2.865 1.887 0.679 1.00 0.00 47 ILE A N 15
ATOM 23679 C CA . ILE A 1 47 ? 3.987 1.164 1.270 1.00 0.00 47 ILE A CA 15
ATOM 23680 C C . ILE A 1 47 ? 5.218 1.179 0.366 1.00 0.00 47 ILE A C 15
ATOM 23681 O O . ILE A 1 47 ? 6.329 1.467 0.810 1.00 0.00 47 ILE A O 15
ATOM 23697 N N . TYR A 1 48 ? 5.013 0.868 -0.903 1.00 0.00 48 TYR A N 15
ATOM 23698 C CA . TYR A 1 48 ? 6.107 0.789 -1.860 1.00 0.00 48 TYR A CA 15
ATOM 23699 C C . TYR A 1 48 ? 6.349 2.160 -2.484 1.00 0.00 48 TYR A C 15
ATOM 23700 O O . TYR A 1 48 ? 7.395 2.415 -3.085 1.00 0.00 48 TYR A O 15
ATOM 23718 N N . GLY A 1 49 ? 5.369 3.041 -2.323 1.00 0.00 49 GLY A N 15
ATOM 23719 C CA . GLY A 1 49 ? 5.420 4.341 -2.951 1.00 0.00 49 GLY A CA 15
ATOM 23720 C C . GLY A 1 49 ? 5.811 5.476 -2.017 1.00 0.00 49 GLY A C 15
ATOM 23721 O O . GLY A 1 49 ? 6.936 5.978 -2.078 1.00 0.00 49 GLY A O 15
ATOM 23725 N N . LEU A 1 50 ? 4.886 5.887 -1.153 1.00 0.00 50 LEU A N 15
ATOM 23726 C CA . LEU A 1 50 ? 5.024 7.161 -0.451 1.00 0.00 50 LEU A CA 15
ATOM 23727 C C . LEU A 1 50 ? 5.405 7.028 1.027 1.00 0.00 50 LEU A C 15
ATOM 23728 O O . LEU A 1 50 ? 6.552 7.287 1.404 1.00 0.00 50 LEU A O 15
ATOM 23744 N N . ILE A 1 51 ? 4.448 6.642 1.865 1.00 0.00 51 ILE A N 15
ATOM 23745 C CA . ILE A 1 51 ? 4.592 6.841 3.307 1.00 0.00 51 ILE A CA 15
ATOM 23746 C C . ILE A 1 51 ? 4.362 5.570 4.119 1.00 0.00 51 ILE A C 15
ATOM 23747 O O . ILE A 1 51 ? 4.113 4.497 3.576 1.00 0.00 51 ILE A O 15
ATOM 23763 N N . THR A 1 52 ? 4.435 5.726 5.438 1.00 0.00 52 THR A N 15
ATOM 23764 C CA . THR A 1 52 ? 4.241 4.630 6.375 1.00 0.00 52 THR A CA 15
ATOM 23765 C C . THR A 1 52 ? 2.764 4.283 6.530 1.00 0.00 52 THR A C 15
ATOM 23766 O O . THR A 1 52 ? 1.879 5.097 6.245 1.00 0.00 52 THR A O 15
ATOM 23777 N N . LEU A 1 53 ? 2.514 3.067 6.997 1.00 0.00 53 LEU A N 15
ATOM 23778 C CA . LEU A 1 53 ? 1.168 2.577 7.226 1.00 0.00 53 LEU A CA 15
ATOM 23779 C C . LEU A 1 53 ? 0.441 3.430 8.258 1.00 0.00 53 LEU A C 15
ATOM 23780 O O . LEU A 1 53 ? -0.774 3.544 8.220 1.00 0.00 53 LEU A O 15
ATOM 23796 N N . ALA A 1 54 ? 1.190 4.038 9.172 1.00 0.00 54 ALA A N 15
ATOM 23797 C CA . ALA A 1 54 ? 0.594 4.897 10.187 1.00 0.00 54 ALA A CA 15
ATOM 23798 C C . ALA A 1 54 ? -0.141 6.066 9.535 1.00 0.00 54 ALA A C 15
ATOM 23799 O O . ALA A 1 54 ? -1.240 6.445 9.951 1.00 0.00 54 ALA A O 15
ATOM 23806 N N . GLU A 1 55 ? 0.459 6.615 8.491 1.00 0.00 55 GLU A N 15
ATOM 23807 C CA . GLU A 1 55 ? -0.151 7.713 7.760 1.00 0.00 55 GLU A CA 15
ATOM 23808 C C . GLU A 1 55 ? -1.287 7.183 6.897 1.00 0.00 55 GLU A C 15
ATOM 23809 O O . GLU A 1 55 ? -2.326 7.825 6.744 1.00 0.00 55 GLU A O 15
ATOM 23821 N N . ALA A 1 56 ? -1.087 5.986 6.362 1.00 0.00 56 ALA A N 15
ATOM 23822 C CA . ALA A 1 56 ? -2.104 5.316 5.562 1.00 0.00 56 ALA A CA 15
ATOM 23823 C C . ALA A 1 56 ? -3.227 4.785 6.437 1.00 0.00 56 ALA A C 15
ATOM 23824 O O . ALA A 1 56 ? -4.215 4.294 5.932 1.00 0.00 56 ALA A O 15
ATOM 23831 N N . LYS A 1 57 ? -3.065 4.880 7.746 1.00 0.00 57 LYS A N 15
ATOM 23832 C CA . LYS A 1 57 ? -4.130 4.530 8.674 1.00 0.00 57 LYS A CA 15
ATOM 23833 C C . LYS A 1 57 ? -5.024 5.737 8.919 1.00 0.00 57 LYS A C 15
ATOM 23834 O O . LYS A 1 57 ? -6.252 5.634 8.887 1.00 0.00 57 LYS A O 15
ATOM 23853 N N . GLN A 1 58 ? -4.400 6.882 9.142 1.00 0.00 58 GLN A N 15
ATOM 23854 C CA . GLN A 1 58 ? -5.127 8.128 9.360 1.00 0.00 58 GLN A CA 15
ATOM 23855 C C . GLN A 1 58 ? -5.982 8.489 8.151 1.00 0.00 58 GLN A C 15
ATOM 23856 O O . GLN A 1 58 ? -7.097 8.995 8.295 1.00 0.00 58 GLN A O 15
ATOM 23870 N N . THR A 1 59 ? -5.461 8.226 6.960 1.00 0.00 59 THR A N 15
ATOM 23871 C CA . THR A 1 59 ? -6.156 8.575 5.731 1.00 0.00 59 THR A CA 15
ATOM 23872 C C . THR A 1 59 ? -6.868 7.368 5.113 1.00 0.00 59 THR A C 15
ATOM 23873 O O . THR A 1 59 ? -8.078 7.402 4.886 1.00 0.00 59 THR A O 15
ATOM 23884 N N . TYR A 1 60 ? -6.120 6.298 4.857 1.00 0.00 60 TYR A N 15
ATOM 23885 C CA . TYR A 1 60 ? -6.644 5.157 4.115 1.00 0.00 60 TYR A CA 15
ATOM 23886 C C . TYR A 1 60 ? -6.898 3.970 5.038 1.00 0.00 60 TYR A C 15
ATOM 23887 O O . TYR A 1 60 ? -7.043 2.843 4.571 1.00 0.00 60 TYR A O 15
ATOM 23905 N N . GLY A 1 61 ? -6.940 4.230 6.343 1.00 0.00 61 GLY A N 15
ATOM 23906 C CA . GLY A 1 61 ? -6.914 3.168 7.334 1.00 0.00 61 GLY A CA 15
ATOM 23907 C C . GLY A 1 61 ? -8.006 2.135 7.181 1.00 0.00 61 GLY A C 15
ATOM 23908 O O . GLY A 1 61 ? -7.750 0.951 7.398 1.00 0.00 61 GLY A O 15
ATOM 23912 N N . LEU A 1 62 ? -9.205 2.577 6.797 1.00 0.00 62 LEU A N 15
ATOM 23913 C CA . LEU A 1 62 ? -10.379 1.697 6.740 1.00 0.00 62 LEU A CA 15
ATOM 23914 C C . LEU A 1 62 ? -10.588 1.051 8.111 1.00 0.00 62 LEU A C 15
ATOM 23915 O O . LEU A 1 62 ? -11.200 1.638 9.009 1.00 0.00 62 LEU A O 15
ATOM 23931 N N . SER A 1 63 ? -10.053 -0.152 8.253 1.00 0.00 63 SER A N 15
ATOM 23932 C CA . SER A 1 63 ? -9.894 -0.807 9.532 1.00 0.00 63 SER A CA 15
ATOM 23933 C C . SER A 1 63 ? -8.567 -1.557 9.506 1.00 0.00 63 SER A C 15
ATOM 23934 O O . SER A 1 63 ? -8.155 -2.035 8.444 1.00 0.00 63 SER A O 15
ATOM 23942 N N . ASP A 1 64 ? -7.890 -1.632 10.650 1.00 0.00 64 ASP A N 15
ATOM 23943 C CA . ASP A 1 64 ? -6.552 -2.232 10.722 1.00 0.00 64 ASP A CA 15
ATOM 23944 C C . ASP A 1 64 ? -6.489 -3.582 10.024 1.00 0.00 64 ASP A C 15
ATOM 23945 O O . ASP A 1 64 ? -5.644 -3.801 9.159 1.00 0.00 64 ASP A O 15
ATOM 23954 N N . GLU A 1 65 ? -7.403 -4.474 10.382 1.00 0.00 65 GLU A N 15
ATOM 23955 C CA . GLU A 1 65 ? -7.386 -5.831 9.851 1.00 0.00 65 GLU A CA 15
ATOM 23956 C C . GLU A 1 65 ? -7.639 -5.844 8.343 1.00 0.00 65 GLU A C 15
ATOM 23957 O O . GLU A 1 65 ? -7.080 -6.669 7.626 1.00 0.00 65 GLU A O 15
ATOM 23969 N N . GLU A 1 66 ? -8.467 -4.920 7.869 1.00 0.00 66 GLU A N 15
ATOM 23970 C CA . GLU A 1 66 ? -8.810 -4.851 6.451 1.00 0.00 66 GLU A CA 15
ATOM 23971 C C . GLU A 1 66 ? -7.581 -4.507 5.615 1.00 0.00 66 GLU A C 15
ATOM 23972 O O . GLU A 1 66 ? -7.234 -5.234 4.683 1.00 0.00 66 GLU A O 15
ATOM 23984 N N . PHE A 1 67 ? -6.911 -3.414 5.970 1.00 0.00 67 PHE A N 15
ATOM 23985 C CA . PHE A 1 67 ? -5.745 -2.960 5.224 1.00 0.00 67 PHE A CA 15
ATOM 23986 C C . PHE A 1 67 ? -4.625 -3.996 5.320 1.00 0.00 67 PHE A C 15
ATOM 23987 O O . PHE A 1 67 ? -3.987 -4.337 4.321 1.00 0.00 67 PHE A O 15
ATOM 24004 N N . ASN A 1 68 ? -4.403 -4.506 6.529 1.00 0.00 68 ASN A N 15
ATOM 24005 C CA . ASN A 1 68 ? -3.359 -5.503 6.769 1.00 0.00 68 ASN A CA 15
ATOM 24006 C C . ASN A 1 68 ? -3.677 -6.814 6.068 1.00 0.00 68 ASN A C 15
ATOM 24007 O O . ASN A 1 68 ? -2.779 -7.604 5.770 1.00 0.00 68 ASN A O 15
ATOM 24018 N N . SER A 1 69 ? -4.954 -7.046 5.802 1.00 0.00 69 SER A N 15
ATOM 24019 C CA . SER A 1 69 ? -5.378 -8.247 5.104 1.00 0.00 69 SER A CA 15
ATOM 24020 C C . SER A 1 69 ? -4.889 -8.203 3.658 1.00 0.00 69 SER A C 15
ATOM 24021 O O . SER A 1 69 ? -4.601 -9.235 3.054 1.00 0.00 69 SER A O 15
ATOM 24029 N N . TRP A 1 70 ? -4.771 -6.993 3.117 1.00 0.00 70 TRP A N 15
ATOM 24030 C CA . TRP A 1 70 ? -4.247 -6.811 1.771 1.00 0.00 70 TRP A CA 15
ATOM 24031 C C . TRP A 1 70 ? -2.751 -7.099 1.756 1.00 0.00 70 TRP A C 15
ATOM 24032 O O . TRP A 1 70 ? -2.251 -7.808 0.884 1.00 0.00 70 TRP A O 15
ATOM 24053 N N . VAL A 1 71 ? -2.048 -6.548 2.742 1.00 0.00 71 VAL A N 15
ATOM 24054 C CA . VAL A 1 71 ? -0.605 -6.733 2.861 1.00 0.00 71 VAL A CA 15
ATOM 24055 C C . VAL A 1 71 ? -0.267 -8.209 3.025 1.00 0.00 71 VAL A C 15
ATOM 24056 O O . VAL A 1 71 ? 0.638 -8.732 2.375 1.00 0.00 71 VAL A O 15
ATOM 24069 N N . SER A 1 72 ? -1.008 -8.876 3.897 1.00 0.00 72 SER A N 15
ATOM 24070 C CA . SER A 1 72 ? -0.779 -10.282 4.182 1.00 0.00 72 SER A CA 15
ATOM 24071 C C . SER A 1 72 ? -1.130 -11.156 2.974 1.00 0.00 72 SER A C 15
ATOM 24072 O O . SER A 1 72 ? -0.569 -12.240 2.793 1.00 0.00 72 SER A O 15
ATOM 24080 N N . ALA A 1 73 ? -2.044 -10.672 2.137 1.00 0.00 73 ALA A N 15
ATOM 24081 C CA . ALA A 1 73 ? -2.405 -11.374 0.911 1.00 0.00 73 ALA A CA 15
ATOM 24082 C C . ALA A 1 73 ? -1.306 -11.199 -0.127 1.00 0.00 73 ALA A C 15
ATOM 24083 O O . ALA A 1 73 ? -1.058 -12.080 -0.947 1.00 0.00 73 ALA A O 15
ATOM 24090 N N . LEU A 1 74 ? -0.639 -10.054 -0.065 1.00 0.00 74 LEU A N 15
ATOM 24091 C CA . LEU A 1 74 ? 0.484 -9.764 -0.945 1.00 0.00 74 LEU A CA 15
ATOM 24092 C C . LEU A 1 74 ? 1.737 -10.491 -0.473 1.00 0.00 74 LEU A C 15
ATOM 24093 O O . LEU A 1 74 ? 2.679 -10.696 -1.240 1.00 0.00 74 LEU A O 15
ATOM 24109 N N . ALA A 1 75 ? 1.743 -10.864 0.801 1.00 0.00 75 ALA A N 15
ATOM 24110 C CA . ALA A 1 75 ? 2.830 -11.650 1.359 1.00 0.00 75 ALA A CA 15
ATOM 24111 C C . ALA A 1 75 ? 2.815 -13.053 0.774 1.00 0.00 75 ALA A C 15
ATOM 24112 O O . ALA A 1 75 ? 3.866 -13.590 0.416 1.00 0.00 75 ALA A O 15
ATOM 24119 N N . GLU A 1 76 ? 1.609 -13.632 0.700 1.00 0.00 76 GLU A N 15
ATOM 24120 C CA . GLU A 1 76 ? 1.379 -14.972 0.143 1.00 0.00 76 GLU A CA 15
ATOM 24121 C C . GLU A 1 76 ? 1.964 -16.061 1.049 1.00 0.00 76 GLU A C 15
ATOM 24122 O O . GLU A 1 76 ? 1.287 -17.022 1.406 1.00 0.00 76 GLU A O 15
ATOM 24134 N N . HIS A 1 77 ? 3.220 -15.899 1.417 1.00 0.00 77 HIS A N 15
ATOM 24135 C CA . HIS A 1 77 ? 3.892 -16.843 2.296 1.00 0.00 77 HIS A CA 15
ATOM 24136 C C . HIS A 1 77 ? 3.588 -16.515 3.750 1.00 0.00 77 HIS A C 15
ATOM 24137 O O . HIS A 1 77 ? 3.226 -17.394 4.530 1.00 0.00 77 HIS A O 15
ATOM 24152 N N . GLY A 1 78 ? 3.745 -15.243 4.108 1.00 0.00 78 GLY A N 15
ATOM 24153 C CA . GLY A 1 78 ? 3.367 -14.775 5.433 1.00 0.00 78 GLY A CA 15
ATOM 24154 C C . GLY A 1 78 ? 4.359 -15.149 6.522 1.00 0.00 78 GLY A C 15
ATOM 24155 O O . GLY A 1 78 ? 4.845 -14.280 7.245 1.00 0.00 78 GLY A O 15
ATOM 24159 N N . LYS A 1 79 ? 4.651 -16.439 6.633 1.00 0.00 79 LYS A N 15
ATOM 24160 C CA . LYS A 1 79 ? 5.531 -16.960 7.676 1.00 0.00 79 LYS A CA 15
ATOM 24161 C C . LYS A 1 79 ? 6.923 -16.351 7.594 1.00 0.00 79 LYS A C 15
ATOM 24162 O O . LYS A 1 79 ? 7.552 -16.082 8.620 1.00 0.00 79 LYS A O 15
ATOM 24181 N N . ASP A 1 80 ? 7.408 -16.163 6.373 1.00 0.00 80 ASP A N 15
ATOM 24182 C CA . ASP A 1 80 ? 8.689 -15.501 6.152 1.00 0.00 80 ASP A CA 15
ATOM 24183 C C . ASP A 1 80 ? 8.640 -14.100 6.739 1.00 0.00 80 ASP A C 15
ATOM 24184 O O . ASP A 1 80 ? 9.384 -13.773 7.661 1.00 0.00 80 ASP A O 15
ATOM 24193 N N . ALA A 1 81 ? 7.771 -13.279 6.146 1.00 0.00 81 ALA A N 15
ATOM 24194 C CA . ALA A 1 81 ? 7.458 -11.924 6.617 1.00 0.00 81 ALA A CA 15
ATOM 24195 C C . ALA A 1 81 ? 8.601 -10.958 6.327 1.00 0.00 81 ALA A C 15
ATOM 24196 O O . ALA A 1 81 ? 8.394 -9.762 6.140 1.00 0.00 81 ALA A O 15
ATOM 24203 N N . LEU A 1 82 ? 9.797 -11.502 6.261 1.00 0.00 82 LEU A N 15
ATOM 24204 C CA . LEU A 1 82 ? 10.992 -10.718 6.055 1.00 0.00 82 LEU A CA 15
ATOM 24205 C C . LEU A 1 82 ? 11.492 -10.865 4.622 1.00 0.00 82 LEU A C 15
ATOM 24206 O O . LEU A 1 82 ? 12.414 -10.173 4.194 1.00 0.00 82 LEU A O 15
ATOM 24222 N N . LYS A 1 83 ? 10.871 -11.776 3.887 1.00 0.00 83 LYS A N 15
ATOM 24223 C CA . LYS A 1 83 ? 11.248 -12.028 2.508 1.00 0.00 83 LYS A CA 15
ATOM 24224 C C . LYS A 1 83 ? 10.270 -11.338 1.563 1.00 0.00 83 LYS A C 15
ATOM 24225 O O . LYS A 1 83 ? 10.488 -11.265 0.354 1.00 0.00 83 LYS A O 15
ATOM 24244 N N . VAL A 1 84 ? 9.188 -10.823 2.130 1.00 0.00 84 VAL A N 15
ATOM 24245 C CA . VAL A 1 84 ? 8.175 -10.132 1.349 1.00 0.00 84 VAL A CA 15
ATOM 24246 C C . VAL A 1 84 ? 8.667 -8.731 1.016 1.00 0.00 84 VAL A C 15
ATOM 24247 O O . VAL A 1 84 ? 8.819 -7.904 1.906 1.00 0.00 84 VAL A O 15
ATOM 24260 N N . THR A 1 85 ? 8.921 -8.479 -0.262 1.00 0.00 85 THR A N 15
ATOM 24261 C CA . THR A 1 85 ? 9.516 -7.221 -0.708 1.00 0.00 85 THR A CA 15
ATOM 24262 C C . THR A 1 85 ? 8.747 -5.995 -0.203 1.00 0.00 85 THR A C 15
ATOM 24263 O O . THR A 1 85 ? 9.349 -4.982 0.149 1.00 0.00 85 THR A O 15
ATOM 24274 N N . ALA A 1 86 ? 7.424 -6.100 -0.146 1.00 0.00 86 ALA A N 15
ATOM 24275 C CA . ALA A 1 86 ? 6.587 -4.993 0.311 1.00 0.00 86 ALA A CA 15
ATOM 24276 C C . ALA A 1 86 ? 6.830 -4.684 1.789 1.00 0.00 86 ALA A C 15
ATOM 24277 O O . ALA A 1 86 ? 6.856 -3.527 2.198 1.00 0.00 86 ALA A O 15
ATOM 24284 N N . LEU A 1 87 ? 7.056 -5.726 2.574 1.00 0.00 87 LEU A N 15
ATOM 24285 C CA . LEU A 1 87 ? 7.198 -5.577 4.017 1.00 0.00 87 LEU A CA 15
ATOM 24286 C C . LEU A 1 87 ? 8.661 -5.327 4.348 1.00 0.00 87 LEU A C 15
ATOM 24287 O O . LEU A 1 87 ? 8.992 -4.515 5.212 1.00 0.00 87 LEU A O 15
ATOM 24303 N N . LYS A 1 88 ? 9.533 -6.018 3.625 1.00 0.00 88 LYS A N 15
ATOM 24304 C CA . LYS A 1 88 ? 10.967 -5.844 3.770 1.00 0.00 88 LYS A CA 15
ATOM 24305 C C . LYS A 1 88 ? 11.358 -4.412 3.436 1.00 0.00 88 LYS A C 15
ATOM 24306 O O . LYS A 1 88 ? 12.227 -3.831 4.085 1.00 0.00 88 LYS A O 15
ATOM 24325 N N . LYS A 1 89 ? 10.694 -3.832 2.439 1.00 0.00 89 LYS A N 15
ATOM 24326 C CA . LYS A 1 89 ? 10.964 -2.448 2.064 1.00 0.00 89 LYS A CA 15
ATOM 24327 C C . LYS A 1 89 ? 10.402 -1.518 3.111 1.00 0.00 89 LYS A C 15
ATOM 24328 O O . LYS A 1 89 ? 11.055 -0.561 3.497 1.00 0.00 89 LYS A O 15
ATOM 24347 N N . TYR A 1 90 ? 9.195 -1.814 3.567 1.00 0.00 90 TYR A N 15
ATOM 24348 C CA . TYR A 1 90 ? 8.538 -0.995 4.571 1.00 0.00 90 TYR A CA 15
ATOM 24349 C C . TYR A 1 90 ? 9.388 -0.897 5.835 1.00 0.00 90 TYR A C 15
ATOM 24350 O O . TYR A 1 90 ? 9.713 0.197 6.292 1.00 0.00 90 TYR A O 15
ATOM 24368 N N . ARG A 1 91 ? 9.766 -2.046 6.378 1.00 0.00 91 ARG A N 15
ATOM 24369 C CA . ARG A 1 91 ? 10.520 -2.098 7.626 1.00 0.00 91 ARG A CA 15
ATOM 24370 C C . ARG A 1 91 ? 11.912 -1.498 7.437 1.00 0.00 91 ARG A C 15
ATOM 24371 O O . ARG A 1 91 ? 12.480 -0.908 8.358 1.00 0.00 91 ARG A O 15
ATOM 24392 N N . GLN A 1 92 ? 12.452 -1.652 6.233 1.00 0.00 92 GLN A N 15
ATOM 24393 C CA . GLN A 1 92 ? 13.724 -1.037 5.865 1.00 0.00 92 GLN A CA 15
ATOM 24394 C C . GLN A 1 92 ? 13.582 0.480 5.780 1.00 0.00 92 GLN A C 15
ATOM 24395 O O . GLN A 1 92 ? 14.392 1.223 6.321 1.00 0.00 92 GLN A O 15
ATOM 24409 N N . LEU A 1 93 ? 12.530 0.913 5.101 1.00 0.00 93 LEU A N 15
ATOM 24410 C CA . LEU A 1 93 ? 12.300 2.321 4.801 1.00 0.00 93 LEU A CA 15
ATOM 24411 C C . LEU A 1 93 ? 12.119 3.162 6.070 1.00 0.00 93 LEU A C 15
ATOM 24412 O O . LEU A 1 93 ? 12.520 4.325 6.115 1.00 0.00 93 LEU A O 15
ATOM 24428 N N . LEU A 1 94 ? 11.517 2.572 7.094 1.00 0.00 94 LEU A N 15
ATOM 24429 C CA . LEU A 1 94 ? 11.309 3.271 8.363 1.00 0.00 94 LEU A CA 15
ATOM 24430 C C . LEU A 1 94 ? 12.609 3.381 9.152 1.00 0.00 94 LEU A C 15
ATOM 24431 O O . LEU A 1 94 ? 12.739 4.219 10.048 1.00 0.00 94 LEU A O 15
ATOM 24447 N N . GLU A 1 95 ? 13.573 2.548 8.810 1.00 0.00 95 GLU A N 15
ATOM 24448 C CA . GLU A 1 95 ? 14.822 2.498 9.545 1.00 0.00 95 GLU A CA 15
ATOM 24449 C C . GLU A 1 95 ? 15.954 3.062 8.692 1.00 0.00 95 GLU A C 15
ATOM 24450 O O . GLU A 1 95 ? 15.782 3.309 7.500 1.00 0.00 95 GLU A O 15
ATOM 24462 N N . HIS A 1 96 ? 17.099 3.297 9.311 1.00 0.00 96 HIS A N 15
ATOM 24463 C CA . HIS A 1 96 ? 18.255 3.805 8.597 1.00 0.00 96 HIS A CA 15
ATOM 24464 C C . HIS A 1 96 ? 19.481 2.955 8.894 1.00 0.00 96 HIS A C 15
ATOM 24465 O O . HIS A 1 96 ? 19.590 2.357 9.968 1.00 0.00 96 HIS A O 15
ATOM 24480 N N . HIS A 1 97 ? 20.391 2.900 7.931 1.00 0.00 97 HIS A N 15
ATOM 24481 C CA . HIS A 1 97 ? 21.602 2.086 8.042 1.00 0.00 97 HIS A CA 15
ATOM 24482 C C . HIS A 1 97 ? 22.403 2.401 9.305 1.00 0.00 97 HIS A C 15
ATOM 24483 O O . HIS A 1 97 ? 22.468 3.550 9.747 1.00 0.00 97 HIS A O 15
ATOM 24498 N N . HIS A 1 98 ? 22.988 1.347 9.883 1.00 0.00 98 HIS A N 15
ATOM 24499 C CA . HIS A 1 98 ? 23.786 1.429 11.116 1.00 0.00 98 HIS A CA 15
ATOM 24500 C C . HIS A 1 98 ? 22.907 1.584 12.354 1.00 0.00 98 HIS A C 15
ATOM 24501 O O . HIS A 1 98 ? 23.409 1.716 13.467 1.00 0.00 98 HIS A O 15
ATOM 24516 N N . HIS A 1 99 ? 21.599 1.582 12.152 1.00 0.00 99 HIS A N 15
ATOM 24517 C CA . HIS A 1 99 ? 20.661 1.482 13.263 1.00 0.00 99 HIS A CA 15
ATOM 24518 C C . HIS A 1 99 ? 20.110 0.068 13.311 1.00 0.00 99 HIS A C 15
ATOM 24519 O O . HIS A 1 99 ? 19.836 -0.478 14.378 1.00 0.00 99 HIS A O 15
ATOM 24534 N N . HIS A 1 100 ? 19.974 -0.518 12.129 1.00 0.00 100 HIS A N 15
ATOM 24535 C CA . HIS A 1 100 ? 19.448 -1.862 11.976 1.00 0.00 100 HIS A CA 15
ATOM 24536 C C . HIS A 1 100 ? 19.996 -2.475 10.692 1.00 0.00 100 HIS A C 15
ATOM 24537 O O . HIS A 1 100 ? 20.253 -1.760 9.723 1.00 0.00 100 HIS A O 15
ATOM 24552 N N . HIS A 1 101 ? 20.185 -3.785 10.691 1.00 0.00 101 HIS A N 15
ATOM 24553 C CA . HIS A 1 101 ? 20.654 -4.493 9.509 1.00 0.00 101 HIS A CA 15
ATOM 24554 C C . HIS A 1 101 ? 20.038 -5.885 9.473 1.00 0.00 101 HIS A C 15
ATOM 24555 O O . HIS A 1 101 ? 20.611 -6.801 10.097 1.00 0.00 101 HIS A O 15
ATOM 24571 N N . MET A 1 1 ? 6.172 24.038 -17.771 1.00 0.00 1 MET A N 16
ATOM 24572 C CA . MET A 1 1 ? 5.505 23.173 -16.767 1.00 0.00 1 MET A CA 16
ATOM 24573 C C . MET A 1 1 ? 5.756 21.700 -17.054 1.00 0.00 1 MET A C 16
ATOM 24574 O O . MET A 1 1 ? 5.720 20.869 -16.149 1.00 0.00 1 MET A O 16
ATOM 24590 N N . MET A 1 2 ? 6.003 21.375 -18.315 1.00 0.00 2 MET A N 16
ATOM 24591 C CA . MET A 1 2 ? 6.488 20.051 -18.661 1.00 0.00 2 MET A CA 16
ATOM 24592 C C . MET A 1 2 ? 7.988 20.010 -18.413 1.00 0.00 2 MET A C 16
ATOM 24593 O O . MET A 1 2 ? 8.648 21.054 -18.473 1.00 0.00 2 MET A O 16
ATOM 24607 N N . PHE A 1 3 ? 8.514 18.826 -18.102 1.00 0.00 3 PHE A N 16
ATOM 24608 C CA . PHE A 1 3 ? 9.936 18.660 -17.797 1.00 0.00 3 PHE A CA 16
ATOM 24609 C C . PHE A 1 3 ? 10.261 19.357 -16.468 1.00 0.00 3 PHE A C 16
ATOM 24610 O O . PHE A 1 3 ? 11.387 19.771 -16.210 1.00 0.00 3 PHE A O 16
ATOM 24627 N N . LEU A 1 4 ? 9.254 19.454 -15.610 1.00 0.00 4 LEU A N 16
ATOM 24628 C CA . LEU A 1 4 ? 9.406 20.120 -14.323 1.00 0.00 4 LEU A CA 16
ATOM 24629 C C . LEU A 1 4 ? 9.541 19.103 -13.192 1.00 0.00 4 LEU A C 16
ATOM 24630 O O . LEU A 1 4 ? 8.544 18.612 -12.663 1.00 0.00 4 LEU A O 16
ATOM 24646 N N . ARG A 1 5 ? 10.790 18.772 -12.866 1.00 0.00 5 ARG A N 16
ATOM 24647 C CA . ARG A 1 5 ? 11.122 17.895 -11.737 1.00 0.00 5 ARG A CA 16
ATOM 24648 C C . ARG A 1 5 ? 10.449 16.530 -11.821 1.00 0.00 5 ARG A C 16
ATOM 24649 O O . ARG A 1 5 ? 10.184 15.894 -10.801 1.00 0.00 5 ARG A O 16
ATOM 24670 N N . LYS A 1 6 ? 10.184 16.070 -13.030 1.00 0.00 6 LYS A N 16
ATOM 24671 C CA . LYS A 1 6 ? 9.675 14.721 -13.215 1.00 0.00 6 LYS A CA 16
ATOM 24672 C C . LYS A 1 6 ? 10.823 13.775 -13.546 1.00 0.00 6 LYS A C 16
ATOM 24673 O O . LYS A 1 6 ? 10.618 12.613 -13.891 1.00 0.00 6 LYS A O 16
ATOM 24692 N N . VAL A 1 7 ? 12.039 14.300 -13.425 1.00 0.00 7 VAL A N 16
ATOM 24693 C CA . VAL A 1 7 ? 13.257 13.516 -13.580 1.00 0.00 7 VAL A CA 16
ATOM 24694 C C . VAL A 1 7 ? 14.178 13.821 -12.403 1.00 0.00 7 VAL A C 16
ATOM 24695 O O . VAL A 1 7 ? 14.230 14.966 -11.950 1.00 0.00 7 VAL A O 16
ATOM 24708 N N . GLU A 1 8 ? 14.892 12.802 -11.916 1.00 0.00 8 GLU A N 16
ATOM 24709 C CA . GLU A 1 8 ? 15.673 12.918 -10.687 1.00 0.00 8 GLU A CA 16
ATOM 24710 C C . GLU A 1 8 ? 14.767 13.308 -9.525 1.00 0.00 8 GLU A C 16
ATOM 24711 O O . GLU A 1 8 ? 14.684 14.472 -9.128 1.00 0.00 8 GLU A O 16
ATOM 24723 N N . GLY A 1 9 ? 14.076 12.313 -9.006 1.00 0.00 9 GLY A N 16
ATOM 24724 C CA . GLY A 1 9 ? 13.088 12.540 -7.975 1.00 0.00 9 GLY A CA 16
ATOM 24725 C C . GLY A 1 9 ? 11.707 12.855 -8.541 1.00 0.00 9 GLY A C 16
ATOM 24726 O O . GLY A 1 9 ? 11.131 13.891 -8.208 1.00 0.00 9 GLY A O 16
ATOM 24730 N N . PRO A 1 10 ? 11.145 11.987 -9.410 1.00 0.00 10 PRO A N 16
ATOM 24731 C CA . PRO A 1 10 ? 9.793 12.181 -9.939 1.00 0.00 10 PRO A CA 16
ATOM 24732 C C . PRO A 1 10 ? 8.729 11.960 -8.870 1.00 0.00 10 PRO A C 16
ATOM 24733 O O . PRO A 1 10 ? 8.997 11.361 -7.826 1.00 0.00 10 PRO A O 16
ATOM 24744 N N . ARG A 1 11 ? 7.522 12.436 -9.135 1.00 0.00 11 ARG A N 16
ATOM 24745 C CA . ARG A 1 11 ? 6.451 12.373 -8.150 1.00 0.00 11 ARG A CA 16
ATOM 24746 C C . ARG A 1 11 ? 5.655 11.077 -8.288 1.00 0.00 11 ARG A C 16
ATOM 24747 O O . ARG A 1 11 ? 5.121 10.557 -7.309 1.00 0.00 11 ARG A O 16
ATOM 24768 N N . SER A 1 12 ? 5.577 10.565 -9.505 1.00 0.00 12 SER A N 16
ATOM 24769 C CA . SER A 1 12 ? 4.931 9.286 -9.755 1.00 0.00 12 SER A CA 16
ATOM 24770 C C . SER A 1 12 ? 5.968 8.169 -9.733 1.00 0.00 12 SER A C 16
ATOM 24771 O O . SER A 1 12 ? 7.081 8.339 -10.232 1.00 0.00 12 SER A O 16
ATOM 24779 N N . VAL A 1 13 ? 5.609 7.037 -9.143 1.00 0.00 13 VAL A N 16
ATOM 24780 C CA . VAL A 1 13 ? 6.529 5.914 -9.034 1.00 0.00 13 VAL A CA 16
ATOM 24781 C C . VAL A 1 13 ? 6.105 4.779 -9.956 1.00 0.00 13 VAL A C 16
ATOM 24782 O O . VAL A 1 13 ? 4.913 4.556 -10.177 1.00 0.00 13 VAL A O 16
ATOM 24795 N N . THR A 1 14 ? 7.079 4.072 -10.502 1.00 0.00 14 THR A N 16
ATOM 24796 C CA . THR A 1 14 ? 6.800 2.940 -11.366 1.00 0.00 14 THR A CA 16
ATOM 24797 C C . THR A 1 14 ? 6.994 1.631 -10.609 1.00 0.00 14 THR A C 16
ATOM 24798 O O . THR A 1 14 ? 8.085 1.339 -10.117 1.00 0.00 14 THR A O 16
ATOM 24809 N N . LEU A 1 15 ? 5.921 0.866 -10.498 1.00 0.00 15 LEU A N 16
ATOM 24810 C CA . LEU A 1 15 ? 5.965 -0.435 -9.851 1.00 0.00 15 LEU A CA 16
ATOM 24811 C C . LEU A 1 15 ? 6.656 -1.440 -10.763 1.00 0.00 15 LEU A C 16
ATOM 24812 O O . LEU A 1 15 ? 6.618 -1.295 -11.984 1.00 0.00 15 LEU A O 16
ATOM 24828 N N . PRO A 1 16 ? 7.282 -2.485 -10.188 1.00 0.00 16 PRO A N 16
ATOM 24829 C CA . PRO A 1 16 ? 7.906 -3.561 -10.972 1.00 0.00 16 PRO A CA 16
ATOM 24830 C C . PRO A 1 16 ? 6.895 -4.256 -11.886 1.00 0.00 16 PRO A C 16
ATOM 24831 O O . PRO A 1 16 ? 7.266 -4.951 -12.833 1.00 0.00 16 PRO A O 16
ATOM 24842 N N . ASP A 1 17 ? 5.615 -4.046 -11.591 1.00 0.00 17 ASP A N 16
ATOM 24843 C CA . ASP A 1 17 ? 4.525 -4.595 -12.392 1.00 0.00 17 ASP A CA 16
ATOM 24844 C C . ASP A 1 17 ? 4.418 -3.868 -13.730 1.00 0.00 17 ASP A C 16
ATOM 24845 O O . ASP A 1 17 ? 3.790 -4.360 -14.666 1.00 0.00 17 ASP A O 16
ATOM 24854 N N . GLY A 1 18 ? 5.024 -2.689 -13.808 1.00 0.00 18 GLY A N 16
ATOM 24855 C CA . GLY A 1 18 ? 4.960 -1.898 -15.022 1.00 0.00 18 GLY A CA 16
ATOM 24856 C C . GLY A 1 18 ? 3.930 -0.789 -14.931 1.00 0.00 18 GLY A C 16
ATOM 24857 O O . GLY A 1 18 ? 3.707 -0.057 -15.894 1.00 0.00 18 GLY A O 16
ATOM 24861 N N . SER A 1 19 ? 3.311 -0.661 -13.766 1.00 0.00 19 SER A N 16
ATOM 24862 C CA . SER A 1 19 ? 2.273 0.338 -13.560 1.00 0.00 19 SER A CA 16
ATOM 24863 C C . SER A 1 19 ? 2.846 1.551 -12.831 1.00 0.00 19 SER A C 16
ATOM 24864 O O . SER A 1 19 ? 3.693 1.409 -11.949 1.00 0.00 19 SER A O 16
ATOM 24872 N N . ILE A 1 20 ? 2.387 2.738 -13.208 1.00 0.00 20 ILE A N 16
ATOM 24873 C CA . ILE A 1 20 ? 2.819 3.964 -12.553 1.00 0.00 20 ILE A CA 16
ATOM 24874 C C . ILE A 1 20 ? 1.768 4.423 -11.552 1.00 0.00 20 ILE A C 16
ATOM 24875 O O . ILE A 1 20 ? 0.584 4.515 -11.876 1.00 0.00 20 ILE A O 16
ATOM 24891 N N . MET A 1 21 ? 2.197 4.694 -10.334 1.00 0.00 21 MET A N 16
ATOM 24892 C CA . MET A 1 21 ? 1.274 5.084 -9.284 1.00 0.00 21 MET A CA 16
ATOM 24893 C C . MET A 1 21 ? 1.533 6.506 -8.815 1.00 0.00 21 MET A C 16
ATOM 24894 O O . MET A 1 21 ? 2.682 6.933 -8.665 1.00 0.00 21 MET A O 16
ATOM 24908 N N . THR A 1 22 ? 0.449 7.228 -8.595 1.00 0.00 22 THR A N 16
ATOM 24909 C CA . THR A 1 22 ? 0.497 8.577 -8.065 1.00 0.00 22 THR A CA 16
ATOM 24910 C C . THR A 1 22 ? -0.539 8.687 -6.950 1.00 0.00 22 THR A C 16
ATOM 24911 O O . THR A 1 22 ? -1.360 7.782 -6.789 1.00 0.00 22 THR A O 16
ATOM 24922 N N . ARG A 1 23 ? -0.524 9.772 -6.187 1.00 0.00 23 ARG A N 16
ATOM 24923 C CA . ARG A 1 23 ? -1.447 9.915 -5.062 1.00 0.00 23 ARG A CA 16
ATOM 24924 C C . ARG A 1 23 ? -2.899 9.979 -5.543 1.00 0.00 23 ARG A C 16
ATOM 24925 O O . ARG A 1 23 ? -3.811 9.526 -4.851 1.00 0.00 23 ARG A O 16
ATOM 24946 N N . ALA A 1 24 ? -3.108 10.533 -6.737 1.00 0.00 24 ALA A N 16
ATOM 24947 C CA . ALA A 1 24 ? -4.446 10.625 -7.318 1.00 0.00 24 ALA A CA 16
ATOM 24948 C C . ALA A 1 24 ? -4.860 9.309 -7.977 1.00 0.00 24 ALA A C 16
ATOM 24949 O O . ALA A 1 24 ? -5.979 9.174 -8.471 1.00 0.00 24 ALA A O 16
ATOM 24956 N N . ASP A 1 25 ? -3.950 8.342 -7.992 1.00 0.00 25 ASP A N 16
ATOM 24957 C CA . ASP A 1 25 ? -4.258 7.016 -8.517 1.00 0.00 25 ASP A CA 16
ATOM 24958 C C . ASP A 1 25 ? -4.587 6.077 -7.369 1.00 0.00 25 ASP A C 16
ATOM 24959 O O . ASP A 1 25 ? -4.909 4.905 -7.573 1.00 0.00 25 ASP A O 16
ATOM 24968 N N . LEU A 1 26 ? -4.502 6.608 -6.161 1.00 0.00 26 LEU A N 16
ATOM 24969 C CA . LEU A 1 26 ? -4.836 5.861 -4.965 1.00 0.00 26 LEU A CA 16
ATOM 24970 C C . LEU A 1 26 ? -6.293 6.096 -4.604 1.00 0.00 26 LEU A C 16
ATOM 24971 O O . LEU A 1 26 ? -6.790 7.215 -4.738 1.00 0.00 26 LEU A O 16
ATOM 24987 N N . PRO A 1 27 ? -6.996 5.033 -4.178 1.00 0.00 27 PRO A N 16
ATOM 24988 C CA . PRO A 1 27 ? -8.369 5.131 -3.674 1.00 0.00 27 PRO A CA 16
ATOM 24989 C C . PRO A 1 27 ? -8.539 6.274 -2.670 1.00 0.00 27 PRO A C 16
ATOM 24990 O O . PRO A 1 27 ? -7.991 6.234 -1.565 1.00 0.00 27 PRO A O 16
ATOM 25001 N N . PRO A 1 28 ? -9.293 7.317 -3.057 1.00 0.00 28 PRO A N 16
ATOM 25002 C CA . PRO A 1 28 ? -9.441 8.540 -2.265 1.00 0.00 28 PRO A CA 16
ATOM 25003 C C . PRO A 1 28 ? -10.362 8.364 -1.062 1.00 0.00 28 PRO A C 16
ATOM 25004 O O . PRO A 1 28 ? -11.413 9.012 -0.981 1.00 0.00 28 PRO A O 16
ATOM 25015 N N . ALA A 1 29 ? -9.958 7.479 -0.144 1.00 0.00 29 ALA A N 16
ATOM 25016 C CA . ALA A 1 29 ? -10.673 7.220 1.111 1.00 0.00 29 ALA A CA 16
ATOM 25017 C C . ALA A 1 29 ? -12.009 6.516 0.876 1.00 0.00 29 ALA A C 16
ATOM 25018 O O . ALA A 1 29 ? -12.236 5.416 1.382 1.00 0.00 29 ALA A O 16
ATOM 25025 N N . ASN A 1 30 ? -12.883 7.151 0.113 1.00 0.00 30 ASN A N 16
ATOM 25026 C CA . ASN A 1 30 ? -14.181 6.579 -0.205 1.00 0.00 30 ASN A CA 16
ATOM 25027 C C . ASN A 1 30 ? -14.026 5.461 -1.224 1.00 0.00 30 ASN A C 16
ATOM 25028 O O . ASN A 1 30 ? -14.236 4.294 -0.903 1.00 0.00 30 ASN A O 16
ATOM 25039 N N . THR A 1 31 ? -13.631 5.835 -2.441 1.00 0.00 31 THR A N 16
ATOM 25040 C CA . THR A 1 31 ? -13.444 4.883 -3.535 1.00 0.00 31 THR A CA 16
ATOM 25041 C C . THR A 1 31 ? -14.785 4.348 -4.035 1.00 0.00 31 THR A C 16
ATOM 25042 O O . THR A 1 31 ? -15.695 4.063 -3.251 1.00 0.00 31 THR A O 16
ATOM 25053 N N . ARG A 1 32 ? -14.916 4.236 -5.345 1.00 0.00 32 ARG A N 16
ATOM 25054 C CA . ARG A 1 32 ? -16.137 3.733 -5.937 1.00 0.00 32 ARG A CA 16
ATOM 25055 C C . ARG A 1 32 ? -15.993 2.245 -6.240 1.00 0.00 32 ARG A C 16
ATOM 25056 O O . ARG A 1 32 ? -15.508 1.865 -7.311 1.00 0.00 32 ARG A O 16
ATOM 25077 N N . ARG A 1 33 ? -16.375 1.419 -5.255 1.00 0.00 33 ARG A N 16
ATOM 25078 C CA . ARG A 1 33 ? -16.315 -0.044 -5.354 1.00 0.00 33 ARG A CA 16
ATOM 25079 C C . ARG A 1 33 ? -14.873 -0.547 -5.240 1.00 0.00 33 ARG A C 16
ATOM 25080 O O . ARG A 1 33 ? -14.068 -0.403 -6.165 1.00 0.00 33 ARG A O 16
ATOM 25101 N N . TRP A 1 34 ? -14.555 -1.137 -4.095 1.00 0.00 34 TRP A N 16
ATOM 25102 C CA . TRP A 1 34 ? -13.208 -1.627 -3.825 1.00 0.00 34 TRP A CA 16
ATOM 25103 C C . TRP A 1 34 ? -12.975 -2.983 -4.476 1.00 0.00 34 TRP A C 16
ATOM 25104 O O . TRP A 1 34 ? -13.255 -4.021 -3.878 1.00 0.00 34 TRP A O 16
ATOM 25125 N N . VAL A 1 35 ? -12.484 -2.971 -5.703 1.00 0.00 35 VAL A N 16
ATOM 25126 C CA . VAL A 1 35 ? -12.112 -4.206 -6.375 1.00 0.00 35 VAL A CA 16
ATOM 25127 C C . VAL A 1 35 ? -10.723 -4.641 -5.918 1.00 0.00 35 VAL A C 16
ATOM 25128 O O . VAL A 1 35 ? -10.014 -3.867 -5.267 1.00 0.00 35 VAL A O 16
ATOM 25141 N N . ALA A 1 36 ? -10.334 -5.862 -6.263 1.00 0.00 36 ALA A N 16
ATOM 25142 C CA . ALA A 1 36 ? -9.043 -6.403 -5.842 1.00 0.00 36 ALA A CA 16
ATOM 25143 C C . ALA A 1 36 ? -7.892 -5.531 -6.334 1.00 0.00 36 ALA A C 16
ATOM 25144 O O . ALA A 1 36 ? -6.946 -5.262 -5.592 1.00 0.00 36 ALA A O 16
ATOM 25151 N N . SER A 1 37 ? -7.994 -5.072 -7.578 1.00 0.00 37 SER A N 16
ATOM 25152 C CA . SER A 1 37 ? -6.975 -4.212 -8.169 1.00 0.00 37 SER A CA 16
ATOM 25153 C C . SER A 1 37 ? -6.826 -2.908 -7.383 1.00 0.00 37 SER A C 16
ATOM 25154 O O . SER A 1 37 ? -5.738 -2.343 -7.301 1.00 0.00 37 SER A O 16
ATOM 25162 N N . ARG A 1 38 ? -7.921 -2.439 -6.792 1.00 0.00 38 ARG A N 16
ATOM 25163 C CA . ARG A 1 38 ? -7.895 -1.190 -6.040 1.00 0.00 38 ARG A CA 16
ATOM 25164 C C . ARG A 1 38 ? -7.136 -1.361 -4.738 1.00 0.00 38 ARG A C 16
ATOM 25165 O O . ARG A 1 38 ? -6.286 -0.541 -4.404 1.00 0.00 38 ARG A O 16
ATOM 25186 N N . LYS A 1 39 ? -7.429 -2.436 -4.023 1.00 0.00 39 LYS A N 16
ATOM 25187 C CA . LYS A 1 39 ? -6.821 -2.681 -2.720 1.00 0.00 39 LYS A CA 16
ATOM 25188 C C . LYS A 1 39 ? -5.315 -2.895 -2.847 1.00 0.00 39 LYS A C 16
ATOM 25189 O O . LYS A 1 39 ? -4.526 -2.249 -2.154 1.00 0.00 39 LYS A O 16
ATOM 25208 N N . ILE A 1 40 ? -4.926 -3.793 -3.745 1.00 0.00 40 ILE A N 16
ATOM 25209 C CA . ILE A 1 40 ? -3.521 -4.080 -3.992 1.00 0.00 40 ILE A CA 16
ATOM 25210 C C . ILE A 1 40 ? -2.774 -2.820 -4.443 1.00 0.00 40 ILE A C 16
ATOM 25211 O O . ILE A 1 40 ? -1.597 -2.631 -4.119 1.00 0.00 40 ILE A O 16
ATOM 25227 N N . ALA A 1 41 ? -3.472 -1.951 -5.167 1.00 0.00 41 ALA A N 16
ATOM 25228 C CA . ALA A 1 41 ? -2.893 -0.697 -5.622 1.00 0.00 41 ALA A CA 16
ATOM 25229 C C . ALA A 1 41 ? -2.580 0.227 -4.451 1.00 0.00 41 ALA A C 16
ATOM 25230 O O . ALA A 1 41 ? -1.612 0.984 -4.498 1.00 0.00 41 ALA A O 16
ATOM 25237 N N . VAL A 1 42 ? -3.390 0.158 -3.395 1.00 0.00 42 VAL A N 16
ATOM 25238 C CA . VAL A 1 42 ? -3.178 1.008 -2.228 1.00 0.00 42 VAL A CA 16
ATOM 25239 C C . VAL A 1 42 ? -1.892 0.615 -1.521 1.00 0.00 42 VAL A C 16
ATOM 25240 O O . VAL A 1 42 ? -1.019 1.449 -1.303 1.00 0.00 42 VAL A O 16
ATOM 25253 N N . VAL A 1 43 ? -1.774 -0.671 -1.186 1.00 0.00 43 VAL A N 16
ATOM 25254 C CA . VAL A 1 43 ? -0.594 -1.164 -0.474 1.00 0.00 43 VAL A CA 16
ATOM 25255 C C . VAL A 1 43 ? 0.678 -0.922 -1.286 1.00 0.00 43 VAL A C 16
ATOM 25256 O O . VAL A 1 43 ? 1.688 -0.482 -0.745 1.00 0.00 43 VAL A O 16
ATOM 25269 N N . ARG A 1 44 ? 0.619 -1.190 -2.587 1.00 0.00 44 ARG A N 16
ATOM 25270 C CA . ARG A 1 44 ? 1.749 -0.923 -3.480 1.00 0.00 44 ARG A CA 16
ATOM 25271 C C . ARG A 1 44 ? 2.066 0.570 -3.526 1.00 0.00 44 ARG A C 16
ATOM 25272 O O . ARG A 1 44 ? 3.229 0.974 -3.457 1.00 0.00 44 ARG A O 16
ATOM 25293 N N . GLY A 1 45 ? 1.021 1.383 -3.623 1.00 0.00 45 GLY A N 16
ATOM 25294 C CA . GLY A 1 45 ? 1.195 2.809 -3.774 1.00 0.00 45 GLY A CA 16
ATOM 25295 C C . GLY A 1 45 ? 1.751 3.490 -2.537 1.00 0.00 45 GLY A C 16
ATOM 25296 O O . GLY A 1 45 ? 2.694 4.268 -2.632 1.00 0.00 45 GLY A O 16
ATOM 25300 N N . VAL A 1 46 ? 1.176 3.210 -1.376 1.00 0.00 46 VAL A N 16
ATOM 25301 C CA . VAL A 1 46 ? 1.607 3.880 -0.154 1.00 0.00 46 VAL A CA 16
ATOM 25302 C C . VAL A 1 46 ? 2.966 3.363 0.319 1.00 0.00 46 VAL A C 16
ATOM 25303 O O . VAL A 1 46 ? 3.872 4.154 0.563 1.00 0.00 46 VAL A O 16
ATOM 25316 N N . ILE A 1 47 ? 3.106 2.040 0.387 1.00 0.00 47 ILE A N 16
ATOM 25317 C CA . ILE A 1 47 ? 4.307 1.399 0.924 1.00 0.00 47 ILE A CA 16
ATOM 25318 C C . ILE A 1 47 ? 5.548 1.736 0.105 1.00 0.00 47 ILE A C 16
ATOM 25319 O O . ILE A 1 47 ? 6.596 2.076 0.653 1.00 0.00 47 ILE A O 16
ATOM 25335 N N . TYR A 1 48 ? 5.422 1.647 -1.205 1.00 0.00 48 TYR A N 16
ATOM 25336 C CA . TYR A 1 48 ? 6.558 1.828 -2.091 1.00 0.00 48 TYR A CA 16
ATOM 25337 C C . TYR A 1 48 ? 6.663 3.274 -2.573 1.00 0.00 48 TYR A C 16
ATOM 25338 O O . TYR A 1 48 ? 7.761 3.791 -2.787 1.00 0.00 48 TYR A O 16
ATOM 25356 N N . GLY A 1 49 ? 5.521 3.927 -2.733 1.00 0.00 49 GLY A N 16
ATOM 25357 C CA . GLY A 1 49 ? 5.502 5.245 -3.335 1.00 0.00 49 GLY A CA 16
ATOM 25358 C C . GLY A 1 49 ? 5.347 6.402 -2.359 1.00 0.00 49 GLY A C 16
ATOM 25359 O O . GLY A 1 49 ? 6.187 7.304 -2.330 1.00 0.00 49 GLY A O 16
ATOM 25363 N N . LEU A 1 50 ? 4.291 6.384 -1.553 1.00 0.00 50 LEU A N 16
ATOM 25364 C CA . LEU A 1 50 ? 3.818 7.611 -0.922 1.00 0.00 50 LEU A CA 16
ATOM 25365 C C . LEU A 1 50 ? 4.374 7.841 0.485 1.00 0.00 50 LEU A C 16
ATOM 25366 O O . LEU A 1 50 ? 5.291 8.643 0.662 1.00 0.00 50 LEU A O 16
ATOM 25382 N N . ILE A 1 51 ? 3.839 7.138 1.479 1.00 0.00 51 ILE A N 16
ATOM 25383 C CA . ILE A 1 51 ? 4.153 7.451 2.873 1.00 0.00 51 ILE A CA 16
ATOM 25384 C C . ILE A 1 51 ? 4.064 6.230 3.779 1.00 0.00 51 ILE A C 16
ATOM 25385 O O . ILE A 1 51 ? 3.730 5.130 3.340 1.00 0.00 51 ILE A O 16
ATOM 25401 N N . THR A 1 52 ? 4.354 6.452 5.055 1.00 0.00 52 THR A N 16
ATOM 25402 C CA . THR A 1 52 ? 4.312 5.401 6.052 1.00 0.00 52 THR A CA 16
ATOM 25403 C C . THR A 1 52 ? 2.873 5.052 6.420 1.00 0.00 52 THR A C 16
ATOM 25404 O O . THR A 1 52 ? 1.935 5.794 6.114 1.00 0.00 52 THR A O 16
ATOM 25415 N N . LEU A 1 53 ? 2.709 3.922 7.093 1.00 0.00 53 LEU A N 16
ATOM 25416 C CA . LEU A 1 53 ? 1.396 3.445 7.487 1.00 0.00 53 LEU A CA 16
ATOM 25417 C C . LEU A 1 53 ? 0.764 4.382 8.509 1.00 0.00 53 LEU A C 16
ATOM 25418 O O . LEU A 1 53 ? -0.443 4.382 8.682 1.00 0.00 53 LEU A O 16
ATOM 25434 N N . ALA A 1 54 ? 1.580 5.190 9.171 1.00 0.00 54 ALA A N 16
ATOM 25435 C CA . ALA A 1 54 ? 1.067 6.169 10.122 1.00 0.00 54 ALA A CA 16
ATOM 25436 C C . ALA A 1 54 ? 0.116 7.141 9.429 1.00 0.00 54 ALA A C 16
ATOM 25437 O O . ALA A 1 54 ? -1.011 7.352 9.879 1.00 0.00 54 ALA A O 16
ATOM 25444 N N . GLU A 1 55 ? 0.568 7.701 8.314 1.00 0.00 55 GLU A N 16
ATOM 25445 C CA . GLU A 1 55 ? -0.230 8.654 7.550 1.00 0.00 55 GLU A CA 16
ATOM 25446 C C . GLU A 1 55 ? -1.407 7.931 6.898 1.00 0.00 55 GLU A C 16
ATOM 25447 O O . GLU A 1 55 ? -2.563 8.342 7.035 1.00 0.00 55 GLU A O 16
ATOM 25459 N N . ALA A 1 56 ? -1.099 6.835 6.212 1.00 0.00 56 ALA A N 16
ATOM 25460 C CA . ALA A 1 56 ? -2.111 6.011 5.558 1.00 0.00 56 ALA A CA 16
ATOM 25461 C C . ALA A 1 56 ? -3.176 5.536 6.535 1.00 0.00 56 ALA A C 16
ATOM 25462 O O . ALA A 1 56 ? -4.335 5.549 6.201 1.00 0.00 56 ALA A O 16
ATOM 25469 N N . LYS A 1 57 ? -2.793 5.132 7.738 1.00 0.00 57 LYS A N 16
ATOM 25470 C CA . LYS A 1 57 ? -3.765 4.628 8.707 1.00 0.00 57 LYS A CA 16
ATOM 25471 C C . LYS A 1 57 ? -4.694 5.743 9.185 1.00 0.00 57 LYS A C 16
ATOM 25472 O O . LYS A 1 57 ? -5.912 5.563 9.249 1.00 0.00 57 LYS A O 16
ATOM 25491 N N . GLN A 1 58 ? -4.125 6.902 9.480 1.00 0.00 58 GLN A N 16
ATOM 25492 C CA . GLN A 1 58 ? -4.909 8.026 9.985 1.00 0.00 58 GLN A CA 16
ATOM 25493 C C . GLN A 1 58 ? -5.880 8.560 8.930 1.00 0.00 58 GLN A C 16
ATOM 25494 O O . GLN A 1 58 ? -6.990 8.985 9.260 1.00 0.00 58 GLN A O 16
ATOM 25508 N N . THR A 1 59 ? -5.473 8.538 7.671 1.00 0.00 59 THR A N 16
ATOM 25509 C CA . THR A 1 59 ? -6.310 9.064 6.601 1.00 0.00 59 THR A CA 16
ATOM 25510 C C . THR A 1 59 ? -7.043 7.949 5.850 1.00 0.00 59 THR A C 16
ATOM 25511 O O . THR A 1 59 ? -8.270 7.950 5.758 1.00 0.00 59 THR A O 16
ATOM 25522 N N . TYR A 1 60 ? -6.284 6.995 5.330 1.00 0.00 60 TYR A N 16
ATOM 25523 C CA . TYR A 1 60 ? -6.827 5.944 4.476 1.00 0.00 60 TYR A CA 16
ATOM 25524 C C . TYR A 1 60 ? -6.909 4.612 5.221 1.00 0.00 60 TYR A C 16
ATOM 25525 O O . TYR A 1 60 ? -7.040 3.564 4.597 1.00 0.00 60 TYR A O 16
ATOM 25543 N N . GLY A 1 61 ? -6.822 4.655 6.552 1.00 0.00 61 GLY A N 16
ATOM 25544 C CA . GLY A 1 61 ? -6.663 3.442 7.338 1.00 0.00 61 GLY A CA 16
ATOM 25545 C C . GLY A 1 61 ? -7.844 2.498 7.279 1.00 0.00 61 GLY A C 16
ATOM 25546 O O . GLY A 1 61 ? -7.696 1.323 7.614 1.00 0.00 61 GLY A O 16
ATOM 25550 N N . LEU A 1 62 ? -9.001 3.007 6.849 1.00 0.00 62 LEU A N 16
ATOM 25551 C CA . LEU A 1 62 ? -10.232 2.217 6.752 1.00 0.00 62 LEU A CA 16
ATOM 25552 C C . LEU A 1 62 ? -10.527 1.535 8.088 1.00 0.00 62 LEU A C 16
ATOM 25553 O O . LEU A 1 62 ? -11.101 2.131 8.998 1.00 0.00 62 LEU A O 16
ATOM 25569 N N . SER A 1 63 ? -10.095 0.292 8.190 1.00 0.00 63 SER A N 16
ATOM 25570 C CA . SER A 1 63 ? -10.142 -0.465 9.418 1.00 0.00 63 SER A CA 16
ATOM 25571 C C . SER A 1 63 ? -8.999 -1.466 9.378 1.00 0.00 63 SER A C 16
ATOM 25572 O O . SER A 1 63 ? -8.584 -1.869 8.285 1.00 0.00 63 SER A O 16
ATOM 25580 N N . ASP A 1 64 ? -8.481 -1.845 10.546 1.00 0.00 64 ASP A N 16
ATOM 25581 C CA . ASP A 1 64 ? -7.383 -2.808 10.627 1.00 0.00 64 ASP A CA 16
ATOM 25582 C C . ASP A 1 64 ? -7.684 -4.024 9.768 1.00 0.00 64 ASP A C 16
ATOM 25583 O O . ASP A 1 64 ? -6.879 -4.418 8.936 1.00 0.00 64 ASP A O 16
ATOM 25592 N N . GLU A 1 65 ? -8.882 -4.562 9.957 1.00 0.00 65 GLU A N 16
ATOM 25593 C CA . GLU A 1 65 ? -9.345 -5.764 9.265 1.00 0.00 65 GLU A CA 16
ATOM 25594 C C . GLU A 1 65 ? -9.147 -5.666 7.749 1.00 0.00 65 GLU A C 16
ATOM 25595 O O . GLU A 1 65 ? -8.681 -6.613 7.109 1.00 0.00 65 GLU A O 16
ATOM 25607 N N . GLU A 1 66 ? -9.498 -4.514 7.187 1.00 0.00 66 GLU A N 16
ATOM 25608 C CA . GLU A 1 66 ? -9.426 -4.300 5.746 1.00 0.00 66 GLU A CA 16
ATOM 25609 C C . GLU A 1 66 ? -7.976 -4.336 5.273 1.00 0.00 66 GLU A C 16
ATOM 25610 O O . GLU A 1 66 ? -7.579 -5.234 4.534 1.00 0.00 66 GLU A O 16
ATOM 25622 N N . PHE A 1 67 ? -7.183 -3.379 5.744 1.00 0.00 67 PHE A N 16
ATOM 25623 C CA . PHE A 1 67 ? -5.787 -3.247 5.333 1.00 0.00 67 PHE A CA 16
ATOM 25624 C C . PHE A 1 67 ? -5.004 -4.523 5.655 1.00 0.00 67 PHE A C 16
ATOM 25625 O O . PHE A 1 67 ? -4.116 -4.934 4.906 1.00 0.00 67 PHE A O 16
ATOM 25642 N N . ASN A 1 68 ? -5.352 -5.139 6.779 1.00 0.00 68 ASN A N 16
ATOM 25643 C CA . ASN A 1 68 ? -4.721 -6.375 7.239 1.00 0.00 68 ASN A CA 16
ATOM 25644 C C . ASN A 1 68 ? -4.833 -7.461 6.176 1.00 0.00 68 ASN A C 16
ATOM 25645 O O . ASN A 1 68 ? -3.862 -8.158 5.869 1.00 0.00 68 ASN A O 16
ATOM 25656 N N . SER A 1 69 ? -6.023 -7.576 5.601 1.00 0.00 69 SER A N 16
ATOM 25657 C CA . SER A 1 69 ? -6.303 -8.597 4.607 1.00 0.00 69 SER A CA 16
ATOM 25658 C C . SER A 1 69 ? -5.477 -8.387 3.340 1.00 0.00 69 SER A C 16
ATOM 25659 O O . SER A 1 69 ? -5.089 -9.355 2.684 1.00 0.00 69 SER A O 16
ATOM 25667 N N . TRP A 1 70 ? -5.187 -7.128 3.012 1.00 0.00 70 TRP A N 16
ATOM 25668 C CA . TRP A 1 70 ? -4.426 -6.816 1.807 1.00 0.00 70 TRP A CA 16
ATOM 25669 C C . TRP A 1 70 ? -3.038 -7.428 1.899 1.00 0.00 70 TRP A C 16
ATOM 25670 O O . TRP A 1 70 ? -2.601 -8.151 1.005 1.00 0.00 70 TRP A O 16
ATOM 25691 N N . VAL A 1 71 ? -2.363 -7.157 3.007 1.00 0.00 71 VAL A N 16
ATOM 25692 C CA . VAL A 1 71 ? -1.007 -7.640 3.211 1.00 0.00 71 VAL A CA 16
ATOM 25693 C C . VAL A 1 71 ? -0.995 -9.154 3.399 1.00 0.00 71 VAL A C 16
ATOM 25694 O O . VAL A 1 71 ? -0.085 -9.834 2.935 1.00 0.00 71 VAL A O 16
ATOM 25707 N N . SER A 1 72 ? -2.019 -9.681 4.061 1.00 0.00 72 SER A N 16
ATOM 25708 C CA . SER A 1 72 ? -2.124 -11.117 4.278 1.00 0.00 72 SER A CA 16
ATOM 25709 C C . SER A 1 72 ? -2.244 -11.855 2.943 1.00 0.00 72 SER A C 16
ATOM 25710 O O . SER A 1 72 ? -1.604 -12.888 2.735 1.00 0.00 72 SER A O 16
ATOM 25718 N N . ALA A 1 73 ? -3.035 -11.298 2.030 1.00 0.00 73 ALA A N 16
ATOM 25719 C CA . ALA A 1 73 ? -3.259 -11.921 0.732 1.00 0.00 73 ALA A CA 16
ATOM 25720 C C . ALA A 1 73 ? -2.027 -11.783 -0.149 1.00 0.00 73 ALA A C 16
ATOM 25721 O O . ALA A 1 73 ? -1.782 -12.605 -1.032 1.00 0.00 73 ALA A O 16
ATOM 25728 N N . LEU A 1 74 ? -1.254 -10.740 0.099 1.00 0.00 74 LEU A N 16
ATOM 25729 C CA . LEU A 1 74 ? -0.036 -10.495 -0.652 1.00 0.00 74 LEU A CA 16
ATOM 25730 C C . LEU A 1 74 ? 1.124 -11.309 -0.087 1.00 0.00 74 LEU A C 16
ATOM 25731 O O . LEU A 1 74 ? 2.071 -11.647 -0.802 1.00 0.00 74 LEU A O 16
ATOM 25747 N N . ALA A 1 75 ? 1.043 -11.625 1.200 1.00 0.00 75 ALA A N 16
ATOM 25748 C CA . ALA A 1 75 ? 2.039 -12.462 1.849 1.00 0.00 75 ALA A CA 16
ATOM 25749 C C . ALA A 1 75 ? 1.822 -13.924 1.487 1.00 0.00 75 ALA A C 16
ATOM 25750 O O . ALA A 1 75 ? 2.784 -14.649 1.220 1.00 0.00 75 ALA A O 16
ATOM 25757 N N . GLU A 1 76 ? 0.552 -14.341 1.496 1.00 0.00 76 GLU A N 16
ATOM 25758 C CA . GLU A 1 76 ? 0.148 -15.710 1.157 1.00 0.00 76 GLU A CA 16
ATOM 25759 C C . GLU A 1 76 ? 0.535 -16.712 2.240 1.00 0.00 76 GLU A C 16
ATOM 25760 O O . GLU A 1 76 ? -0.274 -17.554 2.633 1.00 0.00 76 GLU A O 16
ATOM 25772 N N . HIS A 1 77 ? 1.763 -16.618 2.720 1.00 0.00 77 HIS A N 16
ATOM 25773 C CA . HIS A 1 77 ? 2.266 -17.544 3.720 1.00 0.00 77 HIS A CA 16
ATOM 25774 C C . HIS A 1 77 ? 2.074 -16.985 5.125 1.00 0.00 77 HIS A C 16
ATOM 25775 O O . HIS A 1 77 ? 1.155 -17.384 5.841 1.00 0.00 77 HIS A O 16
ATOM 25790 N N . GLY A 1 78 ? 2.936 -16.057 5.521 1.00 0.00 78 GLY A N 16
ATOM 25791 C CA . GLY A 1 78 ? 2.848 -15.491 6.854 1.00 0.00 78 GLY A CA 16
ATOM 25792 C C . GLY A 1 78 ? 3.879 -16.095 7.783 1.00 0.00 78 GLY A C 16
ATOM 25793 O O . GLY A 1 78 ? 4.311 -15.466 8.750 1.00 0.00 78 GLY A O 16
ATOM 25797 N N . LYS A 1 79 ? 4.260 -17.328 7.490 1.00 0.00 79 LYS A N 16
ATOM 25798 C CA . LYS A 1 79 ? 5.337 -17.991 8.207 1.00 0.00 79 LYS A CA 16
ATOM 25799 C C . LYS A 1 79 ? 6.655 -17.303 7.874 1.00 0.00 79 LYS A C 16
ATOM 25800 O O . LYS A 1 79 ? 7.578 -17.246 8.690 1.00 0.00 79 LYS A O 16
ATOM 25819 N N . ASP A 1 80 ? 6.703 -16.747 6.672 1.00 0.00 80 ASP A N 16
ATOM 25820 C CA . ASP A 1 80 ? 7.878 -16.058 6.162 1.00 0.00 80 ASP A CA 16
ATOM 25821 C C . ASP A 1 80 ? 7.740 -14.557 6.352 1.00 0.00 80 ASP A C 16
ATOM 25822 O O . ASP A 1 80 ? 8.197 -13.769 5.521 1.00 0.00 80 ASP A O 16
ATOM 25831 N N . ALA A 1 81 ? 7.141 -14.163 7.473 1.00 0.00 81 ALA A N 16
ATOM 25832 C CA . ALA A 1 81 ? 6.965 -12.751 7.801 1.00 0.00 81 ALA A CA 16
ATOM 25833 C C . ALA A 1 81 ? 8.310 -12.078 8.077 1.00 0.00 81 ALA A C 16
ATOM 25834 O O . ALA A 1 81 ? 8.383 -10.870 8.306 1.00 0.00 81 ALA A O 16
ATOM 25841 N N . LEU A 1 82 ? 9.369 -12.875 8.062 1.00 0.00 82 LEU A N 16
ATOM 25842 C CA . LEU A 1 82 ? 10.720 -12.364 8.217 1.00 0.00 82 LEU A CA 16
ATOM 25843 C C . LEU A 1 82 ? 11.268 -11.942 6.853 1.00 0.00 82 LEU A C 16
ATOM 25844 O O . LEU A 1 82 ? 12.268 -11.224 6.757 1.00 0.00 82 LEU A O 16
ATOM 25860 N N . LYS A 1 83 ? 10.594 -12.393 5.800 1.00 0.00 83 LYS A N 16
ATOM 25861 C CA . LYS A 1 83 ? 10.956 -12.022 4.444 1.00 0.00 83 LYS A CA 16
ATOM 25862 C C . LYS A 1 83 ? 9.945 -11.014 3.900 1.00 0.00 83 LYS A C 16
ATOM 25863 O O . LYS A 1 83 ? 10.093 -9.819 4.134 1.00 0.00 83 LYS A O 16
ATOM 25882 N N . VAL A 1 84 ? 8.895 -11.526 3.237 1.00 0.00 84 VAL A N 16
ATOM 25883 C CA . VAL A 1 84 ? 7.863 -10.708 2.579 1.00 0.00 84 VAL A CA 16
ATOM 25884 C C . VAL A 1 84 ? 8.465 -9.530 1.807 1.00 0.00 84 VAL A C 16
ATOM 25885 O O . VAL A 1 84 ? 8.796 -8.501 2.389 1.00 0.00 84 VAL A O 16
ATOM 25898 N N . THR A 1 85 ? 8.573 -9.680 0.495 1.00 0.00 85 THR A N 16
ATOM 25899 C CA . THR A 1 85 ? 9.228 -8.686 -0.360 1.00 0.00 85 THR A CA 16
ATOM 25900 C C . THR A 1 85 ? 8.739 -7.261 -0.085 1.00 0.00 85 THR A C 16
ATOM 25901 O O . THR A 1 85 ? 9.539 -6.330 0.026 1.00 0.00 85 THR A O 16
ATOM 25912 N N . ALA A 1 86 ? 7.429 -7.102 0.054 1.00 0.00 86 ALA A N 16
ATOM 25913 C CA . ALA A 1 86 ? 6.835 -5.790 0.285 1.00 0.00 86 ALA A CA 16
ATOM 25914 C C . ALA A 1 86 ? 7.130 -5.268 1.693 1.00 0.00 86 ALA A C 16
ATOM 25915 O O . ALA A 1 86 ? 7.177 -4.061 1.916 1.00 0.00 86 ALA A O 16
ATOM 25922 N N . LEU A 1 87 ? 7.356 -6.179 2.629 1.00 0.00 87 LEU A N 16
ATOM 25923 C CA . LEU A 1 87 ? 7.542 -5.810 4.028 1.00 0.00 87 LEU A CA 16
ATOM 25924 C C . LEU A 1 87 ? 9.019 -5.563 4.298 1.00 0.00 87 LEU A C 16
ATOM 25925 O O . LEU A 1 87 ? 9.392 -4.601 4.972 1.00 0.00 87 LEU A O 16
ATOM 25941 N N . LYS A 1 88 ? 9.853 -6.438 3.755 1.00 0.00 88 LYS A N 16
ATOM 25942 C CA . LYS A 1 88 ? 11.293 -6.294 3.864 1.00 0.00 88 LYS A CA 16
ATOM 25943 C C . LYS A 1 88 ? 11.727 -4.982 3.228 1.00 0.00 88 LYS A C 16
ATOM 25944 O O . LYS A 1 88 ? 12.571 -4.267 3.768 1.00 0.00 88 LYS A O 16
ATOM 25963 N N . LYS A 1 89 ? 11.112 -4.660 2.093 1.00 0.00 89 LYS A N 16
ATOM 25964 C CA . LYS A 1 89 ? 11.387 -3.403 1.410 1.00 0.00 89 LYS A CA 16
ATOM 25965 C C . LYS A 1 89 ? 10.896 -2.253 2.260 1.00 0.00 89 LYS A C 16
ATOM 25966 O O . LYS A 1 89 ? 11.586 -1.258 2.425 1.00 0.00 89 LYS A O 16
ATOM 25985 N N . TYR A 1 90 ? 9.697 -2.415 2.806 1.00 0.00 90 TYR A N 16
ATOM 25986 C CA . TYR A 1 90 ? 9.074 -1.395 3.634 1.00 0.00 90 TYR A CA 16
ATOM 25987 C C . TYR A 1 90 ? 9.972 -1.030 4.809 1.00 0.00 90 TYR A C 16
ATOM 25988 O O . TYR A 1 90 ? 10.238 0.141 5.052 1.00 0.00 90 TYR A O 16
ATOM 26006 N N . ARG A 1 91 ? 10.440 -2.037 5.530 1.00 0.00 91 ARG A N 16
ATOM 26007 C CA . ARG A 1 91 ? 11.309 -1.808 6.677 1.00 0.00 91 ARG A CA 16
ATOM 26008 C C . ARG A 1 91 ? 12.618 -1.151 6.250 1.00 0.00 91 ARG A C 16
ATOM 26009 O O . ARG A 1 91 ? 13.030 -0.148 6.827 1.00 0.00 91 ARG A O 16
ATOM 26030 N N . GLN A 1 92 ? 13.250 -1.714 5.225 1.00 0.00 92 GLN A N 16
ATOM 26031 C CA . GLN A 1 92 ? 14.512 -1.188 4.710 1.00 0.00 92 GLN A CA 16
ATOM 26032 C C . GLN A 1 92 ? 14.335 0.253 4.228 1.00 0.00 92 GLN A C 16
ATOM 26033 O O . GLN A 1 92 ? 15.187 1.115 4.459 1.00 0.00 92 GLN A O 16
ATOM 26047 N N . LEU A 1 93 ? 13.211 0.496 3.574 1.00 0.00 93 LEU A N 16
ATOM 26048 C CA . LEU A 1 93 ? 12.877 1.811 3.051 1.00 0.00 93 LEU A CA 16
ATOM 26049 C C . LEU A 1 93 ? 12.578 2.792 4.185 1.00 0.00 93 LEU A C 16
ATOM 26050 O O . LEU A 1 93 ? 12.878 3.979 4.081 1.00 0.00 93 LEU A O 16
ATOM 26066 N N . LEU A 1 94 ? 11.990 2.290 5.266 1.00 0.00 94 LEU A N 16
ATOM 26067 C CA . LEU A 1 94 ? 11.701 3.115 6.437 1.00 0.00 94 LEU A CA 16
ATOM 26068 C C . LEU A 1 94 ? 12.972 3.452 7.208 1.00 0.00 94 LEU A C 16
ATOM 26069 O O . LEU A 1 94 ? 13.174 4.602 7.603 1.00 0.00 94 LEU A O 16
ATOM 26085 N N . GLU A 1 95 ? 13.818 2.445 7.438 1.00 0.00 95 GLU A N 16
ATOM 26086 C CA . GLU A 1 95 ? 15.097 2.666 8.105 1.00 0.00 95 GLU A CA 16
ATOM 26087 C C . GLU A 1 95 ? 15.896 3.702 7.326 1.00 0.00 95 GLU A C 16
ATOM 26088 O O . GLU A 1 95 ? 16.404 4.663 7.904 1.00 0.00 95 GLU A O 16
ATOM 26100 N N . HIS A 1 96 ? 15.989 3.485 6.010 1.00 0.00 96 HIS A N 16
ATOM 26101 C CA . HIS A 1 96 ? 16.447 4.503 5.061 1.00 0.00 96 HIS A CA 16
ATOM 26102 C C . HIS A 1 96 ? 17.775 5.142 5.481 1.00 0.00 96 HIS A C 16
ATOM 26103 O O . HIS A 1 96 ? 18.014 6.320 5.216 1.00 0.00 96 HIS A O 16
ATOM 26118 N N . HIS A 1 97 ? 18.642 4.362 6.120 1.00 0.00 97 HIS A N 16
ATOM 26119 C CA . HIS A 1 97 ? 19.915 4.886 6.613 1.00 0.00 97 HIS A CA 16
ATOM 26120 C C . HIS A 1 97 ? 20.823 5.309 5.457 1.00 0.00 97 HIS A C 16
ATOM 26121 O O . HIS A 1 97 ? 21.216 6.469 5.359 1.00 0.00 97 HIS A O 16
ATOM 26136 N N . HIS A 1 98 ? 21.133 4.375 4.572 1.00 0.00 98 HIS A N 16
ATOM 26137 C CA . HIS A 1 98 ? 21.945 4.658 3.394 1.00 0.00 98 HIS A CA 16
ATOM 26138 C C . HIS A 1 98 ? 21.499 3.761 2.252 1.00 0.00 98 HIS A C 16
ATOM 26139 O O . HIS A 1 98 ? 20.747 2.812 2.472 1.00 0.00 98 HIS A O 16
ATOM 26154 N N . HIS A 1 99 ? 21.954 4.051 1.042 1.00 0.00 99 HIS A N 16
ATOM 26155 C CA . HIS A 1 99 ? 21.508 3.305 -0.128 1.00 0.00 99 HIS A CA 16
ATOM 26156 C C . HIS A 1 99 ? 22.682 2.672 -0.861 1.00 0.00 99 HIS A C 16
ATOM 26157 O O . HIS A 1 99 ? 23.777 3.226 -0.895 1.00 0.00 99 HIS A O 16
ATOM 26172 N N . HIS A 1 100 ? 22.439 1.499 -1.429 1.00 0.00 100 HIS A N 16
ATOM 26173 C CA . HIS A 1 100 ? 23.429 0.803 -2.241 1.00 0.00 100 HIS A CA 16
ATOM 26174 C C . HIS A 1 100 ? 22.722 -0.221 -3.115 1.00 0.00 100 HIS A C 16
ATOM 26175 O O . HIS A 1 100 ? 21.516 -0.422 -2.977 1.00 0.00 100 HIS A O 16
ATOM 26190 N N . HIS A 1 101 ? 23.456 -0.860 -4.012 1.00 0.00 101 HIS A N 16
ATOM 26191 C CA . HIS A 1 101 ? 22.887 -1.926 -4.825 1.00 0.00 101 HIS A CA 16
ATOM 26192 C C . HIS A 1 101 ? 23.677 -3.205 -4.609 1.00 0.00 101 HIS A C 16
ATOM 26193 O O . HIS A 1 101 ? 24.026 -3.872 -5.604 1.00 0.00 101 HIS A O 16
ATOM 26209 N N . MET A 1 1 ? 6.295 12.749 -33.985 1.00 0.00 1 MET A N 17
ATOM 26210 C CA . MET A 1 1 ? 6.482 11.869 -32.813 1.00 0.00 1 MET A CA 17
ATOM 26211 C C . MET A 1 1 ? 5.657 12.378 -31.643 1.00 0.00 1 MET A C 17
ATOM 26212 O O . MET A 1 1 ? 5.262 13.545 -31.618 1.00 0.00 1 MET A O 17
ATOM 26228 N N . MET A 1 2 ? 5.396 11.502 -30.682 1.00 0.00 2 MET A N 17
ATOM 26229 C CA . MET A 1 2 ? 4.673 11.871 -29.474 1.00 0.00 2 MET A CA 17
ATOM 26230 C C . MET A 1 2 ? 5.352 11.269 -28.254 1.00 0.00 2 MET A C 17
ATOM 26231 O O . MET A 1 2 ? 5.938 10.188 -28.329 1.00 0.00 2 MET A O 17
ATOM 26245 N N . PHE A 1 3 ? 5.291 11.978 -27.141 1.00 0.00 3 PHE A N 17
ATOM 26246 C CA . PHE A 1 3 ? 5.867 11.495 -25.902 1.00 0.00 3 PHE A CA 17
ATOM 26247 C C . PHE A 1 3 ? 4.816 10.750 -25.094 1.00 0.00 3 PHE A C 17
ATOM 26248 O O . PHE A 1 3 ? 4.013 11.358 -24.388 1.00 0.00 3 PHE A O 17
ATOM 26265 N N . LEU A 1 4 ? 4.810 9.431 -25.218 1.00 0.00 4 LEU A N 17
ATOM 26266 C CA . LEU A 1 4 ? 3.818 8.606 -24.538 1.00 0.00 4 LEU A CA 17
ATOM 26267 C C . LEU A 1 4 ? 4.214 8.352 -23.086 1.00 0.00 4 LEU A C 17
ATOM 26268 O O . LEU A 1 4 ? 3.393 7.943 -22.266 1.00 0.00 4 LEU A O 17
ATOM 26284 N N . ARG A 1 5 ? 5.479 8.597 -22.778 1.00 0.00 5 ARG A N 17
ATOM 26285 C CA . ARG A 1 5 ? 5.961 8.528 -21.409 1.00 0.00 5 ARG A CA 17
ATOM 26286 C C . ARG A 1 5 ? 6.177 9.946 -20.887 1.00 0.00 5 ARG A C 17
ATOM 26287 O O . ARG A 1 5 ? 6.082 10.202 -19.684 1.00 0.00 5 ARG A O 17
ATOM 26308 N N . LYS A 1 6 ? 6.461 10.855 -21.824 1.00 0.00 6 LYS A N 17
ATOM 26309 C CA . LYS A 1 6 ? 6.637 12.282 -21.551 1.00 0.00 6 LYS A CA 17
ATOM 26310 C C . LYS A 1 6 ? 7.947 12.539 -20.817 1.00 0.00 6 LYS A C 17
ATOM 26311 O O . LYS A 1 6 ? 8.941 12.923 -21.434 1.00 0.00 6 LYS A O 17
ATOM 26330 N N . VAL A 1 7 ? 7.949 12.278 -19.516 1.00 0.00 7 VAL A N 17
ATOM 26331 C CA . VAL A 1 7 ? 9.120 12.494 -18.667 1.00 0.00 7 VAL A CA 17
ATOM 26332 C C . VAL A 1 7 ? 9.577 13.953 -18.696 1.00 0.00 7 VAL A C 17
ATOM 26333 O O . VAL A 1 7 ? 10.463 14.335 -19.461 1.00 0.00 7 VAL A O 17
ATOM 26346 N N . GLU A 1 8 ? 8.929 14.767 -17.879 1.00 0.00 8 GLU A N 17
ATOM 26347 C CA . GLU A 1 8 ? 9.342 16.148 -17.666 1.00 0.00 8 GLU A CA 17
ATOM 26348 C C . GLU A 1 8 ? 9.228 16.463 -16.182 1.00 0.00 8 GLU A C 17
ATOM 26349 O O . GLU A 1 8 ? 9.056 17.612 -15.771 1.00 0.00 8 GLU A O 17
ATOM 26361 N N . GLY A 1 9 ? 9.363 15.416 -15.388 1.00 0.00 9 GLY A N 17
ATOM 26362 C CA . GLY A 1 9 ? 9.125 15.505 -13.969 1.00 0.00 9 GLY A CA 17
ATOM 26363 C C . GLY A 1 9 ? 8.001 14.577 -13.553 1.00 0.00 9 GLY A C 17
ATOM 26364 O O . GLY A 1 9 ? 6.900 15.034 -13.258 1.00 0.00 9 GLY A O 17
ATOM 26368 N N . PRO A 1 10 ? 8.250 13.252 -13.547 1.00 0.00 10 PRO A N 17
ATOM 26369 C CA . PRO A 1 10 ? 7.225 12.250 -13.236 1.00 0.00 10 PRO A CA 17
ATOM 26370 C C . PRO A 1 10 ? 6.664 12.401 -11.827 1.00 0.00 10 PRO A C 17
ATOM 26371 O O . PRO A 1 10 ? 7.381 12.244 -10.837 1.00 0.00 10 PRO A O 17
ATOM 26382 N N . ARG A 1 11 ? 5.381 12.717 -11.751 1.00 0.00 11 ARG A N 17
ATOM 26383 C CA . ARG A 1 11 ? 4.682 12.821 -10.476 1.00 0.00 11 ARG A CA 17
ATOM 26384 C C . ARG A 1 11 ? 4.037 11.482 -10.129 1.00 0.00 11 ARG A C 17
ATOM 26385 O O . ARG A 1 11 ? 3.406 11.323 -9.083 1.00 0.00 11 ARG A O 17
ATOM 26406 N N . SER A 1 12 ? 4.203 10.527 -11.030 1.00 0.00 12 SER A N 17
ATOM 26407 C CA . SER A 1 12 ? 3.645 9.200 -10.861 1.00 0.00 12 SER A CA 17
ATOM 26408 C C . SER A 1 12 ? 4.750 8.196 -10.537 1.00 0.00 12 SER A C 17
ATOM 26409 O O . SER A 1 12 ? 5.851 8.284 -11.081 1.00 0.00 12 SER A O 17
ATOM 26417 N N . VAL A 1 13 ? 4.453 7.255 -9.652 1.00 0.00 13 VAL A N 17
ATOM 26418 C CA . VAL A 1 13 ? 5.397 6.196 -9.315 1.00 0.00 13 VAL A CA 17
ATOM 26419 C C . VAL A 1 13 ? 5.241 5.025 -10.275 1.00 0.00 13 VAL A C 17
ATOM 26420 O O . VAL A 1 13 ? 4.124 4.684 -10.674 1.00 0.00 13 VAL A O 17
ATOM 26433 N N . THR A 1 14 ? 6.355 4.432 -10.668 1.00 0.00 14 THR A N 17
ATOM 26434 C CA . THR A 1 14 ? 6.319 3.271 -11.540 1.00 0.00 14 THR A CA 17
ATOM 26435 C C . THR A 1 14 ? 6.430 1.996 -10.715 1.00 0.00 14 THR A C 17
ATOM 26436 O O . THR A 1 14 ? 7.472 1.718 -10.116 1.00 0.00 14 THR A O 17
ATOM 26447 N N . LEU A 1 15 ? 5.350 1.236 -10.683 1.00 0.00 15 LEU A N 17
ATOM 26448 C CA . LEU A 1 15 ? 5.297 0.007 -9.910 1.00 0.00 15 LEU A CA 17
ATOM 26449 C C . LEU A 1 15 ? 5.982 -1.122 -10.674 1.00 0.00 15 LEU A C 17
ATOM 26450 O O . LEU A 1 15 ? 6.129 -1.045 -11.895 1.00 0.00 15 LEU A O 17
ATOM 26466 N N . PRO A 1 16 ? 6.408 -2.189 -9.974 1.00 0.00 16 PRO A N 17
ATOM 26467 C CA . PRO A 1 16 ? 7.120 -3.321 -10.593 1.00 0.00 16 PRO A CA 17
ATOM 26468 C C . PRO A 1 16 ? 6.273 -4.075 -11.622 1.00 0.00 16 PRO A C 17
ATOM 26469 O O . PRO A 1 16 ? 6.767 -4.951 -12.331 1.00 0.00 16 PRO A O 17
ATOM 26480 N N . ASP A 1 17 ? 4.996 -3.725 -11.689 1.00 0.00 17 ASP A N 17
ATOM 26481 C CA . ASP A 1 17 ? 4.088 -4.307 -12.668 1.00 0.00 17 ASP A CA 17
ATOM 26482 C C . ASP A 1 17 ? 4.251 -3.615 -14.010 1.00 0.00 17 ASP A C 17
ATOM 26483 O O . ASP A 1 17 ? 3.820 -4.122 -15.042 1.00 0.00 17 ASP A O 17
ATOM 26492 N N . GLY A 1 18 ? 4.877 -2.447 -13.986 1.00 0.00 18 GLY A N 17
ATOM 26493 C CA . GLY A 1 18 ? 5.024 -1.655 -15.189 1.00 0.00 18 GLY A CA 17
ATOM 26494 C C . GLY A 1 18 ? 4.003 -0.540 -15.247 1.00 0.00 18 GLY A C 17
ATOM 26495 O O . GLY A 1 18 ? 4.073 0.341 -16.107 1.00 0.00 18 GLY A O 17
ATOM 26499 N N . SER A 1 19 ? 3.058 -0.578 -14.317 1.00 0.00 19 SER A N 17
ATOM 26500 C CA . SER A 1 19 ? 2.000 0.414 -14.250 1.00 0.00 19 SER A CA 17
ATOM 26501 C C . SER A 1 19 ? 2.435 1.617 -13.422 1.00 0.00 19 SER A C 17
ATOM 26502 O O . SER A 1 19 ? 3.168 1.479 -12.437 1.00 0.00 19 SER A O 17
ATOM 26510 N N . ILE A 1 20 ? 2.003 2.797 -13.837 1.00 0.00 20 ILE A N 17
ATOM 26511 C CA . ILE A 1 20 ? 2.306 4.014 -13.103 1.00 0.00 20 ILE A CA 17
ATOM 26512 C C . ILE A 1 20 ? 1.075 4.517 -12.359 1.00 0.00 20 ILE A C 17
ATOM 26513 O O . ILE A 1 20 ? -0.047 4.422 -12.859 1.00 0.00 20 ILE A O 17
ATOM 26529 N N . MET A 1 21 ? 1.282 5.010 -11.150 1.00 0.00 21 MET A N 17
ATOM 26530 C CA . MET A 1 21 ? 0.200 5.572 -10.355 1.00 0.00 21 MET A CA 17
ATOM 26531 C C . MET A 1 21 ? 0.645 6.874 -9.716 1.00 0.00 21 MET A C 17
ATOM 26532 O O . MET A 1 21 ? 1.765 6.985 -9.227 1.00 0.00 21 MET A O 17
ATOM 26546 N N . THR A 1 22 ? -0.222 7.860 -9.739 1.00 0.00 22 THR A N 17
ATOM 26547 C CA . THR A 1 22 ? 0.078 9.142 -9.140 1.00 0.00 22 THR A CA 17
ATOM 26548 C C . THR A 1 22 ? -0.538 9.211 -7.747 1.00 0.00 22 THR A C 17
ATOM 26549 O O . THR A 1 22 ? -1.414 8.403 -7.417 1.00 0.00 22 THR A O 17
ATOM 26560 N N . ARG A 1 23 ? -0.090 10.161 -6.930 1.00 0.00 23 ARG A N 17
ATOM 26561 C CA . ARG A 1 23 ? -0.703 10.396 -5.624 1.00 0.00 23 ARG A CA 17
ATOM 26562 C C . ARG A 1 23 ? -2.064 11.078 -5.790 1.00 0.00 23 ARG A C 17
ATOM 26563 O O . ARG A 1 23 ? -2.337 12.130 -5.217 1.00 0.00 23 ARG A O 17
ATOM 26584 N N . ALA A 1 24 ? -2.904 10.436 -6.586 1.00 0.00 24 ALA A N 17
ATOM 26585 C CA . ALA A 1 24 ? -4.225 10.939 -6.930 1.00 0.00 24 ALA A CA 17
ATOM 26586 C C . ALA A 1 24 ? -5.099 9.794 -7.423 1.00 0.00 24 ALA A C 17
ATOM 26587 O O . ALA A 1 24 ? -6.312 9.784 -7.210 1.00 0.00 24 ALA A O 17
ATOM 26594 N N . ASP A 1 25 ? -4.468 8.823 -8.084 1.00 0.00 25 ASP A N 17
ATOM 26595 C CA . ASP A 1 25 ? -5.160 7.626 -8.557 1.00 0.00 25 ASP A CA 17
ATOM 26596 C C . ASP A 1 25 ? -5.487 6.703 -7.390 1.00 0.00 25 ASP A C 17
ATOM 26597 O O . ASP A 1 25 ? -6.222 5.725 -7.536 1.00 0.00 25 ASP A O 17
ATOM 26606 N N . LEU A 1 26 ? -4.924 7.023 -6.231 1.00 0.00 26 LEU A N 17
ATOM 26607 C CA . LEU A 1 26 ? -5.157 6.256 -5.019 1.00 0.00 26 LEU A CA 17
ATOM 26608 C C . LEU A 1 26 ? -6.602 6.425 -4.563 1.00 0.00 26 LEU A C 17
ATOM 26609 O O . LEU A 1 26 ? -7.190 7.493 -4.738 1.00 0.00 26 LEU A O 17
ATOM 26625 N N . PRO A 1 27 ? -7.198 5.370 -3.994 1.00 0.00 27 PRO A N 17
ATOM 26626 C CA . PRO A 1 27 ? -8.546 5.439 -3.429 1.00 0.00 27 PRO A CA 17
ATOM 26627 C C . PRO A 1 27 ? -8.616 6.430 -2.269 1.00 0.00 27 PRO A C 17
ATOM 26628 O O . PRO A 1 27 ? -7.982 6.224 -1.235 1.00 0.00 27 PRO A O 17
ATOM 26639 N N . PRO A 1 28 ? -9.384 7.518 -2.425 1.00 0.00 28 PRO A N 17
ATOM 26640 C CA . PRO A 1 28 ? -9.475 8.583 -1.423 1.00 0.00 28 PRO A CA 17
ATOM 26641 C C . PRO A 1 28 ? -10.292 8.161 -0.201 1.00 0.00 28 PRO A C 17
ATOM 26642 O O . PRO A 1 28 ? -11.444 8.575 -0.042 1.00 0.00 28 PRO A O 17
ATOM 26653 N N . ALA A 1 29 ? -9.692 7.300 0.628 1.00 0.00 29 ALA A N 17
ATOM 26654 C CA . ALA A 1 29 ? -10.301 6.798 1.867 1.00 0.00 29 ALA A CA 17
ATOM 26655 C C . ALA A 1 29 ? -11.444 5.822 1.591 1.00 0.00 29 ALA A C 17
ATOM 26656 O O . ALA A 1 29 ? -11.584 4.810 2.275 1.00 0.00 29 ALA A O 17
ATOM 26663 N N . ASN A 1 30 ? -12.250 6.124 0.588 1.00 0.00 30 ASN A N 17
ATOM 26664 C CA . ASN A 1 30 ? -13.342 5.258 0.198 1.00 0.00 30 ASN A CA 17
ATOM 26665 C C . ASN A 1 30 ? -13.646 5.443 -1.278 1.00 0.00 30 ASN A C 17
ATOM 26666 O O . ASN A 1 30 ? -14.321 6.387 -1.677 1.00 0.00 30 ASN A O 17
ATOM 26677 N N . THR A 1 31 ? -13.105 4.548 -2.084 1.00 0.00 31 THR A N 17
ATOM 26678 C CA . THR A 1 31 ? -13.342 4.553 -3.529 1.00 0.00 31 THR A CA 17
ATOM 26679 C C . THR A 1 31 ? -14.730 3.984 -3.863 1.00 0.00 31 THR A C 17
ATOM 26680 O O . THR A 1 31 ? -15.017 3.669 -5.023 1.00 0.00 31 THR A O 17
ATOM 26691 N N . ARG A 1 32 ? -15.581 3.870 -2.835 1.00 0.00 32 ARG A N 17
ATOM 26692 C CA . ARG A 1 32 ? -16.945 3.336 -2.954 1.00 0.00 32 ARG A CA 17
ATOM 26693 C C . ARG A 1 32 ? -16.932 1.825 -3.173 1.00 0.00 32 ARG A C 17
ATOM 26694 O O . ARG A 1 32 ? -17.538 1.076 -2.407 1.00 0.00 32 ARG A O 17
ATOM 26715 N N . ARG A 1 33 ? -16.246 1.383 -4.212 1.00 0.00 33 ARG A N 17
ATOM 26716 C CA . ARG A 1 33 ? -16.173 -0.031 -4.530 1.00 0.00 33 ARG A CA 17
ATOM 26717 C C . ARG A 1 33 ? -14.728 -0.505 -4.519 1.00 0.00 33 ARG A C 17
ATOM 26718 O O . ARG A 1 33 ? -13.946 -0.205 -5.424 1.00 0.00 33 ARG A O 17
ATOM 26739 N N . TRP A 1 34 ? -14.384 -1.232 -3.470 1.00 0.00 34 TRP A N 17
ATOM 26740 C CA . TRP A 1 34 ? -13.021 -1.677 -3.247 1.00 0.00 34 TRP A CA 17
ATOM 26741 C C . TRP A 1 34 ? -12.776 -3.030 -3.894 1.00 0.00 34 TRP A C 17
ATOM 26742 O O . TRP A 1 34 ? -13.026 -4.075 -3.290 1.00 0.00 34 TRP A O 17
ATOM 26763 N N . VAL A 1 35 ? -12.309 -3.010 -5.129 1.00 0.00 35 VAL A N 17
ATOM 26764 C CA . VAL A 1 35 ? -11.941 -4.237 -5.815 1.00 0.00 35 VAL A CA 17
ATOM 26765 C C . VAL A 1 35 ? -10.552 -4.691 -5.368 1.00 0.00 35 VAL A C 17
ATOM 26766 O O . VAL A 1 35 ? -9.757 -3.880 -4.887 1.00 0.00 35 VAL A O 17
ATOM 26779 N N . ALA A 1 36 ? -10.273 -5.979 -5.526 1.00 0.00 36 ALA A N 17
ATOM 26780 C CA . ALA A 1 36 ? -9.012 -6.564 -5.077 1.00 0.00 36 ALA A CA 17
ATOM 26781 C C . ALA A 1 36 ? -7.812 -5.812 -5.643 1.00 0.00 36 ALA A C 17
ATOM 26782 O O . ALA A 1 36 ? -6.893 -5.457 -4.908 1.00 0.00 36 ALA A O 17
ATOM 26789 N N . SER A 1 37 ? -7.846 -5.543 -6.944 1.00 0.00 37 SER A N 17
ATOM 26790 C CA . SER A 1 37 ? -6.751 -4.862 -7.620 1.00 0.00 37 SER A CA 17
ATOM 26791 C C . SER A 1 37 ? -6.496 -3.490 -6.999 1.00 0.00 37 SER A C 17
ATOM 26792 O O . SER A 1 37 ? -5.349 -3.066 -6.850 1.00 0.00 37 SER A O 17
ATOM 26800 N N . ARG A 1 38 ? -7.566 -2.811 -6.597 1.00 0.00 38 ARG A N 17
ATOM 26801 C CA . ARG A 1 38 ? -7.442 -1.464 -6.065 1.00 0.00 38 ARG A CA 17
ATOM 26802 C C . ARG A 1 38 ? -7.034 -1.497 -4.597 1.00 0.00 38 ARG A C 17
ATOM 26803 O O . ARG A 1 38 ? -6.429 -0.555 -4.096 1.00 0.00 38 ARG A O 17
ATOM 26824 N N . LYS A 1 39 ? -7.361 -2.588 -3.909 1.00 0.00 39 LYS A N 17
ATOM 26825 C CA . LYS A 1 39 ? -6.877 -2.802 -2.547 1.00 0.00 39 LYS A CA 17
ATOM 26826 C C . LYS A 1 39 ? -5.360 -2.949 -2.569 1.00 0.00 39 LYS A C 17
ATOM 26827 O O . LYS A 1 39 ? -4.631 -2.268 -1.833 1.00 0.00 39 LYS A O 17
ATOM 26846 N N . ILE A 1 40 ? -4.895 -3.837 -3.442 1.00 0.00 40 ILE A N 17
ATOM 26847 C CA . ILE A 1 40 ? -3.473 -4.026 -3.669 1.00 0.00 40 ILE A CA 17
ATOM 26848 C C . ILE A 1 40 ? -2.833 -2.701 -4.078 1.00 0.00 40 ILE A C 17
ATOM 26849 O O . ILE A 1 40 ? -1.717 -2.387 -3.669 1.00 0.00 40 ILE A O 17
ATOM 26865 N N . ALA A 1 41 ? -3.565 -1.925 -4.871 1.00 0.00 41 ALA A N 17
ATOM 26866 C CA . ALA A 1 41 ? -3.093 -0.622 -5.328 1.00 0.00 41 ALA A CA 17
ATOM 26867 C C . ALA A 1 41 ? -2.806 0.318 -4.160 1.00 0.00 41 ALA A C 17
ATOM 26868 O O . ALA A 1 41 ? -1.886 1.129 -4.231 1.00 0.00 41 ALA A O 17
ATOM 26875 N N . VAL A 1 42 ? -3.582 0.207 -3.084 1.00 0.00 42 VAL A N 17
ATOM 26876 C CA . VAL A 1 42 ? -3.358 1.051 -1.917 1.00 0.00 42 VAL A CA 17
ATOM 26877 C C . VAL A 1 42 ? -2.036 0.681 -1.252 1.00 0.00 42 VAL A C 17
ATOM 26878 O O . VAL A 1 42 ? -1.195 1.547 -1.016 1.00 0.00 42 VAL A O 17
ATOM 26891 N N . VAL A 1 43 ? -1.835 -0.611 -0.981 1.00 0.00 43 VAL A N 17
ATOM 26892 C CA . VAL A 1 43 ? -0.601 -1.057 -0.326 1.00 0.00 43 VAL A CA 17
ATOM 26893 C C . VAL A 1 43 ? 0.639 -0.812 -1.189 1.00 0.00 43 VAL A C 17
ATOM 26894 O O . VAL A 1 43 ? 1.638 -0.284 -0.699 1.00 0.00 43 VAL A O 17
ATOM 26907 N N . ARG A 1 44 ? 0.582 -1.173 -2.471 1.00 0.00 44 ARG A N 17
ATOM 26908 C CA . ARG A 1 44 ? 1.737 -0.998 -3.354 1.00 0.00 44 ARG A CA 17
ATOM 26909 C C . ARG A 1 44 ? 1.991 0.483 -3.616 1.00 0.00 44 ARG A C 17
ATOM 26910 O O . ARG A 1 44 ? 3.135 0.906 -3.756 1.00 0.00 44 ARG A O 17
ATOM 26931 N N . GLY A 1 45 ? 0.923 1.274 -3.643 1.00 0.00 45 GLY A N 17
ATOM 26932 C CA . GLY A 1 45 ? 1.058 2.695 -3.889 1.00 0.00 45 GLY A CA 17
ATOM 26933 C C . GLY A 1 45 ? 1.762 3.411 -2.754 1.00 0.00 45 GLY A C 17
ATOM 26934 O O . GLY A 1 45 ? 2.685 4.197 -2.983 1.00 0.00 45 GLY A O 17
ATOM 26938 N N . VAL A 1 46 ? 1.345 3.131 -1.525 1.00 0.00 46 VAL A N 17
ATOM 26939 C CA . VAL A 1 46 ? 1.916 3.806 -0.368 1.00 0.00 46 VAL A CA 17
ATOM 26940 C C . VAL A 1 46 ? 3.307 3.263 -0.025 1.00 0.00 46 VAL A C 17
ATOM 26941 O O . VAL A 1 46 ? 4.265 4.025 0.041 1.00 0.00 46 VAL A O 17
ATOM 26954 N N . ILE A 1 47 ? 3.419 1.946 0.123 1.00 0.00 47 ILE A N 17
ATOM 26955 C CA . ILE A 1 47 ? 4.639 1.326 0.637 1.00 0.00 47 ILE A CA 17
ATOM 26956 C C . ILE A 1 47 ? 5.787 1.394 -0.371 1.00 0.00 47 ILE A C 17
ATOM 26957 O O . ILE A 1 47 ? 6.930 1.667 -0.002 1.00 0.00 47 ILE A O 17
ATOM 26973 N N . TYR A 1 48 ? 5.487 1.156 -1.640 1.00 0.00 48 TYR A N 17
ATOM 26974 C CA . TYR A 1 48 ? 6.521 1.141 -2.670 1.00 0.00 48 TYR A CA 17
ATOM 26975 C C . TYR A 1 48 ? 6.882 2.558 -3.090 1.00 0.00 48 TYR A C 17
ATOM 26976 O O . TYR A 1 48 ? 8.047 2.865 -3.360 1.00 0.00 48 TYR A O 17
ATOM 26994 N N . GLY A 1 49 ? 5.878 3.420 -3.142 1.00 0.00 49 GLY A N 17
ATOM 26995 C CA . GLY A 1 49 ? 6.077 4.737 -3.699 1.00 0.00 49 GLY A CA 17
ATOM 26996 C C . GLY A 1 49 ? 6.220 5.856 -2.680 1.00 0.00 49 GLY A C 17
ATOM 26997 O O . GLY A 1 49 ? 7.263 6.509 -2.613 1.00 0.00 49 GLY A O 17
ATOM 27001 N N . LEU A 1 50 ? 5.177 6.071 -1.885 1.00 0.00 50 LEU A N 17
ATOM 27002 C CA . LEU A 1 50 ? 5.009 7.343 -1.191 1.00 0.00 50 LEU A CA 17
ATOM 27003 C C . LEU A 1 50 ? 5.315 7.285 0.306 1.00 0.00 50 LEU A C 17
ATOM 27004 O O . LEU A 1 50 ? 6.363 7.755 0.756 1.00 0.00 50 LEU A O 17
ATOM 27020 N N . ILE A 1 51 ? 4.398 6.704 1.071 1.00 0.00 51 ILE A N 17
ATOM 27021 C CA . ILE A 1 51 ? 4.358 6.932 2.511 1.00 0.00 51 ILE A CA 17
ATOM 27022 C C . ILE A 1 51 ? 4.422 5.641 3.321 1.00 0.00 51 ILE A C 17
ATOM 27023 O O . ILE A 1 51 ? 4.562 4.548 2.779 1.00 0.00 51 ILE A O 17
ATOM 27039 N N . THR A 1 52 ? 4.311 5.793 4.634 1.00 0.00 52 THR A N 17
ATOM 27040 C CA . THR A 1 52 ? 4.274 4.663 5.544 1.00 0.00 52 THR A CA 17
ATOM 27041 C C . THR A 1 52 ? 2.832 4.320 5.899 1.00 0.00 52 THR A C 17
ATOM 27042 O O . THR A 1 52 ? 1.896 5.000 5.466 1.00 0.00 52 THR A O 17
ATOM 27053 N N . LEU A 1 53 ? 2.657 3.286 6.710 1.00 0.00 53 LEU A N 17
ATOM 27054 C CA . LEU A 1 53 ? 1.337 2.876 7.152 1.00 0.00 53 LEU A CA 17
ATOM 27055 C C . LEU A 1 53 ? 0.795 3.867 8.176 1.00 0.00 53 LEU A C 17
ATOM 27056 O O . LEU A 1 53 ? -0.407 3.948 8.385 1.00 0.00 53 LEU A O 17
ATOM 27072 N N . ALA A 1 54 ? 1.683 4.636 8.799 1.00 0.00 54 ALA A N 17
ATOM 27073 C CA . ALA A 1 54 ? 1.264 5.653 9.759 1.00 0.00 54 ALA A CA 17
ATOM 27074 C C . ALA A 1 54 ? 0.348 6.674 9.088 1.00 0.00 54 ALA A C 17
ATOM 27075 O O . ALA A 1 54 ? -0.755 6.948 9.567 1.00 0.00 54 ALA A O 17
ATOM 27082 N N . GLU A 1 55 ? 0.805 7.215 7.965 1.00 0.00 55 GLU A N 17
ATOM 27083 C CA . GLU A 1 55 ? 0.009 8.154 7.180 1.00 0.00 55 GLU A CA 17
ATOM 27084 C C . GLU A 1 55 ? -1.150 7.420 6.509 1.00 0.00 55 GLU A C 17
ATOM 27085 O O . GLU A 1 55 ? -2.269 7.931 6.436 1.00 0.00 55 GLU A O 17
ATOM 27097 N N . ALA A 1 56 ? -0.874 6.208 6.034 1.00 0.00 56 ALA A N 17
ATOM 27098 C CA . ALA A 1 56 ? -1.900 5.373 5.424 1.00 0.00 56 ALA A CA 17
ATOM 27099 C C . ALA A 1 56 ? -3.009 5.019 6.411 1.00 0.00 56 ALA A C 17
ATOM 27100 O O . ALA A 1 56 ? -4.088 4.645 5.996 1.00 0.00 56 ALA A O 17
ATOM 27107 N N . LYS A 1 57 ? -2.752 5.130 7.706 1.00 0.00 57 LYS A N 17
ATOM 27108 C CA . LYS A 1 57 ? -3.812 4.950 8.693 1.00 0.00 57 LYS A CA 17
ATOM 27109 C C . LYS A 1 57 ? -4.615 6.238 8.839 1.00 0.00 57 LYS A C 17
ATOM 27110 O O . LYS A 1 57 ? -5.844 6.218 8.847 1.00 0.00 57 LYS A O 17
ATOM 27129 N N . GLN A 1 58 ? -3.909 7.359 8.928 1.00 0.00 58 GLN A N 17
ATOM 27130 C CA . GLN A 1 58 ? -4.547 8.651 9.150 1.00 0.00 58 GLN A CA 17
ATOM 27131 C C . GLN A 1 58 ? -5.522 8.987 8.025 1.00 0.00 58 GLN A C 17
ATOM 27132 O O . GLN A 1 58 ? -6.608 9.515 8.269 1.00 0.00 58 GLN A O 17
ATOM 27146 N N . THR A 1 59 ? -5.126 8.684 6.797 1.00 0.00 59 THR A N 17
ATOM 27147 C CA . THR A 1 59 ? -5.952 8.980 5.638 1.00 0.00 59 THR A CA 17
ATOM 27148 C C . THR A 1 59 ? -6.697 7.739 5.131 1.00 0.00 59 THR A C 17
ATOM 27149 O O . THR A 1 59 ? -7.910 7.768 4.929 1.00 0.00 59 THR A O 17
ATOM 27160 N N . TYR A 1 60 ? -5.966 6.647 4.947 1.00 0.00 60 TYR A N 17
ATOM 27161 C CA . TYR A 1 60 ? -6.502 5.460 4.282 1.00 0.00 60 TYR A CA 17
ATOM 27162 C C . TYR A 1 60 ? -6.788 4.343 5.284 1.00 0.00 60 TYR A C 17
ATOM 27163 O O . TYR A 1 60 ? -6.911 3.183 4.910 1.00 0.00 60 TYR A O 17
ATOM 27181 N N . GLY A 1 61 ? -6.880 4.715 6.557 1.00 0.00 61 GLY A N 17
ATOM 27182 C CA . GLY A 1 61 ? -6.973 3.751 7.644 1.00 0.00 61 GLY A CA 17
ATOM 27183 C C . GLY A 1 61 ? -8.260 2.940 7.699 1.00 0.00 61 GLY A C 17
ATOM 27184 O O . GLY A 1 61 ? -8.477 2.262 8.703 1.00 0.00 61 GLY A O 17
ATOM 27188 N N . LEU A 1 62 ? -9.106 3.050 6.653 1.00 0.00 62 LEU A N 17
ATOM 27189 C CA . LEU A 1 62 ? -10.411 2.348 6.539 1.00 0.00 62 LEU A CA 17
ATOM 27190 C C . LEU A 1 62 ? -10.669 1.340 7.661 1.00 0.00 62 LEU A C 17
ATOM 27191 O O . LEU A 1 62 ? -11.396 1.628 8.610 1.00 0.00 62 LEU A O 17
ATOM 27207 N N . SER A 1 63 ? -10.089 0.162 7.541 1.00 0.00 63 SER A N 17
ATOM 27208 C CA . SER A 1 63 ? -10.042 -0.777 8.637 1.00 0.00 63 SER A CA 17
ATOM 27209 C C . SER A 1 63 ? -8.609 -1.257 8.807 1.00 0.00 63 SER A C 17
ATOM 27210 O O . SER A 1 63 ? -7.950 -1.611 7.825 1.00 0.00 63 SER A O 17
ATOM 27218 N N . ASP A 1 64 ? -8.122 -1.232 10.041 1.00 0.00 64 ASP A N 17
ATOM 27219 C CA . ASP A 1 64 ? -6.754 -1.645 10.342 1.00 0.00 64 ASP A CA 17
ATOM 27220 C C . ASP A 1 64 ? -6.495 -3.044 9.809 1.00 0.00 64 ASP A C 17
ATOM 27221 O O . ASP A 1 64 ? -5.466 -3.305 9.184 1.00 0.00 64 ASP A O 17
ATOM 27230 N N . GLU A 1 65 ? -7.456 -3.929 10.034 1.00 0.00 65 GLU A N 17
ATOM 27231 C CA . GLU A 1 65 ? -7.323 -5.314 9.631 1.00 0.00 65 GLU A CA 17
ATOM 27232 C C . GLU A 1 65 ? -7.506 -5.459 8.125 1.00 0.00 65 GLU A C 17
ATOM 27233 O O . GLU A 1 65 ? -6.908 -6.336 7.507 1.00 0.00 65 GLU A O 17
ATOM 27245 N N . GLU A 1 66 ? -8.326 -4.593 7.538 1.00 0.00 66 GLU A N 17
ATOM 27246 C CA . GLU A 1 66 ? -8.500 -4.566 6.088 1.00 0.00 66 GLU A CA 17
ATOM 27247 C C . GLU A 1 66 ? -7.153 -4.353 5.406 1.00 0.00 66 GLU A C 17
ATOM 27248 O O . GLU A 1 66 ? -6.773 -5.110 4.519 1.00 0.00 66 GLU A O 17
ATOM 27260 N N . PHE A 1 67 ? -6.421 -3.332 5.849 1.00 0.00 67 PHE A N 17
ATOM 27261 C CA . PHE A 1 67 ? -5.104 -3.037 5.296 1.00 0.00 67 PHE A CA 17
ATOM 27262 C C . PHE A 1 67 ? -4.194 -4.255 5.450 1.00 0.00 67 PHE A C 17
ATOM 27263 O O . PHE A 1 67 ? -3.472 -4.631 4.525 1.00 0.00 67 PHE A O 17
ATOM 27280 N N . ASN A 1 68 ? -4.253 -4.873 6.624 1.00 0.00 68 ASN A N 17
ATOM 27281 C CA . ASN A 1 68 ? -3.456 -6.060 6.910 1.00 0.00 68 ASN A CA 17
ATOM 27282 C C . ASN A 1 68 ? -3.828 -7.202 5.974 1.00 0.00 68 ASN A C 17
ATOM 27283 O O . ASN A 1 68 ? -2.959 -7.924 5.479 1.00 0.00 68 ASN A O 17
ATOM 27294 N N . SER A 1 69 ? -5.123 -7.351 5.715 1.00 0.00 69 SER A N 17
ATOM 27295 C CA . SER A 1 69 ? -5.622 -8.458 4.916 1.00 0.00 69 SER A CA 17
ATOM 27296 C C . SER A 1 69 ? -5.184 -8.337 3.456 1.00 0.00 69 SER A C 17
ATOM 27297 O O . SER A 1 69 ? -5.138 -9.331 2.739 1.00 0.00 69 SER A O 17
ATOM 27305 N N . TRP A 1 70 ? -4.852 -7.125 3.017 1.00 0.00 70 TRP A N 17
ATOM 27306 C CA . TRP A 1 70 ? -4.361 -6.928 1.660 1.00 0.00 70 TRP A CA 17
ATOM 27307 C C . TRP A 1 70 ? -3.005 -7.595 1.507 1.00 0.00 70 TRP A C 17
ATOM 27308 O O . TRP A 1 70 ? -2.798 -8.425 0.624 1.00 0.00 70 TRP A O 17
ATOM 27329 N N . VAL A 1 71 ? -2.090 -7.248 2.398 1.00 0.00 71 VAL A N 17
ATOM 27330 C CA . VAL A 1 71 ? -0.760 -7.842 2.400 1.00 0.00 71 VAL A CA 17
ATOM 27331 C C . VAL A 1 71 ? -0.845 -9.334 2.724 1.00 0.00 71 VAL A C 17
ATOM 27332 O O . VAL A 1 71 ? -0.133 -10.154 2.142 1.00 0.00 71 VAL A O 17
ATOM 27345 N N . SER A 1 72 ? -1.746 -9.675 3.638 1.00 0.00 72 SER A N 17
ATOM 27346 C CA . SER A 1 72 ? -1.935 -11.055 4.057 1.00 0.00 72 SER A CA 17
ATOM 27347 C C . SER A 1 72 ? -2.460 -11.914 2.903 1.00 0.00 72 SER A C 17
ATOM 27348 O O . SER A 1 72 ? -2.195 -13.113 2.855 1.00 0.00 72 SER A O 17
ATOM 27356 N N . ALA A 1 73 ? -3.195 -11.303 1.978 1.00 0.00 73 ALA A N 17
ATOM 27357 C CA . ALA A 1 73 ? -3.727 -12.027 0.823 1.00 0.00 73 ALA A CA 17
ATOM 27358 C C . ALA A 1 73 ? -2.706 -12.060 -0.308 1.00 0.00 73 ALA A C 17
ATOM 27359 O O . ALA A 1 73 ? -2.730 -12.950 -1.158 1.00 0.00 73 ALA A O 17
ATOM 27366 N N . LEU A 1 74 ? -1.806 -11.083 -0.311 1.00 0.00 74 LEU A N 17
ATOM 27367 C CA . LEU A 1 74 ? -0.748 -11.026 -1.305 1.00 0.00 74 LEU A CA 17
ATOM 27368 C C . LEU A 1 74 ? 0.271 -12.119 -1.030 1.00 0.00 74 LEU A C 17
ATOM 27369 O O . LEU A 1 74 ? 0.952 -12.604 -1.935 1.00 0.00 74 LEU A O 17
ATOM 27385 N N . ALA A 1 75 ? 0.366 -12.504 0.234 1.00 0.00 75 ALA A N 17
ATOM 27386 C CA . ALA A 1 75 ? 1.152 -13.656 0.616 1.00 0.00 75 ALA A CA 17
ATOM 27387 C C . ALA A 1 75 ? 0.273 -14.902 0.594 1.00 0.00 75 ALA A C 17
ATOM 27388 O O . ALA A 1 75 ? 0.490 -15.814 -0.204 1.00 0.00 75 ALA A O 17
ATOM 27395 N N . GLU A 1 76 ? -0.730 -14.901 1.472 1.00 0.00 76 GLU A N 17
ATOM 27396 C CA . GLU A 1 76 ? -1.720 -15.973 1.595 1.00 0.00 76 GLU A CA 17
ATOM 27397 C C . GLU A 1 76 ? -1.072 -17.322 1.908 1.00 0.00 76 GLU A C 17
ATOM 27398 O O . GLU A 1 76 ? -1.029 -17.742 3.064 1.00 0.00 76 GLU A O 17
ATOM 27410 N N . HIS A 1 77 ? -0.565 -17.990 0.884 1.00 0.00 77 HIS A N 17
ATOM 27411 C CA . HIS A 1 77 ? 0.056 -19.299 1.059 1.00 0.00 77 HIS A CA 17
ATOM 27412 C C . HIS A 1 77 ? 1.415 -19.354 0.376 1.00 0.00 77 HIS A C 17
ATOM 27413 O O . HIS A 1 77 ? 1.963 -20.431 0.162 1.00 0.00 77 HIS A O 17
ATOM 27428 N N . GLY A 1 78 ? 1.950 -18.186 0.045 1.00 0.00 78 GLY A N 17
ATOM 27429 C CA . GLY A 1 78 ? 3.267 -18.109 -0.561 1.00 0.00 78 GLY A CA 17
ATOM 27430 C C . GLY A 1 78 ? 4.341 -18.703 0.329 1.00 0.00 78 GLY A C 17
ATOM 27431 O O . GLY A 1 78 ? 5.334 -19.248 -0.161 1.00 0.00 78 GLY A O 17
ATOM 27435 N N . LYS A 1 79 ? 4.132 -18.576 1.641 1.00 0.00 79 LYS A N 17
ATOM 27436 C CA . LYS A 1 79 ? 5.034 -19.112 2.666 1.00 0.00 79 LYS A CA 17
ATOM 27437 C C . LYS A 1 79 ? 6.331 -18.306 2.757 1.00 0.00 79 LYS A C 17
ATOM 27438 O O . LYS A 1 79 ? 6.890 -18.133 3.843 1.00 0.00 79 LYS A O 17
ATOM 27457 N N . ASP A 1 80 ? 6.804 -17.804 1.626 1.00 0.00 80 ASP A N 17
ATOM 27458 C CA . ASP A 1 80 ? 7.959 -16.923 1.612 1.00 0.00 80 ASP A CA 17
ATOM 27459 C C . ASP A 1 80 ? 7.526 -15.518 1.976 1.00 0.00 80 ASP A C 17
ATOM 27460 O O . ASP A 1 80 ? 7.473 -14.614 1.138 1.00 0.00 80 ASP A O 17
ATOM 27469 N N . ALA A 1 81 ? 7.150 -15.369 3.228 1.00 0.00 81 ALA A N 17
ATOM 27470 C CA . ALA A 1 81 ? 6.787 -14.076 3.772 1.00 0.00 81 ALA A CA 17
ATOM 27471 C C . ALA A 1 81 ? 7.986 -13.454 4.474 1.00 0.00 81 ALA A C 17
ATOM 27472 O O . ALA A 1 81 ? 7.869 -12.439 5.160 1.00 0.00 81 ALA A O 17
ATOM 27479 N N . LEU A 1 82 ? 9.144 -14.070 4.272 1.00 0.00 82 LEU A N 17
ATOM 27480 C CA . LEU A 1 82 ? 10.376 -13.632 4.909 1.00 0.00 82 LEU A CA 17
ATOM 27481 C C . LEU A 1 82 ? 11.161 -12.706 3.987 1.00 0.00 82 LEU A C 17
ATOM 27482 O O . LEU A 1 82 ? 11.849 -11.797 4.447 1.00 0.00 82 LEU A O 17
ATOM 27498 N N . LYS A 1 83 ? 11.053 -12.939 2.682 1.00 0.00 83 LYS A N 17
ATOM 27499 C CA . LYS A 1 83 ? 11.824 -12.173 1.711 1.00 0.00 83 LYS A CA 17
ATOM 27500 C C . LYS A 1 83 ? 10.911 -11.283 0.861 1.00 0.00 83 LYS A C 17
ATOM 27501 O O . LYS A 1 83 ? 11.289 -10.833 -0.223 1.00 0.00 83 LYS A O 17
ATOM 27520 N N . VAL A 1 84 ? 9.714 -11.007 1.369 1.00 0.00 84 VAL A N 17
ATOM 27521 C CA . VAL A 1 84 ? 8.772 -10.141 0.664 1.00 0.00 84 VAL A CA 17
ATOM 27522 C C . VAL A 1 84 ? 9.314 -8.716 0.609 1.00 0.00 84 VAL A C 17
ATOM 27523 O O . VAL A 1 84 ? 9.593 -8.110 1.645 1.00 0.00 84 VAL A O 17
ATOM 27536 N N . THR A 1 85 ? 9.448 -8.195 -0.604 1.00 0.00 85 THR A N 17
ATOM 27537 C CA . THR A 1 85 ? 10.062 -6.892 -0.841 1.00 0.00 85 THR A CA 17
ATOM 27538 C C . THR A 1 85 ? 9.415 -5.781 -0.017 1.00 0.00 85 THR A C 17
ATOM 27539 O O . THR A 1 85 ? 10.049 -5.201 0.865 1.00 0.00 85 THR A O 17
ATOM 27550 N N . ALA A 1 86 ? 8.145 -5.503 -0.300 1.00 0.00 86 ALA A N 17
ATOM 27551 C CA . ALA A 1 86 ? 7.422 -4.410 0.347 1.00 0.00 86 ALA A CA 17
ATOM 27552 C C . ALA A 1 86 ? 7.361 -4.583 1.863 1.00 0.00 86 ALA A C 17
ATOM 27553 O O . ALA A 1 86 ? 7.256 -3.608 2.604 1.00 0.00 86 ALA A O 17
ATOM 27560 N N . LEU A 1 87 ? 7.461 -5.819 2.324 1.00 0.00 87 LEU A N 17
ATOM 27561 C CA . LEU A 1 87 ? 7.338 -6.105 3.745 1.00 0.00 87 LEU A CA 17
ATOM 27562 C C . LEU A 1 87 ? 8.673 -5.852 4.428 1.00 0.00 87 LEU A C 17
ATOM 27563 O O . LEU A 1 87 ? 8.752 -5.130 5.423 1.00 0.00 87 LEU A O 17
ATOM 27579 N N . LYS A 1 88 ? 9.724 -6.431 3.870 1.00 0.00 88 LYS A N 17
ATOM 27580 C CA . LYS A 1 88 ? 11.058 -6.302 4.433 1.00 0.00 88 LYS A CA 17
ATOM 27581 C C . LYS A 1 88 ? 11.539 -4.860 4.336 1.00 0.00 88 LYS A C 17
ATOM 27582 O O . LYS A 1 88 ? 12.281 -4.386 5.200 1.00 0.00 88 LYS A O 17
ATOM 27601 N N . LYS A 1 89 ? 11.097 -4.162 3.298 1.00 0.00 89 LYS A N 17
ATOM 27602 C CA . LYS A 1 89 ? 11.402 -2.746 3.154 1.00 0.00 89 LYS A CA 17
ATOM 27603 C C . LYS A 1 89 ? 10.722 -1.937 4.235 1.00 0.00 89 LYS A C 17
ATOM 27604 O O . LYS A 1 89 ? 11.348 -1.077 4.846 1.00 0.00 89 LYS A O 17
ATOM 27623 N N . TYR A 1 90 ? 9.453 -2.212 4.485 1.00 0.00 90 TYR A N 17
ATOM 27624 C CA . TYR A 1 90 ? 8.728 -1.474 5.500 1.00 0.00 90 TYR A CA 17
ATOM 27625 C C . TYR A 1 90 ? 9.330 -1.729 6.873 1.00 0.00 90 TYR A C 17
ATOM 27626 O O . TYR A 1 90 ? 9.564 -0.801 7.639 1.00 0.00 90 TYR A O 17
ATOM 27644 N N . ARG A 1 91 ? 9.601 -2.992 7.168 1.00 0.00 91 ARG A N 17
ATOM 27645 C CA . ARG A 1 91 ? 10.163 -3.367 8.458 1.00 0.00 91 ARG A CA 17
ATOM 27646 C C . ARG A 1 91 ? 11.544 -2.741 8.654 1.00 0.00 91 ARG A C 17
ATOM 27647 O O . ARG A 1 91 ? 11.940 -2.422 9.777 1.00 0.00 91 ARG A O 17
ATOM 27668 N N . GLN A 1 92 ? 12.279 -2.561 7.564 1.00 0.00 92 GLN A N 17
ATOM 27669 C CA . GLN A 1 92 ? 13.592 -1.932 7.635 1.00 0.00 92 GLN A CA 17
ATOM 27670 C C . GLN A 1 92 ? 13.458 -0.417 7.721 1.00 0.00 92 GLN A C 17
ATOM 27671 O O . GLN A 1 92 ? 14.203 0.242 8.437 1.00 0.00 92 GLN A O 17
ATOM 27685 N N . LEU A 1 93 ? 12.500 0.124 6.988 1.00 0.00 93 LEU A N 17
ATOM 27686 C CA . LEU A 1 93 ? 12.284 1.564 6.916 1.00 0.00 93 LEU A CA 17
ATOM 27687 C C . LEU A 1 93 ? 11.886 2.145 8.279 1.00 0.00 93 LEU A C 17
ATOM 27688 O O . LEU A 1 93 ? 12.053 3.338 8.531 1.00 0.00 93 LEU A O 17
ATOM 27704 N N . LEU A 1 94 ? 11.388 1.291 9.167 1.00 0.00 94 LEU A N 17
ATOM 27705 C CA . LEU A 1 94 ? 10.995 1.718 10.511 1.00 0.00 94 LEU A CA 17
ATOM 27706 C C . LEU A 1 94 ? 12.164 1.630 11.498 1.00 0.00 94 LEU A C 17
ATOM 27707 O O . LEU A 1 94 ? 11.966 1.707 12.713 1.00 0.00 94 LEU A O 17
ATOM 27723 N N . GLU A 1 95 ? 13.383 1.500 10.974 1.00 0.00 95 GLU A N 17
ATOM 27724 C CA . GLU A 1 95 ? 14.578 1.390 11.814 1.00 0.00 95 GLU A CA 17
ATOM 27725 C C . GLU A 1 95 ? 14.876 2.708 12.524 1.00 0.00 95 GLU A C 17
ATOM 27726 O O . GLU A 1 95 ? 15.519 2.725 13.574 1.00 0.00 95 GLU A O 17
ATOM 27738 N N . HIS A 1 96 ? 14.383 3.805 11.958 1.00 0.00 96 HIS A N 17
ATOM 27739 C CA . HIS A 1 96 ? 14.767 5.141 12.406 1.00 0.00 96 HIS A CA 17
ATOM 27740 C C . HIS A 1 96 ? 13.980 5.611 13.622 1.00 0.00 96 HIS A C 17
ATOM 27741 O O . HIS A 1 96 ? 13.649 6.786 13.730 1.00 0.00 96 HIS A O 17
ATOM 27756 N N . HIS A 1 97 ? 13.687 4.700 14.535 1.00 0.00 97 HIS A N 17
ATOM 27757 C CA . HIS A 1 97 ? 13.231 5.091 15.862 1.00 0.00 97 HIS A CA 17
ATOM 27758 C C . HIS A 1 97 ? 14.435 5.069 16.787 1.00 0.00 97 HIS A C 17
ATOM 27759 O O . HIS A 1 97 ? 14.891 6.114 17.244 1.00 0.00 97 HIS A O 17
ATOM 27774 N N . HIS A 1 98 ? 14.931 3.858 17.046 1.00 0.00 98 HIS A N 17
ATOM 27775 C CA . HIS A 1 98 ? 16.252 3.644 17.637 1.00 0.00 98 HIS A CA 17
ATOM 27776 C C . HIS A 1 98 ? 16.482 4.507 18.877 1.00 0.00 98 HIS A C 17
ATOM 27777 O O . HIS A 1 98 ? 17.206 5.503 18.829 1.00 0.00 98 HIS A O 17
ATOM 27792 N N . HIS A 1 99 ? 15.857 4.135 19.981 1.00 0.00 99 HIS A N 17
ATOM 27793 C CA . HIS A 1 99 ? 16.006 4.883 21.222 1.00 0.00 99 HIS A CA 17
ATOM 27794 C C . HIS A 1 99 ? 16.604 4.002 22.310 1.00 0.00 99 HIS A C 17
ATOM 27795 O O . HIS A 1 99 ? 17.466 4.446 23.069 1.00 0.00 99 HIS A O 17
ATOM 27810 N N . HIS A 1 100 ? 16.144 2.751 22.364 1.00 0.00 100 HIS A N 17
ATOM 27811 C CA . HIS A 1 100 ? 16.605 1.767 23.348 1.00 0.00 100 HIS A CA 17
ATOM 27812 C C . HIS A 1 100 ? 16.319 2.226 24.779 1.00 0.00 100 HIS A C 17
ATOM 27813 O O . HIS A 1 100 ? 15.264 1.918 25.337 1.00 0.00 100 HIS A O 17
ATOM 27828 N N . HIS A 1 101 ? 17.243 2.983 25.356 1.00 0.00 101 HIS A N 17
ATOM 27829 C CA . HIS A 1 101 ? 17.136 3.408 26.741 1.00 0.00 101 HIS A CA 17
ATOM 27830 C C . HIS A 1 101 ? 18.146 4.513 27.016 1.00 0.00 101 HIS A C 17
ATOM 27831 O O . HIS A 1 101 ? 17.785 5.700 26.888 1.00 0.00 101 HIS A O 17
ATOM 27847 N N . MET A 1 1 ? 16.820 22.043 -18.098 1.00 0.00 1 MET A N 18
ATOM 27848 C CA . MET A 1 1 ? 16.126 21.262 -19.148 1.00 0.00 1 MET A CA 18
ATOM 27849 C C . MET A 1 1 ? 16.840 19.941 -19.440 1.00 0.00 1 MET A C 18
ATOM 27850 O O . MET A 1 1 ? 16.319 19.101 -20.172 1.00 0.00 1 MET A O 18
ATOM 27866 N N . MET A 1 2 ? 18.023 19.750 -18.855 1.00 0.00 2 MET A N 18
ATOM 27867 C CA . MET A 1 2 ? 18.815 18.548 -19.113 1.00 0.00 2 MET A CA 18
ATOM 27868 C C . MET A 1 2 ? 18.210 17.327 -18.422 1.00 0.00 2 MET A C 18
ATOM 27869 O O . MET A 1 2 ? 18.206 16.226 -18.973 1.00 0.00 2 MET A O 18
ATOM 27883 N N . PHE A 1 3 ? 17.708 17.531 -17.215 1.00 0.00 3 PHE A N 18
ATOM 27884 C CA . PHE A 1 3 ? 17.117 16.452 -16.436 1.00 0.00 3 PHE A CA 18
ATOM 27885 C C . PHE A 1 3 ? 15.857 16.936 -15.732 1.00 0.00 3 PHE A C 18
ATOM 27886 O O . PHE A 1 3 ? 15.788 18.085 -15.291 1.00 0.00 3 PHE A O 18
ATOM 27903 N N . LEU A 1 4 ? 14.861 16.065 -15.645 1.00 0.00 4 LEU A N 18
ATOM 27904 C CA . LEU A 1 4 ? 13.605 16.411 -14.999 1.00 0.00 4 LEU A CA 18
ATOM 27905 C C . LEU A 1 4 ? 12.862 15.159 -14.540 1.00 0.00 4 LEU A C 18
ATOM 27906 O O . LEU A 1 4 ? 12.657 14.951 -13.343 1.00 0.00 4 LEU A O 18
ATOM 27922 N N . ARG A 1 5 ? 12.486 14.311 -15.490 1.00 0.00 5 ARG A N 18
ATOM 27923 C CA . ARG A 1 5 ? 11.635 13.162 -15.193 1.00 0.00 5 ARG A CA 18
ATOM 27924 C C . ARG A 1 5 ? 12.445 12.011 -14.605 1.00 0.00 5 ARG A C 18
ATOM 27925 O O . ARG A 1 5 ? 12.760 11.046 -15.301 1.00 0.00 5 ARG A O 18
ATOM 27946 N N . LYS A 1 6 ? 12.786 12.146 -13.323 1.00 0.00 6 LYS A N 18
ATOM 27947 C CA . LYS A 1 6 ? 13.549 11.138 -12.580 1.00 0.00 6 LYS A CA 18
ATOM 27948 C C . LYS A 1 6 ? 13.906 11.686 -11.205 1.00 0.00 6 LYS A C 18
ATOM 27949 O O . LYS A 1 6 ? 13.985 10.948 -10.222 1.00 0.00 6 LYS A O 18
ATOM 27968 N N . VAL A 1 7 ? 14.112 12.993 -11.150 1.00 0.00 7 VAL A N 18
ATOM 27969 C CA . VAL A 1 7 ? 14.607 13.651 -9.950 1.00 0.00 7 VAL A CA 18
ATOM 27970 C C . VAL A 1 7 ? 13.836 14.928 -9.674 1.00 0.00 7 VAL A C 18
ATOM 27971 O O . VAL A 1 7 ? 12.833 15.200 -10.335 1.00 0.00 7 VAL A O 18
ATOM 27984 N N . GLU A 1 8 ? 14.331 15.700 -8.700 1.00 0.00 8 GLU A N 18
ATOM 27985 C CA . GLU A 1 8 ? 13.745 16.985 -8.316 1.00 0.00 8 GLU A CA 18
ATOM 27986 C C . GLU A 1 8 ? 12.375 16.790 -7.678 1.00 0.00 8 GLU A C 18
ATOM 27987 O O . GLU A 1 8 ? 12.201 16.930 -6.466 1.00 0.00 8 GLU A O 18
ATOM 27999 N N . GLY A 1 9 ? 11.416 16.455 -8.511 1.00 0.00 9 GLY A N 18
ATOM 28000 C CA . GLY A 1 9 ? 10.076 16.189 -8.062 1.00 0.00 9 GLY A CA 18
ATOM 28001 C C . GLY A 1 9 ? 9.298 15.448 -9.121 1.00 0.00 9 GLY A C 18
ATOM 28002 O O . GLY A 1 9 ? 8.435 16.031 -9.776 1.00 0.00 9 GLY A O 18
ATOM 28006 N N . PRO A 1 10 ? 9.599 14.155 -9.333 1.00 0.00 10 PRO A N 18
ATOM 28007 C CA . PRO A 1 10 ? 8.934 13.357 -10.361 1.00 0.00 10 PRO A CA 18
ATOM 28008 C C . PRO A 1 10 ? 7.447 13.202 -10.056 1.00 0.00 10 PRO A C 18
ATOM 28009 O O . PRO A 1 10 ? 7.053 12.991 -8.904 1.00 0.00 10 PRO A O 18
ATOM 28020 N N . ARG A 1 11 ? 6.627 13.335 -11.088 1.00 0.00 11 ARG A N 18
ATOM 28021 C CA . ARG A 1 11 ? 5.180 13.382 -10.920 1.00 0.00 11 ARG A CA 18
ATOM 28022 C C . ARG A 1 11 ? 4.631 12.074 -10.359 1.00 0.00 11 ARG A C 18
ATOM 28023 O O . ARG A 1 11 ? 3.929 12.066 -9.343 1.00 0.00 11 ARG A O 18
ATOM 28044 N N . SER A 1 12 ? 4.967 10.975 -11.008 1.00 0.00 12 SER A N 18
ATOM 28045 C CA . SER A 1 12 ? 4.393 9.682 -10.672 1.00 0.00 12 SER A CA 18
ATOM 28046 C C . SER A 1 12 ? 5.455 8.729 -10.133 1.00 0.00 12 SER A C 18
ATOM 28047 O O . SER A 1 12 ? 6.641 8.880 -10.430 1.00 0.00 12 SER A O 18
ATOM 28055 N N . VAL A 1 13 ? 5.024 7.755 -9.340 1.00 0.00 13 VAL A N 18
ATOM 28056 C CA . VAL A 1 13 ? 5.918 6.706 -8.865 1.00 0.00 13 VAL A CA 18
ATOM 28057 C C . VAL A 1 13 ? 5.822 5.485 -9.769 1.00 0.00 13 VAL A C 18
ATOM 28058 O O . VAL A 1 13 ? 4.725 5.058 -10.141 1.00 0.00 13 VAL A O 18
ATOM 28071 N N . THR A 1 14 ? 6.967 4.948 -10.151 1.00 0.00 14 THR A N 18
ATOM 28072 C CA . THR A 1 14 ? 6.999 3.725 -10.930 1.00 0.00 14 THR A CA 18
ATOM 28073 C C . THR A 1 14 ? 7.122 2.528 -10.000 1.00 0.00 14 THR A C 18
ATOM 28074 O O . THR A 1 14 ? 8.202 2.221 -9.496 1.00 0.00 14 THR A O 18
ATOM 28085 N N . LEU A 1 15 ? 6.001 1.876 -9.751 1.00 0.00 15 LEU A N 18
ATOM 28086 C CA . LEU A 1 15 ? 5.964 0.743 -8.842 1.00 0.00 15 LEU A CA 18
ATOM 28087 C C . LEU A 1 15 ? 6.475 -0.515 -9.543 1.00 0.00 15 LEU A C 18
ATOM 28088 O O . LEU A 1 15 ? 6.460 -0.588 -10.774 1.00 0.00 15 LEU A O 18
ATOM 28104 N N . PRO A 1 16 ? 6.931 -1.522 -8.767 1.00 0.00 16 PRO A N 18
ATOM 28105 C CA . PRO A 1 16 ? 7.541 -2.752 -9.310 1.00 0.00 16 PRO A CA 18
ATOM 28106 C C . PRO A 1 16 ? 6.594 -3.566 -10.193 1.00 0.00 16 PRO A C 18
ATOM 28107 O O . PRO A 1 16 ? 6.992 -4.574 -10.776 1.00 0.00 16 PRO A O 18
ATOM 28118 N N . ASP A 1 17 ? 5.350 -3.125 -10.296 1.00 0.00 17 ASP A N 18
ATOM 28119 C CA . ASP A 1 17 ? 4.368 -3.789 -11.144 1.00 0.00 17 ASP A CA 18
ATOM 28120 C C . ASP A 1 17 ? 4.408 -3.221 -12.555 1.00 0.00 17 ASP A C 18
ATOM 28121 O O . ASP A 1 17 ? 3.682 -3.671 -13.441 1.00 0.00 17 ASP A O 18
ATOM 28130 N N . GLY A 1 18 ? 5.260 -2.223 -12.760 1.00 0.00 18 GLY A N 18
ATOM 28131 C CA . GLY A 1 18 ? 5.386 -1.605 -14.065 1.00 0.00 18 GLY A CA 18
ATOM 28132 C C . GLY A 1 18 ? 4.300 -0.584 -14.317 1.00 0.00 18 GLY A C 18
ATOM 28133 O O . GLY A 1 18 ? 3.922 -0.333 -15.460 1.00 0.00 18 GLY A O 18
ATOM 28137 N N . SER A 1 19 ? 3.795 0.003 -13.245 1.00 0.00 19 SER A N 18
ATOM 28138 C CA . SER A 1 19 ? 2.726 0.980 -13.343 1.00 0.00 19 SER A CA 18
ATOM 28139 C C . SER A 1 19 ? 3.176 2.324 -12.785 1.00 0.00 19 SER A C 18
ATOM 28140 O O . SER A 1 19 ? 3.788 2.386 -11.715 1.00 0.00 19 SER A O 18
ATOM 28148 N N . ILE A 1 20 ? 2.881 3.394 -13.510 1.00 0.00 20 ILE A N 18
ATOM 28149 C CA . ILE A 1 20 ? 3.155 4.734 -13.018 1.00 0.00 20 ILE A CA 18
ATOM 28150 C C . ILE A 1 20 ? 1.913 5.305 -12.351 1.00 0.00 20 ILE A C 18
ATOM 28151 O O . ILE A 1 20 ? 0.955 5.709 -13.013 1.00 0.00 20 ILE A O 18
ATOM 28167 N N . MET A 1 21 ? 1.920 5.306 -11.032 1.00 0.00 21 MET A N 18
ATOM 28168 C CA . MET A 1 21 ? 0.779 5.787 -10.277 1.00 0.00 21 MET A CA 18
ATOM 28169 C C . MET A 1 21 ? 1.058 7.167 -9.709 1.00 0.00 21 MET A C 18
ATOM 28170 O O . MET A 1 21 ? 2.117 7.416 -9.130 1.00 0.00 21 MET A O 18
ATOM 28184 N N . THR A 1 22 ? 0.118 8.064 -9.910 1.00 0.00 22 THR A N 18
ATOM 28185 C CA . THR A 1 22 ? 0.221 9.411 -9.403 1.00 0.00 22 THR A CA 18
ATOM 28186 C C . THR A 1 22 ? -0.718 9.560 -8.205 1.00 0.00 22 THR A C 18
ATOM 28187 O O . THR A 1 22 ? -1.462 8.630 -7.882 1.00 0.00 22 THR A O 18
ATOM 28198 N N . ARG A 1 23 ? -0.682 10.710 -7.545 1.00 0.00 23 ARG A N 18
ATOM 28199 C CA . ARG A 1 23 ? -1.553 10.980 -6.402 1.00 0.00 23 ARG A CA 18
ATOM 28200 C C . ARG A 1 23 ? -3.035 10.864 -6.781 1.00 0.00 23 ARG A C 18
ATOM 28201 O O . ARG A 1 23 ? -3.898 10.724 -5.915 1.00 0.00 23 ARG A O 18
ATOM 28222 N N . ALA A 1 24 ? -3.322 10.908 -8.077 1.00 0.00 24 ALA A N 18
ATOM 28223 C CA . ALA A 1 24 ? -4.694 10.822 -8.561 1.00 0.00 24 ALA A CA 18
ATOM 28224 C C . ALA A 1 24 ? -5.092 9.379 -8.876 1.00 0.00 24 ALA A C 18
ATOM 28225 O O . ALA A 1 24 ? -6.237 9.107 -9.234 1.00 0.00 24 ALA A O 18
ATOM 28232 N N . ASP A 1 25 ? -4.146 8.458 -8.734 1.00 0.00 25 ASP A N 18
ATOM 28233 C CA . ASP A 1 25 ? -4.403 7.047 -9.018 1.00 0.00 25 ASP A CA 18
ATOM 28234 C C . ASP A 1 25 ? -4.682 6.287 -7.733 1.00 0.00 25 ASP A C 18
ATOM 28235 O O . ASP A 1 25 ? -4.922 5.078 -7.746 1.00 0.00 25 ASP A O 18
ATOM 28244 N N . LEU A 1 26 ? -4.645 7.004 -6.621 1.00 0.00 26 LEU A N 18
ATOM 28245 C CA . LEU A 1 26 ? -4.875 6.405 -5.318 1.00 0.00 26 LEU A CA 18
ATOM 28246 C C . LEU A 1 26 ? -6.316 6.639 -4.875 1.00 0.00 26 LEU A C 18
ATOM 28247 O O . LEU A 1 26 ? -6.816 7.759 -4.964 1.00 0.00 26 LEU A O 18
ATOM 28263 N N . PRO A 1 27 ? -7.015 5.584 -4.415 1.00 0.00 27 PRO A N 18
ATOM 28264 C CA . PRO A 1 27 ? -8.344 5.728 -3.818 1.00 0.00 27 PRO A CA 18
ATOM 28265 C C . PRO A 1 27 ? -8.281 6.596 -2.563 1.00 0.00 27 PRO A C 18
ATOM 28266 O O . PRO A 1 27 ? -7.739 6.166 -1.549 1.00 0.00 27 PRO A O 18
ATOM 28277 N N . PRO A 1 28 ? -8.827 7.828 -2.618 1.00 0.00 28 PRO A N 18
ATOM 28278 C CA . PRO A 1 28 ? -8.721 8.798 -1.515 1.00 0.00 28 PRO A CA 18
ATOM 28279 C C . PRO A 1 28 ? -9.261 8.251 -0.200 1.00 0.00 28 PRO A C 18
ATOM 28280 O O . PRO A 1 28 ? -8.706 8.508 0.870 1.00 0.00 28 PRO A O 18
ATOM 28291 N N . ALA A 1 29 ? -10.341 7.493 -0.306 1.00 0.00 29 ALA A N 18
ATOM 28292 C CA . ALA A 1 29 ? -10.992 6.879 0.841 1.00 0.00 29 ALA A CA 18
ATOM 28293 C C . ALA A 1 29 ? -12.104 5.968 0.356 1.00 0.00 29 ALA A C 18
ATOM 28294 O O . ALA A 1 29 ? -12.340 4.895 0.906 1.00 0.00 29 ALA A O 18
ATOM 28301 N N . ASN A 1 30 ? -12.777 6.406 -0.699 1.00 0.00 30 ASN A N 18
ATOM 28302 C CA . ASN A 1 30 ? -13.880 5.656 -1.268 1.00 0.00 30 ASN A CA 18
ATOM 28303 C C . ASN A 1 30 ? -13.784 5.627 -2.785 1.00 0.00 30 ASN A C 18
ATOM 28304 O O . ASN A 1 30 ? -14.293 6.520 -3.464 1.00 0.00 30 ASN A O 18
ATOM 28315 N N . THR A 1 31 ? -13.089 4.632 -3.318 1.00 0.00 31 THR A N 18
ATOM 28316 C CA . THR A 1 31 ? -13.108 4.390 -4.755 1.00 0.00 31 THR A CA 18
ATOM 28317 C C . THR A 1 31 ? -14.489 3.866 -5.140 1.00 0.00 31 THR A C 18
ATOM 28318 O O . THR A 1 31 ? -15.238 3.409 -4.274 1.00 0.00 31 THR A O 18
ATOM 28329 N N . ARG A 1 32 ? -14.832 3.931 -6.415 1.00 0.00 32 ARG A N 18
ATOM 28330 C CA . ARG A 1 32 ? -16.158 3.521 -6.854 1.00 0.00 32 ARG A CA 18
ATOM 28331 C C . ARG A 1 32 ? -16.384 2.028 -6.620 1.00 0.00 32 ARG A C 18
ATOM 28332 O O . ARG A 1 32 ? -17.480 1.616 -6.235 1.00 0.00 32 ARG A O 18
ATOM 28353 N N . ARG A 1 33 ? -15.347 1.223 -6.850 1.00 0.00 33 ARG A N 18
ATOM 28354 C CA . ARG A 1 33 ? -15.435 -0.219 -6.643 1.00 0.00 33 ARG A CA 18
ATOM 28355 C C . ARG A 1 33 ? -14.100 -0.760 -6.131 1.00 0.00 33 ARG A C 18
ATOM 28356 O O . ARG A 1 33 ? -13.101 -0.760 -6.855 1.00 0.00 33 ARG A O 18
ATOM 28377 N N . TRP A 1 34 ? -14.080 -1.187 -4.875 1.00 0.00 34 TRP A N 18
ATOM 28378 C CA . TRP A 1 34 ? -12.881 -1.772 -4.284 1.00 0.00 34 TRP A CA 18
ATOM 28379 C C . TRP A 1 34 ? -12.664 -3.189 -4.805 1.00 0.00 34 TRP A C 18
ATOM 28380 O O . TRP A 1 34 ? -13.148 -4.158 -4.217 1.00 0.00 34 TRP A O 18
ATOM 28401 N N . VAL A 1 35 ? -11.971 -3.307 -5.926 1.00 0.00 35 VAL A N 18
ATOM 28402 C CA . VAL A 1 35 ? -11.634 -4.614 -6.480 1.00 0.00 35 VAL A CA 18
ATOM 28403 C C . VAL A 1 35 ? -10.250 -5.050 -6.009 1.00 0.00 35 VAL A C 18
ATOM 28404 O O . VAL A 1 35 ? -9.529 -4.265 -5.388 1.00 0.00 35 VAL A O 18
ATOM 28417 N N . ALA A 1 36 ? -9.888 -6.294 -6.309 1.00 0.00 36 ALA A N 18
ATOM 28418 C CA . ALA A 1 36 ? -8.598 -6.851 -5.906 1.00 0.00 36 ALA A CA 18
ATOM 28419 C C . ALA A 1 36 ? -7.442 -5.977 -6.380 1.00 0.00 36 ALA A C 18
ATOM 28420 O O . ALA A 1 36 ? -6.516 -5.687 -5.618 1.00 0.00 36 ALA A O 18
ATOM 28427 N N . SER A 1 37 ? -7.516 -5.541 -7.632 1.00 0.00 37 SER A N 18
ATOM 28428 C CA . SER A 1 37 ? -6.483 -4.701 -8.217 1.00 0.00 37 SER A CA 18
ATOM 28429 C C . SER A 1 37 ? -6.374 -3.369 -7.475 1.00 0.00 37 SER A C 18
ATOM 28430 O O . SER A 1 37 ? -5.280 -2.835 -7.305 1.00 0.00 37 SER A O 18
ATOM 28438 N N . ARG A 1 38 ? -7.509 -2.839 -7.022 1.00 0.00 38 ARG A N 18
ATOM 28439 C CA . ARG A 1 38 ? -7.508 -1.605 -6.250 1.00 0.00 38 ARG A CA 18
ATOM 28440 C C . ARG A 1 38 ? -6.824 -1.816 -4.907 1.00 0.00 38 ARG A C 18
ATOM 28441 O O . ARG A 1 38 ? -5.964 -1.034 -4.523 1.00 0.00 38 ARG A O 18
ATOM 28462 N N . LYS A 1 39 ? -7.195 -2.895 -4.219 1.00 0.00 39 LYS A N 18
ATOM 28463 C CA . LYS A 1 39 ? -6.668 -3.188 -2.885 1.00 0.00 39 LYS A CA 18
ATOM 28464 C C . LYS A 1 39 ? -5.141 -3.246 -2.900 1.00 0.00 39 LYS A C 18
ATOM 28465 O O . LYS A 1 39 ? -4.481 -2.500 -2.177 1.00 0.00 39 LYS A O 18
ATOM 28484 N N . ILE A 1 40 ? -4.589 -4.114 -3.744 1.00 0.00 40 ILE A N 18
ATOM 28485 C CA . ILE A 1 40 ? -3.142 -4.276 -3.858 1.00 0.00 40 ILE A CA 18
ATOM 28486 C C . ILE A 1 40 ? -2.465 -2.962 -4.258 1.00 0.00 40 ILE A C 18
ATOM 28487 O O . ILE A 1 40 ? -1.388 -2.621 -3.752 1.00 0.00 40 ILE A O 18
ATOM 28503 N N . ALA A 1 41 ? -3.111 -2.221 -5.154 1.00 0.00 41 ALA A N 18
ATOM 28504 C CA . ALA A 1 41 ? -2.570 -0.956 -5.634 1.00 0.00 41 ALA A CA 18
ATOM 28505 C C . ALA A 1 41 ? -2.444 0.058 -4.505 1.00 0.00 41 ALA A C 18
ATOM 28506 O O . ALA A 1 41 ? -1.542 0.889 -4.512 1.00 0.00 41 ALA A O 18
ATOM 28513 N N . VAL A 1 42 ? -3.344 -0.012 -3.531 1.00 0.00 42 VAL A N 18
ATOM 28514 C CA . VAL A 1 42 ? -3.303 0.911 -2.405 1.00 0.00 42 VAL A CA 18
ATOM 28515 C C . VAL A 1 42 ? -2.144 0.569 -1.474 1.00 0.00 42 VAL A C 18
ATOM 28516 O O . VAL A 1 42 ? -1.436 1.468 -1.016 1.00 0.00 42 VAL A O 18
ATOM 28529 N N . VAL A 1 43 ? -1.939 -0.730 -1.218 1.00 0.00 43 VAL A N 18
ATOM 28530 C CA . VAL A 1 43 ? -0.861 -1.174 -0.325 1.00 0.00 43 VAL A CA 18
ATOM 28531 C C . VAL A 1 43 ? 0.465 -0.606 -0.791 1.00 0.00 43 VAL A C 18
ATOM 28532 O O . VAL A 1 43 ? 1.060 0.236 -0.125 1.00 0.00 43 VAL A O 18
ATOM 28545 N N . ARG A 1 44 ? 0.912 -1.047 -1.959 1.00 0.00 44 ARG A N 18
ATOM 28546 C CA . ARG A 1 44 ? 2.207 -0.621 -2.462 1.00 0.00 44 ARG A CA 18
ATOM 28547 C C . ARG A 1 44 ? 2.138 0.771 -3.085 1.00 0.00 44 ARG A C 18
ATOM 28548 O O . ARG A 1 44 ? 3.161 1.347 -3.443 1.00 0.00 44 ARG A O 18
ATOM 28569 N N . GLY A 1 45 ? 0.934 1.315 -3.182 1.00 0.00 45 GLY A N 18
ATOM 28570 C CA . GLY A 1 45 ? 0.767 2.671 -3.672 1.00 0.00 45 GLY A CA 18
ATOM 28571 C C . GLY A 1 45 ? 1.174 3.696 -2.633 1.00 0.00 45 GLY A C 18
ATOM 28572 O O . GLY A 1 45 ? 1.892 4.647 -2.934 1.00 0.00 45 GLY A O 18
ATOM 28576 N N . VAL A 1 46 ? 0.724 3.499 -1.400 1.00 0.00 46 VAL A N 18
ATOM 28577 C CA . VAL A 1 46 ? 1.100 4.394 -0.316 1.00 0.00 46 VAL A CA 18
ATOM 28578 C C . VAL A 1 46 ? 2.444 3.984 0.279 1.00 0.00 46 VAL A C 18
ATOM 28579 O O . VAL A 1 46 ? 3.309 4.826 0.502 1.00 0.00 46 VAL A O 18
ATOM 28592 N N . ILE A 1 47 ? 2.615 2.678 0.476 1.00 0.00 47 ILE A N 18
ATOM 28593 C CA . ILE A 1 47 ? 3.795 2.121 1.130 1.00 0.00 47 ILE A CA 18
ATOM 28594 C C . ILE A 1 47 ? 5.069 2.357 0.321 1.00 0.00 47 ILE A C 18
ATOM 28595 O O . ILE A 1 47 ? 6.098 2.745 0.873 1.00 0.00 47 ILE A O 18
ATOM 28611 N N . TYR A 1 48 ? 5.001 2.134 -0.985 1.00 0.00 48 TYR A N 18
ATOM 28612 C CA . TYR A 1 48 ? 6.176 2.290 -1.834 1.00 0.00 48 TYR A CA 18
ATOM 28613 C C . TYR A 1 48 ? 6.165 3.657 -2.502 1.00 0.00 48 TYR A C 18
ATOM 28614 O O . TYR A 1 48 ? 7.145 4.066 -3.125 1.00 0.00 48 TYR A O 18
ATOM 28632 N N . GLY A 1 49 ? 5.049 4.355 -2.366 1.00 0.00 49 GLY A N 18
ATOM 28633 C CA . GLY A 1 49 ? 4.866 5.601 -3.076 1.00 0.00 49 GLY A CA 18
ATOM 28634 C C . GLY A 1 49 ? 5.086 6.835 -2.222 1.00 0.00 49 GLY A C 18
ATOM 28635 O O . GLY A 1 49 ? 6.114 7.498 -2.334 1.00 0.00 49 GLY A O 18
ATOM 28639 N N . LEU A 1 50 ? 4.123 7.142 -1.358 1.00 0.00 50 LEU A N 18
ATOM 28640 C CA . LEU A 1 50 ? 4.087 8.449 -0.712 1.00 0.00 50 LEU A CA 18
ATOM 28641 C C . LEU A 1 50 ? 4.515 8.419 0.755 1.00 0.00 50 LEU A C 18
ATOM 28642 O O . LEU A 1 50 ? 5.618 8.850 1.096 1.00 0.00 50 LEU A O 18
ATOM 28658 N N . ILE A 1 51 ? 3.639 7.924 1.618 1.00 0.00 51 ILE A N 18
ATOM 28659 C CA . ILE A 1 51 ? 3.810 8.095 3.056 1.00 0.00 51 ILE A CA 18
ATOM 28660 C C . ILE A 1 51 ? 3.869 6.767 3.807 1.00 0.00 51 ILE A C 18
ATOM 28661 O O . ILE A 1 51 ? 3.811 5.696 3.208 1.00 0.00 51 ILE A O 18
ATOM 28677 N N . THR A 1 52 ? 3.984 6.855 5.128 1.00 0.00 52 THR A N 18
ATOM 28678 C CA . THR A 1 52 ? 4.050 5.671 5.971 1.00 0.00 52 THR A CA 18
ATOM 28679 C C . THR A 1 52 ? 2.658 5.101 6.210 1.00 0.00 52 THR A C 18
ATOM 28680 O O . THR A 1 52 ? 1.653 5.715 5.844 1.00 0.00 52 THR A O 18
ATOM 28691 N N . LEU A 1 53 ? 2.595 3.944 6.859 1.00 0.00 53 LEU A N 18
ATOM 28692 C CA . LEU A 1 53 ? 1.319 3.309 7.157 1.00 0.00 53 LEU A CA 18
ATOM 28693 C C . LEU A 1 53 ? 0.545 4.107 8.207 1.00 0.00 53 LEU A C 18
ATOM 28694 O O . LEU A 1 53 ? -0.647 3.893 8.406 1.00 0.00 53 LEU A O 18
ATOM 28710 N N . ALA A 1 54 ? 1.227 5.037 8.869 1.00 0.00 54 ALA A N 18
ATOM 28711 C CA . ALA A 1 54 ? 0.580 5.903 9.844 1.00 0.00 54 ALA A CA 18
ATOM 28712 C C . ALA A 1 54 ? -0.384 6.852 9.140 1.00 0.00 54 ALA A C 18
ATOM 28713 O O . ALA A 1 54 ? -1.576 6.879 9.443 1.00 0.00 54 ALA A O 18
ATOM 28720 N N . GLU A 1 55 ? 0.134 7.606 8.175 1.00 0.00 55 GLU A N 18
ATOM 28721 C CA . GLU A 1 55 ? -0.690 8.517 7.386 1.00 0.00 55 GLU A CA 18
ATOM 28722 C C . GLU A 1 55 ? -1.699 7.711 6.578 1.00 0.00 55 GLU A C 18
ATOM 28723 O O . GLU A 1 55 ? -2.874 8.067 6.482 1.00 0.00 55 GLU A O 18
ATOM 28735 N N . ALA A 1 56 ? -1.225 6.606 6.012 1.00 0.00 56 ALA A N 18
ATOM 28736 C CA . ALA A 1 56 ? -2.073 5.689 5.262 1.00 0.00 56 ALA A CA 18
ATOM 28737 C C . ALA A 1 56 ? -3.178 5.104 6.124 1.00 0.00 56 ALA A C 18
ATOM 28738 O O . ALA A 1 56 ? -4.156 4.610 5.597 1.00 0.00 56 ALA A O 18
ATOM 28745 N N . LYS A 1 57 ? -3.039 5.157 7.439 1.00 0.00 57 LYS A N 18
ATOM 28746 C CA . LYS A 1 57 ? -4.108 4.680 8.299 1.00 0.00 57 LYS A CA 18
ATOM 28747 C C . LYS A 1 57 ? -4.984 5.847 8.753 1.00 0.00 57 LYS A C 18
ATOM 28748 O O . LYS A 1 57 ? -6.201 5.708 8.880 1.00 0.00 57 LYS A O 18
ATOM 28767 N N . GLN A 1 58 ? -4.370 7.005 8.972 1.00 0.00 58 GLN A N 18
ATOM 28768 C CA . GLN A 1 58 ? -5.119 8.202 9.347 1.00 0.00 58 GLN A CA 18
ATOM 28769 C C . GLN A 1 58 ? -6.067 8.618 8.225 1.00 0.00 58 GLN A C 18
ATOM 28770 O O . GLN A 1 58 ? -7.196 9.044 8.475 1.00 0.00 58 GLN A O 18
ATOM 28784 N N . THR A 1 59 ? -5.609 8.480 6.990 1.00 0.00 59 THR A N 18
ATOM 28785 C CA . THR A 1 59 ? -6.426 8.819 5.837 1.00 0.00 59 THR A CA 18
ATOM 28786 C C . THR A 1 59 ? -7.071 7.575 5.221 1.00 0.00 59 THR A C 18
ATOM 28787 O O . THR A 1 59 ? -8.293 7.504 5.097 1.00 0.00 59 THR A O 18
ATOM 28798 N N . TYR A 1 60 ? -6.255 6.581 4.886 1.00 0.00 60 TYR A N 18
ATOM 28799 C CA . TYR A 1 60 ? -6.714 5.436 4.104 1.00 0.00 60 TYR A CA 18
ATOM 28800 C C . TYR A 1 60 ? -6.884 4.212 4.995 1.00 0.00 60 TYR A C 18
ATOM 28801 O O . TYR A 1 60 ? -6.962 3.094 4.502 1.00 0.00 60 TYR A O 18
ATOM 28819 N N . GLY A 1 61 ? -6.927 4.443 6.306 1.00 0.00 61 GLY A N 18
ATOM 28820 C CA . GLY A 1 61 ? -6.871 3.362 7.274 1.00 0.00 61 GLY A CA 18
ATOM 28821 C C . GLY A 1 61 ? -7.873 2.257 7.054 1.00 0.00 61 GLY A C 18
ATOM 28822 O O . GLY A 1 61 ? -7.532 1.091 7.237 1.00 0.00 61 GLY A O 18
ATOM 28826 N N . LEU A 1 62 ? -9.090 2.623 6.638 1.00 0.00 62 LEU A N 18
ATOM 28827 C CA . LEU A 1 62 ? -10.211 1.676 6.517 1.00 0.00 62 LEU A CA 18
ATOM 28828 C C . LEU A 1 62 ? -10.468 1.003 7.867 1.00 0.00 62 LEU A C 18
ATOM 28829 O O . LEU A 1 62 ? -11.344 1.406 8.632 1.00 0.00 62 LEU A O 18
ATOM 28845 N N . SER A 1 63 ? -9.680 -0.022 8.128 1.00 0.00 63 SER A N 18
ATOM 28846 C CA . SER A 1 63 ? -9.630 -0.708 9.398 1.00 0.00 63 SER A CA 18
ATOM 28847 C C . SER A 1 63 ? -8.283 -1.412 9.456 1.00 0.00 63 SER A C 18
ATOM 28848 O O . SER A 1 63 ? -7.768 -1.820 8.412 1.00 0.00 63 SER A O 18
ATOM 28856 N N . ASP A 1 64 ? -7.692 -1.530 10.643 1.00 0.00 64 ASP A N 18
ATOM 28857 C CA . ASP A 1 64 ? -6.371 -2.143 10.765 1.00 0.00 64 ASP A CA 18
ATOM 28858 C C . ASP A 1 64 ? -6.394 -3.545 10.174 1.00 0.00 64 ASP A C 18
ATOM 28859 O O . ASP A 1 64 ? -5.489 -3.931 9.445 1.00 0.00 64 ASP A O 18
ATOM 28868 N N . GLU A 1 65 ? -7.468 -4.277 10.464 1.00 0.00 65 GLU A N 18
ATOM 28869 C CA . GLU A 1 65 ? -7.654 -5.629 9.946 1.00 0.00 65 GLU A CA 18
ATOM 28870 C C . GLU A 1 65 ? -7.734 -5.637 8.422 1.00 0.00 65 GLU A C 18
ATOM 28871 O O . GLU A 1 65 ? -7.177 -6.521 7.770 1.00 0.00 65 GLU A O 18
ATOM 28883 N N . GLU A 1 66 ? -8.422 -4.646 7.861 1.00 0.00 66 GLU A N 18
ATOM 28884 C CA . GLU A 1 66 ? -8.598 -4.549 6.416 1.00 0.00 66 GLU A CA 18
ATOM 28885 C C . GLU A 1 66 ? -7.247 -4.444 5.718 1.00 0.00 66 GLU A C 18
ATOM 28886 O O . GLU A 1 66 ? -6.868 -5.329 4.955 1.00 0.00 66 GLU A O 18
ATOM 28898 N N . PHE A 1 67 ? -6.513 -3.375 6.012 1.00 0.00 67 PHE A N 18
ATOM 28899 C CA . PHE A 1 67 ? -5.226 -3.129 5.369 1.00 0.00 67 PHE A CA 18
ATOM 28900 C C . PHE A 1 67 ? -4.244 -4.259 5.696 1.00 0.00 67 PHE A C 18
ATOM 28901 O O . PHE A 1 67 ? -3.433 -4.659 4.861 1.00 0.00 67 PHE A O 18
ATOM 28918 N N . ASN A 1 68 ? -4.345 -4.776 6.919 1.00 0.00 68 ASN A N 18
ATOM 28919 C CA . ASN A 1 68 ? -3.500 -5.879 7.382 1.00 0.00 68 ASN A CA 18
ATOM 28920 C C . ASN A 1 68 ? -3.709 -7.110 6.511 1.00 0.00 68 ASN A C 18
ATOM 28921 O O . ASN A 1 68 ? -2.759 -7.809 6.153 1.00 0.00 68 ASN A O 18
ATOM 28932 N N . SER A 1 69 ? -4.965 -7.360 6.166 1.00 0.00 69 SER A N 18
ATOM 28933 C CA . SER A 1 69 ? -5.329 -8.507 5.351 1.00 0.00 69 SER A CA 18
ATOM 28934 C C . SER A 1 69 ? -4.768 -8.372 3.936 1.00 0.00 69 SER A C 18
ATOM 28935 O O . SER A 1 69 ? -4.499 -9.374 3.273 1.00 0.00 69 SER A O 18
ATOM 28943 N N . TRP A 1 70 ? -4.573 -7.131 3.483 1.00 0.00 70 TRP A N 18
ATOM 28944 C CA . TRP A 1 70 ? -4.004 -6.884 2.158 1.00 0.00 70 TRP A CA 18
ATOM 28945 C C . TRP A 1 70 ? -2.576 -7.412 2.110 1.00 0.00 70 TRP A C 18
ATOM 28946 O O . TRP A 1 70 ? -2.189 -8.122 1.184 1.00 0.00 70 TRP A O 18
ATOM 28967 N N . VAL A 1 71 ? -1.808 -7.077 3.138 1.00 0.00 71 VAL A N 18
ATOM 28968 C CA . VAL A 1 71 ? -0.429 -7.531 3.248 1.00 0.00 71 VAL A CA 18
ATOM 28969 C C . VAL A 1 71 ? -0.388 -9.041 3.465 1.00 0.00 71 VAL A C 18
ATOM 28970 O O . VAL A 1 71 ? 0.479 -9.732 2.935 1.00 0.00 71 VAL A O 18
ATOM 28983 N N . SER A 1 72 ? -1.346 -9.544 4.234 1.00 0.00 72 SER A N 18
ATOM 28984 C CA . SER A 1 72 ? -1.454 -10.973 4.493 1.00 0.00 72 SER A CA 18
ATOM 28985 C C . SER A 1 72 ? -1.731 -11.737 3.197 1.00 0.00 72 SER A C 18
ATOM 28986 O O . SER A 1 72 ? -1.305 -12.880 3.036 1.00 0.00 72 SER A O 18
ATOM 28994 N N . ALA A 1 73 ? -2.438 -11.098 2.270 1.00 0.00 73 ALA A N 18
ATOM 28995 C CA . ALA A 1 73 ? -2.718 -11.699 0.972 1.00 0.00 73 ALA A CA 18
ATOM 28996 C C . ALA A 1 73 ? -1.483 -11.652 0.082 1.00 0.00 73 ALA A C 18
ATOM 28997 O O . ALA A 1 73 ? -1.279 -12.519 -0.766 1.00 0.00 73 ALA A O 18
ATOM 29004 N N . LEU A 1 74 ? -0.657 -10.638 0.298 1.00 0.00 74 LEU A N 18
ATOM 29005 C CA . LEU A 1 74 ? 0.547 -10.436 -0.498 1.00 0.00 74 LEU A CA 18
ATOM 29006 C C . LEU A 1 74 ? 1.735 -11.192 0.090 1.00 0.00 74 LEU A C 18
ATOM 29007 O O . LEU A 1 74 ? 2.822 -11.206 -0.487 1.00 0.00 74 LEU A O 18
ATOM 29023 N N . ALA A 1 75 ? 1.523 -11.800 1.250 1.00 0.00 75 ALA A N 18
ATOM 29024 C CA . ALA A 1 75 ? 2.546 -12.621 1.888 1.00 0.00 75 ALA A CA 18
ATOM 29025 C C . ALA A 1 75 ? 2.888 -13.826 1.023 1.00 0.00 75 ALA A C 18
ATOM 29026 O O . ALA A 1 75 ? 4.062 -14.093 0.756 1.00 0.00 75 ALA A O 18
ATOM 29033 N N . GLU A 1 76 ? 1.850 -14.559 0.620 1.00 0.00 76 GLU A N 18
ATOM 29034 C CA . GLU A 1 76 ? 1.981 -15.694 -0.297 1.00 0.00 76 GLU A CA 18
ATOM 29035 C C . GLU A 1 76 ? 2.828 -16.812 0.320 1.00 0.00 76 GLU A C 18
ATOM 29036 O O . GLU A 1 76 ? 3.329 -17.694 -0.380 1.00 0.00 76 GLU A O 18
ATOM 29048 N N . HIS A 1 77 ? 2.974 -16.782 1.639 1.00 0.00 77 HIS A N 18
ATOM 29049 C CA . HIS A 1 77 ? 3.781 -17.772 2.343 1.00 0.00 77 HIS A CA 18
ATOM 29050 C C . HIS A 1 77 ? 2.939 -18.542 3.355 1.00 0.00 77 HIS A C 18
ATOM 29051 O O . HIS A 1 77 ? 2.681 -19.733 3.180 1.00 0.00 77 HIS A O 18
ATOM 29066 N N . GLY A 1 78 ? 2.493 -17.855 4.398 1.00 0.00 78 GLY A N 18
ATOM 29067 C CA . GLY A 1 78 ? 1.758 -18.517 5.462 1.00 0.00 78 GLY A CA 18
ATOM 29068 C C . GLY A 1 78 ? 2.691 -19.007 6.549 1.00 0.00 78 GLY A C 18
ATOM 29069 O O . GLY A 1 78 ? 3.628 -19.758 6.264 1.00 0.00 78 GLY A O 18
ATOM 29073 N N . LYS A 1 79 ? 2.447 -18.563 7.785 1.00 0.00 79 LYS A N 18
ATOM 29074 C CA . LYS A 1 79 ? 3.336 -18.816 8.929 1.00 0.00 79 LYS A CA 18
ATOM 29075 C C . LYS A 1 79 ? 4.666 -18.073 8.783 1.00 0.00 79 LYS A C 18
ATOM 29076 O O . LYS A 1 79 ? 5.204 -17.536 9.755 1.00 0.00 79 LYS A O 18
ATOM 29095 N N . ASP A 1 80 ? 5.178 -18.028 7.569 1.00 0.00 80 ASP A N 18
ATOM 29096 C CA . ASP A 1 80 ? 6.351 -17.248 7.260 1.00 0.00 80 ASP A CA 18
ATOM 29097 C C . ASP A 1 80 ? 5.925 -15.818 6.986 1.00 0.00 80 ASP A C 18
ATOM 29098 O O . ASP A 1 80 ? 5.751 -15.401 5.842 1.00 0.00 80 ASP A O 18
ATOM 29107 N N . ALA A 1 81 ? 5.660 -15.111 8.061 1.00 0.00 81 ALA A N 18
ATOM 29108 C CA . ALA A 1 81 ? 5.316 -13.698 7.997 1.00 0.00 81 ALA A CA 18
ATOM 29109 C C . ALA A 1 81 ? 6.573 -12.841 8.058 1.00 0.00 81 ALA A C 18
ATOM 29110 O O . ALA A 1 81 ? 6.511 -11.635 8.293 1.00 0.00 81 ALA A O 18
ATOM 29117 N N . LEU A 1 82 ? 7.713 -13.477 7.821 1.00 0.00 82 LEU A N 18
ATOM 29118 C CA . LEU A 1 82 ? 8.997 -12.801 7.886 1.00 0.00 82 LEU A CA 18
ATOM 29119 C C . LEU A 1 82 ? 9.433 -12.346 6.503 1.00 0.00 82 LEU A C 18
ATOM 29120 O O . LEU A 1 82 ? 10.033 -11.284 6.350 1.00 0.00 82 LEU A O 18
ATOM 29136 N N . LYS A 1 83 ? 9.126 -13.151 5.493 1.00 0.00 83 LYS A N 18
ATOM 29137 C CA . LYS A 1 83 ? 9.535 -12.847 4.129 1.00 0.00 83 LYS A CA 18
ATOM 29138 C C . LYS A 1 83 ? 8.356 -12.331 3.314 1.00 0.00 83 LYS A C 18
ATOM 29139 O O . LYS A 1 83 ? 8.335 -12.452 2.089 1.00 0.00 83 LYS A O 18
ATOM 29158 N N . VAL A 1 84 ? 7.373 -11.759 4.002 1.00 0.00 84 VAL A N 18
ATOM 29159 C CA . VAL A 1 84 ? 6.237 -11.134 3.336 1.00 0.00 84 VAL A CA 18
ATOM 29160 C C . VAL A 1 84 ? 6.735 -10.041 2.403 1.00 0.00 84 VAL A C 18
ATOM 29161 O O . VAL A 1 84 ? 7.500 -9.174 2.817 1.00 0.00 84 VAL A O 18
ATOM 29174 N N . THR A 1 85 ? 6.294 -10.096 1.152 1.00 0.00 85 THR A N 18
ATOM 29175 C CA . THR A 1 85 ? 6.790 -9.208 0.107 1.00 0.00 85 THR A CA 18
ATOM 29176 C C . THR A 1 85 ? 6.805 -7.738 0.538 1.00 0.00 85 THR A C 18
ATOM 29177 O O . THR A 1 85 ? 7.867 -7.175 0.790 1.00 0.00 85 THR A O 18
ATOM 29188 N N . ALA A 1 86 ? 5.629 -7.134 0.644 1.00 0.00 86 ALA A N 18
ATOM 29189 C CA . ALA A 1 86 ? 5.514 -5.711 0.959 1.00 0.00 86 ALA A CA 18
ATOM 29190 C C . ALA A 1 86 ? 6.097 -5.373 2.329 1.00 0.00 86 ALA A C 18
ATOM 29191 O O . ALA A 1 86 ? 6.508 -4.240 2.576 1.00 0.00 86 ALA A O 18
ATOM 29198 N N . LEU A 1 87 ? 6.167 -6.367 3.200 1.00 0.00 87 LEU A N 18
ATOM 29199 C CA . LEU A 1 87 ? 6.611 -6.149 4.568 1.00 0.00 87 LEU A CA 18
ATOM 29200 C C . LEU A 1 87 ? 8.132 -6.114 4.615 1.00 0.00 87 LEU A C 18
ATOM 29201 O O . LEU A 1 87 ? 8.727 -5.185 5.164 1.00 0.00 87 LEU A O 18
ATOM 29217 N N . LYS A 1 88 ? 8.757 -7.115 4.016 1.00 0.00 88 LYS A N 18
ATOM 29218 C CA . LYS A 1 88 ? 10.207 -7.208 4.012 1.00 0.00 88 LYS A CA 18
ATOM 29219 C C . LYS A 1 88 ? 10.803 -6.109 3.137 1.00 0.00 88 LYS A C 18
ATOM 29220 O O . LYS A 1 88 ? 11.902 -5.638 3.400 1.00 0.00 88 LYS A O 18
ATOM 29239 N N . LYS A 1 89 ? 10.059 -5.682 2.115 1.00 0.00 89 LYS A N 18
ATOM 29240 C CA . LYS A 1 89 ? 10.493 -4.554 1.288 1.00 0.00 89 LYS A CA 18
ATOM 29241 C C . LYS A 1 89 ? 10.583 -3.295 2.132 1.00 0.00 89 LYS A C 18
ATOM 29242 O O . LYS A 1 89 ? 11.616 -2.630 2.164 1.00 0.00 89 LYS A O 18
ATOM 29261 N N . TYR A 1 90 ? 9.500 -2.990 2.831 1.00 0.00 90 TYR A N 18
ATOM 29262 C CA . TYR A 1 90 ? 9.426 -1.786 3.641 1.00 0.00 90 TYR A CA 18
ATOM 29263 C C . TYR A 1 90 ? 10.447 -1.839 4.773 1.00 0.00 90 TYR A C 18
ATOM 29264 O O . TYR A 1 90 ? 11.137 -0.863 5.048 1.00 0.00 90 TYR A O 18
ATOM 29282 N N . ARG A 1 91 ? 10.559 -2.999 5.402 1.00 0.00 91 ARG A N 18
ATOM 29283 C CA . ARG A 1 91 ? 11.434 -3.167 6.551 1.00 0.00 91 ARG A CA 18
ATOM 29284 C C . ARG A 1 91 ? 12.907 -3.116 6.139 1.00 0.00 91 ARG A C 18
ATOM 29285 O O . ARG A 1 91 ? 13.730 -2.508 6.825 1.00 0.00 91 ARG A O 18
ATOM 29306 N N . GLN A 1 92 ? 13.228 -3.736 5.006 1.00 0.00 92 GLN A N 18
ATOM 29307 C CA . GLN A 1 92 ? 14.603 -3.780 4.518 1.00 0.00 92 GLN A CA 18
ATOM 29308 C C . GLN A 1 92 ? 15.017 -2.430 3.936 1.00 0.00 92 GLN A C 18
ATOM 29309 O O . GLN A 1 92 ? 16.176 -2.035 4.031 1.00 0.00 92 GLN A O 18
ATOM 29323 N N . LEU A 1 93 ? 14.060 -1.726 3.339 1.00 0.00 93 LEU A N 18
ATOM 29324 C CA . LEU A 1 93 ? 14.324 -0.430 2.723 1.00 0.00 93 LEU A CA 18
ATOM 29325 C C . LEU A 1 93 ? 14.738 0.612 3.768 1.00 0.00 93 LEU A C 18
ATOM 29326 O O . LEU A 1 93 ? 15.399 1.602 3.447 1.00 0.00 93 LEU A O 18
ATOM 29342 N N . LEU A 1 94 ? 14.361 0.382 5.019 1.00 0.00 94 LEU A N 18
ATOM 29343 C CA . LEU A 1 94 ? 14.757 1.270 6.109 1.00 0.00 94 LEU A CA 18
ATOM 29344 C C . LEU A 1 94 ? 16.162 0.932 6.602 1.00 0.00 94 LEU A C 18
ATOM 29345 O O . LEU A 1 94 ? 16.752 1.675 7.389 1.00 0.00 94 LEU A O 18
ATOM 29361 N N . GLU A 1 95 ? 16.700 -0.184 6.131 1.00 0.00 95 GLU A N 18
ATOM 29362 C CA . GLU A 1 95 ? 18.051 -0.586 6.492 1.00 0.00 95 GLU A CA 18
ATOM 29363 C C . GLU A 1 95 ? 19.013 -0.280 5.358 1.00 0.00 95 GLU A C 18
ATOM 29364 O O . GLU A 1 95 ? 18.733 -0.574 4.199 1.00 0.00 95 GLU A O 18
ATOM 29376 N N . HIS A 1 96 ? 20.154 0.295 5.690 1.00 0.00 96 HIS A N 18
ATOM 29377 C CA . HIS A 1 96 ? 21.211 0.510 4.710 1.00 0.00 96 HIS A CA 18
ATOM 29378 C C . HIS A 1 96 ? 22.116 -0.717 4.664 1.00 0.00 96 HIS A C 18
ATOM 29379 O O . HIS A 1 96 ? 23.337 -0.615 4.540 1.00 0.00 96 HIS A O 18
ATOM 29394 N N . HIS A 1 97 ? 21.484 -1.882 4.747 1.00 0.00 97 HIS A N 18
ATOM 29395 C CA . HIS A 1 97 ? 22.178 -3.161 4.780 1.00 0.00 97 HIS A CA 18
ATOM 29396 C C . HIS A 1 97 ? 22.597 -3.570 3.370 1.00 0.00 97 HIS A C 18
ATOM 29397 O O . HIS A 1 97 ? 21.893 -3.283 2.399 1.00 0.00 97 HIS A O 18
ATOM 29412 N N . HIS A 1 98 ? 23.743 -4.230 3.265 1.00 0.00 98 HIS A N 18
ATOM 29413 C CA . HIS A 1 98 ? 24.258 -4.692 1.979 1.00 0.00 98 HIS A CA 18
ATOM 29414 C C . HIS A 1 98 ? 23.340 -5.749 1.372 1.00 0.00 98 HIS A C 18
ATOM 29415 O O . HIS A 1 98 ? 23.161 -6.827 1.940 1.00 0.00 98 HIS A O 18
ATOM 29430 N N . HIS A 1 99 ? 22.741 -5.424 0.232 1.00 0.00 99 HIS A N 18
ATOM 29431 C CA . HIS A 1 99 ? 21.915 -6.386 -0.490 1.00 0.00 99 HIS A CA 18
ATOM 29432 C C . HIS A 1 99 ? 22.781 -7.529 -1.009 1.00 0.00 99 HIS A C 18
ATOM 29433 O O . HIS A 1 99 ? 23.866 -7.301 -1.548 1.00 0.00 99 HIS A O 18
ATOM 29448 N N . HIS A 1 100 ? 22.305 -8.754 -0.835 1.00 0.00 100 HIS A N 18
ATOM 29449 C CA . HIS A 1 100 ? 23.049 -9.923 -1.283 1.00 0.00 100 HIS A CA 18
ATOM 29450 C C . HIS A 1 100 ? 22.806 -10.149 -2.771 1.00 0.00 100 HIS A C 18
ATOM 29451 O O . HIS A 1 100 ? 22.093 -11.078 -3.151 1.00 0.00 100 HIS A O 18
ATOM 29466 N N . HIS A 1 101 ? 23.387 -9.271 -3.598 1.00 0.00 101 HIS A N 18
ATOM 29467 C CA . HIS A 1 101 ? 23.172 -9.289 -5.047 1.00 0.00 101 HIS A CA 18
ATOM 29468 C C . HIS A 1 101 ? 21.684 -9.115 -5.358 1.00 0.00 101 HIS A C 18
ATOM 29469 O O . HIS A 1 101 ? 20.995 -10.130 -5.577 1.00 0.00 101 HIS A O 18
ATOM 29485 N N . MET A 1 1 ? 25.377 11.830 -14.995 1.00 0.00 1 MET A N 19
ATOM 29486 C CA . MET A 1 1 ? 25.437 13.309 -14.938 1.00 0.00 1 MET A CA 19
ATOM 29487 C C . MET A 1 1 ? 24.065 13.891 -14.633 1.00 0.00 1 MET A C 19
ATOM 29488 O O . MET A 1 1 ? 23.804 14.324 -13.511 1.00 0.00 1 MET A O 19
ATOM 29504 N N . MET A 1 2 ? 23.189 13.896 -15.633 1.00 0.00 2 MET A N 19
ATOM 29505 C CA . MET A 1 2 ? 21.834 14.401 -15.464 1.00 0.00 2 MET A CA 19
ATOM 29506 C C . MET A 1 2 ? 20.829 13.281 -15.705 1.00 0.00 2 MET A C 19
ATOM 29507 O O . MET A 1 2 ? 21.015 12.452 -16.594 1.00 0.00 2 MET A O 19
ATOM 29521 N N . PHE A 1 3 ? 19.762 13.262 -14.922 1.00 0.00 3 PHE A N 19
ATOM 29522 C CA . PHE A 1 3 ? 18.740 12.227 -15.042 1.00 0.00 3 PHE A CA 19
ATOM 29523 C C . PHE A 1 3 ? 17.729 12.579 -16.131 1.00 0.00 3 PHE A C 19
ATOM 29524 O O . PHE A 1 3 ? 16.563 12.175 -16.057 1.00 0.00 3 PHE A O 19
ATOM 29541 N N . LEU A 1 4 ? 18.195 13.317 -17.147 1.00 0.00 4 LEU A N 19
ATOM 29542 C CA . LEU A 1 4 ? 17.366 13.778 -18.270 1.00 0.00 4 LEU A CA 19
ATOM 29543 C C . LEU A 1 4 ? 16.401 14.879 -17.832 1.00 0.00 4 LEU A C 19
ATOM 29544 O O . LEU A 1 4 ? 16.325 15.940 -18.457 1.00 0.00 4 LEU A O 19
ATOM 29560 N N . ARG A 1 5 ? 15.672 14.623 -16.759 1.00 0.00 5 ARG A N 19
ATOM 29561 C CA . ARG A 1 5 ? 14.738 15.583 -16.202 1.00 0.00 5 ARG A CA 19
ATOM 29562 C C . ARG A 1 5 ? 14.889 15.591 -14.685 1.00 0.00 5 ARG A C 19
ATOM 29563 O O . ARG A 1 5 ? 15.582 14.739 -14.128 1.00 0.00 5 ARG A O 19
ATOM 29584 N N . LYS A 1 6 ? 14.259 16.550 -14.022 1.00 0.00 6 LYS A N 19
ATOM 29585 C CA . LYS A 1 6 ? 14.288 16.614 -12.569 1.00 0.00 6 LYS A CA 19
ATOM 29586 C C . LYS A 1 6 ? 13.575 15.414 -11.945 1.00 0.00 6 LYS A C 19
ATOM 29587 O O . LYS A 1 6 ? 12.481 15.026 -12.366 1.00 0.00 6 LYS A O 19
ATOM 29606 N N . VAL A 1 7 ? 14.219 14.826 -10.948 1.00 0.00 7 VAL A N 19
ATOM 29607 C CA . VAL A 1 7 ? 13.657 13.700 -10.211 1.00 0.00 7 VAL A CA 19
ATOM 29608 C C . VAL A 1 7 ? 13.411 14.136 -8.775 1.00 0.00 7 VAL A C 19
ATOM 29609 O O . VAL A 1 7 ? 13.342 13.331 -7.848 1.00 0.00 7 VAL A O 19
ATOM 29622 N N . GLU A 1 8 ? 13.275 15.436 -8.606 1.00 0.00 8 GLU A N 19
ATOM 29623 C CA . GLU A 1 8 ? 13.002 16.016 -7.306 1.00 0.00 8 GLU A CA 19
ATOM 29624 C C . GLU A 1 8 ? 11.517 15.904 -6.974 1.00 0.00 8 GLU A C 19
ATOM 29625 O O . GLU A 1 8 ? 10.671 16.531 -7.612 1.00 0.00 8 GLU A O 19
ATOM 29637 N N . GLY A 1 9 ? 11.214 15.085 -5.980 1.00 0.00 9 GLY A N 19
ATOM 29638 C CA . GLY A 1 9 ? 9.841 14.859 -5.571 1.00 0.00 9 GLY A CA 19
ATOM 29639 C C . GLY A 1 9 ? 8.941 14.319 -6.677 1.00 0.00 9 GLY A C 19
ATOM 29640 O O . GLY A 1 9 ? 7.929 14.946 -7.004 1.00 0.00 9 GLY A O 19
ATOM 29644 N N . PRO A 1 10 ? 9.274 13.164 -7.286 1.00 0.00 10 PRO A N 19
ATOM 29645 C CA . PRO A 1 10 ? 8.392 12.507 -8.255 1.00 0.00 10 PRO A CA 19
ATOM 29646 C C . PRO A 1 10 ? 7.138 11.950 -7.585 1.00 0.00 10 PRO A C 19
ATOM 29647 O O . PRO A 1 10 ? 7.221 11.115 -6.684 1.00 0.00 10 PRO A O 19
ATOM 29658 N N . ARG A 1 11 ? 5.981 12.421 -8.024 1.00 0.00 11 ARG A N 19
ATOM 29659 C CA . ARG A 1 11 ? 4.711 11.997 -7.437 1.00 0.00 11 ARG A CA 19
ATOM 29660 C C . ARG A 1 11 ? 4.106 10.835 -8.224 1.00 0.00 11 ARG A C 19
ATOM 29661 O O . ARG A 1 11 ? 2.990 10.392 -7.955 1.00 0.00 11 ARG A O 19
ATOM 29682 N N . SER A 1 12 ? 4.852 10.358 -9.206 1.00 0.00 12 SER A N 19
ATOM 29683 C CA . SER A 1 12 ? 4.433 9.215 -9.998 1.00 0.00 12 SER A CA 19
ATOM 29684 C C . SER A 1 12 ? 5.377 8.042 -9.744 1.00 0.00 12 SER A C 19
ATOM 29685 O O . SER A 1 12 ? 6.574 8.137 -10.014 1.00 0.00 12 SER A O 19
ATOM 29693 N N . VAL A 1 13 ? 4.850 6.944 -9.220 1.00 0.00 13 VAL A N 19
ATOM 29694 C CA . VAL A 1 13 ? 5.684 5.800 -8.874 1.00 0.00 13 VAL A CA 19
ATOM 29695 C C . VAL A 1 13 ? 5.480 4.646 -9.848 1.00 0.00 13 VAL A C 19
ATOM 29696 O O . VAL A 1 13 ? 4.389 4.453 -10.388 1.00 0.00 13 VAL A O 19
ATOM 29709 N N . THR A 1 14 ? 6.544 3.897 -10.086 1.00 0.00 14 THR A N 19
ATOM 29710 C CA . THR A 1 14 ? 6.480 2.736 -10.956 1.00 0.00 14 THR A CA 19
ATOM 29711 C C . THR A 1 14 ? 6.408 1.459 -10.122 1.00 0.00 14 THR A C 19
ATOM 29712 O O . THR A 1 14 ? 7.360 1.107 -9.422 1.00 0.00 14 THR A O 19
ATOM 29723 N N . LEU A 1 15 ? 5.276 0.774 -10.188 1.00 0.00 15 LEU A N 19
ATOM 29724 C CA . LEU A 1 15 ? 5.077 -0.446 -9.426 1.00 0.00 15 LEU A CA 19
ATOM 29725 C C . LEU A 1 15 ? 5.741 -1.625 -10.130 1.00 0.00 15 LEU A C 19
ATOM 29726 O O . LEU A 1 15 ? 5.943 -1.591 -11.342 1.00 0.00 15 LEU A O 19
ATOM 29742 N N . PRO A 1 16 ? 6.088 -2.682 -9.373 1.00 0.00 16 PRO A N 19
ATOM 29743 C CA . PRO A 1 16 ? 6.796 -3.862 -9.903 1.00 0.00 16 PRO A CA 19
ATOM 29744 C C . PRO A 1 16 ? 6.047 -4.603 -11.019 1.00 0.00 16 PRO A C 19
ATOM 29745 O O . PRO A 1 16 ? 6.581 -5.546 -11.610 1.00 0.00 16 PRO A O 19
ATOM 29756 N N . ASP A 1 17 ? 4.814 -4.194 -11.302 1.00 0.00 17 ASP A N 19
ATOM 29757 C CA . ASP A 1 17 ? 4.054 -4.769 -12.414 1.00 0.00 17 ASP A CA 19
ATOM 29758 C C . ASP A 1 17 ? 4.448 -4.094 -13.720 1.00 0.00 17 ASP A C 19
ATOM 29759 O O . ASP A 1 17 ? 4.104 -4.562 -14.807 1.00 0.00 17 ASP A O 19
ATOM 29768 N N . GLY A 1 18 ? 5.165 -2.987 -13.604 1.00 0.00 18 GLY A N 19
ATOM 29769 C CA . GLY A 1 18 ? 5.498 -2.187 -14.766 1.00 0.00 18 GLY A CA 19
ATOM 29770 C C . GLY A 1 18 ? 4.466 -1.105 -14.996 1.00 0.00 18 GLY A C 19
ATOM 29771 O O . GLY A 1 18 ? 4.455 -0.445 -16.034 1.00 0.00 18 GLY A O 19
ATOM 29775 N N . SER A 1 19 ? 3.592 -0.938 -14.018 1.00 0.00 19 SER A N 19
ATOM 29776 C CA . SER A 1 19 ? 2.529 0.045 -14.086 1.00 0.00 19 SER A CA 19
ATOM 29777 C C . SER A 1 19 ? 2.914 1.303 -13.315 1.00 0.00 19 SER A C 19
ATOM 29778 O O . SER A 1 19 ? 3.631 1.236 -12.316 1.00 0.00 19 SER A O 19
ATOM 29786 N N . ILE A 1 20 ? 2.452 2.449 -13.786 1.00 0.00 20 ILE A N 19
ATOM 29787 C CA . ILE A 1 20 ? 2.710 3.704 -13.100 1.00 0.00 20 ILE A CA 19
ATOM 29788 C C . ILE A 1 20 ? 1.482 4.138 -12.316 1.00 0.00 20 ILE A C 19
ATOM 29789 O O . ILE A 1 20 ? 0.370 4.160 -12.843 1.00 0.00 20 ILE A O 19
ATOM 29805 N N . MET A 1 21 ? 1.682 4.456 -11.050 1.00 0.00 21 MET A N 19
ATOM 29806 C CA . MET A 1 21 ? 0.587 4.861 -10.188 1.00 0.00 21 MET A CA 19
ATOM 29807 C C . MET A 1 21 ? 0.887 6.190 -9.522 1.00 0.00 21 MET A C 19
ATOM 29808 O O . MET A 1 21 ? 2.034 6.632 -9.467 1.00 0.00 21 MET A O 19
ATOM 29822 N N . THR A 1 22 ? -0.161 6.818 -9.025 1.00 0.00 22 THR A N 19
ATOM 29823 C CA . THR A 1 22 ? -0.059 8.113 -8.394 1.00 0.00 22 THR A CA 19
ATOM 29824 C C . THR A 1 22 ? -1.329 8.375 -7.589 1.00 0.00 22 THR A C 19
ATOM 29825 O O . THR A 1 22 ? -2.252 7.554 -7.601 1.00 0.00 22 THR A O 19
ATOM 29836 N N . ARG A 1 23 ? -1.384 9.514 -6.917 1.00 0.00 23 ARG A N 19
ATOM 29837 C CA . ARG A 1 23 ? -2.498 9.836 -6.022 1.00 0.00 23 ARG A CA 19
ATOM 29838 C C . ARG A 1 23 ? -3.797 10.036 -6.807 1.00 0.00 23 ARG A C 19
ATOM 29839 O O . ARG A 1 23 ? -4.891 9.957 -6.247 1.00 0.00 23 ARG A O 19
ATOM 29860 N N . ALA A 1 24 ? -3.668 10.281 -8.105 1.00 0.00 24 ALA A N 19
ATOM 29861 C CA . ALA A 1 24 ? -4.828 10.454 -8.971 1.00 0.00 24 ALA A CA 19
ATOM 29862 C C . ALA A 1 24 ? -5.719 9.211 -8.969 1.00 0.00 24 ALA A C 19
ATOM 29863 O O . ALA A 1 24 ? -6.923 9.304 -8.725 1.00 0.00 24 ALA A O 19
ATOM 29870 N N . ASP A 1 25 ? -5.129 8.046 -9.229 1.00 0.00 25 ASP A N 19
ATOM 29871 C CA . ASP A 1 25 ? -5.899 6.805 -9.272 1.00 0.00 25 ASP A CA 19
ATOM 29872 C C . ASP A 1 25 ? -5.930 6.149 -7.897 1.00 0.00 25 ASP A C 19
ATOM 29873 O O . ASP A 1 25 ? -6.719 5.237 -7.645 1.00 0.00 25 ASP A O 19
ATOM 29882 N N . LEU A 1 26 ? -5.049 6.615 -7.016 1.00 0.00 26 LEU A N 19
ATOM 29883 C CA . LEU A 1 26 ? -5.059 6.188 -5.626 1.00 0.00 26 LEU A CA 19
ATOM 29884 C C . LEU A 1 26 ? -6.412 6.552 -5.027 1.00 0.00 26 LEU A C 19
ATOM 29885 O O . LEU A 1 26 ? -6.790 7.722 -5.038 1.00 0.00 26 LEU A O 19
ATOM 29901 N N . PRO A 1 27 ? -7.147 5.546 -4.515 1.00 0.00 27 PRO A N 19
ATOM 29902 C CA . PRO A 1 27 ? -8.522 5.696 -4.015 1.00 0.00 27 PRO A CA 19
ATOM 29903 C C . PRO A 1 27 ? -8.822 7.053 -3.363 1.00 0.00 27 PRO A C 19
ATOM 29904 O O . PRO A 1 27 ? -8.313 7.380 -2.287 1.00 0.00 27 PRO A O 19
ATOM 29915 N N . PRO A 1 28 ? -9.638 7.874 -4.048 1.00 0.00 28 PRO A N 19
ATOM 29916 C CA . PRO A 1 28 ? -10.034 9.215 -3.593 1.00 0.00 28 PRO A CA 19
ATOM 29917 C C . PRO A 1 28 ? -11.036 9.183 -2.441 1.00 0.00 28 PRO A C 19
ATOM 29918 O O . PRO A 1 28 ? -12.133 9.730 -2.562 1.00 0.00 28 PRO A O 19
ATOM 29929 N N . ALA A 1 29 ? -10.649 8.543 -1.334 1.00 0.00 29 ALA A N 19
ATOM 29930 C CA . ALA A 1 29 ? -11.473 8.473 -0.121 1.00 0.00 29 ALA A CA 19
ATOM 29931 C C . ALA A 1 29 ? -12.722 7.618 -0.340 1.00 0.00 29 ALA A C 19
ATOM 29932 O O . ALA A 1 29 ? -12.805 6.497 0.166 1.00 0.00 29 ALA A O 19
ATOM 29939 N N . ASN A 1 30 ? -13.677 8.132 -1.112 1.00 0.00 30 ASN A N 19
ATOM 29940 C CA . ASN A 1 30 ? -14.906 7.395 -1.393 1.00 0.00 30 ASN A CA 19
ATOM 29941 C C . ASN A 1 30 ? -14.606 6.215 -2.309 1.00 0.00 30 ASN A C 19
ATOM 29942 O O . ASN A 1 30 ? -15.000 5.088 -2.020 1.00 0.00 30 ASN A O 19
ATOM 29953 N N . THR A 1 31 ? -13.886 6.484 -3.397 1.00 0.00 31 THR A N 19
ATOM 29954 C CA . THR A 1 31 ? -13.396 5.444 -4.297 1.00 0.00 31 THR A CA 19
ATOM 29955 C C . THR A 1 31 ? -14.533 4.679 -4.977 1.00 0.00 31 THR A C 19
ATOM 29956 O O . THR A 1 31 ? -15.129 3.775 -4.393 1.00 0.00 31 THR A O 19
ATOM 29967 N N . ARG A 1 32 ? -14.830 5.047 -6.213 1.00 0.00 32 ARG A N 19
ATOM 29968 C CA . ARG A 1 32 ? -15.853 4.358 -6.986 1.00 0.00 32 ARG A CA 19
ATOM 29969 C C . ARG A 1 32 ? -15.374 2.952 -7.339 1.00 0.00 32 ARG A C 19
ATOM 29970 O O . ARG A 1 32 ? -14.440 2.802 -8.132 1.00 0.00 32 ARG A O 19
ATOM 29991 N N . ARG A 1 33 ? -16.004 1.945 -6.730 1.00 0.00 33 ARG A N 19
ATOM 29992 C CA . ARG A 1 33 ? -15.672 0.536 -6.967 1.00 0.00 33 ARG A CA 19
ATOM 29993 C C . ARG A 1 33 ? -14.325 0.144 -6.364 1.00 0.00 33 ARG A C 19
ATOM 29994 O O . ARG A 1 33 ? -13.263 0.441 -6.920 1.00 0.00 33 ARG A O 19
ATOM 30015 N N . TRP A 1 34 ? -14.376 -0.522 -5.220 1.00 0.00 34 TRP A N 19
ATOM 30016 C CA . TRP A 1 34 ? -13.187 -1.125 -4.640 1.00 0.00 34 TRP A CA 19
ATOM 30017 C C . TRP A 1 34 ? -12.949 -2.490 -5.267 1.00 0.00 34 TRP A C 19
ATOM 30018 O O . TRP A 1 34 ? -13.637 -3.459 -4.945 1.00 0.00 34 TRP A O 19
ATOM 30039 N N . VAL A 1 35 ? -12.008 -2.554 -6.187 1.00 0.00 35 VAL A N 19
ATOM 30040 C CA . VAL A 1 35 ? -11.645 -3.817 -6.807 1.00 0.00 35 VAL A CA 19
ATOM 30041 C C . VAL A 1 35 ? -10.394 -4.386 -6.146 1.00 0.00 35 VAL A C 19
ATOM 30042 O O . VAL A 1 35 ? -9.677 -3.666 -5.445 1.00 0.00 35 VAL A O 19
ATOM 30055 N N . ALA A 1 36 ? -10.141 -5.672 -6.364 1.00 0.00 36 ALA A N 19
ATOM 30056 C CA . ALA A 1 36 ? -8.984 -6.341 -5.778 1.00 0.00 36 ALA A CA 19
ATOM 30057 C C . ALA A 1 36 ? -7.686 -5.647 -6.179 1.00 0.00 36 ALA A C 19
ATOM 30058 O O . ALA A 1 36 ? -6.763 -5.518 -5.373 1.00 0.00 36 ALA A O 19
ATOM 30065 N N . SER A 1 37 ? -7.636 -5.189 -7.422 1.00 0.00 37 SER A N 19
ATOM 30066 C CA . SER A 1 37 ? -6.478 -4.472 -7.934 1.00 0.00 37 SER A CA 19
ATOM 30067 C C . SER A 1 37 ? -6.218 -3.204 -7.119 1.00 0.00 37 SER A C 19
ATOM 30068 O O . SER A 1 37 ? -5.071 -2.859 -6.849 1.00 0.00 37 SER A O 19
ATOM 30076 N N . ARG A 1 38 ? -7.288 -2.532 -6.692 1.00 0.00 38 ARG A N 19
ATOM 30077 C CA . ARG A 1 38 ? -7.143 -1.295 -5.936 1.00 0.00 38 ARG A CA 19
ATOM 30078 C C . ARG A 1 38 ? -6.759 -1.563 -4.496 1.00 0.00 38 ARG A C 19
ATOM 30079 O O . ARG A 1 38 ? -6.107 -0.734 -3.876 1.00 0.00 38 ARG A O 19
ATOM 30100 N N . LYS A 1 39 ? -7.149 -2.716 -3.965 1.00 0.00 39 LYS A N 19
ATOM 30101 C CA . LYS A 1 39 ? -6.646 -3.148 -2.666 1.00 0.00 39 LYS A CA 19
ATOM 30102 C C . LYS A 1 39 ? -5.123 -3.135 -2.697 1.00 0.00 39 LYS A C 19
ATOM 30103 O O . LYS A 1 39 ? -4.460 -2.478 -1.884 1.00 0.00 39 LYS A O 19
ATOM 30122 N N . ILE A 1 40 ? -4.592 -3.845 -3.685 1.00 0.00 40 ILE A N 19
ATOM 30123 C CA . ILE A 1 40 ? -3.158 -3.946 -3.904 1.00 0.00 40 ILE A CA 19
ATOM 30124 C C . ILE A 1 40 ? -2.564 -2.575 -4.232 1.00 0.00 40 ILE A C 19
ATOM 30125 O O . ILE A 1 40 ? -1.443 -2.254 -3.829 1.00 0.00 40 ILE A O 19
ATOM 30141 N N . ALA A 1 41 ? -3.330 -1.770 -4.958 1.00 0.00 41 ALA A N 19
ATOM 30142 C CA . ALA A 1 41 ? -2.888 -0.445 -5.359 1.00 0.00 41 ALA A CA 19
ATOM 30143 C C . ALA A 1 41 ? -2.714 0.483 -4.163 1.00 0.00 41 ALA A C 19
ATOM 30144 O O . ALA A 1 41 ? -1.828 1.332 -4.169 1.00 0.00 41 ALA A O 19
ATOM 30151 N N . VAL A 1 42 ? -3.546 0.325 -3.135 1.00 0.00 42 VAL A N 19
ATOM 30152 C CA . VAL A 1 42 ? -3.434 1.170 -1.952 1.00 0.00 42 VAL A CA 19
ATOM 30153 C C . VAL A 1 42 ? -2.174 0.826 -1.169 1.00 0.00 42 VAL A C 19
ATOM 30154 O O . VAL A 1 42 ? -1.333 1.694 -0.938 1.00 0.00 42 VAL A O 19
ATOM 30167 N N . VAL A 1 43 ? -2.030 -0.442 -0.787 1.00 0.00 43 VAL A N 19
ATOM 30168 C CA . VAL A 1 43 ? -0.871 -0.861 0.004 1.00 0.00 43 VAL A CA 19
ATOM 30169 C C . VAL A 1 43 ? 0.442 -0.570 -0.717 1.00 0.00 43 VAL A C 19
ATOM 30170 O O . VAL A 1 43 ? 1.385 -0.066 -0.110 1.00 0.00 43 VAL A O 19
ATOM 30183 N N . ARG A 1 44 ? 0.503 -0.856 -2.009 1.00 0.00 44 ARG A N 19
ATOM 30184 C CA . ARG A 1 44 ? 1.714 -0.584 -2.771 1.00 0.00 44 ARG A CA 19
ATOM 30185 C C . ARG A 1 44 ? 1.872 0.912 -3.021 1.00 0.00 44 ARG A C 19
ATOM 30186 O O . ARG A 1 44 ? 2.985 1.430 -3.028 1.00 0.00 44 ARG A O 19
ATOM 30207 N N . GLY A 1 45 ? 0.751 1.594 -3.214 1.00 0.00 45 GLY A N 19
ATOM 30208 C CA . GLY A 1 45 ? 0.777 3.015 -3.497 1.00 0.00 45 GLY A CA 19
ATOM 30209 C C . GLY A 1 45 ? 1.260 3.848 -2.327 1.00 0.00 45 GLY A C 19
ATOM 30210 O O . GLY A 1 45 ? 1.866 4.897 -2.518 1.00 0.00 45 GLY A O 19
ATOM 30214 N N . VAL A 1 46 ? 0.989 3.398 -1.108 1.00 0.00 46 VAL A N 19
ATOM 30215 C CA . VAL A 1 46 ? 1.432 4.134 0.066 1.00 0.00 46 VAL A CA 19
ATOM 30216 C C . VAL A 1 46 ? 2.802 3.654 0.547 1.00 0.00 46 VAL A C 19
ATOM 30217 O O . VAL A 1 46 ? 3.732 4.450 0.629 1.00 0.00 46 VAL A O 19
ATOM 30230 N N . ILE A 1 47 ? 2.929 2.352 0.801 1.00 0.00 47 ILE A N 19
ATOM 30231 C CA . ILE A 1 47 ? 4.145 1.781 1.384 1.00 0.00 47 ILE A CA 19
ATOM 30232 C C . ILE A 1 47 ? 5.353 1.957 0.463 1.00 0.00 47 ILE A C 19
ATOM 30233 O O . ILE A 1 47 ? 6.432 2.345 0.903 1.00 0.00 47 ILE A O 19
ATOM 30249 N N . TYR A 1 48 ? 5.159 1.678 -0.815 1.00 0.00 48 TYR A N 19
ATOM 30250 C CA . TYR A 1 48 ? 6.240 1.768 -1.784 1.00 0.00 48 TYR A CA 19
ATOM 30251 C C . TYR A 1 48 ? 6.199 3.116 -2.493 1.00 0.00 48 TYR A C 19
ATOM 30252 O O . TYR A 1 48 ? 7.171 3.539 -3.124 1.00 0.00 48 TYR A O 19
ATOM 30270 N N . GLY A 1 49 ? 5.065 3.790 -2.374 1.00 0.00 49 GLY A N 19
ATOM 30271 C CA . GLY A 1 49 ? 4.846 4.994 -3.138 1.00 0.00 49 GLY A CA 19
ATOM 30272 C C . GLY A 1 49 ? 5.042 6.280 -2.359 1.00 0.00 49 GLY A C 19
ATOM 30273 O O . GLY A 1 49 ? 6.042 6.977 -2.540 1.00 0.00 49 GLY A O 19
ATOM 30277 N N . LEU A 1 50 ? 4.094 6.594 -1.482 1.00 0.00 50 LEU A N 19
ATOM 30278 C CA . LEU A 1 50 ? 3.983 7.941 -0.940 1.00 0.00 50 LEU A CA 19
ATOM 30279 C C . LEU A 1 50 ? 4.553 8.073 0.469 1.00 0.00 50 LEU A C 19
ATOM 30280 O O . LEU A 1 50 ? 5.651 8.602 0.656 1.00 0.00 50 LEU A O 19
ATOM 30296 N N . ILE A 1 51 ? 3.814 7.588 1.464 1.00 0.00 51 ILE A N 19
ATOM 30297 C CA . ILE A 1 51 ? 4.141 7.874 2.861 1.00 0.00 51 ILE A CA 19
ATOM 30298 C C . ILE A 1 51 ? 4.172 6.610 3.709 1.00 0.00 51 ILE A C 19
ATOM 30299 O O . ILE A 1 51 ? 3.818 5.529 3.246 1.00 0.00 51 ILE A O 19
ATOM 30315 N N . THR A 1 52 ? 4.577 6.765 4.963 1.00 0.00 52 THR A N 19
ATOM 30316 C CA . THR A 1 52 ? 4.648 5.647 5.889 1.00 0.00 52 THR A CA 19
ATOM 30317 C C . THR A 1 52 ? 3.251 5.172 6.284 1.00 0.00 52 THR A C 19
ATOM 30318 O O . THR A 1 52 ? 2.258 5.877 6.080 1.00 0.00 52 THR A O 19
ATOM 30329 N N . LEU A 1 53 ? 3.185 3.982 6.875 1.00 0.00 53 LEU A N 19
ATOM 30330 C CA . LEU A 1 53 ? 1.921 3.407 7.318 1.00 0.00 53 LEU A CA 19
ATOM 30331 C C . LEU A 1 53 ? 1.300 4.252 8.428 1.00 0.00 53 LEU A C 19
ATOM 30332 O O . LEU A 1 53 ? 0.105 4.175 8.672 1.00 0.00 53 LEU A O 19
ATOM 30348 N N . ALA A 1 54 ? 2.114 5.070 9.085 1.00 0.00 54 ALA A N 19
ATOM 30349 C CA . ALA A 1 54 ? 1.622 5.943 10.143 1.00 0.00 54 ALA A CA 19
ATOM 30350 C C . ALA A 1 54 ? 0.543 6.879 9.608 1.00 0.00 54 ALA A C 19
ATOM 30351 O O . ALA A 1 54 ? -0.556 6.967 10.161 1.00 0.00 54 ALA A O 19
ATOM 30358 N N . GLU A 1 55 ? 0.845 7.553 8.507 1.00 0.00 55 GLU A N 19
ATOM 30359 C CA . GLU A 1 55 ? -0.104 8.475 7.906 1.00 0.00 55 GLU A CA 19
ATOM 30360 C C . GLU A 1 55 ? -1.105 7.710 7.046 1.00 0.00 55 GLU A C 19
ATOM 30361 O O . GLU A 1 55 ? -2.279 8.076 6.968 1.00 0.00 55 GLU A O 19
ATOM 30373 N N . ALA A 1 56 ? -0.638 6.635 6.419 1.00 0.00 56 ALA A N 19
ATOM 30374 C CA . ALA A 1 56 ? -1.502 5.788 5.601 1.00 0.00 56 ALA A CA 19
ATOM 30375 C C . ALA A 1 56 ? -2.553 5.096 6.456 1.00 0.00 56 ALA A C 19
ATOM 30376 O O . ALA A 1 56 ? -3.568 4.659 5.947 1.00 0.00 56 ALA A O 19
ATOM 30383 N N . LYS A 1 57 ? -2.296 4.995 7.749 1.00 0.00 57 LYS A N 19
ATOM 30384 C CA . LYS A 1 57 ? -3.277 4.465 8.684 1.00 0.00 57 LYS A CA 19
ATOM 30385 C C . LYS A 1 57 ? -4.264 5.561 9.071 1.00 0.00 57 LYS A C 19
ATOM 30386 O O . LYS A 1 57 ? -5.473 5.350 9.075 1.00 0.00 57 LYS A O 19
ATOM 30405 N N . GLN A 1 58 ? -3.732 6.740 9.372 1.00 0.00 58 GLN A N 19
ATOM 30406 C CA . GLN A 1 58 ? -4.561 7.877 9.760 1.00 0.00 58 GLN A CA 19
ATOM 30407 C C . GLN A 1 58 ? -5.536 8.269 8.648 1.00 0.00 58 GLN A C 19
ATOM 30408 O O . GLN A 1 58 ? -6.714 8.524 8.909 1.00 0.00 58 GLN A O 19
ATOM 30422 N N . THR A 1 59 ? -5.047 8.314 7.415 1.00 0.00 59 THR A N 19
ATOM 30423 C CA . THR A 1 59 ? -5.873 8.727 6.291 1.00 0.00 59 THR A CA 19
ATOM 30424 C C . THR A 1 59 ? -6.488 7.526 5.567 1.00 0.00 59 THR A C 19
ATOM 30425 O O . THR A 1 59 ? -7.701 7.468 5.369 1.00 0.00 59 THR A O 19
ATOM 30436 N N . TYR A 1 60 ? -5.655 6.564 5.178 1.00 0.00 60 TYR A N 19
ATOM 30437 C CA . TYR A 1 60 ? -6.107 5.469 4.321 1.00 0.00 60 TYR A CA 19
ATOM 30438 C C . TYR A 1 60 ? -6.263 4.169 5.104 1.00 0.00 60 TYR A C 19
ATOM 30439 O O . TYR A 1 60 ? -6.355 3.093 4.517 1.00 0.00 60 TYR A O 19
ATOM 30457 N N . GLY A 1 61 ? -6.297 4.277 6.429 1.00 0.00 61 GLY A N 19
ATOM 30458 C CA . GLY A 1 61 ? -6.329 3.097 7.271 1.00 0.00 61 GLY A CA 19
ATOM 30459 C C . GLY A 1 61 ? -7.650 2.367 7.228 1.00 0.00 61 GLY A C 19
ATOM 30460 O O . GLY A 1 61 ? -7.710 1.206 7.623 1.00 0.00 61 GLY A O 19
ATOM 30464 N N . LEU A 1 62 ? -8.691 3.055 6.737 1.00 0.00 62 LEU A N 19
ATOM 30465 C CA . LEU A 1 62 ? -10.056 2.509 6.622 1.00 0.00 62 LEU A CA 19
ATOM 30466 C C . LEU A 1 62 ? -10.398 1.555 7.766 1.00 0.00 62 LEU A C 19
ATOM 30467 O O . LEU A 1 62 ? -10.734 1.992 8.868 1.00 0.00 62 LEU A O 19
ATOM 30483 N N . SER A 1 63 ? -10.310 0.254 7.509 1.00 0.00 63 SER A N 19
ATOM 30484 C CA . SER A 1 63 ? -10.419 -0.733 8.562 1.00 0.00 63 SER A CA 19
ATOM 30485 C C . SER A 1 63 ? -9.059 -1.388 8.760 1.00 0.00 63 SER A C 19
ATOM 30486 O O . SER A 1 63 ? -8.425 -1.806 7.790 1.00 0.00 63 SER A O 19
ATOM 30494 N N . ASP A 1 64 ? -8.602 -1.452 10.008 1.00 0.00 64 ASP A N 19
ATOM 30495 C CA . ASP A 1 64 ? -7.299 -2.036 10.319 1.00 0.00 64 ASP A CA 19
ATOM 30496 C C . ASP A 1 64 ? -7.225 -3.462 9.787 1.00 0.00 64 ASP A C 19
ATOM 30497 O O . ASP A 1 64 ? -6.236 -3.856 9.175 1.00 0.00 64 ASP A O 19
ATOM 30506 N N . GLU A 1 65 ? -8.305 -4.215 9.987 1.00 0.00 65 GLU A N 19
ATOM 30507 C CA . GLU A 1 65 ? -8.391 -5.588 9.502 1.00 0.00 65 GLU A CA 19
ATOM 30508 C C . GLU A 1 65 ? -8.357 -5.625 7.979 1.00 0.00 65 GLU A C 19
ATOM 30509 O O . GLU A 1 65 ? -7.816 -6.556 7.378 1.00 0.00 65 GLU A O 19
ATOM 30521 N N . GLU A 1 66 ? -8.940 -4.606 7.362 1.00 0.00 66 GLU A N 19
ATOM 30522 C CA . GLU A 1 66 ? -8.994 -4.509 5.911 1.00 0.00 66 GLU A CA 19
ATOM 30523 C C . GLU A 1 66 ? -7.597 -4.310 5.332 1.00 0.00 66 GLU A C 19
ATOM 30524 O O . GLU A 1 66 ? -7.170 -5.054 4.450 1.00 0.00 66 GLU A O 19
ATOM 30536 N N . PHE A 1 67 ? -6.883 -3.323 5.857 1.00 0.00 67 PHE A N 19
ATOM 30537 C CA . PHE A 1 67 ? -5.542 -3.008 5.382 1.00 0.00 67 PHE A CA 19
ATOM 30538 C C . PHE A 1 67 ? -4.633 -4.229 5.529 1.00 0.00 67 PHE A C 19
ATOM 30539 O O . PHE A 1 67 ? -3.810 -4.517 4.659 1.00 0.00 67 PHE A O 19
ATOM 30556 N N . ASN A 1 68 ? -4.813 -4.959 6.628 1.00 0.00 68 ASN A N 19
ATOM 30557 C CA . ASN A 1 68 ? -4.026 -6.162 6.888 1.00 0.00 68 ASN A CA 19
ATOM 30558 C C . ASN A 1 68 ? -4.317 -7.243 5.852 1.00 0.00 68 ASN A C 19
ATOM 30559 O O . ASN A 1 68 ? -3.397 -7.894 5.354 1.00 0.00 68 ASN A O 19
ATOM 30570 N N . SER A 1 69 ? -5.596 -7.422 5.519 1.00 0.00 69 SER A N 19
ATOM 30571 C CA . SER A 1 69 ? -6.004 -8.486 4.604 1.00 0.00 69 SER A CA 19
ATOM 30572 C C . SER A 1 69 ? -5.419 -8.279 3.213 1.00 0.00 69 SER A C 19
ATOM 30573 O O . SER A 1 69 ? -5.229 -9.239 2.465 1.00 0.00 69 SER A O 19
ATOM 30581 N N . TRP A 1 70 ? -5.118 -7.030 2.869 1.00 0.00 70 TRP A N 19
ATOM 30582 C CA . TRP A 1 70 ? -4.512 -6.729 1.584 1.00 0.00 70 TRP A CA 19
ATOM 30583 C C . TRP A 1 70 ? -3.074 -7.230 1.557 1.00 0.00 70 TRP A C 19
ATOM 30584 O O . TRP A 1 70 ? -2.644 -7.878 0.603 1.00 0.00 70 TRP A O 19
ATOM 30605 N N . VAL A 1 71 ? -2.346 -6.953 2.629 1.00 0.00 71 VAL A N 19
ATOM 30606 C CA . VAL A 1 71 ? -0.951 -7.351 2.730 1.00 0.00 71 VAL A CA 19
ATOM 30607 C C . VAL A 1 71 ? -0.825 -8.870 2.816 1.00 0.00 71 VAL A C 19
ATOM 30608 O O . VAL A 1 71 ? 0.048 -9.469 2.183 1.00 0.00 71 VAL A O 19
ATOM 30621 N N . SER A 1 72 ? -1.710 -9.499 3.583 1.00 0.00 72 SER A N 19
ATOM 30622 C CA . SER A 1 72 ? -1.676 -10.945 3.753 1.00 0.00 72 SER A CA 19
ATOM 30623 C C . SER A 1 72 ? -2.071 -11.652 2.457 1.00 0.00 72 SER A C 19
ATOM 30624 O O . SER A 1 72 ? -1.637 -12.774 2.190 1.00 0.00 72 SER A O 19
ATOM 30632 N N . ALA A 1 73 ? -2.880 -10.980 1.642 1.00 0.00 73 ALA A N 19
ATOM 30633 C CA . ALA A 1 73 ? -3.276 -11.515 0.346 1.00 0.00 73 ALA A CA 19
ATOM 30634 C C . ALA A 1 73 ? -2.117 -11.411 -0.635 1.00 0.00 73 ALA A C 19
ATOM 30635 O O . ALA A 1 73 ? -1.986 -12.213 -1.562 1.00 0.00 73 ALA A O 19
ATOM 30642 N N . LEU A 1 74 ? -1.274 -10.416 -0.414 1.00 0.00 74 LEU A N 19
ATOM 30643 C CA . LEU A 1 74 ? -0.098 -10.199 -1.238 1.00 0.00 74 LEU A CA 19
ATOM 30644 C C . LEU A 1 74 ? 1.003 -11.163 -0.840 1.00 0.00 74 LEU A C 19
ATOM 30645 O O . LEU A 1 74 ? 1.714 -11.698 -1.692 1.00 0.00 74 LEU A O 19
ATOM 30661 N N . ALA A 1 75 ? 1.134 -11.374 0.460 1.00 0.00 75 ALA A N 19
ATOM 30662 C CA . ALA A 1 75 ? 2.122 -12.293 0.991 1.00 0.00 75 ALA A CA 19
ATOM 30663 C C . ALA A 1 75 ? 1.745 -13.733 0.675 1.00 0.00 75 ALA A C 19
ATOM 30664 O O . ALA A 1 75 ? 2.623 -14.588 0.500 1.00 0.00 75 ALA A O 19
ATOM 30671 N N . GLU A 1 76 ? 0.433 -13.988 0.618 1.00 0.00 76 GLU A N 19
ATOM 30672 C CA . GLU A 1 76 ? -0.126 -15.317 0.346 1.00 0.00 76 GLU A CA 19
ATOM 30673 C C . GLU A 1 76 ? 0.091 -16.245 1.541 1.00 0.00 76 GLU A C 19
ATOM 30674 O O . GLU A 1 76 ? -0.850 -16.852 2.049 1.00 0.00 76 GLU A O 19
ATOM 30686 N N . HIS A 1 77 ? 1.332 -16.341 1.980 1.00 0.00 77 HIS A N 19
ATOM 30687 C CA . HIS A 1 77 ? 1.674 -17.058 3.198 1.00 0.00 77 HIS A CA 19
ATOM 30688 C C . HIS A 1 77 ? 1.543 -16.131 4.397 1.00 0.00 77 HIS A C 19
ATOM 30689 O O . HIS A 1 77 ? 2.474 -15.387 4.714 1.00 0.00 77 HIS A O 19
ATOM 30704 N N . GLY A 1 78 ? 0.383 -16.155 5.041 1.00 0.00 78 GLY A N 19
ATOM 30705 C CA . GLY A 1 78 ? 0.160 -15.335 6.220 1.00 0.00 78 GLY A CA 19
ATOM 30706 C C . GLY A 1 78 ? 0.855 -15.899 7.442 1.00 0.00 78 GLY A C 19
ATOM 30707 O O . GLY A 1 78 ? 0.205 -16.283 8.415 1.00 0.00 78 GLY A O 19
ATOM 30711 N N . LYS A 1 79 ? 2.178 -15.960 7.381 1.00 0.00 79 LYS A N 19
ATOM 30712 C CA . LYS A 1 79 ? 2.981 -16.506 8.464 1.00 0.00 79 LYS A CA 19
ATOM 30713 C C . LYS A 1 79 ? 4.433 -16.087 8.292 1.00 0.00 79 LYS A C 19
ATOM 30714 O O . LYS A 1 79 ? 5.036 -15.497 9.188 1.00 0.00 79 LYS A O 19
ATOM 30733 N N . ASP A 1 80 ? 4.974 -16.395 7.121 1.00 0.00 80 ASP A N 19
ATOM 30734 C CA . ASP A 1 80 ? 6.371 -16.117 6.805 1.00 0.00 80 ASP A CA 19
ATOM 30735 C C . ASP A 1 80 ? 6.613 -14.619 6.676 1.00 0.00 80 ASP A C 19
ATOM 30736 O O . ASP A 1 80 ? 7.222 -14.002 7.550 1.00 0.00 80 ASP A O 19
ATOM 30745 N N . ALA A 1 81 ? 6.142 -14.050 5.567 1.00 0.00 81 ALA A N 19
ATOM 30746 C CA . ALA A 1 81 ? 6.214 -12.609 5.314 1.00 0.00 81 ALA A CA 19
ATOM 30747 C C . ALA A 1 81 ? 7.654 -12.085 5.286 1.00 0.00 81 ALA A C 19
ATOM 30748 O O . ALA A 1 81 ? 7.881 -10.880 5.394 1.00 0.00 81 ALA A O 19
ATOM 30755 N N . LEU A 1 82 ? 8.615 -12.978 5.097 1.00 0.00 82 LEU A N 19
ATOM 30756 C CA . LEU A 1 82 ? 10.022 -12.597 5.116 1.00 0.00 82 LEU A CA 19
ATOM 30757 C C . LEU A 1 82 ? 10.471 -12.164 3.719 1.00 0.00 82 LEU A C 19
ATOM 30758 O O . LEU A 1 82 ? 11.121 -11.134 3.552 1.00 0.00 82 LEU A O 19
ATOM 30774 N N . LYS A 1 83 ? 10.102 -12.952 2.718 1.00 0.00 83 LYS A N 19
ATOM 30775 C CA . LYS A 1 83 ? 10.508 -12.690 1.338 1.00 0.00 83 LYS A CA 19
ATOM 30776 C C . LYS A 1 83 ? 9.557 -11.694 0.669 1.00 0.00 83 LYS A C 19
ATOM 30777 O O . LYS A 1 83 ? 9.673 -11.407 -0.523 1.00 0.00 83 LYS A O 19
ATOM 30796 N N . VAL A 1 84 ? 8.630 -11.151 1.448 1.00 0.00 84 VAL A N 19
ATOM 30797 C CA . VAL A 1 84 ? 7.662 -10.195 0.926 1.00 0.00 84 VAL A CA 19
ATOM 30798 C C . VAL A 1 84 ? 8.334 -8.855 0.650 1.00 0.00 84 VAL A C 19
ATOM 30799 O O . VAL A 1 84 ? 8.740 -8.153 1.576 1.00 0.00 84 VAL A O 19
ATOM 30812 N N . THR A 1 85 ? 8.444 -8.524 -0.630 1.00 0.00 85 THR A N 19
ATOM 30813 C CA . THR A 1 85 ? 9.132 -7.323 -1.092 1.00 0.00 85 THR A CA 19
ATOM 30814 C C . THR A 1 85 ? 8.716 -6.064 -0.321 1.00 0.00 85 THR A C 19
ATOM 30815 O O . THR A 1 85 ? 9.565 -5.343 0.200 1.00 0.00 85 THR A O 19
ATOM 30826 N N . ALA A 1 86 ? 7.415 -5.820 -0.231 1.00 0.00 86 ALA A N 19
ATOM 30827 C CA . ALA A 1 86 ? 6.901 -4.606 0.401 1.00 0.00 86 ALA A CA 19
ATOM 30828 C C . ALA A 1 86 ? 7.192 -4.577 1.900 1.00 0.00 86 ALA A C 19
ATOM 30829 O O . ALA A 1 86 ? 7.395 -3.512 2.482 1.00 0.00 86 ALA A O 19
ATOM 30836 N N . LEU A 1 87 ? 7.263 -5.750 2.505 1.00 0.00 87 LEU A N 19
ATOM 30837 C CA . LEU A 1 87 ? 7.350 -5.855 3.955 1.00 0.00 87 LEU A CA 19
ATOM 30838 C C . LEU A 1 87 ? 8.807 -5.813 4.382 1.00 0.00 87 LEU A C 19
ATOM 30839 O O . LEU A 1 87 ? 9.178 -5.074 5.295 1.00 0.00 87 LEU A O 19
ATOM 30855 N N . LYS A 1 88 ? 9.629 -6.593 3.699 1.00 0.00 88 LYS A N 19
ATOM 30856 C CA . LYS A 1 88 ? 11.043 -6.659 4.011 1.00 0.00 88 LYS A CA 19
ATOM 30857 C C . LYS A 1 88 ? 11.690 -5.297 3.812 1.00 0.00 88 LYS A C 19
ATOM 30858 O O . LYS A 1 88 ? 12.544 -4.887 4.596 1.00 0.00 88 LYS A O 19
ATOM 30877 N N . LYS A 1 89 ? 11.261 -4.589 2.771 1.00 0.00 89 LYS A N 19
ATOM 30878 C CA . LYS A 1 89 ? 11.805 -3.267 2.483 1.00 0.00 89 LYS A CA 19
ATOM 30879 C C . LYS A 1 89 ? 11.346 -2.259 3.519 1.00 0.00 89 LYS A C 19
ATOM 30880 O O . LYS A 1 89 ? 12.141 -1.453 3.998 1.00 0.00 89 LYS A O 19
ATOM 30899 N N . TYR A 1 90 ? 10.067 -2.318 3.878 1.00 0.00 90 TYR A N 19
ATOM 30900 C CA . TYR A 1 90 ? 9.516 -1.407 4.870 1.00 0.00 90 TYR A CA 19
ATOM 30901 C C . TYR A 1 90 ? 10.247 -1.574 6.202 1.00 0.00 90 TYR A C 19
ATOM 30902 O O . TYR A 1 90 ? 10.656 -0.597 6.827 1.00 0.00 90 TYR A O 19
ATOM 30920 N N . ARG A 1 91 ? 10.428 -2.820 6.618 1.00 0.00 91 ARG A N 19
ATOM 30921 C CA . ARG A 1 91 ? 11.111 -3.117 7.874 1.00 0.00 91 ARG A CA 19
ATOM 30922 C C . ARG A 1 91 ? 12.595 -2.755 7.804 1.00 0.00 91 ARG A C 19
ATOM 30923 O O . ARG A 1 91 ? 13.124 -2.139 8.726 1.00 0.00 91 ARG A O 19
ATOM 30944 N N . GLN A 1 92 ? 13.258 -3.133 6.712 1.00 0.00 92 GLN A N 19
ATOM 30945 C CA . GLN A 1 92 ? 14.684 -2.854 6.546 1.00 0.00 92 GLN A CA 19
ATOM 30946 C C . GLN A 1 92 ? 14.942 -1.352 6.548 1.00 0.00 92 GLN A C 19
ATOM 30947 O O . GLN A 1 92 ? 15.892 -0.868 7.169 1.00 0.00 92 GLN A O 19
ATOM 30961 N N . LEU A 1 93 ? 14.083 -0.616 5.856 1.00 0.00 93 LEU A N 19
ATOM 30962 C CA . LEU A 1 93 ? 14.197 0.829 5.787 1.00 0.00 93 LEU A CA 19
ATOM 30963 C C . LEU A 1 93 ? 14.002 1.456 7.167 1.00 0.00 93 LEU A C 19
ATOM 30964 O O . LEU A 1 93 ? 14.791 2.304 7.584 1.00 0.00 93 LEU A O 19
ATOM 30980 N N . LEU A 1 94 ? 12.974 1.010 7.884 1.00 0.00 94 LEU A N 19
ATOM 30981 C CA . LEU A 1 94 ? 12.655 1.564 9.199 1.00 0.00 94 LEU A CA 19
ATOM 30982 C C . LEU A 1 94 ? 13.644 1.098 10.259 1.00 0.00 94 LEU A C 19
ATOM 30983 O O . LEU A 1 94 ? 13.708 1.667 11.351 1.00 0.00 94 LEU A O 19
ATOM 30999 N N . GLU A 1 95 ? 14.404 0.058 9.952 1.00 0.00 95 GLU A N 19
ATOM 31000 C CA . GLU A 1 95 ? 15.379 -0.468 10.898 1.00 0.00 95 GLU A CA 19
ATOM 31001 C C . GLU A 1 95 ? 16.589 0.461 10.984 1.00 0.00 95 GLU A C 19
ATOM 31002 O O . GLU A 1 95 ? 17.417 0.338 11.887 1.00 0.00 95 GLU A O 19
ATOM 31014 N N . HIS A 1 96 ? 16.680 1.382 10.024 1.00 0.00 96 HIS A N 19
ATOM 31015 C CA . HIS A 1 96 ? 17.719 2.416 10.005 1.00 0.00 96 HIS A CA 19
ATOM 31016 C C . HIS A 1 96 ? 19.103 1.819 9.718 1.00 0.00 96 HIS A C 19
ATOM 31017 O O . HIS A 1 96 ? 20.101 2.539 9.658 1.00 0.00 96 HIS A O 19
ATOM 31032 N N . HIS A 1 97 ? 19.159 0.507 9.532 1.00 0.00 97 HIS A N 19
ATOM 31033 C CA . HIS A 1 97 ? 20.406 -0.151 9.172 1.00 0.00 97 HIS A CA 19
ATOM 31034 C C . HIS A 1 97 ? 20.605 -0.016 7.669 1.00 0.00 97 HIS A C 19
ATOM 31035 O O . HIS A 1 97 ? 20.296 -0.926 6.900 1.00 0.00 97 HIS A O 19
ATOM 31050 N N . HIS A 1 98 ? 21.112 1.136 7.267 1.00 0.00 98 HIS A N 19
ATOM 31051 C CA . HIS A 1 98 ? 21.090 1.536 5.872 1.00 0.00 98 HIS A CA 19
ATOM 31052 C C . HIS A 1 98 ? 22.473 1.440 5.240 1.00 0.00 98 HIS A C 19
ATOM 31053 O O . HIS A 1 98 ? 22.615 0.907 4.140 1.00 0.00 98 HIS A O 19
ATOM 31068 N N . HIS A 1 99 ? 23.481 1.953 5.951 1.00 0.00 99 HIS A N 19
ATOM 31069 C CA . HIS A 1 99 ? 24.856 2.029 5.444 1.00 0.00 99 HIS A CA 19
ATOM 31070 C C . HIS A 1 99 ? 24.967 2.963 4.242 1.00 0.00 99 HIS A C 19
ATOM 31071 O O . HIS A 1 99 ? 24.550 2.628 3.133 1.00 0.00 99 HIS A O 19
ATOM 31086 N N . HIS A 1 100 ? 25.540 4.135 4.466 1.00 0.00 100 HIS A N 19
ATOM 31087 C CA . HIS A 1 100 ? 25.788 5.075 3.376 1.00 0.00 100 HIS A CA 19
ATOM 31088 C C . HIS A 1 100 ? 27.221 4.936 2.874 1.00 0.00 100 HIS A C 19
ATOM 31089 O O . HIS A 1 100 ? 27.586 5.491 1.837 1.00 0.00 100 HIS A O 19
ATOM 31104 N N . HIS A 1 101 ? 28.025 4.206 3.632 1.00 0.00 101 HIS A N 19
ATOM 31105 C CA . HIS A 1 101 ? 29.411 3.937 3.280 1.00 0.00 101 HIS A CA 19
ATOM 31106 C C . HIS A 1 101 ? 29.879 2.682 4.001 1.00 0.00 101 HIS A C 19
ATOM 31107 O O . HIS A 1 101 ? 29.962 2.716 5.241 1.00 0.00 101 HIS A O 19
ATOM 31123 N N . MET A 1 1 ? 1.736 18.595 -28.045 1.00 0.00 1 MET A N 20
ATOM 31124 C CA . MET A 1 1 ? 2.885 18.333 -27.140 1.00 0.00 1 MET A CA 20
ATOM 31125 C C . MET A 1 1 ? 2.920 16.869 -26.706 1.00 0.00 1 MET A C 20
ATOM 31126 O O . MET A 1 1 ? 3.908 16.422 -26.118 1.00 0.00 1 MET A O 20
ATOM 31142 N N . MET A 1 2 ? 1.839 16.135 -26.998 1.00 0.00 2 MET A N 20
ATOM 31143 C CA . MET A 1 2 ? 1.714 14.706 -26.664 1.00 0.00 2 MET A CA 20
ATOM 31144 C C . MET A 1 2 ? 1.518 14.490 -25.163 1.00 0.00 2 MET A C 20
ATOM 31145 O O . MET A 1 2 ? 0.506 13.936 -24.732 1.00 0.00 2 MET A O 20
ATOM 31159 N N . PHE A 1 3 ? 2.481 14.931 -24.368 1.00 0.00 3 PHE A N 20
ATOM 31160 C CA . PHE A 1 3 ? 2.421 14.767 -22.925 1.00 0.00 3 PHE A CA 20
ATOM 31161 C C . PHE A 1 3 ? 2.650 16.101 -22.230 1.00 0.00 3 PHE A C 20
ATOM 31162 O O . PHE A 1 3 ? 3.492 16.892 -22.652 1.00 0.00 3 PHE A O 20
ATOM 31179 N N . LEU A 1 4 ? 1.879 16.355 -21.182 1.00 0.00 4 LEU A N 20
ATOM 31180 C CA . LEU A 1 4 ? 2.002 17.589 -20.418 1.00 0.00 4 LEU A CA 20
ATOM 31181 C C . LEU A 1 4 ? 1.866 17.314 -18.925 1.00 0.00 4 LEU A C 20
ATOM 31182 O O . LEU A 1 4 ? 2.742 17.670 -18.133 1.00 0.00 4 LEU A O 20
ATOM 31198 N N . ARG A 1 5 ? 0.773 16.661 -18.545 1.00 0.00 5 ARG A N 20
ATOM 31199 C CA . ARG A 1 5 ? 0.495 16.390 -17.140 1.00 0.00 5 ARG A CA 20
ATOM 31200 C C . ARG A 1 5 ? 1.343 15.220 -16.648 1.00 0.00 5 ARG A C 20
ATOM 31201 O O . ARG A 1 5 ? 0.898 14.073 -16.620 1.00 0.00 5 ARG A O 20
ATOM 31222 N N . LYS A 1 6 ? 2.579 15.536 -16.297 1.00 0.00 6 LYS A N 20
ATOM 31223 C CA . LYS A 1 6 ? 3.544 14.566 -15.799 1.00 0.00 6 LYS A CA 20
ATOM 31224 C C . LYS A 1 6 ? 4.765 15.327 -15.307 1.00 0.00 6 LYS A C 20
ATOM 31225 O O . LYS A 1 6 ? 5.440 14.927 -14.356 1.00 0.00 6 LYS A O 20
ATOM 31244 N N . VAL A 1 7 ? 5.038 16.437 -15.983 1.00 0.00 7 VAL A N 20
ATOM 31245 C CA . VAL A 1 7 ? 6.015 17.407 -15.523 1.00 0.00 7 VAL A CA 20
ATOM 31246 C C . VAL A 1 7 ? 5.346 18.288 -14.469 1.00 0.00 7 VAL A C 20
ATOM 31247 O O . VAL A 1 7 ? 4.120 18.243 -14.333 1.00 0.00 7 VAL A O 20
ATOM 31260 N N . GLU A 1 8 ? 6.146 19.047 -13.710 1.00 0.00 8 GLU A N 20
ATOM 31261 C CA . GLU A 1 8 ? 5.659 19.876 -12.595 1.00 0.00 8 GLU A CA 20
ATOM 31262 C C . GLU A 1 8 ? 5.426 19.019 -11.357 1.00 0.00 8 GLU A C 20
ATOM 31263 O O . GLU A 1 8 ? 5.594 19.483 -10.230 1.00 0.00 8 GLU A O 20
ATOM 31275 N N . GLY A 1 9 ? 5.028 17.775 -11.571 1.00 0.00 9 GLY A N 20
ATOM 31276 C CA . GLY A 1 9 ? 4.842 16.856 -10.470 1.00 0.00 9 GLY A CA 20
ATOM 31277 C C . GLY A 1 9 ? 5.195 15.427 -10.842 1.00 0.00 9 GLY A C 20
ATOM 31278 O O . GLY A 1 9 ? 4.317 14.566 -10.874 1.00 0.00 9 GLY A O 20
ATOM 31282 N N . PRO A 1 10 ? 6.481 15.139 -11.134 1.00 0.00 10 PRO A N 20
ATOM 31283 C CA . PRO A 1 10 ? 6.946 13.777 -11.443 1.00 0.00 10 PRO A CA 20
ATOM 31284 C C . PRO A 1 10 ? 6.977 12.871 -10.208 1.00 0.00 10 PRO A C 20
ATOM 31285 O O . PRO A 1 10 ? 7.878 12.047 -10.047 1.00 0.00 10 PRO A O 20
ATOM 31296 N N . ARG A 1 11 ? 5.973 13.009 -9.355 1.00 0.00 11 ARG A N 20
ATOM 31297 C CA . ARG A 1 11 ? 5.892 12.231 -8.126 1.00 0.00 11 ARG A CA 20
ATOM 31298 C C . ARG A 1 11 ? 5.154 10.917 -8.387 1.00 0.00 11 ARG A C 20
ATOM 31299 O O . ARG A 1 11 ? 4.983 10.092 -7.490 1.00 0.00 11 ARG A O 20
ATOM 31320 N N . SER A 1 12 ? 4.724 10.733 -9.626 1.00 0.00 12 SER A N 20
ATOM 31321 C CA . SER A 1 12 ? 4.104 9.487 -10.045 1.00 0.00 12 SER A CA 20
ATOM 31322 C C . SER A 1 12 ? 5.149 8.376 -10.069 1.00 0.00 12 SER A C 20
ATOM 31323 O O . SER A 1 12 ? 6.020 8.341 -10.944 1.00 0.00 12 SER A O 20
ATOM 31331 N N . VAL A 1 13 ? 5.059 7.480 -9.097 1.00 0.00 13 VAL A N 20
ATOM 31332 C CA . VAL A 1 13 ? 6.092 6.484 -8.878 1.00 0.00 13 VAL A CA 20
ATOM 31333 C C . VAL A 1 13 ? 5.970 5.322 -9.851 1.00 0.00 13 VAL A C 20
ATOM 31334 O O . VAL A 1 13 ? 4.871 4.826 -10.127 1.00 0.00 13 VAL A O 20
ATOM 31347 N N . THR A 1 14 ? 7.105 4.902 -10.378 1.00 0.00 14 THR A N 20
ATOM 31348 C CA . THR A 1 14 ? 7.163 3.725 -11.211 1.00 0.00 14 THR A CA 20
ATOM 31349 C C . THR A 1 14 ? 7.574 2.527 -10.371 1.00 0.00 14 THR A C 20
ATOM 31350 O O . THR A 1 14 ? 8.732 2.401 -9.968 1.00 0.00 14 THR A O 20
ATOM 31361 N N . LEU A 1 15 ? 6.604 1.680 -10.074 1.00 0.00 15 LEU A N 20
ATOM 31362 C CA . LEU A 1 15 ? 6.855 0.458 -9.334 1.00 0.00 15 LEU A CA 20
ATOM 31363 C C . LEU A 1 15 ? 7.808 -0.428 -10.124 1.00 0.00 15 LEU A C 20
ATOM 31364 O O . LEU A 1 15 ? 7.613 -0.619 -11.323 1.00 0.00 15 LEU A O 20
ATOM 31380 N N . PRO A 1 16 ? 8.842 -0.987 -9.466 1.00 0.00 16 PRO A N 20
ATOM 31381 C CA . PRO A 1 16 ? 9.814 -1.884 -10.112 1.00 0.00 16 PRO A CA 20
ATOM 31382 C C . PRO A 1 16 ? 9.145 -3.121 -10.709 1.00 0.00 16 PRO A C 20
ATOM 31383 O O . PRO A 1 16 ? 9.758 -3.884 -11.453 1.00 0.00 16 PRO A O 20
ATOM 31394 N N . ASP A 1 17 ? 7.877 -3.299 -10.372 1.00 0.00 17 ASP A N 20
ATOM 31395 C CA . ASP A 1 17 ? 7.072 -4.394 -10.895 1.00 0.00 17 ASP A CA 20
ATOM 31396 C C . ASP A 1 17 ? 6.556 -4.056 -12.292 1.00 0.00 17 ASP A C 20
ATOM 31397 O O . ASP A 1 17 ? 6.245 -4.940 -13.092 1.00 0.00 17 ASP A O 20
ATOM 31406 N N . GLY A 1 18 ? 6.500 -2.764 -12.585 1.00 0.00 18 GLY A N 20
ATOM 31407 C CA . GLY A 1 18 ? 6.003 -2.307 -13.865 1.00 0.00 18 GLY A CA 20
ATOM 31408 C C . GLY A 1 18 ? 4.613 -1.714 -13.764 1.00 0.00 18 GLY A C 20
ATOM 31409 O O . GLY A 1 18 ? 3.692 -2.152 -14.451 1.00 0.00 18 GLY A O 20
ATOM 31413 N N . SER A 1 19 ? 4.451 -0.723 -12.899 1.00 0.00 19 SER A N 20
ATOM 31414 C CA . SER A 1 19 ? 3.159 -0.067 -12.722 1.00 0.00 19 SER A CA 20
ATOM 31415 C C . SER A 1 19 ? 3.357 1.360 -12.255 1.00 0.00 19 SER A C 20
ATOM 31416 O O . SER A 1 19 ? 4.330 1.673 -11.572 1.00 0.00 19 SER A O 20
ATOM 31424 N N . ILE A 1 20 ? 2.428 2.216 -12.629 1.00 0.00 20 ILE A N 20
ATOM 31425 C CA . ILE A 1 20 ? 2.525 3.625 -12.323 1.00 0.00 20 ILE A CA 20
ATOM 31426 C C . ILE A 1 20 ? 1.480 4.003 -11.288 1.00 0.00 20 ILE A C 20
ATOM 31427 O O . ILE A 1 20 ? 0.285 3.834 -11.518 1.00 0.00 20 ILE A O 20
ATOM 31443 N N . MET A 1 21 ? 1.927 4.495 -10.145 1.00 0.00 21 MET A N 20
ATOM 31444 C CA . MET A 1 21 ? 1.010 4.890 -9.090 1.00 0.00 21 MET A CA 20
ATOM 31445 C C . MET A 1 21 ? 1.172 6.362 -8.756 1.00 0.00 21 MET A C 20
ATOM 31446 O O . MET A 1 21 ? 2.283 6.887 -8.732 1.00 0.00 21 MET A O 20
ATOM 31460 N N . THR A 1 22 ? 0.055 7.019 -8.511 1.00 0.00 22 THR A N 20
ATOM 31461 C CA . THR A 1 22 ? 0.053 8.430 -8.185 1.00 0.00 22 THR A CA 20
ATOM 31462 C C . THR A 1 22 ? -1.293 8.810 -7.582 1.00 0.00 22 THR A C 20
ATOM 31463 O O . THR A 1 22 ? -2.168 7.953 -7.418 1.00 0.00 22 THR A O 20
ATOM 31474 N N . ARG A 1 23 ? -1.459 10.083 -7.262 1.00 0.00 23 ARG A N 20
ATOM 31475 C CA . ARG A 1 23 ? -2.637 10.561 -6.541 1.00 0.00 23 ARG A CA 20
ATOM 31476 C C . ARG A 1 23 ? -3.915 10.389 -7.367 1.00 0.00 23 ARG A C 20
ATOM 31477 O O . ARG A 1 23 ? -5.018 10.417 -6.829 1.00 0.00 23 ARG A O 20
ATOM 31498 N N . ALA A 1 24 ? -3.757 10.200 -8.672 1.00 0.00 24 ALA A N 20
ATOM 31499 C CA . ALA A 1 24 ? -4.896 10.028 -9.566 1.00 0.00 24 ALA A CA 20
ATOM 31500 C C . ALA A 1 24 ? -5.314 8.562 -9.661 1.00 0.00 24 ALA A C 20
ATOM 31501 O O . ALA A 1 24 ? -6.395 8.241 -10.155 1.00 0.00 24 ALA A O 20
ATOM 31508 N N . ASP A 1 25 ? -4.447 7.676 -9.189 1.00 0.00 25 ASP A N 20
ATOM 31509 C CA . ASP A 1 25 ? -4.704 6.242 -9.253 1.00 0.00 25 ASP A CA 20
ATOM 31510 C C . ASP A 1 25 ? -5.059 5.702 -7.872 1.00 0.00 25 ASP A C 20
ATOM 31511 O O . ASP A 1 25 ? -5.682 4.646 -7.741 1.00 0.00 25 ASP A O 20
ATOM 31520 N N . LEU A 1 26 ? -4.665 6.444 -6.847 1.00 0.00 26 LEU A N 20
ATOM 31521 C CA . LEU A 1 26 ? -4.976 6.089 -5.469 1.00 0.00 26 LEU A CA 20
ATOM 31522 C C . LEU A 1 26 ? -6.436 6.380 -5.149 1.00 0.00 26 LEU A C 20
ATOM 31523 O O . LEU A 1 26 ? -6.926 7.476 -5.423 1.00 0.00 26 LEU A O 20
ATOM 31539 N N . PRO A 1 27 ? -7.159 5.386 -4.605 1.00 0.00 27 PRO A N 20
ATOM 31540 C CA . PRO A 1 27 ? -8.500 5.594 -4.049 1.00 0.00 27 PRO A CA 20
ATOM 31541 C C . PRO A 1 27 ? -8.506 6.741 -3.030 1.00 0.00 27 PRO A C 20
ATOM 31542 O O . PRO A 1 27 ? -7.827 6.665 -2.009 1.00 0.00 27 PRO A O 20
ATOM 31553 N N . PRO A 1 28 ? -9.268 7.816 -3.311 1.00 0.00 28 PRO A N 20
ATOM 31554 C CA . PRO A 1 28 ? -9.273 9.049 -2.500 1.00 0.00 28 PRO A CA 20
ATOM 31555 C C . PRO A 1 28 ? -9.509 8.798 -1.017 1.00 0.00 28 PRO A C 20
ATOM 31556 O O . PRO A 1 28 ? -8.885 9.423 -0.159 1.00 0.00 28 PRO A O 20
ATOM 31567 N N . ALA A 1 29 ? -10.419 7.883 -0.739 1.00 0.00 29 ALA A N 20
ATOM 31568 C CA . ALA A 1 29 ? -10.801 7.532 0.623 1.00 0.00 29 ALA A CA 20
ATOM 31569 C C . ALA A 1 29 ? -11.740 6.347 0.574 1.00 0.00 29 ALA A C 20
ATOM 31570 O O . ALA A 1 29 ? -11.712 5.465 1.431 1.00 0.00 29 ALA A O 20
ATOM 31577 N N . ASN A 1 30 ? -12.577 6.338 -0.450 1.00 0.00 30 ASN A N 20
ATOM 31578 C CA . ASN A 1 30 ? -13.469 5.227 -0.699 1.00 0.00 30 ASN A CA 20
ATOM 31579 C C . ASN A 1 30 ? -13.798 5.182 -2.180 1.00 0.00 30 ASN A C 20
ATOM 31580 O O . ASN A 1 30 ? -14.686 5.885 -2.655 1.00 0.00 30 ASN A O 20
ATOM 31591 N N . THR A 1 31 ? -13.034 4.391 -2.911 1.00 0.00 31 THR A N 20
ATOM 31592 C CA . THR A 1 31 ? -13.199 4.271 -4.350 1.00 0.00 31 THR A CA 20
ATOM 31593 C C . THR A 1 31 ? -14.500 3.542 -4.682 1.00 0.00 31 THR A C 20
ATOM 31594 O O . THR A 1 31 ? -15.174 3.022 -3.790 1.00 0.00 31 THR A O 20
ATOM 31605 N N . ARG A 1 32 ? -14.847 3.500 -5.961 1.00 0.00 32 ARG A N 20
ATOM 31606 C CA . ARG A 1 32 ? -16.063 2.835 -6.392 1.00 0.00 32 ARG A CA 20
ATOM 31607 C C . ARG A 1 32 ? -15.771 1.375 -6.688 1.00 0.00 32 ARG A C 20
ATOM 31608 O O . ARG A 1 32 ? -15.104 1.054 -7.673 1.00 0.00 32 ARG A O 20
ATOM 31629 N N . ARG A 1 33 ? -16.261 0.508 -5.804 1.00 0.00 33 ARG A N 20
ATOM 31630 C CA . ARG A 1 33 ? -16.000 -0.927 -5.863 1.00 0.00 33 ARG A CA 20
ATOM 31631 C C . ARG A 1 33 ? -14.545 -1.227 -5.520 1.00 0.00 33 ARG A C 20
ATOM 31632 O O . ARG A 1 33 ? -13.652 -1.159 -6.373 1.00 0.00 33 ARG A O 20
ATOM 31653 N N . TRP A 1 34 ? -14.312 -1.524 -4.246 1.00 0.00 34 TRP A N 20
ATOM 31654 C CA . TRP A 1 34 ? -12.990 -1.905 -3.768 1.00 0.00 34 TRP A CA 20
ATOM 31655 C C . TRP A 1 34 ? -12.642 -3.316 -4.220 1.00 0.00 34 TRP A C 20
ATOM 31656 O O . TRP A 1 34 ? -12.801 -4.275 -3.465 1.00 0.00 34 TRP A O 20
ATOM 31677 N N . VAL A 1 35 ? -12.208 -3.446 -5.462 1.00 0.00 35 VAL A N 20
ATOM 31678 C CA . VAL A 1 35 ? -11.765 -4.733 -5.970 1.00 0.00 35 VAL A CA 20
ATOM 31679 C C . VAL A 1 35 ? -10.395 -5.073 -5.391 1.00 0.00 35 VAL A C 20
ATOM 31680 O O . VAL A 1 35 ? -9.675 -4.183 -4.931 1.00 0.00 35 VAL A O 20
ATOM 31693 N N . ALA A 1 36 ? -10.040 -6.352 -5.418 1.00 0.00 36 ALA A N 20
ATOM 31694 C CA . ALA A 1 36 ? -8.811 -6.826 -4.786 1.00 0.00 36 ALA A CA 20
ATOM 31695 C C . ALA A 1 36 ? -7.587 -6.097 -5.325 1.00 0.00 36 ALA A C 20
ATOM 31696 O O . ALA A 1 36 ? -6.727 -5.659 -4.561 1.00 0.00 36 ALA A O 20
ATOM 31703 N N . SER A 1 37 ? -7.530 -5.945 -6.639 1.00 0.00 37 SER A N 20
ATOM 31704 C CA . SER A 1 37 ? -6.401 -5.302 -7.288 1.00 0.00 37 SER A CA 20
ATOM 31705 C C . SER A 1 37 ? -6.304 -3.824 -6.910 1.00 0.00 37 SER A C 20
ATOM 31706 O O . SER A 1 37 ? -5.212 -3.270 -6.815 1.00 0.00 37 SER A O 20
ATOM 31714 N N . ARG A 1 38 ? -7.450 -3.198 -6.671 1.00 0.00 38 ARG A N 20
ATOM 31715 C CA . ARG A 1 38 ? -7.481 -1.783 -6.313 1.00 0.00 38 ARG A CA 20
ATOM 31716 C C . ARG A 1 38 ? -7.003 -1.595 -4.885 1.00 0.00 38 ARG A C 20
ATOM 31717 O O . ARG A 1 38 ? -6.385 -0.586 -4.558 1.00 0.00 38 ARG A O 20
ATOM 31738 N N . LYS A 1 39 ? -7.287 -2.578 -4.040 1.00 0.00 39 LYS A N 20
ATOM 31739 C CA . LYS A 1 39 ? -6.779 -2.578 -2.674 1.00 0.00 39 LYS A CA 20
ATOM 31740 C C . LYS A 1 39 ? -5.263 -2.739 -2.689 1.00 0.00 39 LYS A C 20
ATOM 31741 O O . LYS A 1 39 ? -4.536 -2.008 -2.013 1.00 0.00 39 LYS A O 20
ATOM 31760 N N . ILE A 1 40 ? -4.803 -3.693 -3.490 1.00 0.00 40 ILE A N 20
ATOM 31761 C CA . ILE A 1 40 ? -3.381 -3.927 -3.692 1.00 0.00 40 ILE A CA 20
ATOM 31762 C C . ILE A 1 40 ? -2.699 -2.669 -4.236 1.00 0.00 40 ILE A C 20
ATOM 31763 O O . ILE A 1 40 ? -1.561 -2.351 -3.872 1.00 0.00 40 ILE A O 20
ATOM 31779 N N . ALA A 1 41 ? -3.407 -1.952 -5.099 1.00 0.00 41 ALA A N 20
ATOM 31780 C CA . ALA A 1 41 ? -2.897 -0.715 -5.667 1.00 0.00 41 ALA A CA 20
ATOM 31781 C C . ALA A 1 41 ? -2.664 0.334 -4.582 1.00 0.00 41 ALA A C 20
ATOM 31782 O O . ALA A 1 41 ? -1.697 1.094 -4.644 1.00 0.00 41 ALA A O 20
ATOM 31789 N N . VAL A 1 42 ? -3.534 0.356 -3.574 1.00 0.00 42 VAL A N 20
ATOM 31790 C CA . VAL A 1 42 ? -3.412 1.332 -2.499 1.00 0.00 42 VAL A CA 20
ATOM 31791 C C . VAL A 1 42 ? -2.128 1.103 -1.713 1.00 0.00 42 VAL A C 20
ATOM 31792 O O . VAL A 1 42 ? -1.324 2.016 -1.565 1.00 0.00 42 VAL A O 20
ATOM 31805 N N . VAL A 1 43 ? -1.929 -0.123 -1.230 1.00 0.00 43 VAL A N 20
ATOM 31806 C CA . VAL A 1 43 ? -0.750 -0.438 -0.418 1.00 0.00 43 VAL A CA 20
ATOM 31807 C C . VAL A 1 43 ? 0.552 -0.154 -1.168 1.00 0.00 43 VAL A C 20
ATOM 31808 O O . VAL A 1 43 ? 1.482 0.419 -0.605 1.00 0.00 43 VAL A O 20
ATOM 31821 N N . ARG A 1 44 ? 0.610 -0.538 -2.437 1.00 0.00 44 ARG A N 20
ATOM 31822 C CA . ARG A 1 44 ? 1.778 -0.254 -3.273 1.00 0.00 44 ARG A CA 20
ATOM 31823 C C . ARG A 1 44 ? 1.967 1.250 -3.431 1.00 0.00 44 ARG A C 20
ATOM 31824 O O . ARG A 1 44 ? 3.082 1.764 -3.301 1.00 0.00 44 ARG A O 20
ATOM 31845 N N . GLY A 1 45 ? 0.864 1.949 -3.669 1.00 0.00 45 GLY A N 20
ATOM 31846 C CA . GLY A 1 45 ? 0.916 3.379 -3.893 1.00 0.00 45 GLY A CA 20
ATOM 31847 C C . GLY A 1 45 ? 1.273 4.171 -2.650 1.00 0.00 45 GLY A C 20
ATOM 31848 O O . GLY A 1 45 ? 1.992 5.162 -2.735 1.00 0.00 45 GLY A O 20
ATOM 31852 N N . VAL A 1 46 ? 0.774 3.755 -1.494 1.00 0.00 46 VAL A N 20
ATOM 31853 C CA . VAL A 1 46 ? 1.080 4.465 -0.257 1.00 0.00 46 VAL A CA 20
ATOM 31854 C C . VAL A 1 46 ? 2.474 4.106 0.255 1.00 0.00 46 VAL A C 20
ATOM 31855 O O . VAL A 1 46 ? 3.331 4.981 0.363 1.00 0.00 46 VAL A O 20
ATOM 31868 N N . ILE A 1 47 ? 2.703 2.815 0.497 1.00 0.00 47 ILE A N 20
ATOM 31869 C CA . ILE A 1 47 ? 3.918 2.336 1.151 1.00 0.00 47 ILE A CA 20
ATOM 31870 C C . ILE A 1 47 ? 5.176 2.712 0.374 1.00 0.00 47 ILE A C 20
ATOM 31871 O O . ILE A 1 47 ? 6.105 3.300 0.930 1.00 0.00 47 ILE A O 20
ATOM 31887 N N . TYR A 1 48 ? 5.200 2.386 -0.906 1.00 0.00 48 TYR A N 20
ATOM 31888 C CA . TYR A 1 48 ? 6.385 2.609 -1.711 1.00 0.00 48 TYR A CA 20
ATOM 31889 C C . TYR A 1 48 ? 6.317 3.962 -2.407 1.00 0.00 48 TYR A C 20
ATOM 31890 O O . TYR A 1 48 ? 7.332 4.514 -2.834 1.00 0.00 48 TYR A O 20
ATOM 31908 N N . GLY A 1 49 ? 5.116 4.505 -2.493 1.00 0.00 49 GLY A N 20
ATOM 31909 C CA . GLY A 1 49 ? 4.911 5.701 -3.269 1.00 0.00 49 GLY A CA 20
ATOM 31910 C C . GLY A 1 49 ? 5.023 6.982 -2.467 1.00 0.00 49 GLY A C 20
ATOM 31911 O O . GLY A 1 49 ? 6.018 7.696 -2.572 1.00 0.00 49 GLY A O 20
ATOM 31915 N N . LEU A 1 50 ? 4.015 7.274 -1.658 1.00 0.00 50 LEU A N 20
ATOM 31916 C CA . LEU A 1 50 ? 3.876 8.611 -1.091 1.00 0.00 50 LEU A CA 20
ATOM 31917 C C . LEU A 1 50 ? 4.242 8.679 0.389 1.00 0.00 50 LEU A C 20
ATOM 31918 O O . LEU A 1 50 ? 5.317 9.160 0.748 1.00 0.00 50 LEU A O 20
ATOM 31934 N N . ILE A 1 51 ? 3.354 8.187 1.242 1.00 0.00 51 ILE A N 20
ATOM 31935 C CA . ILE A 1 51 ? 3.465 8.424 2.679 1.00 0.00 51 ILE A CA 20
ATOM 31936 C C . ILE A 1 51 ? 3.723 7.135 3.446 1.00 0.00 51 ILE A C 20
ATOM 31937 O O . ILE A 1 51 ? 3.595 6.038 2.907 1.00 0.00 51 ILE A O 20
ATOM 31953 N N . THR A 1 52 ? 4.084 7.275 4.712 1.00 0.00 52 THR A N 20
ATOM 31954 C CA . THR A 1 52 ? 4.279 6.124 5.574 1.00 0.00 52 THR A CA 20
ATOM 31955 C C . THR A 1 52 ? 2.935 5.562 6.015 1.00 0.00 52 THR A C 20
ATOM 31956 O O . THR A 1 52 ? 1.889 6.189 5.805 1.00 0.00 52 THR A O 20
ATOM 31967 N N . LEU A 1 53 ? 2.959 4.389 6.634 1.00 0.00 53 LEU A N 20
ATOM 31968 C CA . LEU A 1 53 ? 1.735 3.743 7.089 1.00 0.00 53 LEU A CA 20
ATOM 31969 C C . LEU A 1 53 ? 1.010 4.591 8.135 1.00 0.00 53 LEU A C 20
ATOM 31970 O O . LEU A 1 53 ? -0.196 4.466 8.305 1.00 0.00 53 LEU A O 20
ATOM 31986 N N . ALA A 1 54 ? 1.738 5.461 8.823 1.00 0.00 54 ALA A N 20
ATOM 31987 C CA . ALA A 1 54 ? 1.131 6.330 9.825 1.00 0.00 54 ALA A CA 20
ATOM 31988 C C . ALA A 1 54 ? 0.073 7.231 9.190 1.00 0.00 54 ALA A C 20
ATOM 31989 O O . ALA A 1 54 ? -1.099 7.203 9.574 1.00 0.00 54 ALA A O 20
ATOM 31996 N N . GLU A 1 55 ? 0.491 8.000 8.193 1.00 0.00 55 GLU A N 20
ATOM 31997 C CA . GLU A 1 55 ? -0.403 8.909 7.485 1.00 0.00 55 GLU A CA 20
ATOM 31998 C C . GLU A 1 55 ? -1.521 8.111 6.813 1.00 0.00 55 GLU A C 20
ATOM 31999 O O . GLU A 1 55 ? -2.694 8.488 6.851 1.00 0.00 55 GLU A O 20
ATOM 32011 N N . ALA A 1 56 ? -1.148 6.975 6.240 1.00 0.00 56 ALA A N 20
ATOM 32012 C CA . ALA A 1 56 ? -2.089 6.127 5.524 1.00 0.00 56 ALA A CA 20
ATOM 32013 C C . ALA A 1 56 ? -3.026 5.382 6.469 1.00 0.00 56 ALA A C 20
ATOM 32014 O O . ALA A 1 56 ? -4.004 4.808 6.025 1.00 0.00 56 ALA A O 20
ATOM 32021 N N . LYS A 1 57 ? -2.738 5.394 7.762 1.00 0.00 57 LYS A N 20
ATOM 32022 C CA . LYS A 1 57 ? -3.589 4.703 8.726 1.00 0.00 57 LYS A CA 20
ATOM 32023 C C . LYS A 1 57 ? -4.625 5.658 9.308 1.00 0.00 57 LYS A C 20
ATOM 32024 O O . LYS A 1 57 ? -5.805 5.325 9.405 1.00 0.00 57 LYS A O 20
ATOM 32043 N N . GLN A 1 58 ? -4.198 6.853 9.675 1.00 0.00 58 GLN A N 20
ATOM 32044 C CA . GLN A 1 58 ? -5.121 7.838 10.223 1.00 0.00 58 GLN A CA 20
ATOM 32045 C C . GLN A 1 58 ? -6.045 8.378 9.136 1.00 0.00 58 GLN A C 20
ATOM 32046 O O . GLN A 1 58 ? -7.169 8.799 9.415 1.00 0.00 58 GLN A O 20
ATOM 32060 N N . THR A 1 59 ? -5.576 8.358 7.896 1.00 0.00 59 THR A N 20
ATOM 32061 C CA . THR A 1 59 ? -6.376 8.834 6.782 1.00 0.00 59 THR A CA 20
ATOM 32062 C C . THR A 1 59 ? -7.021 7.677 6.010 1.00 0.00 59 THR A C 20
ATOM 32063 O O . THR A 1 59 ? -8.243 7.625 5.875 1.00 0.00 59 THR A O 20
ATOM 32074 N N . TYR A 1 60 ? -6.210 6.735 5.527 1.00 0.00 60 TYR A N 20
ATOM 32075 C CA . TYR A 1 60 ? -6.722 5.652 4.685 1.00 0.00 60 TYR A CA 20
ATOM 32076 C C . TYR A 1 60 ? -6.785 4.333 5.450 1.00 0.00 60 TYR A C 20
ATOM 32077 O O . TYR A 1 60 ? -6.888 3.277 4.841 1.00 0.00 60 TYR A O 20
ATOM 32095 N N . GLY A 1 61 ? -6.713 4.399 6.779 1.00 0.00 61 GLY A N 20
ATOM 32096 C CA . GLY A 1 61 ? -6.581 3.191 7.585 1.00 0.00 61 GLY A CA 20
ATOM 32097 C C . GLY A 1 61 ? -7.731 2.213 7.444 1.00 0.00 61 GLY A C 20
ATOM 32098 O O . GLY A 1 61 ? -7.547 1.020 7.675 1.00 0.00 61 GLY A O 20
ATOM 32102 N N . LEU A 1 62 ? -8.904 2.721 7.058 1.00 0.00 62 LEU A N 20
ATOM 32103 C CA . LEU A 1 62 ? -10.122 1.909 6.919 1.00 0.00 62 LEU A CA 20
ATOM 32104 C C . LEU A 1 62 ? -10.412 1.159 8.218 1.00 0.00 62 LEU A C 20
ATOM 32105 O O . LEU A 1 62 ? -11.093 1.667 9.110 1.00 0.00 62 LEU A O 20
ATOM 32121 N N . SER A 1 63 ? -9.886 -0.053 8.304 1.00 0.00 63 SER A N 20
ATOM 32122 C CA . SER A 1 63 ? -9.901 -0.844 9.519 1.00 0.00 63 SER A CA 20
ATOM 32123 C C . SER A 1 63 ? -8.643 -1.702 9.529 1.00 0.00 63 SER A C 20
ATOM 32124 O O . SER A 1 63 ? -8.176 -2.115 8.466 1.00 0.00 63 SER A O 20
ATOM 32132 N N . ASP A 1 64 ? -8.086 -1.951 10.706 1.00 0.00 64 ASP A N 20
ATOM 32133 C CA . ASP A 1 64 ? -6.831 -2.689 10.819 1.00 0.00 64 ASP A CA 20
ATOM 32134 C C . ASP A 1 64 ? -6.913 -4.044 10.115 1.00 0.00 64 ASP A C 20
ATOM 32135 O O . ASP A 1 64 ? -5.991 -4.433 9.402 1.00 0.00 64 ASP A O 20
ATOM 32144 N N . GLU A 1 65 ? -8.027 -4.741 10.286 1.00 0.00 65 GLU A N 20
ATOM 32145 C CA . GLU A 1 65 ? -8.227 -6.038 9.648 1.00 0.00 65 GLU A CA 20
ATOM 32146 C C . GLU A 1 65 ? -8.239 -5.901 8.125 1.00 0.00 65 GLU A C 20
ATOM 32147 O O . GLU A 1 65 ? -7.693 -6.742 7.410 1.00 0.00 65 GLU A O 20
ATOM 32159 N N . GLU A 1 66 ? -8.865 -4.831 7.645 1.00 0.00 66 GLU A N 20
ATOM 32160 C CA . GLU A 1 66 ? -8.947 -4.544 6.213 1.00 0.00 66 GLU A CA 20
ATOM 32161 C C . GLU A 1 66 ? -7.554 -4.360 5.623 1.00 0.00 66 GLU A C 20
ATOM 32162 O O . GLU A 1 66 ? -7.150 -5.096 4.726 1.00 0.00 66 GLU A O 20
ATOM 32174 N N . PHE A 1 67 ? -6.811 -3.405 6.167 1.00 0.00 67 PHE A N 20
ATOM 32175 C CA . PHE A 1 67 ? -5.495 -3.058 5.643 1.00 0.00 67 PHE A CA 20
ATOM 32176 C C . PHE A 1 67 ? -4.538 -4.250 5.750 1.00 0.00 67 PHE A C 20
ATOM 32177 O O . PHE A 1 67 ? -3.755 -4.518 4.836 1.00 0.00 67 PHE A O 20
ATOM 32194 N N . ASN A 1 68 ? -4.616 -4.972 6.870 1.00 0.00 68 ASN A N 20
ATOM 32195 C CA . ASN A 1 68 ? -3.787 -6.162 7.075 1.00 0.00 68 ASN A CA 20
ATOM 32196 C C . ASN A 1 68 ? -4.072 -7.210 6.013 1.00 0.00 68 ASN A C 20
ATOM 32197 O O . ASN A 1 68 ? -3.167 -7.916 5.577 1.00 0.00 68 ASN A O 20
ATOM 32208 N N . SER A 1 69 ? -5.323 -7.294 5.584 1.00 0.00 69 SER A N 20
ATOM 32209 C CA . SER A 1 69 ? -5.722 -8.271 4.584 1.00 0.00 69 SER A CA 20
ATOM 32210 C C . SER A 1 69 ? -4.992 -8.023 3.269 1.00 0.00 69 SER A C 20
ATOM 32211 O O . SER A 1 69 ? -4.640 -8.967 2.561 1.00 0.00 69 SER A O 20
ATOM 32219 N N . TRP A 1 70 ? -4.747 -6.754 2.956 1.00 0.00 70 TRP A N 20
ATOM 32220 C CA . TRP A 1 70 ? -4.060 -6.394 1.721 1.00 0.00 70 TRP A CA 20
ATOM 32221 C C . TRP A 1 70 ? -2.629 -6.905 1.762 1.00 0.00 70 TRP A C 20
ATOM 32222 O O . TRP A 1 70 ? -2.170 -7.593 0.849 1.00 0.00 70 TRP A O 20
ATOM 32243 N N . VAL A 1 71 ? -1.939 -6.583 2.849 1.00 0.00 71 VAL A N 20
ATOM 32244 C CA . VAL A 1 71 ? -0.551 -6.981 3.030 1.00 0.00 71 VAL A CA 20
ATOM 32245 C C . VAL A 1 71 ? -0.443 -8.499 3.154 1.00 0.00 71 VAL A C 20
ATOM 32246 O O . VAL A 1 71 ? 0.508 -9.104 2.665 1.00 0.00 71 VAL A O 20
ATOM 32259 N N . SER A 1 72 ? -1.435 -9.106 3.791 1.00 0.00 72 SER A N 20
ATOM 32260 C CA . SER A 1 72 ? -1.471 -10.552 3.966 1.00 0.00 72 SER A CA 20
ATOM 32261 C C . SER A 1 72 ? -1.656 -11.267 2.628 1.00 0.00 72 SER A C 20
ATOM 32262 O O . SER A 1 72 ? -1.179 -12.387 2.443 1.00 0.00 72 SER A O 20
ATOM 32270 N N . ALA A 1 73 ? -2.336 -10.615 1.692 1.00 0.00 73 ALA A N 20
ATOM 32271 C CA . ALA A 1 73 ? -2.505 -11.167 0.355 1.00 0.00 73 ALA A CA 20
ATOM 32272 C C . ALA A 1 73 ? -1.222 -10.986 -0.447 1.00 0.00 73 ALA A C 20
ATOM 32273 O O . ALA A 1 73 ? -0.839 -11.846 -1.240 1.00 0.00 73 ALA A O 20
ATOM 32280 N N . LEU A 1 74 ? -0.551 -9.867 -0.203 1.00 0.00 74 LEU A N 20
ATOM 32281 C CA . LEU A 1 74 ? 0.713 -9.552 -0.861 1.00 0.00 74 LEU A CA 20
ATOM 32282 C C . LEU A 1 74 ? 1.869 -10.280 -0.190 1.00 0.00 74 LEU A C 20
ATOM 32283 O O . LEU A 1 74 ? 3.022 -10.167 -0.606 1.00 0.00 74 LEU A O 20
ATOM 32299 N N . ALA A 1 75 ? 1.551 -10.996 0.873 1.00 0.00 75 ALA A N 20
ATOM 32300 C CA . ALA A 1 75 ? 2.519 -11.834 1.552 1.00 0.00 75 ALA A CA 20
ATOM 32301 C C . ALA A 1 75 ? 2.763 -13.107 0.767 1.00 0.00 75 ALA A C 20
ATOM 32302 O O . ALA A 1 75 ? 3.845 -13.691 0.844 1.00 0.00 75 ALA A O 20
ATOM 32309 N N . GLU A 1 76 ? 1.745 -13.511 0.002 1.00 0.00 76 GLU A N 20
ATOM 32310 C CA . GLU A 1 76 ? 1.729 -14.794 -0.704 1.00 0.00 76 GLU A CA 20
ATOM 32311 C C . GLU A 1 76 ? 1.635 -15.938 0.304 1.00 0.00 76 GLU A C 20
ATOM 32312 O O . GLU A 1 76 ? 0.681 -16.715 0.298 1.00 0.00 76 GLU A O 20
ATOM 32324 N N . HIS A 1 77 ? 2.627 -16.022 1.172 1.00 0.00 77 HIS A N 20
ATOM 32325 C CA . HIS A 1 77 ? 2.593 -16.935 2.301 1.00 0.00 77 HIS A CA 20
ATOM 32326 C C . HIS A 1 77 ? 2.337 -16.138 3.571 1.00 0.00 77 HIS A C 20
ATOM 32327 O O . HIS A 1 77 ? 3.270 -15.679 4.234 1.00 0.00 77 HIS A O 20
ATOM 32342 N N . GLY A 1 78 ? 1.067 -15.951 3.894 1.00 0.00 78 GLY A N 20
ATOM 32343 C CA . GLY A 1 78 ? 0.699 -15.071 4.986 1.00 0.00 78 GLY A CA 20
ATOM 32344 C C . GLY A 1 78 ? 0.407 -15.814 6.270 1.00 0.00 78 GLY A C 20
ATOM 32345 O O . GLY A 1 78 ? -0.580 -15.525 6.949 1.00 0.00 78 GLY A O 20
ATOM 32349 N N . LYS A 1 79 ? 1.249 -16.779 6.597 1.00 0.00 79 LYS A N 20
ATOM 32350 C CA . LYS A 1 79 ? 1.116 -17.511 7.846 1.00 0.00 79 LYS A CA 20
ATOM 32351 C C . LYS A 1 79 ? 2.342 -17.311 8.723 1.00 0.00 79 LYS A C 20
ATOM 32352 O O . LYS A 1 79 ? 2.234 -17.221 9.946 1.00 0.00 79 LYS A O 20
ATOM 32371 N N . ASP A 1 80 ? 3.503 -17.252 8.090 1.00 0.00 80 ASP A N 20
ATOM 32372 C CA . ASP A 1 80 ? 4.755 -17.053 8.808 1.00 0.00 80 ASP A CA 20
ATOM 32373 C C . ASP A 1 80 ? 5.019 -15.574 9.035 1.00 0.00 80 ASP A C 20
ATOM 32374 O O . ASP A 1 80 ? 5.640 -15.198 10.025 1.00 0.00 80 ASP A O 20
ATOM 32383 N N . ALA A 1 81 ? 4.567 -14.751 8.085 1.00 0.00 81 ALA A N 20
ATOM 32384 C CA . ALA A 1 81 ? 4.679 -13.287 8.161 1.00 0.00 81 ALA A CA 20
ATOM 32385 C C . ALA A 1 81 ? 6.111 -12.800 7.915 1.00 0.00 81 ALA A C 20
ATOM 32386 O O . ALA A 1 81 ? 6.331 -11.640 7.574 1.00 0.00 81 ALA A O 20
ATOM 32393 N N . LEU A 1 82 ? 7.081 -13.689 8.058 1.00 0.00 82 LEU A N 20
ATOM 32394 C CA . LEU A 1 82 ? 8.482 -13.343 7.816 1.00 0.00 82 LEU A CA 20
ATOM 32395 C C . LEU A 1 82 ? 8.812 -13.421 6.329 1.00 0.00 82 LEU A C 20
ATOM 32396 O O . LEU A 1 82 ? 9.957 -13.230 5.922 1.00 0.00 82 LEU A O 20
ATOM 32412 N N . LYS A 1 83 ? 7.801 -13.699 5.516 1.00 0.00 83 LYS A N 20
ATOM 32413 C CA . LYS A 1 83 ? 7.997 -13.861 4.082 1.00 0.00 83 LYS A CA 20
ATOM 32414 C C . LYS A 1 83 ? 7.083 -12.931 3.297 1.00 0.00 83 LYS A C 20
ATOM 32415 O O . LYS A 1 83 ? 6.987 -13.033 2.075 1.00 0.00 83 LYS A O 20
ATOM 32434 N N . VAL A 1 84 ? 6.415 -12.023 4.000 1.00 0.00 84 VAL A N 20
ATOM 32435 C CA . VAL A 1 84 ? 5.516 -11.073 3.358 1.00 0.00 84 VAL A CA 20
ATOM 32436 C C . VAL A 1 84 ? 6.292 -10.201 2.383 1.00 0.00 84 VAL A C 20
ATOM 32437 O O . VAL A 1 84 ? 7.120 -9.395 2.797 1.00 0.00 84 VAL A O 20
ATOM 32450 N N . THR A 1 85 ? 6.021 -10.373 1.097 1.00 0.00 85 THR A N 20
ATOM 32451 C CA . THR A 1 85 ? 6.772 -9.696 0.049 1.00 0.00 85 THR A CA 20
ATOM 32452 C C . THR A 1 85 ? 6.762 -8.175 0.235 1.00 0.00 85 THR A C 20
ATOM 32453 O O . THR A 1 85 ? 7.816 -7.544 0.274 1.00 0.00 85 THR A O 20
ATOM 32464 N N . ALA A 1 86 ? 5.574 -7.599 0.384 1.00 0.00 86 ALA A N 20
ATOM 32465 C CA . ALA A 1 86 ? 5.432 -6.148 0.511 1.00 0.00 86 ALA A CA 20
ATOM 32466 C C . ALA A 1 86 ? 6.061 -5.627 1.804 1.00 0.00 86 ALA A C 20
ATOM 32467 O O . ALA A 1 86 ? 6.531 -4.491 1.865 1.00 0.00 86 ALA A O 20
ATOM 32474 N N . LEU A 1 87 ? 6.106 -6.475 2.823 1.00 0.00 87 LEU A N 20
ATOM 32475 C CA . LEU A 1 87 ? 6.545 -6.045 4.145 1.00 0.00 87 LEU A CA 20
ATOM 32476 C C . LEU A 1 87 ? 8.047 -6.231 4.274 1.00 0.00 87 LEU A C 20
ATOM 32477 O O . LEU A 1 87 ? 8.740 -5.382 4.830 1.00 0.00 87 LEU A O 20
ATOM 32493 N N . LYS A 1 88 ? 8.543 -7.342 3.747 1.00 0.00 88 LYS A N 20
ATOM 32494 C CA . LYS A 1 88 ? 9.972 -7.622 3.751 1.00 0.00 88 LYS A CA 20
ATOM 32495 C C . LYS A 1 88 ? 10.720 -6.558 2.959 1.00 0.00 88 LYS A C 20
ATOM 32496 O O . LYS A 1 88 ? 11.839 -6.181 3.310 1.00 0.00 88 LYS A O 20
ATOM 32515 N N . LYS A 1 89 ? 10.086 -6.050 1.907 1.00 0.00 89 LYS A N 20
ATOM 32516 C CA . LYS A 1 89 ? 10.677 -4.969 1.125 1.00 0.00 89 LYS A CA 20
ATOM 32517 C C . LYS A 1 89 ? 10.670 -3.674 1.924 1.00 0.00 89 LYS A C 20
ATOM 32518 O O . LYS A 1 89 ? 11.690 -2.996 2.025 1.00 0.00 89 LYS A O 20
ATOM 32537 N N . TYR A 1 90 ? 9.519 -3.349 2.502 1.00 0.00 90 TYR A N 20
ATOM 32538 C CA . TYR A 1 90 ? 9.375 -2.136 3.291 1.00 0.00 90 TYR A CA 20
ATOM 32539 C C . TYR A 1 90 ? 10.343 -2.144 4.471 1.00 0.00 90 TYR A C 20
ATOM 32540 O O . TYR A 1 90 ? 11.106 -1.204 4.660 1.00 0.00 90 TYR A O 20
ATOM 32558 N N . ARG A 1 91 ? 10.327 -3.231 5.233 1.00 0.00 91 ARG A N 20
ATOM 32559 C CA . ARG A 1 91 ? 11.180 -3.370 6.410 1.00 0.00 91 ARG A CA 20
ATOM 32560 C C . ARG A 1 91 ? 12.656 -3.215 6.053 1.00 0.00 91 ARG A C 20
ATOM 32561 O O . ARG A 1 91 ? 13.380 -2.453 6.694 1.00 0.00 91 ARG A O 20
ATOM 32582 N N . GLN A 1 92 ? 13.089 -3.927 5.020 1.00 0.00 92 GLN A N 20
ATOM 32583 C CA . GLN A 1 92 ? 14.484 -3.897 4.603 1.00 0.00 92 GLN A CA 20
ATOM 32584 C C . GLN A 1 92 ? 14.871 -2.505 4.102 1.00 0.00 92 GLN A C 20
ATOM 32585 O O . GLN A 1 92 ? 15.987 -2.037 4.334 1.00 0.00 92 GLN A O 20
ATOM 32599 N N . LEU A 1 93 ? 13.935 -1.839 3.439 1.00 0.00 93 LEU A N 20
ATOM 32600 C CA . LEU A 1 93 ? 14.179 -0.509 2.889 1.00 0.00 93 LEU A CA 20
ATOM 32601 C C . LEU A 1 93 ? 14.090 0.567 3.980 1.00 0.00 93 LEU A C 20
ATOM 32602 O O . LEU A 1 93 ? 14.489 1.718 3.775 1.00 0.00 93 LEU A O 20
ATOM 32618 N N . LEU A 1 94 ? 13.582 0.183 5.147 1.00 0.00 94 LEU A N 20
ATOM 32619 C CA . LEU A 1 94 ? 13.457 1.107 6.275 1.00 0.00 94 LEU A CA 20
ATOM 32620 C C . LEU A 1 94 ? 14.757 1.207 7.060 1.00 0.00 94 LEU A C 20
ATOM 32621 O O . LEU A 1 94 ? 14.849 1.978 8.016 1.00 0.00 94 LEU A O 20
ATOM 32637 N N . GLU A 1 95 ? 15.746 0.418 6.664 1.00 0.00 95 GLU A N 20
ATOM 32638 C CA . GLU A 1 95 ? 17.047 0.439 7.320 1.00 0.00 95 GLU A CA 20
ATOM 32639 C C . GLU A 1 95 ? 17.708 1.805 7.181 1.00 0.00 95 GLU A C 20
ATOM 32640 O O . GLU A 1 95 ? 18.228 2.160 6.119 1.00 0.00 95 GLU A O 20
ATOM 32652 N N . HIS A 1 96 ? 17.647 2.561 8.263 1.00 0.00 96 HIS A N 20
ATOM 32653 C CA . HIS A 1 96 ? 18.260 3.877 8.369 1.00 0.00 96 HIS A CA 20
ATOM 32654 C C . HIS A 1 96 ? 18.065 4.380 9.792 1.00 0.00 96 HIS A C 20
ATOM 32655 O O . HIS A 1 96 ? 18.102 3.583 10.734 1.00 0.00 96 HIS A O 20
ATOM 32670 N N . HIS A 1 97 ? 17.866 5.685 9.961 1.00 0.00 97 HIS A N 20
ATOM 32671 C CA . HIS A 1 97 ? 17.555 6.240 11.278 1.00 0.00 97 HIS A CA 20
ATOM 32672 C C . HIS A 1 97 ? 16.373 5.503 11.903 1.00 0.00 97 HIS A C 20
ATOM 32673 O O . HIS A 1 97 ? 15.504 4.988 11.198 1.00 0.00 97 HIS A O 20
ATOM 32688 N N . HIS A 1 98 ? 16.352 5.458 13.224 1.00 0.00 98 HIS A N 20
ATOM 32689 C CA . HIS A 1 98 ? 15.395 4.638 13.951 1.00 0.00 98 HIS A CA 20
ATOM 32690 C C . HIS A 1 98 ? 13.964 5.101 13.700 1.00 0.00 98 HIS A C 20
ATOM 32691 O O . HIS A 1 98 ? 13.635 6.275 13.866 1.00 0.00 98 HIS A O 20
ATOM 32706 N N . HIS A 1 99 ? 13.122 4.157 13.297 1.00 0.00 99 HIS A N 20
ATOM 32707 C CA . HIS A 1 99 ? 11.749 4.452 12.887 1.00 0.00 99 HIS A CA 20
ATOM 32708 C C . HIS A 1 99 ? 10.747 4.036 13.961 1.00 0.00 99 HIS A C 20
ATOM 32709 O O . HIS A 1 99 ? 9.538 4.037 13.730 1.00 0.00 99 HIS A O 20
ATOM 32724 N N . HIS A 1 100 ? 11.273 3.688 15.128 1.00 0.00 100 HIS A N 20
ATOM 32725 C CA . HIS A 1 100 ? 10.467 3.274 16.276 1.00 0.00 100 HIS A CA 20
ATOM 32726 C C . HIS A 1 100 ? 11.409 2.956 17.428 1.00 0.00 100 HIS A C 20
ATOM 32727 O O . HIS A 1 100 ? 11.274 3.489 18.528 1.00 0.00 100 HIS A O 20
ATOM 32742 N N . HIS A 1 101 ? 12.362 2.077 17.147 1.00 0.00 101 HIS A N 20
ATOM 32743 C CA . HIS A 1 101 ? 13.468 1.797 18.051 1.00 0.00 101 HIS A CA 20
ATOM 32744 C C . HIS A 1 101 ? 14.530 1.007 17.293 1.00 0.00 101 HIS A C 20
ATOM 32745 O O . HIS A 1 101 ? 14.811 1.375 16.133 1.00 0.00 101 HIS A O 20
#

Sequence (101 aa):
MMFLRKVEGPRSVTLPDGSIMTRADLPPANTRRWVASRKIAVVRGVIYGLITLAEAKQTYGLSDEEFNSWVSALAEHGKDALKVTALKKYRQLLEHHHHHHMMFLRKVEGPRSVTLPDGSIMTRADLPPANTRRWVASRKIAVVRGVIYGLITLAEAKQTYGLSDEEFNSWVSALAEHGKDALKVTALKKYRQLLEHHHHHHMMFLRKVEGPRSVTLPDGSIMTRADLPPANTRRWVASRKIAVVRGVIYGLITLAEAKQTYGLSDEEFNSWVSALAEHGKDALKVTALKKYRQLLEHHHHHHMMFLRKVEGPRSVTLPDGSIMTRADLPPANTRRWVASRKIAVVRGVIYGLITLAEAKQTYGLSDEEFNSWVSALAEHGKDALKVTALKKYRQLLEHHHHHHMMFLRKVEGPRSVTLPDGSIMTRADLPPANTRRWVASRKIAVVRGVIYGLITLAEAKQTYGLSDEEFNSWVSALAEHGKDALKVTALKKYRQLLEHHHHHHMMFLRKVEGPRSVTLPDGSIMTRADLPPANTRRWVASRKIAVVRGVIYGLITLAEAKQTYGLSDEEFNSWVSALAEHGKDALKVTALKKYRQLLEHHHHHHMMFLRKVEGPRSVTLPDGSIMTRADLPPANTRRWVASRKIAVVRGVIYGLITLAEAKQTYGLSDEEFNSWVSALAEHGKDALKVTALKKYRQLLEHHHHHHMMFLRKVEGPRSVTLPDGSIMTRADLPPANTRRWVASRKIAVVRGVIYGLITLAEAKQTYGLSDEEFNSWVSALAEHGKDALKVTALKKYRQLLEHHHHHHMMFLRKVEGPRSVTLPDGSIMTRADLPPANTRRWVASRKIAVVRGVIYGLITLAEAKQTYGLSDEEFNSWVSALAEHGKDALKVTALKKYRQLLEHHHHHHMMFLRKVEGPRSVTLPDGSIMTRADLPPANTRRWVASRKIAVVRGVIYGLITLAEAKQTYGLSDEEFNSWVSALAEHGKDALKVTALKKYRQLLEHHHHHHMMFLRKVEGPRSVTLPDGSIMTRADLPPANTRRWVASRKIAVVRGVIYGLITLAEAKQTYGLSDEEFNSWVSALAEHGKDALKVTALKKYRQLLEHHHHHHMMFLRKVEGPRSVTLPDGSIMTRADLPPANTRRWVASRKIAVVRGVIYGLITLAEAKQTYGLSDEEFNSWVSALAEHGKDALKVTALKKYRQLLEHHHHHHMMFLRKVEGPRSVTLPDGSIMTRADLPPANTRRWVASRKIAVVRGVIYGLITLAEAKQTYGLSDEEFNSWVSALAEHGKDALKVTALKKYRQLLEHHHHHHMMFLRKVEGPRSVTLPDGSIMTRADLPPANTRRWVASRKIAVVRGVIYGLITLAEAKQTYGLSDEEFNSWVSALAEHGKDALKVTALKKYRQLLEHHHHHHMMFLRKVEGPRSVTLPDGSIMTRADLPPANTRRWVASRKIAVVRGVIYGLITLAEAKQTYGLSDEEFNSWVSALAEHGKDALKVTALKKYRQLLEHHHHHHMMFLRKVEGPRSVTLPDGSIMTRADLPPANTRRWVASRKIAVVRGVIYGLITLAEAKQTYGLSDEEFNSWVSALAEHGKDALKVTALKKYRQLLEHHHHHHMMFLRKVEGPRSVTLPDGSIMTRADLPPANTRRWVASRKIAVVRGVIYGLITLAEAKQTYGLSDEEFNSWVSALAEHGKDALKVTALKKYRQLLEHHHHHHMMFLRKVEGPRSVTLPDGSIMTRADLPPANTRRWVASRKIAVVRGVIYGLITLAEAKQTYGLSDEEFNSWVSALAEHGKDALKVTALKKYRQLLEHHHHHHMMFLRKVEGPRSVTLPDGSIMTRADLPPANTRRWVASRKIAVVRGVIYGLITLAEAKQTYGLSDEEFNSWVSALAEHGKDALKVTALKKYRQLLEHHHHHHMMFLRKVEGPRSVTLPDGSIMTRADLPPANTRRWVASRKIAVVRGVIYGLITLAEAKQTYGLSDEEFNSWVSALAEHGKDALKVTALKKYRQLLEHHHHHH

Solvent-accessible surface area: 7998 Å² total; per-residue (Å²): 213,146,130,173,118,180,75,111,60,87,180,30,29,78,14,60,114,30,78,114,28,57,125,95,66,17,3,90,38,123,43,234,204,58,85,72,84,45,66,41,9,0,1,43,0,0,19,79,1,47,62,69,53,56,89,0,111,138,67,33,5,65,60,104,119,59,13,74,61,7,27,75,75,44,15,165,65,56,179,75,69,93,104,9,76,12,50,79,98,55,122,100,91,102,113,172,113,174,156,183,214

Nearest PDB structures (foldseek):
  2oa4-assembly1_A  TM=8.194E-01  e=2.645E-15  Ruegeria pomeroyi
  2jrt-assembly1_A  TM=6.139E-01  e=2.092E-08  Cereibacter sphaeroides
  4xi3-assembly2_B  TM=2.368E-01  e=8.092E+00  Homo sapiens
  2oa4-assembly1_A  TM=7.973E-01  e=4.329E-14  Ruegeria pomeroyi
  2jrt-assembly1_A  TM=6.029E-01  e=3.884E-08  Cereibacter sphaeroides